Protein AF-0000000067900035 (afdb_homodimer)

Nearest PDB structures (foldseek):
  9avg-assembly1_R  TM=8.830E-01  e=7.037E-66  Homo sapiens
  7dd5-assembly1_A  TM=8.350E-01  e=1.095E-65  Gallus gallus
  7dd5-assembly1_B  TM=8.065E-01  e=5.375E-63  Gallus gallus
  5k5t-assembly1_A  TM=7.619E-01  e=4.304E-43  Homo sapiens
  5x2n-assembly2_C  TM=8.551E-01  e=8.903E-27  Oryzias latipes

InterPro domains:
  IPR000068 GPCR, family 3, extracellular calcium-sensing receptor-related [PR00592] (127-140)
  IPR000068 GPCR, family 3, extracellular calcium-sensing receptor-related [PR00592] (212-233)
  IPR000068 GPCR, family 3, extracellular calcium-sensing receptor-related [PR00592] (313-331)
  IPR000068 GPCR, family 3, extracellular calcium-sensing receptor-related [PR00592] (428-445)
  IPR000068 GPCR, family 3, extracellular calcium-sensing receptor-related [PR00592] (549-563)
  IPR000068 GPCR, family 3, extracellular calcium-sensing receptor-related [PTHR24061] (31-849)
  IPR000337 GPCR, family 3 [PR00248] (34-46)
  IPR000337 GPCR, family 3 [PR00248] (84-103)
  IPR000337 GPCR, family 3 [PR00248] (138-164)
  IPR000337 GPCR, family 3 [PR00248] (171-190)
  IPR000337 GPCR, family 3 [PR00248] (190-206)
  IPR000337 GPCR, family 3 [PR00248] (206-223)
  IPR000337 GPCR, family 3 [PR00248] (619-641)
  IPR000337 GPCR, family 3 [PR00248] (664-685)
  IPR000337 GPCR, family 3 [PR00248] (701-724)
  IPR000337 GPCR, family 3 [PR00248] (754-777)
  IPR000337 GPCR, family 3 [PR00248] (777-798)
  IPR001828 Receptor, ligand binding region [PF01094] (75-482)
  IPR011500 GPCR, family 3, nine cysteines domain [PF07562] (518-570)
  IPR017978 GPCR family 3, C-terminal [PF00003] (586-830)

Structure (mmCIF, N/CA/C/O backbone):
data_AF-0000000067900035-model_v1
#
loop_
_entity.id
_entity.type
_entity.pdbx_description
1 polymer 'G-protein coupled receptor family C group 6 member A'
#
loop_
_atom_site.group_PDB
_atom_site.id
_atom_site.type_symbol
_atom_site.label_atom_id
_atom_site.label_alt_id
_atom_site.label_comp_id
_atom_site.label_asym_id
_atom_site.label_entity_id
_atom_site.label_seq_id
_atom_site.pdbx_PDB_ins_code
_atom_site.Cartn_x
_atom_site.Cartn_y
_atom_site.Cartn_z
_atom_site.occupancy
_atom_site.B_iso_or_equiv
_atom_site.auth_seq_id
_atom_site.auth_comp_id
_atom_site.auth_asym_id
_atom_site.auth_atom_id
_atom_site.pdbx_PDB_model_num
ATOM 1 N N . MET A 1 1 ? 20.25 -86.688 -41.375 1 25.09 1 MET A N 1
ATOM 2 C CA . MET A 1 1 ? 20.797 -86.125 -40.156 1 25.09 1 MET A CA 1
ATOM 3 C C . MET A 1 1 ? 21.125 -84.625 -40.375 1 25.09 1 MET A C 1
ATOM 5 O O . MET A 1 1 ? 21.375 -83.875 -39.406 1 25.09 1 MET A O 1
ATOM 9 N N . MET A 1 2 ? 21.328 -84.25 -41.656 1 27.56 2 MET A N 1
ATOM 10 C CA . MET A 1 2 ? 21.859 -82.938 -42.062 1 27.56 2 MET A CA 1
ATOM 11 C C . MET A 1 2 ? 20.797 -81.812 -41.906 1 27.56 2 MET A C 1
ATOM 13 O O . MET A 1 2 ? 21.125 -80.688 -41.531 1 27.56 2 MET A O 1
ATOM 17 N N . ASN A 1 3 ? 19.609 -82.062 -42.469 1 30.39 3 ASN A N 1
ATOM 18 C CA . ASN A 1 3 ? 18.688 -80.938 -42.719 1 30.39 3 ASN A CA 1
ATOM 19 C C . ASN A 1 3 ? 18.016 -80.438 -41.438 1 30.39 3 ASN A C 1
ATOM 21 O O . ASN A 1 3 ? 17.172 -79.562 -41.5 1 30.39 3 ASN A O 1
ATOM 25 N N . ILE A 1 4 ? 18.078 -81.25 -40.344 1 35.53 4 ILE A N 1
ATOM 26 C CA . ILE A 1 4 ? 17.422 -80.875 -39.094 1 35.53 4 ILE A CA 1
ATOM 27 C C . ILE A 1 4 ? 18.234 -79.75 -38.438 1 35.53 4 ILE A C 1
ATOM 29 O O . ILE A 1 4 ? 17.734 -79.062 -37.531 1 35.53 4 ILE A O 1
ATOM 33 N N . VAL A 1 5 ? 19.625 -79.625 -38.844 1 38.44 5 VAL A N 1
ATOM 34 C CA . VAL A 1 5 ? 20.516 -78.75 -38.094 1 38.44 5 VAL A CA 1
ATOM 35 C C . VAL A 1 5 ? 20.25 -77.312 -38.531 1 38.44 5 VAL A C 1
ATOM 37 O O . VAL A 1 5 ? 20.484 -76.375 -37.75 1 38.44 5 VAL A O 1
ATOM 40 N N . ASN A 1 6 ? 19.719 -77.125 -39.812 1 37.19 6 ASN A N 1
ATOM 41 C CA . ASN A 1 6 ? 19.625 -75.75 -40.281 1 37.19 6 ASN A CA 1
ATOM 42 C C . ASN A 1 6 ? 18.484 -74.938 -39.594 1 37.19 6 ASN A C 1
ATOM 44 O O . ASN A 1 6 ? 18.484 -73.75 -39.562 1 37.19 6 ASN A O 1
ATOM 48 N N . CYS A 1 7 ? 17.359 -75.75 -39.25 1 36.66 7 CYS A N 1
ATOM 49 C CA . CYS A 1 7 ? 16.219 -75 -38.688 1 36.66 7 CYS A CA 1
ATOM 50 C C . CYS A 1 7 ? 16.5 -74.5 -37.281 1 36.66 7 CYS A C 1
ATOM 52 O O . CYS A 1 7 ? 15.914 -73.562 -36.812 1 36.66 7 CYS A O 1
ATOM 54 N N . PHE A 1 8 ? 17.484 -75.312 -36.531 1 39.09 8 PHE A N 1
ATOM 55 C CA . PHE A 1 8 ? 17.766 -74.875 -35.188 1 39.09 8 PHE A CA 1
ATOM 56 C C . PHE A 1 8 ? 18.594 -73.625 -35.156 1 39.09 8 PHE A C 1
ATOM 58 O O . PHE A 1 8 ? 18.516 -72.812 -34.219 1 39.09 8 PHE A O 1
ATOM 65 N N . LEU A 1 9 ? 19.453 -73.375 -36.25 1 38.25 9 LEU A N 1
ATOM 66 C CA . LEU A 1 9 ? 20.328 -72.188 -36.219 1 38.25 9 LEU A CA 1
ATOM 67 C C . LEU A 1 9 ? 19.531 -70.875 -36.5 1 38.25 9 LEU A C 1
ATOM 69 O O . LEU A 1 9 ? 19.812 -69.875 -35.906 1 38.25 9 LEU A O 1
ATOM 73 N N . ILE A 1 10 ? 18.438 -71.062 -37.281 1 40.66 10 ILE A N 1
ATOM 74 C CA . ILE A 1 10 ? 17.672 -69.812 -37.594 1 40.66 10 ILE A CA 1
ATOM 75 C C . ILE A 1 10 ? 16.891 -69.375 -36.344 1 40.66 10 ILE A C 1
ATOM 77 O O . ILE A 1 10 ? 16.766 -68.188 -36.062 1 40.66 10 ILE A O 1
ATOM 81 N N . PHE A 1 11 ? 16.484 -70.438 -35.5 1 39.34 11 PHE A N 1
ATOM 82 C CA . PHE A 1 11 ? 15.75 -70 -34.281 1 39.34 11 PHE A CA 1
ATOM 83 C C . PHE A 1 11 ? 16.688 -69.312 -33.312 1 39.34 11 PHE A C 1
ATOM 85 O O . PHE A 1 11 ? 16.266 -68.375 -32.594 1 39.34 11 PHE A O 1
ATOM 92 N N . HIS A 1 12 ? 18.031 -69.75 -33.219 1 38.94 12 HIS A N 1
ATOM 93 C CA . HIS A 1 12 ? 18.938 -69.062 -32.312 1 38.94 12 HIS A CA 1
ATOM 94 C C . HIS A 1 12 ? 19.312 -67.688 -32.844 1 38.94 12 HIS A C 1
ATOM 96 O O . HIS A 1 12 ? 19.609 -66.75 -32.062 1 38.94 12 HIS A O 1
ATOM 102 N N . PHE A 1 13 ? 19.438 -67.562 -34.219 1 38.38 13 PHE A N 1
ATOM 103 C CA . PHE A 1 13 ? 19.812 -66.25 -34.719 1 38.38 13 PHE A CA 1
ATOM 104 C C . PHE A 1 13 ? 18.672 -65.25 -34.5 1 38.38 13 PHE A C 1
ATOM 106 O O . PHE A 1 13 ? 18.922 -64.062 -34.25 1 38.38 13 PHE A O 1
ATOM 113 N N . CYS A 1 14 ? 17.375 -65.688 -34.656 1 34.78 14 CYS A N 1
ATOM 114 C CA . CYS A 1 14 ? 16.297 -64.75 -34.406 1 34.78 14 CYS A CA 1
ATOM 115 C C . CYS A 1 14 ? 16.234 -64.375 -32.938 1 34.78 14 CYS A C 1
ATOM 117 O O . CYS A 1 14 ? 15.648 -63.312 -32.594 1 34.78 14 CYS A O 1
ATOM 119 N N . HIS A 1 15 ? 16.625 -65.375 -32.062 1 36.25 15 HIS A N 1
ATOM 120 C CA . HIS A 1 15 ? 16.594 -64.938 -30.672 1 36.25 15 HIS A CA 1
ATOM 121 C C . HIS A 1 15 ? 17.688 -63.875 -30.391 1 36.25 15 HIS A C 1
ATOM 123 O O . HIS A 1 15 ? 17.609 -63.156 -29.391 1 36.25 15 HIS A O 1
ATOM 129 N N . LEU A 1 16 ? 18.875 -64.062 -31.078 1 33.31 16 LEU A N 1
ATOM 130 C CA . LEU A 1 16 ? 19.922 -63.125 -30.688 1 33.31 16 LEU A CA 1
ATOM 131 C C . LEU A 1 16 ? 19.562 -61.719 -31.125 1 33.31 16 LEU A C 1
ATOM 133 O O . LEU A 1 16 ? 20.078 -60.719 -30.562 1 33.31 16 LEU A O 1
ATOM 137 N N . LEU A 1 17 ? 19.016 -61.688 -32.344 1 30.77 17 LEU A N 1
ATOM 138 C CA . LEU A 1 17 ? 18.859 -60.281 -32.781 1 30.77 17 LEU A CA 1
ATOM 139 C C . LEU A 1 17 ? 17.703 -59.625 -32.062 1 30.77 17 LEU A C 1
ATOM 141 O O . LEU A 1 17 ? 17.109 -58.656 -32.562 1 30.77 17 LEU A O 1
ATOM 145 N N . THR A 1 18 ? 17.031 -60.406 -31.234 1 31.72 18 THR A N 1
ATOM 146 C CA . THR A 1 18 ? 16.188 -59.5 -30.453 1 31.72 18 THR A CA 1
ATOM 147 C C . THR A 1 18 ? 17.047 -58.469 -29.703 1 31.72 18 THR A C 1
ATOM 149 O O . THR A 1 18 ? 17.469 -58.75 -28.562 1 31.72 18 THR A O 1
ATOM 152 N N . THR A 1 19 ? 18.109 -58 -30.344 1 30.77 19 THR A N 1
ATOM 153 C CA . THR A 1 19 ? 18.547 -56.75 -29.672 1 30.77 19 THR A CA 1
ATOM 154 C C . THR A 1 19 ? 17.344 -55.906 -29.281 1 30.77 19 THR A C 1
ATOM 156 O O . THR A 1 19 ? 16.609 -55.438 -30.125 1 30.77 19 THR A O 1
ATOM 159 N N . VAL A 1 20 ? 16.766 -56.281 -28.25 1 31.33 20 VAL A N 1
ATOM 160 C CA . VAL A 1 20 ? 15.953 -55.25 -27.594 1 31.33 20 VAL A CA 1
ATOM 161 C C . VAL A 1 20 ? 16.609 -53.906 -27.766 1 31.33 20 VAL A C 1
ATOM 163 O O . VAL A 1 20 ? 17.703 -53.656 -27.266 1 31.33 20 VAL A O 1
ATOM 166 N N . LEU A 1 21 ? 16.656 -53.375 -28.984 1 30.7 21 LEU A N 1
ATOM 167 C CA . LEU A 1 21 ? 16.859 -51.938 -28.922 1 30.7 21 LEU A CA 1
ATOM 168 C C . LEU A 1 21 ? 16.281 -51.375 -27.625 1 30.7 21 LEU A C 1
ATOM 170 O O . LEU A 1 21 ? 15.07 -51.375 -27.422 1 30.7 21 LEU A O 1
ATOM 174 N N . SER A 1 22 ? 16.938 -51.656 -26.531 1 33.5 22 SER A N 1
ATOM 175 C CA . SER A 1 22 ? 16.656 -50.875 -25.328 1 33.5 22 SER A CA 1
ATOM 176 C C . SER A 1 22 ? 16.188 -49.469 -25.656 1 33.5 22 SER A C 1
ATOM 178 O O . SER A 1 22 ? 16.875 -48.75 -26.359 1 33.5 22 SER A O 1
ATOM 180 N N . CYS A 1 23 ? 14.984 -49.25 -26.016 1 36.88 23 CYS A N 1
ATOM 181 C CA . CYS A 1 23 ? 14.391 -47.906 -25.984 1 36.88 23 CYS A CA 1
ATOM 182 C C . CYS A 1 23 ? 15.125 -47 -25 1 36.88 23 CYS A C 1
ATOM 184 O O . CYS A 1 23 ? 15.133 -47.25 -23.797 1 36.88 23 CYS A O 1
ATOM 186 N N . ASP A 1 24 ? 16.219 -46.469 -25.406 1 46.22 24 ASP A N 1
ATOM 187 C CA . ASP A 1 24 ? 16.969 -45.531 -24.594 1 46.22 24 ASP A CA 1
ATOM 188 C C . ASP A 1 24 ? 16.047 -44.531 -23.891 1 46.22 24 ASP A C 1
ATOM 190 O O . ASP A 1 24 ? 15.734 -43.5 -24.453 1 46.22 24 ASP A O 1
ATOM 194 N N . ILE A 1 25 ? 15.25 -44.969 -23 1 49.81 25 ILE A N 1
ATOM 195 C CA . ILE A 1 25 ? 14.312 -44.25 -22.156 1 49.81 25 ILE A CA 1
ATOM 196 C C . ILE A 1 25 ? 15.008 -43 -21.594 1 49.81 25 ILE A C 1
ATOM 198 O O . ILE A 1 25 ? 14.344 -42.031 -21.25 1 49.81 25 ILE A O 1
ATOM 202 N N . HIS A 1 26 ? 16.344 -42.969 -21.688 1 56.59 26 HIS A N 1
ATOM 203 C CA . HIS A 1 26 ? 17.062 -41.844 -21.078 1 56.59 26 HIS A CA 1
ATOM 204 C C . HIS A 1 26 ? 17.609 -40.906 -22.141 1 56.59 26 HIS A C 1
ATOM 206 O O . HIS A 1 26 ? 18.516 -40.094 -21.859 1 56.59 26 HIS A O 1
ATOM 212 N N . LYS A 1 27 ? 17.047 -40.969 -23.312 1 63.88 27 LYS A N 1
ATOM 213 C CA . LYS A 1 27 ? 17.609 -40.219 -24.438 1 63.88 27 LYS A CA 1
ATOM 214 C C . LYS A 1 27 ? 17.469 -38.719 -24.234 1 63.88 27 LYS A C 1
ATOM 216 O O . LYS A 1 27 ? 18.328 -37.938 -24.656 1 63.88 27 LYS A O 1
ATOM 221 N N . ASN A 1 28 ? 16.578 -38.375 -23.391 1 80.12 28 ASN A N 1
ATOM 222 C CA . ASN A 1 28 ? 16.344 -36.938 -23.297 1 80.12 28 ASN A CA 1
ATOM 223 C C . ASN A 1 28 ? 17.031 -36.344 -22.062 1 80.12 28 ASN A C 1
ATOM 225 O O . ASN A 1 28 ? 17.016 -35.125 -21.859 1 80.12 28 ASN A O 1
ATOM 229 N N . SER A 1 29 ? 17.734 -37.188 -21.25 1 89.69 29 SER A N 1
ATOM 230 C CA . SER A 1 29 ? 18.469 -36.688 -20.094 1 89.69 29 SER A CA 1
ATOM 231 C C . SER A 1 29 ? 19.781 -36.031 -20.531 1 89.69 29 SER A C 1
ATOM 233 O O . SER A 1 29 ? 20.406 -36.469 -21.5 1 89.69 29 SER A O 1
ATOM 235 N N . VAL A 1 30 ? 20.141 -35 -19.875 1 92.75 30 VAL A N 1
ATOM 236 C CA . VAL A 1 30 ? 21.375 -34.312 -20.219 1 92.75 30 VAL A CA 1
ATOM 237 C C . VAL A 1 30 ? 22.562 -35.031 -19.578 1 92.75 30 VAL A C 1
ATOM 239 O O . VAL A 1 30 ? 23.688 -34.906 -20.062 1 92.75 30 VAL A O 1
ATOM 242 N N . ALA A 1 31 ? 22.312 -35.688 -18.484 1 93.44 31 ALA A N 1
ATOM 243 C CA . ALA A 1 31 ? 23.312 -36.5 -17.828 1 93.44 31 ALA A CA 1
ATOM 244 C C . ALA A 1 31 ? 22.672 -37.75 -17.203 1 93.44 31 ALA A C 1
ATOM 246 O O . ALA A 1 31 ? 21.562 -37.656 -16.656 1 93.44 31 ALA A O 1
ATOM 247 N N . TRP A 1 32 ? 23.359 -38.906 -17.344 1 93.44 32 TRP A N 1
ATOM 248 C CA . TRP A 1 32 ? 22.797 -40.156 -16.812 1 93.44 32 TRP A CA 1
ATOM 249 C C . TRP A 1 32 ? 23.906 -41.094 -16.406 1 93.44 32 TRP A C 1
ATOM 251 O O . TRP A 1 32 ? 24.906 -41.25 -17.094 1 93.44 32 TRP A O 1
ATOM 261 N N . GLN A 1 33 ? 23.812 -41.625 -15.273 1 91.69 33 GLN A N 1
ATOM 262 C CA . GLN A 1 33 ? 24.656 -42.688 -14.742 1 91.69 33 GLN A CA 1
ATOM 263 C C . GLN A 1 33 ? 23.812 -43.719 -13.992 1 91.69 33 GLN A C 1
ATOM 265 O O . GLN A 1 33 ? 23.031 -43.375 -13.109 1 91.69 33 GLN A O 1
ATOM 270 N N . PRO A 1 34 ? 23.891 -44.969 -14.383 1 90.12 34 PRO A N 1
ATOM 271 C CA . PRO A 1 34 ? 23.109 -46 -13.695 1 90.12 34 PRO A CA 1
ATOM 272 C C . PRO A 1 34 ? 23.594 -46.281 -12.273 1 90.12 34 PRO A C 1
ATOM 274 O O . PRO A 1 34 ? 24.734 -45.938 -11.945 1 90.12 34 PRO A O 1
ATOM 277 N N . GLY A 1 35 ? 22.75 -46.719 -11.406 1 91.31 35 GLY A N 1
ATOM 278 C CA . GLY A 1 35 ? 23 -47.156 -10.039 1 91.31 35 GLY A CA 1
ATOM 279 C C . GLY A 1 35 ? 21.875 -48 -9.461 1 91.31 35 GLY A C 1
ATOM 280 O O . GLY A 1 35 ? 20.844 -48.219 -10.125 1 91.31 35 GLY A O 1
ATOM 281 N N . ASP A 1 36 ? 22.109 -48.594 -8.281 1 90.88 36 ASP A N 1
ATOM 282 C CA . ASP A 1 36 ? 21.078 -49.344 -7.613 1 90.88 36 ASP A CA 1
ATOM 283 C C . ASP A 1 36 ? 19.859 -48.469 -7.293 1 90.88 36 ASP A C 1
ATOM 285 O O . ASP A 1 36 ? 18.719 -48.906 -7.395 1 90.88 36 ASP A O 1
ATOM 289 N N . ILE A 1 37 ? 20.172 -47.344 -6.859 1 92.31 37 ILE A N 1
ATOM 290 C CA . ILE A 1 37 ? 19.172 -46.312 -6.633 1 92.31 37 ILE A CA 1
ATOM 291 C C . ILE A 1 37 ? 19.5 -45.062 -7.457 1 92.31 37 ILE A C 1
ATOM 293 O O . ILE A 1 37 ? 20.625 -44.594 -7.434 1 92.31 37 ILE A O 1
ATOM 297 N N . VAL A 1 38 ? 18.516 -44.531 -8.211 1 93.12 38 VAL A N 1
ATOM 298 C CA . VAL A 1 38 ? 18.75 -43.375 -9.094 1 93.12 38 VAL A CA 1
ATOM 299 C C . VAL A 1 38 ? 18.094 -42.125 -8.523 1 93.12 38 VAL A C 1
ATOM 301 O O . VAL A 1 38 ? 16.922 -42.188 -8.141 1 93.12 38 VAL A O 1
ATOM 304 N N . ILE A 1 39 ? 18.828 -41.125 -8.414 1 96.12 39 ILE A N 1
ATOM 305 C CA . ILE A 1 39 ? 18.328 -39.812 -7.98 1 96.12 39 ILE A CA 1
ATOM 306 C C . ILE A 1 39 ? 18.109 -38.938 -9.203 1 96.12 39 ILE A C 1
ATOM 308 O O . ILE A 1 39 ? 18.984 -38.812 -10.055 1 96.12 39 ILE A O 1
ATOM 312 N N . GLY A 1 40 ? 16.891 -38.438 -9.328 1 96.5 40 GLY A N 1
ATOM 313 C CA . GLY A 1 40 ? 16.594 -37.5 -10.406 1 96.5 40 GLY A CA 1
ATOM 314 C C . GLY A 1 40 ? 17.094 -36.094 -10.133 1 96.5 40 GLY A C 1
ATOM 315 O O . GLY A 1 40 ? 17.203 -35.688 -8.977 1 96.5 40 GLY A O 1
ATOM 316 N N . GLY A 1 41 ? 17.438 -35.375 -11.18 1 97.44 41 GLY A N 1
ATOM 317 C CA . GLY A 1 41 ? 17.812 -33.969 -11.109 1 97.44 41 GLY A CA 1
ATOM 318 C C . GLY A 1 41 ? 17.141 -33.125 -12.188 1 97.44 41 GLY A C 1
ATOM 319 O O . GLY A 1 41 ? 17.031 -33.562 -13.336 1 97.44 41 GLY A O 1
ATOM 320 N N . ILE A 1 42 ? 16.562 -32 -11.828 1 97.56 42 ILE A N 1
ATOM 321 C CA . ILE A 1 42 ? 16.031 -31.016 -12.758 1 97.56 42 ILE A CA 1
ATOM 322 C C . ILE A 1 42 ? 16.625 -29.641 -12.445 1 97.56 42 ILE A C 1
ATOM 324 O O . ILE A 1 42 ? 16.406 -29.094 -11.359 1 97.56 42 ILE A O 1
ATOM 328 N N . PHE A 1 43 ? 17.438 -29.125 -13.32 1 97.94 43 PHE A N 1
ATOM 329 C CA . PHE A 1 43 ? 18.125 -27.859 -13.125 1 97.94 43 PHE A CA 1
ATOM 330 C C . PHE A 1 43 ? 17.953 -26.953 -14.352 1 97.94 43 PHE A C 1
ATOM 332 O O . PHE A 1 43 ? 17.781 -27.453 -15.469 1 97.94 43 PHE A O 1
ATOM 339 N N . PRO A 1 44 ? 17.922 -25.656 -14.148 1 97 44 PRO A N 1
ATOM 340 C CA . PRO A 1 44 ? 17.875 -24.734 -15.297 1 97 44 PRO A CA 1
ATOM 341 C C . PRO A 1 44 ? 19.25 -24.516 -15.922 1 97 44 PRO A C 1
ATOM 343 O O . PRO A 1 44 ? 19.797 -23.406 -15.844 1 97 44 PRO A O 1
ATOM 346 N N . ILE A 1 45 ? 19.734 -25.469 -16.562 1 96.69 45 ILE A N 1
ATOM 347 C CA . ILE A 1 45 ? 21.078 -25.438 -17.109 1 96.69 45 ILE A CA 1
ATOM 348 C C . ILE A 1 45 ? 21.172 -24.359 -18.188 1 96.69 45 ILE A C 1
ATOM 350 O O . ILE A 1 45 ? 22.203 -23.688 -18.312 1 96.69 45 ILE A O 1
ATOM 354 N N . HIS A 1 46 ? 20.094 -24.234 -18.969 1 94.69 46 HIS A N 1
ATOM 355 C CA . HIS A 1 46 ? 19.969 -23.141 -19.938 1 94.69 46 HIS A CA 1
ATOM 356 C C . HIS A 1 46 ? 19 -22.078 -19.438 1 94.69 46 HIS A C 1
ATOM 358 O O . HIS A 1 46 ? 18.094 -22.375 -18.641 1 94.69 46 HIS A O 1
ATOM 364 N N . ASN A 1 47 ? 19.156 -20.844 -19.859 1 91.75 47 ASN A N 1
ATOM 365 C CA . ASN A 1 47 ? 18.391 -19.766 -19.266 1 91.75 47 ASN A CA 1
ATOM 366 C C . ASN A 1 47 ? 17.125 -19.469 -20.062 1 91.75 47 ASN A C 1
ATOM 368 O O . ASN A 1 47 ? 16.328 -18.625 -19.656 1 91.75 47 ASN A O 1
ATOM 372 N N . GLY A 1 48 ? 16.953 -20.156 -21.203 1 90.25 48 GLY A N 1
ATOM 373 C CA . GLY A 1 48 ? 15.75 -19.875 -21.953 1 90.25 48 GLY A CA 1
ATOM 374 C C . GLY A 1 48 ? 15.516 -20.844 -23.109 1 90.25 48 GLY A C 1
ATOM 375 O O . GLY A 1 48 ? 16.328 -21.734 -23.344 1 90.25 48 GLY A O 1
ATOM 376 N N . ILE A 1 49 ? 14.312 -20.672 -23.719 1 91.5 49 ILE A N 1
ATOM 377 C CA . ILE A 1 49 ? 13.914 -21.453 -24.891 1 91.5 49 ILE A CA 1
ATOM 378 C C . ILE A 1 49 ? 13.664 -20.516 -26.062 1 91.5 49 ILE A C 1
ATOM 380 O O . ILE A 1 49 ? 12.93 -19.531 -25.938 1 91.5 49 ILE A O 1
ATOM 384 N N . LEU A 1 50 ? 14.188 -20.781 -27.219 1 85.38 50 LEU A N 1
ATOM 385 C CA . LEU A 1 50 ? 14.125 -19.906 -28.375 1 85.38 50 LEU A CA 1
ATOM 386 C C . LEU A 1 50 ? 12.773 -20.031 -29.078 1 85.38 50 LEU A C 1
ATOM 388 O O . LEU A 1 50 ? 12.242 -19.031 -29.578 1 85.38 50 LEU A O 1
ATOM 392 N N . ASN A 1 51 ? 12.172 -21.188 -29.062 1 84.38 51 ASN A N 1
ATOM 393 C CA . ASN A 1 51 ? 11.016 -21.453 -29.922 1 84.38 51 ASN A CA 1
ATOM 394 C C . ASN A 1 51 ? 9.781 -21.812 -29.094 1 84.38 51 ASN A C 1
ATOM 396 O O . ASN A 1 51 ? 9.008 -22.703 -29.469 1 84.38 51 ASN A O 1
ATOM 400 N N . VAL A 1 52 ? 9.578 -21.188 -28.016 1 81 52 VAL A N 1
ATOM 401 C CA . VAL A 1 52 ? 8.469 -21.562 -27.156 1 81 52 VAL A CA 1
ATOM 402 C C . VAL A 1 52 ? 7.145 -21.391 -27.906 1 81 52 VAL A C 1
ATOM 404 O O . VAL A 1 52 ? 6.266 -22.25 -27.844 1 81 52 VAL A O 1
ATOM 407 N N . SER A 1 53 ? 6.957 -20.281 -28.672 1 78.69 53 SER A N 1
ATOM 408 C CA . SER A 1 53 ? 5.711 -19.953 -29.344 1 78.69 53 SER A CA 1
ATOM 409 C C . SER A 1 53 ? 5.59 -20.688 -30.672 1 78.69 53 SER A C 1
ATOM 411 O O . SER A 1 53 ? 4.488 -20.859 -31.203 1 78.69 53 SER A O 1
ATOM 413 N N . ASP A 1 54 ? 6.707 -21.234 -31.156 1 82.81 54 ASP A N 1
ATOM 414 C CA . ASP A 1 54 ? 6.703 -21.828 -32.5 1 82.81 54 ASP A CA 1
ATOM 415 C C . ASP A 1 54 ? 7.016 -23.328 -32.438 1 82.81 54 ASP A C 1
ATOM 417 O O . ASP A 1 54 ? 7.527 -23.906 -33.406 1 82.81 54 ASP A O 1
ATOM 421 N N . ARG A 1 55 ? 6.68 -23.797 -31.25 1 86.06 55 ARG A N 1
ATOM 422 C CA . ARG A 1 55 ? 6.902 -25.234 -31.156 1 86.06 55 ARG A CA 1
ATOM 423 C C . ARG A 1 55 ? 6 -26 -32.125 1 86.06 55 ARG A C 1
ATOM 425 O O . ARG A 1 55 ? 4.832 -25.656 -32.281 1 86.06 55 ARG A O 1
ATOM 432 N N . LYS A 1 56 ? 6.574 -27.031 -32.75 1 81.62 56 LYS A N 1
ATOM 433 C CA . LYS A 1 56 ? 5.805 -27.812 -33.719 1 81.62 56 LYS A CA 1
ATOM 434 C C . LYS A 1 56 ? 5.48 -29.188 -33.156 1 81.62 56 LYS A C 1
ATOM 436 O O . LYS A 1 56 ? 4.445 -29.766 -33.5 1 81.62 56 LYS A O 1
ATOM 441 N N . TYR A 1 57 ? 6.438 -29.734 -32.312 1 82.12 57 TYR A N 1
ATOM 442 C CA . TYR A 1 57 ? 6.258 -31.062 -31.734 1 82.12 57 TYR A CA 1
ATOM 443 C C . TYR A 1 57 ? 6.43 -31.016 -30.219 1 82.12 57 TYR A C 1
ATOM 445 O O . TYR A 1 57 ? 6.965 -30.031 -29.672 1 82.12 57 TYR A O 1
ATOM 453 N N . VAL A 1 58 ? 5.926 -31.969 -29.562 1 78.81 58 VAL A N 1
ATOM 454 C CA . VAL A 1 58 ? 5.918 -32.031 -28.094 1 78.81 58 VAL A CA 1
ATOM 455 C C . VAL A 1 58 ? 7.352 -32 -27.578 1 78.81 58 VAL A C 1
ATOM 457 O O . VAL A 1 58 ? 7.621 -31.375 -26.547 1 78.81 58 VAL A O 1
ATOM 460 N N . SER A 1 59 ? 8.312 -32.562 -28.234 1 79.19 59 SER A N 1
ATOM 461 C CA . SER A 1 59 ? 9.688 -32.625 -27.766 1 79.19 59 SER A CA 1
ATOM 462 C C . SER A 1 59 ? 10.531 -31.5 -28.344 1 79.19 59 SER A C 1
ATOM 464 O O . SER A 1 59 ? 11.727 -31.406 -28.078 1 79.19 59 SER A O 1
ATOM 466 N N . ASP A 1 60 ? 9.852 -30.609 -29.016 1 83.5 60 ASP A N 1
ATOM 467 C CA . ASP A 1 60 ? 10.562 -29.562 -29.766 1 83.5 60 ASP A CA 1
ATOM 468 C C . ASP A 1 60 ? 10.891 -28.375 -28.859 1 83.5 60 ASP A C 1
ATOM 470 O O . ASP A 1 60 ? 10.211 -27.344 -28.922 1 83.5 60 ASP A O 1
ATOM 474 N N . PHE A 1 61 ? 11.836 -28.516 -27.922 1 88.75 61 PHE A N 1
ATOM 475 C CA . PHE A 1 61 ? 12.344 -27.406 -27.109 1 88.75 61 PHE A CA 1
ATOM 476 C C . PHE A 1 61 ? 13.805 -27.125 -27.453 1 88.75 61 PHE A C 1
ATOM 478 O O . PHE A 1 61 ? 14.656 -28 -27.328 1 88.75 61 PHE A O 1
ATOM 485 N N . ASN A 1 62 ? 14.023 -25.875 -27.891 1 91.25 62 ASN A N 1
ATOM 486 C CA . ASN A 1 62 ? 15.391 -25.453 -28.172 1 91.25 62 ASN A CA 1
ATOM 487 C C . ASN A 1 62 ? 15.961 -24.594 -27.047 1 91.25 62 ASN A C 1
ATOM 489 O O . ASN A 1 62 ? 15.859 -23.359 -27.094 1 91.25 62 ASN A O 1
ATOM 493 N N . CYS A 1 63 ? 16.656 -25.281 -26.078 1 92.06 63 CYS A N 1
ATOM 494 C CA . CYS A 1 63 ? 17.25 -24.594 -24.938 1 92.06 63 CYS A CA 1
ATOM 495 C C . CYS A 1 63 ? 18.453 -23.75 -25.375 1 92.06 63 CYS A C 1
ATOM 497 O O . CYS A 1 63 ? 19.234 -24.172 -26.219 1 92.06 63 CYS A O 1
ATOM 499 N N . THR A 1 64 ? 18.5 -22.516 -24.891 1 89.06 64 THR A N 1
ATOM 500 C CA . THR A 1 64 ? 19.562 -21.609 -25.328 1 89.06 64 THR A CA 1
ATOM 501 C C . THR A 1 64 ? 20.234 -20.953 -24.125 1 89.06 64 THR A C 1
ATOM 503 O O . THR A 1 64 ? 19.625 -20.812 -23.062 1 89.06 64 THR A O 1
ATOM 506 N N . ASN A 1 65 ? 21.562 -20.641 -24.266 1 89 65 ASN A N 1
ATOM 507 C CA . ASN A 1 65 ? 22.344 -19.859 -23.312 1 89 65 ASN A CA 1
ATOM 508 C C . ASN A 1 65 ? 22.672 -20.672 -22.062 1 89 65 ASN A C 1
ATOM 510 O O . ASN A 1 65 ? 21.969 -20.578 -21.062 1 89 65 ASN A O 1
ATOM 514 N N . LEU A 1 66 ? 23.766 -21.312 -22.109 1 92 66 LEU A N 1
ATOM 515 C CA . LEU A 1 66 ? 24.281 -22.141 -21.016 1 92 66 LEU A CA 1
ATOM 516 C C . LEU A 1 66 ? 24.625 -21.297 -19.812 1 92 66 LEU A C 1
ATOM 518 O O . LEU A 1 66 ? 25.281 -20.266 -19.938 1 92 66 LEU A O 1
ATOM 522 N N . GLN A 1 67 ? 24.125 -21.688 -18.656 1 92.06 67 GLN A N 1
ATOM 523 C CA . GLN A 1 67 ? 24.422 -20.969 -17.422 1 92.06 67 GLN A CA 1
ATOM 524 C C . GLN A 1 67 ? 25.531 -21.656 -16.625 1 92.06 67 GLN A C 1
ATOM 526 O O . GLN A 1 67 ? 25.297 -22.734 -16.047 1 92.06 67 GLN A O 1
ATOM 531 N N . LEU A 1 68 ? 26.594 -21.016 -16.516 1 90.88 68 LEU A N 1
ATOM 532 C CA . LEU A 1 68 ? 27.766 -21.641 -15.906 1 90.88 68 LEU A CA 1
ATOM 533 C C . LEU A 1 68 ? 27.562 -21.859 -14.414 1 90.88 68 LEU A C 1
ATOM 535 O O . LEU A 1 68 ? 28.031 -22.859 -13.859 1 90.88 68 LEU A O 1
ATOM 539 N N . GLY A 1 69 ? 26.906 -20.906 -13.781 1 90.5 69 GLY A N 1
ATOM 540 C CA . GLY A 1 69 ? 26.625 -21.094 -12.375 1 90.5 69 GLY A CA 1
ATOM 541 C C . GLY A 1 69 ? 25.781 -22.328 -12.086 1 90.5 69 GLY A C 1
ATOM 542 O O . GLY A 1 69 ? 26.047 -23.031 -11.117 1 90.5 69 GLY A O 1
ATOM 543 N N . VAL A 1 70 ? 24.828 -22.578 -12.922 1 94.5 70 VAL A N 1
ATOM 544 C CA . VAL A 1 70 ? 23.938 -23.719 -12.75 1 94.5 70 VAL A CA 1
ATOM 545 C C . VAL A 1 70 ? 24.688 -25 -13.078 1 94.5 70 VAL A C 1
ATOM 547 O O . VAL A 1 70 ? 24.453 -26.047 -12.453 1 94.5 70 VAL A O 1
ATOM 550 N N . MET A 1 71 ? 25.516 -24.953 -14.07 1 94.06 71 MET A N 1
ATOM 551 C CA . MET A 1 71 ? 26.344 -26.109 -14.383 1 94.06 71 MET A CA 1
ATOM 552 C C . MET A 1 71 ? 27.125 -26.578 -13.156 1 94.06 71 MET A C 1
ATOM 554 O O . MET A 1 71 ? 27.188 -27.781 -12.875 1 94.06 71 MET A O 1
ATOM 558 N N . ASN A 1 72 ? 27.656 -25.625 -12.477 1 95.44 72 ASN A N 1
ATOM 559 C CA . ASN A 1 72 ? 28.375 -25.953 -11.25 1 95.44 72 ASN A CA 1
ATOM 560 C C . ASN A 1 72 ? 27.453 -26.609 -10.219 1 95.44 72 ASN A C 1
ATOM 562 O O . ASN A 1 72 ? 27.891 -27.469 -9.453 1 95.44 72 ASN A O 1
ATOM 566 N N . GLU A 1 73 ? 26.219 -26.188 -10.156 1 96.44 73 GLU A N 1
ATOM 567 C CA . GLU A 1 73 ? 25.25 -26.797 -9.25 1 96.44 73 GLU A CA 1
ATOM 568 C C . GLU A 1 73 ? 25.016 -28.266 -9.617 1 96.44 73 GLU A C 1
ATOM 570 O O . GLU A 1 73 ? 24.969 -29.125 -8.742 1 96.44 73 GLU A O 1
ATOM 575 N N . VAL A 1 74 ? 24.859 -28.516 -10.891 1 97.12 74 VAL A N 1
ATOM 576 C CA . VAL A 1 74 ? 24.656 -29.875 -11.375 1 97.12 74 VAL A CA 1
ATOM 577 C C . VAL A 1 74 ? 25.875 -30.719 -11.055 1 97.12 74 VAL A C 1
ATOM 579 O O . VAL A 1 74 ? 25.75 -31.859 -10.617 1 97.12 74 VAL A O 1
ATOM 582 N N . LEU A 1 75 ? 27.031 -30.141 -11.305 1 96.44 75 LEU A N 1
ATOM 583 C CA . LEU A 1 75 ? 28.266 -30.859 -11.016 1 96.44 75 LEU A CA 1
ATOM 584 C C . LEU A 1 75 ? 28.391 -31.141 -9.523 1 96.44 75 LEU A C 1
ATOM 586 O O . LEU A 1 75 ? 28.938 -32.188 -9.125 1 96.44 75 LEU A O 1
ATOM 590 N N . SER A 1 76 ? 27.906 -30.219 -8.719 1 97.38 76 SER A N 1
ATOM 591 C CA . SER A 1 76 ? 27.906 -30.453 -7.281 1 97.38 76 SER A CA 1
ATOM 592 C C . SER A 1 76 ? 27.062 -31.672 -6.926 1 97.38 76 SER A C 1
ATOM 594 O O . SER A 1 76 ? 27.422 -32.469 -6.043 1 97.38 76 SER A O 1
ATOM 596 N N . MET A 1 77 ? 25.906 -31.812 -7.559 1 98.12 77 MET A N 1
ATOM 597 C CA . MET A 1 77 ? 25.062 -33 -7.367 1 98.12 77 MET A CA 1
ATOM 598 C C . MET A 1 77 ? 25.828 -34.281 -7.742 1 98.12 77 MET A C 1
ATOM 600 O O . MET A 1 77 ? 25.875 -35.219 -6.961 1 98.12 77 MET A O 1
ATOM 604 N N . ILE A 1 78 ? 26.453 -34.281 -8.875 1 96.38 78 ILE A N 1
ATOM 605 C CA . ILE A 1 78 ? 27.172 -35.438 -9.383 1 96.38 78 ILE A CA 1
ATOM 606 C C . ILE A 1 78 ? 28.359 -35.75 -8.461 1 96.38 78 ILE A C 1
ATOM 608 O O . ILE A 1 78 ? 28.562 -36.906 -8.078 1 96.38 78 ILE A O 1
ATOM 612 N N . TYR A 1 79 ? 29.125 -34.719 -8.094 1 96.56 79 TYR A N 1
ATOM 613 C CA . TYR A 1 79 ? 30.297 -34.844 -7.227 1 96.56 79 TYR A CA 1
ATOM 614 C C . TYR A 1 79 ? 29.906 -35.469 -5.891 1 96.56 79 TYR A C 1
ATOM 616 O O . TYR A 1 79 ? 30.594 -36.375 -5.395 1 96.56 79 TYR A O 1
ATOM 624 N N . THR A 1 80 ? 28.812 -34.969 -5.316 1 98 80 THR A N 1
ATOM 625 C CA . THR A 1 80 ? 28.391 -35.438 -4.012 1 98 80 THR A CA 1
ATOM 626 C C . THR A 1 80 ? 27.922 -36.906 -4.098 1 98 80 THR A C 1
ATOM 628 O O . THR A 1 80 ? 28.156 -37.688 -3.18 1 98 80 THR A O 1
ATOM 631 N N . ILE A 1 81 ? 27.234 -37.281 -5.156 1 97.44 81 ILE A N 1
ATOM 632 C CA . ILE A 1 81 ? 26.828 -38.656 -5.371 1 97.44 81 ILE A CA 1
ATOM 633 C C . ILE A 1 81 ? 28.062 -39.562 -5.461 1 97.44 81 ILE A C 1
ATOM 635 O O . ILE A 1 81 ? 28.109 -40.625 -4.855 1 97.44 81 ILE A O 1
ATOM 639 N N . GLU A 1 82 ? 29.078 -39.094 -6.211 1 95.38 82 GLU A N 1
ATOM 640 C CA . GLU A 1 82 ? 30.328 -39.844 -6.328 1 95.38 82 GLU A CA 1
ATOM 641 C C . GLU A 1 82 ? 31.016 -40 -4.973 1 95.38 82 GLU A C 1
ATOM 643 O O . GLU A 1 82 ? 31.578 -41.062 -4.66 1 95.38 82 GLU A O 1
ATOM 648 N N . GLN A 1 83 ? 30.984 -38.906 -4.223 1 96.5 83 GLN A N 1
ATOM 649 C CA . GLN A 1 83 ? 31.562 -38.969 -2.889 1 96.5 83 GLN A CA 1
ATOM 650 C C . GLN A 1 83 ? 30.859 -40.031 -2.021 1 96.5 83 GLN A C 1
ATOM 652 O O . GLN A 1 83 ? 31.516 -40.75 -1.27 1 96.5 83 GLN A O 1
ATOM 657 N N . ILE A 1 84 ? 29.594 -40.094 -2.094 1 96.88 84 ILE A N 1
ATOM 658 C CA . ILE A 1 84 ? 28.812 -41.062 -1.322 1 96.88 84 ILE A CA 1
ATOM 659 C C . ILE A 1 84 ? 29.141 -42.469 -1.78 1 96.88 84 ILE A C 1
ATOM 661 O O . ILE A 1 84 ? 29.359 -43.375 -0.956 1 96.88 84 ILE A O 1
ATOM 665 N N . ASN A 1 85 ? 29.203 -42.688 -3.088 1 96.44 85 ASN A N 1
ATOM 666 C CA . ASN A 1 85 ? 29.516 -44 -3.643 1 96.44 85 ASN A CA 1
ATOM 667 C C . ASN A 1 85 ? 30.906 -44.5 -3.229 1 96.44 85 ASN A C 1
ATOM 669 O O . ASN A 1 85 ? 31.141 -45.688 -3.105 1 96.44 85 ASN A O 1
ATOM 673 N N . ASN A 1 86 ? 31.812 -43.531 -3.043 1 95.56 86 ASN A N 1
ATOM 674 C CA . ASN A 1 86 ? 33.188 -43.875 -2.672 1 95.56 86 ASN A CA 1
ATOM 675 C C . ASN A 1 86 ? 33.344 -43.906 -1.156 1 95.56 86 ASN A C 1
ATOM 677 O O . ASN A 1 86 ? 34.469 -44.062 -0.66 1 95.56 86 ASN A O 1
ATOM 681 N N . SER A 1 87 ? 32.281 -43.75 -0.463 1 94.06 87 SER A N 1
ATOM 682 C CA . SER A 1 87 ? 32.344 -43.812 0.995 1 94.06 87 SER A CA 1
ATOM 683 C C . SER A 1 87 ? 31.672 -45.062 1.522 1 94.06 87 SER A C 1
ATOM 685 O O . SER A 1 87 ? 31.234 -45.938 0.744 1 94.06 87 SER A O 1
ATOM 687 N N . THR A 1 88 ? 31.609 -45.125 2.881 1 92.69 88 THR A N 1
ATOM 688 C CA . THR A 1 88 ? 30.984 -46.312 3.514 1 92.69 88 THR A CA 1
ATOM 689 C C . THR A 1 88 ? 29.578 -45.969 3.969 1 92.69 88 THR A C 1
ATOM 691 O O . THR A 1 88 ? 29.016 -46.688 4.816 1 92.69 88 THR A O 1
ATOM 694 N N . LEU A 1 89 ? 29.047 -44.938 3.414 1 94 89 LEU A N 1
ATOM 695 C CA . LEU A 1 89 ? 27.719 -44.531 3.84 1 94 89 LEU A CA 1
ATOM 696 C C . LEU A 1 89 ? 26.672 -45.562 3.447 1 94 89 LEU A C 1
ATOM 698 O O . LEU A 1 89 ? 25.766 -45.844 4.23 1 94 89 LEU A O 1
ATOM 702 N N . LEU A 1 90 ? 26.781 -46.062 2.178 1 94.81 90 LEU A N 1
ATOM 703 C CA . LEU A 1 90 ? 25.859 -47.062 1.656 1 94.81 90 LEU A CA 1
ATOM 704 C C . LEU A 1 90 ? 26.609 -48.281 1.148 1 94.81 90 LEU A C 1
ATOM 706 O O . LEU A 1 90 ? 26.688 -48.531 -0.061 1 94.81 90 LEU A O 1
ATOM 710 N N . PRO A 1 91 ? 27.016 -49.094 2.113 1 92.31 91 PRO A N 1
ATOM 711 C CA . PRO A 1 91 ? 27.812 -50.219 1.679 1 92.31 91 PRO A CA 1
ATOM 712 C C . PRO A 1 91 ? 27.047 -51.156 0.755 1 92.31 91 PRO A C 1
ATOM 714 O O . PRO A 1 91 ? 25.953 -51.625 1.1 1 92.31 91 PRO A O 1
ATOM 717 N N . GLY A 1 92 ? 27.656 -51.375 -0.396 1 89.56 92 GLY A N 1
ATOM 718 C CA . GLY A 1 92 ? 27.078 -52.344 -1.32 1 89.56 92 GLY A CA 1
ATOM 719 C C . GLY A 1 92 ? 26 -51.75 -2.215 1 89.56 92 GLY A C 1
ATOM 720 O O . GLY A 1 92 ? 25.438 -52.438 -3.064 1 89.56 92 GLY A O 1
ATOM 721 N N . ILE A 1 93 ? 25.641 -50.531 -1.967 1 92.62 93 ILE A N 1
ATOM 722 C CA . ILE A 1 93 ? 24.625 -49.844 -2.77 1 92.62 93 ILE A CA 1
ATOM 723 C C . ILE A 1 93 ? 25.266 -48.688 -3.51 1 92.62 93 ILE A C 1
ATOM 725 O O . ILE A 1 93 ? 25.969 -47.844 -2.904 1 92.62 93 ILE A O 1
ATOM 729 N N . THR A 1 94 ? 25.047 -48.562 -4.82 1 93.44 94 THR A N 1
ATOM 730 C CA . THR A 1 94 ? 25.547 -47.438 -5.613 1 93.44 94 THR A CA 1
ATOM 731 C C . THR A 1 94 ? 24.422 -46.5 -6.004 1 93.44 94 THR A C 1
ATOM 733 O O . THR A 1 94 ? 23.328 -46.938 -6.371 1 93.44 94 THR A O 1
ATOM 736 N N . LEU A 1 95 ? 24.734 -45.281 -5.863 1 95.06 95 LEU A N 1
ATOM 737 C CA . LEU A 1 95 ? 23.766 -44.281 -6.301 1 95.06 95 LEU A CA 1
ATOM 738 C C . LEU A 1 95 ? 24.047 -43.844 -7.742 1 95.06 95 LEU A C 1
ATOM 740 O O . LEU A 1 95 ? 25.203 -43.719 -8.148 1 95.06 95 LEU A O 1
ATOM 744 N N . GLY A 1 96 ? 23.016 -43.781 -8.578 1 94.06 96 GLY A N 1
ATOM 745 C CA . GLY A 1 96 ? 23.062 -43.188 -9.914 1 94.06 96 GLY A CA 1
ATOM 746 C C . GLY A 1 96 ? 22.297 -41.875 -10.016 1 94.06 96 GLY A C 1
ATOM 747 O O . GLY A 1 96 ? 21.812 -41.344 -9.016 1 94.06 96 GLY A O 1
ATOM 748 N N . TYR A 1 97 ? 22.344 -41.281 -11.203 1 95.06 97 TYR A N 1
ATOM 749 C CA . TYR A 1 97 ? 21.578 -40.062 -11.391 1 95.06 97 TYR A CA 1
ATOM 750 C C . TYR A 1 97 ? 21.031 -39.969 -12.805 1 95.06 97 TYR A C 1
ATOM 752 O O . TYR A 1 97 ? 21.578 -40.594 -13.727 1 95.06 97 TYR A O 1
ATOM 760 N N . GLU A 1 98 ? 19.906 -39.344 -12.977 1 94.62 98 GLU A N 1
ATOM 761 C CA . GLU A 1 98 ? 19.266 -38.938 -14.219 1 94.62 98 GLU A CA 1
ATOM 762 C C . GLU A 1 98 ? 18.875 -37.438 -14.18 1 94.62 98 GLU A C 1
ATOM 764 O O . GLU A 1 98 ? 17.922 -37.062 -13.492 1 94.62 98 GLU A O 1
ATOM 769 N N . ILE A 1 99 ? 19.641 -36.688 -14.914 1 96.12 99 ILE A N 1
ATOM 770 C CA . ILE A 1 99 ? 19.516 -35.219 -14.789 1 96.12 99 ILE A CA 1
ATOM 771 C C . ILE A 1 99 ? 18.922 -34.656 -16.062 1 96.12 99 ILE A C 1
ATOM 773 O O . ILE A 1 99 ? 19.328 -35.031 -17.172 1 96.12 99 ILE A O 1
ATOM 777 N N . TYR A 1 100 ? 17.906 -33.781 -15.93 1 95.56 100 TYR A N 1
ATOM 778 C CA . TYR A 1 100 ? 17.25 -33.094 -17.047 1 95.56 100 TYR A CA 1
ATOM 779 C C . TYR A 1 100 ? 17.422 -31.578 -16.953 1 95.56 100 TYR A C 1
ATOM 781 O O . TYR A 1 100 ? 17.688 -31.047 -15.867 1 95.56 100 TYR A O 1
ATOM 789 N N . ASP A 1 101 ? 17.359 -30.922 -18.094 1 96 101 ASP A N 1
ATOM 790 C CA . ASP A 1 101 ? 17.406 -29.469 -18.203 1 96 101 ASP A CA 1
ATOM 791 C C . ASP A 1 101 ? 16 -28.875 -18.266 1 96 101 ASP A C 1
ATOM 793 O O . ASP A 1 101 ? 15.234 -29.172 -19.188 1 96 101 ASP A O 1
ATOM 797 N N . SER A 1 102 ? 15.711 -28.016 -17.328 1 96.12 102 SER A N 1
ATOM 798 C CA . SER A 1 102 ? 14.406 -27.359 -17.359 1 96.12 102 SER A CA 1
ATOM 799 C C . SER A 1 102 ? 14.414 -26.172 -18.312 1 96.12 102 SER A C 1
ATOM 801 O O . SER A 1 102 ? 13.359 -25.625 -18.656 1 96.12 102 SER A O 1
ATOM 803 N N . CYS A 1 103 ? 15.586 -25.688 -18.766 1 95.69 103 CYS A N 1
ATOM 804 C CA . CYS A 1 103 ? 15.758 -24.547 -19.641 1 95.69 103 CYS A CA 1
ATOM 805 C C . CYS A 1 103 ? 15.102 -23.297 -19.047 1 95.69 103 CYS A C 1
ATOM 807 O O . CYS A 1 103 ? 14.586 -22.469 -19.781 1 95.69 103 CYS A O 1
ATOM 809 N N . SER A 1 104 ? 15 -23.266 -17.719 1 95.31 104 SER A N 1
ATOM 810 C CA . SER A 1 104 ? 14.422 -22.141 -17 1 95.31 104 SER A CA 1
ATOM 811 C C . SER A 1 104 ? 12.984 -21.875 -17.438 1 95.31 104 SER A C 1
ATOM 813 O O . SER A 1 104 ? 12.555 -20.719 -17.5 1 95.31 104 SER A O 1
ATOM 815 N N . ASN A 1 105 ? 12.312 -22.891 -17.844 1 94.56 105 ASN A N 1
ATOM 816 C CA . ASN A 1 105 ? 10.938 -22.781 -18.328 1 94.56 105 ASN A CA 1
ATOM 817 C C . ASN A 1 105 ? 10.039 -23.844 -17.688 1 94.56 105 ASN A C 1
ATOM 819 O O . ASN A 1 105 ? 10.398 -25.031 -17.656 1 94.56 105 ASN A O 1
ATOM 823 N N . ALA A 1 106 ? 8.883 -23.422 -17.25 1 93.94 106 ALA A N 1
ATOM 824 C CA . ALA A 1 106 ? 7.996 -24.312 -16.516 1 93.94 106 ALA A CA 1
ATOM 825 C C . ALA A 1 106 ? 7.434 -25.406 -17.422 1 93.94 106 ALA A C 1
ATOM 827 O O . ALA A 1 106 ? 7.223 -26.531 -16.969 1 93.94 106 ALA A O 1
ATOM 828 N N . LEU A 1 107 ? 7.172 -25.141 -18.703 1 92.81 107 LEU A N 1
ATOM 829 C CA . LEU A 1 107 ? 6.633 -26.141 -19.625 1 92.81 107 LEU A CA 1
ATOM 830 C C . LEU A 1 107 ? 7.641 -27.266 -19.844 1 92.81 107 LEU A C 1
ATOM 832 O O . LEU A 1 107 ? 7.289 -28.438 -19.781 1 92.81 107 LEU A O 1
ATOM 836 N N . LYS A 1 108 ? 8.836 -26.828 -20.109 1 94.19 108 LYS A N 1
ATOM 837 C CA . LYS A 1 108 ? 9.891 -27.828 -20.312 1 94.19 108 LYS A CA 1
ATOM 838 C C . LYS A 1 108 ? 10.125 -28.641 -19.047 1 94.19 108 LYS A C 1
ATOM 840 O O . LYS A 1 108 ? 10.375 -29.844 -19.109 1 94.19 108 LYS A O 1
ATOM 845 N N . ALA A 1 109 ? 10.078 -27.984 -17.922 1 95.44 109 ALA A N 1
ATOM 846 C CA . ALA A 1 109 ? 10.266 -28.672 -16.641 1 95.44 109 ALA A CA 1
ATOM 847 C C . ALA A 1 109 ? 9.188 -29.734 -16.422 1 95.44 109 ALA A C 1
ATOM 849 O O . ALA A 1 109 ? 9.461 -30.812 -15.898 1 95.44 109 ALA A O 1
ATOM 850 N N . VAL A 1 110 ? 7.969 -29.406 -16.766 1 93.25 110 VAL A N 1
ATOM 851 C CA . VAL A 1 110 ? 6.867 -30.359 -16.656 1 93.25 110 VAL A CA 1
ATOM 852 C C . VAL A 1 110 ? 7.109 -31.547 -17.578 1 93.25 110 VAL A C 1
ATOM 854 O O . VAL A 1 110 ? 6.973 -32.688 -17.156 1 93.25 110 VAL A O 1
ATOM 857 N N . GLN A 1 111 ? 7.484 -31.297 -18.797 1 90.12 111 GLN A N 1
ATOM 858 C CA . GLN A 1 111 ? 7.773 -32.375 -19.75 1 90.12 111 GLN A CA 1
ATOM 859 C C . GLN A 1 111 ? 8.844 -33.312 -19.219 1 90.12 111 GLN A C 1
ATOM 861 O O . GLN A 1 111 ? 8.703 -34.531 -19.312 1 90.12 111 GLN A O 1
ATOM 866 N N . THR A 1 112 ? 9.938 -32.719 -18.672 1 91.81 112 THR A N 1
ATOM 867 C CA . THR A 1 112 ? 11.047 -33.531 -18.172 1 91.81 112 THR A CA 1
ATOM 868 C C . THR A 1 112 ? 10.633 -34.312 -16.938 1 91.81 112 THR A C 1
ATOM 870 O O . THR A 1 112 ? 11.094 -35.438 -16.734 1 91.81 112 THR A O 1
ATOM 873 N N . THR A 1 113 ? 9.789 -33.781 -16.109 1 92.5 113 THR A N 1
ATOM 874 C CA . THR A 1 113 ? 9.32 -34.469 -14.922 1 92.5 113 THR A CA 1
ATOM 875 C C . THR A 1 113 ? 8.484 -35.688 -15.289 1 92.5 113 THR A C 1
ATOM 877 O O . THR A 1 113 ? 8.594 -36.719 -14.648 1 92.5 113 THR A O 1
ATOM 880 N N . LEU A 1 114 ? 7.668 -35.531 -16.328 1 86.62 114 LEU A N 1
ATOM 881 C CA . LEU A 1 114 ? 6.844 -36.656 -16.797 1 86.62 114 LEU A CA 1
ATOM 882 C C . LEU A 1 114 ? 7.707 -37.781 -17.344 1 86.62 114 LEU A C 1
ATOM 884 O O . LEU A 1 114 ? 7.336 -38.938 -17.25 1 86.62 114 LEU A O 1
ATOM 888 N N . GLN A 1 115 ? 8.852 -37.406 -17.797 1 83.12 115 GLN A N 1
ATOM 889 C CA . GLN A 1 115 ? 9.789 -38.438 -18.281 1 83.12 115 GLN A CA 1
ATOM 890 C C . GLN A 1 115 ? 10.477 -39.125 -17.125 1 83.12 115 GLN A C 1
ATOM 892 O O . GLN A 1 115 ? 10.797 -40.312 -17.219 1 83.12 115 GLN A O 1
ATOM 897 N N . LEU A 1 116 ? 10.727 -38.406 -16.094 1 85.38 116 LEU A N 1
ATOM 898 C CA . LEU A 1 116 ? 11.398 -38.938 -14.906 1 85.38 116 LEU A CA 1
ATOM 899 C C . LEU A 1 116 ? 10.508 -39.938 -14.18 1 85.38 116 LEU A C 1
ATOM 901 O O . LEU A 1 116 ? 11 -40.875 -13.547 1 85.38 116 LEU A O 1
ATOM 905 N N . ILE A 1 117 ? 9.203 -39.656 -14.125 1 76.88 117 ILE A N 1
ATOM 906 C CA . ILE A 1 117 ? 8.281 -40.531 -13.398 1 76.88 117 ILE A CA 1
ATOM 907 C C . ILE A 1 117 ? 7.375 -41.281 -14.383 1 76.88 117 ILE A C 1
ATOM 909 O O . ILE A 1 117 ? 6.219 -40.875 -14.57 1 76.88 117 ILE A O 1
ATOM 913 N N . PRO A 1 118 ? 7.969 -42.25 -15.266 1 56.88 118 PRO A N 1
ATOM 914 C CA . PRO A 1 118 ? 7.141 -42.906 -16.297 1 56.88 118 PRO A CA 1
ATOM 915 C C . PRO A 1 118 ? 5.918 -43.594 -15.719 1 56.88 118 PRO A C 1
ATOM 917 O O . PRO A 1 118 ? 5.965 -44.094 -14.586 1 56.88 118 PRO A O 1
ATOM 920 N N . GLU A 1 119 ? 4.664 -43.25 -16.062 1 50.75 119 GLU A N 1
ATOM 921 C CA . GLU A 1 119 ? 3.432 -43.875 -15.609 1 50.75 119 GLU A CA 1
ATOM 922 C C . GLU A 1 119 ? 3.506 -45.406 -15.758 1 50.75 119 GLU A C 1
ATOM 924 O O . GLU A 1 119 ? 4.082 -45.906 -16.719 1 50.75 119 GLU A O 1
ATOM 929 N N . SER A 1 120 ? 3.436 -46.125 -14.781 1 43.31 120 SER A N 1
ATOM 930 C CA . SER A 1 120 ? 3.227 -47.562 -14.742 1 43.31 120 SER A CA 1
ATOM 931 C C . SER A 1 120 ? 2.127 -48 -15.711 1 43.31 120 SER A C 1
ATOM 933 O O . SER A 1 120 ? 1.008 -47.5 -15.648 1 43.31 120 SER A O 1
ATOM 935 N N . ALA A 1 121 ? 2.326 -48.281 -17.078 1 40.47 121 ALA A N 1
ATOM 936 C CA . ALA A 1 121 ? 1.39 -49.094 -17.844 1 40.47 121 ALA A CA 1
ATOM 937 C C . ALA A 1 121 ? 0.71 -50.125 -16.938 1 40.47 121 ALA A C 1
ATOM 939 O O . ALA A 1 121 ? 1.381 -50.938 -16.297 1 40.47 121 ALA A O 1
ATOM 940 N N . ASP A 1 122 ? -0.452 -49.844 -16.438 1 35.44 122 ASP A N 1
ATOM 941 C CA . ASP A 1 122 ? -1.285 -50.906 -15.883 1 35.44 122 ASP A CA 1
ATOM 942 C C . ASP A 1 122 ? -1.289 -52.125 -16.797 1 35.44 122 ASP A C 1
ATOM 944 O O . ASP A 1 122 ? -2.072 -52.188 -17.734 1 35.44 122 ASP A O 1
ATOM 948 N N . ASN A 1 123 ? -0.329 -52.812 -17.375 1 32.84 123 ASN A N 1
ATOM 949 C CA . ASN A 1 123 ? -0.634 -54.094 -17.969 1 32.84 123 ASN A CA 1
ATOM 950 C C . ASN A 1 123 ? -1.547 -54.938 -17.078 1 32.84 123 ASN A C 1
ATOM 952 O O . ASN A 1 123 ? -1.455 -54.844 -15.852 1 32.84 123 ASN A O 1
ATOM 956 N N . SER A 1 124 ? -2.668 -55.594 -17.484 1 33.16 124 SER A N 1
ATOM 957 C CA . SER A 1 124 ? -3.717 -56.5 -17 1 33.16 124 SER A CA 1
ATOM 958 C C . SER A 1 124 ? -3.209 -57.375 -15.875 1 33.16 124 SER A C 1
ATOM 960 O O . SER A 1 124 ? -3.9 -57.562 -14.875 1 33.16 124 SER A O 1
ATOM 962 N N . ASP A 1 125 ? -2.793 -58.781 -16.234 1 33.56 125 ASP A N 1
ATOM 963 C CA . ASP A 1 125 ? -2.92 -59.969 -15.406 1 33.56 125 ASP A CA 1
ATOM 964 C C . ASP A 1 125 ? -2.342 -59.719 -14.016 1 33.56 125 ASP A C 1
ATOM 966 O O . ASP A 1 125 ? -2.939 -60.125 -13.008 1 33.56 125 ASP A O 1
ATOM 970 N N . THR A 1 126 ? -0.999 -60.25 -13.719 1 32.88 126 THR A N 1
ATOM 971 C CA . THR A 1 126 ? -0.527 -59.969 -12.367 1 32.88 126 THR A CA 1
ATOM 972 C C . THR A 1 126 ? -0.648 -58.5 -12.047 1 32.88 126 THR A C 1
ATOM 974 O O . THR A 1 126 ? 0.013 -57.656 -12.672 1 32.88 126 THR A O 1
ATOM 977 N N . CYS A 1 127 ? -1.824 -57.906 -11.977 1 32.62 127 CYS A N 1
ATOM 978 C CA . CYS A 1 127 ? -2.264 -56.656 -11.305 1 32.62 127 CYS A CA 1
ATOM 979 C C . CYS A 1 127 ? -1.181 -56.125 -10.383 1 32.62 127 CYS A C 1
ATOM 981 O O . CYS A 1 127 ? -1.478 -55.656 -9.289 1 32.62 127 CYS A O 1
ATOM 983 N N . ILE A 1 128 ? -0.2 -56.844 -10.219 1 32.38 128 ILE A N 1
ATOM 984 C CA . ILE A 1 128 ? 0.831 -56.688 -9.195 1 32.38 128 ILE A CA 1
ATOM 985 C C . ILE A 1 128 ? 1.093 -55.219 -8.938 1 32.38 128 ILE A C 1
ATOM 987 O O . ILE A 1 128 ? 0.693 -54.344 -9.734 1 32.38 128 ILE A O 1
ATOM 991 N N . ASN A 1 129 ? 2.355 -55.031 -8.469 1 32.28 129 ASN A N 1
ATOM 992 C CA . ASN A 1 129 ? 3.164 -54.094 -7.699 1 32.28 129 ASN A CA 1
ATOM 993 C C . ASN A 1 129 ? 3.154 -52.688 -8.328 1 32.28 129 ASN A C 1
ATOM 995 O O . ASN A 1 129 ? 2.959 -52.562 -9.539 1 32.28 129 ASN A O 1
ATOM 999 N N . ASP A 1 130 ? 2.879 -51.594 -7.625 1 40.16 130 ASP A N 1
ATOM 1000 C CA . ASP A 1 130 ? 3.447 -50.281 -7.277 1 40.16 130 ASP A CA 1
ATOM 1001 C C . ASP A 1 130 ? 4.773 -50.062 -7.996 1 40.16 130 ASP A C 1
ATOM 1003 O O . ASP A 1 130 ? 5.836 -50.375 -7.469 1 40.16 130 ASP A O 1
ATOM 1007 N N . ALA A 1 131 ? 4.855 -50.375 -9.109 1 44.84 131 ALA A N 1
ATOM 1008 C CA . ALA A 1 131 ? 6.156 -50.094 -9.703 1 44.84 131 ALA A CA 1
ATOM 1009 C C . ALA A 1 131 ? 6.727 -48.781 -9.172 1 44.84 131 ALA A C 1
ATOM 1011 O O . ALA A 1 131 ? 6.113 -47.719 -9.328 1 44.84 131 ALA A O 1
ATOM 1012 N N . LEU A 1 132 ? 7.289 -48.969 -8.164 1 56.28 132 LEU A N 1
ATOM 1013 C CA . LEU A 1 132 ? 8.023 -47.906 -7.488 1 56.28 132 LEU A CA 1
ATOM 1014 C C . LEU A 1 132 ? 8.828 -47.062 -8.484 1 56.28 132 LEU A C 1
ATOM 1016 O O . LEU A 1 132 ? 9.5 -47.625 -9.359 1 56.28 132 LEU A O 1
ATOM 1020 N N . PRO A 1 133 ? 8.414 -45.812 -8.688 1 61.56 133 PRO A N 1
ATOM 1021 C CA . PRO A 1 133 ? 9.266 -45 -9.539 1 61.56 133 PRO A CA 1
ATOM 1022 C C . PRO A 1 133 ? 10.742 -45.375 -9.438 1 61.56 133 PRO A C 1
ATOM 1024 O O . PRO A 1 133 ? 11.211 -45.75 -8.359 1 61.56 133 PRO A O 1
ATOM 1027 N N . THR A 1 134 ? 11.203 -45.5 -10.703 1 71.56 134 THR A N 1
ATOM 1028 C CA . THR A 1 134 ? 12.633 -45.781 -10.711 1 71.56 134 THR A CA 1
ATOM 1029 C C . THR A 1 134 ? 13.398 -44.719 -9.938 1 71.56 134 THR A C 1
ATOM 1031 O O . THR A 1 134 ? 14.359 -45.031 -9.227 1 71.56 134 THR A O 1
ATOM 1034 N N . ILE A 1 135 ? 12.797 -43.531 -9.953 1 88.19 135 ILE A N 1
ATOM 1035 C CA . ILE A 1 135 ? 13.453 -42.438 -9.25 1 88.19 135 ILE A CA 1
ATOM 1036 C C . ILE A 1 135 ? 12.859 -42.312 -7.848 1 88.19 135 ILE A C 1
ATOM 1038 O O . ILE A 1 135 ? 11.641 -42.438 -7.672 1 88.19 135 ILE A O 1
ATOM 1042 N N . LYS A 1 136 ? 13.688 -42.188 -6.949 1 90.44 136 LYS A N 1
ATOM 1043 C CA . LYS A 1 136 ? 13.219 -42.188 -5.57 1 90.44 136 LYS A CA 1
ATOM 1044 C C . LYS A 1 136 ? 13.18 -40.781 -5.008 1 90.44 136 LYS A C 1
ATOM 1046 O O . LYS A 1 136 ? 12.477 -40.5 -4.031 1 90.44 136 LYS A O 1
ATOM 1051 N N . ALA A 1 137 ? 13.914 -39.906 -5.582 1 96.19 137 ALA A N 1
ATOM 1052 C CA . ALA A 1 137 ? 13.953 -38.5 -5.176 1 96.19 137 ALA A CA 1
ATOM 1053 C C . ALA A 1 137 ? 14.422 -37.594 -6.324 1 96.19 137 ALA A C 1
ATOM 1055 O O . ALA A 1 137 ? 15.086 -38.062 -7.254 1 96.19 137 ALA A O 1
ATOM 1056 N N . VAL A 1 138 ? 13.969 -36.406 -6.285 1 97.75 138 VAL A N 1
ATOM 1057 C CA . VAL A 1 138 ? 14.375 -35.438 -7.309 1 97.75 138 VAL A CA 1
ATOM 1058 C C . VAL A 1 138 ? 14.992 -34.219 -6.648 1 97.75 138 VAL A C 1
ATOM 1060 O O . VAL A 1 138 ? 14.445 -33.656 -5.684 1 97.75 138 VAL A O 1
ATOM 1063 N N . VAL A 1 139 ? 16.141 -33.781 -7.086 1 98.44 139 VAL A N 1
ATOM 1064 C CA . VAL A 1 139 ? 16.781 -32.562 -6.621 1 98.44 139 VAL A CA 1
ATOM 1065 C C . VAL A 1 139 ? 16.594 -31.453 -7.652 1 98.44 139 VAL A C 1
ATOM 1067 O O . VAL A 1 139 ? 16.781 -31.688 -8.852 1 98.44 139 VAL A O 1
ATOM 1070 N N . GLY A 1 140 ? 16.266 -30.312 -7.203 1 96.5 140 GLY A N 1
ATOM 1071 C CA . GLY A 1 140 ? 15.93 -29.203 -8.086 1 96.5 140 GLY A CA 1
ATOM 1072 C C . GLY A 1 140 ? 14.461 -28.828 -8.039 1 96.5 140 GLY A C 1
ATOM 1073 O O . GLY A 1 140 ? 13.703 -29.344 -7.219 1 96.5 140 GLY A O 1
ATOM 1074 N N . ASP A 1 141 ? 14.055 -27.875 -8.719 1 96.44 141 ASP A N 1
ATOM 1075 C CA . ASP A 1 141 ? 14.75 -26.859 -9.516 1 96.44 141 ASP A CA 1
ATOM 1076 C C . ASP A 1 141 ? 15.195 -25.688 -8.648 1 96.44 141 ASP A C 1
ATOM 1078 O O . ASP A 1 141 ? 15.047 -25.719 -7.422 1 96.44 141 ASP A O 1
ATOM 1082 N N . LYS A 1 142 ? 15.852 -24.703 -9.32 1 95.06 142 LYS A N 1
ATOM 1083 C CA . LYS A 1 142 ? 16.359 -23.531 -8.609 1 95.06 142 LYS A CA 1
ATOM 1084 C C . LYS A 1 142 ? 15.305 -22.422 -8.562 1 95.06 142 LYS A C 1
ATOM 1086 O O . LYS A 1 142 ? 15.289 -21.609 -7.633 1 95.06 142 LYS A O 1
ATOM 1091 N N . TYR A 1 143 ? 14.453 -22.375 -9.539 1 96.56 143 TYR A N 1
ATOM 1092 C CA . TYR A 1 143 ? 13.469 -21.297 -9.633 1 96.56 143 TYR A CA 1
ATOM 1093 C C . TYR A 1 143 ? 12.133 -21.719 -9.031 1 96.56 143 TYR A C 1
ATOM 1095 O O . TYR A 1 143 ? 11.633 -22.812 -9.312 1 96.56 143 TYR A O 1
ATOM 1103 N N . SER A 1 144 ? 11.555 -20.875 -8.234 1 96.94 144 SER A N 1
ATOM 1104 C CA . SER A 1 144 ? 10.359 -21.188 -7.449 1 96.94 144 SER A CA 1
ATOM 1105 C C . SER A 1 144 ? 9.188 -21.547 -8.352 1 96.94 144 SER A C 1
ATOM 1107 O O . SER A 1 144 ? 8.461 -22.5 -8.078 1 96.94 144 SER A O 1
ATOM 1109 N N . GLU A 1 145 ? 8.938 -20.766 -9.391 1 95.5 145 GLU A N 1
ATOM 1110 C CA . GLU A 1 145 ? 7.816 -21.078 -10.281 1 95.5 145 GLU A CA 1
ATOM 1111 C C . GLU A 1 145 ? 7.934 -22.484 -10.859 1 95.5 145 GLU A C 1
ATOM 1113 O O . GLU A 1 145 ? 6.938 -23.203 -10.969 1 95.5 145 GLU A O 1
ATOM 1118 N N . ILE A 1 146 ? 9.141 -22.859 -11.258 1 96.75 146 ILE A N 1
ATOM 1119 C CA . ILE A 1 146 ? 9.398 -24.156 -11.852 1 96.75 146 ILE A CA 1
ATOM 1120 C C . ILE A 1 146 ? 9.227 -25.25 -10.789 1 96.75 146 ILE A C 1
ATOM 1122 O O . ILE A 1 146 ? 8.633 -26.297 -11.055 1 96.75 146 ILE A O 1
ATOM 1126 N N . SER A 1 147 ? 9.727 -24.969 -9.586 1 97.69 147 SER A N 1
ATOM 1127 C CA . SER A 1 147 ? 9.578 -25.922 -8.484 1 97.69 147 SER A CA 1
ATOM 1128 C C . SER A 1 147 ? 8.109 -26.156 -8.156 1 97.69 147 SER A C 1
ATOM 1130 O O . SER A 1 147 ? 7.719 -27.281 -7.824 1 97.69 147 SER A O 1
ATOM 1132 N N . VAL A 1 148 ? 7.32 -25.094 -8.25 1 95.38 148 VAL A N 1
ATOM 1133 C CA . VAL A 1 148 ? 5.887 -25.234 -8.008 1 95.38 148 VAL A CA 1
ATOM 1134 C C . VAL A 1 148 ? 5.273 -26.172 -9.031 1 95.38 148 VAL A C 1
ATOM 1136 O O . VAL A 1 148 ? 4.496 -27.062 -8.68 1 95.38 148 VAL A O 1
ATOM 1139 N N . ALA A 1 149 ? 5.629 -26.047 -10.289 1 94.25 149 ALA A N 1
ATOM 1140 C CA . ALA A 1 149 ? 5.078 -26.844 -11.375 1 94.25 149 ALA A CA 1
ATOM 1141 C C . ALA A 1 149 ? 5.453 -28.328 -11.219 1 94.25 149 ALA A C 1
ATOM 1143 O O . ALA A 1 149 ? 4.602 -29.203 -11.352 1 94.25 149 ALA A O 1
ATOM 1144 N N . ILE A 1 150 ? 6.715 -28.594 -10.891 1 95.56 150 ILE A N 1
ATOM 1145 C CA . ILE A 1 150 ? 7.203 -29.969 -10.828 1 95.56 150 ILE A CA 1
ATOM 1146 C C . ILE A 1 150 ? 6.715 -30.625 -9.539 1 95.56 150 ILE A C 1
ATOM 1148 O O . ILE A 1 150 ? 6.414 -31.828 -9.523 1 95.56 150 ILE A O 1
ATOM 1152 N N . SER A 1 151 ? 6.609 -29.828 -8.461 1 96 151 SER A N 1
ATOM 1153 C CA . SER A 1 151 ? 6.207 -30.359 -7.16 1 96 151 SER A CA 1
ATOM 1154 C C . SER A 1 151 ? 4.793 -30.922 -7.207 1 96 151 SER A C 1
ATOM 1156 O O . SER A 1 151 ? 4.488 -31.906 -6.527 1 96 151 SER A O 1
ATOM 1158 N N . ARG A 1 152 ? 3.947 -30.344 -7.961 1 92.94 152 ARG A N 1
ATOM 1159 C CA . ARG A 1 152 ? 2.568 -30.812 -8.055 1 92.94 152 ARG A CA 1
ATOM 1160 C C . ARG A 1 152 ? 2.504 -32.219 -8.656 1 92.94 152 ARG A C 1
ATOM 1162 O O . ARG A 1 152 ? 1.696 -33.031 -8.234 1 92.94 152 ARG A O 1
ATOM 1169 N N . ILE A 1 153 ? 3.363 -32.469 -9.617 1 92.69 153 ILE A N 1
ATOM 1170 C CA . ILE A 1 153 ? 3.412 -33.781 -10.258 1 92.69 153 ILE A CA 1
ATOM 1171 C C . ILE A 1 153 ? 4.062 -34.781 -9.32 1 92.69 153 ILE A C 1
ATOM 1173 O O . ILE A 1 153 ? 3.523 -35.875 -9.102 1 92.69 153 ILE A O 1
ATOM 1177 N N . LEU A 1 154 ? 5.188 -34.375 -8.711 1 94.75 154 LEU A N 1
ATOM 1178 C CA . LEU A 1 154 ? 5.941 -35.281 -7.848 1 94.75 154 LEU A CA 1
ATOM 1179 C C . LEU A 1 154 ? 5.137 -35.656 -6.602 1 94.75 154 LEU A C 1
ATOM 1181 O O . LEU A 1 154 ? 5.207 -36.781 -6.109 1 94.75 154 LEU A O 1
ATOM 1185 N N . SER A 1 155 ? 4.383 -34.719 -6.117 1 92.94 155 SER A N 1
ATOM 1186 C CA . SER A 1 155 ? 3.588 -34.938 -4.914 1 92.94 155 SER A CA 1
ATOM 1187 C C . SER A 1 155 ? 2.498 -35.969 -5.145 1 92.94 155 SER A C 1
ATOM 1189 O O . SER A 1 155 ? 2.121 -36.719 -4.227 1 92.94 155 SER A O 1
ATOM 1191 N N . THR A 1 156 ? 1.994 -36.031 -6.363 1 88.44 156 THR A N 1
ATOM 1192 C CA . THR A 1 156 ? 0.972 -37.031 -6.676 1 88.44 156 THR A CA 1
ATOM 1193 C C . THR A 1 156 ? 1.52 -38.438 -6.5 1 88.44 156 THR A C 1
ATOM 1195 O O . THR A 1 156 ? 0.782 -39.344 -6.121 1 88.44 156 THR A O 1
ATOM 1198 N N . HIS A 1 157 ? 2.865 -38.562 -6.664 1 88.69 157 HIS A N 1
ATOM 1199 C CA . HIS A 1 157 ? 3.51 -39.875 -6.594 1 88.69 157 HIS A CA 1
ATOM 1200 C C . HIS A 1 157 ? 4.348 -40 -5.328 1 88.69 157 HIS A C 1
ATOM 1202 O O . HIS A 1 157 ? 5.137 -40.938 -5.195 1 88.69 157 HIS A O 1
ATOM 1208 N N . PHE A 1 158 ? 4.312 -39.094 -4.453 1 91.75 158 PHE A N 1
ATOM 1209 C CA . PHE A 1 158 ? 4.977 -39.094 -3.158 1 91.75 158 PHE A CA 1
ATOM 1210 C C . PHE A 1 158 ? 6.488 -39 -3.328 1 91.75 158 PHE A C 1
ATOM 1212 O O . PHE A 1 158 ? 7.242 -39.375 -2.436 1 91.75 158 PHE A O 1
ATOM 1219 N N . VAL A 1 159 ? 6.961 -38.594 -4.504 1 94.88 159 VAL A N 1
ATOM 1220 C CA . VAL A 1 159 ? 8.398 -38.438 -4.73 1 94.88 159 VAL A CA 1
ATOM 1221 C C . VAL A 1 159 ? 8.906 -37.188 -4.062 1 94.88 159 VAL A C 1
ATOM 1223 O O . VAL A 1 159 ? 8.453 -36.062 -4.383 1 94.88 159 VAL A O 1
ATOM 1226 N N . PRO A 1 160 ? 9.828 -37.312 -3.125 1 97.12 160 PRO A N 1
ATOM 1227 C CA . PRO A 1 160 ? 10.359 -36.094 -2.508 1 97.12 160 PRO A CA 1
ATOM 1228 C C . PRO A 1 160 ? 11.156 -35.25 -3.486 1 97.12 160 PRO A C 1
ATOM 1230 O O . PRO A 1 160 ? 11.938 -35.75 -4.281 1 97.12 160 PRO A O 1
ATOM 1233 N N . GLN A 1 161 ? 10.867 -34 -3.496 1 98.25 161 GLN A N 1
ATOM 1234 C CA . GLN A 1 161 ? 11.609 -32.969 -4.215 1 98.25 161 GLN A CA 1
ATOM 1235 C C . GLN A 1 161 ? 12.383 -32.094 -3.25 1 98.25 161 GLN A C 1
ATOM 1237 O O . GLN A 1 161 ? 11.797 -31.5 -2.332 1 98.25 161 GLN A O 1
ATOM 1242 N N . ILE A 1 162 ? 13.672 -31.984 -3.377 1 98.75 162 ILE A N 1
ATOM 1243 C CA . ILE A 1 162 ? 14.469 -31.094 -2.547 1 98.75 162 ILE A CA 1
ATOM 1244 C C . ILE A 1 162 ? 15.109 -30 -3.422 1 98.75 162 ILE A C 1
ATOM 1246 O O . ILE A 1 162 ? 15.992 -30.297 -4.234 1 98.75 162 ILE A O 1
ATOM 1250 N N . SER A 1 163 ? 14.641 -28.828 -3.244 1 98.5 163 SER A N 1
ATOM 1251 C CA . SER A 1 163 ? 15.211 -27.719 -4 1 98.5 163 SER A CA 1
ATOM 1252 C C . SER A 1 163 ? 16.344 -27.047 -3.227 1 98.5 163 SER A C 1
ATOM 1254 O O . SER A 1 163 ? 16.203 -26.781 -2.027 1 98.5 163 SER A O 1
ATOM 1256 N N . PRO A 1 164 ? 17.438 -26.75 -3.908 1 97.44 164 PRO A N 1
ATOM 1257 C CA . PRO A 1 164 ? 18.547 -26.078 -3.223 1 97.44 164 PRO A CA 1
ATOM 1258 C C . PRO A 1 164 ? 18.422 -24.562 -3.246 1 97.44 164 PRO A C 1
ATOM 1260 O O . PRO A 1 164 ? 19.25 -23.859 -2.666 1 97.44 164 PRO A O 1
ATOM 1263 N N . ALA A 1 165 ? 17.297 -24.031 -3.9 1 96.81 165 ALA A N 1
ATOM 1264 C CA . ALA A 1 165 ? 17.375 -22.578 -4.055 1 96.81 165 ALA A CA 1
ATOM 1265 C C . ALA A 1 165 ? 15.969 -21.969 -4.137 1 96.81 165 ALA A C 1
ATOM 1267 O O . ALA A 1 165 ? 15.805 -20.75 -3.98 1 96.81 165 ALA A O 1
ATOM 1268 N N . SER A 1 166 ? 14.898 -22.75 -4.398 1 97.56 166 SER A N 1
ATOM 1269 C CA . SER A 1 166 ? 13.555 -22.188 -4.461 1 97.56 166 SER A CA 1
ATOM 1270 C C . SER A 1 166 ? 13.125 -21.641 -3.104 1 97.56 166 SER A C 1
ATOM 1272 O O . SER A 1 166 ? 12.773 -22.422 -2.207 1 97.56 166 SER A O 1
ATOM 1274 N N . SER A 1 167 ? 13.008 -20.328 -3.031 1 96.69 167 SER A N 1
ATOM 1275 C CA . SER A 1 167 ? 12.875 -19.75 -1.698 1 96.69 167 SER A CA 1
ATOM 1276 C C . SER A 1 167 ? 11.508 -19.109 -1.506 1 96.69 167 SER A C 1
ATOM 1278 O O . SER A 1 167 ? 11.219 -18.562 -0.444 1 96.69 167 SER A O 1
ATOM 1280 N N . ALA A 1 168 ? 10.602 -19.219 -2.471 1 96 168 ALA A N 1
ATOM 1281 C CA . ALA A 1 168 ? 9.281 -18.594 -2.346 1 96 168 ALA A CA 1
ATOM 1282 C C . ALA A 1 168 ? 8.547 -19.109 -1.11 1 96 168 ALA A C 1
ATOM 1284 O O . ALA A 1 168 ? 8.555 -20.312 -0.834 1 96 168 ALA A O 1
ATOM 1285 N N . SER A 1 169 ? 7.898 -18.25 -0.406 1 94.69 169 SER A N 1
ATOM 1286 C CA . SER A 1 169 ? 7.238 -18.609 0.842 1 94.69 169 SER A CA 1
ATOM 1287 C C . SER A 1 169 ? 6.066 -19.562 0.59 1 94.69 169 SER A C 1
ATOM 1289 O O . SER A 1 169 ? 5.727 -20.375 1.448 1 94.69 169 SER A O 1
ATOM 1291 N N . THR A 1 170 ? 5.488 -19.562 -0.59 1 92.06 170 THR A N 1
ATOM 1292 C CA . THR A 1 170 ? 4.332 -20.391 -0.917 1 92.06 170 THR A CA 1
ATOM 1293 C C . THR A 1 170 ? 4.695 -21.875 -0.879 1 92.06 170 THR A C 1
ATOM 1295 O O . THR A 1 170 ? 3.85 -22.719 -0.579 1 92.06 170 THR A O 1
ATOM 1298 N N . LEU A 1 171 ? 5.922 -22.188 -1.123 1 96.44 171 LEU A N 1
ATOM 1299 C CA . LEU A 1 171 ? 6.371 -23.578 -1.215 1 96.44 171 LEU A CA 1
ATOM 1300 C C . LEU A 1 171 ? 6.453 -24.219 0.168 1 96.44 171 LEU A C 1
ATOM 1302 O O . LEU A 1 171 ? 6.57 -25.438 0.286 1 96.44 171 LEU A O 1
ATOM 1306 N N . SER A 1 172 ? 6.262 -23.406 1.259 1 95.25 172 SER A N 1
ATOM 1307 C CA . SER A 1 172 ? 6.277 -23.906 2.629 1 95.25 172 SER A CA 1
ATOM 1308 C C . SER A 1 172 ? 4.918 -24.469 3.025 1 95.25 172 SER A C 1
ATOM 1310 O O . SER A 1 172 ? 4.773 -25.062 4.102 1 95.25 172 SER A O 1
ATOM 1312 N N . ASP A 1 173 ? 3.945 -24.359 2.168 1 92.88 173 ASP A N 1
ATOM 1313 C CA . ASP A 1 173 ? 2.619 -24.906 2.416 1 92.88 173 ASP A CA 1
ATOM 1314 C C . ASP A 1 173 ? 2.588 -26.406 2.133 1 92.88 173 ASP A C 1
ATOM 1316 O O . ASP A 1 173 ? 2.568 -26.828 0.972 1 92.88 173 ASP A O 1
ATOM 1320 N N . LYS A 1 174 ? 2.457 -27.219 3.141 1 92.44 174 LYS A N 1
ATOM 1321 C CA . LYS A 1 174 ? 2.588 -28.656 2.99 1 92.44 174 LYS A CA 1
ATOM 1322 C C . LYS A 1 174 ? 1.254 -29.297 2.604 1 92.44 174 LYS A C 1
ATOM 1324 O O . LYS A 1 174 ? 1.211 -30.453 2.18 1 92.44 174 LYS A O 1
ATOM 1329 N N . VAL A 1 175 ? 0.223 -28.516 2.643 1 89 175 VAL A N 1
ATOM 1330 C CA . VAL A 1 175 ? -1.048 -29 2.111 1 89 175 VAL A CA 1
ATOM 1331 C C . VAL A 1 175 ? -1.036 -28.922 0.586 1 89 175 VAL A C 1
ATOM 1333 O O . VAL A 1 175 ? -1.523 -29.828 -0.098 1 89 175 VAL A O 1
ATOM 1336 N N . ARG A 1 176 ? -0.427 -27.906 0.106 1 90.81 176 ARG A N 1
ATOM 1337 C CA . ARG A 1 176 ? -0.346 -27.672 -1.333 1 90.81 176 ARG A CA 1
ATOM 1338 C C . ARG A 1 176 ? 0.803 -28.469 -1.949 1 90.81 176 ARG A C 1
ATOM 1340 O O . ARG A 1 176 ? 0.676 -29 -3.057 1 90.81 176 ARG A O 1
ATOM 1347 N N . PHE A 1 177 ? 1.906 -28.484 -1.179 1 94.44 177 PHE A N 1
ATOM 1348 C CA . PHE A 1 177 ? 3.113 -29.125 -1.68 1 94.44 177 PHE A CA 1
ATOM 1349 C C . PHE A 1 177 ? 3.67 -30.109 -0.653 1 94.44 177 PHE A C 1
ATOM 1351 O O . PHE A 1 177 ? 4.754 -29.891 -0.106 1 94.44 177 PHE A O 1
ATOM 1358 N N . PRO A 1 178 ? 3.07 -31.219 -0.542 1 93.56 178 PRO A N 1
ATOM 1359 C CA . PRO A 1 178 ? 3.426 -32.125 0.546 1 93.56 178 PRO A CA 1
ATOM 1360 C C . PRO A 1 178 ? 4.797 -32.781 0.354 1 93.56 178 PRO A C 1
ATOM 1362 O O . PRO A 1 178 ? 5.461 -33.125 1.333 1 93.56 178 PRO A O 1
ATOM 1365 N N . SER A 1 179 ? 5.297 -32.938 -0.864 1 95.88 179 SER A N 1
ATOM 1366 C CA . SER A 1 179 ? 6.543 -33.656 -1.1 1 95.88 179 SER A CA 1
ATOM 1367 C C . SER A 1 179 ? 7.707 -32.719 -1.318 1 95.88 179 SER A C 1
ATOM 1369 O O . SER A 1 179 ? 8.836 -33.125 -1.58 1 95.88 179 SER A O 1
ATOM 1371 N N . PHE A 1 180 ? 7.453 -31.406 -1.207 1 97.44 180 PHE A N 1
ATOM 1372 C CA . PHE A 1 180 ? 8.492 -30.422 -1.471 1 97.44 180 PHE A CA 1
ATOM 1373 C C . PHE A 1 180 ? 9.305 -30.141 -0.213 1 97.44 180 PHE A C 1
ATOM 1375 O O . PHE A 1 180 ? 8.742 -29.875 0.851 1 97.44 180 PHE A O 1
ATOM 1382 N N . LEU A 1 181 ? 10.586 -30.188 -0.337 1 98.56 181 LEU A N 1
ATOM 1383 C CA . LEU A 1 181 ? 11.555 -29.797 0.678 1 98.56 181 LEU A CA 1
ATOM 1384 C C . LEU A 1 181 ? 12.617 -28.875 0.084 1 98.56 181 LEU A C 1
ATOM 1386 O O . LEU A 1 181 ? 12.773 -28.812 -1.138 1 98.56 181 LEU A O 1
ATOM 1390 N N . ARG A 1 182 ? 13.25 -28.141 0.937 1 98.19 182 ARG A N 1
ATOM 1391 C CA . ARG A 1 182 ? 14.328 -27.297 0.443 1 98.19 182 ARG A CA 1
ATOM 1392 C C . ARG A 1 182 ? 15.43 -27.141 1.492 1 98.19 182 ARG A C 1
ATOM 1394 O O . ARG A 1 182 ? 15.156 -27.188 2.693 1 98.19 182 ARG A O 1
ATOM 1401 N N . THR A 1 183 ? 16.594 -26.938 1.019 1 97.69 183 THR A N 1
ATOM 1402 C CA . THR A 1 183 ? 17.766 -26.828 1.895 1 97.69 183 THR A CA 1
ATOM 1403 C C . THR A 1 183 ? 18.125 -25.359 2.121 1 97.69 183 THR A C 1
ATOM 1405 O O . THR A 1 183 ? 19.25 -25.047 2.477 1 97.69 183 THR A O 1
ATOM 1408 N N . VAL A 1 184 ? 17.219 -24.422 1.842 1 96.69 184 VAL A N 1
ATOM 1409 C CA . VAL A 1 184 ? 17.359 -23 2.092 1 96.69 184 VAL A CA 1
ATOM 1410 C C . VAL A 1 184 ? 16.156 -22.484 2.881 1 96.69 184 VAL A C 1
ATOM 1412 O O . VAL A 1 184 ? 15.117 -23.141 2.926 1 96.69 184 VAL A O 1
ATOM 1415 N N . PRO A 1 185 ? 16.312 -21.375 3.559 1 96.25 185 PRO A N 1
ATOM 1416 C CA . PRO A 1 185 ? 15.148 -20.828 4.281 1 96.25 185 PRO A CA 1
ATOM 1417 C C . PRO A 1 185 ? 14.109 -20.219 3.352 1 96.25 185 PRO A C 1
ATOM 1419 O O . PRO A 1 185 ? 14.414 -19.922 2.193 1 96.25 185 PRO A O 1
ATOM 1422 N N . SER A 1 186 ? 12.914 -20.062 3.898 1 96.25 186 SER A N 1
ATOM 1423 C CA . SER A 1 186 ? 11.82 -19.406 3.184 1 96.25 186 SER A CA 1
ATOM 1424 C C . SER A 1 186 ? 12.086 -17.906 3.029 1 96.25 186 SER A C 1
ATOM 1426 O O . SER A 1 186 ? 12.727 -17.297 3.885 1 96.25 186 SER A O 1
ATOM 1428 N N . ASP A 1 187 ? 11.547 -17.312 2.012 1 96.38 187 ASP A N 1
ATOM 1429 C CA . ASP A 1 187 ? 11.719 -15.891 1.716 1 96.38 187 ASP A CA 1
ATOM 1430 C C . ASP A 1 187 ? 11.039 -15.023 2.777 1 96.38 187 ASP A C 1
ATOM 1432 O O . ASP A 1 187 ? 11.273 -13.82 2.846 1 96.38 187 ASP A O 1
ATOM 1436 N N . ILE A 1 188 ? 10.273 -15.609 3.613 1 95.06 188 ILE A N 1
ATOM 1437 C CA . ILE A 1 188 ? 9.688 -14.828 4.691 1 95.06 188 ILE A CA 1
ATOM 1438 C C . ILE A 1 188 ? 10.789 -14.227 5.555 1 95.06 188 ILE A C 1
ATOM 1440 O O . ILE A 1 188 ? 10.672 -13.094 6.039 1 95.06 188 ILE A O 1
ATOM 1444 N N . TYR A 1 189 ? 11.859 -14.969 5.668 1 96.56 189 TYR A N 1
ATOM 1445 C CA . TYR A 1 189 ? 12.969 -14.492 6.488 1 96.56 189 TYR A CA 1
ATOM 1446 C C . TYR A 1 189 ? 13.852 -13.531 5.703 1 96.56 189 TYR A C 1
ATOM 1448 O O . TYR A 1 189 ? 14.406 -12.586 6.27 1 96.56 189 TYR A O 1
ATOM 1456 N N . GLN A 1 190 ? 13.977 -13.789 4.418 1 96.94 190 GLN A N 1
ATOM 1457 C CA . GLN A 1 190 ? 14.766 -12.883 3.588 1 96.94 190 GLN A CA 1
ATOM 1458 C C . GLN A 1 190 ? 14.164 -11.484 3.574 1 96.94 190 GLN A C 1
ATOM 1460 O O . GLN A 1 190 ? 14.891 -10.492 3.703 1 96.94 190 GLN A O 1
ATOM 1465 N N . THR A 1 191 ? 12.867 -11.398 3.375 1 97.75 191 THR A N 1
ATOM 1466 C CA . THR A 1 191 ? 12.188 -10.109 3.322 1 97.75 191 THR A CA 1
ATOM 1467 C C . THR A 1 191 ? 12.219 -9.422 4.688 1 97.75 191 THR A C 1
ATOM 1469 O O . THR A 1 191 ? 12.297 -8.195 4.77 1 97.75 191 THR A O 1
ATOM 1472 N N . GLU A 1 192 ? 12.164 -10.203 5.754 1 96.88 192 GLU A N 1
ATOM 1473 C CA . GLU A 1 192 ? 12.32 -9.633 7.09 1 96.88 192 GLU A CA 1
ATOM 1474 C C . GLU A 1 192 ? 13.703 -9.031 7.277 1 96.88 192 GLU A C 1
ATOM 1476 O O . GLU A 1 192 ? 13.844 -7.941 7.84 1 96.88 192 GLU A O 1
ATOM 1481 N N . ALA A 1 193 ? 14.672 -9.758 6.828 1 97.19 193 ALA A N 1
ATOM 1482 C CA . ALA A 1 193 ? 16.047 -9.258 6.902 1 97.19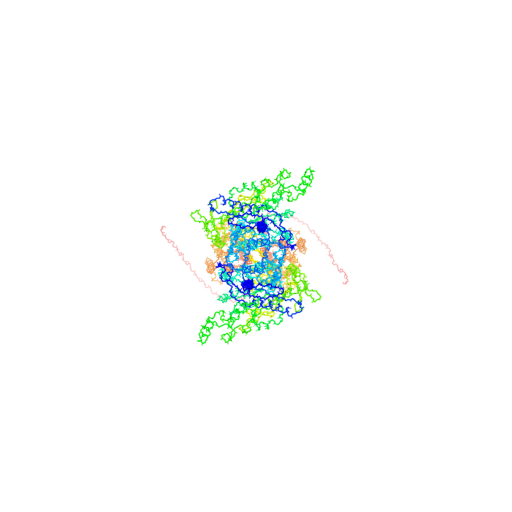 193 ALA A CA 1
ATOM 1483 C C . ALA A 1 193 ? 16.188 -7.949 6.133 1 97.19 193 ALA A C 1
ATOM 1485 O O . ALA A 1 193 ? 16.859 -7.023 6.594 1 97.19 193 ALA A O 1
ATOM 1486 N N . ILE A 1 194 ? 15.586 -7.871 5.02 1 98.06 194 ILE A N 1
ATOM 1487 C CA . ILE A 1 194 ? 15.648 -6.676 4.184 1 98.06 194 ILE A CA 1
ATOM 1488 C C . ILE A 1 194 ? 14.969 -5.512 4.898 1 98.06 194 ILE A C 1
ATOM 1490 O O . ILE A 1 194 ? 15.508 -4.402 4.945 1 98.06 194 ILE A O 1
ATOM 1494 N N . ALA A 1 195 ? 13.789 -5.734 5.422 1 97.56 195 ALA A N 1
ATOM 1495 C CA . ALA A 1 195 ? 13.062 -4.688 6.145 1 97.56 195 ALA A CA 1
ATOM 1496 C C . ALA A 1 195 ? 13.883 -4.164 7.32 1 97.56 195 ALA A C 1
ATOM 1498 O O . ALA A 1 195 ? 13.945 -2.953 7.547 1 97.56 195 ALA A O 1
ATOM 1499 N N . LYS A 1 196 ? 14.516 -5.047 8.016 1 97 196 LYS A N 1
ATOM 1500 C CA . LYS A 1 196 ? 15.328 -4.656 9.164 1 97 196 LYS A CA 1
ATOM 1501 C C . LYS A 1 196 ? 16.562 -3.879 8.727 1 97 196 LYS A C 1
ATOM 1503 O O . LYS A 1 196 ? 17 -2.951 9.414 1 97 196 LYS A O 1
ATOM 1508 N N . MET A 1 197 ? 17.109 -4.285 7.648 1 97.38 197 MET A N 1
ATOM 1509 C CA . MET A 1 197 ? 18.266 -3.555 7.113 1 97.38 197 MET A CA 1
ATOM 1510 C C . MET A 1 197 ? 17.859 -2.135 6.723 1 97.38 197 MET A C 1
ATOM 1512 O O . MET A 1 197 ? 18.578 -1.178 7.039 1 97.38 197 MET A O 1
ATOM 1516 N N . ILE A 1 198 ? 16.781 -2.006 6.031 1 97.94 198 ILE A N 1
ATOM 1517 C CA . ILE A 1 198 ? 16.266 -0.704 5.609 1 97.94 198 ILE A CA 1
ATOM 1518 C C . ILE A 1 198 ? 16.016 0.176 6.832 1 97.94 198 ILE A C 1
ATOM 1520 O O . ILE A 1 198 ? 16.375 1.358 6.836 1 97.94 198 ILE A O 1
ATOM 1524 N N . LYS A 1 199 ? 15.469 -0.423 7.816 1 96.19 199 LYS A N 1
ATOM 1525 C CA . LYS A 1 199 ? 15.211 0.297 9.062 1 96.19 199 LYS A CA 1
ATOM 1526 C C . LYS A 1 199 ? 16.516 0.71 9.734 1 96.19 199 LYS A C 1
ATOM 1528 O O . LYS A 1 199 ? 16.625 1.811 10.281 1 96.19 199 LYS A O 1
ATOM 1533 N N . ALA A 1 200 ? 17.484 -0.155 9.742 1 96.38 200 ALA A N 1
ATOM 1534 C CA . ALA A 1 200 ? 18.781 0.111 10.367 1 96.38 200 ALA A CA 1
ATOM 1535 C C . ALA A 1 200 ? 19.453 1.339 9.75 1 96.38 200 ALA A C 1
ATOM 1537 O O . ALA A 1 200 ? 20.141 2.088 10.445 1 96.38 200 ALA A O 1
ATOM 1538 N N . PHE A 1 201 ? 19.234 1.574 8.508 1 96.81 201 PHE A N 1
ATOM 1539 C CA . PHE A 1 201 ? 19.844 2.715 7.836 1 96.81 201 PHE A CA 1
ATOM 1540 C C . PHE A 1 201 ? 18.891 3.904 7.816 1 96.81 201 PHE A C 1
ATOM 1542 O O . PHE A 1 201 ? 19.172 4.914 7.168 1 96.81 201 PHE A O 1
ATOM 1549 N N . ALA A 1 202 ? 17.719 3.771 8.391 1 94.81 202 ALA A N 1
ATOM 1550 C CA . ALA A 1 202 ? 16.719 4.82 8.57 1 94.81 202 ALA A CA 1
ATOM 1551 C C . ALA A 1 202 ? 16.172 5.281 7.223 1 94.81 202 ALA A C 1
ATOM 1553 O O . ALA A 1 202 ? 15.922 6.473 7.016 1 94.81 202 ALA A O 1
ATOM 1554 N N . TRP A 1 203 ? 16.141 4.371 6.242 1 97 203 TRP A N 1
ATOM 1555 C CA . TRP A 1 203 ? 15.477 4.652 4.973 1 97 203 TRP A CA 1
ATOM 1556 C C . TRP A 1 203 ? 13.969 4.465 5.098 1 97 203 TRP A C 1
ATOM 1558 O O . TRP A 1 203 ? 13.5 3.596 5.84 1 97 203 TRP A O 1
ATOM 1568 N N . ASN A 1 204 ? 13.148 5.266 4.371 1 94.88 204 ASN A N 1
ATOM 1569 C CA . ASN A 1 204 ? 11.711 5.051 4.449 1 94.88 204 ASN A CA 1
ATOM 1570 C C . ASN A 1 204 ? 11.039 5.242 3.09 1 94.88 204 ASN A C 1
ATOM 1572 O O . ASN A 1 204 ? 9.812 5.258 2.996 1 94.88 204 ASN A O 1
ATOM 1576 N N . TRP A 1 205 ? 11.781 5.512 2.062 1 95.62 205 TRP A N 1
ATOM 1577 C CA . TRP A 1 205 ? 11.289 5.684 0.699 1 95.62 205 TRP A CA 1
ATOM 1578 C C . TRP A 1 205 ? 11.992 4.727 -0.258 1 95.62 205 TRP A C 1
ATOM 1580 O O . TRP A 1 205 ? 13.078 5.023 -0.759 1 95.62 205 TRP A O 1
ATOM 1590 N N . ILE A 1 206 ? 11.289 3.615 -0.564 1 97.88 206 ILE A N 1
ATOM 1591 C CA . ILE A 1 206 ? 11.977 2.494 -1.201 1 97.88 206 ILE A CA 1
ATOM 1592 C C . ILE A 1 206 ? 11.266 2.131 -2.504 1 97.88 206 ILE A C 1
ATOM 1594 O O . ILE A 1 206 ? 10.039 2.182 -2.584 1 97.88 206 ILE A O 1
ATOM 1598 N N . GLY A 1 207 ? 12.062 1.892 -3.541 1 97.5 207 GLY A N 1
ATOM 1599 C CA . GLY A 1 207 ? 11.523 1.277 -4.746 1 97.5 207 GLY A CA 1
ATOM 1600 C C . GLY A 1 207 ? 11.609 -0.237 -4.73 1 97.5 207 GLY A C 1
ATOM 1601 O O . GLY A 1 207 ? 12.508 -0.809 -4.109 1 97.5 207 GLY A O 1
ATOM 1602 N N . ILE A 1 208 ? 10.68 -0.98 -5.395 1 97.69 208 ILE A N 1
ATOM 1603 C CA . ILE A 1 208 ? 10.68 -2.438 -5.465 1 97.69 208 ILE A CA 1
ATOM 1604 C C . ILE A 1 208 ? 10.516 -2.883 -6.918 1 97.69 208 ILE A C 1
ATOM 1606 O O . ILE A 1 208 ? 9.656 -2.369 -7.637 1 97.69 208 ILE A O 1
ATOM 1610 N N . ILE A 1 209 ? 11.375 -3.746 -7.379 1 98.06 209 ILE A N 1
ATOM 1611 C CA . ILE A 1 209 ? 11.242 -4.398 -8.68 1 98.06 209 ILE A CA 1
ATOM 1612 C C . ILE A 1 209 ? 11.203 -5.914 -8.492 1 98.06 209 ILE A C 1
ATOM 1614 O O . ILE A 1 209 ? 12.102 -6.496 -7.875 1 98.06 209 ILE A O 1
ATOM 1618 N N . THR A 1 210 ? 10.172 -6.605 -8.969 1 97.19 210 THR A N 1
ATOM 1619 C CA . THR A 1 210 ? 10.031 -8.047 -8.805 1 97.19 210 THR A CA 1
ATOM 1620 C C . THR A 1 210 ? 9.664 -8.711 -10.125 1 97.19 210 THR A C 1
ATOM 1622 O O . THR A 1 210 ? 9.219 -8.047 -11.062 1 97.19 210 THR A O 1
ATOM 1625 N N . ASN A 1 211 ? 9.953 -9.992 -10.227 1 96.5 211 ASN A N 1
ATOM 1626 C CA . ASN A 1 211 ? 9.398 -10.797 -11.312 1 96.5 211 ASN A CA 1
ATOM 1627 C C . ASN A 1 211 ? 7.926 -11.109 -11.07 1 96.5 211 ASN A C 1
ATOM 1629 O O . ASN A 1 211 ? 7.453 -11.078 -9.938 1 96.5 211 ASN A O 1
ATOM 1633 N N . ASP A 1 212 ? 7.215 -11.344 -12.203 1 91.44 212 ASP A N 1
ATOM 1634 C CA . ASP A 1 212 ? 5.793 -11.656 -12.102 1 91.44 212 ASP A CA 1
ATOM 1635 C C . ASP A 1 212 ? 5.566 -13.156 -11.945 1 91.44 212 ASP A C 1
ATOM 1637 O O . ASP A 1 212 ? 4.73 -13.742 -12.633 1 91.44 212 ASP A O 1
ATOM 1641 N N . ASP A 1 213 ? 6.375 -13.852 -11.164 1 92.81 213 ASP A N 1
ATOM 1642 C CA . ASP A 1 213 ? 6.23 -15.273 -10.875 1 92.81 213 ASP A CA 1
ATOM 1643 C C . ASP A 1 213 ? 6.055 -15.508 -9.375 1 92.81 213 ASP A C 1
ATOM 1645 O O . ASP A 1 213 ? 5.844 -14.562 -8.609 1 92.81 213 ASP A O 1
ATOM 1649 N N . ASP A 1 214 ? 6.035 -16.766 -8.984 1 91.12 214 ASP A N 1
ATOM 1650 C CA . ASP A 1 214 ? 5.797 -17.125 -7.59 1 91.12 214 ASP A CA 1
ATOM 1651 C C . ASP A 1 214 ? 6.848 -16.5 -6.68 1 91.12 214 ASP A C 1
ATOM 1653 O O . ASP A 1 214 ? 6.539 -16.078 -5.562 1 91.12 214 ASP A O 1
ATOM 1657 N N . TYR A 1 215 ? 8.039 -16.422 -7.133 1 94.31 215 TYR A N 1
ATOM 1658 C CA . TYR A 1 215 ? 9.156 -15.844 -6.395 1 94.31 215 TYR A CA 1
ATOM 1659 C C . TYR A 1 215 ? 8.945 -14.359 -6.148 1 94.31 215 TYR A C 1
ATOM 1661 O O . TYR A 1 215 ? 8.93 -13.906 -5 1 94.31 215 TYR A O 1
ATOM 1669 N N . GLY A 1 216 ? 8.727 -13.68 -7.195 1 94.88 216 GLY A N 1
ATOM 1670 C CA . GLY A 1 216 ? 8.57 -12.234 -7.109 1 94.88 216 GLY A CA 1
ATOM 1671 C C . GLY A 1 216 ? 7.297 -11.812 -6.406 1 94.88 216 GLY A C 1
ATOM 1672 O O . GLY A 1 216 ? 7.309 -10.891 -5.59 1 94.88 216 GLY A O 1
ATOM 1673 N N . ARG A 1 217 ? 6.227 -12.43 -6.672 1 89.56 217 ARG A N 1
ATOM 1674 C CA . ARG A 1 217 ? 4.93 -12.047 -6.125 1 89.56 217 ARG A CA 1
ATOM 1675 C C . ARG A 1 217 ? 4.879 -12.289 -4.617 1 89.56 217 ARG A C 1
ATOM 1677 O O . ARG A 1 217 ? 4.348 -11.461 -3.871 1 89.56 217 ARG A O 1
ATOM 1684 N N . SER A 1 218 ? 5.406 -13.438 -4.227 1 92.31 218 SER A N 1
ATOM 1685 C CA . SER A 1 218 ? 5.41 -13.727 -2.795 1 92.31 218 SER A CA 1
ATOM 1686 C C . SER A 1 218 ? 6.305 -12.75 -2.039 1 92.31 218 SER A C 1
ATOM 1688 O O . SER A 1 218 ? 5.984 -12.336 -0.922 1 92.31 218 SER A O 1
ATOM 1690 N N . ALA A 1 219 ? 7.383 -12.406 -2.662 1 95.75 219 ALA A N 1
ATOM 1691 C CA . ALA A 1 219 ? 8.281 -11.438 -2.037 1 95.75 219 ALA A CA 1
ATOM 1692 C C . ALA A 1 219 ? 7.617 -10.07 -1.906 1 95.75 219 ALA A C 1
ATOM 1694 O O . ALA A 1 219 ? 7.73 -9.422 -0.867 1 95.75 219 ALA A O 1
ATOM 1695 N N . LEU A 1 220 ? 6.957 -9.648 -2.969 1 93.5 220 LEU A N 1
ATOM 1696 C CA . LEU A 1 220 ? 6.281 -8.359 -2.961 1 93.5 220 LEU A CA 1
ATOM 1697 C C . LEU A 1 220 ? 5.215 -8.305 -1.872 1 93.5 220 LEU A C 1
ATOM 1699 O O . LEU A 1 220 ? 5.086 -7.305 -1.168 1 93.5 220 LEU A O 1
ATOM 1703 N N . GLU A 1 221 ? 4.473 -9.375 -1.755 1 87.44 221 GLU A N 1
ATOM 1704 C CA . GLU A 1 221 ? 3.434 -9.453 -0.731 1 87.44 221 GLU A CA 1
ATOM 1705 C C . GLU A 1 221 ? 4.031 -9.352 0.669 1 87.44 221 GLU A C 1
ATOM 1707 O O . GLU A 1 221 ? 3.518 -8.617 1.516 1 87.44 221 GLU A O 1
ATOM 1712 N N . SER A 1 222 ? 5.082 -10.062 0.882 1 93 222 SER A N 1
ATOM 1713 C CA . SER A 1 222 ? 5.754 -10.055 2.178 1 93 222 SER A CA 1
ATOM 1714 C C . SER A 1 222 ? 6.336 -8.68 2.492 1 93 222 SER A C 1
ATOM 1716 O O . SER A 1 222 ? 6.188 -8.18 3.609 1 93 222 SER A O 1
ATOM 1718 N N . LEU A 1 223 ? 6.918 -8.062 1.558 1 95.62 223 LEU A N 1
ATOM 1719 C CA . LEU A 1 223 ? 7.52 -6.75 1.75 1 95.62 223 LEU A CA 1
ATOM 1720 C C . LEU A 1 223 ? 6.457 -5.699 2.045 1 95.62 223 LEU A C 1
ATOM 1722 O O . LEU A 1 223 ? 6.648 -4.836 2.902 1 95.62 223 LEU A O 1
ATOM 1726 N N . ASN A 1 224 ? 5.367 -5.746 1.283 1 89 224 ASN A N 1
ATOM 1727 C CA . ASN A 1 224 ? 4.277 -4.805 1.525 1 89 224 ASN A CA 1
ATOM 1728 C C . ASN A 1 224 ? 3.803 -4.859 2.975 1 89 224 ASN A C 1
ATOM 1730 O O . ASN A 1 224 ? 3.594 -3.818 3.604 1 89 224 ASN A O 1
ATOM 1734 N N . THR A 1 225 ? 3.654 -6.059 3.432 1 86.5 225 THR A N 1
ATOM 1735 C CA . THR A 1 225 ? 3.182 -6.246 4.797 1 86.5 225 THR A CA 1
ATOM 1736 C C . THR A 1 225 ? 4.219 -5.75 5.801 1 86.5 225 THR A C 1
ATOM 1738 O O . THR A 1 225 ? 3.883 -5.031 6.746 1 86.5 225 THR A O 1
ATOM 1741 N N . LEU A 1 226 ? 5.461 -6.094 5.617 1 93.31 226 LEU A N 1
ATOM 1742 C CA . LEU A 1 226 ? 6.535 -5.742 6.539 1 93.31 226 LEU A CA 1
ATOM 1743 C C . LEU A 1 226 ? 6.801 -4.242 6.52 1 93.31 226 LEU A C 1
ATOM 1745 O O . LEU A 1 226 ? 7.035 -3.637 7.57 1 93.31 226 LEU A O 1
ATOM 1749 N N . PHE A 1 227 ? 6.754 -3.598 5.352 1 93.88 227 PHE A N 1
ATOM 1750 C CA . PHE A 1 227 ? 7.004 -2.168 5.23 1 93.88 227 PHE A CA 1
ATOM 1751 C C . PHE A 1 227 ? 5.918 -1.365 5.938 1 93.88 227 PHE A C 1
ATOM 1753 O O . PHE A 1 227 ? 6.211 -0.375 6.613 1 93.88 227 PHE A O 1
ATOM 1760 N N . LYS A 1 228 ? 4.719 -1.844 5.758 1 84 228 LYS A N 1
ATOM 1761 C CA . LYS A 1 228 ? 3.621 -1.182 6.457 1 84 228 LYS A CA 1
ATOM 1762 C C . LYS A 1 228 ? 3.814 -1.245 7.969 1 84 228 LYS A C 1
ATOM 1764 O O . LYS A 1 228 ? 3.605 -0.252 8.672 1 84 228 LYS A O 1
ATOM 1769 N N . GLN A 1 229 ? 4.246 -2.34 8.453 1 85 229 GLN A N 1
ATOM 1770 C CA . GLN A 1 229 ? 4.449 -2.547 9.883 1 85 229 GLN A CA 1
ATOM 1771 C C . GLN A 1 229 ? 5.613 -1.703 10.406 1 85 229 GLN A C 1
ATOM 1773 O O . GLN A 1 229 ? 5.59 -1.243 11.547 1 85 229 GLN A O 1
ATOM 1778 N N . GLU A 1 230 ? 6.609 -1.5 9.531 1 89.94 230 GLU A N 1
ATOM 1779 C CA . GLU A 1 230 ? 7.828 -0.817 9.961 1 89.94 230 GLU A CA 1
ATOM 1780 C C . GLU A 1 230 ? 7.785 0.665 9.602 1 89.94 230 GLU A C 1
ATOM 1782 O O . GLU A 1 230 ? 8.766 1.387 9.805 1 89.94 230 GLU A O 1
ATOM 1787 N N . GLY A 1 231 ? 6.77 1.138 9.062 1 87.06 231 GLY A N 1
ATOM 1788 C CA . GLY A 1 231 ? 6.641 2.535 8.68 1 87.06 231 GLY A CA 1
ATOM 1789 C C . GLY A 1 231 ? 7.492 2.912 7.484 1 87.06 231 GLY A C 1
ATOM 1790 O O . GLY A 1 231 ? 8.031 4.02 7.422 1 87.06 231 GLY A O 1
ATOM 1791 N N . ILE A 1 232 ? 7.723 1.966 6.613 1 93.81 232 ILE A N 1
ATOM 1792 C CA . ILE A 1 232 ? 8.453 2.184 5.367 1 93.81 232 ILE A CA 1
ATOM 1793 C C . ILE A 1 232 ? 7.465 2.361 4.219 1 93.81 232 ILE A C 1
ATOM 1795 O O . ILE A 1 232 ? 6.461 1.652 4.141 1 93.81 232 ILE A O 1
ATOM 1799 N N . CYS A 1 233 ? 7.719 3.373 3.381 1 90.81 233 CYS A N 1
ATOM 1800 C CA . CYS A 1 233 ? 6.828 3.639 2.256 1 90.81 233 CYS A CA 1
ATOM 1801 C C . CYS A 1 233 ? 7.461 3.193 0.944 1 90.81 233 CYS A C 1
ATOM 1803 O O . CYS A 1 233 ? 8.688 3.178 0.813 1 90.81 233 CYS A O 1
ATOM 1805 N N . ILE A 1 234 ? 6.602 2.812 0.075 1 92 234 ILE A N 1
ATOM 1806 C CA . ILE A 1 234 ? 7.031 2.369 -1.246 1 92 234 ILE A CA 1
ATOM 1807 C C . ILE A 1 234 ? 6.879 3.51 -2.25 1 92 234 ILE A C 1
ATOM 1809 O O . ILE A 1 234 ? 5.766 3.98 -2.496 1 92 234 ILE A O 1
ATOM 1813 N N . GLY A 1 235 ? 8.008 3.994 -2.793 1 91.19 235 GLY A N 1
ATOM 1814 C CA . GLY A 1 235 ? 7.965 5.031 -3.809 1 91.19 235 GLY A CA 1
ATOM 1815 C C . GLY A 1 235 ? 7.402 4.551 -5.133 1 91.19 235 GLY A C 1
ATOM 1816 O O . GLY A 1 235 ? 6.629 5.262 -5.781 1 91.19 235 GLY A O 1
ATOM 1817 N N . PHE A 1 236 ? 7.844 3.375 -5.535 1 92 236 PHE A N 1
ATOM 1818 C CA . PHE A 1 236 ? 7.301 2.725 -6.719 1 92 236 PHE A CA 1
ATOM 1819 C C . PHE A 1 236 ? 7.453 1.21 -6.625 1 92 236 PHE A C 1
ATOM 1821 O O . PHE A 1 236 ? 8.281 0.712 -5.855 1 92 236 PHE A O 1
ATOM 1828 N N . SER A 1 237 ? 6.613 0.491 -7.254 1 93.06 237 SER A N 1
ATOM 1829 C CA . SER A 1 237 ? 6.656 -0.962 -7.383 1 93.06 237 SER A CA 1
ATOM 1830 C C . SER A 1 237 ? 6.375 -1.399 -8.82 1 93.06 237 SER A C 1
ATOM 1832 O O . SER A 1 237 ? 5.348 -1.038 -9.391 1 93.06 237 SER A O 1
ATOM 1834 N N . LYS A 1 238 ? 7.352 -2.105 -9.422 1 94.12 238 LYS A N 1
ATOM 1835 C CA . LYS A 1 238 ? 7.207 -2.561 -10.805 1 94.12 238 LYS A CA 1
ATOM 1836 C C . LYS A 1 238 ? 7.477 -4.059 -10.914 1 94.12 238 LYS A C 1
ATOM 1838 O O . LYS A 1 238 ? 8.258 -4.617 -10.141 1 94.12 238 LYS A O 1
ATOM 1843 N N . THR A 1 239 ? 6.82 -4.727 -11.852 1 92.81 239 THR A N 1
ATOM 1844 C CA . THR A 1 239 ? 6.969 -6.156 -12.094 1 92.81 239 THR A CA 1
ATOM 1845 C C . THR A 1 239 ? 7.5 -6.414 -13.5 1 92.81 239 THR A C 1
ATOM 1847 O O . THR A 1 239 ? 7.086 -5.754 -14.453 1 92.81 239 THR A O 1
ATOM 1850 N N . LEU A 1 240 ? 8.438 -7.355 -13.617 1 95.94 240 LEU A N 1
ATOM 1851 C CA . LEU A 1 240 ? 9.016 -7.773 -14.891 1 95.94 240 LEU A CA 1
ATOM 1852 C C . LEU A 1 240 ? 8.656 -9.219 -15.203 1 95.94 240 LEU A C 1
ATOM 1854 O O . LEU A 1 240 ? 8.508 -10.039 -14.289 1 95.94 240 LEU A O 1
ATOM 1858 N N . PRO A 1 241 ? 8.547 -9.57 -16.5 1 94.38 241 PRO A N 1
ATOM 1859 C CA . PRO A 1 241 ? 8.367 -10.977 -16.859 1 94.38 241 PRO A CA 1
ATOM 1860 C C . PRO A 1 241 ? 9.523 -11.859 -16.406 1 94.38 241 PRO A C 1
ATOM 1862 O O . PRO A 1 241 ? 10.672 -11.406 -16.359 1 94.38 241 PRO A O 1
ATOM 1865 N N . SER A 1 242 ? 9.234 -13.07 -16.094 1 93.88 242 SER A N 1
ATOM 1866 C CA . SER A 1 242 ? 10.227 -13.945 -15.469 1 93.88 242 SER A CA 1
ATOM 1867 C C . SER A 1 242 ? 11 -14.727 -16.531 1 93.88 242 SER A C 1
ATOM 1869 O O . SER A 1 242 ? 12 -15.383 -16.203 1 93.88 242 SER A O 1
ATOM 1871 N N . TYR A 1 243 ? 10.594 -14.734 -17.797 1 93 243 TYR A N 1
ATOM 1872 C CA . TYR A 1 243 ? 11.289 -15.438 -18.875 1 93 243 TYR A CA 1
ATOM 1873 C C . TYR A 1 243 ? 12.086 -14.469 -19.734 1 93 243 TYR A C 1
ATOM 1875 O O . TYR A 1 243 ? 11.562 -13.438 -20.172 1 93 243 TYR A O 1
ATOM 1883 N N . VAL A 1 244 ? 13.312 -14.773 -19.984 1 90.19 244 VAL A N 1
ATOM 1884 C CA . VAL A 1 244 ? 14.203 -13.898 -20.75 1 90.19 244 VAL A CA 1
ATOM 1885 C C . VAL A 1 244 ? 13.656 -13.711 -22.156 1 90.19 244 VAL A C 1
ATOM 1887 O O . VAL A 1 244 ? 13.805 -12.641 -22.75 1 90.19 244 VAL A O 1
ATOM 1890 N N . GLY A 1 245 ? 12.961 -14.688 -22.734 1 86.81 245 GLY A N 1
ATOM 1891 C CA . GLY A 1 245 ? 12.461 -14.609 -24.094 1 86.81 245 GLY A CA 1
ATOM 1892 C C . GLY A 1 245 ? 11.031 -14.109 -24.188 1 86.81 245 GLY A C 1
ATOM 1893 O O . GLY A 1 245 ? 10.43 -14.109 -25.25 1 86.81 245 GLY A O 1
ATOM 1894 N N . HIS A 1 246 ? 10.578 -13.594 -23.094 1 91.06 246 HIS A N 1
ATOM 1895 C CA . HIS A 1 246 ? 9.203 -13.117 -23.109 1 91.06 246 HIS A CA 1
ATOM 1896 C C . HIS A 1 246 ? 9.047 -11.906 -24.016 1 91.06 246 HIS A C 1
ATOM 1898 O O . HIS A 1 246 ? 9.867 -10.984 -23.984 1 91.06 246 HIS A O 1
ATOM 1904 N N . VAL A 1 247 ? 8.016 -11.797 -24.734 1 88.88 247 VAL A N 1
ATOM 1905 C CA . VAL A 1 247 ? 7.789 -10.805 -25.781 1 88.88 247 VAL A CA 1
ATOM 1906 C C . VAL A 1 247 ? 7.672 -9.414 -25.156 1 88.88 247 VAL A C 1
ATOM 1908 O O . VAL A 1 247 ? 8.102 -8.422 -25.75 1 88.88 247 VAL A O 1
ATOM 1911 N N . ASN A 1 248 ? 7.184 -9.305 -23.953 1 91.5 248 ASN A N 1
ATOM 1912 C CA . ASN A 1 248 ? 6.934 -8.016 -23.328 1 91.5 248 ASN A CA 1
ATOM 1913 C C . ASN A 1 248 ? 8.125 -7.559 -22.5 1 91.5 248 ASN A C 1
ATOM 1915 O O . ASN A 1 248 ? 8.125 -6.445 -21.953 1 91.5 248 ASN A O 1
ATOM 1919 N N . LEU A 1 249 ? 9.18 -8.297 -22.328 1 94.44 249 LEU A N 1
ATOM 1920 C CA . LEU A 1 249 ? 10.289 -7.977 -21.438 1 94.44 249 LEU A CA 1
ATOM 1921 C C . LEU A 1 249 ? 10.969 -6.68 -21.859 1 94.44 249 LEU A C 1
ATOM 1923 O O . LEU A 1 249 ? 11.203 -5.797 -21.031 1 94.44 249 LEU A O 1
ATOM 1927 N N . PRO A 1 250 ? 11.219 -6.43 -23.188 1 95 250 PRO A N 1
ATOM 1928 C CA . PRO A 1 250 ? 11.891 -5.184 -23.562 1 95 250 PRO A CA 1
ATOM 1929 C C . PRO A 1 250 ? 11.07 -3.941 -23.219 1 95 250 PRO A C 1
ATOM 1931 O O . PRO A 1 250 ? 11.609 -2.973 -22.688 1 95 250 PRO A O 1
ATOM 1934 N N . SER A 1 251 ? 9.828 -4.043 -23.5 1 95.56 251 SER A N 1
ATOM 1935 C CA . SER A 1 251 ? 8.969 -2.898 -23.219 1 95.56 251 SER A CA 1
ATOM 1936 C C . SER A 1 251 ? 8.852 -2.65 -21.719 1 95.56 251 SER A C 1
ATOM 1938 O O . SER A 1 251 ? 8.844 -1.502 -21.266 1 95.56 251 SER A O 1
ATOM 1940 N N . GLU A 1 252 ? 8.773 -3.688 -20.969 1 95.81 252 GLU A N 1
ATOM 1941 C CA . GLU A 1 252 ? 8.648 -3.539 -19.516 1 95.81 252 GLU A CA 1
ATOM 1942 C C . GLU A 1 252 ? 9.945 -3.023 -18.891 1 95.81 252 GLU A C 1
ATOM 1944 O O . GLU A 1 252 ? 9.914 -2.285 -17.906 1 95.81 252 GLU A O 1
ATOM 1949 N N . LEU A 1 253 ? 11.062 -3.404 -19.453 1 97.56 253 LEU A N 1
ATOM 1950 C CA . LEU A 1 253 ? 12.336 -2.877 -19 1 97.56 253 LEU A CA 1
ATOM 1951 C C . LEU A 1 253 ? 12.414 -1.369 -19.219 1 97.56 253 LEU A C 1
ATOM 1953 O O . LEU A 1 253 ? 12.891 -0.639 -18.344 1 97.56 253 LEU A O 1
ATOM 1957 N N . GLU A 1 254 ? 11.93 -0.931 -20.328 1 96.5 254 GLU A N 1
ATOM 1958 C CA . GLU A 1 254 ? 11.906 0.503 -20.594 1 96.5 254 GLU A CA 1
ATOM 1959 C C . GLU A 1 254 ? 11.023 1.242 -19.594 1 96.5 254 GLU A C 1
ATOM 1961 O O . GLU A 1 254 ? 11.367 2.334 -19.141 1 96.5 254 GLU A O 1
ATOM 1966 N N . ASN A 1 255 ? 9.953 0.653 -19.312 1 95.88 255 ASN A N 1
ATOM 1967 C CA . ASN A 1 255 ? 9.047 1.248 -18.344 1 95.88 255 ASN A CA 1
ATOM 1968 C C . ASN A 1 255 ? 9.711 1.369 -16.969 1 95.88 255 ASN A C 1
ATOM 1970 O O . ASN A 1 255 ? 9.492 2.35 -16.25 1 95.88 255 ASN A O 1
ATOM 1974 N N . VAL A 1 256 ? 10.414 0.348 -16.578 1 97.44 256 VAL A N 1
ATOM 1975 C CA . VAL A 1 256 ? 11.109 0.344 -15.289 1 97.44 256 VAL A CA 1
ATOM 1976 C C . VAL A 1 256 ? 12.188 1.422 -15.281 1 97.44 256 VAL A C 1
ATOM 1978 O O . VAL A 1 256 ? 12.359 2.131 -14.289 1 97.44 256 VAL A O 1
ATOM 1981 N N . LEU A 1 257 ? 12.891 1.585 -16.391 1 97.69 257 LEU A N 1
ATOM 1982 C CA . LEU A 1 257 ? 13.953 2.584 -16.484 1 97.69 257 LEU A CA 1
ATOM 1983 C C . LEU A 1 257 ? 13.375 3.994 -16.391 1 97.69 257 LEU A C 1
ATOM 1985 O O . LEU A 1 257 ? 13.961 4.867 -15.75 1 97.69 257 LEU A O 1
ATOM 1989 N N . ASP A 1 258 ? 12.25 4.168 -17 1 96.44 258 ASP A N 1
ATOM 1990 C CA . ASP A 1 258 ? 11.578 5.461 -16.938 1 96.44 258 ASP A CA 1
ATOM 1991 C C . ASP A 1 258 ? 11.18 5.793 -15.492 1 96.44 258 ASP A C 1
ATOM 1993 O O . ASP A 1 258 ? 11.344 6.93 -15.047 1 96.44 258 ASP A O 1
ATOM 1997 N N . GLU A 1 259 ? 10.711 4.758 -14.836 1 95.75 259 GLU A N 1
ATOM 1998 C CA . GLU A 1 259 ? 10.312 4.938 -13.445 1 95.75 259 GLU A CA 1
ATOM 1999 C C . GLU A 1 259 ? 11.516 5.258 -12.562 1 95.75 259 GLU A C 1
ATOM 2001 O O . GLU A 1 259 ? 11.43 6.102 -11.664 1 95.75 259 GLU A O 1
ATOM 2006 N N . LEU A 1 260 ? 12.586 4.586 -12.773 1 97 260 LEU A N 1
ATOM 2007 C CA . LEU A 1 260 ? 13.805 4.789 -12 1 97 260 LEU A CA 1
ATOM 2008 C C . LEU A 1 260 ? 14.344 6.203 -12.195 1 97 260 LEU A C 1
ATOM 2010 O O . LEU A 1 260 ? 14.859 6.809 -11.25 1 97 260 LEU A O 1
ATOM 2014 N N . ASN A 1 261 ? 14.18 6.707 -13.336 1 94.88 261 ASN A N 1
ATOM 2015 C CA . ASN A 1 261 ? 14.656 8.047 -13.641 1 94.88 261 ASN A CA 1
ATOM 2016 C C . ASN A 1 261 ? 13.797 9.117 -12.977 1 94.88 261 ASN A C 1
ATOM 2018 O O . ASN A 1 261 ? 14.305 10.164 -12.562 1 94.88 261 ASN A O 1
ATOM 2022 N N . LYS A 1 262 ? 12.555 8.852 -12.906 1 93.12 262 LYS A N 1
ATOM 2023 C CA . LYS A 1 262 ? 11.617 9.836 -12.367 1 93.12 262 LYS A CA 1
ATOM 2024 C C . LYS A 1 262 ? 11.523 9.742 -10.852 1 93.12 262 LYS A C 1
ATOM 2026 O O . LYS A 1 262 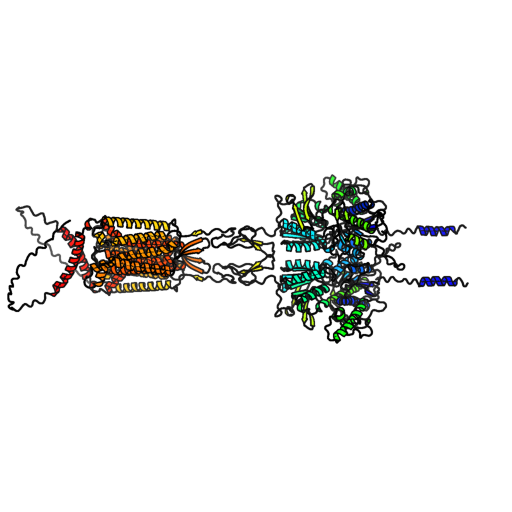? 11.188 10.711 -10.18 1 93.12 262 LYS A O 1
ATOM 2031 N N . SER A 1 263 ? 11.859 8.594 -10.328 1 92.88 263 SER A N 1
ATOM 2032 C CA . SER A 1 263 ? 11.648 8.32 -8.914 1 92.88 263 SER A CA 1
ATOM 2033 C C . SER A 1 263 ? 12.719 8.992 -8.055 1 92.88 263 SER A C 1
ATOM 2035 O O . SER A 1 263 ? 13.867 9.109 -8.469 1 92.88 263 SER A O 1
ATOM 2037 N N . THR A 1 264 ? 12.281 9.414 -6.855 1 93.19 264 THR A N 1
ATOM 2038 C CA . THR A 1 264 ? 13.203 10.008 -5.898 1 93.19 264 THR A CA 1
ATOM 2039 C C . THR A 1 264 ? 13.734 8.961 -4.93 1 93.19 264 THR A C 1
ATOM 2041 O O . THR A 1 264 ? 14.562 9.266 -4.066 1 93.19 264 THR A O 1
ATOM 2044 N N . SER A 1 265 ? 13.266 7.715 -5.031 1 95.38 265 SER A N 1
ATOM 2045 C CA . SER A 1 265 ? 13.797 6.633 -4.215 1 95.38 265 SER A CA 1
ATOM 2046 C C . SER A 1 265 ? 15.188 6.211 -4.684 1 95.38 265 SER A C 1
ATOM 2048 O O . SER A 1 265 ? 15.352 5.773 -5.82 1 95.38 265 SER A O 1
ATOM 2050 N N . ASN A 1 266 ? 16.125 6.297 -3.811 1 96.94 266 ASN A N 1
ATOM 2051 C CA . ASN A 1 266 ? 17.5 5.961 -4.176 1 96.94 266 ASN A CA 1
ATOM 2052 C C . ASN A 1 266 ? 17.844 4.527 -3.783 1 96.94 266 ASN A C 1
ATOM 2054 O O . ASN A 1 266 ? 18.859 3.986 -4.223 1 96.94 266 ASN A O 1
ATOM 2058 N N . VAL A 1 267 ? 17.078 3.928 -2.965 1 98.31 267 VAL A N 1
ATOM 2059 C CA . VAL A 1 267 ? 17.266 2.529 -2.594 1 98.31 267 VAL A CA 1
ATOM 2060 C C . VAL A 1 267 ? 16.188 1.672 -3.254 1 98.31 267 VAL A C 1
ATOM 2062 O O . VAL A 1 267 ? 15 1.976 -3.152 1 98.31 267 VAL A O 1
ATOM 2065 N N . VAL A 1 268 ? 16.578 0.613 -3.969 1 98.69 268 VAL A N 1
ATOM 2066 C CA . VAL A 1 268 ? 15.648 -0.224 -4.719 1 98.69 268 VAL A CA 1
ATOM 2067 C C . VAL A 1 268 ? 15.883 -1.693 -4.371 1 98.69 268 VAL A C 1
ATOM 2069 O O . VAL A 1 268 ? 17 -2.199 -4.492 1 98.69 268 VAL A O 1
ATOM 2072 N N . VAL A 1 269 ? 14.859 -2.373 -3.889 1 98.69 269 VAL A N 1
ATOM 2073 C CA . VAL A 1 269 ? 14.891 -3.811 -3.639 1 98.69 269 VAL A CA 1
ATOM 2074 C C . VAL A 1 269 ? 14.555 -4.566 -4.922 1 98.69 269 VAL A C 1
ATOM 2076 O O . VAL A 1 269 ? 13.539 -4.281 -5.57 1 98.69 269 VAL A O 1
ATOM 2079 N N . VAL A 1 270 ? 15.367 -5.559 -5.289 1 98.62 270 VAL A N 1
ATOM 2080 C CA . VAL A 1 270 ? 15.203 -6.207 -6.586 1 98.62 270 VAL A CA 1
ATOM 2081 C C . VAL A 1 270 ? 15.094 -7.719 -6.402 1 98.62 270 VAL A C 1
ATOM 2083 O O . VAL A 1 270 ? 16.094 -8.391 -6.129 1 98.62 270 VAL A O 1
ATOM 2086 N N . PHE A 1 271 ? 13.883 -8.305 -6.516 1 98.19 271 PHE A N 1
ATOM 2087 C CA . PHE A 1 271 ? 13.602 -9.734 -6.523 1 98.19 271 PHE A CA 1
ATOM 2088 C C . PHE A 1 271 ? 13.359 -10.234 -7.941 1 98.19 271 PHE A C 1
ATOM 2090 O O . PHE A 1 271 ? 12.227 -10.555 -8.312 1 98.19 271 PHE A O 1
ATOM 2097 N N . VAL A 1 272 ? 14.43 -10.312 -8.703 1 97.88 272 VAL A N 1
ATOM 2098 C CA . VAL A 1 272 ? 14.414 -10.641 -10.125 1 97.88 272 VAL A CA 1
ATOM 2099 C C . VAL A 1 272 ? 15.5 -11.672 -10.43 1 97.88 272 VAL A C 1
ATOM 2101 O O . VAL A 1 272 ? 16.547 -11.688 -9.789 1 97.88 272 VAL A O 1
ATOM 2104 N N . LYS A 1 273 ? 15.234 -12.547 -11.398 1 95.56 273 LYS A N 1
ATOM 2105 C CA . LYS A 1 273 ? 16.219 -13.531 -11.828 1 95.56 273 LYS A CA 1
ATOM 2106 C C . LYS A 1 273 ? 17.469 -12.844 -12.375 1 95.56 273 LYS A C 1
ATOM 2108 O O . LYS A 1 273 ? 17.391 -11.812 -13.039 1 95.56 273 LYS A O 1
ATOM 2113 N N . GLY A 1 274 ? 18.594 -13.453 -12.188 1 94.94 274 GLY A N 1
ATOM 2114 C CA . GLY A 1 274 ? 19.891 -12.906 -12.555 1 94.94 274 GLY A CA 1
ATOM 2115 C C . GLY A 1 274 ? 19.969 -12.484 -14.016 1 94.94 274 GLY A C 1
ATOM 2116 O O . GLY A 1 274 ? 20.375 -11.359 -14.32 1 94.94 274 GLY A O 1
ATOM 2117 N N . PRO A 1 275 ? 19.562 -13.352 -14.914 1 93.94 275 PRO A N 1
ATOM 2118 C CA . PRO A 1 275 ? 19.656 -13 -16.328 1 93.94 275 PRO A CA 1
ATOM 2119 C C . PRO A 1 275 ? 18.828 -11.766 -16.688 1 93.94 275 PRO A C 1
ATOM 2121 O O . PRO A 1 275 ? 19.234 -10.992 -17.562 1 93.94 275 PRO A O 1
ATOM 2124 N N . ILE A 1 276 ? 17.75 -11.562 -16.047 1 96.25 276 ILE A N 1
ATOM 2125 C CA . ILE A 1 276 ? 16.906 -10.398 -16.312 1 96.25 276 ILE A CA 1
ATOM 2126 C C . ILE A 1 276 ? 17.531 -9.156 -15.688 1 96.25 276 ILE A C 1
ATOM 2128 O O . ILE A 1 276 ? 17.484 -8.07 -16.266 1 96.25 276 ILE A O 1
ATOM 2132 N N . VAL A 1 277 ? 18.156 -9.305 -14.5 1 97.88 277 VAL A N 1
ATOM 2133 C CA . VAL A 1 277 ? 18.859 -8.195 -13.875 1 97.88 277 VAL A CA 1
ATOM 2134 C C . VAL A 1 277 ? 20 -7.738 -14.789 1 97.88 277 VAL A C 1
ATOM 2136 O O . VAL A 1 277 ? 20.281 -6.539 -14.898 1 97.88 277 VAL A O 1
ATOM 2139 N N . ARG A 1 278 ? 20.656 -8.719 -15.391 1 95.56 278 ARG A N 1
ATOM 2140 C CA . ARG A 1 278 ? 21.734 -8.383 -16.312 1 95.56 278 ARG A CA 1
ATOM 2141 C C . ARG A 1 278 ? 21.219 -7.465 -17.422 1 95.56 278 ARG A C 1
ATOM 2143 O O . ARG A 1 278 ? 21.859 -6.457 -17.75 1 95.56 278 ARG A O 1
ATOM 2150 N N . GLU A 1 279 ? 20.062 -7.812 -17.984 1 95.31 279 GLU A N 1
ATOM 2151 C CA . GLU A 1 279 ? 19.484 -6.977 -19.031 1 95.31 279 GLU A CA 1
ATOM 2152 C C . GLU A 1 279 ? 19.109 -5.598 -18.484 1 95.31 279 GLU A C 1
ATOM 2154 O O . GLU A 1 279 ? 19.312 -4.586 -19.156 1 95.31 279 GLU A O 1
ATOM 2159 N N . LEU A 1 280 ? 18.578 -5.562 -17.344 1 97.69 280 LEU A N 1
ATOM 2160 C CA . LEU A 1 280 ? 18.188 -4.309 -16.703 1 97.69 280 LEU A CA 1
ATOM 2161 C C . LEU A 1 280 ? 19.391 -3.406 -16.484 1 97.69 280 LEU A C 1
ATOM 2163 O O . LEU A 1 280 ? 19.344 -2.213 -16.797 1 97.69 280 LEU A O 1
ATOM 2167 N N . PHE A 1 281 ? 20.516 -3.945 -15.969 1 97.75 281 PHE A N 1
ATOM 2168 C CA . PHE A 1 281 ? 21.672 -3.158 -15.586 1 97.75 281 PHE A CA 1
ATOM 2169 C C . PHE A 1 281 ? 22.422 -2.67 -16.828 1 97.75 281 PHE A C 1
ATOM 2171 O O . PHE A 1 281 ? 22.984 -1.567 -16.828 1 97.75 281 PHE A O 1
ATOM 2178 N N . ILE A 1 282 ? 22.469 -3.516 -17.891 1 96 282 ILE A N 1
ATOM 2179 C CA . ILE A 1 282 ? 23.094 -3.068 -19.141 1 96 282 ILE A CA 1
ATOM 2180 C C . ILE A 1 282 ? 22.391 -1.81 -19.641 1 96 282 ILE A C 1
ATOM 2182 O O . ILE A 1 282 ? 23.047 -0.821 -19.984 1 96 282 ILE A O 1
ATOM 2186 N N . LYS A 1 283 ? 21.078 -1.847 -19.594 1 96.88 283 LYS A N 1
ATOM 2187 C CA . LYS A 1 283 ? 20.297 -0.7 -20.047 1 96.88 283 LYS A CA 1
ATOM 2188 C C . LYS A 1 283 ? 20.422 0.471 -19.078 1 96.88 283 LYS A C 1
ATOM 2190 O O . LYS A 1 283 ? 20.438 1.631 -19.5 1 96.88 283 LYS A O 1
ATOM 2195 N N . ALA A 1 284 ? 20.453 0.199 -17.828 1 97.69 284 ALA A N 1
ATOM 2196 C CA . ALA A 1 284 ? 20.609 1.245 -16.812 1 97.69 284 ALA A CA 1
ATOM 2197 C C . ALA A 1 284 ? 21.922 2 -17 1 97.69 284 ALA A C 1
ATOM 2199 O O . ALA A 1 284 ? 21.969 3.223 -16.844 1 97.69 284 ALA A O 1
ATOM 2200 N N . ILE A 1 285 ? 22.984 1.258 -17.281 1 96.56 285 ILE A N 1
ATOM 2201 C CA . ILE A 1 285 ? 24.297 1.854 -17.5 1 96.56 285 ILE A CA 1
ATOM 2202 C C . ILE A 1 285 ? 24.266 2.758 -18.734 1 96.56 285 ILE A C 1
ATOM 2204 O O . ILE A 1 285 ? 24.828 3.852 -18.734 1 96.56 285 ILE A O 1
ATOM 2208 N N . GLU A 1 286 ? 23.516 2.314 -19.719 1 95.81 286 GLU A N 1
ATOM 2209 C CA . GLU A 1 286 ? 23.391 3.086 -20.953 1 95.81 286 GLU A CA 1
ATOM 2210 C C . GLU A 1 286 ? 22.719 4.434 -20.688 1 95.81 286 GLU A C 1
ATOM 2212 O O . GLU A 1 286 ? 23.062 5.438 -21.312 1 95.81 286 GLU A O 1
ATOM 2217 N N . VAL A 1 287 ? 21.797 4.449 -19.797 1 95.69 287 VAL A N 1
ATOM 2218 C CA . VAL A 1 287 ? 21.047 5.684 -19.562 1 95.69 287 VAL A CA 1
ATOM 2219 C C . VAL A 1 287 ? 21.562 6.359 -18.281 1 95.69 287 VAL A C 1
ATOM 2221 O O . VAL A 1 287 ? 20.938 7.297 -17.781 1 95.69 287 VAL A O 1
ATOM 2224 N N . ASN A 1 288 ? 22.609 5.922 -17.688 1 95.88 288 ASN A N 1
ATOM 2225 C CA . ASN A 1 288 ? 23.344 6.512 -16.562 1 95.88 288 ASN A CA 1
ATOM 2226 C C . ASN A 1 288 ? 22.484 6.566 -15.305 1 95.88 288 ASN A C 1
ATOM 2228 O O . ASN A 1 288 ? 22.359 7.617 -14.672 1 95.88 288 ASN A O 1
ATOM 2232 N N . ILE A 1 289 ? 21.859 5.488 -14.984 1 96.81 289 ILE A N 1
ATOM 2233 C CA . ILE A 1 289 ? 21.109 5.363 -13.742 1 96.81 289 ILE A CA 1
ATOM 2234 C C . ILE A 1 289 ? 22 4.773 -12.656 1 96.81 289 ILE A C 1
ATOM 2236 O O . ILE A 1 289 ? 22.609 3.717 -12.844 1 96.81 289 ILE A O 1
ATOM 2240 N N . SER A 1 290 ? 22.094 5.461 -11.586 1 95.75 290 SER A N 1
ATOM 2241 C CA . SER A 1 290 ? 22.875 5.012 -10.43 1 95.75 290 SER A CA 1
ATOM 2242 C C . SER A 1 290 ? 22.016 5.027 -9.156 1 95.75 290 SER A C 1
ATOM 2244 O O . SER A 1 290 ? 21.438 6.059 -8.805 1 95.75 290 SER A O 1
ATOM 2246 N N . LYS A 1 291 ? 21.844 3.896 -8.508 1 97.56 291 LYS A N 1
ATOM 2247 C CA . LYS A 1 291 ? 21.047 3.727 -7.289 1 97.56 291 LYS A CA 1
ATOM 2248 C C . LYS A 1 291 ? 21.75 2.805 -6.301 1 97.56 291 LYS A C 1
ATOM 2250 O O . LYS A 1 291 ? 22.859 2.318 -6.57 1 97.56 291 LYS A O 1
ATOM 2255 N N . THR A 1 292 ? 21.219 2.689 -5.16 1 98.06 292 THR A N 1
ATOM 2256 C CA . THR A 1 292 ? 21.578 1.63 -4.227 1 98.06 292 THR A CA 1
ATOM 2257 C C . THR A 1 292 ? 20.625 0.449 -4.348 1 98.06 292 THR A C 1
ATOM 2259 O O . THR A 1 292 ? 19.438 0.571 -4.039 1 98.06 292 THR A O 1
ATOM 2262 N N . TRP A 1 293 ? 21.219 -0.661 -4.762 1 98.5 293 TRP A N 1
ATOM 2263 C CA . TRP A 1 293 ? 20.406 -1.838 -5.047 1 98.5 293 TRP A CA 1
ATOM 2264 C C . TRP A 1 293 ? 20.531 -2.869 -3.932 1 98.5 293 TRP A C 1
ATOM 2266 O O . TRP A 1 293 ? 21.625 -3.127 -3.439 1 98.5 293 TRP A O 1
ATOM 2276 N N . ILE A 1 294 ? 19.422 -3.385 -3.523 1 98.62 294 ILE A N 1
ATOM 2277 C CA . ILE A 1 294 ? 19.422 -4.52 -2.607 1 98.62 294 ILE A CA 1
ATOM 2278 C C . ILE A 1 294 ? 19.078 -5.797 -3.369 1 98.62 294 ILE A C 1
ATOM 2280 O O . ILE A 1 294 ? 17.922 -6.023 -3.727 1 98.62 294 ILE A O 1
ATOM 2284 N N . ALA A 1 295 ? 20.047 -6.609 -3.537 1 98.44 295 ALA A N 1
ATOM 2285 C CA . ALA A 1 295 ? 19.938 -7.836 -4.32 1 98.44 295 ALA A CA 1
ATOM 2286 C C . ALA A 1 295 ? 19.344 -8.969 -3.488 1 98.44 295 ALA A C 1
ATOM 2288 O O . ALA A 1 295 ? 19.703 -9.141 -2.322 1 98.44 295 ALA A O 1
ATOM 2289 N N . SER A 1 296 ? 18.422 -9.703 -4.078 1 97.75 296 SER A N 1
ATOM 2290 C CA . SER A 1 296 ? 17.875 -10.906 -3.451 1 97.75 296 SER A CA 1
ATOM 2291 C C . SER A 1 296 ? 18.828 -12.094 -3.615 1 97.75 296 SER A C 1
ATOM 2293 O O . SER A 1 296 ? 19.875 -11.969 -4.262 1 97.75 296 SER A O 1
ATOM 2295 N N . ASP A 1 297 ? 18.438 -13.195 -3.072 1 96.5 297 ASP A N 1
ATOM 2296 C CA . ASP A 1 297 ? 19.266 -14.398 -3.098 1 96.5 297 ASP A CA 1
ATOM 2297 C C . ASP A 1 297 ? 19.438 -14.914 -4.523 1 96.5 297 ASP A C 1
ATOM 2299 O O . ASP A 1 297 ? 20.359 -15.688 -4.801 1 96.5 297 ASP A O 1
ATOM 2303 N N . SER A 1 298 ? 18.641 -14.422 -5.441 1 95.31 298 SER A N 1
ATOM 2304 C CA . SER A 1 298 ? 18.688 -14.906 -6.816 1 95.31 298 SER A CA 1
ATOM 2305 C C . SER A 1 298 ? 19.953 -14.414 -7.531 1 95.31 298 SER A C 1
ATOM 2307 O O . SER A 1 298 ? 20.453 -15.078 -8.438 1 95.31 298 SER A O 1
ATOM 2309 N N . TRP A 1 299 ? 20.469 -13.195 -7.102 1 96.06 299 TRP A N 1
ATOM 2310 C CA . TRP A 1 299 ? 21.547 -12.664 -7.922 1 96.06 299 TRP A CA 1
ATOM 2311 C C . TRP A 1 299 ? 22.594 -11.953 -7.059 1 96.06 299 TRP A C 1
ATOM 2313 O O . TRP A 1 299 ? 23.516 -11.328 -7.582 1 96.06 299 TRP A O 1
ATOM 2323 N N . SER A 1 300 ? 22.5 -12.094 -5.789 1 95.75 300 SER A N 1
ATOM 2324 C CA . SER A 1 300 ? 23.406 -11.398 -4.891 1 95.75 300 SER A CA 1
ATOM 2325 C C . SER A 1 300 ? 24.844 -11.867 -5.098 1 95.75 300 SER A C 1
ATOM 2327 O O . SER A 1 300 ? 25.797 -11.117 -4.848 1 95.75 300 SER A O 1
ATOM 2329 N N . TYR A 1 301 ? 25.016 -13.109 -5.539 1 92.94 301 TYR A N 1
ATOM 2330 C CA . TYR A 1 301 ? 26.344 -13.633 -5.852 1 92.94 301 TYR A CA 1
ATOM 2331 C C . TYR A 1 301 ? 26.469 -13.938 -7.34 1 92.94 301 TYR A C 1
ATOM 2333 O O . TYR A 1 301 ? 27.312 -14.75 -7.742 1 92.94 301 TYR A O 1
ATOM 2341 N N . SER A 1 302 ? 25.672 -13.344 -8.125 1 90.88 302 SER A N 1
ATOM 2342 C CA . SER A 1 302 ? 25.641 -13.711 -9.531 1 90.88 302 SER A CA 1
ATOM 2343 C C . SER A 1 302 ? 26.875 -13.211 -10.266 1 90.88 302 SER A C 1
ATOM 2345 O O . SER A 1 302 ? 27.094 -12 -10.359 1 90.88 302 SER A O 1
ATOM 2347 N N . ASN A 1 303 ? 27.594 -14.172 -10.781 1 87.81 303 ASN A N 1
ATOM 2348 C CA . ASN A 1 303 ? 28.75 -13.805 -11.586 1 87.81 303 ASN A CA 1
ATOM 2349 C C . ASN A 1 303 ? 28.344 -13.219 -12.93 1 87.81 303 ASN A C 1
ATOM 2351 O O . ASN A 1 303 ? 29.031 -12.352 -13.469 1 87.81 303 ASN A O 1
ATOM 2355 N N . GLU A 1 304 ? 27.266 -13.703 -13.375 1 87.19 304 GLU A N 1
ATOM 2356 C CA . GLU A 1 304 ? 26.75 -13.195 -14.641 1 87.19 304 GLU A CA 1
ATOM 2357 C C . GLU A 1 304 ? 26.453 -11.703 -14.57 1 87.19 304 GLU A C 1
ATOM 2359 O O . GLU A 1 304 ? 26.734 -10.961 -15.508 1 87.19 304 GLU A O 1
ATOM 2364 N N . VAL A 1 305 ? 25.938 -11.242 -13.484 1 93.44 305 VAL A N 1
ATOM 2365 C CA . VAL A 1 305 ? 25.578 -9.836 -13.312 1 93.44 305 VAL A CA 1
ATOM 2366 C C . VAL A 1 305 ? 26.828 -9.023 -12.984 1 93.44 305 VAL A C 1
ATOM 2368 O O . VAL A 1 305 ? 27.016 -7.926 -13.508 1 93.44 305 VAL A O 1
ATOM 2371 N N . SER A 1 306 ? 27.703 -9.578 -12.195 1 91.69 306 SER A N 1
ATOM 2372 C CA . SER A 1 306 ? 28.875 -8.844 -11.727 1 91.69 306 SER A CA 1
ATOM 2373 C C . SER A 1 306 ? 29.891 -8.664 -12.852 1 91.69 306 SER A C 1
ATOM 2375 O O . SER A 1 306 ? 30.766 -7.793 -12.773 1 91.69 306 SER A O 1
ATOM 2377 N N . SER A 1 307 ? 29.781 -9.469 -13.891 1 87.38 307 SER A N 1
ATOM 2378 C CA . SER A 1 307 ? 30.766 -9.43 -14.977 1 87.38 307 SER A CA 1
ATOM 2379 C C . SER A 1 307 ? 30.391 -8.383 -16.016 1 87.38 307 SER A C 1
ATOM 2381 O O . SER A 1 307 ? 31.125 -8.172 -16.984 1 87.38 307 SER A O 1
ATOM 2383 N N . ILE A 1 308 ? 29.328 -7.746 -15.836 1 90.56 308 ILE A N 1
ATOM 2384 C CA . ILE A 1 308 ? 28.922 -6.703 -16.766 1 90.56 308 ILE A CA 1
ATOM 2385 C C . ILE A 1 308 ? 29.969 -5.598 -16.797 1 90.56 308 ILE A C 1
ATOM 2387 O O . ILE A 1 308 ? 30.484 -5.195 -15.758 1 90.56 308 ILE A O 1
ATOM 2391 N N . LYS A 1 309 ? 30.234 -5.176 -18 1 87.25 309 LYS A N 1
ATOM 2392 C CA . LYS A 1 309 ? 31.172 -4.082 -18.156 1 87.25 309 LYS A CA 1
ATOM 2393 C C . LYS A 1 309 ? 30.672 -2.812 -17.484 1 87.25 309 LYS A C 1
ATOM 2395 O O . LYS A 1 309 ? 29.516 -2.432 -17.656 1 87.25 309 LYS A O 1
ATOM 2400 N N . ASN A 1 310 ? 31.469 -2.189 -16.656 1 90.44 310 ASN A N 1
ATOM 2401 C CA . ASN A 1 310 ? 31.156 -0.939 -15.969 1 90.44 310 ASN A CA 1
ATOM 2402 C C . ASN A 1 310 ? 30.031 -1.119 -14.953 1 90.44 310 ASN A C 1
ATOM 2404 O O . ASN A 1 310 ? 29.188 -0.234 -14.789 1 90.44 310 ASN A O 1
ATOM 2408 N N . ILE A 1 311 ? 30 -2.223 -14.32 1 93.88 311 ILE A N 1
ATOM 2409 C CA . ILE A 1 311 ? 28.953 -2.533 -13.359 1 93.88 311 ILE A CA 1
ATOM 2410 C C . ILE A 1 311 ? 28.984 -1.525 -12.211 1 93.88 311 ILE A C 1
ATOM 2412 O O . ILE A 1 311 ? 27.969 -1.274 -11.562 1 93.88 311 ILE A O 1
ATOM 2416 N N . GLU A 1 312 ? 30.109 -0.849 -11.977 1 91.56 312 GLU A N 1
ATOM 2417 C CA . GLU A 1 312 ? 30.25 0.132 -10.898 1 91.56 312 GLU A CA 1
ATOM 2418 C C . GLU A 1 312 ? 29.375 1.356 -11.156 1 91.56 312 GLU A C 1
ATOM 2420 O O . GLU A 1 312 ? 29.016 2.078 -10.227 1 91.56 312 GLU A O 1
ATOM 2425 N N . ARG A 1 313 ? 28.953 1.522 -12.383 1 94 313 ARG A N 1
ATOM 2426 C CA . ARG A 1 313 ? 28.203 2.711 -12.766 1 94 313 ARG A CA 1
ATOM 2427 C C . ARG A 1 313 ? 26.75 2.607 -12.312 1 94 313 ARG A C 1
ATOM 2429 O O . ARG A 1 313 ? 26.031 3.609 -12.273 1 94 313 ARG A O 1
ATOM 2436 N N . VAL A 1 314 ? 26.312 1.427 -11.938 1 96.12 314 VAL A N 1
ATOM 2437 C CA . VAL A 1 314 ? 24.922 1.295 -11.523 1 96.12 314 VAL A CA 1
ATOM 2438 C C . VAL A 1 314 ? 24.766 1.774 -10.086 1 96.12 314 VAL A C 1
ATOM 2440 O O . VAL A 1 314 ? 23.656 2.037 -9.633 1 96.12 314 VAL A O 1
ATOM 2443 N N . GLY A 1 315 ? 25.859 1.912 -9.391 1 95.44 315 GLY A N 1
ATOM 2444 C CA . GLY A 1 315 ? 25.812 2.371 -8.008 1 95.44 315 GLY A CA 1
ATOM 2445 C C . GLY A 1 315 ? 26.188 1.295 -7.008 1 95.44 315 GLY A C 1
ATOM 2446 O O . GLY A 1 315 ? 27 0.424 -7.301 1 95.44 315 GLY A O 1
ATOM 2447 N N . THR A 1 316 ? 25.688 1.438 -5.816 1 96.88 316 THR A N 1
ATOM 2448 C CA . THR A 1 316 ? 25.984 0.508 -4.734 1 96.88 316 THR A CA 1
ATOM 2449 C C . THR A 1 316 ? 25.094 -0.727 -4.812 1 96.88 316 THR A C 1
ATOM 2451 O O . THR A 1 316 ? 23.891 -0.615 -5.055 1 96.88 316 THR A O 1
ATOM 2454 N N . ILE A 1 317 ? 25.719 -1.88 -4.637 1 97.62 317 ILE A N 1
ATOM 2455 C CA . ILE A 1 317 ? 24.938 -3.113 -4.625 1 97.62 317 ILE A CA 1
ATOM 2456 C C . ILE A 1 317 ? 25.109 -3.822 -3.283 1 97.62 317 ILE A C 1
ATOM 2458 O O . ILE A 1 317 ? 26.234 -4.199 -2.916 1 97.62 317 ILE A O 1
ATOM 2462 N N . LEU A 1 318 ? 24.062 -3.879 -2.605 1 97.81 318 LEU A N 1
ATOM 2463 C CA . LEU A 1 318 ? 23.938 -4.73 -1.426 1 97.81 318 LEU A CA 1
ATOM 2464 C C . LEU A 1 318 ? 23.188 -6.016 -1.758 1 97.81 318 LEU A C 1
ATOM 2466 O O . LEU A 1 318 ? 22.484 -6.086 -2.766 1 97.81 318 LEU A O 1
ATOM 2470 N N . GLY A 1 319 ? 23.391 -7.043 -0.965 1 97.25 319 GLY A N 1
ATOM 2471 C CA . GLY A 1 319 ? 22.688 -8.289 -1.234 1 97.25 319 GLY A CA 1
ATOM 2472 C C . GLY A 1 319 ? 22.453 -9.125 0.01 1 97.25 319 GLY A C 1
ATOM 2473 O O . GLY A 1 319 ? 23.078 -8.883 1.052 1 97.25 319 GLY A O 1
ATOM 2474 N N . ILE A 1 320 ? 21.5 -9.953 -0.093 1 97 320 ILE A N 1
ATOM 2475 C CA . ILE A 1 320 ? 21.203 -10.922 0.951 1 97 320 ILE A CA 1
ATOM 2476 C C . ILE A 1 320 ? 21.219 -12.336 0.365 1 97 320 ILE A C 1
ATOM 2478 O O . ILE A 1 320 ? 20.703 -12.57 -0.728 1 97 320 ILE A O 1
ATOM 2482 N N . ASN A 1 321 ? 21.891 -13.234 0.985 1 96.5 321 ASN A N 1
ATOM 2483 C CA . ASN A 1 321 ? 21.938 -14.625 0.541 1 96.5 321 ASN A CA 1
ATOM 2484 C C . ASN A 1 321 ? 21.984 -15.586 1.722 1 96.5 321 ASN A C 1
ATOM 2486 O O . ASN A 1 321 ? 22.359 -15.195 2.828 1 96.5 321 ASN A O 1
ATOM 2490 N N . PHE A 1 322 ? 21.484 -16.781 1.499 1 94.44 322 PHE A N 1
ATOM 2491 C CA . PHE A 1 322 ? 21.547 -17.797 2.549 1 94.44 322 PHE A CA 1
ATOM 2492 C C . PHE A 1 322 ? 22.984 -18.219 2.814 1 94.44 322 PHE A C 1
ATOM 2494 O O . PHE A 1 322 ? 23.844 -18.141 1.92 1 94.44 322 PHE A O 1
ATOM 2501 N N . LYS A 1 323 ? 23.266 -18.625 3.965 1 89.31 323 LYS A N 1
ATOM 2502 C CA . LYS A 1 323 ? 24.609 -18.969 4.418 1 89.31 323 LYS A CA 1
ATOM 2503 C C . LYS A 1 323 ? 25.156 -20.172 3.652 1 89.31 323 LYS A C 1
ATOM 2505 O O . LYS A 1 323 ? 24.422 -21.109 3.352 1 89.31 323 LYS A O 1
ATOM 2510 N N . ALA A 1 324 ? 26.484 -20.016 3.34 1 89 324 ALA A N 1
ATOM 2511 C CA . ALA A 1 324 ? 27.156 -21.109 2.635 1 89 324 ALA A CA 1
ATOM 2512 C C . ALA A 1 324 ? 28.203 -21.766 3.523 1 89 324 ALA A C 1
ATOM 2514 O O . ALA A 1 324 ? 28.828 -21.109 4.359 1 89 324 ALA A O 1
ATOM 2515 N N . GLY A 1 325 ? 28.25 -23.094 3.346 1 88.12 325 GLY A N 1
ATOM 2516 C CA . GLY A 1 325 ? 29.375 -23.828 3.895 1 88.12 325 GLY A CA 1
ATOM 2517 C C . GLY A 1 325 ? 30.406 -24.203 2.848 1 88.12 325 GLY A C 1
ATOM 2518 O O . GLY A 1 325 ? 30.344 -23.734 1.708 1 88.12 325 GLY A O 1
ATOM 2519 N N . LYS A 1 326 ? 31.328 -24.938 3.252 1 90.56 326 LYS A N 1
ATOM 2520 C CA . LYS A 1 326 ? 32.375 -25.391 2.34 1 90.56 326 LYS A CA 1
ATOM 2521 C C . LYS A 1 326 ? 32.031 -26.75 1.746 1 90.56 326 LYS A C 1
ATOM 2523 O O . LYS A 1 326 ? 31.344 -27.562 2.381 1 90.56 326 LYS A O 1
ATOM 2528 N N . VAL A 1 327 ? 32.406 -26.891 0.512 1 95.69 327 VAL A N 1
ATOM 2529 C CA . VAL A 1 327 ? 32.312 -28.188 -0.143 1 95.69 327 VAL A CA 1
ATOM 2530 C C . VAL A 1 327 ? 33.719 -28.656 -0.515 1 95.69 327 VAL A C 1
ATOM 2532 O O . VAL A 1 327 ? 34.188 -28.438 -1.64 1 95.69 327 VAL A O 1
ATOM 2535 N N . PRO A 1 328 ? 34.312 -29.375 0.431 1 94.25 328 PRO A N 1
ATOM 2536 C CA . PRO A 1 328 ? 35.719 -29.719 0.242 1 94.25 328 PRO A CA 1
ATOM 2537 C C . PRO A 1 328 ? 35.969 -30.516 -1.039 1 94.25 328 PRO A C 1
ATOM 2539 O O . PRO A 1 328 ? 35.219 -31.453 -1.338 1 94.25 328 PRO A O 1
ATOM 2542 N N . GLY A 1 329 ? 37 -30.109 -1.773 1 95.12 329 GLY A N 1
ATOM 2543 C CA . GLY A 1 329 ? 37.438 -30.859 -2.943 1 95.12 329 GLY A CA 1
ATOM 2544 C C . GLY A 1 329 ? 36.688 -30.484 -4.207 1 95.12 329 GLY A C 1
ATOM 2545 O O . GLY A 1 329 ? 37.062 -30.906 -5.305 1 95.12 329 GLY A O 1
ATOM 2546 N N . PHE A 1 330 ? 35.688 -29.734 -4.121 1 96.25 330 PHE A N 1
ATOM 2547 C CA . PHE A 1 330 ? 34.844 -29.453 -5.273 1 96.25 330 PHE A CA 1
ATOM 2548 C C . PHE A 1 330 ? 35.562 -28.594 -6.293 1 96.25 330 PHE A C 1
ATOM 2550 O O . PHE A 1 330 ? 35.469 -28.812 -7.5 1 96.25 330 PHE A O 1
ATOM 2557 N N . SER A 1 331 ? 36.25 -27.578 -5.812 1 95.19 331 SER A N 1
ATOM 2558 C CA . SER A 1 331 ? 37 -26.719 -6.723 1 95.19 331 SER A CA 1
ATOM 2559 C C . SER A 1 331 ? 38 -27.516 -7.539 1 95.19 331 SER A C 1
ATOM 2561 O O . SER A 1 331 ? 38.188 -27.281 -8.734 1 95.19 331 SER A O 1
ATOM 2563 N N . ASP A 1 332 ? 38.656 -28.438 -6.906 1 95 332 ASP A N 1
ATOM 2564 C CA . ASP A 1 332 ? 39.594 -29.297 -7.602 1 95 332 ASP A CA 1
ATOM 2565 C C . ASP A 1 332 ? 38.875 -30.219 -8.602 1 95 332 ASP A C 1
ATOM 2567 O O . ASP A 1 332 ? 39.406 -30.484 -9.68 1 95 332 ASP A O 1
ATOM 2571 N N . TYR A 1 333 ? 37.812 -30.656 -8.188 1 94.69 333 TYR A N 1
ATOM 2572 C CA . TYR A 1 333 ? 37 -31.5 -9.047 1 94.69 333 TYR A CA 1
ATOM 2573 C C . TYR A 1 333 ? 36.625 -30.781 -10.344 1 94.69 333 TYR A C 1
ATOM 2575 O O . TYR A 1 333 ? 36.781 -31.328 -11.43 1 94.69 333 TYR A O 1
ATOM 2583 N N . VAL A 1 334 ? 36.188 -29.578 -10.227 1 94.5 334 VAL A N 1
ATOM 2584 C CA . VAL A 1 334 ? 35.75 -28.781 -11.375 1 94.5 334 VAL A CA 1
ATOM 2585 C C . VAL A 1 334 ? 36.969 -28.375 -12.211 1 94.5 334 VAL A C 1
ATOM 2587 O O . VAL A 1 334 ? 36.875 -28.297 -13.438 1 94.5 334 VAL A O 1
ATOM 2590 N N . ARG A 1 335 ? 38.094 -28.141 -11.555 1 92.5 335 ARG A N 1
ATOM 2591 C CA . ARG A 1 335 ? 39.312 -27.781 -12.258 1 92.5 335 ARG A CA 1
ATOM 2592 C C . ARG A 1 335 ? 39.781 -28.922 -13.156 1 92.5 335 ARG A C 1
ATOM 2594 O O . ARG A 1 335 ? 40.406 -28.688 -14.195 1 92.5 335 ARG A O 1
ATOM 2601 N N . ASN A 1 336 ? 39.438 -30.125 -12.758 1 91.06 336 ASN A N 1
ATOM 2602 C CA . ASN A 1 336 ? 39.906 -31.312 -13.477 1 91.06 336 ASN A CA 1
ATOM 2603 C C . ASN A 1 336 ? 38.75 -32.125 -14.039 1 91.06 336 ASN A C 1
ATOM 2605 O O . ASN A 1 336 ? 38.688 -33.344 -13.82 1 91.06 336 ASN A O 1
ATOM 2609 N N . LEU A 1 337 ? 37.969 -31.406 -14.734 1 90.44 337 LEU A N 1
ATOM 2610 C CA . LEU A 1 337 ? 36.781 -32.062 -15.258 1 90.44 337 LEU A CA 1
ATOM 2611 C C . LEU A 1 337 ? 37.156 -33.031 -16.391 1 90.44 337 LEU A C 1
ATOM 2613 O O . LEU A 1 337 ? 37.844 -32.656 -17.312 1 90.44 337 LEU A O 1
ATOM 2617 N N . GLN A 1 338 ? 36.75 -34.25 -16.312 1 83.25 338 GLN A N 1
ATOM 2618 C CA . GLN A 1 338 ? 37.031 -35.25 -17.328 1 83.25 338 GLN A CA 1
ATOM 2619 C C . GLN A 1 338 ? 35.781 -35.562 -18.141 1 83.25 338 GLN A C 1
ATOM 2621 O O . GLN A 1 338 ? 34.656 -35.438 -17.641 1 83.25 338 GLN A O 1
ATOM 2626 N N . PRO A 1 339 ? 36 -35.906 -19.406 1 79.56 339 PRO A N 1
ATOM 2627 C CA . PRO A 1 339 ? 34.844 -36.344 -20.188 1 79.56 339 PRO A CA 1
ATOM 2628 C C . PRO A 1 339 ? 34.188 -37.594 -19.625 1 79.56 339 PRO A C 1
ATOM 2630 O O . PRO A 1 339 ? 34.844 -38.406 -18.938 1 79.56 339 PRO A O 1
ATOM 2633 N N . PRO A 1 340 ? 32.906 -37.656 -19.828 1 75.06 340 PRO A N 1
ATOM 2634 C CA . PRO A 1 340 ? 32.25 -38.875 -19.297 1 75.06 340 PRO A CA 1
ATOM 2635 C C . PRO A 1 340 ? 32.75 -40.156 -19.938 1 75.06 340 PRO A C 1
ATOM 2637 O O . PRO A 1 340 ? 33.25 -40.125 -21.078 1 75.06 340 PRO A O 1
ATOM 2640 N N . LEU A 1 341 ? 32.625 -41.156 -19.188 1 76.06 341 LEU A N 1
ATOM 2641 C CA . LEU A 1 341 ? 32.906 -42.469 -19.734 1 76.06 341 LEU A CA 1
ATOM 2642 C C . LEU A 1 341 ? 31.969 -42.781 -20.891 1 76.06 341 LEU A C 1
ATOM 2644 O O . LEU A 1 341 ? 30.859 -42.281 -20.953 1 76.06 341 LEU A O 1
ATOM 2648 N N . PRO A 1 342 ? 32.438 -43.531 -21.844 1 72.5 342 PRO A N 1
ATOM 2649 C CA . PRO A 1 342 ? 31.656 -43.812 -23.031 1 72.5 342 PRO A CA 1
ATOM 2650 C C . PRO A 1 342 ? 30.266 -44.375 -22.719 1 72.5 342 PRO A C 1
ATOM 2652 O O . PRO A 1 342 ? 29.312 -44.125 -23.453 1 72.5 342 PRO A O 1
ATOM 2655 N N . GLU A 1 343 ? 30.156 -45.031 -21.531 1 75.88 343 GLU A N 1
ATOM 2656 C CA . GLU A 1 343 ? 28.875 -45.625 -21.188 1 75.88 343 GLU A CA 1
ATOM 2657 C C . GLU A 1 343 ? 27.984 -44.625 -20.469 1 75.88 343 GLU A C 1
ATOM 2659 O O . GLU A 1 343 ? 26.766 -44.844 -20.359 1 75.88 343 GLU A O 1
ATOM 2664 N N . LEU A 1 344 ? 28.594 -43.531 -20.109 1 81.88 344 LEU A N 1
ATOM 2665 C CA . LEU A 1 344 ? 27.859 -42.5 -19.375 1 81.88 344 LEU A CA 1
ATOM 2666 C C . LEU A 1 344 ? 27.547 -41.312 -20.25 1 81.88 344 LEU A C 1
ATOM 2668 O O . LEU A 1 344 ? 28.125 -41.156 -21.328 1 81.88 344 LEU A O 1
ATOM 2672 N N . ARG A 1 345 ? 26.484 -40.594 -19.938 1 82.25 345 ARG A N 1
ATOM 2673 C CA . ARG A 1 345 ? 26.094 -39.406 -20.703 1 82.25 345 ARG A CA 1
ATOM 2674 C C . ARG A 1 345 ? 26.281 -38.125 -19.875 1 82.25 345 ARG A C 1
ATOM 2676 O O . ARG A 1 345 ? 26 -38.125 -18.672 1 82.25 345 ARG A O 1
ATOM 2683 N N . ASN A 1 346 ? 26.922 -37.156 -20.516 1 87.94 346 ASN A N 1
ATOM 2684 C CA . ASN A 1 346 ? 27 -35.812 -19.969 1 87.94 346 ASN A CA 1
ATOM 2685 C C . ASN A 1 346 ? 27.109 -34.781 -21.078 1 87.94 346 ASN A C 1
ATOM 2687 O O . ASN A 1 346 ? 28.203 -34.312 -21.391 1 87.94 346 ASN A O 1
ATOM 2691 N N . ASP A 1 347 ? 26 -34.312 -21.531 1 88.56 347 ASP A N 1
ATOM 2692 C CA . ASP A 1 347 ? 25.906 -33.438 -22.703 1 88.56 347 ASP A CA 1
ATOM 2693 C C . ASP A 1 347 ? 26.297 -32 -22.375 1 88.56 347 ASP A C 1
ATOM 2695 O O . ASP A 1 347 ? 26.875 -31.312 -23.203 1 88.56 347 ASP A O 1
ATOM 2699 N N . PHE A 1 348 ? 26.078 -31.609 -21.156 1 89.94 348 PHE A N 1
ATOM 2700 C CA . PHE A 1 348 ? 26.344 -30.203 -20.859 1 89.94 348 PHE A CA 1
ATOM 2701 C C . PHE A 1 348 ? 27.828 -29.969 -20.672 1 89.94 348 PHE A C 1
ATOM 2703 O O . PHE A 1 348 ? 28.312 -28.859 -20.906 1 89.94 348 PHE A O 1
ATOM 2710 N N . ILE A 1 349 ? 28.562 -30.984 -20.234 1 91.44 349 ILE A N 1
ATOM 2711 C CA . ILE A 1 349 ? 30.016 -30.844 -20.156 1 91.44 349 ILE A CA 1
ATOM 2712 C C . ILE A 1 349 ? 30.594 -30.703 -21.562 1 91.44 349 ILE A C 1
ATOM 2714 O O . ILE A 1 349 ? 31.5 -29.891 -21.781 1 91.44 349 ILE A O 1
ATOM 2718 N N . LYS A 1 350 ? 30.047 -31.5 -22.469 1 89.94 350 LYS A N 1
ATOM 2719 C CA . LYS A 1 350 ? 30.484 -31.406 -23.844 1 89.94 350 LYS A CA 1
ATOM 2720 C C . LYS A 1 350 ? 30.234 -30 -24.422 1 89.94 350 LYS A C 1
ATOM 2722 O O . LYS A 1 350 ? 31.094 -29.438 -25.094 1 89.94 350 LYS A O 1
ATOM 2727 N N . GLU A 1 351 ? 29.078 -29.562 -24.125 1 91.12 351 GLU A N 1
ATOM 2728 C CA . GLU A 1 351 ? 28.703 -28.219 -24.594 1 91.12 351 GLU A CA 1
ATOM 2729 C C . GLU A 1 351 ? 29.625 -27.156 -24 1 91.12 351 GLU A C 1
ATOM 2731 O O . GLU A 1 351 ? 30.047 -26.234 -24.688 1 91.12 351 GLU A O 1
ATOM 2736 N N . TYR A 1 352 ? 30.016 -27.312 -22.734 1 92.69 352 TYR A N 1
ATOM 2737 C CA . TYR A 1 352 ? 30.891 -26.375 -22.062 1 92.69 352 TYR A CA 1
ATOM 2738 C C . TYR A 1 352 ? 32.281 -26.406 -22.672 1 92.69 352 TYR A C 1
ATOM 2740 O O . TYR A 1 352 ? 32.875 -25.344 -22.906 1 92.69 352 TYR A O 1
ATOM 2748 N N . LYS A 1 353 ? 32.719 -27.594 -22.906 1 92.25 353 LYS A N 1
ATOM 2749 C CA . LYS A 1 353 ? 34.062 -27.734 -23.484 1 92.25 353 LYS A CA 1
ATOM 2750 C C . LYS A 1 353 ? 34.125 -27.125 -24.875 1 92.25 353 LYS A C 1
ATOM 2752 O O . LYS A 1 353 ? 35.125 -26.484 -25.219 1 92.25 353 LYS A O 1
ATOM 2757 N N . GLU A 1 354 ? 33.094 -27.312 -25.609 1 90.56 354 GLU A N 1
ATOM 2758 C CA . GLU A 1 354 ? 33.031 -26.703 -26.938 1 90.56 354 GLU A CA 1
ATOM 2759 C C . GLU A 1 354 ? 33 -25.172 -26.844 1 90.56 354 GLU A C 1
ATOM 2761 O O . GLU A 1 354 ? 33.531 -24.469 -27.688 1 90.56 354 GLU A O 1
ATOM 2766 N N . LEU A 1 355 ? 32.219 -24.719 -25.891 1 90.94 355 LEU A N 1
ATOM 2767 C CA . LEU A 1 355 ? 32.094 -23.266 -25.688 1 90.94 355 LEU A CA 1
ATOM 2768 C C . LEU A 1 355 ? 33.438 -22.656 -25.328 1 90.94 355 LEU A C 1
ATOM 2770 O O . LEU A 1 355 ? 33.812 -21.594 -25.859 1 90.94 355 LEU A O 1
ATOM 2774 N N . ARG A 1 356 ? 34.219 -23.328 -24.5 1 92 356 ARG A N 1
ATOM 2775 C CA . ARG A 1 356 ? 35.438 -22.75 -23.953 1 92 356 ARG A CA 1
ATOM 2776 C C . ARG A 1 356 ? 36.625 -22.969 -24.906 1 92 356 ARG A C 1
ATOM 2778 O O . ARG A 1 356 ? 37.438 -22.078 -25.094 1 92 356 ARG A O 1
ATOM 2785 N N . PHE A 1 357 ? 36.656 -24.172 -25.578 1 93.19 357 PHE A N 1
ATOM 2786 C CA . PHE A 1 357 ? 37.906 -24.547 -26.219 1 93.19 357 PHE A CA 1
ATOM 2787 C C . PHE A 1 357 ? 37.688 -24.781 -27.719 1 93.19 357 PHE A C 1
ATOM 2789 O O . PHE A 1 357 ? 38.656 -24.953 -28.469 1 93.19 357 PHE A O 1
ATOM 2796 N N . GLY A 1 358 ? 36.438 -24.828 -28.094 1 92.56 358 GLY A N 1
ATOM 2797 C CA . GLY A 1 358 ? 36.188 -25.016 -29.516 1 92.56 358 GLY A CA 1
ATOM 2798 C C . GLY A 1 358 ? 36.719 -23.891 -30.375 1 92.56 358 GLY A C 1
ATOM 2799 O O . GLY A 1 358 ? 36.656 -22.734 -29.984 1 92.56 358 GLY A O 1
ATOM 2800 N N . CYS A 1 359 ? 37.125 -24.312 -31.516 1 91.94 359 CYS A N 1
ATOM 2801 C CA . CYS A 1 359 ? 37.656 -23.312 -32.438 1 91.94 359 CYS A CA 1
ATOM 2802 C C . CYS A 1 359 ? 36.625 -22.953 -33.5 1 91.94 359 CYS A C 1
ATOM 2804 O O . CYS A 1 359 ? 36.656 -23.453 -34.594 1 91.94 359 CYS A O 1
ATOM 2806 N N . THR A 1 360 ? 35.812 -22.047 -33.188 1 90.62 360 THR A N 1
ATOM 2807 C CA . THR A 1 360 ? 34.75 -21.656 -34.094 1 90.62 360 THR A CA 1
ATOM 2808 C C . THR A 1 360 ? 35.219 -20.625 -35.094 1 90.62 360 THR A C 1
ATOM 2810 O O . THR A 1 360 ? 36.25 -19.953 -34.844 1 90.62 360 THR A O 1
ATOM 2813 N N . GLU A 1 361 ? 34.5 -20.516 -36.156 1 90.75 361 GLU A N 1
ATOM 2814 C CA . GLU A 1 361 ? 34.844 -19.547 -37.188 1 90.75 361 GLU A CA 1
ATOM 2815 C C . GLU A 1 361 ? 34.75 -18.109 -36.656 1 90.75 361 GLU A C 1
ATOM 2817 O O . GLU A 1 361 ? 35.562 -17.266 -37 1 90.75 361 GLU A O 1
ATOM 2822 N N . GLU A 1 362 ? 33.781 -17.906 -35.875 1 89.06 362 GLU A N 1
ATOM 2823 C CA . GLU A 1 362 ? 33.594 -16.578 -35.281 1 89.06 362 GLU A CA 1
ATOM 2824 C C . GLU A 1 362 ? 34.812 -16.188 -34.406 1 89.06 362 GLU A C 1
ATOM 2826 O O . GLU A 1 362 ? 35.219 -15.031 -34.438 1 89.06 362 GLU A O 1
ATOM 2831 N N . TYR A 1 363 ? 35.25 -17.141 -33.688 1 91.12 363 TYR A N 1
ATOM 2832 C CA . TYR A 1 363 ? 36.406 -16.859 -32.812 1 91.12 363 TYR A CA 1
ATOM 2833 C C . TYR A 1 363 ? 37.656 -16.609 -33.625 1 91.12 363 TYR A C 1
ATOM 2835 O O . TYR A 1 363 ? 38.438 -15.727 -33.281 1 91.12 363 TYR A O 1
ATOM 2843 N N . ARG A 1 364 ? 37.906 -17.281 -34.656 1 90.06 364 ARG A N 1
ATOM 2844 C CA . ARG A 1 364 ? 39.062 -17.094 -35.531 1 90.06 364 ARG A CA 1
ATOM 2845 C C . ARG A 1 364 ? 39.062 -15.703 -36.156 1 90.06 364 ARG A C 1
ATOM 2847 O O . ARG A 1 364 ? 40.094 -15.039 -36.219 1 90.06 364 ARG A O 1
ATOM 2854 N N . LYS A 1 365 ? 37.812 -15.43 -36.562 1 89.62 365 LYS A N 1
ATOM 2855 C CA . LYS A 1 365 ? 37.688 -14.102 -37.156 1 89.62 365 LYS A CA 1
ATOM 2856 C C . LYS A 1 365 ? 38 -13.016 -36.156 1 89.62 365 LYS A C 1
ATOM 2858 O O . LYS A 1 365 ? 38.562 -11.977 -36.5 1 89.62 365 LYS A O 1
ATOM 2863 N N . TYR A 1 366 ? 37.531 -13.258 -35 1 91.31 366 TYR A N 1
ATOM 2864 C CA . TYR A 1 366 ? 37.812 -12.305 -33.938 1 91.31 366 TYR A CA 1
ATOM 2865 C C . TYR A 1 366 ? 39.312 -12.18 -33.688 1 91.31 366 TYR A C 1
ATOM 2867 O O . TYR A 1 366 ? 39.812 -11.07 -33.469 1 91.31 366 TYR A O 1
ATOM 2875 N N . LEU A 1 367 ? 40.031 -13.273 -33.625 1 88.44 367 LEU A N 1
ATOM 2876 C CA . LEU A 1 367 ? 41.469 -13.266 -33.438 1 88.44 367 LEU A CA 1
ATOM 2877 C C . LEU A 1 367 ? 42.156 -12.508 -34.562 1 88.44 367 LEU A C 1
ATOM 2879 O O . LEU A 1 367 ? 43.125 -11.773 -34.312 1 88.44 367 LEU A O 1
ATOM 2883 N N . GLU A 1 368 ? 41.688 -12.648 -35.688 1 88.69 368 GLU A N 1
ATOM 2884 C CA . GLU A 1 368 ? 42.219 -11.922 -36.844 1 88.69 368 GLU A CA 1
ATOM 2885 C C . GLU A 1 368 ? 41.969 -10.422 -36.719 1 88.69 368 GLU A C 1
ATOM 2887 O O . GLU A 1 368 ? 42.844 -9.602 -37.031 1 88.69 368 GLU A O 1
ATOM 2892 N N . CYS A 1 369 ? 40.75 -10.188 -36.375 1 90.81 369 CYS A N 1
ATOM 2893 C CA . CYS A 1 369 ? 40.344 -8.797 -36.156 1 90.81 369 CYS A CA 1
ATOM 2894 C C . CYS A 1 369 ? 41.219 -8.141 -35.094 1 90.81 369 CYS A C 1
ATOM 2896 O O . CYS A 1 369 ? 41.688 -7.012 -35.281 1 90.81 369 CYS A O 1
ATOM 2898 N N . LYS A 1 370 ? 41.406 -8.805 -34.031 1 86.44 370 LYS A N 1
ATOM 2899 C CA . LYS A 1 370 ? 42.219 -8.281 -32.906 1 86.44 370 LYS A CA 1
ATOM 2900 C C . LYS A 1 370 ? 43.656 -8.055 -33.344 1 86.44 370 LYS A C 1
ATOM 2902 O O . LYS A 1 370 ? 44.312 -7.129 -32.875 1 86.44 370 LYS A O 1
ATOM 2907 N N . ALA A 1 371 ? 44.188 -8.852 -34.219 1 84.62 371 ALA A N 1
ATOM 2908 C CA . ALA A 1 371 ? 45.531 -8.742 -34.688 1 84.62 371 ALA A CA 1
ATOM 2909 C C . ALA A 1 371 ? 45.688 -7.547 -35.625 1 84.62 371 ALA A C 1
ATOM 2911 O O . ALA A 1 371 ? 46.781 -6.984 -35.75 1 84.62 371 ALA A O 1
ATOM 2912 N N . SER A 1 372 ? 44.594 -7.211 -36.281 1 85.44 372 SER A N 1
ATOM 2913 C CA . SER A 1 372 ? 44.656 -6.109 -37.219 1 85.44 372 SER A CA 1
ATOM 2914 C C . SER A 1 372 ? 44.406 -4.77 -36.531 1 85.44 372 SER A C 1
ATOM 2916 O O . SER A 1 372 ? 44.312 -3.732 -37.219 1 85.44 372 SER A O 1
ATOM 2918 N N . SER A 1 373 ? 44.406 -4.68 -35.281 1 72.31 373 SER A N 1
ATOM 2919 C CA . SER A 1 373 ? 44.281 -3.469 -34.5 1 72.31 373 SER A CA 1
ATOM 2920 C C . SER A 1 373 ? 42.969 -2.73 -34.812 1 72.31 373 SER A C 1
ATOM 2922 O O . SER A 1 373 ? 42.938 -1.5 -34.781 1 72.31 373 SER A O 1
ATOM 2924 N N . LYS A 1 374 ? 42 -3.41 -35.375 1 72.88 374 LYS A N 1
ATOM 2925 C CA . LYS A 1 374 ? 40.719 -2.797 -35.594 1 72.88 374 LYS A CA 1
ATOM 2926 C C . LYS A 1 374 ? 39.781 -2.992 -34.375 1 72.88 374 LYS A C 1
ATOM 2928 O O . LYS A 1 374 ? 40.062 -3.832 -33.531 1 72.88 374 LYS A O 1
ATOM 2933 N N . TYR A 1 375 ? 38.844 -2.131 -34.281 1 79.69 375 TYR A N 1
ATOM 2934 C CA . TYR A 1 375 ? 37.812 -2.26 -33.25 1 79.69 375 TYR A CA 1
ATOM 2935 C C . TYR A 1 375 ? 36.906 -3.445 -33.531 1 79.69 375 TYR A C 1
ATOM 2937 O O . TYR A 1 375 ? 36.312 -3.533 -34.594 1 79.69 375 TYR A O 1
ATOM 2945 N N . CYS A 1 376 ? 37.094 -4.539 -32.688 1 81.44 376 CYS A N 1
ATOM 2946 C CA . CYS A 1 376 ? 36.281 -5.734 -32.844 1 81.44 376 CYS A CA 1
ATOM 2947 C C . CYS A 1 376 ? 35.125 -5.738 -31.875 1 81.44 376 CYS A C 1
ATOM 2949 O O . CYS A 1 376 ? 35.25 -5.234 -30.75 1 81.44 376 CYS A O 1
ATOM 2951 N N . PHE A 1 377 ? 34 -6.055 -32.344 1 79.81 377 PHE A N 1
ATOM 2952 C CA . PHE A 1 377 ? 32.844 -6.195 -31.484 1 79.81 377 PHE A CA 1
ATOM 2953 C C . PHE A 1 377 ? 32.531 -7.664 -31.234 1 79.81 377 PHE A C 1
ATOM 2955 O O . PHE A 1 377 ? 31.781 -8.289 -31.984 1 79.81 377 PHE A O 1
ATOM 2962 N N . PRO A 1 378 ? 33.125 -8.188 -30.125 1 79.88 378 PRO A N 1
ATOM 2963 C CA . PRO A 1 378 ? 32.875 -9.617 -29.891 1 79.88 378 PRO A CA 1
ATOM 2964 C C . PRO A 1 378 ? 31.531 -9.914 -29.266 1 79.88 378 PRO A C 1
ATOM 2966 O O . PRO A 1 378 ? 31 -9.094 -28.531 1 79.88 378 PRO A O 1
ATOM 2969 N N . SER A 1 379 ? 31.016 -11.133 -29.688 1 79.25 379 SER A N 1
ATOM 2970 C CA . SER A 1 379 ? 29.812 -11.656 -29.031 1 79.25 379 SER A CA 1
ATOM 2971 C C . SER A 1 379 ? 30.141 -12.258 -27.672 1 79.25 379 SER A C 1
ATOM 2973 O O . SER A 1 379 ? 31.312 -12.438 -27.344 1 79.25 379 SER A O 1
ATOM 2975 N N . ASP A 1 380 ? 29.156 -12.594 -26.891 1 74.38 380 ASP A N 1
ATOM 2976 C CA . ASP A 1 380 ? 29.344 -13.172 -25.578 1 74.38 380 ASP A CA 1
ATOM 2977 C C . ASP A 1 380 ? 30 -14.539 -25.656 1 74.38 380 ASP A C 1
ATOM 2979 O O . ASP A 1 380 ? 30.797 -14.906 -24.797 1 74.38 380 ASP A O 1
ATOM 2983 N N . SER A 1 381 ? 29.641 -15.195 -26.734 1 80.12 381 SER A N 1
ATOM 2984 C CA . SER A 1 381 ? 30.234 -16.516 -26.922 1 80.12 381 SER A CA 1
ATOM 2985 C C . SER A 1 381 ? 31.734 -16.422 -27.172 1 80.12 381 SER A C 1
ATOM 2987 O O . SER A 1 381 ? 32.5 -17.281 -26.719 1 80.12 381 SER A O 1
ATOM 2989 N N . VAL A 1 382 ? 32.125 -15.414 -27.828 1 85.88 382 VAL A N 1
ATOM 2990 C CA . VAL A 1 382 ? 33.531 -15.211 -28.156 1 85.88 382 VAL A CA 1
ATOM 2991 C C . VAL A 1 382 ? 34.281 -14.773 -26.906 1 85.88 382 VAL A C 1
ATOM 2993 O O . VAL A 1 382 ? 35.406 -15.195 -26.688 1 85.88 382 VAL A O 1
ATOM 2996 N N . LEU A 1 383 ? 33.594 -14.008 -26.094 1 81.31 383 LEU A N 1
ATOM 2997 C CA . LEU A 1 383 ? 34.25 -13.492 -24.891 1 81.31 383 LEU A CA 1
ATOM 2998 C C . LEU A 1 383 ? 34.469 -14.602 -23.859 1 81.31 383 LEU A C 1
ATOM 3000 O O . LEU A 1 383 ? 35.344 -14.5 -23.016 1 81.31 383 LEU A O 1
ATOM 3004 N N . SER A 1 384 ? 33.75 -15.648 -24 1 85.44 384 SER A N 1
ATOM 3005 C CA . SER A 1 384 ? 33.844 -16.75 -23.031 1 85.44 384 SER A CA 1
ATOM 3006 C C . SER A 1 384 ? 34.906 -17.75 -23.438 1 85.44 384 SER A C 1
ATOM 3008 O O . SER A 1 384 ? 35.219 -18.672 -22.672 1 85.44 384 SER A O 1
ATOM 3010 N N . LYS A 1 385 ? 35.531 -17.531 -24.547 1 91.31 385 LYS A N 1
ATOM 3011 C CA . LYS A 1 385 ? 36.5 -18.484 -25.047 1 91.31 385 LYS A CA 1
ATOM 3012 C C . LYS A 1 385 ? 37.781 -18.453 -24.219 1 91.31 385 LYS A C 1
ATOM 3014 O O . LYS A 1 385 ? 38.219 -17.391 -23.766 1 91.31 385 LYS A O 1
ATOM 3019 N N . SER A 1 386 ? 38.375 -19.656 -24.031 1 93.19 386 SER A N 1
ATOM 3020 C CA . SER A 1 386 ? 39.656 -19.797 -23.344 1 93.19 386 SER A CA 1
ATOM 3021 C C . SER A 1 386 ? 40.812 -19.344 -24.234 1 93.19 386 SER A C 1
ATOM 3023 O O . SER A 1 386 ? 40.75 -19.469 -25.453 1 93.19 386 SER A O 1
ATOM 3025 N N . PRO A 1 387 ? 41.875 -18.828 -23.562 1 88.94 387 PRO A N 1
ATOM 3026 C CA . PRO A 1 387 ? 43.062 -18.547 -24.344 1 88.94 387 PRO A CA 1
ATOM 3027 C C . PRO A 1 387 ? 43.625 -19.797 -25.016 1 88.94 387 PRO A C 1
ATOM 3029 O O . PRO A 1 387 ? 44.406 -19.688 -25.969 1 88.94 387 PRO A O 1
ATOM 3032 N N . LEU A 1 388 ? 43.188 -20.938 -24.609 1 92.75 388 LEU A N 1
ATOM 3033 C CA . LEU A 1 388 ? 43.656 -22.203 -25.156 1 92.75 388 LEU A CA 1
ATOM 3034 C C . LEU A 1 388 ? 42.812 -22.625 -26.359 1 92.75 388 LEU A C 1
ATOM 3036 O O . LEU A 1 388 ? 43.125 -23.609 -27.031 1 92.75 388 LEU A O 1
ATOM 3040 N N . ALA A 1 389 ? 41.875 -21.859 -26.641 1 93.25 389 ALA A N 1
ATOM 3041 C CA . ALA A 1 389 ? 41 -22.203 -27.75 1 93.25 389 ALA A CA 1
ATOM 3042 C C . ALA A 1 389 ? 41.781 -22.266 -29.062 1 93.25 389 ALA A C 1
ATOM 3044 O O . ALA A 1 389 ? 42.656 -21.438 -29.312 1 93.25 389 ALA A O 1
ATOM 3045 N N . CYS A 1 390 ? 41.531 -23.203 -29.906 1 90.19 390 CYS A N 1
ATOM 3046 C CA . CYS A 1 390 ? 42.125 -23.438 -31.219 1 90.19 390 CYS A CA 1
ATOM 3047 C C . CYS A 1 390 ? 43.562 -23.969 -31.094 1 90.19 390 CYS A C 1
ATOM 3049 O O . CYS A 1 390 ? 44.25 -24.141 -32.094 1 90.19 390 CYS A O 1
ATOM 3051 N N . THR A 1 391 ? 44.094 -24.203 -29.922 1 91.88 391 THR A N 1
ATOM 3052 C CA . THR A 1 391 ? 45.469 -24.672 -29.766 1 91.88 391 THR A CA 1
ATOM 3053 C C . THR A 1 391 ? 45.469 -26.062 -29.141 1 91.88 391 THR A C 1
ATOM 3055 O O . THR A 1 391 ? 46.5 -26.766 -29.219 1 91.88 391 THR A O 1
ATOM 3058 N N . VAL A 1 392 ? 44.469 -26.344 -28.531 1 92.56 392 VAL A N 1
ATOM 3059 C CA . VAL A 1 392 ? 44.438 -27.625 -27.828 1 92.56 392 VAL A CA 1
ATOM 3060 C C . VAL A 1 392 ? 44.188 -28.75 -28.828 1 92.56 392 VAL A C 1
ATOM 3062 O O . VAL A 1 392 ? 43.469 -28.562 -29.828 1 92.56 392 VAL A O 1
ATOM 3065 N N . GLU A 1 393 ? 44.812 -29.906 -28.609 1 89.81 393 GLU A N 1
ATOM 3066 C CA . GLU A 1 393 ? 44.656 -31.062 -29.484 1 89.81 393 GLU A CA 1
ATOM 3067 C C . GLU A 1 393 ? 43.281 -31.688 -29.359 1 89.81 393 GLU A C 1
ATOM 3069 O O . GLU A 1 393 ? 42.625 -32.031 -30.359 1 89.81 393 GLU A O 1
ATOM 3074 N N . ASN A 1 394 ? 42.844 -31.828 -28.109 1 90.31 394 ASN A N 1
ATOM 3075 C CA . ASN A 1 394 ? 41.531 -32.406 -27.828 1 90.31 394 ASN A CA 1
ATOM 3076 C C . ASN A 1 394 ? 40.688 -31.453 -26.969 1 90.31 394 ASN A C 1
ATOM 3078 O O . ASN A 1 394 ? 41 -31.234 -25.781 1 90.31 394 ASN A O 1
ATOM 3082 N N . VAL A 1 395 ? 39.594 -30.953 -27.516 1 91.12 395 VAL A N 1
ATOM 3083 C CA . VAL A 1 395 ? 38.719 -29.984 -26.906 1 91.12 395 VAL A CA 1
ATOM 3084 C C . VAL A 1 395 ? 38.062 -30.578 -25.672 1 91.12 395 VAL A C 1
ATOM 3086 O O . VAL A 1 395 ? 37.844 -29.891 -24.672 1 91.12 395 VAL A O 1
ATOM 3089 N N . TYR A 1 396 ? 37.812 -31.875 -25.594 1 88.88 396 TYR A N 1
ATOM 3090 C CA . TYR A 1 396 ? 37 -32.531 -24.562 1 88.88 396 TYR A CA 1
ATOM 3091 C C . TYR A 1 396 ? 37.844 -32.844 -23.344 1 88.88 396 TYR A C 1
ATOM 3093 O O . TYR A 1 396 ? 37.312 -33.094 -22.25 1 88.88 396 TYR A O 1
ATOM 3101 N N . THR A 1 397 ? 39.156 -32.781 -23.422 1 89.75 397 THR A N 1
ATOM 3102 C CA . THR A 1 397 ? 40.031 -33.094 -22.281 1 89.75 397 THR A CA 1
ATOM 3103 C C . THR A 1 397 ? 40.688 -31.812 -21.766 1 89.75 397 THR A C 1
ATOM 3105 O O . THR A 1 397 ? 41.344 -31.828 -20.719 1 89.75 397 THR A O 1
ATOM 3108 N N . ALA A 1 398 ? 40.438 -30.719 -22.422 1 92.44 398 ALA A N 1
ATOM 3109 C CA . ALA A 1 398 ? 41.062 -29.453 -22.031 1 92.44 398 ALA A CA 1
ATOM 3110 C C . ALA A 1 398 ? 40.344 -28.859 -20.812 1 92.44 398 ALA A C 1
ATOM 3112 O O . ALA A 1 398 ? 39.156 -29.016 -20.641 1 92.44 398 ALA A O 1
ATOM 3113 N N . ASN A 1 399 ? 41.156 -28.266 -19.859 1 92.62 399 ASN A N 1
ATOM 3114 C CA . ASN A 1 399 ? 40.625 -27.625 -18.656 1 92.62 399 ASN A CA 1
ATOM 3115 C C . ASN A 1 399 ? 41.281 -26.266 -18.422 1 92.62 399 ASN A C 1
ATOM 3117 O O . ASN A 1 399 ? 42.375 -26.016 -18.875 1 92.62 399 ASN A O 1
ATOM 3121 N N . ASP A 1 400 ? 40.5 -25.375 -17.844 1 90.56 400 ASP A N 1
ATOM 3122 C CA . ASP A 1 400 ? 41 -24.094 -17.328 1 90.56 400 ASP A CA 1
ATOM 3123 C C . ASP A 1 400 ? 40.281 -23.703 -16.047 1 90.56 400 ASP A C 1
ATOM 3125 O O . ASP A 1 400 ? 39.594 -24.531 -15.43 1 90.56 400 ASP A O 1
ATOM 3129 N N . ASP A 1 401 ? 40.469 -22.531 -15.508 1 90.19 401 ASP A N 1
ATOM 3130 C CA . ASP A 1 401 ? 39.938 -22.125 -14.211 1 90.19 401 ASP A CA 1
ATOM 3131 C C . ASP A 1 401 ? 38.625 -21.344 -14.359 1 90.19 401 ASP A C 1
ATOM 3133 O O . ASP A 1 401 ? 38.156 -20.734 -13.406 1 90.19 401 ASP A O 1
ATOM 3137 N N . TYR A 1 402 ? 38.062 -21.406 -15.508 1 90.06 402 TYR A N 1
ATOM 3138 C CA . TYR A 1 402 ? 36.906 -20.562 -15.781 1 90.06 402 TYR A CA 1
ATOM 3139 C C . TYR A 1 402 ? 35.688 -21 -14.961 1 90.06 402 TYR A C 1
ATOM 3141 O O . TYR A 1 402 ? 35 -20.172 -14.383 1 90.06 402 TYR A O 1
ATOM 3149 N N . LEU A 1 403 ? 35.438 -22.234 -14.914 1 91.38 403 LEU A N 1
ATOM 3150 C CA . LEU A 1 403 ? 34.312 -22.766 -14.156 1 91.38 403 LEU A CA 1
ATOM 3151 C C . LEU A 1 403 ? 34.5 -22.562 -12.664 1 91.38 403 LEU A C 1
ATOM 3153 O O . LEU A 1 403 ? 33.531 -22.328 -11.93 1 91.38 403 LEU A O 1
ATOM 3157 N N . VAL A 1 404 ? 35.719 -22.688 -12.195 1 92.62 404 VAL A N 1
ATOM 3158 C CA . VAL A 1 404 ? 36.031 -22.469 -10.789 1 92.62 404 VAL A CA 1
ATOM 3159 C C . VAL A 1 404 ? 35.75 -21.016 -10.414 1 92.62 404 VAL A C 1
ATOM 3161 O O . VAL A 1 404 ? 35.25 -20.734 -9.328 1 92.62 404 VAL A O 1
ATOM 3164 N N . LYS A 1 405 ? 36.031 -20.109 -11.32 1 87.19 405 LYS A N 1
ATOM 3165 C CA . LYS A 1 405 ? 35.812 -18.688 -11.078 1 87.19 405 LYS A CA 1
ATOM 3166 C C . LYS A 1 405 ? 34.344 -18.344 -11.047 1 87.19 405 LYS A C 1
ATOM 3168 O O . LYS A 1 405 ? 33.938 -17.312 -10.516 1 87.19 405 LYS A O 1
ATOM 3173 N N . ASN A 1 406 ? 33.531 -19.234 -11.555 1 88.19 406 ASN A N 1
ATOM 3174 C CA . ASN A 1 406 ? 32.094 -19 -11.609 1 88.19 406 ASN A CA 1
ATOM 3175 C C . ASN A 1 406 ? 31.359 -19.797 -10.555 1 88.19 406 ASN A C 1
ATOM 3177 O O . ASN A 1 406 ? 30.141 -20.016 -10.672 1 88.19 406 ASN A O 1
ATOM 3181 N N . ILE A 1 407 ? 32.062 -20.188 -9.555 1 91.5 407 ILE A N 1
ATOM 3182 C CA . ILE A 1 407 ? 31.422 -20.938 -8.469 1 91.5 407 ILE A CA 1
ATOM 3183 C C . ILE A 1 407 ? 30.641 -19.969 -7.57 1 91.5 407 ILE A C 1
ATOM 3185 O O . ILE A 1 407 ? 31.172 -18.953 -7.129 1 91.5 407 ILE A O 1
ATOM 3189 N N . GLU A 1 408 ? 29.406 -20.234 -7.426 1 90.44 408 GLU A N 1
ATOM 3190 C CA . GLU A 1 408 ? 28.578 -19.625 -6.395 1 90.44 408 GLU A CA 1
ATOM 3191 C C . GLU A 1 408 ? 28.375 -20.578 -5.219 1 90.44 408 GLU A C 1
ATOM 3193 O O . GLU A 1 408 ? 27.438 -21.375 -5.207 1 90.44 408 GLU A O 1
ATOM 3198 N N . MET A 1 409 ? 29.078 -20.422 -4.211 1 91.38 409 MET A N 1
ATOM 3199 C CA . MET A 1 409 ? 29.25 -21.422 -3.164 1 91.38 409 MET A CA 1
ATOM 3200 C C . MET A 1 409 ? 27.953 -21.672 -2.424 1 91.38 409 MET A C 1
ATOM 3202 O O . MET A 1 409 ? 27.688 -22.781 -1.97 1 91.38 409 MET A O 1
ATOM 3206 N N . ASN A 1 410 ? 27.156 -20.688 -2.262 1 93.06 410 ASN A N 1
ATOM 3207 C CA . ASN A 1 410 ? 25.891 -20.859 -1.536 1 93.06 410 ASN A CA 1
ATOM 3208 C C . ASN A 1 410 ? 25.016 -21.922 -2.188 1 93.06 410 ASN A C 1
ATOM 3210 O O . ASN A 1 410 ? 24.516 -22.812 -1.51 1 93.06 410 ASN A O 1
ATOM 3214 N N . LYS A 1 411 ? 24.906 -21.906 -3.49 1 94.25 411 LYS A N 1
ATOM 3215 C CA . LYS A 1 411 ? 24.031 -22.844 -4.203 1 94.25 411 LYS A CA 1
ATOM 3216 C C . LYS A 1 411 ? 24.672 -24.219 -4.293 1 94.25 411 LYS A C 1
ATOM 3218 O O . LYS A 1 411 ? 23.984 -25.25 -4.238 1 94.25 411 LYS A O 1
ATOM 3223 N N . ILE A 1 412 ? 26 -24.219 -4.422 1 95.88 412 ILE A N 1
ATOM 3224 C CA . ILE A 1 412 ? 26.734 -25.469 -4.473 1 95.88 412 ILE A CA 1
ATOM 3225 C C . ILE A 1 412 ? 26.609 -26.203 -3.141 1 95.88 412 ILE A C 1
ATOM 3227 O O . ILE A 1 412 ? 26.328 -27.406 -3.111 1 95.88 412 ILE A O 1
ATOM 3231 N N . TYR A 1 413 ? 26.781 -25.484 -2.166 1 96.12 413 TYR A N 1
ATOM 3232 C CA . TYR A 1 413 ? 26.672 -26.031 -0.822 1 96.12 413 TYR A CA 1
ATOM 3233 C C . TYR A 1 413 ? 25.25 -26.562 -0.576 1 96.12 413 TYR A C 1
ATOM 3235 O O . TYR A 1 413 ? 25.094 -27.688 -0.09 1 96.12 413 TYR A O 1
ATOM 3243 N N . SER A 1 414 ? 24.297 -25.797 -0.903 1 96.75 414 SER A N 1
ATOM 3244 C CA . SER A 1 414 ? 22.891 -26.188 -0.72 1 96.75 414 SER A CA 1
ATOM 3245 C C . SER A 1 414 ? 22.562 -27.453 -1.495 1 96.75 414 SER A C 1
ATOM 3247 O O . SER A 1 414 ? 21.812 -28.312 -1.014 1 96.75 414 SER A O 1
ATOM 3249 N N . THR A 1 415 ? 23.062 -27.625 -2.699 1 97.88 415 THR A N 1
ATOM 3250 C CA . THR A 1 415 ? 22.844 -28.812 -3.512 1 97.88 415 THR A CA 1
ATOM 3251 C C . THR A 1 415 ? 23.469 -30.031 -2.857 1 97.88 415 THR A C 1
ATOM 3253 O O . THR A 1 415 ? 22.859 -31.109 -2.816 1 97.88 415 THR A O 1
ATOM 3256 N N . SER A 1 416 ? 24.672 -29.844 -2.363 1 97.62 416 SER A N 1
ATOM 3257 C CA . SER A 1 416 ? 25.359 -30.922 -1.675 1 97.62 416 SER A CA 1
ATOM 3258 C C . SER A 1 416 ? 24.578 -31.375 -0.439 1 97.62 416 SER A C 1
ATOM 3260 O O . SER A 1 416 ? 24.531 -32.562 -0.124 1 97.62 416 SER A O 1
ATOM 3262 N N . LEU A 1 417 ? 24 -30.391 0.265 1 97.56 417 LEU A N 1
ATOM 3263 C CA . LEU A 1 417 ? 23.188 -30.719 1.423 1 97.56 417 LEU A CA 1
ATOM 3264 C C . LEU A 1 417 ? 22 -31.594 1.018 1 97.56 417 LEU A C 1
ATOM 3266 O O . LEU A 1 417 ? 21.656 -32.531 1.726 1 97.56 417 LEU A O 1
ATOM 3270 N N . ALA A 1 418 ? 21.391 -31.266 -0.094 1 98.31 418 ALA A N 1
ATOM 3271 C CA . ALA A 1 418 ? 20.219 -32.031 -0.569 1 98.31 418 ALA A CA 1
ATOM 3272 C C . ALA A 1 418 ? 20.578 -33.469 -0.827 1 98.31 418 ALA A C 1
ATOM 3274 O O . ALA A 1 418 ? 19.859 -34.375 -0.393 1 98.31 418 ALA A O 1
ATOM 3275 N N . ILE A 1 419 ? 21.672 -33.719 -1.531 1 98.44 419 ILE A N 1
ATOM 3276 C CA . ILE A 1 419 ? 22.094 -35.062 -1.872 1 98.44 419 ILE A CA 1
ATOM 3277 C C . ILE A 1 419 ? 22.5 -35.812 -0.604 1 98.44 419 ILE A C 1
ATOM 3279 O O . ILE A 1 419 ? 22.203 -37 -0.455 1 98.44 419 ILE A O 1
ATOM 3283 N N . THR A 1 420 ? 23.203 -35.125 0.261 1 97.88 420 THR A N 1
ATOM 3284 C CA . THR A 1 420 ? 23.625 -35.719 1.521 1 97.88 420 THR A CA 1
ATOM 3285 C C . THR A 1 420 ? 22.406 -36.156 2.34 1 97.88 420 THR A C 1
ATOM 3287 O O . THR A 1 420 ? 22.406 -37.25 2.924 1 97.88 420 THR A O 1
ATOM 3290 N N . ALA A 1 421 ? 21.391 -35.312 2.43 1 98.44 421 ALA A N 1
ATOM 3291 C CA . ALA A 1 421 ? 20.172 -35.656 3.143 1 98.44 421 ALA A CA 1
ATOM 3292 C C . ALA A 1 421 ? 19.547 -36.938 2.559 1 98.44 421 ALA A C 1
ATOM 3294 O O . ALA A 1 421 ? 19.109 -37.812 3.301 1 98.44 421 ALA A O 1
ATOM 3295 N N . ILE A 1 422 ? 19.484 -37.062 1.238 1 98.38 422 ILE A N 1
ATOM 3296 C CA . ILE A 1 422 ? 18.922 -38.219 0.567 1 98.38 422 ILE A CA 1
ATOM 3297 C C . ILE A 1 422 ? 19.734 -39.469 0.907 1 98.38 422 ILE A C 1
ATOM 3299 O O . ILE A 1 422 ? 19.188 -40.5 1.27 1 98.38 422 ILE A O 1
ATOM 3303 N N . GLY A 1 423 ? 21.094 -39.344 0.796 1 97.44 423 GLY A N 1
ATOM 3304 C CA . GLY A 1 423 ? 21.969 -40.469 1.101 1 97.44 423 GLY A CA 1
ATOM 3305 C C . GLY A 1 423 ? 21.828 -40.969 2.525 1 97.44 423 GLY A C 1
ATOM 3306 O O . GLY A 1 423 ? 21.719 -42.188 2.758 1 97.44 423 GLY A O 1
ATOM 3307 N N . GLN A 1 424 ? 21.828 -40.062 3.41 1 97.31 424 GLN A N 1
ATOM 3308 C CA . GLN A 1 424 ? 21.75 -40.438 4.816 1 97.31 424 GLN A CA 1
ATOM 3309 C C . GLN A 1 424 ? 20.359 -40.969 5.164 1 97.31 424 GLN A C 1
ATOM 3311 O O . GLN A 1 424 ? 20.203 -41.844 6.004 1 97.31 424 GLN A O 1
ATOM 3316 N N . ALA A 1 425 ? 19.312 -40.406 4.57 1 97.75 425 ALA A N 1
ATOM 3317 C CA . ALA A 1 425 ? 17.969 -40.906 4.758 1 97.75 425 ALA A CA 1
ATOM 3318 C C . ALA A 1 425 ? 17.859 -42.344 4.254 1 97.75 425 ALA A C 1
ATOM 3320 O O . ALA A 1 425 ? 17.219 -43.188 4.891 1 97.75 425 ALA A O 1
ATOM 3321 N N . LEU A 1 426 ? 18.438 -42.625 3.104 1 96.38 426 LEU A N 1
ATOM 3322 C CA . LEU A 1 426 ? 18.453 -43.969 2.553 1 96.38 426 LEU A CA 1
ATOM 3323 C C . LEU A 1 426 ? 19.156 -44.938 3.5 1 96.38 426 LEU A C 1
ATOM 3325 O O . LEU A 1 426 ? 18.688 -46.062 3.723 1 96.38 426 LEU A O 1
ATOM 3329 N N . ARG A 1 427 ? 20.281 -44.5 4.02 1 95.56 427 ARG A N 1
ATOM 3330 C CA . ARG A 1 427 ? 21 -45.312 4.992 1 95.56 427 ARG A CA 1
ATOM 3331 C C . ARG A 1 427 ? 20.109 -45.688 6.176 1 95.56 427 ARG A C 1
ATOM 3333 O O . ARG A 1 427 ? 20.078 -46.844 6.609 1 95.56 427 ARG A O 1
ATOM 3340 N N . ASN A 1 428 ? 19.406 -44.688 6.656 1 94.62 428 ASN A N 1
ATOM 3341 C CA . ASN A 1 428 ? 18.547 -44.906 7.82 1 94.62 428 ASN A CA 1
ATOM 3342 C C . ASN A 1 428 ? 17.438 -45.906 7.531 1 94.62 428 ASN A C 1
ATOM 3344 O O . ASN A 1 428 ? 16.984 -46.625 8.438 1 94.62 428 ASN A O 1
ATOM 3348 N N . ILE A 1 429 ? 17.031 -46 6.297 1 94.44 429 ILE A N 1
ATOM 3349 C CA . ILE A 1 429 ? 15.906 -46.875 5.934 1 94.44 429 ILE A CA 1
ATOM 3350 C C . ILE A 1 429 ? 16.406 -48.281 5.621 1 94.44 429 ILE A C 1
ATOM 3352 O O . ILE A 1 429 ? 15.836 -49.25 6.094 1 94.44 429 ILE A O 1
ATOM 3356 N N . VAL A 1 430 ? 17.531 -48.406 4.871 1 93.12 430 VAL A N 1
ATOM 3357 C CA . VAL A 1 430 ? 17.828 -49.688 4.254 1 93.12 430 VAL A CA 1
ATOM 3358 C C . VAL A 1 430 ? 19 -50.344 4.977 1 93.12 430 VAL A C 1
ATOM 3360 O O . VAL A 1 430 ? 19.219 -51.531 4.855 1 93.12 430 VAL A O 1
ATOM 3363 N N . CYS A 1 431 ? 19.766 -49.531 5.703 1 91.5 431 CYS A N 1
ATOM 3364 C CA . CYS A 1 431 ? 20.969 -50.094 6.293 1 91.5 431 CYS A CA 1
ATOM 3365 C C . CYS A 1 431 ? 20.797 -50.344 7.789 1 91.5 431 CYS A C 1
ATOM 3367 O O . CYS A 1 431 ? 20.266 -49.469 8.5 1 91.5 431 CYS A O 1
ATOM 3369 N N . LYS A 1 432 ? 21.047 -51.625 8.18 1 86.94 432 LYS A N 1
ATOM 3370 C CA . LYS A 1 432 ? 21.078 -52.031 9.586 1 86.94 432 LYS A CA 1
ATOM 3371 C C . LYS A 1 432 ? 22.359 -52.781 9.93 1 86.94 432 LYS A C 1
ATOM 3373 O O . LYS A 1 432 ? 22.719 -53.75 9.266 1 86.94 432 LYS A O 1
ATOM 3378 N N . ASN A 1 433 ? 23.047 -52.406 10.953 1 82.62 433 ASN A N 1
ATOM 3379 C CA . ASN A 1 433 ? 24.25 -53.062 11.492 1 82.62 433 ASN A CA 1
ATOM 3380 C C . ASN A 1 433 ? 25.312 -53.25 10.414 1 82.62 433 ASN A C 1
ATOM 3382 O O . ASN A 1 433 ? 25.875 -54.344 10.266 1 82.62 433 ASN A O 1
ATOM 3386 N N . GLY A 1 434 ? 25.484 -52.25 9.523 1 78.62 434 GLY A N 1
ATOM 3387 C CA . GLY A 1 434 ? 26.578 -52.25 8.57 1 78.62 434 GLY A CA 1
ATOM 3388 C C . GLY A 1 434 ? 26.234 -52.906 7.254 1 78.62 434 GLY A C 1
ATOM 3389 O O . GLY A 1 434 ? 27.047 -52.906 6.32 1 78.62 434 GLY A O 1
ATOM 3390 N N . THR A 1 435 ? 25.094 -53.5 7.145 1 86.5 435 THR A N 1
ATOM 3391 C CA . THR A 1 435 ? 24.656 -54.094 5.887 1 86.5 435 THR A CA 1
ATOM 3392 C C . THR A 1 435 ? 23.375 -53.438 5.395 1 86.5 435 THR A C 1
ATOM 3394 O O . THR A 1 435 ? 22.484 -53.125 6.191 1 86.5 435 THR A O 1
ATOM 3397 N N . CYS A 1 436 ? 23.391 -53.125 4.129 1 88.81 436 CYS A N 1
ATOM 3398 C CA . CYS A 1 436 ? 22.219 -52.5 3.533 1 88.81 436 CYS A CA 1
ATOM 3399 C C . CYS A 1 436 ? 21.406 -53.531 2.748 1 88.81 436 CYS A C 1
ATOM 3401 O O . CYS A 1 436 ? 21.953 -54.281 1.921 1 88.81 436 CYS A O 1
ATOM 3403 N N . GLU A 1 437 ? 20.203 -53.844 3.18 1 79.06 437 GLU A N 1
ATOM 3404 C CA . GLU A 1 437 ? 19.344 -54.844 2.512 1 79.06 437 GLU A CA 1
ATOM 3405 C C . GLU A 1 437 ? 18.016 -54.219 2.088 1 79.06 437 GLU A C 1
ATOM 3407 O O . GLU A 1 437 ? 17.719 -53.062 2.455 1 79.06 437 GLU A O 1
ATOM 3412 N N . ASP A 1 438 ? 17.297 -54.812 1.223 1 72.81 438 ASP A N 1
ATOM 3413 C CA . ASP A 1 438 ? 15.914 -54.594 0.844 1 72.81 438 ASP A CA 1
ATOM 3414 C C . ASP A 1 438 ? 15.711 -53.219 0.227 1 72.81 438 ASP A C 1
ATOM 3416 O O . ASP A 1 438 ? 14.742 -52.531 0.538 1 72.81 438 ASP A O 1
ATOM 3420 N N . PHE A 1 439 ? 16.672 -52.75 -0.551 1 79.81 439 PHE A N 1
ATOM 3421 C CA . PHE A 1 439 ? 16.516 -51.406 -1.141 1 79.81 439 PHE A CA 1
ATOM 3422 C C . PHE A 1 439 ? 15.633 -51.469 -2.375 1 79.81 439 PHE A C 1
ATOM 3424 O O . PHE A 1 439 ? 15.125 -50.438 -2.832 1 79.81 439 PHE A O 1
ATOM 3431 N N . LYS A 1 440 ? 15.266 -52.656 -2.863 1 78.19 440 LYS A N 1
ATOM 3432 C CA . LYS A 1 440 ? 14.438 -52.812 -4.059 1 78.19 440 LYS A CA 1
ATOM 3433 C C . LYS A 1 440 ? 12.977 -52.469 -3.764 1 78.19 440 LYS A C 1
ATOM 3435 O O . LYS A 1 440 ? 12.242 -52.062 -4.656 1 78.19 440 LYS A O 1
ATOM 3440 N N . ASN A 1 441 ? 12.602 -52.688 -2.523 1 80.69 441 ASN A N 1
ATOM 3441 C CA . ASN A 1 441 ? 11.211 -52.406 -2.158 1 80.69 441 ASN A CA 1
ATOM 3442 C C . ASN A 1 441 ? 11.047 -51.031 -1.542 1 80.69 441 ASN A C 1
ATOM 3444 O O . ASN A 1 441 ? 9.961 -50.688 -1.059 1 80.69 441 ASN A O 1
ATOM 3448 N N . LEU A 1 442 ? 12.023 -50.25 -1.662 1 88.88 442 LEU A N 1
ATOM 3449 C CA . LEU A 1 442 ? 11.961 -48.906 -1.097 1 88.88 442 LEU A CA 1
ATOM 3450 C C . LEU A 1 442 ? 10.984 -48.031 -1.878 1 88.88 442 LEU A C 1
ATOM 3452 O O . LEU A 1 442 ? 11.062 -47.938 -3.105 1 88.88 442 LEU A O 1
ATOM 3456 N N . THR A 1 443 ? 9.938 -47.406 -1.184 1 88.12 443 THR A N 1
ATOM 3457 C CA . THR A 1 443 ? 8.969 -46.531 -1.817 1 88.12 443 THR A CA 1
ATOM 3458 C C . THR A 1 443 ? 9.359 -45.062 -1.621 1 88.12 443 THR A C 1
ATOM 3460 O O . THR A 1 443 ? 9.977 -44.719 -0.617 1 88.12 443 THR A O 1
ATOM 3463 N N . PRO A 1 444 ? 9.016 -44.219 -2.578 1 91.81 444 PRO A N 1
ATOM 3464 C CA . PRO A 1 444 ? 9.273 -42.781 -2.408 1 91.81 444 PRO A CA 1
ATOM 3465 C C . PRO A 1 444 ? 8.633 -42.219 -1.143 1 91.81 444 PRO A C 1
ATOM 3467 O O . PRO A 1 444 ? 9.188 -41.312 -0.521 1 91.81 444 PRO A O 1
ATOM 3470 N N . LEU A 1 445 ? 7.457 -42.781 -0.747 1 91.81 445 LEU A N 1
ATOM 3471 C CA . LEU A 1 445 ? 6.77 -42.312 0.449 1 91.81 445 LEU A CA 1
ATOM 3472 C C . LEU A 1 445 ? 7.609 -42.562 1.697 1 91.81 445 LEU A C 1
ATOM 3474 O O . LEU A 1 445 ? 7.652 -41.719 2.602 1 91.81 445 LEU A O 1
ATOM 3478 N N . GLN A 1 446 ? 8.242 -43.719 1.737 1 93.12 446 GLN A N 1
ATOM 3479 C CA . GLN A 1 446 ? 9.117 -44.031 2.863 1 93.12 446 GLN A CA 1
ATOM 3480 C C . GLN A 1 446 ? 10.281 -43.031 2.949 1 93.12 446 GLN A C 1
ATOM 3482 O O . GLN A 1 446 ? 10.641 -42.594 4.039 1 93.12 446 GLN A O 1
ATOM 3487 N N . LEU A 1 447 ? 10.883 -42.781 1.803 1 95.56 447 LEU A N 1
ATOM 3488 C CA . LEU A 1 447 ? 11.992 -41.844 1.758 1 95.56 447 LEU A CA 1
ATOM 3489 C C . LEU A 1 447 ? 11.531 -40.438 2.172 1 95.56 447 LEU A C 1
ATOM 3491 O O . LEU A 1 447 ? 12.227 -39.75 2.914 1 95.56 447 LEU A O 1
ATOM 3495 N N . LEU A 1 448 ? 10.359 -40.031 1.694 1 96.19 448 LEU A N 1
ATOM 3496 C CA . LEU A 1 448 ? 9.797 -38.75 2.029 1 96.19 448 LEU A CA 1
ATOM 3497 C C . LEU A 1 448 ? 9.586 -38.594 3.533 1 96.19 448 LEU A C 1
ATOM 3499 O O . LEU A 1 448 ? 9.938 -37.594 4.129 1 96.19 448 LEU A O 1
ATOM 3503 N N . ASN A 1 449 ? 9.023 -39.625 4.137 1 95.44 449 ASN A N 1
ATOM 3504 C CA . ASN A 1 449 ? 8.758 -39.625 5.57 1 95.44 449 ASN A CA 1
ATOM 3505 C C . ASN A 1 449 ? 10.055 -39.531 6.379 1 95.44 449 ASN A C 1
ATOM 3507 O O . ASN A 1 449 ? 10.133 -38.812 7.371 1 95.44 449 ASN A O 1
ATOM 3511 N N . GLU A 1 450 ? 11.031 -40.25 5.914 1 97.06 450 GLU A N 1
ATOM 3512 C CA . GLU A 1 450 ? 12.312 -40.219 6.605 1 97.06 450 GLU A CA 1
ATOM 3513 C C . GLU A 1 450 ? 12.977 -38.875 6.488 1 97.06 450 GLU A C 1
ATOM 3515 O O . GLU A 1 450 ? 13.57 -38.375 7.453 1 97.06 450 GLU A O 1
ATOM 3520 N N . LEU A 1 451 ? 12.922 -38.281 5.324 1 98.12 451 LEU A N 1
ATOM 3521 C CA . LEU A 1 451 ? 13.508 -36.969 5.102 1 98.12 451 LEU A CA 1
ATOM 3522 C C . LEU A 1 451 ? 12.875 -35.906 6.012 1 98.12 451 LEU A C 1
ATOM 3524 O O . LEU A 1 451 ? 13.562 -35.062 6.539 1 98.12 451 LEU A O 1
ATOM 3528 N N . LYS A 1 452 ? 11.57 -36 6.172 1 96.12 452 LYS A N 1
ATOM 3529 C CA . LYS A 1 452 ? 10.836 -35.031 6.98 1 96.12 452 LYS A CA 1
ATOM 3530 C C . LYS A 1 452 ? 11.156 -35.188 8.461 1 96.12 452 LYS A C 1
ATOM 3532 O O . LYS A 1 452 ? 11.18 -34.219 9.211 1 96.12 452 LYS A O 1
ATOM 3537 N N . LYS A 1 453 ? 11.5 -36.375 8.883 1 95.06 453 LYS A N 1
ATOM 3538 C CA . LYS A 1 453 ? 11.656 -36.656 10.312 1 95.06 453 LYS A CA 1
ATOM 3539 C C . LYS A 1 453 ? 13.133 -36.656 10.711 1 95.06 453 LYS A C 1
ATOM 3541 O O . LYS A 1 453 ? 13.469 -36.344 11.852 1 95.06 453 LYS A O 1
ATOM 3546 N N . GLY A 1 454 ? 13.969 -36.938 9.797 1 94.69 454 GLY A N 1
ATOM 3547 C CA . GLY A 1 454 ? 15.359 -37.188 10.117 1 94.69 454 GLY A CA 1
ATOM 3548 C C . GLY A 1 454 ? 16.172 -35.906 10.297 1 94.69 454 GLY A C 1
ATOM 3549 O O . GLY A 1 454 ? 15.68 -34.812 10.008 1 94.69 454 GLY A O 1
ATOM 3550 N N . SER A 1 455 ? 17.359 -36.125 10.938 1 96.06 455 SER A N 1
ATOM 3551 C CA . SER A 1 455 ? 18.406 -35.094 11.039 1 96.06 455 SER A CA 1
ATOM 3552 C C . SER A 1 455 ? 19.672 -35.531 10.312 1 96.06 455 SER A C 1
ATOM 3554 O O . SER A 1 455 ? 20.047 -36.719 10.367 1 96.06 455 SER A O 1
ATOM 3556 N N . TYR A 1 456 ? 20.281 -34.625 9.672 1 97.38 456 TYR A N 1
ATOM 3557 C CA . TYR A 1 456 ? 21.406 -34.969 8.797 1 97.38 456 TYR A CA 1
ATOM 3558 C C . TYR A 1 456 ? 22.625 -34.094 9.117 1 97.38 456 TYR A C 1
ATOM 3560 O O . TYR A 1 456 ? 22.516 -33.094 9.82 1 97.38 456 TYR A O 1
ATOM 3568 N N . SER A 1 457 ? 23.734 -34.594 8.664 1 95.56 457 SER A N 1
ATOM 3569 C CA . SER A 1 457 ? 24.969 -33.906 8.969 1 95.56 457 SER A CA 1
ATOM 3570 C C . SER A 1 457 ? 25.859 -33.781 7.734 1 95.56 457 SER A C 1
ATOM 3572 O O . SER A 1 457 ? 25.938 -34.719 6.934 1 95.56 457 SER A O 1
ATOM 3574 N N . TYR A 1 458 ? 26.422 -32.688 7.52 1 94.38 458 TYR A N 1
ATOM 3575 C CA . TYR A 1 458 ? 27.406 -32.406 6.473 1 94.38 458 TYR A CA 1
ATOM 3576 C C . TYR A 1 458 ? 28.594 -31.625 7.027 1 94.38 458 TYR A C 1
ATOM 3578 O O . TYR A 1 458 ? 28.422 -30.531 7.574 1 94.38 458 TYR A O 1
ATOM 3586 N N . ASN A 1 459 ? 29.766 -32.125 6.918 1 91.12 459 ASN A N 1
ATOM 3587 C CA . ASN A 1 459 ? 30.984 -31.516 7.449 1 91.12 459 ASN A CA 1
ATOM 3588 C C . ASN A 1 459 ? 30.828 -31.141 8.922 1 91.12 459 ASN A C 1
ATOM 3590 O O . ASN A 1 459 ? 31.109 -30.016 9.32 1 91.12 459 ASN A O 1
ATOM 3594 N N . ASN A 1 460 ? 30.188 -31.844 9.727 1 87.88 460 ASN A N 1
ATOM 3595 C CA . ASN A 1 460 ? 30.047 -31.766 11.172 1 87.88 460 ASN A CA 1
ATOM 3596 C C . ASN A 1 460 ? 29.016 -30.703 11.562 1 87.88 460 ASN A C 1
ATOM 3598 O O . ASN A 1 460 ? 28.984 -30.25 12.703 1 87.88 460 ASN A O 1
ATOM 3602 N N . GLU A 1 461 ? 28.297 -30.312 10.625 1 90.5 461 GLU A N 1
ATOM 3603 C CA . GLU A 1 461 ? 27.156 -29.438 10.906 1 90.5 461 GLU A CA 1
ATOM 3604 C C . GLU A 1 461 ? 25.828 -30.172 10.672 1 90.5 461 GLU A C 1
ATOM 3606 O O . GLU A 1 461 ? 25.641 -30.812 9.641 1 90.5 461 GLU A O 1
ATOM 3611 N N . SER A 1 462 ? 25.016 -30.047 11.586 1 93.88 462 SER A N 1
ATOM 3612 C CA . SER A 1 462 ? 23.734 -30.75 11.492 1 93.88 462 SER A CA 1
ATOM 3613 C C . SER A 1 462 ? 22.656 -29.844 10.914 1 93.88 462 SER A C 1
ATOM 3615 O O . SER A 1 462 ? 22.688 -28.625 11.094 1 93.88 462 SER A O 1
ATOM 3617 N N . PHE A 1 463 ? 21.766 -30.406 10.18 1 94.5 463 PHE A N 1
ATOM 3618 C CA . PHE A 1 463 ? 20.609 -29.688 9.648 1 94.5 463 PHE A CA 1
ATOM 3619 C C . PHE A 1 463 ? 19.422 -30.625 9.523 1 94.5 463 PHE A C 1
ATOM 3621 O O . PHE A 1 463 ? 19.578 -31.844 9.57 1 94.5 463 PHE A O 1
ATOM 3628 N N . HIS A 1 464 ? 18.234 -30.125 9.508 1 96.69 464 HIS A N 1
ATOM 3629 C CA . HIS A 1 464 ? 16.984 -30.859 9.344 1 96.69 464 HIS A CA 1
ATOM 3630 C C . HIS A 1 464 ? 15.922 -30.016 8.656 1 96.69 464 HIS A C 1
ATOM 3632 O O . HIS A 1 464 ? 16.109 -28.812 8.477 1 96.69 464 HIS A O 1
ATOM 3638 N N . PHE A 1 465 ? 14.922 -30.672 8.172 1 97.81 465 PHE A N 1
ATOM 3639 C CA . PHE A 1 465 ? 13.773 -29.984 7.594 1 97.81 465 PHE A CA 1
ATOM 3640 C C . PHE A 1 465 ? 12.711 -29.719 8.648 1 97.81 465 PHE A C 1
ATOM 3642 O O . PHE A 1 465 ? 12.312 -30.641 9.383 1 97.81 465 PHE A O 1
ATOM 3649 N N . ASP A 1 466 ? 12.289 -28.5 8.773 1 95.25 466 ASP A N 1
ATOM 3650 C CA . ASP A 1 466 ? 11.273 -28.172 9.773 1 95.25 466 ASP A CA 1
ATOM 3651 C C . ASP A 1 466 ? 9.883 -28.609 9.305 1 95.25 466 ASP A C 1
ATOM 3653 O O . ASP A 1 466 ? 9.758 -29.344 8.312 1 95.25 466 ASP A O 1
ATOM 3657 N N . SER A 1 467 ? 8.867 -28.25 10.047 1 93.88 467 SER A N 1
ATOM 3658 C CA . SER A 1 467 ? 7.504 -28.703 9.766 1 93.88 467 SER A CA 1
ATOM 3659 C C . SER A 1 467 ? 7.008 -28.156 8.43 1 93.88 467 SER A C 1
ATOM 3661 O O . SER A 1 467 ? 6.055 -28.688 7.855 1 93.88 467 SER A O 1
ATOM 3663 N N . PHE A 1 468 ? 7.684 -27.172 7.918 1 94.81 468 PHE A N 1
ATOM 3664 C CA . PHE A 1 468 ? 7.301 -26.578 6.641 1 94.81 468 PHE A CA 1
ATOM 3665 C C . PHE A 1 468 ? 8.188 -27.109 5.516 1 94.81 468 PHE A C 1
ATOM 3667 O O . PHE A 1 468 ? 8.031 -26.703 4.359 1 94.81 468 PHE A O 1
ATOM 3674 N N . GLY A 1 469 ? 9.156 -28.047 5.824 1 97.19 469 GLY A N 1
ATOM 3675 C CA . GLY A 1 469 ? 10.047 -28.641 4.84 1 97.19 469 GLY A CA 1
ATOM 3676 C C . GLY A 1 469 ? 11.234 -27.75 4.504 1 97.19 469 GLY A C 1
ATOM 3677 O O . GLY A 1 469 ? 11.875 -27.938 3.467 1 97.19 469 GLY A O 1
ATOM 3678 N N . ASP A 1 470 ? 11.555 -26.766 5.348 1 96.62 470 ASP A N 1
ATOM 3679 C CA . ASP A 1 470 ? 12.617 -25.797 5.09 1 96.62 470 ASP A CA 1
ATOM 3680 C C . ASP A 1 470 ? 13.82 -26.031 5.996 1 96.62 470 ASP A C 1
ATOM 3682 O O . ASP A 1 470 ? 13.664 -26.391 7.164 1 96.62 470 ASP A O 1
ATOM 3686 N N . ALA A 1 471 ? 14.977 -25.812 5.465 1 94.94 471 ALA A N 1
ATOM 3687 C CA . ALA A 1 471 ? 16.172 -25.797 6.297 1 94.94 471 ALA A CA 1
ATOM 3688 C C . ALA A 1 471 ? 16.469 -24.391 6.805 1 94.94 471 ALA A C 1
ATOM 3690 O O . ALA A 1 471 ? 16.438 -23.438 6.039 1 94.94 471 ALA A O 1
ATOM 3691 N N . MET A 1 472 ? 16.812 -24.266 8.062 1 90.31 472 MET A N 1
ATOM 3692 C CA . MET A 1 472 ? 16.969 -22.953 8.688 1 90.31 472 MET A CA 1
ATOM 3693 C C . MET A 1 472 ? 18.453 -22.594 8.781 1 90.31 472 MET A C 1
ATOM 3695 O O . MET A 1 472 ? 19.031 -22.578 9.875 1 90.31 472 MET A O 1
ATOM 3699 N N . THR A 1 473 ? 19.156 -22.203 7.773 1 83.81 473 THR A N 1
ATOM 3700 C CA . THR A 1 473 ? 20.594 -21.953 7.73 1 83.81 473 THR A CA 1
ATOM 3701 C C . THR A 1 473 ? 20.891 -20.469 7.984 1 83.81 473 THR A C 1
ATOM 3703 O O . THR A 1 473 ? 22.016 -20.109 8.297 1 83.81 473 THR A O 1
ATOM 3706 N N . GLY A 1 474 ? 19.938 -19.453 7.906 1 89 474 GLY A N 1
ATOM 3707 C CA . GLY A 1 474 ? 20.188 -18.031 8.094 1 89 474 GLY A CA 1
ATOM 3708 C C . GLY A 1 474 ? 20.625 -17.312 6.824 1 89 474 GLY A C 1
ATOM 3709 O O . GLY A 1 474 ? 20.609 -17.906 5.742 1 89 474 GLY A O 1
ATOM 3710 N N . TYR A 1 475 ? 21.078 -15.93 7.035 1 96 475 TYR A N 1
ATOM 3711 C CA . TYR A 1 475 ? 21.453 -15.141 5.863 1 96 475 TYR A CA 1
ATOM 3712 C C . TYR A 1 475 ? 22.719 -14.32 6.133 1 96 475 TYR A C 1
ATOM 3714 O O . TYR A 1 475 ? 22.984 -13.938 7.273 1 96 475 TYR A O 1
ATOM 3722 N N . ASP A 1 476 ? 23.438 -14.102 5.078 1 96.38 476 ASP A N 1
ATOM 3723 C CA . ASP A 1 476 ? 24.531 -13.141 5.051 1 96.38 476 ASP A CA 1
ATOM 3724 C C . ASP A 1 476 ? 24.141 -11.883 4.273 1 96.38 476 ASP A C 1
ATOM 3726 O O . ASP A 1 476 ? 23.375 -11.953 3.311 1 96.38 476 ASP A O 1
ATOM 3730 N N . ILE A 1 477 ? 24.641 -10.812 4.785 1 97.56 477 ILE A N 1
ATOM 3731 C CA . ILE A 1 477 ? 24.5 -9.555 4.055 1 97.56 477 ILE A CA 1
ATOM 3732 C C . ILE A 1 477 ? 25.781 -9.242 3.305 1 97.56 477 ILE A C 1
ATOM 3734 O O . ILE A 1 477 ? 26.875 -9.289 3.887 1 97.56 477 ILE A O 1
ATOM 3738 N N . ILE A 1 478 ? 25.609 -8.859 2.012 1 96.94 478 ILE A N 1
ATOM 3739 C CA . ILE A 1 478 ? 26.766 -8.734 1.136 1 96.94 478 ILE A CA 1
ATOM 3740 C C . ILE A 1 478 ? 26.828 -7.324 0.554 1 96.94 478 ILE A C 1
ATOM 3742 O O . ILE A 1 478 ? 25.797 -6.707 0.293 1 96.94 478 ILE A O 1
ATOM 3746 N N . ASN A 1 479 ? 28.016 -6.805 0.46 1 97.19 479 ASN A N 1
ATOM 3747 C CA . ASN A 1 479 ? 28.312 -5.582 -0.277 1 97.19 479 ASN A CA 1
ATOM 3748 C C . ASN A 1 479 ? 29.312 -5.832 -1.409 1 97.19 479 ASN A C 1
ATOM 3750 O O . ASN A 1 479 ? 30.375 -6.41 -1.19 1 97.19 479 ASN A O 1
ATOM 3754 N N . TRP A 1 480 ? 28.844 -5.504 -2.658 1 95.88 480 TRP A N 1
ATOM 3755 C CA . TRP A 1 480 ? 29.75 -5.648 -3.795 1 95.88 480 TRP A CA 1
ATOM 3756 C C . TRP A 1 480 ? 30.844 -4.59 -3.756 1 95.88 480 TRP A C 1
ATOM 3758 O O . TRP A 1 480 ? 30.562 -3.391 -3.727 1 95.88 480 TRP A O 1
ATOM 3768 N N . LYS A 1 481 ? 32.031 -5.059 -3.682 1 92.25 481 LYS A N 1
ATOM 3769 C CA . LYS A 1 481 ? 33.188 -4.156 -3.799 1 92.25 481 LYS A CA 1
ATOM 3770 C C . LYS A 1 481 ? 33.844 -4.262 -5.176 1 92.25 481 LYS A C 1
ATOM 3772 O O . LYS A 1 481 ? 34.594 -5.207 -5.445 1 92.25 481 LYS A O 1
ATOM 3777 N N . VAL A 1 482 ? 33.406 -3.334 -5.992 1 82.81 482 VAL A N 1
ATOM 3778 C CA . VAL A 1 482 ? 33.875 -3.408 -7.371 1 82.81 482 VAL A CA 1
ATOM 3779 C C . VAL A 1 482 ? 34.969 -2.346 -7.613 1 82.81 482 VAL A C 1
ATOM 3781 O O . VAL A 1 482 ? 34.75 -1.161 -7.352 1 82.81 482 VAL A O 1
ATOM 3784 N N . ASP A 1 483 ? 36.094 -2.756 -7.738 1 72.06 483 ASP A N 1
ATOM 3785 C CA . ASP A 1 483 ? 37.188 -1.877 -8.18 1 72.06 483 ASP A CA 1
ATOM 3786 C C . ASP A 1 483 ? 37.5 -2.104 -9.656 1 72.06 483 ASP A C 1
ATOM 3788 O O . ASP A 1 483 ? 37.031 -3.064 -10.258 1 72.06 483 ASP A O 1
ATOM 3792 N N . LYS A 1 484 ? 38.281 -1.2 -10.312 1 63.97 484 LYS A N 1
ATOM 3793 C CA . LYS A 1 484 ? 38.594 -1.279 -11.734 1 63.97 484 LYS A CA 1
ATOM 3794 C C . LYS A 1 484 ? 39.156 -2.652 -12.094 1 63.97 484 LYS A C 1
ATOM 3796 O O . LYS A 1 484 ? 38.875 -3.182 -13.172 1 63.97 484 LYS A O 1
ATOM 3801 N N . ASN A 1 485 ? 39.719 -3.334 -11.266 1 65.75 485 ASN A N 1
ATOM 3802 C CA . ASN A 1 485 ? 40.375 -4.574 -11.656 1 65.75 485 ASN A CA 1
ATOM 3803 C C . ASN A 1 485 ? 39.875 -5.758 -10.828 1 65.75 485 ASN A C 1
ATOM 3805 O O . ASN A 1 485 ? 40.25 -6.902 -11.086 1 65.75 485 ASN A O 1
ATOM 3809 N N . SER A 1 486 ? 39.062 -5.449 -9.805 1 74.38 486 SER A N 1
ATOM 3810 C CA . SER A 1 486 ? 38.688 -6.574 -8.953 1 74.38 486 SER A CA 1
ATOM 3811 C C . SER A 1 486 ? 37.25 -6.434 -8.438 1 74.38 486 SER A C 1
ATOM 3813 O O . SER A 1 486 ? 36.781 -5.32 -8.203 1 74.38 486 SER A O 1
ATOM 3815 N N . LYS A 1 487 ? 36.594 -7.648 -8.5 1 83.75 487 LYS A N 1
ATOM 3816 C CA . LYS A 1 487 ? 35.25 -7.734 -7.93 1 83.75 487 LYS A CA 1
ATOM 3817 C C . LYS A 1 487 ? 35.219 -8.68 -6.734 1 83.75 487 LYS A C 1
ATOM 3819 O O . LYS A 1 487 ? 35.688 -9.82 -6.828 1 83.75 487 LYS A O 1
ATOM 3824 N N . LYS A 1 488 ? 34.875 -8.133 -5.586 1 89.06 488 LYS A N 1
ATOM 3825 C CA . LYS A 1 488 ? 34.781 -8.953 -4.375 1 89.06 488 LYS A CA 1
ATOM 3826 C C . LYS A 1 488 ? 33.438 -8.805 -3.705 1 89.06 488 LYS A C 1
ATOM 3828 O O . LYS A 1 488 ? 32.906 -7.691 -3.59 1 89.06 488 LYS A O 1
ATOM 3833 N N . PHE A 1 489 ? 32.875 -9.969 -3.41 1 93.5 489 PHE A N 1
ATOM 3834 C CA . PHE A 1 489 ? 31.672 -9.984 -2.602 1 93.5 489 PHE A CA 1
ATOM 3835 C C . PHE A 1 489 ? 32 -10.039 -1.117 1 93.5 489 PHE A C 1
ATOM 3837 O O . PHE A 1 489 ? 32.375 -11.102 -0.594 1 93.5 489 PHE A O 1
ATOM 3844 N N . GLN A 1 490 ? 31.828 -8.93 -0.39 1 94.81 490 GLN A N 1
ATOM 3845 C CA . GLN A 1 490 ? 32.219 -8.852 1.013 1 94.81 490 GLN A CA 1
ATOM 3846 C C . GLN A 1 490 ? 31.016 -9.031 1.933 1 94.81 490 GLN A C 1
ATOM 3848 O O . GLN A 1 490 ? 30 -8.375 1.748 1 94.81 490 GLN A O 1
ATOM 3853 N N . ILE A 1 491 ? 31.156 -9.961 2.887 1 95.94 491 ILE A N 1
ATOM 3854 C CA . ILE A 1 491 ? 30.125 -10.109 3.898 1 95.94 491 ILE A CA 1
ATOM 3855 C C . ILE A 1 491 ? 30.203 -8.953 4.895 1 95.94 491 ILE A C 1
ATOM 3857 O O . ILE A 1 491 ? 31.234 -8.758 5.543 1 95.94 491 ILE A O 1
ATOM 3861 N N . VAL A 1 492 ? 29.172 -8.211 5.043 1 97.38 492 VAL A N 1
ATOM 3862 C CA . VAL A 1 492 ? 29.203 -7.004 5.859 1 97.38 492 VAL A CA 1
ATOM 3863 C C . VAL A 1 492 ? 28.219 -7.145 7.023 1 97.38 492 VAL A C 1
ATOM 3865 O O . VAL A 1 492 ? 28.109 -6.246 7.863 1 97.38 492 VAL A O 1
ATOM 3868 N N . GLY A 1 493 ? 27.531 -8.242 7.09 1 96.75 493 GLY A N 1
ATOM 3869 C CA . GLY A 1 493 ? 26.562 -8.477 8.156 1 96.75 493 GLY A CA 1
ATOM 3870 C C . GLY A 1 493 ? 25.922 -9.852 8.086 1 96.75 493 GLY A C 1
ATOM 3871 O O . GLY A 1 493 ? 26.219 -10.633 7.184 1 96.75 493 GLY A O 1
ATOM 3872 N N . LYS A 1 494 ? 25.062 -10.156 9.07 1 96.25 494 LYS A N 1
ATOM 3873 C CA . LYS A 1 494 ? 24.359 -11.43 9.164 1 96.25 494 LYS A CA 1
ATOM 3874 C C . LYS A 1 494 ? 22.953 -11.25 9.75 1 96.25 494 LYS A C 1
ATOM 3876 O O . LYS A 1 494 ? 22.719 -10.312 10.5 1 96.25 494 LYS A O 1
ATOM 3881 N N . TYR A 1 495 ? 22.078 -12.047 9.297 1 96.25 495 TYR A N 1
ATOM 3882 C CA . TYR A 1 495 ? 20.75 -12.125 9.867 1 96.25 495 TYR A CA 1
ATOM 3883 C C . TYR A 1 495 ? 20.5 -13.5 10.477 1 96.25 495 TYR A C 1
ATOM 3885 O O . TYR A 1 495 ? 20.578 -14.516 9.789 1 96.25 495 TYR A O 1
ATOM 3893 N N . ASP A 1 496 ? 20.125 -13.445 11.711 1 93.06 496 ASP A N 1
ATOM 3894 C CA . ASP A 1 496 ? 19.797 -14.672 12.438 1 93.06 496 ASP A CA 1
ATOM 3895 C C . ASP A 1 496 ? 18.297 -14.898 12.492 1 93.06 496 ASP A C 1
ATOM 3897 O O . ASP A 1 496 ? 17.562 -14.094 13.062 1 93.06 496 ASP A O 1
ATOM 3901 N N . ILE A 1 497 ? 17.859 -15.984 12.016 1 92.5 497 ILE A N 1
ATOM 3902 C CA . ILE A 1 497 ? 16.438 -16.297 11.906 1 92.5 497 ILE A CA 1
ATOM 3903 C C . ILE A 1 497 ? 15.852 -16.547 13.289 1 92.5 497 ILE A C 1
ATOM 3905 O O . ILE A 1 497 ? 14.734 -16.109 13.586 1 92.5 497 ILE A O 1
ATOM 3909 N N . MET A 1 498 ? 16.562 -17.234 14.141 1 88.75 498 MET A N 1
ATOM 3910 C CA . MET A 1 498 ? 16.047 -17.609 15.453 1 88.75 498 MET A CA 1
ATOM 3911 C C . MET A 1 498 ? 15.828 -16.391 16.328 1 88.75 498 MET A C 1
ATOM 3913 O O . MET A 1 498 ? 14.797 -16.281 17 1 88.75 498 MET A O 1
ATOM 3917 N N . ASP A 1 499 ? 16.781 -15.43 16.266 1 89.56 499 ASP A N 1
ATOM 3918 C CA . ASP A 1 499 ? 16.688 -14.227 17.094 1 89.56 499 ASP A CA 1
ATOM 3919 C C . ASP A 1 499 ? 15.953 -13.109 16.344 1 89.56 499 ASP A C 1
ATOM 3921 O O . ASP A 1 499 ? 15.617 -12.078 16.938 1 89.56 499 ASP A O 1
ATOM 3925 N N . SER A 1 500 ? 15.656 -13.375 15.117 1 91.44 500 SER A N 1
ATOM 3926 C CA . SER A 1 500 ? 15.055 -12.336 14.281 1 91.44 500 SER A CA 1
ATOM 3927 C C . SER A 1 500 ? 15.82 -11.016 14.406 1 91.44 500 SER A C 1
ATOM 3929 O O . SER A 1 500 ? 15.219 -9.977 14.664 1 91.44 500 SER A O 1
ATOM 3931 N N . ALA A 1 501 ? 17.156 -11.078 14.375 1 93.44 501 ALA A N 1
ATOM 3932 C CA . ALA A 1 501 ? 18 -9.891 14.562 1 93.44 501 ALA A CA 1
ATOM 3933 C C . ALA A 1 501 ? 19.031 -9.773 13.445 1 93.44 501 ALA A C 1
ATOM 3935 O O . ALA A 1 501 ? 19.578 -10.773 12.992 1 93.44 501 ALA A O 1
ATOM 3936 N N . ILE A 1 502 ? 19.219 -8.508 13.016 1 95.25 502 ILE A N 1
ATOM 3937 C CA . ILE A 1 502 ? 20.203 -8.227 11.977 1 95.25 502 ILE A CA 1
ATOM 3938 C C . ILE A 1 502 ? 21.438 -7.555 12.594 1 95.25 502 ILE A C 1
ATOM 3940 O O . ILE A 1 502 ? 21.312 -6.73 13.5 1 95.25 502 ILE A O 1
ATOM 3944 N N . LYS A 1 503 ? 22.578 -8 12.336 1 96.38 503 LYS A N 1
ATOM 3945 C CA . LYS A 1 503 ? 23.844 -7.414 12.758 1 96.38 503 LYS A CA 1
ATOM 3946 C C . LYS A 1 503 ? 24.641 -6.895 11.562 1 96.38 503 LYS A C 1
ATOM 3948 O O . LYS A 1 503 ? 24.984 -7.66 10.656 1 96.38 503 LYS A O 1
ATOM 3953 N N . LEU A 1 504 ? 24.891 -5.605 11.578 1 97.19 504 LEU A N 1
ATOM 3954 C CA . LEU A 1 504 ? 25.594 -4.973 10.477 1 97.19 504 LEU A CA 1
ATOM 3955 C C . LEU A 1 504 ? 26.922 -4.391 10.945 1 97.19 504 LEU A C 1
ATOM 3957 O O . LEU A 1 504 ? 27 -3.791 12.023 1 97.19 504 LEU A O 1
ATOM 3961 N N . ASN A 1 505 ? 27.938 -4.68 10.203 1 96.62 505 ASN A N 1
ATOM 3962 C CA . ASN A 1 505 ? 29.219 -4.004 10.398 1 96.62 505 ASN A CA 1
ATOM 3963 C C . ASN A 1 505 ? 29.328 -2.754 9.523 1 96.62 505 ASN A C 1
ATOM 3965 O O . ASN A 1 505 ? 29.891 -2.805 8.43 1 96.62 505 ASN A O 1
ATOM 3969 N N . ARG A 1 506 ? 29.062 -1.656 10.062 1 93.19 506 ARG A N 1
ATOM 3970 C CA . ARG A 1 506 ? 28.875 -0.42 9.305 1 93.19 506 ARG A CA 1
ATOM 3971 C C . ARG A 1 506 ? 30.203 0.05 8.695 1 93.19 506 ARG A C 1
ATOM 3973 O O . ARG A 1 506 ? 30.203 0.666 7.629 1 93.19 506 ARG A O 1
ATOM 3980 N N . ASP A 1 507 ? 31.297 -0.37 9.266 1 93.12 507 ASP A N 1
ATOM 3981 C CA . ASP A 1 507 ? 32.594 0.085 8.797 1 93.12 507 ASP A CA 1
ATOM 3982 C C . ASP A 1 507 ? 33 -0.615 7.5 1 93.12 507 ASP A C 1
ATOM 3984 O O . ASP A 1 507 ? 33.844 -0.123 6.754 1 93.12 507 ASP A O 1
ATOM 3988 N N . LEU A 1 508 ? 32.344 -1.67 7.207 1 94.88 508 LEU A N 1
ATOM 3989 C CA . LEU A 1 508 ? 32.719 -2.461 6.043 1 94.88 508 LEU A CA 1
ATOM 3990 C C . LEU A 1 508 ? 31.922 -2.045 4.816 1 94.88 508 LEU A C 1
ATOM 3992 O O . LEU A 1 508 ? 32.281 -2.404 3.689 1 94.88 508 LEU A O 1
ATOM 3996 N N . PHE A 1 509 ? 30.891 -1.206 5.008 1 95.5 509 PHE A N 1
ATOM 3997 C CA . PHE A 1 509 ? 30.062 -0.811 3.885 1 95.5 509 PHE A CA 1
ATOM 3998 C C . PHE A 1 509 ? 30.781 0.192 2.992 1 95.5 509 PHE A C 1
ATOM 4000 O O . PHE A 1 509 ? 31.484 1.073 3.486 1 95.5 509 PHE A O 1
ATOM 4007 N N . GLN A 1 510 ? 30.625 -0.066 1.733 1 93.69 510 GLN A N 1
ATOM 4008 C CA . GLN A 1 510 ? 31.094 0.883 0.731 1 93.69 510 GLN A CA 1
ATOM 4009 C C . GLN A 1 510 ? 29.938 1.468 -0.065 1 93.69 510 GLN A C 1
ATOM 4011 O O . GLN A 1 510 ? 29.234 0.742 -0.77 1 93.69 510 GLN A O 1
ATOM 4016 N N . TRP A 1 511 ? 29.797 2.764 0.083 1 94.19 511 TRP A N 1
ATOM 4017 C CA . TRP A 1 511 ? 28.703 3.449 -0.607 1 94.19 511 TRP A CA 1
ATOM 4018 C C . TRP A 1 511 ? 29.219 4.234 -1.806 1 94.19 511 TRP A C 1
ATOM 4020 O O . TRP A 1 511 ? 30.359 4.723 -1.789 1 94.19 511 TRP A O 1
ATOM 4030 N N . ASN A 1 512 ? 28.391 4.258 -2.848 1 91.31 512 ASN A N 1
ATOM 4031 C CA . ASN A 1 512 ? 28.734 5.039 -4.031 1 91.31 512 ASN A CA 1
ATOM 4032 C C . ASN A 1 512 ? 28.312 6.5 -3.879 1 91.31 512 ASN A C 1
ATOM 4034 O O . ASN A 1 512 ? 27.609 7.039 -4.727 1 91.31 512 ASN A O 1
ATOM 4038 N N . THR A 1 513 ? 28.578 7.086 -2.826 1 90.69 513 THR A N 1
ATOM 4039 C CA . THR A 1 513 ? 28.312 8.492 -2.545 1 90.69 513 THR A CA 1
ATOM 4040 C C . THR A 1 513 ? 29.609 9.234 -2.209 1 90.69 513 THR A C 1
ATOM 4042 O O . THR A 1 513 ? 30.656 8.617 -2.025 1 90.69 513 THR A O 1
ATOM 4045 N N . LEU A 1 514 ? 29.297 10.547 -2.15 1 85.38 514 LEU A N 1
ATOM 4046 C CA . LEU A 1 514 ? 30.453 11.359 -1.764 1 85.38 514 LEU A CA 1
ATOM 4047 C C . LEU A 1 514 ? 30.859 11.062 -0.327 1 85.38 514 LEU A C 1
ATOM 4049 O O . LEU A 1 514 ? 30.016 11.008 0.571 1 85.38 514 LEU A O 1
ATOM 4053 N N . ASN A 1 515 ? 32.125 10.703 0.001 1 89.69 515 ASN A N 1
ATOM 4054 C CA . ASN A 1 515 ? 32.688 10.453 1.318 1 89.69 515 ASN A CA 1
ATOM 4055 C C . ASN A 1 515 ? 32.156 9.164 1.926 1 89.69 515 ASN A C 1
ATOM 4057 O O . ASN A 1 515 ? 32.094 9.031 3.148 1 89.69 515 ASN A O 1
ATOM 4061 N N . ASN A 1 516 ? 31.562 8.281 1.119 1 92.88 516 ASN A N 1
ATOM 4062 C CA . ASN A 1 516 ? 31.094 6.973 1.551 1 92.88 516 ASN A CA 1
ATOM 4063 C C . ASN A 1 516 ? 30 7.094 2.617 1 92.88 516 ASN A C 1
ATOM 4065 O O . ASN A 1 516 ? 30.016 6.352 3.604 1 92.88 516 ASN A O 1
ATOM 4069 N N . GLN A 1 517 ? 29.141 8.094 2.465 1 93.62 517 GLN A N 1
ATOM 4070 C CA . GLN A 1 517 ? 28.031 8.266 3.391 1 93.62 517 GLN A CA 1
ATOM 4071 C C . GLN A 1 517 ? 26.812 7.441 2.963 1 93.62 517 GLN A C 1
ATOM 4073 O O . GLN A 1 517 ? 26.641 7.164 1.775 1 93.62 517 GLN A O 1
ATOM 4078 N N . VAL A 1 518 ? 26.047 7.082 3.998 1 95.62 518 VAL A N 1
ATOM 4079 C CA . VAL A 1 518 ? 24.828 6.344 3.717 1 95.62 518 VAL A CA 1
ATOM 4080 C C . VAL A 1 518 ? 23.938 7.16 2.787 1 95.62 518 VAL A C 1
ATOM 4082 O O . VAL A 1 518 ? 23.688 8.344 3.035 1 95.62 518 VAL A O 1
ATOM 4085 N N . PRO A 1 519 ? 23.531 6.598 1.724 1 95.62 519 PRO A N 1
ATOM 4086 C CA . PRO A 1 519 ? 22.688 7.348 0.787 1 95.62 519 PRO A CA 1
ATOM 4087 C C . PRO A 1 519 ? 21.359 7.75 1.394 1 95.62 519 PRO A C 1
ATOM 4089 O O . PRO A 1 519 ? 20.797 7.02 2.221 1 95.62 519 PRO A O 1
ATOM 4092 N N . PHE A 1 520 ? 20.891 8.914 0.912 1 94.5 520 PHE A N 1
ATOM 4093 C CA . PHE A 1 520 ? 19.594 9.414 1.34 1 94.5 520 PHE A CA 1
ATOM 4094 C C . PHE A 1 520 ? 18.469 8.781 0.529 1 94.5 520 PHE A C 1
ATOM 4096 O O . PHE A 1 520 ? 18.453 8.867 -0.7 1 94.5 520 PHE A O 1
ATOM 4103 N N . SER A 1 521 ? 17.562 8.07 1.176 1 96.5 521 SER A N 1
ATOM 4104 C CA . SER A 1 521 ? 16.391 7.512 0.511 1 96.5 521 SER A CA 1
ATOM 4105 C C . SER A 1 521 ? 15.141 7.664 1.373 1 96.5 521 SER A C 1
ATOM 4107 O O . SER A 1 521 ? 14.555 6.668 1.804 1 96.5 521 SER A O 1
ATOM 4109 N N . ASN A 1 522 ? 14.836 8.82 1.601 1 94.94 522 ASN A N 1
ATOM 4110 C CA . ASN A 1 522 ? 13.641 9.234 2.334 1 94.94 522 ASN A CA 1
ATOM 4111 C C . ASN A 1 522 ? 12.773 10.172 1.503 1 94.94 522 ASN A C 1
ATOM 4113 O O . ASN A 1 522 ? 13.266 10.852 0.604 1 94.94 522 ASN A O 1
ATOM 4117 N N . CYS A 1 523 ? 11.547 10.133 1.755 1 91.75 523 CYS A N 1
ATOM 4118 C CA . CYS A 1 523 ? 10.625 10.938 0.956 1 91.75 523 CYS A CA 1
ATOM 4119 C C . CYS A 1 523 ? 10.867 12.422 1.184 1 91.75 523 CYS A C 1
ATOM 4121 O O . CYS A 1 523 ? 10.812 13.219 0.241 1 91.75 523 CYS A O 1
ATOM 4123 N N . SER A 1 524 ? 11.039 12.805 2.463 1 92.06 524 SER A N 1
ATOM 4124 C CA . SER A 1 524 ? 11.289 14.195 2.838 1 92.06 524 SER A CA 1
ATOM 4125 C C . SER A 1 524 ? 12.508 14.305 3.746 1 92.06 524 SER A C 1
ATOM 4127 O O . SER A 1 524 ? 12.875 13.344 4.426 1 92.06 524 SER A O 1
ATOM 4129 N N . THR A 1 525 ? 13.117 15.547 3.734 1 92.12 525 THR A N 1
ATOM 4130 C CA . THR A 1 525 ? 14.227 15.805 4.637 1 92.12 525 THR A CA 1
ATOM 4131 C C . THR A 1 525 ? 13.719 16.141 6.039 1 92.12 525 THR A C 1
ATOM 4133 O O . THR A 1 525 ? 12.57 16.562 6.207 1 92.12 525 THR A O 1
ATOM 4136 N N . LEU A 1 526 ? 14.609 15.922 7.039 1 91.12 526 LEU A N 1
ATOM 4137 C CA . LEU A 1 526 ? 14.25 16.188 8.422 1 91.12 526 LEU A CA 1
ATOM 4138 C C . LEU A 1 526 ? 13.945 17.672 8.625 1 91.12 526 LEU A C 1
ATOM 4140 O O . LEU A 1 526 ? 14.625 18.531 8.062 1 91.12 526 LEU A O 1
ATOM 4144 N N . CYS A 1 527 ? 12.914 17.859 9.336 1 94 527 CYS A N 1
ATOM 4145 C CA . CYS A 1 527 ? 12.602 19.234 9.68 1 94 527 CYS A CA 1
ATOM 4146 C C . CYS A 1 527 ? 13.484 19.734 10.828 1 94 527 CYS A C 1
ATOM 4148 O O . CYS A 1 527 ? 13.625 19.047 11.844 1 94 527 CYS A O 1
ATOM 4150 N N . SER A 1 528 ? 14.094 20.891 10.727 1 94.19 528 SER A N 1
ATOM 4151 C CA . SER A 1 528 ? 14.938 21.469 11.758 1 94.19 528 SER A CA 1
ATOM 4152 C C . SER A 1 528 ? 14.102 21.969 12.938 1 94.19 528 SER A C 1
ATOM 4154 O O . SER A 1 528 ? 12.891 22.172 12.805 1 94.19 528 SER A O 1
ATOM 4156 N N . PRO A 1 529 ? 14.836 22.109 14.07 1 95.31 529 PRO A N 1
ATOM 4157 C CA . PRO A 1 529 ? 14.102 22.734 15.172 1 95.31 529 PRO A CA 1
ATOM 4158 C C . PRO A 1 529 ? 13.484 24.078 14.781 1 95.31 529 PRO A C 1
ATOM 4160 O O . PRO A 1 529 ? 14.094 24.859 14.047 1 95.31 529 PRO A O 1
ATOM 4163 N N . GLY A 1 530 ? 12.383 24.359 15.281 1 95.88 530 GLY A N 1
ATOM 4164 C CA . GLY A 1 530 ? 11.641 25.547 14.898 1 95.88 530 GLY A CA 1
ATOM 4165 C C . GLY A 1 530 ? 10.594 25.281 13.844 1 95.88 530 GLY A C 1
ATOM 4166 O O . GLY A 1 530 ? 9.758 26.141 13.562 1 95.88 530 GLY A O 1
ATOM 4167 N N . TYR A 1 531 ? 10.711 24.188 13.266 1 94.56 531 TYR A N 1
ATOM 4168 C CA . TYR A 1 531 ? 9.773 23.75 12.234 1 94.56 531 TYR A CA 1
ATOM 4169 C C . TYR A 1 531 ? 9.031 22.5 12.656 1 94.56 531 TYR A C 1
ATOM 4171 O O . TYR A 1 531 ? 9.445 21.797 13.586 1 94.56 531 TYR A O 1
ATOM 4179 N N . TYR A 1 532 ? 7.855 22.219 12.109 1 91.38 532 TYR A N 1
ATOM 4180 C CA . TYR A 1 532 ? 7.105 21 12.375 1 91.38 532 TYR A CA 1
ATOM 4181 C C . TYR A 1 532 ? 6.645 20.344 11.078 1 91.38 532 TYR A C 1
ATOM 4183 O O . TYR A 1 532 ? 6.609 21 10.031 1 91.38 532 TYR A O 1
ATOM 4191 N N . LYS A 1 533 ? 6.289 19.031 11.102 1 87.5 533 LYS A N 1
ATOM 4192 C CA . LYS A 1 533 ? 5.941 18.234 9.93 1 87.5 533 LYS A CA 1
ATOM 4193 C C . LYS A 1 533 ? 4.469 18.406 9.57 1 87.5 533 LYS A C 1
ATOM 4195 O O . LYS A 1 533 ? 3.592 18.203 10.414 1 87.5 533 LYS A O 1
ATOM 4200 N N . LYS A 1 534 ? 4.297 18.734 8.359 1 82.62 534 LYS A N 1
ATOM 4201 C CA . LYS A 1 534 ? 2.955 18.641 7.781 1 82.62 534 LYS A CA 1
ATOM 4202 C C . LYS A 1 534 ? 2.885 17.547 6.727 1 82.62 534 LYS A C 1
ATOM 4204 O O . LYS A 1 534 ? 3.33 17.734 5.594 1 82.62 534 LYS A O 1
ATOM 4209 N N . HIS A 1 535 ? 2.227 16.5 7.062 1 78.5 535 HIS A N 1
ATOM 4210 C CA . HIS A 1 535 ? 2.215 15.328 6.199 1 78.5 535 HIS A CA 1
ATOM 4211 C C . HIS A 1 535 ? 1.293 15.531 5.004 1 78.5 535 HIS A C 1
ATOM 4213 O O . HIS A 1 535 ? 0.286 16.234 5.102 1 78.5 535 HIS A O 1
ATOM 4219 N N . SER A 1 536 ? 1.741 14.898 3.889 1 71.81 536 SER A N 1
ATOM 4220 C CA . SER A 1 536 ? 0.972 14.867 2.648 1 71.81 536 SER A CA 1
ATOM 4221 C C . SER A 1 536 ? 0.107 13.617 2.568 1 71.81 536 SER A C 1
ATOM 4223 O O . SER A 1 536 ? -0.151 12.969 3.586 1 71.81 536 SER A O 1
ATOM 4225 N N . PHE A 1 537 ? -0.281 13.219 1.281 1 68.25 537 PHE A N 1
ATOM 4226 C CA . PHE A 1 537 ? -1.114 12.055 1.007 1 68.25 537 PHE A CA 1
ATOM 4227 C C . PHE A 1 537 ? -0.36 10.766 1.311 1 68.25 537 PHE A C 1
ATOM 4229 O O . PHE A 1 537 ? -0.973 9.727 1.572 1 68.25 537 PHE A O 1
ATOM 4236 N N . ILE A 1 538 ? 0.949 10.906 1.372 1 75.94 538 ILE A N 1
ATOM 4237 C CA . ILE A 1 538 ? 1.807 9.773 1.701 1 75.94 538 ILE A CA 1
ATOM 4238 C C . ILE A 1 538 ? 2.439 9.984 3.074 1 75.94 538 ILE A C 1
ATOM 4240 O O . ILE A 1 538 ? 2.996 11.055 3.35 1 75.94 538 ILE A O 1
ATOM 4244 N N . SER A 1 539 ? 2.398 8.992 3.984 1 78.94 539 SER A N 1
ATOM 4245 C CA . SER A 1 539 ? 2.799 9.102 5.383 1 78.94 539 SER A CA 1
ATOM 4246 C C . SER A 1 539 ? 4.27 9.492 5.508 1 78.94 539 SER A C 1
ATOM 4248 O O . SER A 1 539 ? 4.656 10.18 6.453 1 78.94 539 SER A O 1
ATOM 4250 N N . CYS A 1 540 ? 5.039 8.984 4.605 1 87 540 CYS A N 1
ATOM 4251 C CA . CYS A 1 540 ? 6.477 9.219 4.703 1 87 540 CYS A CA 1
ATOM 4252 C C . CYS A 1 540 ? 6.836 10.602 4.16 1 87 540 CYS A C 1
ATOM 4254 O O . CYS A 1 540 ? 7.926 11.109 4.422 1 87 540 CYS A O 1
ATOM 4256 N N . CYS A 1 541 ? 5.938 11.219 3.449 1 86.62 541 CYS A N 1
ATOM 4257 C CA . CYS A 1 541 ? 6.219 12.5 2.818 1 86.62 541 CYS A CA 1
ATOM 4258 C C . CYS A 1 541 ? 5.555 13.641 3.58 1 86.62 541 CYS A C 1
ATOM 4260 O O . CYS A 1 541 ? 4.363 13.57 3.896 1 86.62 541 CYS A O 1
ATOM 4262 N N . TYR A 1 542 ? 6.297 14.656 3.893 1 87.38 542 TYR A N 1
ATOM 4263 C CA . TYR A 1 542 ? 5.773 15.797 4.637 1 87.38 542 TYR A CA 1
ATOM 4264 C C . TYR A 1 542 ? 6.516 17.078 4.27 1 87.38 542 TYR A C 1
ATOM 4266 O O . TYR A 1 542 ? 7.594 17.016 3.672 1 87.38 542 TYR A O 1
ATOM 4274 N N . GLN A 1 543 ? 5.906 18.219 4.5 1 87.75 543 GLN A N 1
ATOM 4275 C CA . GLN A 1 543 ? 6.512 19.547 4.375 1 87.75 543 GLN A CA 1
ATOM 4276 C C . GLN A 1 543 ? 6.852 20.125 5.742 1 87.75 543 GLN A C 1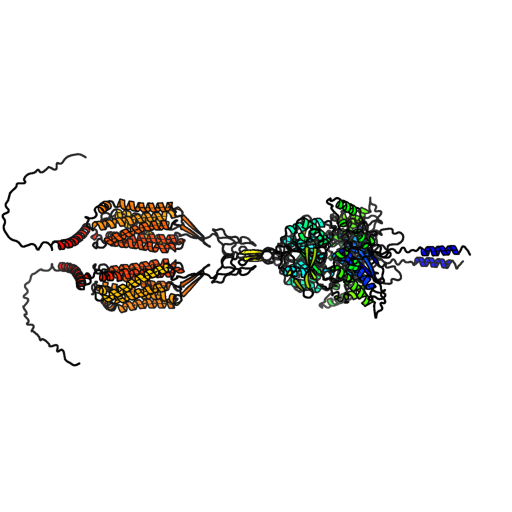
ATOM 4278 O O . GLN A 1 543 ? 6.156 19.859 6.727 1 87.75 543 GLN A O 1
ATOM 4283 N N . CYS A 1 544 ? 8 20.859 5.766 1 91.19 544 CYS A N 1
ATOM 4284 C CA . CYS A 1 544 ? 8.391 21.516 7.012 1 91.19 544 CYS A CA 1
ATOM 4285 C C . CYS A 1 544 ? 7.844 22.938 7.078 1 91.19 544 CYS A C 1
ATOM 4287 O O . CYS A 1 544 ? 8.258 23.797 6.301 1 91.19 544 CYS A O 1
ATOM 4289 N N . LEU A 1 545 ? 6.965 23.109 8.039 1 88.94 545 LEU A N 1
ATOM 4290 C CA . LEU A 1 545 ? 6.387 24.438 8.25 1 88.94 545 LEU A CA 1
ATOM 4291 C C . LEU A 1 545 ? 6.953 25.094 9.508 1 88.94 545 LEU A C 1
ATOM 4293 O O . LEU A 1 545 ? 7.254 24.406 10.484 1 88.94 545 LEU A O 1
ATOM 4297 N N . LEU A 1 546 ? 7.082 26.375 9.438 1 92.19 546 LEU A N 1
ATOM 4298 C CA . LEU A 1 546 ? 7.656 27.094 10.578 1 92.19 546 LEU A CA 1
ATOM 4299 C C . LEU A 1 546 ? 6.629 27.234 11.695 1 92.19 546 LEU A C 1
ATOM 4301 O O . LEU A 1 546 ? 5.438 27.406 11.43 1 92.19 546 LEU A O 1
ATOM 4305 N N . CYS A 1 547 ? 7.141 27.172 12.922 1 91.88 547 CYS A N 1
ATOM 4306 C CA . CYS A 1 547 ? 6.301 27.453 14.078 1 91.88 547 CYS A CA 1
ATOM 4307 C C . CYS A 1 547 ? 6.02 28.953 14.18 1 91.88 547 CYS A C 1
ATOM 4309 O O . CYS A 1 547 ? 6.941 29.766 14.133 1 91.88 547 CYS A O 1
ATOM 4311 N N . VAL A 1 548 ? 4.781 29.266 14.344 1 85.44 548 VAL A N 1
ATOM 4312 C CA . VAL A 1 548 ? 4.371 30.656 14.406 1 85.44 548 VAL A CA 1
ATOM 4313 C C . VAL A 1 548 ? 4.793 31.266 15.742 1 85.44 548 VAL A C 1
ATOM 4315 O O . VAL A 1 548 ? 5.281 30.547 16.625 1 85.44 548 VAL A O 1
ATOM 4318 N N . GLU A 1 549 ? 4.598 32.5 15.758 1 87.75 549 GLU A N 1
ATOM 4319 C CA . GLU A 1 549 ? 4.945 33.219 16.984 1 87.75 549 GLU A CA 1
ATOM 4320 C C . GLU A 1 549 ? 4.238 32.625 18.203 1 87.75 549 GLU A C 1
ATOM 4322 O O . GLU A 1 549 ? 3.07 32.219 18.109 1 87.75 549 GLU A O 1
ATOM 4327 N N . GLN A 1 550 ? 5.008 32.469 19.375 1 88.38 550 GLN A N 1
ATOM 4328 C CA . GLN A 1 550 ? 4.512 31.953 20.641 1 88.38 550 GLN A CA 1
ATOM 4329 C C . GLN A 1 550 ? 4.633 30.438 20.688 1 88.38 550 GLN A C 1
ATOM 4331 O O . GLN A 1 550 ? 4.426 29.812 21.734 1 88.38 550 GLN A O 1
ATOM 4336 N N . TYR A 1 551 ? 4.984 29.906 19.562 1 92.06 551 TYR A N 1
ATOM 4337 C CA . TYR A 1 551 ? 5.156 28.469 19.484 1 92.06 551 TYR A CA 1
ATOM 4338 C C . TYR A 1 551 ? 6.586 28.109 19.094 1 92.06 551 TYR A C 1
ATOM 4340 O O . TYR A 1 551 ? 7.289 28.906 18.469 1 92.06 551 TYR A O 1
ATOM 4348 N N . TYR A 1 552 ? 7 26.984 19.547 1 94.62 552 TYR A N 1
ATOM 4349 C CA . TYR A 1 552 ? 8.367 26.547 19.266 1 94.62 552 TYR A CA 1
ATOM 4350 C C . TYR A 1 552 ? 8.43 25.031 19.141 1 94.62 552 TYR A C 1
ATOM 4352 O O . TYR A 1 552 ? 7.488 24.328 19.5 1 94.62 552 TYR A O 1
ATOM 4360 N N . SER A 1 553 ? 9.523 24.5 18.5 1 95.69 553 SER A N 1
ATOM 4361 C CA . SER A 1 553 ? 9.836 23.078 18.422 1 95.69 553 SER A CA 1
ATOM 4362 C C . SER A 1 553 ? 11.289 22.812 18.781 1 95.69 553 SER A C 1
ATOM 4364 O O . SER A 1 553 ? 12.203 23.188 18.047 1 95.69 553 SER A O 1
ATOM 4366 N N . PRO A 1 554 ? 11.469 22.109 19.922 1 94.19 554 PRO A N 1
ATOM 4367 C CA . PRO A 1 554 ? 12.828 21.953 20.453 1 94.19 554 PRO A CA 1
ATOM 4368 C C . PRO A 1 554 ? 13.633 20.906 19.688 1 94.19 554 PRO A C 1
ATOM 4370 O O . PRO A 1 554 ? 14.867 20.969 19.672 1 94.19 554 PRO A O 1
ATOM 4373 N N . GLU A 1 555 ? 13.016 19.969 19.203 1 94.25 555 GLU A N 1
ATOM 4374 C CA . GLU A 1 555 ? 13.719 18.859 18.547 1 94.25 555 GLU A CA 1
ATOM 4375 C C . GLU A 1 555 ? 13.406 18.812 17.062 1 94.25 555 GLU A C 1
ATOM 4377 O O . GLU A 1 555 ? 12.43 19.406 16.594 1 94.25 555 GLU A O 1
ATOM 4382 N N . ALA A 1 556 ? 14.383 18.156 16.375 1 92 556 ALA A N 1
ATOM 4383 C CA . ALA A 1 556 ? 14.164 17.953 14.945 1 92 556 ALA A CA 1
ATOM 4384 C C . ALA A 1 556 ? 13.008 16.984 14.703 1 92 556 ALA A C 1
ATOM 4386 O O . ALA A 1 556 ? 12.789 16.062 15.492 1 92 556 ALA A O 1
ATOM 4387 N N . ASP A 1 557 ? 12.273 17.219 13.688 1 89.5 557 ASP A N 1
ATOM 4388 C CA . ASP A 1 557 ? 11.25 16.328 13.148 1 89.5 557 ASP A CA 1
ATOM 4389 C C . ASP A 1 557 ? 10.078 16.188 14.125 1 89.5 557 ASP A C 1
ATOM 4391 O O . ASP A 1 557 ? 9.531 15.094 14.289 1 89.5 557 ASP A O 1
ATOM 4395 N N . MET A 1 558 ? 9.742 17.297 14.742 1 91 558 MET A N 1
ATOM 4396 C CA . MET A 1 558 ? 8.562 17.312 15.609 1 91 558 MET A CA 1
ATOM 4397 C C . MET A 1 558 ? 7.281 17.344 14.789 1 91 558 MET A C 1
ATOM 4399 O O . MET A 1 558 ? 7.238 17.969 13.727 1 91 558 MET A O 1
ATOM 4403 N N . ASN A 1 559 ? 6.16 16.75 15.312 1 86.62 559 ASN A N 1
ATOM 4404 C CA . ASN A 1 559 ? 4.887 16.703 14.602 1 86.62 559 ASN A CA 1
ATOM 4405 C C . ASN A 1 559 ? 4.023 17.922 14.883 1 86.62 559 ASN A C 1
ATOM 4407 O O . ASN A 1 559 ? 3.086 18.219 14.141 1 86.62 559 ASN A O 1
ATOM 4411 N N . GLU A 1 560 ? 4.336 18.578 16 1 87.69 560 GLU A N 1
ATOM 4412 C CA . GLU A 1 560 ? 3.596 19.781 16.406 1 87.69 560 GLU A CA 1
ATOM 4413 C C . GLU A 1 560 ? 4.496 20.766 17.125 1 87.69 560 GLU A C 1
ATOM 4415 O O . GLU A 1 560 ? 5.551 20.391 17.641 1 87.69 560 GLU A O 1
ATOM 4420 N N . CYS A 1 561 ? 4.066 21.984 16.922 1 91.56 561 CYS A N 1
ATOM 4421 C CA . CYS A 1 561 ? 4.742 23.016 17.703 1 91.56 561 CYS A CA 1
ATOM 4422 C C . CYS A 1 561 ? 4.176 23.094 19.109 1 91.56 561 CYS A C 1
ATOM 4424 O O . CYS A 1 561 ? 2.979 22.891 19.312 1 91.56 561 CYS A O 1
ATOM 4426 N N . LEU A 1 562 ? 5.066 23.359 20.078 1 93.06 562 LEU A N 1
ATOM 4427 C CA . LEU A 1 562 ? 4.656 23.531 21.469 1 93.06 562 LEU A CA 1
ATOM 4428 C C . LEU A 1 562 ? 4.465 25 21.797 1 93.06 562 LEU A C 1
ATOM 4430 O O . LEU A 1 562 ? 5.219 25.859 21.328 1 93.06 562 LEU A O 1
ATOM 4434 N N . LYS A 1 563 ? 3.457 25.219 22.578 1 90.5 563 LYS A N 1
ATOM 4435 C CA . LYS A 1 563 ? 3.207 26.594 23.016 1 90.5 563 LYS A CA 1
ATOM 4436 C C . LYS A 1 563 ? 4.164 27 24.125 1 90.5 563 LYS A C 1
ATOM 4438 O O . LYS A 1 563 ? 4.434 26.219 25.047 1 90.5 563 LYS A O 1
ATOM 4443 N N . CYS A 1 564 ? 4.652 28.219 24.031 1 92.19 564 CYS A N 1
ATOM 4444 C CA . CYS A 1 564 ? 5.527 28.734 25.078 1 92.19 564 CYS A CA 1
ATOM 4445 C C . CYS A 1 564 ? 4.758 28.953 26.375 1 92.19 564 CYS A C 1
ATOM 4447 O O . CYS A 1 564 ? 3.584 29.312 26.344 1 92.19 564 CYS A O 1
ATOM 4449 N N . PRO A 1 565 ? 5.465 28.672 27.469 1 89.56 565 PRO A N 1
ATOM 4450 C CA . PRO A 1 565 ? 4.824 29 28.75 1 89.56 565 PRO A CA 1
ATOM 4451 C C . PRO A 1 565 ? 4.469 30.484 28.859 1 89.56 565 PRO A C 1
ATOM 4453 O O . PRO A 1 565 ? 4.98 31.297 28.094 1 89.56 565 PRO A O 1
ATOM 4456 N N . SER A 1 566 ? 3.65 30.891 29.766 1 86.56 566 SER A N 1
ATOM 4457 C CA . SER A 1 566 ? 3.064 32.219 29.891 1 86.56 566 SER A CA 1
ATOM 4458 C C . SER A 1 566 ? 4.145 33.281 30.062 1 86.56 566 SER A C 1
ATOM 4460 O O . SER A 1 566 ? 3.971 34.438 29.641 1 86.56 566 SER A O 1
ATOM 4462 N N . ARG A 1 567 ? 5.262 33 30.688 1 88.06 567 ARG A N 1
ATOM 4463 C CA . ARG A 1 567 ? 6.301 34 30.938 1 88.06 567 ARG A CA 1
ATOM 4464 C C . ARG A 1 567 ? 7.363 33.969 29.859 1 88.06 567 ARG A C 1
ATOM 4466 O O . ARG A 1 567 ? 8.391 34.656 29.969 1 88.06 567 ARG A O 1
ATOM 4473 N N . GLN A 1 568 ? 7.152 33.25 28.875 1 91.69 568 GLN A N 1
ATOM 4474 C CA . GLN A 1 568 ? 8.102 33.125 27.766 1 91.69 568 GLN A CA 1
ATOM 4475 C C . GLN A 1 568 ? 7.402 33.312 26.422 1 91.69 568 GLN A C 1
ATOM 4477 O O . GLN A 1 568 ? 6.172 33.281 26.344 1 91.69 568 GLN A O 1
ATOM 4482 N N . TRP A 1 569 ? 8.211 33.656 25.438 1 91.12 569 TRP A N 1
ATOM 4483 C CA . TRP A 1 569 ? 7.703 33.781 24.062 1 91.12 569 TRP A CA 1
ATOM 4484 C C . TRP A 1 569 ? 8.758 33.344 23.062 1 91.12 569 TRP A C 1
ATOM 4486 O O . TRP A 1 569 ? 9.898 33.062 23.422 1 91.12 569 TRP A O 1
ATOM 4496 N N . SER A 1 570 ? 8.336 33.156 21.797 1 92.88 570 SER A N 1
ATOM 4497 C CA . SER A 1 570 ? 9.258 32.75 20.734 1 92.88 570 SER A CA 1
ATOM 4498 C C . SER A 1 570 ? 8.938 33.469 19.422 1 92.88 570 SER A C 1
ATOM 4500 O O . SER A 1 570 ? 7.785 33.812 19.172 1 92.88 570 SER A O 1
ATOM 4502 N N . LYS A 1 571 ? 9.984 33.781 18.625 1 91.25 571 LYS A N 1
ATOM 4503 C CA . LYS A 1 571 ? 9.812 34.312 17.266 1 91.25 571 LYS A CA 1
ATOM 4504 C C . LYS A 1 571 ? 9.391 33.188 16.312 1 91.25 571 LYS A C 1
ATOM 4506 O O . LYS A 1 571 ? 9.359 32.031 16.688 1 91.25 571 LYS A O 1
ATOM 4511 N N . ASN A 1 572 ? 9.07 33.656 15.07 1 90.88 572 ASN A N 1
ATOM 4512 C CA . ASN A 1 572 ? 8.766 32.656 14.039 1 90.88 572 ASN A CA 1
ATOM 4513 C C . ASN A 1 572 ? 9.961 31.75 13.766 1 90.88 572 ASN A C 1
ATOM 4515 O O . ASN A 1 572 ? 11.086 32.219 13.617 1 90.88 572 ASN A O 1
ATOM 4519 N N . GLY A 1 573 ? 9.711 30.453 13.75 1 93.5 573 GLY A N 1
ATOM 4520 C CA . GLY A 1 573 ? 10.742 29.484 13.398 1 93.5 573 GLY A CA 1
ATOM 4521 C C . GLY A 1 573 ? 11.75 29.25 14.508 1 93.5 573 GLY A C 1
ATOM 4522 O O . GLY A 1 573 ? 12.898 28.906 14.242 1 93.5 573 GLY A O 1
ATOM 4523 N N . SER A 1 574 ? 11.297 29.375 15.727 1 94.12 574 SER A N 1
ATOM 4524 C CA . SER A 1 574 ? 12.234 29.266 16.844 1 94.12 574 SER A CA 1
ATOM 4525 C C . SER A 1 574 ? 12.211 27.875 17.438 1 94.12 574 SER A C 1
ATOM 4527 O O . SER A 1 574 ? 11.172 27.203 17.469 1 94.12 574 SER A O 1
ATOM 4529 N N . SER A 1 575 ? 13.43 27.469 18.047 1 95.19 575 SER A N 1
ATOM 4530 C CA . SER A 1 575 ? 13.57 26.156 18.672 1 95.19 575 SER A CA 1
ATOM 4531 C C . SER A 1 575 ? 13.422 26.25 20.188 1 95.19 575 SER A C 1
ATOM 4533 O O . SER A 1 575 ? 13.312 25.219 20.875 1 95.19 575 SER A O 1
ATOM 4535 N N . ARG A 1 576 ? 13.445 27.422 20.703 1 94.44 576 ARG A N 1
ATOM 4536 C CA . ARG A 1 576 ? 13.312 27.609 22.141 1 94.44 576 ARG A CA 1
ATOM 4537 C C . ARG A 1 576 ? 12.523 28.875 22.453 1 94.44 576 ARG A C 1
ATOM 4539 O O . ARG A 1 576 ? 12.352 29.734 21.594 1 94.44 576 ARG A O 1
ATOM 4546 N N . CYS A 1 577 ? 11.961 28.859 23.641 1 94.75 577 CYS A N 1
ATOM 4547 C CA . CYS A 1 577 ? 11.273 30.047 24.141 1 94.75 577 CYS A CA 1
ATOM 4548 C C . CYS A 1 577 ? 12.242 30.969 24.859 1 94.75 577 CYS A C 1
ATOM 4550 O O . CYS A 1 577 ? 13.219 30.516 25.453 1 94.75 577 CYS A O 1
ATOM 4552 N N . GLU A 1 578 ? 12.07 32.25 24.703 1 93.19 578 GLU A N 1
ATOM 4553 C CA . GLU A 1 578 ? 12.828 33.25 25.422 1 93.19 578 GLU A CA 1
ATOM 4554 C C . GLU A 1 578 ? 11.961 33.969 26.469 1 93.19 578 GLU A C 1
ATOM 4556 O O . GLU A 1 578 ? 10.734 34.031 26.312 1 93.19 578 GLU A O 1
ATOM 4561 N N . ASN A 1 579 ? 12.602 34.344 27.547 1 92.38 579 ASN A N 1
ATOM 4562 C CA . ASN A 1 579 ? 11.859 35.062 28.578 1 92.38 579 ASN A CA 1
ATOM 4563 C C . ASN A 1 579 ? 11.367 36.406 28.094 1 92.38 579 ASN A C 1
ATOM 4565 O O . ASN A 1 579 ? 12.078 37.125 27.391 1 92.38 579 ASN A O 1
ATOM 4569 N N . LYS A 1 580 ? 10.125 36.656 28.406 1 91.12 580 LYS A N 1
ATOM 4570 C CA . LYS A 1 580 ? 9.578 37.969 28.094 1 91.12 580 LYS A CA 1
ATOM 4571 C C . LYS A 1 580 ? 10.305 39.062 28.875 1 91.12 580 LYS A C 1
ATOM 4573 O O . LYS A 1 580 ? 10.805 38.844 29.984 1 91.12 580 LYS A O 1
ATOM 4578 N N . THR A 1 581 ? 10.414 40.281 28.266 1 89.12 581 THR A N 1
ATOM 4579 C CA . THR A 1 581 ? 11.031 41.406 28.938 1 89.12 581 THR A CA 1
ATOM 4580 C C . THR A 1 581 ? 10.086 42 29.969 1 89.12 581 THR A C 1
ATOM 4582 O O . THR A 1 581 ? 8.875 42.094 29.734 1 89.12 581 THR A O 1
ATOM 4585 N N . ILE A 1 582 ? 10.625 42.219 31.188 1 88.56 582 ILE A N 1
ATOM 4586 C CA . ILE A 1 582 ? 9.844 42.844 32.25 1 88.56 582 ILE A CA 1
ATOM 4587 C C . ILE A 1 582 ? 9.945 44.344 32.156 1 88.56 582 ILE A C 1
ATOM 4589 O O . ILE A 1 582 ? 11.039 44.906 32.188 1 88.56 582 ILE A O 1
ATOM 4593 N N . GLU A 1 583 ? 8.797 44.938 31.906 1 88.56 583 GLU A N 1
ATOM 4594 C CA . GLU A 1 583 ? 8.773 46.375 31.781 1 88.56 583 GLU A CA 1
ATOM 4595 C C . GLU A 1 583 ? 8.016 47 32.938 1 88.56 583 GLU A C 1
ATOM 4597 O O . GLU A 1 583 ? 6.977 46.5 33.375 1 88.56 583 GLU A O 1
ATOM 4602 N N . TYR A 1 584 ? 8.578 47.969 33.75 1 90.06 584 TYR A N 1
ATOM 4603 C CA . TYR A 1 584 ? 7.965 48.844 34.75 1 90.06 584 TYR A CA 1
ATOM 4604 C C . TYR A 1 584 ? 8.609 50.219 34.75 1 90.06 584 TYR A C 1
ATOM 4606 O O . TYR A 1 584 ? 9.594 50.469 34.031 1 90.06 584 TYR A O 1
ATOM 4614 N N . PHE A 1 585 ? 8.133 51.125 35.438 1 91.88 585 PHE A N 1
ATOM 4615 C CA . PHE A 1 585 ? 8.656 52.469 35.469 1 91.88 585 PHE A CA 1
ATOM 4616 C C . PHE A 1 585 ? 9.945 52.531 36.281 1 91.88 585 PHE A C 1
ATOM 4618 O O . PHE A 1 585 ? 9.906 52.781 37.5 1 91.88 585 PHE A O 1
ATOM 4625 N N . GLN A 1 586 ? 11.07 52.5 35.625 1 92.25 586 GLN A N 1
ATOM 4626 C CA . GLN A 1 586 ? 12.375 52.375 36.25 1 92.25 586 GLN A CA 1
ATOM 4627 C C . GLN A 1 586 ? 12.945 53.719 36.656 1 92.25 586 GLN A C 1
ATOM 4629 O O . GLN A 1 586 ? 12.539 54.75 36.156 1 92.25 586 GLN A O 1
ATOM 4634 N N . TRP A 1 587 ? 13.922 53.625 37.625 1 92.56 587 TRP A N 1
ATOM 4635 C CA . TRP A 1 587 ? 14.625 54.812 38.125 1 92.56 587 TRP A CA 1
ATOM 4636 C C . TRP A 1 587 ? 15.477 55.438 37.031 1 92.56 587 TRP A C 1
ATOM 4638 O O . TRP A 1 587 ? 15.719 56.656 37.031 1 92.56 587 TRP A O 1
ATOM 4648 N N . SER A 1 588 ? 15.883 54.531 36.062 1 89.94 588 SER A N 1
ATOM 4649 C CA . SER A 1 588 ? 16.781 55 35 1 89.94 588 SER A CA 1
ATOM 4650 C C . SER A 1 588 ? 16.016 55.594 33.812 1 89.94 588 SER A C 1
ATOM 4652 O O . SER A 1 588 ? 16.609 56.156 32.906 1 89.94 588 SER A O 1
ATOM 4654 N N . ASN A 1 589 ? 14.758 55.469 33.844 1 90.62 589 ASN A N 1
ATOM 4655 C CA . ASN A 1 589 ? 13.945 56.062 32.781 1 90.62 589 ASN A CA 1
ATOM 4656 C C . ASN A 1 589 ? 14.133 57.562 32.719 1 90.62 589 ASN A C 1
ATOM 4658 O O . ASN A 1 589 ? 14.172 58.25 33.75 1 90.62 589 ASN A O 1
ATOM 4662 N N . PRO A 1 590 ? 14.266 58.125 31.531 1 89.38 590 PRO A N 1
ATOM 4663 C CA . PRO A 1 590 ? 14.508 59.562 31.391 1 89.38 590 PRO A CA 1
ATOM 4664 C C . PRO A 1 590 ? 13.398 60.406 32 1 89.38 590 PRO A C 1
ATOM 4666 O O . PRO A 1 590 ? 13.672 61.469 32.594 1 89.38 590 PRO A O 1
ATOM 4669 N N . ILE A 1 591 ? 12.211 60 31.891 1 88.62 591 ILE A N 1
ATOM 4670 C CA . ILE A 1 591 ? 11.102 60.75 32.469 1 88.62 591 ILE A CA 1
ATOM 4671 C C . ILE A 1 591 ? 11.195 60.688 34 1 88.62 591 ILE A C 1
ATOM 4673 O O . ILE A 1 591 ? 10.922 61.688 34.688 1 88.62 591 ILE A O 1
ATOM 4677 N N . ALA A 1 592 ? 11.578 59.594 34.531 1 92 592 ALA A N 1
ATOM 4678 C CA . ALA A 1 592 ? 11.758 59.438 35.969 1 92 592 ALA A CA 1
ATOM 4679 C C . ALA A 1 592 ? 12.867 60.375 36.469 1 92 592 ALA A C 1
ATOM 4681 O O . ALA A 1 592 ? 12.727 61 37.5 1 92 592 ALA A O 1
ATOM 4682 N N . ILE A 1 593 ? 13.883 60.562 35.719 1 91.81 593 ILE A N 1
ATOM 4683 C CA . ILE A 1 593 ? 15.016 61.375 36.094 1 91.81 593 ILE A CA 1
ATOM 4684 C C . ILE A 1 593 ? 14.594 62.844 36.094 1 91.81 593 ILE A C 1
ATOM 4686 O O . ILE A 1 593 ? 14.93 63.594 37 1 91.81 593 ILE A O 1
ATOM 4690 N N . VAL A 1 594 ? 13.859 63.188 35.094 1 90.94 594 VAL A N 1
ATOM 4691 C CA . VAL A 1 594 ? 13.391 64.562 35 1 90.94 594 VAL A CA 1
ATOM 4692 C C . VAL A 1 594 ? 12.477 64.875 36.188 1 90.94 594 VAL A C 1
ATOM 4694 O O . VAL A 1 594 ? 12.602 65.938 36.812 1 90.94 594 VAL A O 1
ATOM 4697 N N . LEU A 1 595 ? 11.633 63.938 36.562 1 92.38 595 LEU A N 1
ATOM 4698 C CA . LEU A 1 595 ? 10.727 64.125 37.688 1 92.38 595 LEU A CA 1
ATOM 4699 C C . LEU A 1 595 ? 11.5 64.25 38.969 1 92.38 595 LEU A C 1
ATOM 4701 O O . LEU A 1 595 ? 11.203 65.062 39.812 1 92.38 595 LEU A O 1
ATOM 4705 N N . LEU A 1 596 ? 12.508 63.531 39.156 1 93.75 596 LEU A N 1
ATOM 4706 C CA . LEU A 1 596 ? 13.305 63.5 40.375 1 93.75 596 LEU A CA 1
ATOM 4707 C C . LEU A 1 596 ? 14.141 64.812 40.469 1 93.75 596 LEU A C 1
ATOM 4709 O O . LEU A 1 596 ? 14.359 65.312 41.562 1 93.75 596 LEU A O 1
ATOM 4713 N N . ILE A 1 597 ? 14.594 65.312 39.375 1 94.06 597 ILE A N 1
ATOM 4714 C CA . ILE A 1 597 ? 15.367 66.562 39.375 1 94.06 597 ILE A CA 1
ATOM 4715 C C . ILE A 1 597 ? 14.469 67.75 39.812 1 94.06 597 ILE A C 1
ATOM 4717 O O . ILE A 1 597 ? 14.836 68.5 40.688 1 94.06 597 ILE A O 1
ATOM 4721 N N . PHE A 1 598 ? 13.367 67.75 39.25 1 94.06 598 PHE A N 1
ATOM 4722 C CA . PHE A 1 598 ? 12.445 68.812 39.594 1 94.06 598 PHE A CA 1
ATOM 4723 C C . PHE A 1 598 ? 11.953 68.625 41.031 1 94.06 598 PHE A C 1
ATOM 4725 O O . PHE A 1 598 ? 11.719 69.625 41.75 1 94.06 598 PHE A O 1
ATOM 4732 N N . ASP A 1 599 ? 11.797 67.375 41.438 1 95.38 599 ASP A N 1
ATOM 4733 C CA . ASP A 1 599 ? 11.383 67.125 42.812 1 95.38 599 ASP A CA 1
ATOM 4734 C C . ASP A 1 599 ? 12.469 67.5 43.812 1 95.38 599 ASP A C 1
ATOM 4736 O O . ASP A 1 599 ? 12.18 68.062 44.844 1 95.38 599 ASP A O 1
ATOM 4740 N N . SER A 1 600 ? 13.68 67.25 43.469 1 95 600 SER A N 1
ATOM 4741 C CA . SER A 1 600 ? 14.797 67.625 44.344 1 95 600 SER A CA 1
ATOM 4742 C C . SER A 1 600 ? 14.977 69.125 44.438 1 95 600 SER A C 1
ATOM 4744 O O . SER A 1 600 ? 15.305 69.688 45.5 1 95 600 SER A O 1
ATOM 4746 N N . PHE A 1 601 ? 14.727 69.812 43.375 1 95 601 PHE A N 1
ATOM 4747 C CA . PHE A 1 601 ? 14.859 71.25 43.344 1 95 601 PHE A CA 1
ATOM 4748 C C . PHE A 1 601 ? 13.828 71.938 44.25 1 95 601 PHE A C 1
ATOM 4750 O O . PHE A 1 601 ? 14.18 72.75 45.094 1 95 601 PHE A O 1
ATOM 4757 N N . ILE A 1 602 ? 12.633 71.5 44.125 1 94.31 602 ILE A N 1
ATOM 4758 C CA . ILE A 1 602 ? 11.578 72.062 44.938 1 94.31 602 ILE A CA 1
ATOM 4759 C C . ILE A 1 602 ? 11.727 71.625 46.406 1 94.31 602 ILE A C 1
ATOM 4761 O O . ILE A 1 602 ? 11.414 72.375 47.312 1 94.31 602 ILE A O 1
ATOM 4765 N N . PHE A 1 603 ? 12.227 70.438 46.625 1 94.88 603 PHE A N 1
ATOM 4766 C CA . PHE A 1 603 ? 12.5 69.938 47.969 1 94.88 603 PHE A CA 1
ATOM 4767 C C . PHE A 1 603 ? 13.531 70.812 48.656 1 94.88 603 PHE A C 1
ATOM 4769 O O . PHE A 1 603 ? 13.336 71.25 49.812 1 94.88 603 PHE A O 1
ATOM 4776 N N . LEU A 1 604 ? 14.5 71.25 47.969 1 94.12 604 LEU A N 1
ATOM 4777 C CA . LEU A 1 604 ? 15.547 72.125 48.5 1 94.12 604 LEU A CA 1
ATOM 4778 C C . LEU A 1 604 ? 15.031 73.5 48.719 1 94.12 604 LEU A C 1
ATOM 4780 O O . LEU A 1 604 ? 15.391 74.188 49.719 1 94.12 604 LEU A O 1
ATOM 4784 N N . LEU A 1 605 ? 14.227 73.875 47.875 1 93.94 605 LEU A N 1
ATOM 4785 C CA . LEU A 1 605 ? 13.664 75.188 48 1 93.94 605 LEU A CA 1
ATOM 4786 C C . LEU A 1 605 ? 12.781 75.312 49.25 1 93.94 605 LEU A C 1
ATOM 4788 O O . LEU A 1 605 ? 12.852 76.312 50 1 93.94 605 LEU A O 1
ATOM 4792 N N . VAL A 1 606 ? 11.992 74.312 49.5 1 94.69 606 VAL A N 1
ATOM 4793 C CA . VAL A 1 606 ? 11.125 74.25 50.656 1 94.69 606 VAL A CA 1
ATOM 4794 C C . VAL A 1 606 ? 11.961 74.125 51.938 1 94.69 606 VAL A C 1
ATOM 4796 O O . VAL A 1 606 ? 11.68 74.812 52.938 1 94.69 606 VAL A O 1
ATOM 4799 N N . PHE A 1 607 ? 12.992 73.375 51.812 1 92.38 607 PHE A N 1
ATOM 4800 C CA . PHE A 1 607 ? 13.875 73.188 52.938 1 92.38 607 PHE A CA 1
ATOM 4801 C C . PHE A 1 607 ? 14.625 74.5 53.25 1 92.38 607 PHE A C 1
ATOM 4803 O O . PHE A 1 607 ? 14.727 74.875 54.438 1 92.38 607 PHE A O 1
ATOM 4810 N N . ILE A 1 608 ? 15.016 75.312 52.312 1 92.19 608 ILE A N 1
ATOM 4811 C CA . ILE A 1 608 ? 15.727 76.562 52.5 1 92.19 608 ILE A CA 1
ATOM 4812 C C . ILE A 1 608 ? 14.766 77.625 53.031 1 92.19 608 ILE A C 1
ATOM 4814 O O . ILE A 1 608 ? 15.117 78.375 53.938 1 92.19 608 ILE A O 1
ATOM 4818 N N . THR A 1 609 ? 13.633 77.5 52.5 1 92.44 609 THR A N 1
ATOM 4819 C CA . THR A 1 609 ? 12.633 78.438 52.969 1 92.44 609 THR A CA 1
ATOM 4820 C C . THR A 1 609 ? 12.289 78.188 54.438 1 92.44 609 THR A C 1
ATOM 4822 O O . THR A 1 609 ? 12.102 79.125 55.219 1 92.44 609 THR A O 1
ATOM 4825 N N . GLY A 1 610 ? 12.242 76.875 54.812 1 90.38 610 GLY A N 1
ATOM 4826 C CA . GLY A 1 610 ? 12 76.5 56.188 1 90.38 610 GLY A CA 1
ATOM 4827 C C . GLY A 1 610 ? 13.109 76.938 57.125 1 90.38 610 GLY A C 1
ATOM 4828 O O . GLY A 1 610 ? 12.844 77.438 58.219 1 90.38 610 GLY A O 1
ATOM 4829 N N . ALA A 1 611 ? 14.297 77.062 56.719 1 91.38 611 ALA A N 1
ATOM 4830 C CA . ALA A 1 611 ? 15.438 77.438 57.5 1 91.38 611 ALA A CA 1
ATOM 4831 C C . ALA A 1 611 ? 15.461 79 57.656 1 91.38 611 ALA A C 1
ATOM 4833 O O . ALA A 1 611 ? 15.742 79.5 58.75 1 91.38 611 ALA A O 1
ATOM 4834 N N . VAL A 1 612 ? 15.07 79.625 56.625 1 91.81 612 VAL A N 1
ATOM 4835 C CA . VAL A 1 612 ? 15.031 81.062 56.688 1 91.81 612 VAL A CA 1
ATOM 4836 C C . VAL A 1 612 ? 13.898 81.562 57.594 1 91.81 612 VAL A C 1
ATOM 4838 O O . VAL A 1 612 ? 14.062 82.5 58.375 1 91.81 612 VAL A O 1
ATOM 4841 N N . PHE A 1 613 ? 12.797 80.812 57.469 1 91.44 613 PHE A N 1
ATOM 4842 C CA . PHE A 1 613 ? 11.664 81.188 58.344 1 91.44 613 PHE A CA 1
ATOM 4843 C C . PHE A 1 613 ? 11.992 80.938 59.781 1 91.44 613 PHE A C 1
ATOM 4845 O O . PHE A 1 613 ? 11.555 81.688 60.688 1 91.44 613 PHE A O 1
ATOM 4852 N N . PHE A 1 614 ? 12.836 79.938 60.094 1 89.06 614 PHE A N 1
ATOM 4853 C CA . PHE A 1 614 ? 13.219 79.625 61.469 1 89.06 614 PHE A CA 1
ATOM 4854 C C . PHE A 1 614 ? 14.188 80.625 62 1 89.06 614 PHE A C 1
ATOM 4856 O O . PHE A 1 614 ? 14.094 81.062 63.188 1 89.06 614 PHE A O 1
ATOM 4863 N N . LYS A 1 615 ? 15.039 81.312 61.219 1 88.81 615 LYS A N 1
ATOM 4864 C CA . LYS A 1 615 ? 16.016 82.312 61.625 1 88.81 615 LYS A CA 1
ATOM 4865 C C . LYS A 1 615 ? 15.352 83.625 61.844 1 88.81 615 LYS A C 1
ATOM 4867 O O . LYS A 1 615 ? 15.719 84.375 62.781 1 88.81 615 LYS A O 1
ATOM 4872 N N . TYR A 1 616 ? 14.367 83.875 61.062 1 87.62 616 TYR A N 1
ATOM 4873 C CA . TYR A 1 616 ? 13.68 85.188 61.156 1 87.62 616 TYR A CA 1
ATOM 4874 C C . TYR A 1 616 ? 12.266 85 61.719 1 87.62 616 TYR A C 1
ATOM 4876 O O . TYR A 1 616 ? 11.336 85.688 61.25 1 87.62 616 TYR A O 1
ATOM 4884 N N . ALA A 1 617 ? 12 84.062 62.625 1 85.31 617 ALA A N 1
ATOM 4885 C CA . ALA A 1 617 ? 10.688 83.688 63.125 1 85.31 617 ALA A CA 1
ATOM 4886 C C . ALA A 1 617 ? 9.969 84.875 63.781 1 85.31 617 ALA A C 1
ATOM 4888 O O . ALA A 1 617 ? 8.742 84.938 63.812 1 85.31 617 ALA A O 1
ATOM 4889 N N . ASP A 1 618 ? 10.68 85.875 64.188 1 79.25 618 ASP A N 1
ATOM 4890 C CA . ASP A 1 618 ? 10.094 86.938 64.938 1 79.25 618 ASP A CA 1
ATOM 4891 C C . ASP A 1 618 ? 9.766 88.125 64.062 1 79.25 618 ASP A C 1
ATOM 4893 O O . ASP A 1 618 ? 9.203 89.125 64.5 1 79.25 618 ASP A O 1
ATOM 4897 N N . THR A 1 619 ? 9.914 88 62.781 1 81.56 619 THR A N 1
ATOM 4898 C CA . THR A 1 619 ? 9.602 89.062 61.875 1 81.56 619 THR A CA 1
ATOM 4899 C C . THR A 1 619 ? 8.117 89.062 61.5 1 81.56 619 THR A C 1
ATOM 4901 O O . THR A 1 619 ? 7.484 88 61.5 1 81.56 619 THR A O 1
ATOM 4904 N N . PRO A 1 620 ? 7.488 90.188 61.25 1 79.12 620 PRO A N 1
ATOM 4905 C CA . PRO A 1 620 ? 6.062 90.25 60.938 1 79.12 620 PRO A CA 1
ATOM 4906 C C . PRO A 1 620 ? 5.695 89.5 59.688 1 79.12 620 PRO A C 1
ATOM 4908 O O . PRO A 1 620 ? 4.578 89 59.562 1 79.12 620 PRO A O 1
ATOM 4911 N N . THR A 1 621 ? 6.648 89.25 58.844 1 80.5 621 THR A N 1
ATOM 4912 C CA . THR A 1 621 ? 6.371 88.562 57.594 1 80.5 621 THR A CA 1
ATOM 4913 C C . THR A 1 621 ? 6.117 87.062 57.844 1 80.5 621 THR A C 1
ATOM 4915 O O . THR A 1 621 ? 5.18 86.5 57.281 1 80.5 621 THR A O 1
ATOM 4918 N N . VAL A 1 622 ? 6.891 86.5 58.688 1 81.56 622 VAL A N 1
ATOM 4919 C CA . VAL A 1 622 ? 6.727 85.062 59 1 81.56 622 VAL A CA 1
ATOM 4920 C C . VAL A 1 622 ? 5.453 84.875 59.812 1 81.56 622 VAL A C 1
ATOM 4922 O O . VAL A 1 622 ? 4.742 83.875 59.625 1 81.56 622 VAL A O 1
ATOM 4925 N N . LYS A 1 623 ? 5.164 85.812 60.625 1 77.69 623 LYS A N 1
ATOM 4926 C CA . LYS A 1 623 ? 3.955 85.75 61.438 1 77.69 623 LYS A CA 1
ATOM 4927 C C . LYS A 1 623 ? 2.705 85.938 60.594 1 77.69 623 LYS A C 1
ATOM 4929 O O . LYS A 1 623 ? 1.676 85.312 60.844 1 77.69 623 LYS A O 1
ATOM 4934 N N . ALA A 1 624 ? 2.867 86.812 59.625 1 73.69 624 ALA A N 1
ATOM 4935 C CA . ALA A 1 624 ? 1.747 87.062 58.719 1 73.69 624 ALA A CA 1
ATOM 4936 C C . ALA A 1 624 ? 1.538 85.875 57.781 1 73.69 624 ALA A C 1
ATOM 4938 O O . ALA A 1 624 ? 0.423 85.625 57.312 1 73.69 624 ALA A O 1
ATOM 4939 N N . ALA A 1 625 ? 2.615 85.125 57.531 1 76.56 625 ALA A N 1
ATOM 4940 C CA . ALA A 1 625 ? 2.535 84 56.594 1 76.56 625 ALA A CA 1
ATOM 4941 C C . ALA A 1 625 ? 1.835 82.812 57.25 1 76.56 625 ALA A C 1
ATOM 4943 O O . ALA A 1 625 ? 1.295 81.938 56.562 1 76.56 625 ALA A O 1
ATOM 4944 N N . GLY A 1 626 ? 1.667 82.75 58.438 1 74.12 626 GLY A N 1
ATOM 4945 C CA . GLY A 1 626 ? 0.919 81.688 59.094 1 74.12 626 GLY A CA 1
ATOM 4946 C C . GLY A 1 626 ? 1.475 81.312 60.469 1 74.12 626 GLY A C 1
ATOM 4947 O O . GLY A 1 626 ? 0.862 80.562 61.219 1 74.12 626 GLY A O 1
ATOM 4948 N N . GLY A 1 627 ? 2.627 82.062 60.844 1 76.81 627 GLY A N 1
ATOM 4949 C CA . GLY A 1 627 ? 3.238 81.812 62.125 1 76.81 627 GLY A CA 1
ATOM 4950 C C . GLY A 1 627 ? 3.684 80.375 62.344 1 76.81 627 GLY A C 1
ATOM 4951 O O . GLY A 1 627 ? 4.406 79.812 61.5 1 76.81 627 GLY A O 1
ATOM 4952 N N . LYS A 1 628 ? 3.17 79.688 63.312 1 78.38 628 LYS A N 1
ATOM 4953 C CA . LYS A 1 628 ? 3.531 78.312 63.688 1 78.38 628 LYS A CA 1
ATOM 4954 C C . LYS A 1 628 ? 2.957 77.312 62.688 1 78.38 628 LYS A C 1
ATOM 4956 O O . LYS A 1 628 ? 3.531 76.25 62.469 1 78.38 628 LYS A O 1
ATOM 4961 N N . TYR A 1 629 ? 1.958 77.625 61.969 1 84.81 629 TYR A N 1
ATOM 4962 C CA . TYR A 1 629 ? 1.289 76.688 61.062 1 84.81 629 TYR A CA 1
ATOM 4963 C C . TYR A 1 629 ? 1.984 76.688 59.719 1 84.81 629 TYR A C 1
ATOM 4965 O O . TYR A 1 629 ? 1.769 75.75 58.906 1 84.81 629 TYR A O 1
ATOM 4973 N N . THR A 1 630 ? 2.887 77.625 59.531 1 87.62 630 THR A N 1
ATOM 4974 C CA . THR A 1 630 ? 3.672 77.625 58.281 1 87.62 630 THR A CA 1
ATOM 4975 C C . THR A 1 630 ? 4.688 76.5 58.312 1 87.62 630 THR A C 1
ATOM 4977 O O . THR A 1 630 ? 5.008 75.938 57.281 1 87.62 630 THR A O 1
ATOM 4980 N N . TYR A 1 631 ? 5.062 76.125 59.5 1 89.88 631 TYR A N 1
ATOM 4981 C CA . TYR A 1 631 ? 5.977 75 59.625 1 89.88 631 TYR A CA 1
ATOM 4982 C C . TYR A 1 631 ? 5.258 73.688 59.344 1 89.88 631 TYR A C 1
ATOM 4984 O O . TYR A 1 631 ? 5.828 72.75 58.719 1 89.88 631 TYR A O 1
ATOM 4992 N N . LEU A 1 632 ? 4.023 73.562 59.75 1 90.94 632 LEU A N 1
ATOM 4993 C CA . LEU A 1 632 ? 3.232 72.375 59.469 1 90.94 632 LEU A CA 1
ATOM 4994 C C . LEU A 1 632 ? 2.975 72.25 57.969 1 90.94 632 LEU A C 1
ATOM 4996 O O . LEU A 1 632 ? 3.002 71.188 57.406 1 90.94 632 LEU A O 1
ATOM 5000 N N . LEU A 1 633 ? 2.752 73.375 57.375 1 92.81 633 LEU A N 1
ATOM 5001 C CA . LEU A 1 633 ? 2.568 73.438 55.938 1 92.81 633 LEU A CA 1
ATOM 5002 C C . LEU A 1 633 ? 3.83 72.938 55.219 1 92.81 633 LEU A C 1
ATOM 5004 O O . LEU A 1 633 ? 3.754 72.188 54.281 1 92.81 633 LEU A O 1
ATOM 5008 N N . GLN A 1 634 ? 4.992 73.438 55.656 1 94.25 634 GLN A N 1
ATOM 5009 C CA . GLN A 1 634 ? 6.254 73.062 55.031 1 94.25 634 GLN A CA 1
ATOM 5010 C C . GLN A 1 634 ? 6.551 71.562 55.219 1 94.25 634 GLN A C 1
ATOM 5012 O O . GLN A 1 634 ? 6.98 70.875 54.281 1 94.25 634 GLN A O 1
ATOM 5017 N N . ILE A 1 635 ? 6.203 71 56.344 1 93.94 635 ILE A N 1
ATOM 5018 C CA . ILE A 1 635 ? 6.434 69.562 56.625 1 93.94 635 ILE A CA 1
ATOM 5019 C C . ILE A 1 635 ? 5.508 68.75 55.75 1 93.94 635 ILE A C 1
ATOM 5021 O O . ILE A 1 635 ? 5.926 67.688 55.219 1 93.94 635 ILE A O 1
ATOM 5025 N N . SER A 1 636 ? 4.262 69.125 55.625 1 94.94 636 SER A N 1
ATOM 5026 C CA . SER A 1 636 ? 3.301 68.375 54.781 1 94.94 636 SER A CA 1
ATOM 5027 C C . SER A 1 636 ? 3.697 68.375 53.312 1 94.94 636 SER A C 1
ATOM 5029 O O . SER A 1 636 ? 3.525 67.375 52.625 1 94.94 636 SER A O 1
ATOM 5031 N N . LEU A 1 637 ? 4.215 69.5 52.875 1 95.19 637 LEU A N 1
ATOM 5032 C CA . LEU A 1 637 ? 4.672 69.562 51.5 1 95.19 637 LEU A CA 1
ATOM 5033 C C . LEU A 1 637 ? 5.895 68.688 51.25 1 95.19 637 LEU A C 1
ATOM 5035 O O . LEU A 1 637 ? 6.016 68.062 50.219 1 95.19 637 LEU A O 1
ATOM 5039 N N . LEU A 1 638 ? 6.828 68.688 52.281 1 94.81 638 LEU A N 1
ATOM 5040 C CA . LEU A 1 638 ? 7.996 67.812 52.188 1 94.81 638 LEU A CA 1
ATOM 5041 C C . LEU A 1 638 ? 7.582 66.375 52.156 1 94.81 638 LEU A C 1
ATOM 5043 O O . LEU A 1 638 ? 8.156 65.562 51.375 1 94.81 638 LEU A O 1
ATOM 5047 N N . LEU A 1 639 ? 6.504 66 52.844 1 93.94 639 LEU A N 1
ATOM 5048 C CA . LEU A 1 639 ? 6.008 64.625 52.844 1 93.94 639 LEU A CA 1
ATOM 5049 C C . LEU A 1 639 ? 5.371 64.25 51.5 1 93.94 639 LEU A C 1
ATOM 5051 O O . LEU A 1 639 ? 5.496 63.156 51.031 1 93.94 639 LEU A O 1
ATOM 5055 N N . SER A 1 640 ? 4.676 65.188 50.906 1 94.31 640 SER A N 1
ATOM 5056 C CA . SER A 1 640 ? 4.086 64.938 49.594 1 94.31 640 SER A CA 1
ATOM 5057 C C . SER A 1 640 ? 5.16 64.75 48.531 1 94.31 640 SER A C 1
ATOM 5059 O O . SER A 1 640 ? 4.957 64 47.562 1 94.31 640 SER A O 1
ATOM 5061 N N . MET A 1 641 ? 6.309 65.438 48.688 1 94.69 641 MET A N 1
ATOM 5062 C CA . MET A 1 641 ? 7.406 65.25 47.719 1 94.69 641 MET A CA 1
ATOM 5063 C C . MET A 1 641 ? 8.078 63.906 47.906 1 94.69 641 MET A C 1
ATOM 5065 O O . MET A 1 641 ? 8.547 63.312 46.906 1 94.69 641 MET A O 1
ATOM 5069 N N . ILE A 1 642 ? 8.047 63.375 49.031 1 93.56 642 ILE A N 1
ATOM 5070 C CA . ILE A 1 642 ? 8.633 62.062 49.312 1 93.56 642 ILE A CA 1
ATOM 5071 C C . ILE A 1 642 ? 7.789 61 48.625 1 93.56 642 ILE A C 1
ATOM 5073 O O . ILE A 1 642 ? 8.312 59.969 48.188 1 93.56 642 ILE A O 1
ATOM 5077 N N . THR A 1 643 ? 6.539 61.25 48.438 1 93.69 643 THR A N 1
ATOM 5078 C CA . THR A 1 643 ? 5.641 60.281 47.844 1 93.69 643 THR A CA 1
ATOM 5079 C C . THR A 1 643 ? 6.008 60.031 46.375 1 93.69 643 THR A C 1
ATOM 5081 O O . THR A 1 643 ? 5.758 58.969 45.844 1 93.69 643 THR A O 1
ATOM 5084 N N . ILE A 1 644 ? 6.578 61.031 45.688 1 94.5 644 ILE A N 1
ATOM 5085 C CA . ILE A 1 644 ? 6.961 60.906 44.281 1 94.5 644 ILE A CA 1
ATOM 5086 C C . ILE A 1 644 ? 7.973 59.781 44.125 1 94.5 644 ILE A C 1
ATOM 5088 O O . ILE A 1 644 ? 7.926 59.031 43.125 1 94.5 644 ILE A O 1
ATOM 5092 N N . GLY A 1 645 ? 8.805 59.594 45.094 1 93.12 645 GLY A N 1
ATOM 5093 C CA . GLY A 1 645 ? 9.758 58.5 45.062 1 93.12 645 GLY A CA 1
ATOM 5094 C C . GLY A 1 645 ? 9.102 57.125 45.062 1 93.12 645 GLY A C 1
ATOM 5095 O O . GLY A 1 645 ? 9.641 56.156 44.5 1 93.12 645 GLY A O 1
ATOM 5096 N N . PHE A 1 646 ? 7.891 57.062 45.625 1 94.62 646 PHE A N 1
ATOM 5097 C CA . PHE A 1 646 ? 7.203 55.781 45.719 1 94.62 646 PHE A CA 1
ATOM 5098 C C . PHE A 1 646 ? 6.508 55.438 44.438 1 94.62 646 PHE A C 1
ATOM 5100 O O . PHE A 1 646 ? 6.023 54.312 44.25 1 94.62 646 PHE A O 1
ATOM 5107 N N . PHE A 1 647 ? 6.473 56.344 43.469 1 94.88 647 PHE A N 1
ATOM 5108 C CA . PHE A 1 647 ? 5.855 56.062 42.156 1 94.88 647 PHE A CA 1
ATOM 5109 C C . PHE A 1 647 ? 6.891 55.562 41.156 1 94.88 647 PHE A C 1
ATOM 5111 O O . PHE A 1 647 ? 6.543 55.156 40.062 1 94.88 647 PHE A O 1
ATOM 5118 N N . ILE A 1 648 ? 8.117 55.656 41.5 1 94.31 648 ILE A N 1
ATOM 5119 C CA . ILE A 1 648 ? 9.203 55.25 40.625 1 94.31 648 ILE A CA 1
ATOM 5120 C C . ILE A 1 648 ? 9.867 54 41.156 1 94.31 648 ILE A C 1
ATOM 5122 O O . ILE A 1 648 ? 10.102 53.875 42.344 1 94.31 648 ILE A O 1
ATOM 5126 N N . GLY A 1 649 ? 10.078 53.062 40.188 1 91.88 649 GLY A N 1
ATOM 5127 C CA . GLY A 1 649 ? 10.719 51.812 40.594 1 91.88 649 GLY A CA 1
ATOM 5128 C C . GLY A 1 649 ? 9.805 50.594 40.469 1 91.88 649 GLY A C 1
ATOM 5129 O O . GLY A 1 649 ? 8.664 50.719 40 1 91.88 649 GLY A O 1
ATOM 5130 N N . GLN A 1 650 ? 10.25 49.406 40.938 1 92.19 650 GLN A N 1
ATOM 5131 C CA . GLN A 1 650 ? 9.484 48.188 40.812 1 92.19 650 GLN A CA 1
ATOM 5132 C C . GLN A 1 650 ? 8.336 48.156 41.812 1 92.19 650 GLN A C 1
ATOM 5134 O O . GLN A 1 650 ? 8.547 48.312 43.031 1 92.19 650 GLN A O 1
ATOM 5139 N N . PRO A 1 651 ? 7.211 48 41.25 1 91.94 651 PRO A N 1
ATOM 5140 C CA . PRO A 1 651 ? 6.051 47.938 42.125 1 91.94 651 PRO A CA 1
ATOM 5141 C C . PRO A 1 651 ? 6.086 46.75 43.094 1 91.94 651 PRO A C 1
ATOM 5143 O O . PRO A 1 651 ? 6.492 45.656 42.688 1 91.94 651 PRO A O 1
ATOM 5146 N N . ASN A 1 652 ? 5.871 46.969 44.312 1 93.12 652 ASN A N 1
ATOM 5147 C CA . ASN A 1 652 ? 5.68 45.938 45.344 1 93.12 652 ASN A CA 1
ATOM 5148 C C . ASN A 1 652 ? 4.402 46.188 46.125 1 93.12 652 ASN A C 1
ATOM 5150 O O . ASN A 1 652 ? 3.773 47.219 46 1 93.12 652 ASN A O 1
ATOM 5154 N N . LYS A 1 653 ? 3.939 45.188 46.844 1 93.75 653 LYS A N 1
ATOM 5155 C CA . LYS A 1 653 ? 2.674 45.25 47.562 1 93.75 653 LYS A CA 1
ATOM 5156 C C . LYS A 1 653 ? 2.66 46.406 48.531 1 93.75 653 LYS A C 1
ATOM 5158 O O . LYS A 1 653 ? 1.677 47.156 48.625 1 93.75 653 LYS A O 1
ATOM 5163 N N . PHE A 1 654 ? 3.654 46.656 49.219 1 93.81 654 PHE A N 1
ATOM 5164 C CA . PHE A 1 654 ? 3.74 47.719 50.219 1 93.81 654 PHE A CA 1
ATOM 5165 C C . PHE A 1 654 ? 3.691 49.094 49.531 1 93.81 654 PHE A C 1
ATOM 5167 O O . PHE A 1 654 ? 2.938 49.969 49.969 1 93.81 654 PHE A O 1
ATOM 5174 N N . ILE A 1 655 ? 4.457 49.312 48.562 1 94.12 655 ILE A N 1
ATOM 5175 C CA . ILE A 1 655 ? 4.551 50.594 47.875 1 94.12 655 ILE A CA 1
ATOM 5176 C C . ILE A 1 655 ? 3.209 50.938 47.219 1 94.12 655 ILE A C 1
ATOM 5178 O O . ILE A 1 655 ? 2.75 52.062 47.312 1 94.12 655 ILE A O 1
ATOM 5182 N N . CYS A 1 656 ? 2.551 49.969 46.656 1 94.88 656 CYS A N 1
ATOM 5183 C CA . CYS A 1 656 ? 1.271 50.219 46 1 94.88 656 CYS A CA 1
ATOM 5184 C C . CYS A 1 656 ? 0.205 50.594 47 1 94.88 656 CYS A C 1
ATOM 5186 O O . CYS A 1 656 ? -0.684 51.406 46.688 1 94.88 656 CYS A O 1
ATOM 5188 N N . GLN A 1 657 ? 0.299 50.188 48.219 1 94.94 657 GLN A N 1
ATOM 5189 C CA . GLN A 1 657 ? -0.717 50.469 49.219 1 94.94 657 GLN A CA 1
ATOM 5190 C C . GLN A 1 657 ? -0.479 51.812 49.906 1 94.94 657 GLN A C 1
ATOM 5192 O O . GLN A 1 657 ? -1.428 52.469 50.344 1 94.94 657 GLN A O 1
ATOM 5197 N N . ILE A 1 658 ? 0.746 52.188 49.969 1 94.38 658 ILE A N 1
ATOM 5198 C CA . ILE A 1 658 ? 1.05 53.344 50.812 1 94.38 658 ILE A CA 1
ATOM 5199 C C . ILE A 1 658 ? 1.16 54.594 49.938 1 94.38 658 ILE A C 1
ATOM 5201 O O . ILE A 1 658 ? 0.951 55.719 50.438 1 94.38 658 ILE A O 1
ATOM 5205 N N . ARG A 1 659 ? 1.474 54.5 48.75 1 94.12 659 ARG A N 1
ATOM 5206 C CA . ARG A 1 659 ? 1.835 55.656 47.906 1 94.12 659 ARG A CA 1
ATOM 5207 C C . ARG A 1 659 ? 0.674 56.656 47.812 1 94.12 659 ARG A C 1
ATOM 5209 O O . ARG A 1 659 ? 0.861 57.875 47.969 1 94.12 659 ARG A O 1
ATOM 5216 N N . GLN A 1 660 ? -0.543 56.156 47.594 1 94.25 660 GLN A N 1
ATOM 5217 C CA . GLN A 1 660 ? -1.688 57.031 47.406 1 94.25 660 GLN A CA 1
ATOM 5218 C C . GLN A 1 660 ? -2.121 57.656 48.75 1 94.25 660 GLN A C 1
ATOM 5220 O O . GLN A 1 660 ? -2.287 58.844 48.875 1 94.25 660 GLN A O 1
ATOM 5225 N N . PRO A 1 661 ? -2.281 56.875 49.844 1 94.25 661 PRO A N 1
ATOM 5226 C CA . PRO A 1 661 ? -2.668 57.469 51.125 1 94.25 661 PRO A CA 1
ATOM 5227 C C . PRO A 1 661 ? -1.639 58.438 51.656 1 94.25 661 PRO A C 1
ATOM 5229 O O . PRO A 1 661 ? -2.006 59.438 52.281 1 94.25 661 PRO A O 1
ATOM 5232 N N . LEU A 1 662 ? -0.447 58.156 51.438 1 94.81 662 LEU A N 1
ATOM 5233 C CA . LEU A 1 662 ? 0.581 59.094 51.906 1 94.81 662 LEU A CA 1
ATOM 5234 C C . LEU A 1 662 ? 0.42 60.438 51.25 1 94.81 662 LEU A C 1
ATOM 5236 O O . LEU A 1 662 ? 0.503 61.469 51.906 1 94.81 662 LEU A O 1
ATOM 5240 N N . TYR A 1 663 ? 0.272 60.438 49.938 1 94.38 663 TYR A N 1
ATOM 5241 C CA . TYR A 1 663 ? 0.027 61.688 49.25 1 94.38 663 TYR A CA 1
ATOM 5242 C C . TYR A 1 663 ? -1.271 62.344 49.75 1 94.38 663 TYR A C 1
ATOM 5244 O O . TYR A 1 663 ? -1.305 63.531 50.062 1 94.38 663 TYR A O 1
ATOM 5252 N N . GLY A 1 664 ? -2.34 61.594 49.812 1 94.81 664 GLY A N 1
ATOM 5253 C CA . GLY A 1 664 ? -3.645 62.125 50.219 1 94.81 664 GLY A CA 1
ATOM 5254 C C . GLY A 1 664 ? -3.645 62.781 51.562 1 94.81 664 GLY A C 1
ATOM 5255 O O . GLY A 1 664 ? -4.145 63.906 51.719 1 94.81 664 GLY A O 1
ATOM 5256 N N . ILE A 1 665 ? -3.09 62.188 52.531 1 95.75 665 ILE A N 1
ATOM 5257 C CA . ILE A 1 665 ? -3.086 62.688 53.906 1 95.75 665 ILE A CA 1
ATOM 5258 C C . ILE A 1 665 ? -2.176 63.906 54 1 95.75 665 ILE A C 1
ATOM 5260 O O . ILE A 1 665 ? -2.562 64.938 54.562 1 95.75 665 ILE A O 1
ATOM 5264 N N . SER A 1 666 ? -1.018 63.781 53.406 1 95.5 666 SER A N 1
ATOM 5265 C CA . SER A 1 666 ? -0.074 64.875 53.5 1 95.5 666 SER A CA 1
ATOM 5266 C C . SER A 1 666 ? -0.625 66.125 52.781 1 95.5 666 SER A C 1
ATOM 5268 O O . SER A 1 666 ? -0.547 67.25 53.312 1 95.5 666 SER A O 1
ATOM 5270 N N . PHE A 1 667 ? -1.195 65.938 51.688 1 94.75 667 PHE A N 1
ATOM 5271 C CA . PHE A 1 667 ? -1.672 67.062 50.938 1 94.75 667 PHE A CA 1
ATOM 5272 C C . PHE A 1 667 ? -2.945 67.625 51.562 1 94.75 667 PHE A C 1
ATOM 5274 O O . PHE A 1 667 ? -3.219 68.875 51.438 1 94.75 667 PHE A O 1
ATOM 5281 N N . THR A 1 668 ? -3.719 66.875 52.25 1 96 668 THR A N 1
ATOM 5282 C CA . THR A 1 668 ? -4.875 67.375 53 1 96 668 THR A CA 1
ATOM 5283 C C . THR A 1 668 ? -4.434 68.312 54.125 1 96 668 THR A C 1
ATOM 5285 O O . THR A 1 668 ? -5.066 69.312 54.375 1 96 668 THR A O 1
ATOM 5288 N N . ILE A 1 669 ? -3.365 67.938 54.75 1 95.56 669 ILE A N 1
ATOM 5289 C CA . ILE A 1 669 ? -2.826 68.75 55.812 1 95.56 669 ILE A CA 1
ATOM 5290 C C . ILE A 1 669 ? -2.432 70.125 55.219 1 95.56 669 ILE A C 1
ATOM 5292 O O . ILE A 1 669 ? -2.744 71.188 55.781 1 95.56 669 ILE A O 1
ATOM 5296 N N . SER A 1 670 ? -1.849 70.062 54.062 1 94.25 670 SER A N 1
ATOM 5297 C CA . SER A 1 670 ? -1.427 71.312 53.406 1 94.25 670 SER A CA 1
ATOM 5298 C C . SER A 1 670 ? -2.625 72.188 53.062 1 94.25 670 SER A C 1
ATOM 5300 O O . SER A 1 670 ? -2.641 73.375 53.375 1 94.25 670 SER A O 1
ATOM 5302 N N . VAL A 1 671 ? -3.621 71.625 52.531 1 94.44 671 VAL A N 1
ATOM 5303 C CA . VAL A 1 671 ? -4.801 72.375 52.125 1 94.44 671 VAL A CA 1
ATOM 5304 C C . VAL A 1 671 ? -5.57 72.875 53.344 1 94.44 671 VAL A C 1
ATOM 5306 O O . VAL A 1 671 ? -6.141 73.938 53.344 1 94.44 671 VAL A O 1
ATOM 5309 N N . SER A 1 672 ? -5.539 72.125 54.406 1 93.69 672 SER A N 1
ATOM 5310 C CA . SER A 1 672 ? -6.207 72.5 55.656 1 93.69 672 SER A CA 1
ATOM 5311 C C . SER A 1 672 ? -5.512 73.688 56.312 1 93.69 672 SER A C 1
ATOM 5313 O O . SER A 1 672 ? -6.172 74.562 56.875 1 93.69 672 SER A O 1
ATOM 5315 N N . CYS A 1 673 ? -4.234 73.75 56.188 1 91.88 673 CYS A N 1
ATOM 5316 C CA . CYS A 1 673 ? -3.5 74.875 56.719 1 91.88 673 CYS A CA 1
ATOM 5317 C C . CYS A 1 673 ? -3.838 76.188 55.938 1 91.88 673 CYS A C 1
ATOM 5319 O O . CYS A 1 673 ? -4.031 77.25 56.531 1 91.88 673 CYS A O 1
ATOM 5321 N N . ILE A 1 674 ? -3.939 76 54.719 1 90.81 674 ILE A N 1
ATOM 5322 C CA . ILE A 1 674 ? -4.266 77.188 53.875 1 90.81 674 ILE A CA 1
ATOM 5323 C C . ILE A 1 674 ? -5.719 77.562 54.094 1 90.81 674 ILE A C 1
ATOM 5325 O O . ILE A 1 674 ? -6.043 78.75 54.094 1 90.81 674 ILE A O 1
ATOM 5329 N N . LEU A 1 675 ? -6.555 76.625 54.312 1 89.88 675 LEU A N 1
ATOM 5330 C CA . LEU A 1 675 ? -7.957 76.875 54.625 1 89.88 675 LEU A CA 1
ATOM 5331 C C . LEU A 1 675 ? -8.086 77.688 55.906 1 89.88 675 LEU A C 1
ATOM 5333 O O . LEU A 1 675 ? -8.867 78.625 55.969 1 89.88 675 LEU A O 1
ATOM 5337 N N . MET A 1 676 ? -7.34 77.375 56.938 1 86.81 676 MET A N 1
ATOM 5338 C CA . MET A 1 676 ? -7.363 78.062 58.188 1 86.81 676 MET A CA 1
ATOM 5339 C C . MET A 1 676 ? -6.844 79.5 58 1 86.81 676 MET A C 1
ATOM 5341 O O . MET A 1 676 ? -7.363 80.438 58.625 1 86.81 676 MET A O 1
ATOM 5345 N N . LYS A 1 677 ? -5.918 79.625 57.219 1 83.19 677 LYS A N 1
ATOM 5346 C CA . LYS A 1 677 ? -5.398 80.938 56.906 1 83.19 677 LYS A CA 1
ATOM 5347 C C . LYS A 1 677 ? -6.449 81.75 56.188 1 83.19 677 LYS A C 1
ATOM 5349 O O . LYS A 1 677 ? -6.609 82.938 56.5 1 83.19 677 LYS A O 1
ATOM 5354 N N . SER A 1 678 ? -7.125 81.188 55.25 1 82.88 678 SER A N 1
ATOM 5355 C CA . SER A 1 678 ? -8.172 81.875 54.5 1 82.88 678 SER A CA 1
ATOM 5356 C C . SER A 1 678 ? -9.312 82.25 55.406 1 82.88 678 SER A C 1
ATOM 5358 O O . SER A 1 678 ? -9.836 83.375 55.312 1 82.88 678 SER A O 1
ATOM 5360 N N . ILE A 1 679 ? -9.609 81.5 56.375 1 82.94 679 ILE A N 1
ATOM 5361 C CA . ILE A 1 679 ? -10.68 81.812 57.344 1 82.94 679 ILE A CA 1
ATOM 5362 C C . ILE A 1 679 ? -10.25 82.938 58.25 1 82.94 679 ILE A C 1
ATOM 5364 O O . ILE A 1 679 ? -11.031 83.812 58.531 1 82.94 679 ILE A O 1
ATOM 5368 N N . ARG A 1 680 ? -9.055 83 58.625 1 78.81 680 ARG A N 1
ATOM 5369 C CA . ARG A 1 680 ? -8.539 84.062 59.531 1 78.81 680 ARG A CA 1
ATOM 5370 C C . ARG A 1 680 ? -8.484 85.375 58.812 1 78.81 680 ARG A C 1
ATOM 5372 O O . ARG A 1 680 ? -8.789 86.438 59.406 1 78.81 680 ARG A O 1
ATOM 5379 N N . ILE A 1 681 ? -8.148 85.312 57.594 1 76.44 681 ILE A N 1
ATOM 5380 C CA . ILE A 1 681 ? -8.086 86.562 56.812 1 76.44 681 ILE A CA 1
ATOM 5381 C C . ILE A 1 681 ? -9.492 87.125 56.656 1 76.44 681 ILE A C 1
ATOM 5383 O O . ILE A 1 681 ? -9.695 88.375 56.781 1 76.44 681 ILE A O 1
ATOM 5387 N N . LEU A 1 682 ? -10.391 86.375 56.531 1 75.62 682 LEU A N 1
ATOM 5388 C CA . LEU A 1 682 ? -11.766 86.812 56.344 1 75.62 682 LEU A CA 1
ATOM 5389 C C . LEU A 1 682 ? -12.352 87.312 57.656 1 75.62 682 LEU A C 1
ATOM 5391 O O . LEU A 1 682 ? -13.07 88.312 57.656 1 75.62 682 LEU A O 1
ATOM 5395 N N . LEU A 1 683 ? -11.992 86.75 58.719 1 74.81 683 LEU A N 1
ATOM 5396 C CA . LEU A 1 683 ? -12.516 87.125 60.031 1 74.81 683 LEU A CA 1
ATOM 5397 C C . LEU A 1 683 ? -11.852 88.438 60.5 1 74.81 683 LEU A C 1
ATOM 5399 O O . LEU A 1 683 ? -12.469 89.25 61.188 1 74.81 683 LEU A O 1
ATOM 5403 N N . ALA A 1 684 ? -10.648 88.562 60.156 1 69.44 684 ALA A N 1
ATOM 5404 C CA . ALA A 1 684 ? -9.922 89.75 60.562 1 69.44 684 ALA A CA 1
ATOM 5405 C C . ALA A 1 684 ? -10.484 91 59.906 1 69.44 684 ALA A C 1
ATOM 5407 O O . ALA A 1 684 ? -10.422 92.125 60.469 1 69.44 684 ALA A O 1
ATOM 5408 N N . PHE A 1 685 ? -11.016 91 58.875 1 62.97 685 PHE A N 1
ATOM 5409 C CA . PHE A 1 685 ? -11.422 92.188 58.188 1 62.97 685 PHE A CA 1
ATOM 5410 C C . PHE A 1 685 ? -12.945 92.312 58.094 1 62.97 685 PHE A C 1
ATOM 5412 O O . PHE A 1 685 ? -13.5 93.375 57.938 1 62.97 685 PHE A O 1
ATOM 5419 N N . GLU A 1 686 ? -13.617 91.375 58.062 1 58.84 686 GLU A N 1
ATOM 5420 C CA . GLU A 1 686 ? -15.07 91.5 58.125 1 58.84 686 GLU A CA 1
ATOM 5421 C C . GLU A 1 686 ? -15.57 91.625 59.562 1 58.84 686 GLU A C 1
ATOM 5423 O O . GLU A 1 686 ? -14.938 91.188 60.5 1 58.84 686 GLU A O 1
ATOM 5428 N N . SER A 1 687 ? -16.562 92.688 59.906 1 51.12 687 SER A N 1
ATOM 5429 C CA . SER A 1 687 ? -17.109 93.125 61.188 1 51.12 687 SER A CA 1
ATOM 5430 C C . SER A 1 687 ? -17.312 92 62.125 1 51.12 687 SER A C 1
ATOM 5432 O O . SER A 1 687 ? -18 91 61.781 1 51.12 687 SER A O 1
ATOM 5434 N N . ALA A 1 688 ? -16.422 91.75 63.062 1 48.94 688 ALA A N 1
ATOM 5435 C CA . ALA A 1 688 ? -16.344 90.812 64.25 1 48.94 688 ALA A CA 1
ATOM 5436 C C . ALA A 1 688 ? -17.734 90.562 64.812 1 48.94 688 ALA A C 1
ATOM 5438 O O . ALA A 1 688 ? -17.891 89.688 65.625 1 48.94 688 ALA A O 1
ATOM 5439 N N . LYS A 1 689 ? -18.641 91.438 64.688 1 48.25 689 LYS A N 1
ATOM 5440 C CA . LYS A 1 689 ? -19.844 91.375 65.5 1 48.25 689 LYS A CA 1
ATOM 5441 C C . LYS A 1 689 ? -20.672 90.125 65.188 1 48.25 689 LYS A C 1
ATOM 5443 O O . LYS A 1 689 ? -21.359 89.625 66.062 1 48.25 689 LYS A O 1
ATOM 5448 N N . LYS A 1 690 ? -20.922 89.875 64 1 50.53 690 LYS A N 1
ATOM 5449 C CA . LYS A 1 690 ? -22.109 89.062 63.75 1 50.53 690 LYS A CA 1
ATOM 5450 C C . LYS A 1 690 ? -21.797 87.562 64 1 50.53 690 LYS A C 1
ATOM 5452 O O . LYS A 1 690 ? -22.688 86.75 64.25 1 50.53 690 LYS A O 1
ATOM 5457 N N . ASN A 1 691 ? -20.547 86.875 63.719 1 51.69 691 ASN A N 1
ATOM 5458 C CA . ASN A 1 691 ? -20.531 85.438 63.844 1 51.69 691 ASN A CA 1
ATOM 5459 C C . ASN A 1 691 ? -19.609 85 64.938 1 51.69 691 ASN A C 1
ATOM 5461 O O . ASN A 1 691 ? -18.469 84.562 64.688 1 51.69 691 ASN A O 1
ATOM 5465 N N . LYS A 1 692 ? -20.078 85.188 66.188 1 54.22 692 LYS A N 1
ATOM 5466 C CA . LYS A 1 692 ? -19.406 84.812 67.438 1 54.22 692 LYS A CA 1
ATOM 5467 C C . LYS A 1 692 ? -18.984 83.375 67.375 1 54.22 692 LYS A C 1
ATOM 5469 O O . LYS A 1 692 ? -17.938 83 67.875 1 54.22 692 LYS A O 1
ATOM 5474 N N . LEU A 1 693 ? -19.797 82.5 66.875 1 54.12 693 LEU A N 1
ATOM 5475 C CA . LEU A 1 693 ? -19.531 81.062 66.875 1 54.12 693 LEU A CA 1
ATOM 5476 C C . LEU A 1 693 ? -18.312 80.75 66 1 54.12 693 LEU A C 1
ATOM 5478 O O . LEU A 1 693 ? -17.469 79.938 66.375 1 54.12 693 LEU A O 1
ATOM 5482 N N . ILE A 1 694 ? -18.125 81.312 64.812 1 57.81 694 ILE A N 1
ATOM 5483 C CA . ILE A 1 694 ? -17.016 81.062 63.906 1 57.81 694 ILE A CA 1
ATOM 5484 C C . ILE A 1 694 ? -15.734 81.625 64.5 1 57.81 694 ILE A C 1
ATOM 5486 O O . ILE A 1 694 ? -14.648 81.062 64.375 1 57.81 694 ILE A O 1
ATOM 5490 N N . MET A 1 695 ? -15.883 82.625 65.25 1 59.66 695 MET A N 1
ATOM 5491 C CA . MET A 1 695 ? -14.75 83.312 65.875 1 59.66 695 MET A CA 1
ATOM 5492 C C . MET A 1 695 ? -14.18 82.375 67 1 59.66 695 MET A C 1
ATOM 5494 O O . MET A 1 695 ? -12.961 82.312 67.188 1 59.66 695 MET A O 1
ATOM 5498 N N . LYS A 1 696 ? -15.109 81.75 67.812 1 58.88 696 LYS A N 1
ATOM 5499 C CA . LYS A 1 696 ? -14.656 80.875 68.875 1 58.88 696 LYS A CA 1
ATOM 5500 C C . LYS A 1 696 ? -13.945 79.625 68.25 1 58.88 696 LYS A C 1
ATOM 5502 O O . LYS A 1 696 ? -12.984 79.125 68.812 1 58.88 696 LYS A O 1
ATOM 5507 N N . LEU A 1 697 ? -14.32 79.125 67.125 1 57.72 697 LEU A N 1
ATOM 5508 C CA . LEU A 1 697 ? -13.75 77.938 66.5 1 57.72 697 LEU A CA 1
ATOM 5509 C C . LEU A 1 697 ? -12.406 78.25 65.812 1 57.72 697 LEU A C 1
ATOM 5511 O O . LEU A 1 697 ? -11.523 77.438 65.75 1 57.72 697 LEU A O 1
ATOM 5515 N N . THR A 1 698 ? -12.281 79.375 65.375 1 62.62 698 THR A N 1
ATOM 5516 C CA . THR A 1 698 ? -11.062 79.812 64.688 1 62.62 698 THR A CA 1
ATOM 5517 C C . THR A 1 698 ? -9.969 80.125 65.75 1 62.62 698 THR A C 1
ATOM 5519 O O . THR A 1 698 ? -8.812 80.375 65.375 1 62.62 698 THR A O 1
ATOM 5522 N N . TYR A 1 699 ? -10.367 80.062 67.062 1 65.31 699 TYR A N 1
ATOM 5523 C CA . TYR A 1 699 ? -9.367 80.25 68.125 1 65.31 699 TYR A CA 1
ATOM 5524 C C . TYR A 1 699 ? -8.492 79.062 68.312 1 65.31 699 TYR A C 1
ATOM 5526 O O . TYR A 1 699 ? -7.43 79.125 68.938 1 65.31 699 TYR A O 1
ATOM 5534 N N . GLN A 1 700 ? -8.906 77.812 67.688 1 76.38 700 GLN A N 1
ATOM 5535 C CA . GLN A 1 700 ? -8.047 76.625 67.812 1 76.38 700 GLN A CA 1
ATOM 5536 C C . GLN A 1 700 ? -7.801 76 66.438 1 76.38 700 GLN A C 1
ATOM 5538 O O . GLN A 1 700 ? -8.367 75 66.062 1 76.38 700 GLN A O 1
ATOM 5543 N N . PRO A 1 701 ? -7.012 76.562 65.562 1 81.69 701 PRO A N 1
ATOM 5544 C CA . PRO A 1 701 ? -6.75 76.062 64.188 1 81.69 701 PRO A CA 1
ATOM 5545 C C . PRO A 1 701 ? -6.211 74.688 64.188 1 81.69 701 PRO A C 1
ATOM 5547 O O . PRO A 1 701 ? -6.512 73.875 63.25 1 81.69 701 PRO A O 1
ATOM 5550 N N . ALA A 1 702 ? -5.598 74.188 65.25 1 85.56 702 ALA A N 1
ATOM 5551 C CA . ALA A 1 702 ? -5.016 72.875 65.25 1 85.56 702 ALA A CA 1
ATOM 5552 C C . ALA A 1 702 ? -6.102 71.812 65.312 1 85.56 702 ALA A C 1
ATOM 5554 O O . ALA A 1 702 ? -5.93 70.688 64.688 1 85.56 702 ALA A O 1
ATOM 5555 N N . VAL A 1 703 ? -7.273 72.188 65.875 1 86.31 703 VAL A N 1
ATOM 5556 C CA . VAL A 1 703 ? -8.359 71.188 66 1 86.31 703 VAL A CA 1
ATOM 5557 C C . VAL A 1 703 ? -9.031 71 64.625 1 86.31 703 VAL A C 1
ATOM 5559 O O . VAL A 1 703 ? -9.359 69.875 64.25 1 86.31 703 VAL A O 1
ATOM 5562 N N . ILE A 1 704 ? -9.148 72.062 63.844 1 87.25 704 ILE A N 1
ATOM 5563 C CA . ILE A 1 704 ? -9.789 72 62.562 1 87.25 704 ILE A CA 1
ATOM 5564 C C . ILE A 1 704 ? -8.898 71.188 61.594 1 87.25 704 ILE A C 1
ATOM 5566 O O . ILE A 1 704 ? -9.367 70.375 60.844 1 87.25 704 ILE A O 1
ATOM 5570 N N . ILE A 1 705 ? -7.617 71.438 61.594 1 92.12 705 ILE A N 1
ATOM 5571 C CA . ILE A 1 705 ? -6.672 70.75 60.719 1 92.12 705 ILE A CA 1
ATOM 5572 C C . ILE A 1 705 ? -6.66 69.25 61.062 1 92.12 705 ILE A C 1
ATOM 5574 O O . ILE A 1 705 ? -6.664 68.438 60.156 1 92.12 705 ILE A O 1
ATOM 5578 N N . CYS A 1 706 ? -6.766 68.938 62.344 1 92.56 706 CYS A N 1
ATOM 5579 C CA . CYS A 1 706 ? -6.75 67.562 62.781 1 92.56 706 CYS A CA 1
ATOM 5580 C C . CYS A 1 706 ? -8.023 66.812 62.344 1 92.56 706 CYS A C 1
ATOM 5582 O O . CYS A 1 706 ? -7.977 65.688 61.875 1 92.56 706 CYS A O 1
ATOM 5584 N N . VAL A 1 707 ? -9.227 67.5 62.438 1 92.44 707 VAL A N 1
ATOM 5585 C CA . VAL A 1 707 ? -10.5 66.875 62.062 1 92.44 707 VAL A CA 1
ATOM 5586 C C . VAL A 1 707 ? -10.555 66.625 60.562 1 92.44 707 VAL A C 1
ATOM 5588 O O . VAL A 1 707 ? -11 65.562 60.125 1 92.44 707 VAL A O 1
ATOM 5591 N N . LEU A 1 708 ? -10.086 67.562 59.812 1 94.06 708 LEU A N 1
ATOM 5592 C CA . LEU A 1 708 ? -10.094 67.375 58.344 1 94.06 708 LEU A CA 1
ATOM 5593 C C . LEU A 1 708 ? -9.102 66.312 57.938 1 94.06 708 LEU A C 1
ATOM 5595 O O . LEU A 1 708 ? -9.367 65.5 57 1 94.06 708 LEU A O 1
ATOM 5599 N N . THR A 1 709 ? -7.949 66.25 58.594 1 95.06 709 THR A N 1
ATOM 5600 C CA . THR A 1 709 ? -6.945 65.25 58.281 1 95.06 709 THR A CA 1
ATOM 5601 C C . THR A 1 709 ? -7.445 63.844 58.656 1 95.06 709 THR A C 1
ATOM 5603 O O . THR A 1 709 ? -7.195 62.875 57.969 1 95.06 709 THR A O 1
ATOM 5606 N N . VAL A 1 710 ? -8.18 63.781 59.781 1 95.38 710 VAL A N 1
ATOM 5607 C CA . VAL A 1 710 ? -8.742 62.5 60.219 1 95.38 710 VAL A CA 1
ATOM 5608 C C . VAL A 1 710 ? -9.828 62.062 59.25 1 95.38 710 VAL A C 1
ATOM 5610 O O . VAL A 1 710 ? -9.984 60.844 59 1 95.38 710 VAL A O 1
ATOM 5613 N N . GLY A 1 711 ? -10.57 62.938 58.688 1 94.56 711 GLY A N 1
ATOM 5614 C CA . GLY A 1 711 ? -11.523 62.594 57.625 1 94.56 711 GLY A CA 1
ATOM 5615 C C . GLY A 1 711 ? -10.883 61.906 56.438 1 94.56 711 GLY A C 1
ATOM 5616 O O . GLY A 1 711 ? -11.391 60.875 55.969 1 94.56 711 GLY A O 1
ATOM 5617 N N . GLN A 1 712 ? -9.75 62.406 56 1 96.06 712 GLN A N 1
ATOM 5618 C CA . GLN A 1 712 ? -9.016 61.812 54.906 1 96.06 712 GLN A CA 1
ATOM 5619 C C . GLN A 1 712 ? -8.445 60.438 55.312 1 96.06 712 GLN A C 1
ATOM 5621 O O . GLN A 1 712 ? -8.43 59.5 54.5 1 96.06 712 GLN A O 1
ATOM 5626 N N . LEU A 1 713 ? -7.91 60.406 56.5 1 95.56 713 LEU A N 1
ATOM 5627 C CA . LEU A 1 713 ? -7.375 59.125 57 1 95.56 713 LEU A CA 1
ATOM 5628 C C . LEU A 1 713 ? -8.453 58.062 57.031 1 95.56 713 LEU A C 1
ATOM 5630 O O . LEU A 1 713 ? -8.195 56.906 56.656 1 95.56 713 LEU A O 1
ATOM 5634 N N . CYS A 1 714 ? -9.688 58.438 57.344 1 94.69 714 CYS A N 1
ATOM 5635 C CA . CYS A 1 714 ? -10.805 57.5 57.375 1 94.69 714 CYS A CA 1
ATOM 5636 C C . CYS A 1 714 ? -11.156 57.062 55.969 1 94.69 714 CYS A C 1
ATOM 5638 O O . CYS A 1 714 ? -11.445 55.875 55.75 1 94.69 714 CYS A O 1
ATOM 5640 N N . LEU A 1 715 ? -11.102 57.906 55.094 1 94.75 715 LEU A N 1
ATOM 5641 C CA . LEU A 1 715 ? -11.398 57.562 53.719 1 94.75 715 LEU A CA 1
ATOM 5642 C C . LEU A 1 715 ? -10.344 56.594 53.156 1 94.75 715 LEU A C 1
ATOM 5644 O O . LEU A 1 715 ? -10.68 55.656 52.438 1 94.75 715 LEU A O 1
ATOM 5648 N N . CYS A 1 716 ? -9.086 56.844 53.469 1 94.81 716 CYS A N 1
ATOM 5649 C CA . CYS A 1 716 ? -8.008 55.969 53 1 94.81 716 CYS A CA 1
ATOM 5650 C C . CYS A 1 716 ? -8.109 54.594 53.656 1 94.81 716 CYS A C 1
ATOM 5652 O O . CYS A 1 716 ? -7.871 53.594 53 1 94.81 716 CYS A O 1
ATOM 5654 N N . ILE A 1 717 ? -8.484 54.625 54.938 1 94.06 717 ILE A N 1
ATOM 5655 C CA . ILE A 1 717 ? -8.648 53.344 55.625 1 94.06 717 ILE A CA 1
ATOM 5656 C C . ILE A 1 717 ? -9.828 52.562 55 1 94.06 717 ILE A C 1
ATOM 5658 O O . ILE A 1 717 ? -9.75 51.375 54.781 1 94.06 717 ILE A O 1
ATOM 5662 N N . LEU A 1 718 ? -10.875 53.25 54.719 1 92.31 718 LEU A N 1
ATOM 5663 C CA . LEU A 1 718 ? -12.031 52.625 54.062 1 92.31 718 LEU A CA 1
ATOM 5664 C C . LEU A 1 718 ? -11.648 52.062 52.688 1 92.31 718 LEU A C 1
ATOM 5666 O O . LEU A 1 718 ? -12.109 50.969 52.312 1 92.31 718 LEU A O 1
ATOM 5670 N N . TRP A 1 719 ? -10.883 52.781 51.938 1 92.94 719 TRP A N 1
ATOM 5671 C CA . TRP A 1 719 ? -10.367 52.344 50.656 1 92.94 719 TRP A CA 1
ATOM 5672 C C . TRP A 1 719 ? -9.594 51.031 50.812 1 92.94 719 TRP A C 1
ATOM 5674 O O . TRP A 1 719 ? -9.812 50.094 50.062 1 92.94 719 TRP A O 1
ATOM 5684 N N . HIS A 1 720 ? -8.766 50.844 51.812 1 92.69 720 HIS A N 1
ATOM 5685 C CA . HIS A 1 720 ? -7.922 49.688 52 1 92.69 720 HIS A CA 1
ATOM 5686 C C . HIS A 1 720 ? -8.742 48.5 52.469 1 92.69 720 HIS A C 1
ATOM 5688 O O . HIS A 1 720 ? -8.383 47.344 52.219 1 92.69 720 HIS A O 1
ATOM 5694 N N . VAL A 1 721 ? -9.844 48.812 53.125 1 89.5 721 VAL A N 1
ATOM 5695 C CA . VAL A 1 721 ? -10.688 47.75 53.625 1 89.5 721 VAL A CA 1
ATOM 5696 C C . VAL A 1 721 ? -11.57 47.188 52.5 1 89.5 721 VAL A C 1
ATOM 5698 O O . VAL A 1 721 ? -11.812 46 52.406 1 89.5 721 VAL A O 1
ATOM 5701 N N . LEU A 1 722 ? -11.992 47.969 51.594 1 86.62 722 LEU A N 1
ATOM 5702 C CA . LEU A 1 722 ? -12.883 47.562 50.531 1 86.62 722 LEU A CA 1
ATOM 5703 C C . LEU A 1 722 ? -12.086 46.875 49.406 1 86.62 722 LEU A C 1
ATOM 5705 O O . LEU A 1 722 ? -12.43 45.781 48.969 1 86.62 722 LEU A O 1
ATOM 5709 N N . LYS A 1 723 ? -11.148 47.562 48.906 1 90.69 723 LYS A N 1
ATOM 5710 C CA . LYS A 1 723 ? -10.32 47.031 47.812 1 90.69 723 LYS A CA 1
ATOM 5711 C C . LYS A 1 723 ? -8.93 47.656 47.812 1 90.69 723 LYS A C 1
ATOM 5713 O O . LYS A 1 723 ? -8.68 48.625 47.125 1 90.69 723 LYS A O 1
ATOM 5718 N N . SER A 1 724 ? -8.094 47.031 48.438 1 91.62 724 SER A N 1
ATOM 5719 C CA . SER A 1 724 ? -6.738 47.531 48.594 1 91.62 724 SER A CA 1
ATOM 5720 C C . SER A 1 724 ? -5.977 47.469 47.281 1 91.62 724 SER A C 1
ATOM 5722 O O . SER A 1 724 ? -6.18 46.531 46.469 1 91.62 724 SER A O 1
ATOM 5724 N N . PRO A 1 725 ? -5.133 48.531 46.938 1 93.81 725 PRO A N 1
ATOM 5725 C CA . PRO A 1 725 ? -4.277 48.5 45.75 1 93.81 725 PRO A CA 1
ATOM 5726 C C . PRO A 1 725 ? -3.352 47.281 45.75 1 93.81 725 PRO A C 1
ATOM 5728 O O . PRO A 1 725 ? -2.9 46.844 46.812 1 93.81 725 PRO A O 1
ATOM 5731 N N . PHE A 1 726 ? -3.068 46.719 44.562 1 94.12 726 PHE A N 1
ATOM 5732 C CA . PHE A 1 726 ? -2.24 45.5 44.438 1 94.12 726 PHE A CA 1
ATOM 5733 C C . PHE A 1 726 ? -1.351 45.594 43.188 1 94.12 726 PHE A C 1
ATOM 5735 O O . PHE A 1 726 ? -1.484 46.531 42.406 1 94.12 726 PHE A O 1
ATOM 5742 N N . VAL A 1 727 ? -0.363 44.688 43.156 1 93.88 727 VAL A N 1
ATOM 5743 C CA . VAL A 1 727 ? 0.54 44.625 42.031 1 93.88 727 VAL A CA 1
ATOM 5744 C C . VAL A 1 727 ? -0.118 43.844 40.875 1 93.88 727 VAL A C 1
ATOM 5746 O O . VAL A 1 727 ? -0.608 42.719 41.094 1 93.88 727 VAL A O 1
ATOM 5749 N N . GLU A 1 728 ? -0.228 44.438 39.656 1 91.69 728 GLU A N 1
ATOM 5750 C CA . GLU A 1 728 ? -0.828 43.781 38.5 1 91.69 728 GLU A CA 1
ATOM 5751 C C . GLU A 1 728 ? 0.214 43.531 37.406 1 91.69 728 GLU A C 1
ATOM 5753 O O . GLU A 1 728 ? 1.072 44.375 37.156 1 91.69 728 GLU A O 1
ATOM 5758 N N . GLU A 1 729 ? 0.142 42.312 36.906 1 88.81 729 GLU A N 1
ATOM 5759 C CA . GLU A 1 729 ? 1.005 41.969 35.781 1 88.81 729 GLU A CA 1
ATOM 5760 C C . GLU A 1 729 ? 0.21 41.844 34.5 1 88.81 729 GLU A C 1
ATOM 5762 O O . GLU A 1 729 ? -0.741 41.062 34.406 1 88.81 729 GLU A O 1
ATOM 5767 N N . ILE A 1 730 ? 0.51 42.688 33.5 1 86.06 730 ILE A N 1
ATOM 5768 C CA . ILE A 1 730 ? -0.134 42.656 32.188 1 86.06 730 ILE A CA 1
ATOM 5769 C C . ILE A 1 730 ? 0.748 41.906 31.203 1 86.06 730 ILE A C 1
ATOM 5771 O O . ILE A 1 730 ? 1.898 42.281 30.969 1 86.06 730 ILE A O 1
ATOM 5775 N N . ASP A 1 731 ? 0.119 40.844 30.609 1 85.06 731 ASP A N 1
ATOM 5776 C CA . ASP A 1 731 ? 0.85 39.969 29.688 1 85.06 731 ASP A CA 1
ATOM 5777 C C . ASP A 1 731 ? 0.719 40.438 28.25 1 85.06 731 ASP A C 1
ATOM 5779 O O . ASP A 1 731 ? -0.381 40.469 27.688 1 85.06 731 ASP A O 1
ATOM 5783 N N . ASN A 1 732 ? 1.766 40.969 27.719 1 79.94 732 ASN A N 1
ATOM 5784 C CA . ASN A 1 732 ? 1.854 41.25 26.297 1 79.94 732 ASN A CA 1
ATOM 5785 C C . ASN A 1 732 ? 2.582 40.156 25.547 1 79.94 732 ASN A C 1
ATOM 5787 O O . ASN A 1 732 ? 3.051 39.188 26.156 1 79.94 732 ASN A O 1
ATOM 5791 N N . VAL A 1 733 ? 2.67 40.281 24.141 1 78.31 733 VAL A N 1
ATOM 5792 C CA . VAL A 1 733 ? 3.238 39.25 23.297 1 78.31 733 VAL A CA 1
ATOM 5793 C C . VAL A 1 733 ? 4.73 39.094 23.578 1 78.31 733 VAL A C 1
ATOM 5795 O O . VAL A 1 733 ? 5.23 38 23.734 1 78.31 733 VAL A O 1
ATOM 5798 N N . HIS A 1 734 ? 5.383 40.219 23.719 1 84.62 734 HIS A N 1
ATOM 5799 C CA . HIS A 1 734 ? 6.832 40.156 23.844 1 84.62 734 HIS A CA 1
ATOM 5800 C C . HIS A 1 734 ? 7.281 40.625 25.234 1 84.62 734 HIS A C 1
ATOM 5802 O O . HIS A 1 734 ? 8.453 40.5 25.578 1 84.62 734 HIS A O 1
ATOM 5808 N N . SER A 1 735 ? 6.309 41.188 26.141 1 86.12 735 SER A N 1
ATOM 5809 C CA . SER A 1 735 ? 6.727 41.781 27.422 1 86.12 735 SER A CA 1
ATOM 5810 C C . SER A 1 735 ? 5.629 41.625 28.469 1 86.12 735 SER A C 1
ATOM 5812 O O . SER A 1 735 ? 4.473 41.344 28.141 1 86.12 735 SER A O 1
ATOM 5814 N N . PHE A 1 736 ? 6.16 41.719 29.891 1 88.19 736 PHE A N 1
ATOM 5815 C CA . PHE A 1 736 ? 5.289 41.812 31.062 1 88.19 736 PHE A CA 1
ATOM 5816 C C . PHE A 1 736 ? 5.391 43.219 31.688 1 88.19 736 PHE A C 1
ATOM 5818 O O . PHE A 1 736 ? 6.488 43.656 32.031 1 88.19 736 PHE A O 1
ATOM 5825 N N . VAL A 1 737 ? 4.309 43.844 31.641 1 88 737 VAL A N 1
ATOM 5826 C CA . VAL A 1 737 ? 4.293 45.125 32.312 1 88 737 VAL A CA 1
ATOM 5827 C C . VAL A 1 737 ? 3.787 44.969 33.75 1 88 737 VAL A C 1
ATOM 5829 O O . VAL A 1 737 ? 2.715 44.406 33.969 1 88 737 VAL A O 1
ATOM 5832 N N . ILE A 1 738 ? 4.676 45.375 34.75 1 90.94 738 ILE A N 1
ATOM 5833 C CA . ILE A 1 738 ? 4.281 45.344 36.156 1 90.94 738 ILE A CA 1
ATOM 5834 C C . ILE A 1 738 ? 3.9 46.75 36.625 1 90.94 738 ILE A C 1
ATOM 5836 O O . ILE A 1 738 ? 4.695 47.688 36.5 1 90.94 738 ILE A O 1
ATOM 5840 N N . GLN A 1 739 ? 2.73 46.875 37.031 1 90.75 739 GLN A N 1
ATOM 5841 C CA . GLN A 1 739 ? 2.248 48.188 37.5 1 90.75 739 GLN A CA 1
ATOM 5842 C C . GLN A 1 739 ? 1.362 48.031 38.719 1 90.75 739 GLN A C 1
ATOM 5844 O O . GLN A 1 739 ? 0.935 46.938 39.062 1 90.75 739 GLN A O 1
ATOM 5849 N N . CYS A 1 740 ? 1.252 49.188 39.5 1 91.25 740 CYS A N 1
ATOM 5850 C CA . CYS A 1 740 ? 0.341 49.219 40.625 1 91.25 740 CYS A CA 1
ATOM 5851 C C . CYS A 1 740 ? -1.092 49.469 40.156 1 91.25 740 CYS A C 1
ATOM 5853 O O . CYS A 1 740 ? -1.36 50.406 39.438 1 91.25 740 CYS A O 1
ATOM 5855 N N . ASN A 1 741 ? -1.938 48.531 40.531 1 91.56 741 ASN A N 1
ATOM 5856 C CA . ASN A 1 741 ? -3.375 48.688 40.344 1 91.56 741 ASN A CA 1
ATOM 5857 C C . ASN A 1 741 ? -4.02 49.312 41.594 1 91.56 741 ASN A C 1
ATOM 5859 O O . ASN A 1 741 ? -3.812 48.812 42.688 1 91.56 741 ASN A O 1
ATOM 5863 N N . GLU A 1 742 ? -4.793 50.344 41.406 1 91.19 742 GLU A N 1
ATOM 5864 C CA . GLU A 1 742 ? -5.355 51.094 42.531 1 91.19 742 GLU A CA 1
ATOM 5865 C C . GLU A 1 742 ? -6.5 50.344 43.188 1 91.19 742 GLU A C 1
ATOM 5867 O O . GLU A 1 742 ? -7.035 50.781 44.219 1 91.19 742 GLU A O 1
ATOM 5872 N N . GLY A 1 743 ? -6.863 49.219 42.75 1 88.25 743 GLY A N 1
ATOM 5873 C CA . GLY A 1 743 ? -7.957 48.438 43.281 1 88.25 743 GLY A CA 1
ATOM 5874 C C . GLY A 1 743 ? -9.328 48.969 42.906 1 88.25 743 GLY A C 1
ATOM 5875 O O . GLY A 1 743 ? -10.07 48.312 42.188 1 88.25 743 GLY A O 1
ATOM 5876 N N . SER A 1 744 ? -9.633 50.031 43.5 1 88.19 744 SER A N 1
ATOM 5877 C CA . SER A 1 744 ? -10.891 50.719 43.188 1 88.19 744 SER A CA 1
ATOM 5878 C C . SER A 1 744 ? -10.641 52.125 42.656 1 88.19 744 SER A C 1
ATOM 5880 O O . SER A 1 744 ? -10.117 52.969 43.375 1 88.19 744 SER A O 1
ATOM 5882 N N . TYR A 1 745 ? -11.008 52.312 41.438 1 86.12 745 TYR A N 1
ATOM 5883 C CA . TYR A 1 745 ? -10.867 53.656 40.844 1 86.12 745 TYR A CA 1
ATOM 5884 C C . TYR A 1 745 ? -11.82 54.656 41.5 1 86.12 745 TYR A C 1
ATOM 5886 O O . TYR A 1 745 ? -11.531 55.844 41.562 1 86.12 745 TYR A O 1
ATOM 5894 N N . VAL A 1 746 ? -12.898 54.125 42.031 1 84.81 746 VAL A N 1
ATOM 5895 C CA . VAL A 1 746 ? -13.859 54.969 42.719 1 84.81 746 VAL A CA 1
ATOM 5896 C C . VAL A 1 746 ? -13.266 55.469 44.031 1 84.81 746 VAL A C 1
ATOM 5898 O O . VAL A 1 746 ? -13.367 56.656 44.375 1 84.81 746 VAL A O 1
ATOM 5901 N N . ALA A 1 747 ? -12.734 54.594 44.75 1 88.69 747 ALA A N 1
ATOM 5902 C CA . ALA A 1 747 ? -12.109 55 46 1 88.69 747 ALA A CA 1
ATOM 5903 C C . ALA A 1 747 ? -10.961 55.969 45.75 1 88.69 747 ALA A C 1
ATOM 5905 O O . ALA A 1 747 ? -10.773 56.938 46.531 1 88.69 747 ALA A O 1
ATOM 5906 N N . PHE A 1 748 ? -10.219 55.688 44.688 1 91.06 748 PHE A N 1
ATOM 5907 C CA . PHE A 1 748 ? -9.148 56.594 44.312 1 91.06 748 PHE A CA 1
ATOM 5908 C C . PHE A 1 748 ? -9.703 57.969 43.969 1 91.06 748 PHE A C 1
ATOM 5910 O O . PHE A 1 748 ? -9.164 59 44.438 1 91.06 748 PHE A O 1
ATOM 5917 N N . ALA A 1 749 ? -10.805 58.031 43.344 1 89 749 ALA A N 1
ATOM 5918 C CA . ALA A 1 749 ? -11.453 59.312 42.969 1 89 749 ALA A CA 1
ATOM 5919 C C . ALA A 1 749 ? -12.016 60 44.188 1 89 749 ALA A C 1
ATOM 5921 O O . ALA A 1 749 ? -11.969 61.25 44.281 1 89 749 ALA A O 1
ATOM 5922 N N . VAL A 1 750 ? -12.484 59.344 45.156 1 91 750 VAL A N 1
ATOM 5923 C CA . VAL A 1 750 ? -13.062 59.906 46.344 1 91 750 VAL A CA 1
ATOM 5924 C C . VAL A 1 750 ? -11.953 60.562 47.188 1 91 750 VAL A C 1
ATOM 5926 O O . VAL A 1 750 ? -12.148 61.656 47.75 1 91 750 VAL A O 1
ATOM 5929 N N . MET A 1 751 ? -10.875 59.875 47.312 1 93 751 MET A N 1
ATOM 5930 C CA . MET A 1 751 ? -9.75 60.469 48.031 1 93 751 MET A CA 1
ATOM 5931 C C . MET A 1 751 ? -9.312 61.781 47.406 1 93 751 MET A C 1
ATOM 5933 O O . MET A 1 751 ? -9.133 62.781 48.094 1 93 751 MET A O 1
ATOM 5937 N N . LEU A 1 752 ? -9.164 61.75 46.094 1 91.56 752 LEU A N 1
ATOM 5938 C CA . LEU A 1 752 ? -8.773 62.969 45.406 1 91.56 752 LEU A CA 1
ATOM 5939 C C . LEU A 1 752 ? -9.891 64 45.438 1 91.56 752 LEU A C 1
ATOM 5941 O O . LEU A 1 752 ? -9.625 65.188 45.531 1 91.56 752 LEU A O 1
ATOM 5945 N N . GLY A 1 753 ? -11.102 63.594 45.406 1 91.31 753 GLY A N 1
ATOM 5946 C CA . GLY A 1 753 ? -12.258 64.438 45.469 1 91.31 753 GLY A CA 1
ATOM 5947 C C . GLY A 1 753 ? -12.359 65.188 46.812 1 91.31 753 GLY A C 1
ATOM 5948 O O . GLY A 1 753 ? -12.719 66.375 46.844 1 91.31 753 GLY A O 1
ATOM 5949 N N . TYR A 1 754 ? -12.055 64.5 47.875 1 94.38 754 TYR A N 1
ATOM 5950 C CA . TYR A 1 754 ? -12.055 65.188 49.188 1 94.38 754 TYR A CA 1
ATOM 5951 C C . TYR A 1 754 ? -11.102 66.375 49.219 1 94.38 754 TYR A C 1
ATOM 5953 O O . TYR A 1 754 ? -11.461 67.438 49.688 1 94.38 754 TYR A O 1
ATOM 5961 N N . ILE A 1 755 ? -9.945 66.125 48.719 1 94.38 755 ILE A N 1
ATOM 5962 C CA . ILE A 1 755 ? -8.969 67.25 48.656 1 94.38 755 ILE A CA 1
ATOM 5963 C C . ILE A 1 755 ? -9.484 68.312 47.719 1 94.38 755 ILE A C 1
ATOM 5965 O O . ILE A 1 755 ? -9.344 69.5 48 1 94.38 755 ILE A O 1
ATOM 5969 N N . GLY A 1 756 ? -10.117 67.938 46.625 1 92.19 756 GLY A N 1
ATOM 5970 C CA . GLY A 1 756 ? -10.695 68.875 45.656 1 92.19 756 GLY A CA 1
ATOM 5971 C C . GLY A 1 756 ? -11.789 69.75 46.281 1 92.19 756 GLY A C 1
ATOM 5972 O O . GLY A 1 756 ? -11.844 71 46.031 1 92.19 756 GLY A O 1
ATOM 5973 N N . ILE A 1 757 ? -12.555 69.25 47.125 1 92.62 757 ILE A N 1
ATOM 5974 C CA . ILE A 1 757 ? -13.633 70 47.781 1 92.62 757 ILE A CA 1
ATOM 5975 C C . ILE A 1 757 ? -13.039 71 48.781 1 92.62 757 ILE A C 1
ATOM 5977 O O . ILE A 1 757 ? -13.492 72.125 48.844 1 92.62 757 ILE A O 1
ATOM 5981 N N . LEU A 1 758 ? -12.078 70.5 49.5 1 93.44 758 LEU A N 1
ATOM 5982 C CA . LEU A 1 758 ? -11.422 71.438 50.438 1 93.44 758 LEU A CA 1
ATOM 5983 C C . LEU A 1 758 ? -10.758 72.562 49.688 1 93.44 758 LEU A C 1
ATOM 5985 O O . LEU A 1 758 ? -10.844 73.75 50.125 1 93.44 758 LEU A O 1
ATOM 5989 N N . ALA A 1 759 ? -10.117 72.188 48.594 1 92.94 759 ALA A N 1
ATOM 5990 C CA . ALA A 1 759 ? -9.477 73.188 47.781 1 92.94 759 ALA A CA 1
ATOM 5991 C C . ALA A 1 759 ? -10.508 74.188 47.188 1 92.94 759 ALA A C 1
ATOM 5993 O O . ALA A 1 759 ? -10.266 75.375 47.094 1 92.94 759 ALA A O 1
ATOM 5994 N N . PHE A 1 760 ? -11.625 73.75 46.875 1 90.5 760 PHE A N 1
ATOM 5995 C CA . PHE A 1 760 ? -12.695 74.562 46.312 1 90.5 760 PHE A CA 1
ATOM 5996 C C . PHE A 1 760 ? -13.25 75.5 47.375 1 90.5 760 PHE A C 1
ATOM 5998 O O . PHE A 1 760 ? -13.508 76.688 47.094 1 90.5 760 PHE A O 1
ATOM 6005 N N . ILE A 1 761 ? -13.359 75.062 48.562 1 90.75 761 ILE A N 1
ATOM 6006 C CA . ILE A 1 761 ? -13.82 75.938 49.688 1 90.75 761 ILE A CA 1
ATOM 6007 C C . ILE A 1 761 ? -12.789 77 49.969 1 90.75 761 ILE A C 1
ATOM 6009 O O . ILE A 1 761 ? -13.148 78.188 50.156 1 90.75 761 ILE A O 1
ATOM 6013 N N . CYS A 1 762 ? -11.625 76.5 49.938 1 89.06 762 CYS A N 1
ATOM 6014 C CA . CYS A 1 762 ? -10.555 77.438 50.156 1 89.06 762 CYS A CA 1
ATOM 6015 C C . CYS A 1 762 ? -10.562 78.5 49.062 1 89.06 762 CYS A C 1
ATOM 6017 O O . CYS A 1 762 ? -10.367 79.688 49.344 1 89.06 762 CYS A O 1
ATOM 6019 N N . PHE A 1 763 ? -10.773 78.188 47.844 1 87.56 763 PHE A N 1
ATOM 6020 C CA . PHE A 1 763 ? -10.844 79.062 46.719 1 87.56 763 PHE A CA 1
ATOM 6021 C C . PHE A 1 763 ? -11.984 80.062 46.875 1 87.56 763 PHE A C 1
ATOM 6023 O O . PHE A 1 763 ? -11.797 81.312 46.688 1 87.56 763 PHE A O 1
ATOM 6030 N N . VAL A 1 764 ? -13.117 79.688 47.375 1 86.38 764 VAL A N 1
ATOM 6031 C CA . VAL A 1 764 ? -14.297 80.5 47.531 1 86.38 764 VAL A CA 1
ATOM 6032 C C . VAL A 1 764 ? -14.094 81.5 48.656 1 86.38 764 VAL A C 1
ATOM 6034 O O . VAL A 1 764 ? -14.391 82.688 48.531 1 86.38 764 VAL A O 1
ATOM 6037 N N . LEU A 1 765 ? -13.477 81.062 49.719 1 84.94 765 LEU A N 1
ATOM 6038 C CA . LEU A 1 765 ? -13.25 81.938 50.875 1 84.94 765 LEU A CA 1
ATOM 6039 C C . LEU A 1 765 ? -12.188 83 50.562 1 84.94 765 LEU A C 1
ATOM 6041 O O . LEU A 1 765 ? -12.32 84.125 50.938 1 84.94 765 LEU A O 1
ATOM 6045 N N . ALA A 1 766 ? -11.203 82.5 49.875 1 82.25 766 ALA A N 1
ATOM 6046 C CA . ALA A 1 766 ? -10.148 83.438 49.5 1 82.25 766 ALA A CA 1
ATOM 6047 C C . ALA A 1 766 ? -10.641 84.438 48.438 1 82.25 766 ALA A C 1
ATOM 6049 O O . ALA A 1 766 ? -10.266 85.562 48.5 1 82.25 766 ALA A O 1
ATOM 6050 N N . TYR A 1 767 ? -11.484 84 47.625 1 77.94 767 TYR A N 1
ATOM 6051 C CA . TYR A 1 767 ? -12.031 84.875 46.594 1 77.94 767 TYR A CA 1
ATOM 6052 C C . TYR A 1 767 ? -12.938 85.938 47.219 1 77.94 767 TYR A C 1
ATOM 6054 O O . TYR A 1 767 ? -12.953 87.062 46.75 1 77.94 767 TYR A O 1
ATOM 6062 N N . LYS A 1 768 ? -13.586 85.688 48.281 1 77 768 LYS A N 1
ATOM 6063 C CA . LYS A 1 768 ? -14.438 86.625 48.969 1 77 768 LYS A CA 1
ATOM 6064 C C . LYS A 1 768 ? -13.602 87.75 49.656 1 77 768 LYS A C 1
ATOM 6066 O O . LYS A 1 768 ? -14.062 88.875 49.875 1 77 768 LYS A O 1
ATOM 6071 N N . GLY A 1 769 ? -12.445 87.375 50 1 69.12 769 GLY A N 1
ATOM 6072 C CA . GLY A 1 769 ? -11.562 88.312 50.656 1 69.12 769 GLY A CA 1
ATOM 6073 C C . GLY A 1 769 ? -10.672 89.062 49.656 1 69.12 769 GLY A C 1
ATOM 6074 O O . GLY A 1 769 ? -9.68 89.688 50.062 1 69.12 769 GLY A O 1
ATOM 6075 N N . ARG A 1 770 ? -10.883 89.188 48.438 1 64.19 770 ARG A N 1
ATOM 6076 C CA . ARG A 1 770 ? -10.008 89.688 47.375 1 64.19 770 ARG A CA 1
ATOM 6077 C C . ARG A 1 770 ? -9.93 91.25 47.406 1 64.19 770 ARG A C 1
ATOM 6079 O O . ARG A 1 770 ? -8.961 91.812 46.938 1 64.19 770 ARG A O 1
ATOM 6086 N N . ASN A 1 771 ? -10.922 91.938 47.969 1 58.81 771 ASN A N 1
ATOM 6087 C CA . ASN A 1 771 ? -10.953 93.438 48 1 58.81 771 ASN A CA 1
ATOM 6088 C C . ASN A 1 771 ? -10.203 94 49.188 1 58.81 771 ASN A C 1
ATOM 6090 O O . ASN A 1 771 ? -10.398 95.125 49.562 1 58.81 771 ASN A O 1
ATOM 6094 N N . LEU A 1 772 ? -9.406 93.125 49.781 1 58.88 772 LEU A N 1
ATOM 6095 C CA . LEU A 1 772 ? -8.617 93.625 50.906 1 58.88 772 LEU A CA 1
ATOM 6096 C C . LEU A 1 772 ? -7.434 94.438 50.438 1 58.88 772 LEU A C 1
ATOM 6098 O O . LEU A 1 772 ? -6.934 94.25 49.312 1 58.88 772 LEU A O 1
ATOM 6102 N N . PRO A 1 773 ? -7.113 95.562 51.062 1 52.41 773 PRO A N 1
ATOM 6103 C CA . PRO A 1 773 ? -6.082 96.5 50.594 1 52.41 773 PRO A CA 1
ATOM 6104 C C . PRO A 1 773 ? -4.797 95.812 50.188 1 52.41 773 PRO A C 1
ATOM 6106 O O . PRO A 1 773 ? -4.512 94.688 50.656 1 52.41 773 PRO A O 1
ATOM 6109 N N . LYS A 1 774 ? -4.094 96.312 49.25 1 51.69 774 LYS A N 1
ATOM 6110 C CA . LYS A 1 774 ? -2.994 95.812 48.438 1 51.69 774 LYS A CA 1
ATOM 6111 C C . LYS A 1 774 ? -1.987 95.062 49.281 1 51.69 774 LYS A C 1
ATOM 6113 O O . LYS A 1 774 ? -1.472 94 48.844 1 51.69 774 LYS A O 1
ATOM 6118 N N . ARG A 1 775 ? -1.631 95.562 50.344 1 47.56 775 ARG A N 1
ATOM 6119 C CA . ARG A 1 775 ? -0.522 95 51.094 1 47.56 775 ARG A CA 1
ATOM 6120 C C . ARG A 1 775 ? -0.917 93.688 51.75 1 47.56 775 ARG A C 1
ATOM 6122 O O . ARG A 1 775 ? -0.058 92.938 52.219 1 47.56 775 ARG A O 1
ATOM 6129 N N . TYR A 1 776 ? -2.242 93.375 51.812 1 52.16 776 TYR A N 1
ATOM 6130 C CA . TYR A 1 776 ? -2.693 92.125 52.312 1 52.16 776 TYR A CA 1
ATOM 6131 C C . TYR A 1 776 ? -3.07 91.188 51.188 1 52.16 776 TYR A C 1
ATOM 6133 O O . TYR A 1 776 ? -4.059 90.438 51.281 1 52.16 776 TYR A O 1
ATOM 6141 N N . ASN A 1 777 ? -2.371 91.312 50.219 1 61.38 777 ASN A N 1
ATOM 6142 C CA . ASN A 1 777 ? -2.404 90.562 48.938 1 61.38 777 ASN A CA 1
ATOM 6143 C C . ASN A 1 777 ? -2.285 89.062 49.125 1 61.38 777 ASN A C 1
ATOM 6145 O O . ASN A 1 777 ? -2.084 88.375 48.156 1 61.38 777 ASN A O 1
ATOM 6149 N N . GLU A 1 778 ? -2.51 88.562 50.281 1 73.06 778 GLU A N 1
ATOM 6150 C CA . GLU A 1 778 ? -2.328 87.125 50.5 1 73.06 778 GLU A CA 1
ATOM 6151 C C . GLU A 1 778 ? -3.527 86.312 50 1 73.06 778 GLU A C 1
ATOM 6153 O O . GLU A 1 778 ? -3.375 85.188 49.531 1 73.06 778 GLU A O 1
ATOM 6158 N N . ALA A 1 779 ? -4.707 87 50.031 1 77.25 779 ALA A N 1
ATOM 6159 C CA . ALA A 1 779 ? -5.906 86.312 49.562 1 77.25 779 ALA A CA 1
ATOM 6160 C C . ALA A 1 779 ? -5.844 86 48.062 1 77.25 779 ALA A C 1
ATOM 6162 O O . ALA A 1 779 ? -6.316 85 47.594 1 77.25 779 ALA A O 1
ATOM 6163 N N . ARG A 1 780 ? -5.223 86.938 47.375 1 77.12 780 ARG A N 1
ATOM 6164 C CA . ARG A 1 780 ? -5.074 86.75 45.938 1 77.12 780 ARG A CA 1
ATOM 6165 C C . ARG A 1 780 ? -4.133 85.562 45.625 1 77.12 780 ARG A C 1
ATOM 6167 O O . ARG A 1 780 ? -4.387 84.812 44.688 1 77.12 780 ARG A O 1
ATOM 6174 N N . ARG A 1 781 ? -3.131 85.375 46.344 1 81.56 781 ARG A N 1
ATOM 6175 C CA . ARG A 1 781 ? -2.168 84.312 46.125 1 81.56 781 ARG A CA 1
ATOM 6176 C C . ARG A 1 781 ? -2.775 82.938 46.5 1 81.56 781 ARG A C 1
ATOM 6178 O O . ARG A 1 781 ? -2.523 82 45.812 1 81.56 781 ARG A O 1
ATOM 6185 N N . ILE A 1 782 ? -3.639 82.938 47.5 1 86.69 782 ILE A N 1
ATOM 6186 C CA . ILE A 1 782 ? -4.316 81.75 47.875 1 86.69 782 ILE A CA 1
ATOM 6187 C C . ILE A 1 782 ? -5.285 81.312 46.781 1 86.69 782 ILE A C 1
ATOM 6189 O O . ILE A 1 782 ? -5.363 80.125 46.438 1 86.69 782 ILE A O 1
ATOM 6193 N N . THR A 1 783 ? -5.977 82.312 46.219 1 84.06 783 THR A N 1
ATOM 6194 C CA . THR A 1 783 ? -6.91 82.062 45.125 1 84.06 783 THR A CA 1
ATOM 6195 C C . THR A 1 783 ? -6.184 81.438 43.938 1 84.06 783 THR A C 1
ATOM 6197 O O . THR A 1 783 ? -6.66 80.438 43.344 1 84.06 783 THR A O 1
ATOM 6200 N N . PHE A 1 784 ? -5.023 81.875 43.625 1 81.69 784 PHE A N 1
ATOM 6201 C CA . PHE A 1 784 ? -4.27 81.375 42.5 1 81.69 784 PHE A CA 1
ATOM 6202 C C . PHE A 1 784 ? -3.727 80 42.75 1 81.69 784 PHE A C 1
ATOM 6204 O O . PHE A 1 784 ? -3.717 79.125 41.875 1 81.69 784 PHE A O 1
ATOM 6211 N N . SER A 1 785 ? -3.285 79.688 43.906 1 87.69 785 SER A N 1
ATOM 6212 C CA . SER A 1 785 ? -2.748 78.375 44.25 1 87.69 785 SER A CA 1
ATOM 6213 C C . SER A 1 785 ? -3.826 77.312 44.188 1 87.69 785 SER A C 1
ATOM 6215 O O . SER A 1 785 ? -3.588 76.188 43.625 1 87.69 785 SER A O 1
ATOM 6217 N N . MET A 1 786 ? -5.016 77.625 44.656 1 88.88 786 MET A N 1
ATOM 6218 C CA . MET A 1 786 ? -6.105 76.625 44.625 1 88.88 786 MET A CA 1
ATOM 6219 C C . MET A 1 786 ? -6.609 76.438 43.219 1 88.88 786 MET A C 1
ATOM 6221 O O . MET A 1 786 ? -7.016 75.312 42.844 1 88.88 786 MET A O 1
ATOM 6225 N N . LEU A 1 787 ? -6.52 77.5 42.438 1 82.56 787 LEU A N 1
ATOM 6226 C CA . LEU A 1 787 ? -6.891 77.375 41.031 1 82.56 787 LEU A CA 1
ATOM 6227 C C . LEU A 1 787 ? -5.91 76.438 40.281 1 82.56 787 LEU A C 1
ATOM 6229 O O . LEU A 1 787 ? -6.316 75.625 39.469 1 82.56 787 LEU A O 1
ATOM 6233 N N . ILE A 1 788 ? -4.684 76.562 40.531 1 82.44 788 ILE A N 1
ATOM 6234 C CA . ILE A 1 788 ? -3.666 75.688 39.906 1 82.44 788 ILE A CA 1
ATOM 6235 C C . ILE A 1 788 ? -3.896 74.25 40.312 1 82.44 788 ILE A C 1
ATOM 6237 O O . ILE A 1 788 ? -3.844 73.312 39.469 1 82.44 788 ILE A O 1
ATOM 6241 N N . TYR A 1 789 ? -4.184 74 41.562 1 88.5 789 TYR A N 1
ATOM 6242 C CA . TYR A 1 789 ? -4.426 72.625 42.031 1 88.5 789 TYR A CA 1
ATOM 6243 C C . TYR A 1 789 ? -5.617 72 41.312 1 88.5 789 TYR A C 1
ATOM 6245 O O . TYR A 1 789 ? -5.531 70.875 40.844 1 88.5 789 TYR A O 1
ATOM 6253 N N . MET A 1 790 ? -6.695 72.75 41.25 1 85.56 790 MET A N 1
ATOM 6254 C CA . MET A 1 790 ? -7.891 72.25 40.594 1 85.56 790 MET A CA 1
ATOM 6255 C C . MET A 1 790 ? -7.645 72 39.125 1 85.56 790 MET A C 1
ATOM 6257 O O . MET A 1 790 ? -8.086 71 38.562 1 85.56 790 MET A O 1
ATOM 6261 N N . PHE A 1 791 ? -6.887 72.812 38.5 1 79.94 791 PHE A N 1
ATOM 6262 C CA . PHE A 1 791 ? -6.574 72.625 37.094 1 79.94 791 PHE A CA 1
ATOM 6263 C C . PHE A 1 791 ? -5.707 71.438 36.875 1 79.94 791 PHE A C 1
ATOM 6265 O O . PHE A 1 791 ? -5.934 70.625 35.938 1 79.94 791 PHE A O 1
ATOM 6272 N N . VAL A 1 792 ? -4.75 71.188 37.656 1 84.81 792 VAL A N 1
ATOM 6273 C CA . VAL A 1 792 ? -3.82 70.062 37.531 1 84.81 792 VAL A CA 1
ATOM 6274 C C . VAL A 1 792 ? -4.578 68.75 37.656 1 84.81 792 VAL A C 1
ATOM 6276 O O . VAL A 1 792 ? -4.395 67.812 36.844 1 84.81 792 VAL A O 1
ATOM 6279 N N . TRP A 1 793 ? -5.469 68.625 38.531 1 86.62 793 TRP A N 1
ATOM 6280 C CA . TRP A 1 793 ? -6.094 67.312 38.812 1 86.62 793 TRP A CA 1
ATOM 6281 C C . TRP A 1 793 ? -7.293 67.062 37.906 1 86.62 793 TRP A C 1
ATOM 6283 O O . TRP A 1 793 ? -7.703 65.938 37.688 1 86.62 793 TRP A O 1
ATOM 6293 N N . ILE A 1 794 ? -7.785 68.125 37.312 1 77.62 794 ILE A N 1
ATOM 6294 C CA . ILE A 1 794 ? -8.789 68 36.281 1 77.62 794 ILE A CA 1
ATOM 6295 C C . ILE A 1 794 ? -8.133 67.438 35 1 77.62 794 ILE A C 1
ATOM 6297 O O . ILE A 1 794 ? -8.672 66.562 34.344 1 77.62 794 ILE A O 1
ATOM 6301 N N . ILE A 1 795 ? -6.926 67.875 34.75 1 73.56 795 ILE A N 1
ATOM 6302 C CA . ILE A 1 795 ? -6.168 67.438 33.562 1 73.56 795 ILE A CA 1
ATOM 6303 C C . ILE A 1 795 ? -5.625 66.062 33.812 1 73.56 795 ILE A C 1
ATOM 6305 O O . ILE A 1 795 ? -5.496 65.25 32.875 1 73.56 795 ILE A O 1
ATOM 6309 N N . PHE A 1 796 ? -5.418 65.688 34.938 1 85.62 796 PHE A N 1
ATOM 6310 C CA . PHE A 1 796 ? -4.891 64.375 35.344 1 85.62 796 PHE A CA 1
ATOM 6311 C C . PHE A 1 796 ? -5.828 63.281 34.938 1 85.62 796 PHE A C 1
ATOM 6313 O O . PHE A 1 796 ? -5.375 62.219 34.469 1 85.62 796 PHE A O 1
ATOM 6320 N N . ILE A 1 797 ? -7.07 63.438 35.062 1 77.44 797 ILE A N 1
ATOM 6321 C CA . ILE A 1 797 ? -8.047 62.375 34.875 1 77.44 797 ILE A CA 1
ATOM 6322 C C . ILE A 1 797 ? -7.977 61.812 33.469 1 77.44 797 ILE A C 1
ATOM 6324 O O . ILE A 1 797 ? -7.73 60.625 33.25 1 77.44 797 ILE A O 1
ATOM 6328 N N . PRO A 1 798 ? -8.055 62.562 32.469 1 69.56 798 PRO A N 1
ATOM 6329 C CA . PRO A 1 798 ? -8 62 31.125 1 69.56 798 PRO A CA 1
ATOM 6330 C C . PRO A 1 798 ? -6.621 61.438 30.766 1 69.56 798 PRO A C 1
ATOM 6332 O O . PRO A 1 798 ? -6.52 60.438 30.062 1 69.56 798 PRO A O 1
ATOM 6335 N N . ILE A 1 799 ? -5.605 62.062 31.219 1 73.81 799 ILE A N 1
ATOM 6336 C CA . ILE A 1 799 ? -4.25 61.594 30.922 1 73.81 799 ILE A CA 1
ATOM 6337 C C . ILE A 1 799 ? -4.008 60.25 31.594 1 73.81 799 ILE A C 1
ATOM 6339 O O . ILE A 1 799 ? -3.402 59.344 30.984 1 73.81 799 ILE A O 1
ATOM 6343 N N . TYR A 1 800 ? -4.477 60.125 32.781 1 81.62 800 TYR A N 1
ATOM 6344 C CA . TYR A 1 800 ? -4.301 58.906 33.562 1 81.62 800 TYR A CA 1
ATOM 6345 C C . TYR A 1 800 ? -5.043 57.75 32.875 1 81.62 800 TYR A C 1
ATOM 6347 O O . TYR A 1 800 ? -4.535 56.625 32.844 1 81.62 800 TYR A O 1
ATOM 6355 N N . LEU A 1 801 ? -6.145 57.906 32.469 1 72.75 801 LEU A N 1
ATOM 6356 C CA . LEU A 1 801 ? -6.961 56.844 31.891 1 72.75 801 LEU A CA 1
ATOM 6357 C C . LEU A 1 801 ? -6.398 56.406 30.547 1 72.75 801 LEU A C 1
ATOM 6359 O O . LEU A 1 801 ? -6.559 55.25 30.141 1 72.75 801 LEU A O 1
ATOM 6363 N N . LYS A 1 802 ? -5.656 57.188 29.969 1 62.88 802 LYS A N 1
ATOM 6364 C CA . LYS A 1 802 ? -5.242 56.875 28.609 1 62.88 802 LYS A CA 1
ATOM 6365 C C . LYS A 1 802 ? -3.764 56.5 28.547 1 62.88 802 LYS A C 1
ATOM 6367 O O . LYS A 1 802 ? -3.279 56 27.531 1 62.88 802 LYS A O 1
ATOM 6372 N N . SER A 1 803 ? -3.041 56.812 29.531 1 71 803 SER A N 1
ATOM 6373 C CA . SER A 1 803 ? -1.612 56.5 29.562 1 71 803 SER A CA 1
ATOM 6374 C C . SER A 1 803 ? -1.356 55 29.562 1 71 803 SER A C 1
ATOM 6376 O O . SER A 1 803 ? -2.209 54.219 29.984 1 71 803 SER A O 1
ATOM 6378 N N . ASP A 1 804 ? -0.152 54.781 28.906 1 69.06 804 ASP A N 1
ATOM 6379 C CA . ASP A 1 804 ? 0.293 53.406 28.906 1 69.06 804 ASP A CA 1
ATOM 6380 C C . ASP A 1 804 ? 0.465 52.875 30.344 1 69.06 804 ASP A C 1
ATOM 6382 O O . ASP A 1 804 ? 0.787 53.656 31.25 1 69.06 804 ASP A O 1
ATOM 6386 N N . ASP A 1 805 ? 0.34 51.656 30.453 1 73.62 805 ASP A N 1
ATOM 6387 C CA . ASP A 1 805 ? 0.34 51 31.766 1 73.62 805 ASP A CA 1
ATOM 6388 C C . ASP A 1 805 ? 1.623 51.312 32.531 1 73.62 805 ASP A C 1
ATOM 6390 O O . ASP A 1 805 ? 1.575 51.719 33.688 1 73.62 805 ASP A O 1
ATOM 6394 N N . MET A 1 806 ? 2.658 51.469 31.766 1 77.69 806 MET A N 1
ATOM 6395 C CA . MET A 1 806 ? 3.914 51.656 32.5 1 77.69 806 MET A CA 1
ATOM 6396 C C . MET A 1 806 ? 4.066 53.125 32.938 1 77.69 806 MET A C 1
ATOM 6398 O O . MET A 1 806 ? 4.723 53.406 33.938 1 77.69 806 MET A O 1
ATOM 6402 N N . TYR A 1 807 ? 3.379 54 32.281 1 84.62 807 TYR A N 1
ATOM 6403 C CA . TYR A 1 807 ? 3.598 55.406 32.562 1 84.62 807 TYR A CA 1
ATOM 6404 C C . TYR A 1 807 ? 2.475 56 33.406 1 84.62 807 TYR A C 1
ATOM 6406 O O . TYR A 1 807 ? 2.42 57.188 33.656 1 84.62 807 TYR A O 1
ATOM 6414 N N . LEU A 1 808 ? 1.643 55.156 33.812 1 87.19 808 LEU A N 1
ATOM 6415 C CA . LEU A 1 808 ? 0.583 55.594 34.688 1 87.19 808 LEU A CA 1
ATOM 6416 C C . LEU A 1 808 ? 1.166 56.25 35.938 1 87.19 808 LEU A C 1
ATOM 6418 O O . LEU A 1 808 ? 0.681 57.281 36.406 1 87.19 808 LEU A O 1
ATOM 6422 N N . SER A 1 809 ? 2.172 55.656 36.469 1 90.38 809 SER A N 1
ATOM 6423 C CA . SER A 1 809 ? 2.832 56.188 37.656 1 90.38 809 SER A CA 1
ATOM 6424 C C . SER A 1 809 ? 3.508 57.5 37.375 1 90.38 809 SER A C 1
ATOM 6426 O O . SER A 1 809 ? 3.527 58.406 38.25 1 90.38 809 SER A O 1
ATOM 6428 N N . ALA A 1 810 ? 4.027 57.656 36.219 1 90.44 810 ALA A N 1
ATOM 6429 C CA . ALA A 1 810 ? 4.684 58.906 35.844 1 90.44 810 ALA A CA 1
ATOM 6430 C C . ALA A 1 810 ? 3.68 60.062 35.812 1 90.44 810 ALA A C 1
ATOM 6432 O O . ALA A 1 810 ? 3.975 61.156 36.25 1 90.44 810 ALA A O 1
ATOM 6433 N N . VAL A 1 811 ? 2.586 59.719 35.312 1 89 811 VAL A N 1
ATOM 6434 C CA . VAL A 1 811 ? 1.542 60.75 35.188 1 89 811 VAL A CA 1
ATOM 6435 C C . VAL A 1 811 ? 1.108 61.219 36.562 1 89 811 VAL A C 1
ATOM 6437 O O . VAL A 1 811 ? 0.948 62.438 36.781 1 89 811 VAL A O 1
ATOM 6440 N N . GLN A 1 812 ? 0.902 60.438 37.438 1 91.88 812 GLN A N 1
ATOM 6441 C CA . GLN A 1 812 ? 0.487 60.812 38.781 1 91.88 812 GLN A CA 1
ATOM 6442 C C . GLN A 1 812 ? 1.599 61.562 39.5 1 91.88 812 GLN A C 1
ATOM 6444 O O . GLN A 1 812 ? 1.336 62.531 40.219 1 91.88 812 GLN A O 1
ATOM 6449 N N . ALA A 1 813 ? 2.793 61.156 39.344 1 93.25 813 ALA A N 1
ATOM 6450 C CA . ALA A 1 813 ? 3.922 61.844 39.969 1 93.25 813 ALA A CA 1
ATOM 6451 C C . ALA A 1 813 ? 4.031 63.281 39.438 1 93.25 813 ALA A C 1
ATOM 6453 O O . ALA A 1 813 ? 4.324 64.188 40.188 1 93.25 813 ALA A O 1
ATOM 6454 N N . LEU A 1 814 ? 3.793 63.375 38.188 1 92.44 814 LEU A N 1
ATOM 6455 C CA . LEU A 1 814 ? 3.834 64.688 37.594 1 92.44 814 LEU A CA 1
ATOM 6456 C C . LEU A 1 814 ? 2.725 65.625 38.156 1 92.44 814 LEU A C 1
ATOM 6458 O O . LEU A 1 814 ? 2.934 66.812 38.406 1 92.44 814 LEU A O 1
ATOM 6462 N N . ALA A 1 815 ? 1.59 65.062 38.344 1 92.44 815 ALA A N 1
ATOM 6463 C CA . ALA A 1 815 ? 0.479 65.75 38.906 1 92.44 815 ALA A CA 1
ATOM 6464 C C . ALA A 1 815 ? 0.798 66.188 40.344 1 92.44 815 ALA A C 1
ATOM 6466 O O . ALA A 1 815 ? 0.513 67.375 40.719 1 92.44 815 ALA A O 1
ATOM 6467 N N . ILE A 1 816 ? 1.329 65.438 41.156 1 94.38 816 ILE A N 1
ATOM 6468 C CA . ILE A 1 816 ? 1.725 65.75 42.531 1 94.38 816 ILE A CA 1
ATOM 6469 C C . ILE A 1 816 ? 2.779 66.875 42.5 1 94.38 816 ILE A C 1
ATOM 6471 O O . ILE A 1 816 ? 2.662 67.812 43.25 1 94.38 816 ILE A O 1
ATOM 6475 N N . LEU A 1 817 ? 3.711 66.688 41.656 1 94.31 817 LEU A N 1
ATOM 6476 C CA . LEU A 1 817 ? 4.793 67.688 4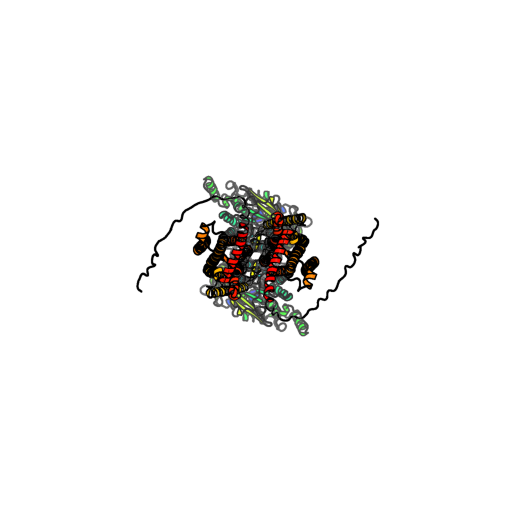1.562 1 94.31 817 LEU A CA 1
ATOM 6477 C C . LEU A 1 817 ? 4.254 69.062 41.156 1 94.31 817 LEU A C 1
ATOM 6479 O O . LEU A 1 817 ? 4.633 70.062 41.75 1 94.31 817 LEU A O 1
ATOM 6483 N N . ALA A 1 818 ? 3.389 69.062 40.219 1 92.38 818 ALA A N 1
ATOM 6484 C CA . ALA A 1 818 ? 2.801 70.312 39.75 1 92.38 818 ALA A CA 1
ATOM 6485 C C . ALA A 1 818 ? 1.993 71 40.875 1 92.38 818 ALA A C 1
ATOM 6487 O O . ALA A 1 818 ? 2.016 72.188 41.031 1 92.38 818 ALA A O 1
ATOM 6488 N N . SER A 1 819 ? 1.29 70.25 41.625 1 93.44 819 SER A N 1
ATOM 6489 C CA . SER A 1 819 ? 0.508 70.75 42.75 1 93.44 819 SER A CA 1
ATOM 6490 C C . SER A 1 819 ? 1.409 71.375 43.844 1 93.44 819 SER A C 1
ATOM 6492 O O . SER A 1 819 ? 1.105 72.375 44.375 1 93.44 819 SER A O 1
ATOM 6494 N N . VAL A 1 820 ? 2.516 70.75 44.125 1 94.06 820 VAL A N 1
ATOM 6495 C CA . VAL A 1 820 ? 3.453 71.188 45.156 1 94.06 820 VAL A CA 1
ATOM 6496 C C . VAL A 1 820 ? 4.113 72.5 44.656 1 94.06 820 VAL A C 1
ATOM 6498 O O . VAL A 1 820 ? 4.254 73.438 45.438 1 94.06 820 VAL A O 1
ATOM 6501 N N . TYR A 1 821 ? 4.484 72.5 43.406 1 92.94 821 TYR A N 1
ATOM 6502 C CA . TYR A 1 821 ? 5.07 73.75 42.844 1 92.94 821 TYR A CA 1
ATOM 6503 C C . TYR A 1 821 ? 4.102 74.875 42.938 1 92.94 821 TYR A C 1
ATOM 6505 O O . TYR A 1 821 ? 4.492 76 43.312 1 92.94 821 TYR A O 1
ATOM 6513 N N . GLY A 1 822 ? 2.875 74.688 42.688 1 89.75 822 GLY A N 1
ATOM 6514 C CA . GLY A 1 822 ? 1.864 75.688 42.812 1 89.75 822 GLY A CA 1
ATOM 6515 C C . GLY A 1 822 ? 1.727 76.25 44.219 1 89.75 822 GLY A C 1
ATOM 6516 O O . GLY A 1 822 ? 1.651 77.438 44.406 1 89.75 822 GLY A O 1
ATOM 6517 N N . MET A 1 823 ? 1.801 75.375 45.156 1 91.19 823 MET A N 1
ATOM 6518 C CA . MET A 1 823 ? 1.661 75.75 46.562 1 91.19 823 MET A CA 1
ATOM 6519 C C . MET A 1 823 ? 2.896 76.562 47.062 1 91.19 823 MET A C 1
ATOM 6521 O O . MET A 1 823 ? 2.783 77.562 47.75 1 91.19 823 MET A O 1
ATOM 6525 N N . VAL A 1 824 ? 4.055 76.125 46.625 1 92.44 824 VAL A N 1
ATOM 6526 C CA . VAL A 1 824 ? 5.297 76.75 47.094 1 92.44 824 VAL A CA 1
ATOM 6527 C C . VAL A 1 824 ? 5.465 78.125 46.469 1 92.44 824 VAL A C 1
ATOM 6529 O O . VAL A 1 824 ? 5.801 79.062 47.156 1 92.44 824 VAL A O 1
ATOM 6532 N N . PHE A 1 825 ? 5.098 78.25 45.219 1 90.06 825 PHE A N 1
ATOM 6533 C CA . PHE A 1 825 ? 5.297 79.5 44.5 1 90.06 825 PHE A CA 1
ATOM 6534 C C . PHE A 1 825 ? 4.297 80.562 44.969 1 90.06 825 PHE A C 1
ATOM 6536 O O . PHE A 1 825 ? 4.617 81.75 45.031 1 90.06 825 PHE A O 1
ATOM 6543 N N . CYS A 1 826 ? 3.201 80.125 45.5 1 87.44 826 CYS A N 1
ATOM 6544 C CA . CYS A 1 826 ? 2.166 81.125 45.844 1 87.44 826 CYS A CA 1
ATOM 6545 C C . CYS A 1 826 ? 2.178 81.375 47.344 1 87.44 826 CYS A C 1
ATOM 6547 O O . CYS A 1 826 ? 1.823 82.5 47.75 1 87.44 826 CYS A O 1
ATOM 6549 N N . HIS A 1 827 ? 2.641 80.5 48.156 1 87.69 827 HIS A N 1
ATOM 6550 C CA . HIS A 1 827 ? 2.473 80.688 49.594 1 87.69 827 HIS A CA 1
ATOM 6551 C C . HIS A 1 827 ? 3.816 80.875 50.281 1 87.69 827 HIS A C 1
ATOM 6553 O O . HIS A 1 827 ? 3.902 81.625 51.281 1 87.69 827 HIS A O 1
ATOM 6559 N N . LEU A 1 828 ? 4.898 80.312 49.781 1 88.44 828 LEU A N 1
ATOM 6560 C CA . LEU A 1 828 ? 6.16 80.312 50.531 1 88.44 828 LEU A CA 1
ATOM 6561 C C . LEU A 1 828 ? 7.148 81.312 49.875 1 88.44 828 LEU A C 1
ATOM 6563 O O . LEU A 1 828 ? 7.832 82.062 50.531 1 88.44 828 LEU A O 1
ATOM 6567 N N . LEU A 1 829 ? 7.156 81.375 48.594 1 88.5 829 LEU A N 1
ATOM 6568 C CA . LEU A 1 829 ? 8.172 82.188 47.875 1 88.5 829 LEU A CA 1
ATOM 6569 C C . LEU A 1 829 ? 7.992 83.688 48.094 1 88.5 829 LEU A C 1
ATOM 6571 O O . LEU A 1 829 ? 8.969 84.375 48.25 1 88.5 829 LEU A O 1
ATOM 6575 N N . PRO A 1 830 ? 6.805 84.188 48.062 1 85.56 830 PRO A N 1
ATOM 6576 C CA . PRO A 1 830 ? 6.668 85.625 48.281 1 85.56 830 PRO A CA 1
ATOM 6577 C C . PRO A 1 830 ? 7.164 86.062 49.656 1 85.56 830 PRO A C 1
ATOM 6579 O O . PRO A 1 830 ? 7.801 87.062 49.812 1 85.56 830 PRO A O 1
ATOM 6582 N N . ALA A 1 831 ? 6.852 85.312 50.656 1 84.5 831 ALA A N 1
ATOM 6583 C CA . ALA A 1 831 ? 7.348 85.625 51.969 1 84.5 831 ALA A CA 1
ATOM 6584 C C . ALA A 1 831 ? 8.867 85.5 52.031 1 84.5 831 ALA A C 1
ATOM 6586 O O . ALA A 1 831 ? 9.523 86.312 52.688 1 84.5 831 ALA A O 1
ATOM 6587 N N . LEU A 1 832 ? 9.406 84.5 51.375 1 87.81 832 LEU A N 1
ATOM 6588 C CA . LEU A 1 832 ? 10.852 84.375 51.312 1 87.81 832 LEU A CA 1
ATOM 6589 C C . LEU A 1 832 ? 11.492 85.562 50.562 1 87.81 832 LEU A C 1
ATOM 6591 O O . LEU A 1 832 ? 12.539 86.062 51 1 87.81 832 LEU A O 1
ATOM 6595 N N . TYR A 1 833 ? 10.852 86.062 49.562 1 87.56 833 TYR A N 1
ATOM 6596 C CA . TYR A 1 833 ? 11.344 87.188 48.812 1 87.56 833 TYR A CA 1
ATOM 6597 C C . TYR A 1 833 ? 11.367 88.438 49.656 1 87.56 833 TYR A C 1
ATOM 6599 O O . TYR A 1 833 ? 12.328 89.25 49.594 1 87.56 833 TYR A O 1
ATOM 6607 N N . ILE A 1 834 ? 10.383 88.625 50.5 1 84.75 834 ILE A N 1
ATOM 6608 C CA . ILE A 1 834 ? 10.289 89.812 51.344 1 84.75 834 ILE A CA 1
ATOM 6609 C C . ILE A 1 834 ? 11.359 89.75 52.438 1 84.75 834 ILE A C 1
ATOM 6611 O O . ILE A 1 834 ? 12.023 90.75 52.719 1 84.75 834 ILE A O 1
ATOM 6615 N N . ILE A 1 835 ? 11.602 88.625 52.938 1 86.31 835 ILE A N 1
ATOM 6616 C CA . ILE A 1 835 ? 12.555 88.5 54.031 1 86.31 835 ILE A CA 1
ATOM 6617 C C . ILE A 1 835 ? 13.977 88.688 53.531 1 86.31 835 ILE A C 1
ATOM 6619 O O . ILE A 1 835 ? 14.812 89.25 54.188 1 86.31 835 ILE A O 1
ATOM 6623 N N . LEU A 1 836 ? 14.203 88.25 52.312 1 86.19 836 LEU A N 1
ATOM 6624 C CA . LEU A 1 836 ? 15.57 88.25 51.812 1 86.19 836 LEU A CA 1
ATOM 6625 C C . LEU A 1 836 ? 15.867 89.562 51.031 1 86.19 836 LEU A C 1
ATOM 6627 O O . LEU A 1 836 ? 16.969 90.125 51.125 1 86.19 836 LEU A O 1
ATOM 6631 N N . PHE A 1 837 ? 14.891 90.188 50.375 1 84.19 837 PHE A N 1
ATOM 6632 C CA . PHE A 1 837 ? 15.211 91.312 49.469 1 84.19 837 PHE A CA 1
ATOM 6633 C C . PHE A 1 837 ? 14.547 92.562 49.938 1 84.19 837 PHE A C 1
ATOM 6635 O O . PHE A 1 837 ? 14.914 93.688 49.5 1 84.19 837 PHE A O 1
ATOM 6642 N N . LYS A 1 838 ? 13.484 92.562 50.75 1 79.81 838 LYS A N 1
ATOM 6643 C CA . LYS A 1 838 ? 12.812 93.75 51.219 1 79.81 838 LYS A CA 1
ATOM 6644 C C . LYS A 1 838 ? 12.891 93.875 52.719 1 79.81 838 LYS A C 1
ATOM 6646 O O . LYS A 1 838 ? 11.859 93.938 53.406 1 79.81 838 LYS A O 1
ATOM 6651 N N . ARG A 1 839 ? 14.062 94 53.344 1 74.06 839 ARG A N 1
ATOM 6652 C CA . ARG A 1 839 ? 14.312 94 54.781 1 74.06 839 ARG A CA 1
ATOM 6653 C C . ARG A 1 839 ? 13.781 95.312 55.438 1 74.06 839 ARG A C 1
ATOM 6655 O O . ARG A 1 839 ? 13.336 95.25 56.594 1 74.06 839 ARG A O 1
ATOM 6662 N N . LYS A 1 840 ? 13.672 96.375 54.656 1 67.62 840 LYS A N 1
ATOM 6663 C CA . LYS A 1 840 ? 13.266 97.625 55.219 1 67.62 840 LYS A CA 1
ATOM 6664 C C . LYS A 1 840 ? 11.766 97.688 55.5 1 67.62 840 LYS A C 1
ATOM 6666 O O . LYS A 1 840 ? 11.305 98.375 56.406 1 67.62 840 LYS A O 1
ATOM 6671 N N . THR A 1 841 ? 11.047 96.938 54.781 1 67.25 841 THR A N 1
ATOM 6672 C CA . THR A 1 841 ? 9.594 96.938 54.938 1 67.25 841 THR A CA 1
ATOM 6673 C C . THR A 1 841 ? 9.133 95.875 55.906 1 67.25 841 THR A C 1
ATOM 6675 O O . THR A 1 841 ? 7.961 95.812 56.281 1 67.25 841 THR A O 1
ATOM 6678 N N . ASN A 1 842 ? 10.047 95.125 56.562 1 71.38 842 ASN A N 1
ATOM 6679 C CA . ASN A 1 842 ? 9.75 94 57.469 1 71.38 842 ASN A CA 1
ATOM 6680 C C . ASN A 1 842 ? 9.852 94.438 58.938 1 71.38 842 ASN A C 1
ATOM 6682 O O . ASN A 1 842 ? 10.617 93.812 59.688 1 71.38 842 ASN A O 1
ATOM 6686 N N . SER A 1 843 ? 9.391 95.75 59.156 1 71.56 843 SER A N 1
ATOM 6687 C CA . SER A 1 843 ? 9.359 96.25 60.531 1 71.56 843 SER A CA 1
ATOM 6688 C C . SER A 1 843 ? 7.926 96.375 61.031 1 71.56 843 SER A C 1
ATOM 6690 O O . SER A 1 843 ? 7 96.562 60.25 1 71.56 843 SER A O 1
ATOM 6692 N N . ARG A 1 844 ? 7.609 96.125 62.375 1 68.5 844 ARG A N 1
ATOM 6693 C CA . ARG A 1 844 ? 6.309 96.188 63.031 1 68.5 844 ARG A CA 1
ATOM 6694 C C . ARG A 1 844 ? 5.664 97.562 62.781 1 68.5 844 ARG A C 1
ATOM 6696 O O . ARG A 1 844 ? 4.445 97.625 62.594 1 68.5 844 ARG A O 1
ATOM 6703 N N . GLU A 1 845 ? 6.449 98.562 62.719 1 65.62 845 GLU A N 1
ATOM 6704 C CA . GLU A 1 845 ? 5.926 99.938 62.562 1 65.62 845 GLU A CA 1
ATOM 6705 C C . GLU A 1 845 ? 5.32 100.125 61.156 1 65.62 845 GLU A C 1
ATOM 6707 O O . GLU A 1 845 ? 4.238 100.688 61.031 1 65.62 845 GLU A O 1
ATOM 6712 N N . MET A 1 846 ? 5.926 99.562 60.25 1 63.41 846 MET A N 1
ATOM 6713 C CA . MET A 1 846 ? 5.418 99.75 58.875 1 63.41 846 MET A CA 1
ATOM 6714 C C . MET A 1 846 ? 4.203 98.875 58.656 1 63.41 846 MET A C 1
ATOM 6716 O O . MET A 1 846 ? 3.295 99.25 57.906 1 63.41 846 MET A O 1
ATOM 6720 N N . TYR A 1 847 ? 4.133 97.812 59.375 1 61.62 847 TYR A N 1
ATOM 6721 C CA . TYR A 1 847 ? 2.994 96.875 59.312 1 61.62 847 TYR A CA 1
ATOM 6722 C C . TYR A 1 847 ? 1.77 97.5 59.969 1 61.62 847 TYR A C 1
ATOM 6724 O O . TYR A 1 847 ? 0.663 97.438 59.438 1 61.62 847 TYR A O 1
ATOM 6732 N N . LEU A 1 848 ? 2.076 98.188 61.125 1 63.56 848 LEU A N 1
ATOM 6733 C CA . LEU A 1 848 ? 1.016 98.875 61.844 1 63.56 848 LEU A CA 1
ATOM 6734 C C . LEU A 1 848 ? 0.583 100.125 61.094 1 63.56 848 LEU A C 1
ATOM 6736 O O . LEU A 1 848 ? -0.598 100.5 61.094 1 63.56 848 LEU A O 1
ATOM 6740 N N . GLN A 1 849 ? 1.482 100.75 60.469 1 61.19 849 GLN A N 1
ATOM 6741 C CA . GLN A 1 849 ? 1.148 101.938 59.656 1 61.19 849 GLN A CA 1
ATOM 6742 C C . GLN A 1 849 ? 0.29 101.562 58.469 1 61.19 849 GLN A C 1
ATOM 6744 O O . GLN A 1 849 ? -0.63 102.25 58.094 1 61.19 849 GLN A O 1
ATOM 6749 N N . SER A 1 850 ? 0.542 100.438 58.031 1 59.75 850 SER A N 1
ATOM 6750 C CA . SER A 1 850 ? -0.234 99.938 56.875 1 59.75 850 SER A CA 1
ATOM 6751 C C . SER A 1 850 ? -1.639 99.5 57.312 1 59.75 850 SER A C 1
ATOM 6753 O O . SER A 1 850 ? -2.607 99.75 56.562 1 59.75 850 SER A O 1
ATOM 6755 N N . ILE A 1 851 ? -1.749 99.062 58.562 1 59.88 851 ILE A N 1
ATOM 6756 C CA . ILE A 1 851 ? -3.047 98.75 59.125 1 59.88 851 ILE A CA 1
ATOM 6757 C C . ILE A 1 851 ? -3.805 100 59.5 1 59.88 851 ILE A C 1
ATOM 6759 O O . ILE A 1 851 ? -5.008 100.125 59.25 1 59.88 851 ILE A O 1
ATOM 6763 N N . SER A 1 852 ? -3.037 100.938 60.125 1 60.16 852 SER A N 1
ATOM 6764 C CA . SER A 1 852 ? -3.664 102.188 60.5 1 60.16 852 SER A CA 1
ATOM 6765 C C . SER A 1 852 ? -4.074 103 59.281 1 60.16 852 SER A C 1
ATOM 6767 O O . SER A 1 852 ? -5.129 103.625 59.25 1 60.16 852 SER A O 1
ATOM 6769 N N . ALA A 1 853 ? -3.312 102.938 58.281 1 56.12 853 ALA A N 1
ATOM 6770 C CA . ALA A 1 853 ? -3.656 103.625 57.031 1 56.12 853 ALA A CA 1
ATOM 6771 C C . ALA A 1 853 ? -4.879 103 56.375 1 56.12 853 ALA A C 1
ATOM 6773 O O . ALA A 1 853 ? -5.727 103.75 55.812 1 56.12 853 ALA A O 1
ATOM 6774 N N . PHE A 1 854 ? -5.027 101.812 56.625 1 55.31 854 PHE A N 1
ATOM 6775 C CA . PHE A 1 854 ? -6.18 101.062 56.125 1 55.31 854 PHE A CA 1
ATOM 6776 C C . PHE A 1 854 ? -7.426 101.375 56.938 1 55.31 854 PHE A C 1
ATOM 6778 O O . PHE A 1 854 ? -8.5 101.625 56.406 1 55.31 854 PHE A O 1
ATOM 6785 N N . HIS A 1 855 ? -7.262 101.438 58.25 1 56.56 855 HIS A N 1
ATOM 6786 C CA . HIS A 1 855 ? -8.375 101.75 59.156 1 56.56 855 HIS A CA 1
ATOM 6787 C C . HIS A 1 855 ? -8.773 103.25 58.969 1 56.56 855 HIS A C 1
ATOM 6789 O O . HIS A 1 855 ? -9.961 103.562 59.031 1 56.56 855 HIS A O 1
ATOM 6795 N N . ARG A 1 856 ? -7.852 104.188 58.75 1 53.72 856 ARG A N 1
ATOM 6796 C CA . ARG A 1 856 ? -8.164 105.562 58.531 1 53.72 856 ARG A CA 1
ATOM 6797 C C . ARG A 1 856 ? -8.852 105.75 57.156 1 53.72 856 ARG A C 1
ATOM 6799 O O . ARG A 1 856 ? -9.773 106.562 57.031 1 53.72 856 ARG A O 1
ATOM 6806 N N . THR A 1 857 ? -8.391 104.938 56.344 1 50.88 857 THR A N 1
ATOM 6807 C CA . THR A 1 857 ? -9.031 105 55.031 1 50.88 857 THR A CA 1
ATOM 6808 C C . THR A 1 857 ? -10.414 104.375 55.062 1 50.88 857 THR A C 1
ATOM 6810 O O . THR A 1 857 ? -11.336 104.875 54.406 1 50.88 857 THR A O 1
ATOM 6813 N N . THR A 1 858 ? -10.586 103.438 55.969 1 51.69 858 THR A N 1
ATOM 6814 C CA . THR A 1 858 ? -11.906 102.875 56.094 1 51.69 858 THR A CA 1
ATOM 6815 C C . THR A 1 858 ? -12.789 103.688 57 1 51.69 858 THR A C 1
ATOM 6817 O O . THR A 1 858 ? -14 103.812 56.781 1 51.69 858 THR A O 1
ATOM 6820 N N . LYS A 1 859 ? -12.336 104.375 58.156 1 50.44 859 LYS A N 1
ATOM 6821 C CA . LYS A 1 859 ? -13.094 105.312 59 1 50.44 859 LYS A CA 1
ATOM 6822 C C . LYS A 1 859 ? -13.414 106.562 58.219 1 50.44 859 LYS A C 1
ATOM 6824 O O . LYS A 1 859 ? -14.5 107.125 58.375 1 50.44 859 LYS A O 1
ATOM 6829 N N . ARG A 1 860 ? -12.453 107.062 57.594 1 46.16 860 ARG A N 1
ATOM 6830 C CA . ARG A 1 860 ? -12.742 108.25 56.812 1 46.16 860 ARG A CA 1
ATOM 6831 C C . ARG A 1 860 ? -13.82 108 55.75 1 46.16 860 ARG A C 1
ATOM 6833 O O . ARG A 1 860 ? -14.656 108.875 55.469 1 46.16 860 ARG A O 1
ATOM 6840 N N . VAL A 1 861 ? -13.867 106.812 55.406 1 43.03 861 VAL A N 1
ATOM 6841 C CA . VAL A 1 861 ? -14.953 106.438 54.5 1 43.03 861 VAL A CA 1
ATOM 6842 C C . VAL A 1 861 ? -16.234 106.25 55.281 1 43.03 861 VAL A C 1
ATOM 6844 O O . VAL A 1 861 ? -17.312 106.688 54.875 1 43.03 861 VAL A O 1
ATOM 6847 N N . LEU A 1 862 ? -16.172 105.875 56.594 1 41.91 862 LEU A N 1
ATOM 6848 C CA . LEU A 1 862 ? -17.344 105.75 57.438 1 41.91 862 LEU A CA 1
ATOM 6849 C C . LEU A 1 862 ? -17.75 107.062 58.031 1 41.91 862 LEU A C 1
ATOM 6851 O O . LEU A 1 862 ? -18.938 107.438 58.125 1 41.91 862 LEU A O 1
ATOM 6855 N N . SER A 1 863 ? -16.844 107.938 58.594 1 43.94 863 SER A N 1
ATOM 6856 C CA . SER A 1 863 ? -17.188 109.25 59.156 1 43.94 863 SER A CA 1
ATOM 6857 C C . SER A 1 863 ? -17.75 110.188 58.062 1 43.94 863 SER A C 1
ATOM 6859 O O . SER A 1 863 ? -18.578 111.062 58.375 1 43.94 863 SER A O 1
ATOM 6861 N N . LEU A 1 864 ? -17.359 110.062 56.938 1 40.78 864 LEU A N 1
ATOM 6862 C CA . LEU A 1 864 ? -17.953 110.875 55.875 1 40.78 864 LEU A CA 1
ATOM 6863 C C . LEU A 1 864 ? -19.391 110.438 55.594 1 40.78 864 LEU A C 1
ATOM 6865 O O . LEU A 1 864 ? -20.219 111.25 55.188 1 40.78 864 LEU A O 1
ATOM 6869 N N . TYR A 1 865 ? -19.812 109.312 56.062 1 37.91 865 TYR A N 1
ATOM 6870 C CA . TYR A 1 865 ? -21.203 108.875 55.938 1 37.91 865 TYR A CA 1
ATOM 6871 C C . TYR A 1 865 ? -22.016 109.312 57.125 1 37.91 865 TYR A C 1
ATOM 6873 O O . TYR A 1 865 ? -23.219 109.562 57 1 37.91 865 TYR A O 1
ATOM 6881 N N . ILE A 1 866 ? -21.547 109.5 58.375 1 37.78 866 ILE A N 1
ATOM 6882 C CA . ILE A 1 866 ? -22.328 109.875 59.562 1 37.78 866 ILE A CA 1
ATOM 6883 C C . ILE A 1 866 ? -22.562 111.375 59.562 1 37.78 866 ILE A C 1
ATOM 6885 O O . ILE A 1 866 ? -23.625 111.875 60 1 37.78 866 ILE A O 1
ATOM 6889 N N . ASN A 1 867 ? -21.656 112.25 59.281 1 37.28 867 ASN A N 1
ATOM 6890 C CA . ASN A 1 867 ? -21.859 113.688 59.438 1 37.28 867 ASN A CA 1
ATOM 6891 C C . ASN A 1 867 ? -22.969 114.188 58.5 1 37.28 867 ASN A C 1
ATOM 6893 O O . ASN A 1 867 ? -23.266 115.375 58.5 1 37.28 867 ASN A O 1
ATOM 6897 N N . LYS A 1 868 ? -23.406 113.438 57.562 1 40.41 868 LYS A N 1
ATOM 6898 C CA . LYS A 1 868 ? -24.484 114 56.75 1 40.41 868 LYS A CA 1
ATOM 6899 C C . LYS A 1 868 ? -25.828 113.938 57.469 1 40.41 868 LYS A C 1
ATOM 6901 O O . LYS A 1 868 ? -26.797 114.562 57.062 1 40.41 868 LYS A O 1
ATOM 6906 N N . SER A 1 869 ? -26.016 113.062 58.531 1 33.56 869 SER A N 1
ATOM 6907 C CA . SER A 1 869 ? -27.391 113 59.031 1 33.56 869 SER A CA 1
ATOM 6908 C C . SER A 1 869 ? -27.719 114.125 60 1 33.56 869 SER A C 1
ATOM 6910 O O . SER A 1 869 ? -28.891 114.375 60.281 1 33.56 869 SER A O 1
ATOM 6912 N N . VAL A 1 870 ? -26.875 114.625 60.906 1 32.34 870 VAL A N 1
ATOM 6913 C CA . VAL A 1 870 ? -27.328 115.312 62.125 1 32.34 870 VAL A CA 1
ATOM 6914 C C . VAL A 1 870 ? -27.688 116.75 61.781 1 32.34 870 VAL A C 1
ATOM 6916 O O . VAL A 1 870 ? -28.172 117.438 62.656 1 32.34 870 VAL A O 1
ATOM 6919 N N . THR A 1 871 ? -27.344 117.188 60.688 1 29.47 871 THR A N 1
ATOM 6920 C CA . THR A 1 871 ? -27.359 118.625 60.781 1 29.47 871 THR A CA 1
ATOM 6921 C C . THR A 1 871 ? -28.781 119.188 60.812 1 29.47 871 THR A C 1
ATOM 6923 O O . THR A 1 871 ? -29.016 120.375 60.781 1 29.47 871 THR A O 1
ATOM 6926 N N . ASN A 1 872 ? -29.859 118.312 60.594 1 27.83 872 ASN A N 1
ATOM 6927 C CA . ASN A 1 872 ? -31.031 119.125 60.312 1 27.83 872 ASN A CA 1
ATOM 6928 C C . ASN A 1 872 ? -31.594 119.75 61.594 1 27.83 872 ASN A C 1
ATOM 6930 O O . ASN A 1 872 ? -32.562 120.5 61.562 1 27.83 872 ASN A O 1
ATOM 6934 N N . VAL A 1 873 ? -31.609 119.125 62.875 1 28.69 873 VAL A N 1
ATOM 6935 C CA . VAL A 1 873 ? -32.781 119.375 63.719 1 28.69 873 VAL A CA 1
ATOM 6936 C C . VAL A 1 873 ? -32.562 120.625 64.562 1 28.69 873 VAL A C 1
ATOM 6938 O O . VAL A 1 873 ? -32.625 120.625 65.75 1 28.69 873 VAL A O 1
ATOM 6941 N N . THR A 1 874 ? -31.75 121.562 64.375 1 23.47 874 THR A N 1
ATOM 6942 C CA . THR A 1 874 ? -31.453 122.5 65.438 1 23.47 874 THR A CA 1
ATOM 6943 C C . THR A 1 874 ? -32.656 123.438 65.688 1 23.47 874 THR A C 1
ATOM 6945 O O . THR A 1 874 ? -32.5 124.438 66.375 1 23.47 874 THR A O 1
ATOM 6948 N N . SER A 1 875 ? -34 122.938 65.5 1 26.08 875 SER A N 1
ATOM 6949 C CA . SER A 1 875 ? -34.812 124.125 65.812 1 26.08 875 SER A CA 1
ATOM 6950 C C . SER A 1 875 ? -34.781 124.438 67.312 1 26.08 875 SER A C 1
ATOM 6952 O O . SER A 1 875 ? -34.938 123.5 68.125 1 26.08 875 SER A O 1
ATOM 6954 N N . GLY A 1 876 ? -34.125 125.5 67.938 1 22.38 876 GLY A N 1
ATOM 6955 C CA . GLY A 1 876 ? -33.531 126.188 69.062 1 22.38 876 GLY A CA 1
ATOM 6956 C C . GLY A 1 876 ? -34.531 126.625 70.125 1 22.38 876 GLY A C 1
ATOM 6957 O O . GLY A 1 876 ? -34.188 127.375 71.062 1 22.38 876 GLY A O 1
ATOM 6958 N N . GLY A 1 877 ? -35.938 126.5 70.125 1 20.97 877 GLY A N 1
ATOM 6959 C CA . GLY A 1 877 ? -36.25 127.625 70.938 1 20.97 877 GLY A CA 1
ATOM 6960 C C . GLY A 1 877 ? -35.781 127.5 72.375 1 20.97 877 GLY A C 1
ATOM 6961 O O . GLY A 1 877 ? -35.031 128.375 72.875 1 20.97 877 GLY A O 1
ATOM 6962 N N . THR A 1 878 ? -36.625 126.812 73.375 1 21.72 878 THR A N 1
ATOM 6963 C CA . THR A 1 878 ? -37.156 127.312 74.625 1 21.72 878 THR A CA 1
ATOM 6964 C C . THR A 1 878 ? -36.219 127.062 75.75 1 21.72 878 THR A C 1
ATOM 6966 O O . THR A 1 878 ? -35.469 126.062 75.75 1 21.72 878 THR A O 1
ATOM 6969 N N . ASP A 1 879 ? -36.062 128 76.938 1 22.95 879 ASP A N 1
ATOM 6970 C CA . ASP A 1 879 ? -35.219 128.5 78 1 22.95 879 ASP A CA 1
ATOM 6971 C C . ASP A 1 879 ? -35.188 127.562 79.188 1 22.95 879 ASP A C 1
ATOM 6973 O O . ASP A 1 879 ? -34.656 127.938 80.25 1 22.95 879 ASP A O 1
ATOM 6977 N N . THR A 1 880 ? -35.688 126.312 79.062 1 20.41 880 THR A N 1
ATOM 6978 C CA . THR A 1 880 ? -36.031 125.812 80.375 1 20.41 880 THR A CA 1
ATOM 6979 C C . THR A 1 880 ? -34.781 125.688 81.25 1 20.41 880 THR A C 1
ATOM 6981 O O . THR A 1 880 ? -33.75 125.312 80.812 1 20.41 880 THR A O 1
ATOM 6984 N N . LYS A 1 881 ? -34.906 126.125 82.625 1 25.45 881 LYS A N 1
ATOM 6985 C CA . LYS A 1 881 ? -34.156 126.562 83.812 1 25.45 881 LYS A CA 1
ATOM 6986 C C . LYS A 1 881 ? -33.375 125.375 84.375 1 25.45 881 LYS A C 1
ATOM 6988 O O . LYS A 1 881 ? -33.938 124.562 85.125 1 25.45 881 LYS A O 1
ATOM 6993 N N . ILE A 1 882 ? -32.5 124.688 83.5 1 19.67 882 ILE A N 1
ATOM 6994 C CA . ILE A 1 882 ? -31.953 123.438 84.062 1 19.67 882 ILE A CA 1
ATOM 6995 C C . ILE A 1 882 ? -31.031 123.75 85.25 1 19.67 882 ILE A C 1
ATOM 6997 O O . ILE A 1 882 ? -30.062 124.5 85.125 1 19.67 882 ILE A O 1
ATOM 7001 N N . ASN A 1 883 ? -31.469 123.562 86.438 1 19.84 883 ASN A N 1
ATOM 7002 C CA . ASN A 1 883 ? -30.906 123.75 87.75 1 19.84 883 ASN A CA 1
ATOM 7003 C C . ASN A 1 883 ? -29.562 123 87.938 1 19.84 883 ASN A C 1
ATOM 7005 O O . ASN A 1 883 ? -29.344 121.938 87.312 1 19.84 883 ASN A O 1
ATOM 7009 N N . THR A 1 884 ? -28.453 123.625 88.5 1 19.47 884 THR A N 1
ATOM 7010 C CA . THR A 1 884 ? -27.016 123.625 88.688 1 19.47 884 THR A CA 1
ATOM 7011 C C . THR A 1 884 ? -26.594 122.5 89.562 1 19.47 884 THR A C 1
ATOM 7013 O O . THR A 1 884 ? -25.406 122.25 89.812 1 19.47 884 THR A O 1
ATOM 7016 N N . VAL A 1 885 ? -27.156 121.312 89.688 1 19.86 885 VAL A N 1
ATOM 7017 C CA . VAL A 1 885 ? -26.828 120.625 90.938 1 19.86 885 VAL A CA 1
ATOM 7018 C C . VAL A 1 885 ? -25.344 120.25 90.938 1 19.86 885 VAL A C 1
ATOM 7020 O O . VAL A 1 885 ? -24.844 119.625 90.062 1 19.86 885 VAL A O 1
ATOM 7023 N N . SER A 1 886 ? -24.406 120.938 91.75 1 19.2 886 SER A N 1
ATOM 7024 C CA . SER A 1 886 ? -22.984 121.062 92.062 1 19.2 886 SER A CA 1
ATOM 7025 C C . SER A 1 886 ? -22.453 119.75 92.75 1 19.2 886 SER A C 1
ATOM 7027 O O . SER A 1 886 ? -21.297 119.75 93.188 1 19.2 886 SER A O 1
ATOM 7029 N N . ARG A 1 887 ? -23.031 118.625 92.75 1 20.64 887 ARG A N 1
ATOM 7030 C CA . ARG A 1 887 ? -22.609 117.75 93.812 1 20.64 887 ARG A CA 1
ATOM 7031 C C . ARG A 1 887 ? -21.125 117.375 93.75 1 20.64 887 ARG A C 1
ATOM 7033 O O . ARG A 1 887 ? -20.609 117.25 92.625 1 20.64 887 ARG A O 1
ATOM 7040 N N . GLN A 1 888 ? -20.281 117.375 94.875 1 19.98 888 GLN A N 1
ATOM 7041 C CA . GLN A 1 888 ? -19 117.438 95.562 1 19.98 888 GLN A CA 1
ATOM 7042 C C . GLN A 1 888 ? -18.281 116.125 95.5 1 19.98 888 GLN A C 1
ATOM 7044 O O . GLN A 1 888 ? -18.547 115.25 96.375 1 19.98 888 GLN A O 1
ATOM 7049 N N . PHE A 1 889 ? -18.219 115.312 94.438 1 18 889 PHE A N 1
ATOM 7050 C CA . PHE A 1 889 ? -17.781 113.938 94.688 1 18 889 PHE A CA 1
ATOM 7051 C C . PHE A 1 889 ? -16.328 113.938 95.125 1 18 889 PHE A C 1
ATOM 7053 O O . PHE A 1 889 ? -15.461 114.5 94.5 1 18 889 PHE A O 1
ATOM 7060 N N . SER A 1 890 ? -16.062 113.562 96.438 1 19.08 890 SER A N 1
ATOM 7061 C CA . SER A 1 890 ? -14.93 113.438 97.375 1 19.08 890 SER A CA 1
ATOM 7062 C C . SER A 1 890 ? -13.891 112.438 96.812 1 19.08 890 SER A C 1
ATOM 7064 O O . SER A 1 890 ? -14.211 111.625 96 1 19.08 890 SER A O 1
ATOM 7066 N N . SER A 1 891 ? -12.492 112.562 97.25 1 19.7 891 SER A N 1
ATOM 7067 C CA . SER A 1 891 ? -11.086 112.25 96.938 1 19.7 891 SER A CA 1
ATOM 7068 C C . SER A 1 891 ? -10.711 110.875 97.375 1 19.7 891 SER A C 1
ATOM 7070 O O . SER A 1 891 ? -9.531 110.5 97.5 1 19.7 891 SER A O 1
ATOM 7072 N N . GLY A 1 892 ? -11.516 109.812 97.375 1 17.53 892 GLY A N 1
ATOM 7073 C CA . GLY A 1 892 ? -11.141 108.625 98.125 1 17.53 892 GLY A CA 1
ATOM 7074 C C . GLY A 1 892 ? -9.781 108.062 97.812 1 17.53 892 GLY A C 1
ATOM 7075 O O . GLY A 1 892 ? -9.234 108.438 96.75 1 17.53 892 GLY A O 1
ATOM 7076 N N . SER A 1 893 ? -9.102 107.125 98.688 1 19.78 893 SER A N 1
ATOM 7077 C CA . SER A 1 893 ? -7.934 106.562 99.375 1 19.78 893 SER A CA 1
ATOM 7078 C C . SER A 1 893 ? -7.18 105.625 98.438 1 19.78 893 SER A C 1
ATOM 7080 O O . SER A 1 893 ? -7.766 105 97.562 1 19.78 893 SER A O 1
ATOM 7082 N N . THR A 1 894 ? -5.746 105.625 98.5 1 20.39 894 THR A N 1
ATOM 7083 C CA . THR A 1 894 ? -4.52 105.062 97.938 1 20.39 894 THR A CA 1
ATOM 7084 C C . THR A 1 894 ? -4.355 103.625 98.312 1 20.39 894 THR A C 1
ATOM 7086 O O . THR A 1 894 ? -3.232 103.125 98.562 1 20.39 894 THR A O 1
ATOM 7089 N N . LEU A 1 895 ? -5.242 102.688 98.312 1 18.7 895 LEU A N 1
ATOM 7090 C CA . LEU A 1 895 ? -5.008 101.375 99 1 18.7 895 LEU A CA 1
ATOM 7091 C C . LEU A 1 895 ? -3.781 100.75 98.375 1 18.7 895 LEU A C 1
ATOM 7093 O O . LEU A 1 895 ? -3.674 100.562 97.188 1 18.7 895 LEU A O 1
ATOM 7097 N N . LYS A 1 896 ? -2.668 100.5 99.312 1 21.59 896 LYS A N 1
ATOM 7098 C CA . LYS A 1 896 ? -1.327 99.938 99.5 1 21.59 896 LYS A CA 1
ATOM 7099 C C . LYS A 1 896 ? -1.309 98.438 99.125 1 21.59 896 LYS A C 1
ATOM 7101 O O . LYS A 1 896 ? -1.984 97.625 99.812 1 21.59 896 LYS A O 1
ATOM 7106 N N . LEU A 1 897 ? -1.15 98.125 97.875 1 18.16 897 LEU A N 1
ATOM 7107 C CA . LEU A 1 897 ? -0.958 96.75 97.438 1 18.16 897 LEU A CA 1
ATOM 7108 C C . LEU A 1 897 ? 0.29 96.125 98.062 1 18.16 897 LEU A C 1
ATOM 7110 O O . LEU A 1 897 ? 1.409 96.562 97.75 1 18.16 897 LEU A O 1
ATOM 7114 N N . ARG A 1 898 ? 0.291 95.875 99.375 1 19.59 898 ARG A N 1
ATOM 7115 C CA . ARG A 1 898 ? 1.429 95.25 100.062 1 19.59 898 ARG A CA 1
ATOM 7116 C C . ARG A 1 898 ? 1.813 93.938 99.375 1 19.59 898 ARG A C 1
ATOM 7118 O O . ARG A 1 898 ? 0.979 93 99.25 1 19.59 898 ARG A O 1
ATOM 7125 N N . LYS A 1 899 ? 2.84 94.062 98.625 1 22.28 899 LYS A N 1
ATOM 7126 C CA . LYS A 1 899 ? 3.646 93 98.062 1 22.28 899 LYS A CA 1
ATOM 7127 C C . LYS A 1 899 ? 4.242 92.125 99.188 1 22.28 899 LYS A C 1
ATOM 7129 O O . LYS A 1 899 ? 5.016 92.625 100 1 22.28 899 LYS A O 1
ATOM 7134 N N . ARG A 1 900 ? 3.463 91.312 99.75 1 20.09 900 ARG A N 1
ATOM 7135 C CA . ARG A 1 900 ? 4.004 90.438 100.75 1 20.09 900 ARG A CA 1
ATOM 7136 C C . ARG A 1 900 ? 5.312 89.812 100.312 1 20.09 900 ARG A C 1
ATOM 7138 O O . ARG A 1 900 ? 5.566 89.688 99.125 1 20.09 900 ARG A O 1
ATOM 7145 N N . HIS A 1 901 ? 6.016 89.25 101.312 1 19.31 901 HIS A N 1
ATOM 7146 C CA . HIS A 1 901 ? 7.344 89 101.875 1 19.31 901 HIS A CA 1
ATOM 7147 C C . HIS A 1 901 ? 8.141 88 101 1 19.31 901 HIS A C 1
ATOM 7149 O O . HIS A 1 901 ? 9.273 88.312 100.625 1 19.31 901 HIS A O 1
ATOM 7155 N N . LYS A 1 902 ? 7.914 86.75 101.312 1 20.47 902 LYS A N 1
ATOM 7156 C CA . LYS A 1 902 ? 8.852 86 102.125 1 20.47 902 LYS A CA 1
ATOM 7157 C C . LYS A 1 902 ? 9.977 85.375 101.312 1 20.47 902 LYS A C 1
ATOM 7159 O O . LYS A 1 902 ? 9.875 85.312 100.125 1 20.47 902 LYS A O 1
ATOM 7164 N N . SER A 1 903 ? 10.547 84.125 101.812 1 20.66 903 SER A N 1
ATOM 7165 C CA . SER A 1 903 ? 11.836 83.438 101.875 1 20.66 903 SER A CA 1
ATOM 7166 C C . SER A 1 903 ? 12.297 83 100.5 1 20.66 903 SER A C 1
ATOM 7168 O O . SER A 1 903 ? 13.383 83.438 100 1 20.66 903 SER A O 1
ATOM 7170 N N . TYR A 1 904 ? 12.625 81.688 100.188 1 20.5 904 TYR A N 1
ATOM 7171 C CA . TYR A 1 904 ? 13.93 81.312 99.625 1 20.5 904 TYR A CA 1
ATOM 7172 C C . TYR A 1 904 ? 14.008 81.688 98.125 1 20.5 904 TYR A C 1
ATOM 7174 O O . TYR A 1 904 ? 13 81.688 97.438 1 20.5 904 TYR A O 1
ATOM 7182 N N . MET B 1 1 ? -8.883 -91.312 -36.375 1 24.48 1 MET B N 1
ATOM 7183 C CA . MET B 1 1 ? -9.398 -90.062 -36.969 1 24.48 1 MET B CA 1
ATOM 7184 C C . MET B 1 1 ? -10 -89.188 -35.906 1 24.48 1 MET B C 1
ATOM 7186 O O . MET B 1 1 ? -10.266 -88 -36.156 1 24.48 1 MET B O 1
ATOM 7190 N N . MET B 1 2 ? -10.383 -89.812 -34.75 1 27.73 2 MET B N 1
ATOM 7191 C CA . MET B 1 2 ? -11.125 -89.188 -33.688 1 27.73 2 MET B CA 1
ATOM 7192 C C . MET B 1 2 ? -10.219 -88.25 -32.875 1 27.73 2 MET B C 1
ATOM 7194 O O . MET B 1 2 ? -10.68 -87.25 -32.281 1 27.73 2 MET B O 1
ATOM 7198 N N . ASN B 1 3 ? -8.945 -88.625 -32.656 1 31.42 3 ASN B N 1
ATOM 7199 C CA . ASN B 1 3 ? -8.117 -88 -31.656 1 31.42 3 ASN B CA 1
ATOM 7200 C C . ASN B 1 3 ? -7.637 -86.625 -32.156 1 31.42 3 ASN B C 1
ATOM 7202 O O . ASN B 1 3 ? -6.992 -85.875 -31.422 1 31.42 3 ASN B O 1
ATOM 7206 N N . ILE B 1 4 ? -7.617 -86.375 -33.531 1 35.94 4 ILE B N 1
ATOM 7207 C CA . ILE B 1 4 ? -7.051 -85.125 -34.062 1 35.94 4 ILE B CA 1
ATOM 7208 C C . ILE B 1 4 ? -8.023 -84 -33.844 1 35.94 4 ILE B C 1
ATOM 7210 O O . ILE B 1 4 ? -7.617 -82.812 -33.844 1 35.94 4 ILE B O 1
ATOM 7214 N N . VAL B 1 5 ? -9.43 -84.312 -33.688 1 38.31 5 VAL B N 1
ATOM 7215 C CA . VAL B 1 5 ? -10.422 -83.25 -33.688 1 38.31 5 VAL B CA 1
ATOM 7216 C C . VAL B 1 5 ? -10.414 -82.5 -32.344 1 38.31 5 VAL B C 1
ATOM 7218 O O . VAL B 1 5 ? -10.789 -81.375 -32.25 1 38.31 5 VAL B O 1
ATOM 7221 N N . ASN B 1 6 ? -9.945 -83.25 -31.234 1 36.22 6 ASN B N 1
ATOM 7222 C CA . ASN B 1 6 ? -10.094 -82.562 -29.938 1 36.22 6 ASN B CA 1
ATOM 7223 C C . ASN B 1 6 ? -9.055 -81.5 -29.734 1 36.22 6 ASN B C 1
ATOM 7225 O O . ASN B 1 6 ? -9.203 -80.625 -28.859 1 36.22 6 ASN B O 1
ATOM 7229 N N . CYS B 1 7 ? -7.855 -81.625 -30.438 1 35.84 7 CYS B N 1
ATOM 7230 C CA . CYS B 1 7 ? -6.812 -80.625 -30.219 1 35.84 7 CYS B CA 1
ATOM 7231 C C . CYS B 1 7 ? -7.191 -79.25 -30.828 1 35.84 7 CYS B C 1
ATOM 7233 O O . CYS B 1 7 ? -6.719 -78.25 -30.391 1 35.84 7 CYS B O 1
ATOM 7235 N N . PHE B 1 8 ? -8.07 -79.312 -31.984 1 39.34 8 PHE B N 1
ATOM 7236 C CA . PHE B 1 8 ? -8.391 -78.062 -32.656 1 39.34 8 PHE B CA 1
ATOM 7237 C C . PHE B 1 8 ? -9.375 -77.25 -31.828 1 39.34 8 PHE B C 1
ATOM 7239 O O . PHE B 1 8 ? -9.383 -76.062 -31.891 1 39.34 8 PHE B O 1
ATOM 7246 N N . LEU B 1 9 ? -10.281 -77.938 -30.984 1 38.28 9 LEU B N 1
ATOM 7247 C CA . LEU B 1 9 ? -11.297 -77.188 -30.25 1 38.28 9 LEU B CA 1
ATOM 7248 C C . LEU B 1 9 ? -10.68 -76.438 -29.078 1 38.28 9 LEU B C 1
ATOM 7250 O O . LEU B 1 9 ? -11.125 -75.375 -28.719 1 38.28 9 LEU B O 1
ATOM 7254 N N . ILE B 1 10 ? -9.578 -77 -28.5 1 40.72 10 ILE B N 1
ATOM 7255 C CA . ILE B 1 10 ? -9 -76.312 -27.344 1 40.72 10 ILE B CA 1
ATOM 7256 C C . ILE B 1 10 ? -8.281 -75.062 -27.781 1 40.72 10 ILE B C 1
ATOM 7258 O O . ILE B 1 10 ? -8.336 -74.062 -27.094 1 40.72 10 ILE B O 1
ATOM 7262 N N . PHE B 1 11 ? -7.715 -75.062 -29.078 1 39.34 11 PHE B N 1
ATOM 7263 C CA . PHE B 1 11 ? -7.027 -73.812 -29.5 1 39.34 11 PHE B CA 1
ATOM 7264 C C . PHE B 1 11 ? -8.023 -72.688 -29.75 1 39.34 11 PHE B C 1
ATOM 7266 O O . PHE B 1 11 ? -7.711 -71.562 -29.562 1 39.34 11 PHE B O 1
ATOM 7273 N N . HIS B 1 12 ? -9.312 -73.062 -30.281 1 38.41 12 HIS B N 1
ATOM 7274 C CA . HIS B 1 12 ? -10.266 -72 -30.516 1 38.41 12 HIS B CA 1
ATOM 7275 C C . HIS B 1 12 ? -10.844 -71.438 -29.203 1 38.41 12 HIS B C 1
ATOM 7277 O O . HIS B 1 12 ? -11.258 -70.312 -29.125 1 38.41 12 HIS B O 1
ATOM 7283 N N . PHE B 1 13 ? -10.977 -72.375 -28.188 1 38.59 13 PHE B N 1
ATOM 7284 C CA . PHE B 1 13 ? -11.547 -71.875 -26.938 1 38.59 13 PHE B CA 1
ATOM 7285 C C . PHE B 1 13 ? -10.562 -70.938 -26.234 1 38.59 13 PHE B C 1
ATOM 7287 O O . PHE B 1 13 ? -10.969 -70 -25.531 1 38.59 13 PHE B O 1
ATOM 7294 N N . CYS B 1 14 ? -9.219 -71.188 -26.328 1 34.94 14 CYS B N 1
ATOM 7295 C CA . CYS B 1 14 ? -8.281 -70.312 -25.672 1 34.94 14 CYS B CA 1
ATOM 7296 C C . CYS B 1 14 ? -8.25 -68.938 -26.375 1 34.94 14 CYS B C 1
ATOM 7298 O O . CYS B 1 14 ? -7.754 -67.938 -25.828 1 34.94 14 CYS B O 1
ATOM 7300 N N . HIS B 1 15 ? -8.523 -69 -27.75 1 36.56 15 HIS B N 1
ATOM 7301 C CA . HIS B 1 15 ? -8.531 -67.688 -28.375 1 36.56 15 HIS B CA 1
ATOM 7302 C C . HIS B 1 15 ? -9.719 -66.812 -27.906 1 36.56 15 HIS B C 1
ATOM 7304 O O . HIS B 1 15 ? -9.727 -65.625 -28.047 1 36.56 15 HIS B O 1
ATOM 7310 N N . LEU B 1 16 ? -10.883 -67.5 -27.656 1 33.97 16 LEU B N 1
ATOM 7311 C CA . LEU B 1 16 ? -12.039 -66.688 -27.375 1 33.97 16 LEU B CA 1
ATOM 7312 C C . LEU B 1 16 ? -11.875 -66 -26.016 1 33.97 16 LEU B C 1
ATOM 7314 O O . LEU B 1 16 ? -12.492 -64.938 -25.75 1 33.97 16 LEU B O 1
ATOM 7318 N N . LEU B 1 17 ? -11.32 -66.812 -25.094 1 31.2 17 LEU B N 1
ATOM 7319 C CA . LEU B 1 17 ? -11.359 -66.125 -23.781 1 31.2 17 LEU B CA 1
ATOM 7320 C C . LEU B 1 17 ? -10.289 -65.062 -23.688 1 31.2 17 LEU B C 1
ATOM 7322 O O . LEU B 1 17 ? -9.812 -64.75 -22.594 1 31.2 17 LEU B O 1
ATOM 7326 N N . THR B 1 18 ? -9.547 -64.938 -24.766 1 32.12 18 THR B N 1
ATOM 7327 C CA . THR B 1 18 ? -8.82 -63.656 -24.562 1 32.12 18 THR B CA 1
ATOM 7328 C C . THR B 1 18 ? -9.797 -62.5 -24.391 1 32.12 18 THR B C 1
ATOM 7330 O O . THR B 1 18 ? -10.188 -61.875 -25.375 1 32.12 18 THR B O 1
ATOM 7333 N N . THR B 1 19 ? -10.875 -62.719 -23.656 1 31.06 19 THR B N 1
ATOM 7334 C CA . THR B 1 19 ? -11.453 -61.438 -23.25 1 31.06 19 THR B CA 1
ATOM 7335 C C . THR B 1 19 ? -10.359 -60.469 -22.812 1 31.06 19 THR B C 1
ATOM 7337 O O . THR B 1 19 ? -9.648 -60.719 -21.844 1 31.06 19 THR B O 1
ATOM 7340 N N . VAL B 1 20 ? -9.766 -59.906 -23.766 1 31.42 20 VAL B N 1
ATOM 7341 C CA . VAL B 1 20 ? -9.078 -58.656 -23.406 1 31.42 20 VAL B CA 1
ATOM 7342 C C . VAL B 1 20 ? -9.852 -57.938 -22.312 1 31.42 20 VAL B C 1
ATOM 7344 O O . VAL B 1 20 ? -10.984 -57.5 -22.531 1 31.42 20 VAL B O 1
ATOM 7347 N N . LEU B 1 21 ? -9.922 -58.469 -21.125 1 30.7 21 LEU B N 1
ATOM 7348 C CA . LEU B 1 21 ? -10.273 -57.469 -20.125 1 30.7 21 LEU B CA 1
ATOM 7349 C C . LEU B 1 21 ? -9.781 -56.094 -20.531 1 30.7 21 LEU B C 1
ATOM 7351 O O . LEU B 1 21 ? -8.578 -55.844 -20.594 1 30.7 21 LEU B O 1
ATOM 7355 N N . SER B 1 22 ? -10.438 -55.5 -21.5 1 33.5 22 SER B N 1
ATOM 7356 C CA . SER B 1 22 ? -10.242 -54.094 -21.75 1 33.5 22 SER B CA 1
ATOM 7357 C C . SER B 1 22 ? -9.906 -53.344 -20.453 1 33.5 22 SER B C 1
ATOM 7359 O O . SER B 1 22 ? -10.648 -53.438 -19.484 1 33.5 22 SER B O 1
ATOM 7361 N N . CYS B 1 23 ? -8.727 -53.344 -19.984 1 36.94 23 CYS B N 1
ATOM 7362 C CA . CYS B 1 23 ? -8.266 -52.375 -19 1 36.94 23 CYS B CA 1
ATOM 7363 C C . CYS B 1 23 ? -9.125 -51.094 -19.016 1 36.94 23 CYS B C 1
ATOM 7365 O O . CYS B 1 23 ? -9.141 -50.375 -20.016 1 36.94 23 CYS B O 1
ATOM 7367 N N . ASP B 1 24 ? -10.25 -51.156 -18.422 1 46.41 24 ASP B N 1
ATOM 7368 C CA . ASP B 1 24 ? -11.133 -50 -18.312 1 46.41 24 ASP B CA 1
ATOM 7369 C C . ASP B 1 24 ? -10.352 -48.75 -17.984 1 46.41 24 ASP B C 1
ATOM 7371 O O . ASP B 1 24 ? -10.125 -48.438 -16.812 1 46.41 24 ASP B O 1
ATOM 7375 N N . ILE B 1 25 ? -9.539 -48.281 -18.859 1 50.03 25 ILE B N 1
ATOM 7376 C CA . ILE B 1 25 ? -8.719 -47.062 -18.812 1 50.03 25 ILE B CA 1
ATOM 7377 C C . ILE B 1 25 ? -9.555 -45.875 -18.312 1 50.03 25 ILE B C 1
ATOM 7379 O O . ILE B 1 25 ? -9.016 -44.906 -17.812 1 50.03 25 ILE B O 1
ATOM 7383 N N . HIS B 1 26 ? -10.891 -46.062 -18.281 1 56.78 26 HIS B N 1
ATOM 7384 C CA . HIS B 1 26 ? -11.742 -44.938 -17.891 1 56.78 26 HIS B CA 1
ATOM 7385 C C . HIS B 1 26 ? -12.336 -45.156 -16.516 1 56.78 26 HIS B C 1
ATOM 7387 O O . HIS B 1 26 ? -13.328 -44.5 -16.156 1 56.78 26 HIS B O 1
ATOM 7393 N N . LYS B 1 27 ? -11.742 -46.031 -15.742 1 63.94 27 LYS B N 1
ATOM 7394 C CA . LYS B 1 27 ? -12.344 -46.438 -14.477 1 63.94 27 LYS B CA 1
ATOM 7395 C C . LYS B 1 27 ? -12.367 -45.25 -13.484 1 63.94 27 LYS B C 1
ATOM 7397 O O . LYS B 1 27 ? -13.281 -45.156 -12.664 1 63.94 27 LYS B O 1
ATOM 7402 N N . ASN B 1 28 ? -11.539 -44.312 -13.742 1 80.25 28 ASN B N 1
ATOM 7403 C CA . ASN B 1 28 ? -11.461 -43.281 -12.727 1 80.25 28 ASN B CA 1
ATOM 7404 C C . ASN B 1 28 ? -12.242 -42.031 -13.141 1 80.25 28 ASN B C 1
ATOM 7406 O O . ASN B 1 28 ? -12.352 -41.094 -12.367 1 80.25 28 ASN B O 1
ATOM 7410 N N . SER B 1 29 ? -12.891 -42.062 -14.344 1 89.81 29 SER B N 1
ATOM 7411 C CA . SER B 1 29 ? -13.719 -40.938 -14.766 1 89.81 29 SER B CA 1
ATOM 7412 C C . SER B 1 29 ? -15.07 -40.938 -14.055 1 89.81 29 SER B C 1
ATOM 7414 O O . SER B 1 29 ? -15.609 -42 -13.758 1 89.81 29 SER B O 1
ATOM 7416 N N . VAL B 1 30 ? -15.555 -39.812 -13.742 1 92.88 30 VAL B N 1
ATOM 7417 C CA . VAL B 1 30 ? -16.844 -39.719 -13.047 1 92.88 30 VAL B CA 1
ATOM 7418 C C . VAL B 1 30 ? -17.984 -39.844 -14.047 1 92.88 30 VAL B C 1
ATOM 7420 O O . VAL B 1 30 ? -19.094 -40.219 -13.688 1 92.88 30 VAL B O 1
ATOM 7423 N N . ALA B 1 31 ? -17.703 -39.438 -15.258 1 93.5 31 ALA B N 1
ATOM 7424 C CA . ALA B 1 31 ? -18.656 -39.594 -16.359 1 93.5 31 ALA B CA 1
ATOM 7425 C C . ALA B 1 31 ? -17.938 -39.875 -17.672 1 93.5 31 ALA B C 1
ATOM 7427 O O . ALA B 1 31 ? -16.859 -39.312 -17.938 1 93.5 31 ALA B O 1
ATOM 7428 N N . TRP B 1 32 ? -18.5 -40.812 -18.469 1 93.44 32 TRP B N 1
ATOM 7429 C CA . TRP B 1 32 ? -17.844 -41.188 -19.719 1 93.44 32 TRP B CA 1
ATOM 7430 C C . TRP B 1 32 ? -18.859 -41.625 -20.75 1 93.44 32 TRP B C 1
ATOM 7432 O O . TRP B 1 32 ? -19.828 -42.344 -20.438 1 93.44 32 TRP B O 1
ATOM 7442 N N . GLN B 1 33 ? -18.781 -41.125 -21.891 1 91.75 33 GLN B N 1
ATOM 7443 C CA . GLN B 1 33 ? -19.531 -41.531 -23.078 1 91.75 33 GLN B CA 1
ATOM 7444 C C . GLN B 1 33 ? -18.641 -41.562 -24.312 1 91.75 33 GLN B C 1
ATOM 7446 O O . GLN B 1 33 ? -17.922 -40.594 -24.594 1 91.75 33 GLN B O 1
ATOM 7451 N N . PRO B 1 34 ? -18.578 -42.688 -24.984 1 90.25 34 PRO B N 1
ATOM 7452 C CA . PRO B 1 34 ? -17.719 -42.781 -26.156 1 90.25 34 PRO B CA 1
ATOM 7453 C C . PRO B 1 34 ? -18.234 -41.938 -27.328 1 90.25 34 PRO B C 1
ATOM 7455 O O . PRO B 1 34 ? -19.406 -41.594 -27.375 1 90.25 34 PRO B O 1
ATOM 7458 N N . GLY B 1 35 ? -17.406 -41.531 -28.219 1 91.44 35 GLY B N 1
ATOM 7459 C CA . GLY B 1 35 ? -17.656 -40.812 -29.453 1 91.44 35 GLY B CA 1
ATOM 7460 C C . GLY B 1 35 ? -16.484 -40.844 -30.422 1 91.44 35 GLY B C 1
ATOM 7461 O O . GLY B 1 35 ? -15.422 -41.375 -30.094 1 91.44 35 GLY B O 1
ATOM 7462 N N . ASP B 1 36 ? -16.703 -40.375 -31.656 1 91.12 36 ASP B N 1
ATOM 7463 C CA . ASP B 1 36 ? -15.617 -40.281 -32.625 1 91.12 36 ASP B CA 1
ATOM 7464 C C . ASP B 1 36 ? -14.516 -39.344 -32.125 1 91.12 36 ASP B C 1
ATOM 7466 O O . ASP B 1 36 ? -13.336 -39.625 -32.344 1 91.12 36 ASP B O 1
ATOM 7470 N N . ILE B 1 37 ? -14.953 -38.312 -31.609 1 92.5 37 ILE B N 1
ATOM 7471 C CA . ILE B 1 37 ? -14.062 -37.375 -30.953 1 92.5 37 ILE B CA 1
ATOM 7472 C C . ILE B 1 37 ? -14.477 -37.188 -29.484 1 92.5 37 ILE B C 1
ATOM 7474 O O . ILE B 1 37 ? -15.648 -36.969 -29.188 1 92.5 37 ILE B O 1
ATOM 7478 N N . VAL B 1 38 ? -13.531 -37.281 -28.531 1 93.25 38 VAL B N 1
ATOM 7479 C CA . VAL B 1 38 ? -13.836 -37.219 -27.109 1 93.25 38 VAL B CA 1
ATOM 7480 C C . VAL B 1 38 ? -13.32 -35.906 -26.531 1 93.25 38 VAL B C 1
ATOM 7482 O O . VAL B 1 38 ? -12.164 -35.531 -26.75 1 93.25 38 VAL B O 1
ATOM 7485 N N . ILE B 1 39 ? -14.164 -35.219 -25.875 1 96.19 39 ILE B N 1
ATOM 7486 C CA . ILE B 1 39 ? -13.805 -34 -25.172 1 96.19 39 ILE B CA 1
ATOM 7487 C C . ILE B 1 39 ? -13.617 -34.281 -23.688 1 96.19 39 ILE B C 1
ATOM 7489 O O . ILE B 1 39 ? -14.469 -34.906 -23.062 1 96.19 39 ILE B O 1
ATOM 7493 N N . GLY B 1 40 ? -12.453 -33.938 -23.172 1 96.5 40 GLY B N 1
ATOM 7494 C CA . GLY B 1 40 ? -12.203 -34.094 -21.75 1 96.5 40 GLY B CA 1
ATOM 7495 C C . GLY B 1 40 ? -12.836 -33 -20.906 1 96.5 40 GLY B C 1
ATOM 7496 O O . GLY B 1 40 ? -13.023 -31.875 -21.375 1 96.5 40 GLY B O 1
ATOM 7497 N N . GLY B 1 41 ? -13.219 -33.344 -19.688 1 97.44 41 GLY B N 1
ATOM 7498 C CA . GLY B 1 41 ? -13.711 -32.375 -18.703 1 97.44 41 GLY B CA 1
ATOM 7499 C C . GLY B 1 41 ? -13.086 -32.562 -17.328 1 97.44 41 GLY B C 1
ATOM 7500 O O . GLY B 1 41 ? -12.883 -33.688 -16.875 1 97.44 41 GLY B O 1
ATOM 7501 N N . ILE B 1 42 ? -12.633 -31.516 -16.719 1 97.62 42 ILE B N 1
ATOM 7502 C CA . ILE B 1 42 ? -12.164 -31.5 -15.336 1 97.62 42 ILE B CA 1
ATOM 7503 C C . ILE B 1 42 ? -12.891 -30.422 -14.555 1 97.62 42 ILE B C 1
ATOM 7505 O O . ILE B 1 42 ? -12.766 -29.234 -14.859 1 97.62 42 ILE B O 1
ATOM 7509 N N . PHE B 1 43 ? -13.711 -30.797 -13.617 1 98 43 PHE B N 1
ATOM 7510 C CA . PHE B 1 43 ? -14.523 -29.891 -12.828 1 98 43 PHE B CA 1
ATOM 7511 C C . PHE B 1 43 ? -14.383 -30.172 -11.336 1 98 43 PHE B C 1
ATOM 7513 O O . PHE B 1 43 ? -14.117 -31.312 -10.945 1 98 43 PHE B O 1
ATOM 7520 N N . PRO B 1 44 ? -14.5 -29.156 -10.5 1 97.06 44 PRO B N 1
ATOM 7521 C CA . PRO B 1 44 ? -14.492 -29.406 -9.062 1 97.06 44 PRO B CA 1
ATOM 7522 C C . PRO B 1 44 ? -15.852 -29.844 -8.531 1 97.06 44 PRO B C 1
ATOM 7524 O O . PRO B 1 44 ? -16.5 -29.109 -7.777 1 97.06 44 PRO B O 1
ATOM 7527 N N . ILE B 1 45 ? -16.203 -31 -8.836 1 96.75 45 ILE B N 1
ATOM 7528 C CA . ILE B 1 45 ? -17.516 -31.531 -8.508 1 96.75 45 ILE B CA 1
ATOM 7529 C C . ILE B 1 45 ? -17.672 -31.625 -6.988 1 96.75 45 ILE B C 1
ATOM 7531 O O . ILE B 1 45 ? -18.75 -31.375 -6.445 1 96.75 45 ILE B O 1
ATOM 7535 N N . HIS B 1 46 ? -16.578 -32 -6.316 1 94.88 46 HIS B N 1
ATOM 7536 C CA . HIS B 1 46 ? -16.531 -31.984 -4.859 1 94.88 46 HIS B CA 1
ATOM 7537 C C . HIS B 1 46 ? -15.672 -30.828 -4.359 1 94.88 46 HIS B C 1
ATOM 7539 O O . HIS B 1 46 ? -14.789 -30.359 -5.07 1 94.88 46 HIS B O 1
ATOM 7545 N N . ASN B 1 47 ? -15.945 -30.359 -3.17 1 91.88 47 ASN B N 1
ATOM 7546 C CA . ASN B 1 47 ? -15.312 -29.109 -2.734 1 91.88 47 ASN B CA 1
ATOM 7547 C C . ASN B 1 47 ? -14.047 -29.375 -1.925 1 91.88 47 ASN B C 1
ATOM 7549 O O . ASN B 1 47 ? -13.344 -28.453 -1.54 1 91.88 47 ASN B O 1
ATOM 7553 N N . GLY B 1 48 ? -13.766 -30.688 -1.663 1 90.44 48 GLY B N 1
ATOM 7554 C CA . GLY B 1 48 ? -12.555 -30.938 -0.9 1 90.44 48 GLY B CA 1
ATOM 7555 C C . GLY B 1 48 ? -12.188 -32.406 -0.847 1 90.44 48 GLY B C 1
ATOM 7556 O O . GLY B 1 48 ? -12.898 -33.25 -1.388 1 90.44 48 GLY B O 1
ATOM 7557 N N . ILE B 1 49 ? -10.969 -32.625 -0.272 1 91.62 49 ILE B N 1
ATOM 7558 C CA . ILE B 1 49 ? -10.445 -33.969 -0.047 1 91.62 49 ILE B CA 1
ATOM 7559 C C . ILE B 1 49 ? -10.234 -34.188 1.448 1 91.62 49 ILE B C 1
ATOM 7561 O O . ILE B 1 49 ? -9.602 -33.375 2.123 1 91.62 49 ILE B O 1
ATOM 7565 N N . LEU B 1 50 ? -10.68 -35.281 2.004 1 85.44 50 LEU B N 1
ATOM 7566 C CA . LEU B 1 50 ? -10.648 -35.562 3.436 1 85.44 50 LEU B CA 1
ATOM 7567 C C . LEU B 1 50 ? -9.258 -36.031 3.865 1 85.44 50 LEU B C 1
ATOM 7569 O O . LEU B 1 50 ? -8.805 -35.688 4.965 1 85.44 50 LEU B O 1
ATOM 7573 N N . ASN B 1 51 ? -8.547 -36.75 3.014 1 84.75 51 ASN B N 1
ATOM 7574 C CA . ASN B 1 51 ? -7.336 -37.438 3.438 1 84.75 51 ASN B CA 1
ATOM 7575 C C . ASN B 1 51 ? -6.113 -36.938 2.668 1 84.75 51 ASN B C 1
ATOM 7577 O O . ASN B 1 51 ? -5.246 -37.719 2.299 1 84.75 51 ASN B O 1
ATOM 7581 N N . VAL B 1 52 ? -6.027 -35.719 2.422 1 81.19 52 VAL B N 1
ATOM 7582 C CA . VAL B 1 52 ? -4.926 -35.219 1.602 1 81.19 52 VAL B CA 1
ATOM 7583 C C . VAL B 1 52 ? -3.596 -35.531 2.287 1 81.19 52 VAL B C 1
ATOM 7585 O O . VAL B 1 52 ? -2.641 -35.969 1.64 1 81.19 52 VAL B O 1
ATOM 7588 N N . SER B 1 53 ? -3.473 -35.344 3.637 1 78.81 53 SER B N 1
ATOM 7589 C CA . SER B 1 53 ? -2.23 -35.5 4.387 1 78.81 53 SER B CA 1
ATOM 7590 C C . SER B 1 53 ? -1.981 -36.969 4.727 1 78.81 53 SER B C 1
ATOM 7592 O O . SER B 1 53 ? -0.846 -37.375 5 1 78.81 53 SER B O 1
ATOM 7594 N N . ASP B 1 54 ? -3.021 -37.812 4.586 1 83 54 ASP B N 1
ATOM 7595 C CA . ASP B 1 54 ? -2.902 -39.188 5.031 1 83 54 ASP B CA 1
ATOM 7596 C C . ASP B 1 54 ? -3.078 -40.156 3.867 1 83 54 ASP B C 1
ATOM 7598 O O . ASP B 1 54 ? -3.504 -41.281 4.059 1 83 54 ASP B O 1
ATOM 7602 N N . ARG B 1 55 ? -2.754 -39.562 2.746 1 86.25 55 ARG B N 1
ATOM 7603 C CA . ARG B 1 55 ? -2.848 -40.469 1.601 1 86.25 55 ARG B CA 1
ATOM 7604 C C . ARG B 1 55 ? -1.843 -41.625 1.717 1 86.25 55 ARG B C 1
ATOM 7606 O O . ARG B 1 55 ? -0.704 -41.406 2.139 1 86.25 55 ARG B O 1
ATOM 7613 N N . LYS B 1 56 ? -2.273 -42.812 1.359 1 81.69 56 LYS B N 1
ATOM 7614 C CA . LYS B 1 56 ? -1.396 -43.969 1.455 1 81.69 56 LYS B CA 1
ATOM 7615 C C . LYS B 1 56 ? -0.959 -44.438 0.072 1 81.69 56 LYS B C 1
ATOM 7617 O O . LYS B 1 56 ? 0.141 -44.969 -0.089 1 81.69 56 LYS B O 1
ATOM 7622 N N . TYR B 1 57 ? -1.902 -44.281 -0.943 1 82.5 57 TYR B N 1
ATOM 7623 C CA . TYR B 1 57 ? -1.612 -44.688 -2.311 1 82.5 57 TYR B CA 1
ATOM 7624 C C . TYR B 1 57 ? -1.863 -43.562 -3.293 1 82.5 57 TYR B C 1
ATOM 7626 O O . TYR B 1 57 ? -2.514 -42.562 -2.951 1 82.5 57 TYR B O 1
ATOM 7634 N N . VAL B 1 58 ? -1.291 -43.656 -4.43 1 79.06 58 VAL B N 1
ATOM 7635 C CA . VAL B 1 58 ? -1.342 -42.594 -5.453 1 79.06 58 VAL B CA 1
ATOM 7636 C C . VAL B 1 58 ? -2.795 -42.312 -5.824 1 79.06 58 VAL B C 1
ATOM 7638 O O . VAL B 1 58 ? -3.164 -41.156 -6.059 1 79.06 58 VAL B O 1
ATOM 7641 N N . SER B 1 59 ? -3.68 -43.25 -5.844 1 79.31 59 SER B N 1
ATOM 7642 C CA . SER B 1 59 ? -5.066 -43.094 -6.262 1 79.31 59 SER B CA 1
ATOM 7643 C C . SER B 1 59 ? -5.98 -42.844 -5.062 1 79.31 59 SER B C 1
ATOM 7645 O O . SER B 1 59 ? -7.195 -42.719 -5.219 1 79.31 59 SER B O 1
ATOM 7647 N N . ASP B 1 60 ? -5.348 -42.688 -3.926 1 83.88 60 ASP B N 1
ATOM 7648 C CA . ASP B 1 60 ? -6.113 -42.625 -2.686 1 83.88 60 ASP B CA 1
ATOM 7649 C C . ASP B 1 60 ? -6.586 -41.219 -2.416 1 83.88 60 ASP B C 1
ATOM 7651 O O . ASP B 1 60 ? -6 -40.5 -1.597 1 83.88 60 ASP B O 1
ATOM 7655 N N . PHE B 1 61 ? -7.574 -40.688 -3.168 1 89.06 61 PHE B N 1
ATOM 7656 C CA . PHE B 1 61 ? -8.219 -39.406 -2.904 1 89.06 61 PHE B CA 1
ATOM 7657 C C . PHE B 1 61 ? -9.68 -39.594 -2.533 1 89.06 61 PHE B C 1
ATOM 7659 O O . PHE B 1 61 ? -10.453 -40.188 -3.307 1 89.06 61 PHE B O 1
ATOM 7666 N N . ASN B 1 62 ? -10.008 -39.156 -1.328 1 91.44 62 ASN B N 1
ATOM 7667 C CA . ASN B 1 62 ? -11.391 -39.219 -0.884 1 91.44 62 ASN B CA 1
ATOM 7668 C C . ASN B 1 62 ? -12.086 -37.844 -1.022 1 91.44 62 ASN B C 1
ATOM 7670 O O . ASN B 1 62 ? -12.109 -37.062 -0.079 1 91.44 62 ASN B O 1
ATOM 7674 N N . CYS B 1 63 ? -12.766 -37.656 -2.209 1 92.19 63 CYS B N 1
ATOM 7675 C CA . CYS B 1 63 ? -13.469 -36.406 -2.475 1 92.19 63 CYS B CA 1
ATOM 7676 C C . CYS B 1 63 ? -14.719 -36.312 -1.614 1 92.19 63 CYS B C 1
ATOM 7678 O O . CYS B 1 63 ? -15.438 -37.281 -1.414 1 92.19 63 CYS B O 1
ATOM 7680 N N . THR B 1 64 ? -14.898 -35.125 -1.016 1 89.19 64 THR B N 1
ATOM 7681 C CA . THR B 1 64 ? -16.016 -34.938 -0.104 1 89.19 64 THR B CA 1
ATOM 7682 C C . THR B 1 64 ? -16.812 -33.688 -0.449 1 89.19 64 THR B C 1
ATOM 7684 O O . THR B 1 64 ? -16.266 -32.75 -1.034 1 89.19 64 THR B O 1
ATOM 7687 N N . ASN B 1 65 ? -18.156 -33.719 -0.181 1 89.12 65 ASN B N 1
ATOM 7688 C CA . ASN B 1 65 ? -19.047 -32.562 -0.266 1 89.12 65 ASN B CA 1
ATOM 7689 C C . ASN B 1 65 ? -19.359 -32.219 -1.715 1 89.12 65 ASN B C 1
ATOM 7691 O O . ASN B 1 65 ? -18.703 -31.344 -2.293 1 89.12 65 ASN B O 1
ATOM 7695 N N . LEU B 1 66 ? -20.375 -32.781 -2.217 1 92.19 66 LEU B N 1
ATOM 7696 C CA . LEU B 1 66 ? -20.844 -32.562 -3.582 1 92.19 66 LEU B CA 1
ATOM 7697 C C . LEU B 1 66 ? -21.328 -31.125 -3.777 1 92.19 66 LEU B C 1
ATOM 7699 O O . LEU B 1 66 ? -22.078 -30.594 -2.951 1 92.19 66 LEU B O 1
ATOM 7703 N N . GLN B 1 67 ? -20.859 -30.484 -4.809 1 92.25 67 GLN B N 1
ATOM 7704 C CA . GLN B 1 67 ? -21.281 -29.109 -5.113 1 92.25 67 GLN B CA 1
ATOM 7705 C C . GLN B 1 67 ? -22.328 -29.094 -6.207 1 92.25 67 GLN B C 1
ATOM 7707 O O . GLN B 1 67 ? -22.031 -29.344 -7.379 1 92.25 67 GLN B O 1
ATOM 7712 N N . LEU B 1 68 ? -23.453 -28.688 -5.859 1 91.06 68 LEU B N 1
ATOM 7713 C CA . LEU B 1 68 ? -24.594 -28.766 -6.766 1 91.06 68 LEU B CA 1
ATOM 7714 C C . LEU B 1 68 ? -24.438 -27.781 -7.918 1 91.06 68 LEU B C 1
ATOM 7716 O O . LEU B 1 68 ? -24.828 -28.062 -9.047 1 91.06 68 LEU B O 1
ATOM 7720 N N . GLY B 1 69 ? -23.906 -26.625 -7.602 1 90.62 69 GLY B N 1
ATOM 7721 C CA . GLY B 1 69 ? -23.672 -25.656 -8.672 1 90.62 69 GLY B CA 1
ATOM 7722 C C . GLY B 1 69 ? -22.734 -26.188 -9.742 1 90.62 69 GLY B C 1
ATOM 7723 O O . GLY B 1 69 ? -22.953 -25.953 -10.93 1 90.62 69 GLY B O 1
ATOM 7724 N N . VAL B 1 70 ? -21.719 -26.891 -9.32 1 94.69 70 VAL B N 1
ATOM 7725 C CA . VAL B 1 70 ? -20.734 -27.422 -10.25 1 94.69 70 VAL B CA 1
ATOM 7726 C C . VAL B 1 70 ? -21.328 -28.594 -11.023 1 94.69 70 VAL B C 1
ATOM 7728 O O . VAL B 1 70 ? -21.031 -28.797 -12.203 1 94.69 70 VAL B O 1
ATOM 7731 N N . MET B 1 71 ? -22.125 -29.375 -10.359 1 94.19 71 MET B N 1
ATOM 7732 C CA . MET B 1 71 ? -22.828 -30.453 -11.055 1 94.19 71 MET B CA 1
ATOM 7733 C C . MET B 1 71 ? -23.594 -29.922 -12.25 1 94.19 71 MET B C 1
ATOM 7735 O O . MET B 1 71 ? -23.578 -30.516 -13.328 1 94.19 71 MET B O 1
ATOM 7739 N N . ASN B 1 72 ? -24.266 -28.844 -12.016 1 95.5 72 ASN B N 1
ATOM 7740 C CA . ASN B 1 72 ? -24.984 -28.219 -13.109 1 95.5 72 ASN B CA 1
ATOM 7741 C C . ASN B 1 72 ? -24.062 -27.797 -14.234 1 95.5 72 ASN B C 1
ATOM 7743 O O . ASN B 1 72 ? -24.438 -27.828 -15.406 1 95.5 72 ASN B O 1
ATOM 7747 N N . GLU B 1 73 ? -22.875 -27.344 -13.914 1 96.44 73 GLU B N 1
ATOM 7748 C CA . GLU B 1 73 ? -21.875 -26.984 -14.93 1 96.44 73 GLU B CA 1
ATOM 7749 C C . GLU B 1 73 ? -21.484 -28.203 -15.766 1 96.44 73 GLU B C 1
ATOM 7751 O O . GLU B 1 73 ? -21.391 -28.109 -16.984 1 96.44 73 GLU B O 1
ATOM 7756 N N . VAL B 1 74 ? -21.266 -29.297 -15.102 1 97.19 74 VAL B N 1
ATOM 7757 C CA . VAL B 1 74 ? -20.906 -30.547 -15.773 1 97.19 74 VAL B CA 1
ATOM 7758 C C . VAL B 1 74 ? -22.062 -30.984 -16.672 1 97.19 74 VAL B C 1
ATOM 7760 O O . VAL B 1 74 ? -21.844 -31.406 -17.812 1 97.19 74 VAL B O 1
ATOM 7763 N N . LEU B 1 75 ? -23.234 -30.891 -16.125 1 96.44 75 LEU B N 1
ATOM 7764 C CA . LEU B 1 75 ? -24.406 -31.266 -16.906 1 96.44 75 LEU B CA 1
ATOM 7765 C C . LEU B 1 75 ? -24.562 -30.359 -18.125 1 96.44 75 LEU B C 1
ATOM 7767 O O . LEU B 1 75 ? -25.031 -30.797 -19.188 1 96.44 75 LEU B O 1
ATOM 7771 N N . SER B 1 76 ? -24.219 -29.109 -17.953 1 97.38 76 SER B N 1
ATOM 7772 C CA . SER B 1 76 ? -24.25 -28.188 -19.094 1 97.38 76 SER B CA 1
ATOM 7773 C C . SER B 1 76 ? -23.312 -28.656 -20.188 1 97.38 76 SER B C 1
ATOM 7775 O O . SER B 1 76 ? -23.641 -28.547 -21.375 1 97.38 76 SER B O 1
ATOM 7777 N N . MET B 1 77 ? -22.109 -29.109 -19.828 1 98.12 77 MET B N 1
ATOM 7778 C CA . MET B 1 77 ? -21.188 -29.672 -20.797 1 98.12 77 MET B CA 1
ATOM 7779 C C . MET B 1 77 ? -21.797 -30.859 -21.516 1 98.12 77 MET B C 1
ATOM 7781 O O . MET B 1 77 ? -21.797 -30.906 -22.75 1 98.12 77 MET B O 1
ATOM 7785 N N . ILE B 1 78 ? -22.375 -31.766 -20.812 1 96.38 78 ILE B N 1
ATOM 7786 C CA . ILE B 1 78 ? -22.953 -32.969 -21.359 1 96.38 78 ILE B CA 1
ATOM 7787 C C . ILE B 1 78 ? -24.141 -32.625 -22.266 1 96.38 78 ILE B C 1
ATOM 7789 O O . ILE B 1 78 ? -24.25 -33.094 -23.391 1 96.38 78 ILE B O 1
ATOM 7793 N N . TYR B 1 79 ? -25.016 -31.734 -21.766 1 96.56 79 TYR B N 1
ATOM 7794 C CA . TYR B 1 79 ? -26.203 -31.281 -22.5 1 96.56 79 TYR B CA 1
ATOM 7795 C C . TYR B 1 79 ? -25.812 -30.656 -23.844 1 96.56 79 TYR B C 1
ATOM 7797 O O . TYR B 1 79 ? -26.438 -30.953 -24.859 1 96.56 79 TYR B O 1
ATOM 7805 N N . THR B 1 80 ? -24.812 -29.797 -23.797 1 98 80 THR B N 1
ATOM 7806 C CA . THR B 1 80 ? -24.391 -29.094 -25 1 98 80 THR B CA 1
ATOM 7807 C C . THR B 1 80 ? -23.797 -30.078 -26.016 1 98 80 THR B C 1
ATOM 7809 O O . THR B 1 80 ? -23.984 -29.938 -27.219 1 98 80 THR B O 1
ATOM 7812 N N . ILE B 1 81 ? -23.016 -31.062 -25.562 1 97.56 81 ILE B N 1
ATOM 7813 C CA . ILE B 1 81 ? -22.469 -32.094 -26.422 1 97.56 81 ILE B CA 1
ATOM 7814 C C . ILE B 1 81 ? -23.609 -32.875 -27.078 1 97.56 81 ILE B C 1
ATOM 7816 O O . ILE B 1 81 ? -23.578 -33.125 -28.281 1 97.56 81 ILE B O 1
ATOM 7820 N N . GLU B 1 82 ? -24.625 -33.219 -26.297 1 95.44 82 GLU B N 1
ATOM 7821 C CA . GLU B 1 82 ? -25.797 -33.938 -26.828 1 95.44 82 GLU B CA 1
ATOM 7822 C C . GLU B 1 82 ? -26.531 -33.094 -27.859 1 95.44 82 GLU B C 1
ATOM 7824 O O . GLU B 1 82 ? -26.984 -33.594 -28.875 1 95.44 82 GLU B O 1
ATOM 7829 N N . GLN B 1 83 ? -26.625 -31.797 -27.562 1 96.5 83 GLN B N 1
ATOM 7830 C CA . GLN B 1 83 ? -27.266 -30.906 -28.516 1 96.5 83 GLN B CA 1
ATOM 7831 C C . GLN B 1 83 ? -26.5 -30.891 -29.844 1 96.5 83 GLN B C 1
ATOM 7833 O O . GLN B 1 83 ? -27.109 -30.875 -30.906 1 96.5 83 GLN B O 1
ATOM 7838 N N . ILE B 1 84 ? -25.219 -30.875 -29.797 1 96.94 84 ILE B N 1
ATOM 7839 C CA . ILE B 1 84 ? -24.391 -30.859 -31 1 96.94 84 ILE B CA 1
ATOM 7840 C C . ILE B 1 84 ? -24.562 -32.156 -31.766 1 96.94 84 ILE B C 1
ATOM 7842 O O . ILE B 1 84 ? -24.719 -32.156 -32.969 1 96.94 84 ILE B O 1
ATOM 7846 N N . ASN B 1 85 ? -24.547 -33.281 -31.062 1 96.5 85 ASN B N 1
ATOM 7847 C CA . ASN B 1 85 ? -24.703 -34.594 -31.672 1 96.5 85 ASN B CA 1
ATOM 7848 C C . ASN B 1 85 ? -26.062 -34.75 -32.375 1 96.5 85 ASN B C 1
ATOM 7850 O O . ASN B 1 85 ? -26.188 -35.469 -33.344 1 96.5 85 ASN B O 1
ATOM 7854 N N . ASN B 1 86 ? -27.047 -34.062 -31.828 1 95.56 86 ASN B N 1
ATOM 7855 C CA . ASN B 1 86 ? -28.406 -34.125 -32.375 1 95.56 86 ASN B CA 1
ATOM 7856 C C . ASN B 1 86 ? -28.641 -33.031 -33.438 1 95.56 86 ASN B C 1
ATOM 7858 O O . ASN B 1 86 ? -29.75 -32.875 -33.906 1 95.56 86 ASN B O 1
ATOM 7862 N N . SER B 1 87 ? -27.641 -32.312 -33.719 1 94.19 87 SER B N 1
ATOM 7863 C CA . SER B 1 87 ? -27.734 -31.281 -34.75 1 94.19 87 SER B CA 1
ATOM 7864 C C . SER B 1 87 ? -26.969 -31.656 -36 1 94.19 87 SER B C 1
ATOM 7866 O O . SER B 1 87 ? -26.438 -32.75 -36.094 1 94.19 87 SER B O 1
ATOM 7868 N N . THR B 1 88 ? -26.953 -30.688 -36.938 1 92.75 88 THR B N 1
ATOM 7869 C CA . THR B 1 88 ? -26.266 -30.922 -38.219 1 92.75 88 THR B CA 1
ATOM 7870 C C . THR B 1 88 ? -24.906 -30.234 -38.219 1 92.75 88 THR B C 1
ATOM 7872 O O . THR B 1 88 ? -24.312 -30.031 -39.281 1 92.75 88 THR B O 1
ATOM 7875 N N . LEU B 1 89 ? -24.453 -29.922 -37.062 1 94.06 89 LEU B N 1
ATOM 7876 C CA . LEU B 1 89 ? -23.188 -29.203 -36.969 1 94.06 89 LEU B CA 1
ATOM 7877 C C . LEU B 1 89 ? -22.031 -30.094 -37.438 1 94.06 89 LEU B C 1
ATOM 7879 O O . LEU B 1 89 ? -21.141 -29.625 -38.125 1 94.06 89 LEU B O 1
ATOM 7883 N N . LEU B 1 90 ? -22.031 -31.375 -36.969 1 94.94 90 LEU B N 1
ATOM 7884 C CA . LEU B 1 90 ? -21 -32.344 -37.312 1 94.94 90 LEU B CA 1
ATOM 7885 C C . LEU B 1 90 ? -21.609 -33.594 -37.938 1 94.94 90 LEU B C 1
ATOM 7887 O O . LEU B 1 90 ? -21.609 -34.656 -37.281 1 94.94 90 LEU B O 1
ATOM 7891 N N . PRO B 1 91 ? -21.984 -33.438 -39.188 1 92.44 91 PRO B N 1
ATOM 7892 C CA . PRO B 1 91 ? -22.641 -34.594 -39.781 1 92.44 91 PRO B CA 1
ATOM 7893 C C . PRO B 1 91 ? -21.75 -35.844 -39.812 1 92.44 91 PRO B C 1
ATOM 7895 O O . PRO B 1 91 ? -20.625 -35.781 -40.344 1 92.44 91 PRO B O 1
ATOM 7898 N N . GLY B 1 92 ? -22.266 -36.875 -39.25 1 89.69 92 GLY B N 1
ATOM 7899 C CA . GLY B 1 92 ? -21.562 -38.156 -39.312 1 89.69 92 GLY B CA 1
ATOM 7900 C C . GLY B 1 92 ? -20.516 -38.312 -38.219 1 89.69 92 GLY B C 1
ATOM 7901 O O . GLY B 1 92 ? -19.844 -39.344 -38.156 1 89.69 92 GLY B O 1
ATOM 7902 N N . ILE B 1 93 ? -20.281 -37.312 -37.469 1 92.81 93 ILE B N 1
ATOM 7903 C CA . ILE B 1 93 ? -19.312 -37.344 -36.375 1 92.81 93 ILE B CA 1
ATOM 7904 C C . ILE B 1 93 ? -20.031 -37.188 -35.062 1 92.81 93 ILE B C 1
ATOM 7906 O O . ILE B 1 93 ? -20.828 -36.25 -34.875 1 92.81 93 ILE B O 1
ATOM 7910 N N . THR B 1 94 ? -19.766 -38.062 -34.094 1 93.62 94 THR B N 1
ATOM 7911 C CA . THR B 1 94 ? -20.344 -37.969 -32.75 1 93.62 94 THR B CA 1
ATOM 7912 C C . THR B 1 94 ? -19.297 -37.531 -31.734 1 93.62 94 THR B C 1
ATOM 7914 O O . THR B 1 94 ? -18.156 -37.969 -31.766 1 93.62 94 THR B O 1
ATOM 7917 N N . LEU B 1 95 ? -19.719 -36.625 -30.938 1 95.12 95 LEU B N 1
ATOM 7918 C CA . LEU B 1 95 ? -18.859 -36.219 -29.844 1 95.12 95 LEU B CA 1
ATOM 7919 C C . LEU B 1 95 ? -19.109 -37.031 -28.578 1 95.12 95 LEU B C 1
ATOM 7921 O O . LEU B 1 95 ? -20.25 -37.344 -28.266 1 95.12 95 LEU B O 1
ATOM 7925 N N . GLY B 1 96 ? -18.062 -37.5 -27.922 1 94.12 96 GLY B N 1
ATOM 7926 C CA . GLY B 1 96 ? -18.094 -38.125 -26.609 1 94.12 96 GLY B CA 1
ATOM 7927 C C . GLY B 1 96 ? -17.469 -37.25 -25.531 1 94.12 96 GLY B C 1
ATOM 7928 O O . GLY B 1 96 ? -17.078 -36.094 -25.781 1 94.12 96 GLY B O 1
ATOM 7929 N N . TYR B 1 97 ? -17.516 -37.75 -24.297 1 95.12 97 TYR B N 1
ATOM 7930 C CA . TYR B 1 97 ? -16.875 -37 -23.234 1 95.12 97 TYR B CA 1
ATOM 7931 C C . TYR B 1 97 ? -16.281 -37.938 -22.188 1 95.12 97 TYR B C 1
ATOM 7933 O O . TYR B 1 97 ? -16.719 -39.062 -22.047 1 95.12 97 TYR B O 1
ATOM 7941 N N . GLU B 1 98 ? -15.203 -37.531 -21.547 1 94.62 98 GLU B N 1
ATOM 7942 C CA . GLU B 1 98 ? -14.547 -38.125 -20.391 1 94.62 98 GLU B CA 1
ATOM 7943 C C . GLU B 1 98 ? -14.312 -37.094 -19.297 1 94.62 98 GLU B C 1
ATOM 7945 O O . GLU B 1 98 ? -13.43 -36.219 -19.438 1 94.62 98 GLU B O 1
ATOM 7950 N N . ILE B 1 99 ? -15.125 -37.188 -18.266 1 96.19 99 ILE B N 1
ATOM 7951 C CA . ILE B 1 99 ? -15.141 -36.125 -17.266 1 96.19 99 ILE B CA 1
ATOM 7952 C C . ILE B 1 99 ? -14.547 -36.625 -15.961 1 96.19 99 ILE B C 1
ATOM 7954 O O . ILE B 1 99 ? -14.859 -37.75 -15.516 1 96.19 99 ILE B O 1
ATOM 7958 N N . TYR B 1 100 ? -13.625 -35.844 -15.352 1 95.62 100 TYR B N 1
ATOM 7959 C CA . TYR B 1 100 ? -12.984 -36.188 -14.078 1 95.62 100 TYR B CA 1
ATOM 7960 C C . TYR B 1 100 ? -13.32 -35.125 -13.023 1 95.62 100 TYR B C 1
ATOM 7962 O O . TYR B 1 100 ? -13.672 -34 -13.359 1 95.62 100 TYR B O 1
ATOM 7970 N N . ASP B 1 101 ? -13.273 -35.531 -11.766 1 96.06 101 ASP B N 1
ATOM 7971 C CA . ASP B 1 101 ? -13.453 -34.656 -10.609 1 96.06 101 ASP B CA 1
ATOM 7972 C C . ASP B 1 101 ? -12.102 -34.188 -10.07 1 96.06 101 ASP B C 1
ATOM 7974 O O . ASP B 1 101 ? -11.273 -34.969 -9.648 1 96.06 101 ASP B O 1
ATOM 7978 N N . SER B 1 102 ? -11.93 -32.875 -10.039 1 96.12 102 SER B N 1
ATOM 7979 C CA . SER B 1 102 ? -10.695 -32.344 -9.477 1 96.12 102 SER B CA 1
ATOM 7980 C C . SER B 1 102 ? -10.773 -32.281 -7.953 1 96.12 102 SER B C 1
ATOM 7982 O O . SER B 1 102 ? -9.758 -32.062 -7.285 1 96.12 102 SER B O 1
ATOM 7984 N N . CYS B 1 103 ? -11.969 -32.406 -7.355 1 95.75 103 CYS B N 1
ATOM 7985 C CA . CYS B 1 103 ? -12.211 -32.312 -5.922 1 95.75 103 CYS B CA 1
ATOM 7986 C C . CYS B 1 103 ? -11.703 -30.984 -5.363 1 95.75 103 CYS B C 1
ATOM 7988 O O . CYS B 1 103 ? -11.234 -30.938 -4.227 1 95.75 103 CYS B O 1
ATOM 7990 N N . SER B 1 104 ? -11.656 -29.953 -6.227 1 95.44 104 SER B N 1
ATOM 7991 C CA . SER B 1 104 ? -11.227 -28.625 -5.848 1 95.44 104 SER B CA 1
ATOM 7992 C C . SER B 1 104 ? -9.805 -28.641 -5.301 1 95.44 104 SER B C 1
ATOM 7994 O O . SER B 1 104 ? -9.477 -27.875 -4.379 1 95.44 104 SER B O 1
ATOM 7996 N N . ASN B 1 105 ? -9.008 -29.531 -5.762 1 94.69 105 ASN B N 1
ATOM 7997 C CA . ASN B 1 105 ? -7.637 -29.703 -5.301 1 94.69 105 ASN B CA 1
ATOM 7998 C C . ASN B 1 105 ? -6.668 -29.844 -6.473 1 94.69 105 ASN B C 1
ATOM 8000 O O . ASN B 1 105 ? -6.91 -30.641 -7.387 1 94.69 105 ASN B O 1
ATOM 8004 N N . ALA B 1 106 ? -5.578 -29.125 -6.395 1 94.12 106 ALA B N 1
ATOM 8005 C CA . ALA B 1 106 ? -4.641 -29.078 -7.512 1 94.12 106 ALA B CA 1
ATOM 8006 C C . ALA B 1 106 ? -3.941 -30.422 -7.699 1 94.12 106 ALA B C 1
ATOM 8008 O O . ALA B 1 106 ? -3.645 -30.828 -8.828 1 94.12 106 ALA B O 1
ATOM 8009 N N . LEU B 1 107 ? -3.646 -31.172 -6.625 1 92.94 107 LEU B N 1
ATOM 8010 C CA . LEU B 1 107 ? -2.98 -32.469 -6.727 1 92.94 107 LEU B CA 1
ATOM 8011 C C . LEU B 1 107 ? -3.865 -33.469 -7.445 1 92.94 107 LEU B C 1
ATOM 8013 O O . LEU B 1 107 ? -3.404 -34.188 -8.352 1 92.94 107 LEU B O 1
ATOM 8017 N N . LYS B 1 108 ? -5.078 -33.5 -7.02 1 94.31 108 LYS B N 1
ATOM 8018 C CA . LYS B 1 108 ? -6.023 -34.406 -7.664 1 94.31 108 LYS B CA 1
ATOM 8019 C C . LYS B 1 108 ? -6.23 -34.031 -9.125 1 94.31 108 LYS B C 1
ATOM 8021 O O . LYS B 1 108 ? -6.363 -34.906 -9.984 1 94.31 108 LYS B O 1
ATOM 8026 N N . ALA B 1 109 ? -6.297 -32.75 -9.391 1 95.5 109 ALA B N 1
ATOM 8027 C CA . ALA B 1 109 ? -6.473 -32.281 -10.758 1 95.5 109 ALA B CA 1
ATOM 8028 C C . ALA B 1 109 ? -5.305 -32.719 -11.641 1 95.5 109 ALA B C 1
ATOM 8030 O O . ALA B 1 109 ? -5.5 -33.062 -12.812 1 95.5 109 ALA B O 1
ATOM 8031 N N . VAL B 1 110 ? -4.113 -32.656 -11.125 1 93.19 110 VAL B N 1
ATOM 8032 C CA . VAL B 1 110 ? -2.928 -33.094 -11.859 1 93.19 110 VAL B CA 1
ATOM 8033 C C . VAL B 1 110 ? -3.021 -34.594 -12.141 1 93.19 110 VAL B C 1
ATOM 8035 O O . VAL B 1 110 ? -2.793 -35.031 -13.266 1 93.19 110 VAL B O 1
ATOM 8038 N N . GLN B 1 111 ? -3.375 -35.375 -11.156 1 90.19 111 GLN B N 1
ATOM 8039 C CA . GLN B 1 111 ? -3.521 -36.812 -11.32 1 90.19 111 GLN B CA 1
ATOM 8040 C C . GLN B 1 111 ? -4.52 -37.125 -12.43 1 90.19 111 GLN B C 1
ATOM 8042 O O . GLN B 1 111 ? -4.262 -38 -13.266 1 90.19 111 GLN B O 1
ATOM 8047 N N . THR B 1 112 ? -5.676 -36.438 -12.398 1 91.81 112 THR B N 1
ATOM 8048 C CA . THR B 1 112 ? -6.723 -36.688 -13.375 1 91.81 112 THR B CA 1
ATOM 8049 C C . THR B 1 112 ? -6.285 -36.281 -14.773 1 91.81 112 THR B C 1
ATOM 8051 O O . THR B 1 112 ? -6.648 -36.906 -15.766 1 91.81 112 THR B O 1
ATOM 8054 N N . THR B 1 113 ? -5.535 -35.219 -14.875 1 92.5 113 THR B N 1
ATOM 8055 C CA . THR B 1 113 ? -5.055 -34.75 -16.172 1 92.5 113 THR B CA 1
ATOM 8056 C C . THR B 1 113 ? -4.094 -35.75 -16.797 1 92.5 113 THR B C 1
ATOM 8058 O O . THR B 1 113 ? -4.129 -35.969 -18 1 92.5 113 THR B O 1
ATOM 8061 N N . LEU B 1 114 ? -3.254 -36.344 -15.953 1 86.62 114 LEU B N 1
ATOM 8062 C CA . LEU B 1 114 ? -2.307 -37.344 -16.438 1 86.62 114 LEU B CA 1
ATOM 8063 C C . LEU B 1 114 ? -3.037 -38.594 -16.953 1 86.62 114 LEU B C 1
ATOM 8065 O O . LEU B 1 114 ? -2.561 -39.25 -17.859 1 86.62 114 LEU B O 1
ATOM 8069 N N . GLN B 1 115 ? -4.188 -38.812 -16.422 1 83.19 115 GLN B N 1
ATOM 8070 C CA . GLN B 1 115 ? -5.004 -39.906 -16.891 1 83.19 115 GLN B CA 1
ATOM 8071 C C . GLN B 1 115 ? -5.672 -39.594 -18.219 1 83.19 115 GLN B C 1
ATOM 8073 O O . GLN B 1 115 ? -5.879 -40.469 -19.047 1 83.19 115 GLN B O 1
ATOM 8078 N N . LEU B 1 116 ? -6.031 -38.375 -18.375 1 85.56 116 LEU B N 1
ATOM 8079 C CA . LEU B 1 116 ? -6.707 -37.906 -19.578 1 85.56 116 LEU B CA 1
ATOM 8080 C C . LEU B 1 116 ? -5.762 -37.938 -20.781 1 85.56 116 LEU B C 1
ATOM 8082 O O . LEU B 1 116 ? -6.199 -38.125 -21.906 1 85.56 116 LEU B O 1
ATOM 8086 N N . ILE B 1 117 ? -4.488 -37.562 -20.547 1 76.94 117 ILE B N 1
ATOM 8087 C CA . ILE B 1 117 ? -3.529 -37.531 -21.641 1 76.94 117 ILE B CA 1
ATOM 8088 C C . ILE B 1 117 ? -2.516 -38.656 -21.5 1 76.94 117 ILE B C 1
ATOM 8090 O O . ILE B 1 117 ? -1.396 -38.438 -21.016 1 76.94 117 ILE B O 1
ATOM 8094 N N . PRO B 1 118 ? -2.977 -40.031 -21.656 1 56.88 118 PRO B N 1
ATOM 8095 C CA . PRO B 1 118 ? -2.047 -41.125 -21.406 1 56.88 118 PRO B CA 1
ATOM 8096 C C . PRO B 1 118 ? -0.79 -41.062 -22.266 1 56.88 118 PRO B C 1
ATOM 8098 O O . PRO B 1 118 ? -0.838 -40.531 -23.391 1 56.88 118 PRO B O 1
ATOM 8101 N N . GLU B 1 119 ? 0.424 -40.969 -21.719 1 50.84 119 GLU B N 1
ATOM 8102 C CA . GLU B 1 119 ? 1.689 -40.938 -22.438 1 50.84 119 GLU B CA 1
ATOM 8103 C C . GLU B 1 119 ? 1.74 -42.062 -23.469 1 50.84 119 GLU B C 1
ATOM 8105 O O . GLU B 1 119 ? 1.216 -43.156 -23.234 1 50.84 119 GLU B O 1
ATOM 8110 N N . SER B 1 120 ? 1.844 -41.812 -24.672 1 43.22 120 SER B N 1
ATOM 8111 C CA . SER B 1 120 ? 2.148 -42.75 -25.766 1 43.22 120 SER B CA 1
ATOM 8112 C C . SER B 1 120 ? 3.246 -43.719 -25.375 1 43.22 120 SER B C 1
ATOM 8114 O O . SER B 1 120 ? 4.332 -43.312 -24.953 1 43.22 120 SER B O 1
ATOM 8116 N N . ALA B 1 121 ? 3.02 -44.938 -24.688 1 40.97 121 ALA B N 1
ATOM 8117 C CA . ALA B 1 121 ? 3.975 -46.031 -24.75 1 40.97 121 ALA B CA 1
ATOM 8118 C C . ALA B 1 121 ? 4.77 -46 -26.047 1 40.97 121 ALA B C 1
ATOM 8120 O O . ALA B 1 121 ? 4.195 -45.938 -27.141 1 40.97 121 ALA B O 1
ATOM 8121 N N . ASP B 1 122 ? 5.969 -45.531 -26.016 1 35.09 122 ASP B N 1
ATOM 8122 C CA . ASP B 1 122 ? 6.898 -45.781 -27.109 1 35.09 122 ASP B CA 1
ATOM 8123 C C . ASP B 1 122 ? 6.75 -47.219 -27.641 1 35.09 122 ASP B C 1
ATOM 8125 O O . ASP B 1 122 ? 7.094 -48.156 -26.938 1 35.09 122 ASP B O 1
ATOM 8129 N N . ASN B 1 123 ? 5.77 -47.688 -28.375 1 32.75 123 ASN B N 1
ATOM 8130 C CA . ASN B 1 123 ? 5.996 -48.875 -29.188 1 32.75 123 ASN B CA 1
ATOM 8131 C C . ASN B 1 123 ? 7.375 -48.875 -29.844 1 32.75 123 ASN B C 1
ATOM 8133 O O . ASN B 1 123 ? 7.754 -47.875 -30.469 1 32.75 123 ASN B O 1
ATOM 8137 N N . SER B 1 124 ? 8.414 -49.562 -29.516 1 33.72 124 SER B N 1
ATOM 8138 C CA . SER B 1 124 ? 9.695 -49.875 -30.141 1 33.72 124 SER B CA 1
ATOM 8139 C C . SER B 1 124 ? 9.609 -49.781 -31.656 1 33.72 124 SER B C 1
ATOM 8141 O O . SER B 1 124 ? 10.555 -49.344 -32.312 1 33.72 124 SER B O 1
ATOM 8143 N N . ASP B 1 125 ? 9.227 -50.906 -32.438 1 33.5 125 ASP B N 1
ATOM 8144 C CA . ASP B 1 125 ? 9.625 -50.969 -33.844 1 33.5 125 ASP B CA 1
ATOM 8145 C C . ASP B 1 125 ? 9.289 -49.688 -34.594 1 33.5 125 ASP B C 1
ATOM 8147 O O . ASP B 1 125 ? 10.086 -49.219 -35.375 1 33.5 125 ASP B O 1
ATOM 8151 N N . THR B 1 126 ? 8.023 -49.625 -35.344 1 33.09 126 THR B N 1
ATOM 8152 C CA . THR B 1 126 ? 7.695 -48.406 -36.062 1 33.09 126 THR B CA 1
ATOM 8153 C C . THR B 1 126 ? 7.703 -47.219 -35.125 1 33.09 126 THR B C 1
ATOM 8155 O O . THR B 1 126 ? 6.914 -47.156 -34.188 1 33.09 126 THR B O 1
ATOM 8158 N N . CYS B 1 127 ? 8.789 -46.719 -34.656 1 33 127 CYS B N 1
ATOM 8159 C CA . CYS B 1 127 ? 9.094 -45.406 -34.094 1 33 127 CYS B CA 1
ATOM 8160 C C . CYS B 1 127 ? 7.973 -44.406 -34.406 1 33 127 CYS B C 1
ATOM 8162 O O . CYS B 1 127 ? 8.203 -43.188 -34.438 1 33 127 CYS B O 1
ATOM 8164 N N . ILE B 1 128 ? 7.102 -44.719 -35.25 1 32.31 128 ILE B N 1
ATOM 8165 C CA . ILE B 1 128 ? 6.148 -43.875 -35.969 1 32.31 128 ILE B CA 1
ATOM 8166 C C . ILE B 1 128 ? 5.562 -42.844 -35.031 1 32.31 128 ILE B C 1
ATOM 8168 O O . ILE B 1 128 ? 5.633 -41.625 -35.312 1 32.31 128 ILE B O 1
ATOM 8172 N N . ASN B 1 129 ? 4.152 -42.719 -35.156 1 32.66 129 ASN B N 1
ATOM 8173 C CA . ASN B 1 129 ? 3.09 -41.719 -35.094 1 32.66 129 ASN B CA 1
ATOM 8174 C C . ASN B 1 129 ? 2.918 -41.188 -33.656 1 32.66 129 ASN B C 1
ATOM 8176 O O . ASN B 1 129 ? 3.166 -41.938 -32.688 1 32.66 129 ASN B O 1
ATOM 8180 N N . ASP B 1 130 ? 3.029 -39.938 -33.344 1 40.94 130 ASP B N 1
ATOM 8181 C CA . ASP B 1 130 ? 2.299 -38.875 -32.656 1 40.94 130 ASP B CA 1
ATOM 8182 C C . ASP B 1 130 ? 0.962 -39.406 -32.125 1 40.94 130 ASP B C 1
ATOM 8184 O O . ASP B 1 130 ? -0.057 -39.312 -32.812 1 40.94 130 ASP B O 1
ATOM 8188 N N . ALA B 1 131 ? 0.893 -40.438 -31.625 1 46.09 131 ALA B N 1
ATOM 8189 C CA . ALA B 1 131 ? -0.412 -40.844 -31.109 1 46.09 131 ALA B CA 1
ATOM 8190 C C . ALA B 1 131 ? -1.165 -39.656 -30.531 1 46.09 131 ALA B C 1
ATOM 8192 O O . ALA B 1 131 ? -0.673 -38.969 -29.625 1 46.09 131 ALA B O 1
ATOM 8193 N N . LEU B 1 132 ? -1.82 -39.125 -31.359 1 57.09 132 LEU B N 1
ATOM 8194 C CA . LEU B 1 132 ? -2.699 -38 -31.062 1 57.09 132 LEU B CA 1
ATOM 8195 C C . LEU B 1 132 ? -3.535 -38.25 -29.812 1 57.09 132 LEU B C 1
ATOM 8197 O O . LEU B 1 132 ? -4.098 -39.344 -29.672 1 57.09 132 LEU B O 1
ATOM 8201 N N . PRO B 1 133 ? -3.295 -37.531 -28.734 1 62.28 133 PRO B N 1
ATOM 8202 C CA . PRO B 1 133 ? -4.184 -37.688 -27.578 1 62.28 133 PRO B CA 1
ATOM 8203 C C . PRO B 1 133 ? -5.621 -38.031 -28 1 62.28 133 PRO B C 1
ATOM 8205 O O . PRO B 1 133 ? -6.102 -37.531 -29.016 1 62.28 133 PRO B O 1
ATOM 8208 N N . THR B 1 134 ? -6.016 -39.094 -27.266 1 72.31 134 THR B N 1
ATOM 8209 C CA . THR B 1 134 ? -7.41 -39.438 -27.516 1 72.31 134 THR B CA 1
ATOM 8210 C C . THR B 1 134 ? -8.32 -38.219 -27.281 1 72.31 134 THR B C 1
ATOM 8212 O O . THR B 1 134 ? -9.273 -38 -28.031 1 72.31 134 THR B O 1
ATOM 8215 N N . ILE B 1 135 ? -7.852 -37.406 -26.375 1 88.25 135 ILE B N 1
ATOM 8216 C CA . ILE B 1 135 ? -8.641 -36.219 -26.078 1 88.25 135 ILE B CA 1
ATOM 8217 C C . ILE B 1 135 ? -8.125 -35.031 -26.875 1 88.25 135 ILE B C 1
ATOM 8219 O O . ILE B 1 135 ? -6.91 -34.844 -27.031 1 88.25 135 ILE B O 1
ATOM 8223 N N . LYS B 1 136 ? -9 -34.344 -27.422 1 90.5 136 LYS B N 1
ATOM 8224 C CA . LYS B 1 136 ? -8.594 -33.281 -28.328 1 90.5 136 LYS B CA 1
ATOM 8225 C C . LYS B 1 136 ? -8.711 -31.906 -27.641 1 90.5 136 LYS B C 1
ATOM 8227 O O . LYS B 1 136 ? -8.078 -30.938 -28.062 1 90.5 136 LYS B O 1
ATOM 8232 N N . ALA B 1 137 ? -9.508 -31.828 -26.641 1 96.19 137 ALA B N 1
ATOM 8233 C CA . ALA B 1 137 ? -9.703 -30.609 -25.875 1 96.19 137 ALA B CA 1
ATOM 8234 C C . ALA B 1 137 ? -10.195 -30.906 -24.469 1 96.19 137 ALA B C 1
ATOM 8236 O O . ALA B 1 137 ? -10.781 -31.969 -24.219 1 96.19 137 ALA B O 1
ATOM 8237 N N . VAL B 1 138 ? -9.867 -30.031 -23.562 1 97.81 138 VAL B N 1
ATOM 8238 C CA . VAL B 1 138 ? -10.32 -30.203 -22.188 1 97.81 138 VAL B CA 1
ATOM 8239 C C . VAL B 1 138 ? -11.078 -28.953 -21.75 1 97.81 138 VAL B C 1
ATOM 8241 O O . VAL B 1 138 ? -10.625 -27.828 -21.969 1 97.81 138 VAL B O 1
ATOM 8244 N N . VAL B 1 139 ? -12.242 -29.125 -21.188 1 98.5 139 VAL B N 1
ATOM 8245 C CA . VAL B 1 139 ? -13.016 -28.031 -20.609 1 98.5 139 VAL B CA 1
ATOM 8246 C C . VAL B 1 139 ? -12.898 -28.047 -19.094 1 98.5 139 VAL B C 1
ATOM 8248 O O . VAL B 1 139 ? -13.016 -29.109 -18.469 1 98.5 139 VAL B O 1
ATOM 8251 N N . GLY B 1 140 ? -12.672 -26.922 -18.531 1 96.5 140 GLY B N 1
ATOM 8252 C CA . GLY B 1 140 ? -12.414 -26.812 -17.094 1 96.5 140 GLY B CA 1
ATOM 8253 C C . GLY B 1 140 ? -10.992 -26.391 -16.781 1 96.5 140 GLY B C 1
ATOM 8254 O O . GLY B 1 140 ? -10.227 -26.047 -17.688 1 96.5 140 GLY B O 1
ATOM 8255 N N . ASP B 1 141 ? -10.672 -26.219 -15.609 1 96.5 141 ASP B N 1
ATOM 8256 C CA . ASP B 1 141 ? -11.422 -26.219 -14.359 1 96.5 141 ASP B CA 1
ATOM 8257 C C . ASP B 1 141 ? -12.016 -24.828 -14.086 1 96.5 141 ASP B C 1
ATOM 8259 O O . ASP B 1 141 ? -11.906 -23.938 -14.914 1 96.5 141 ASP B O 1
ATOM 8263 N N . LYS B 1 142 ? -12.734 -24.734 -12.938 1 95.06 142 LYS B N 1
ATOM 8264 C CA . LYS B 1 142 ? -13.375 -23.484 -12.555 1 95.06 142 LYS B CA 1
ATOM 8265 C C . LYS B 1 142 ? -12.445 -22.625 -11.711 1 95.06 142 LYS B C 1
ATOM 8267 O O . LYS B 1 142 ? -12.547 -21.391 -11.727 1 95.06 142 LYS B O 1
ATOM 8272 N N . TYR B 1 143 ? -11.555 -23.234 -10.992 1 96.56 143 TYR B N 1
ATOM 8273 C CA . TYR B 1 143 ? -10.68 -22.5 -10.078 1 96.56 143 TYR B CA 1
ATOM 8274 C C . TYR B 1 143 ? -9.336 -22.203 -10.742 1 96.56 143 TYR B C 1
ATOM 8276 O O . TYR B 1 143 ? -8.727 -23.094 -11.344 1 96.56 143 TYR B O 1
ATOM 8284 N N . SER B 1 144 ? -8.875 -21 -10.617 1 96.94 144 SER B N 1
ATOM 8285 C CA . SER B 1 144 ? -7.691 -20.5 -11.312 1 96.94 144 SER B CA 1
ATOM 8286 C C . SER B 1 144 ? -6.449 -21.297 -10.93 1 96.94 144 SER B C 1
ATOM 8288 O O . SER B 1 144 ? -5.648 -21.672 -11.797 1 96.94 144 SER B O 1
ATOM 8290 N N . GLU B 1 145 ? -6.234 -21.547 -9.648 1 95.5 145 GLU B N 1
ATOM 8291 C CA . GLU B 1 145 ? -5.059 -22.297 -9.227 1 95.5 145 GLU B CA 1
ATOM 8292 C C . GLU B 1 145 ? -5.016 -23.672 -9.891 1 95.5 145 GLU B C 1
ATOM 8294 O O . GLU B 1 145 ? -3.951 -24.141 -10.297 1 95.5 145 GLU B O 1
ATOM 8299 N N . ILE B 1 146 ? -6.164 -24.328 -9.969 1 96.75 146 ILE B N 1
ATOM 8300 C CA . ILE B 1 146 ? -6.27 -25.656 -10.562 1 96.75 146 ILE B CA 1
ATOM 8301 C C . ILE B 1 146 ? -6.043 -25.562 -12.07 1 96.75 146 ILE B C 1
ATOM 8303 O O . ILE B 1 146 ? -5.34 -26.406 -12.648 1 96.75 146 ILE B O 1
ATOM 8307 N N . SER B 1 147 ? -6.617 -24.531 -12.688 1 97.75 147 SER B N 1
ATOM 8308 C CA . SER B 1 147 ? -6.426 -24.328 -14.117 1 97.75 147 SER B CA 1
ATOM 8309 C C . SER B 1 147 ? -4.953 -24.109 -14.453 1 97.75 147 SER B C 1
ATOM 8311 O O . SER B 1 147 ? -4.473 -24.562 -15.492 1 97.75 147 SER B O 1
ATOM 8313 N N . VAL B 1 148 ? -4.258 -23.406 -13.57 1 95.5 148 VAL B N 1
ATOM 8314 C CA . VAL B 1 148 ? -2.83 -23.172 -13.766 1 95.5 148 VAL B CA 1
ATOM 8315 C C . VAL B 1 148 ? -2.088 -24.5 -13.758 1 95.5 148 VAL B C 1
ATOM 8317 O O . VAL B 1 148 ? -1.243 -24.75 -14.625 1 95.5 148 VAL B O 1
ATOM 8320 N N . ALA B 1 149 ? -2.402 -25.391 -12.844 1 94.25 149 ALA B N 1
ATOM 8321 C CA . ALA B 1 149 ? -1.734 -26.672 -12.695 1 94.25 149 ALA B CA 1
ATOM 8322 C C . ALA B 1 149 ? -1.98 -27.578 -13.906 1 94.25 149 ALA B C 1
ATOM 8324 O O . ALA B 1 149 ? -1.047 -28.172 -14.438 1 94.25 149 ALA B O 1
ATOM 8325 N N . ILE B 1 150 ? -3.221 -27.609 -14.383 1 95.56 150 ILE B N 1
ATOM 8326 C CA . ILE B 1 150 ? -3.592 -28.5 -15.477 1 95.56 150 ILE B CA 1
ATOM 8327 C C . ILE B 1 150 ? -3.084 -27.938 -16.797 1 95.56 150 ILE B C 1
ATOM 8329 O O . ILE B 1 150 ? -2.668 -28.688 -17.688 1 95.56 150 ILE B O 1
ATOM 8333 N N . SER B 1 151 ? -3.09 -26.609 -16.922 1 96 151 SER B N 1
ATOM 8334 C CA . SER B 1 151 ? -2.691 -25.953 -18.156 1 96 151 SER B CA 1
ATOM 8335 C C . SER B 1 151 ? -1.227 -26.234 -18.484 1 96 151 SER B C 1
ATOM 8337 O O . SER B 1 151 ? -0.855 -26.344 -19.656 1 96 151 SER B O 1
ATOM 8339 N N . ARG B 1 152 ? -0.409 -26.328 -17.5 1 92.88 152 ARG B N 1
ATOM 8340 C CA . ARG B 1 152 ? 1.013 -26.562 -17.719 1 92.88 152 ARG B CA 1
ATOM 8341 C C . ARG B 1 152 ? 1.239 -27.938 -18.359 1 92.88 152 ARG B C 1
ATOM 8343 O O . ARG B 1 152 ? 2.113 -28.094 -19.203 1 92.88 152 ARG B O 1
ATOM 8350 N N . ILE B 1 153 ? 0.441 -28.891 -17.953 1 92.69 153 ILE B N 1
ATOM 8351 C CA . ILE B 1 153 ? 0.548 -30.25 -18.5 1 92.69 153 ILE B CA 1
ATOM 8352 C C . ILE B 1 153 ? -0.039 -30.281 -19.906 1 92.69 153 ILE B C 1
ATOM 8354 O O . ILE B 1 153 ? 0.596 -30.781 -20.844 1 92.69 153 ILE B O 1
ATOM 8358 N N . LEU B 1 154 ? -1.223 -29.672 -20.062 1 94.81 154 LEU B N 1
ATOM 8359 C CA . LEU B 1 154 ? -1.919 -29.703 -21.344 1 94.81 154 LEU B CA 1
ATOM 8360 C C . LEU B 1 154 ? -1.137 -28.938 -22.406 1 94.81 154 LEU B C 1
ATOM 8362 O O . LEU B 1 154 ? -1.124 -29.328 -23.578 1 94.81 154 LEU B O 1
ATOM 8366 N N . SER B 1 155 ? -0.496 -27.906 -22.016 1 92.94 155 SER B N 1
ATOM 8367 C CA . SER B 1 155 ? 0.262 -27.062 -22.953 1 92.94 155 SER B CA 1
ATOM 8368 C C . SER B 1 155 ? 1.459 -27.828 -23.516 1 92.94 155 SER B C 1
ATOM 8370 O O . SER B 1 155 ? 1.869 -27.578 -24.656 1 92.94 155 SER B O 1
ATOM 8372 N N . THR B 1 156 ? 2.01 -28.719 -22.734 1 88.44 156 THR B N 1
ATOM 8373 C CA . THR B 1 156 ? 3.137 -29.516 -23.219 1 88.44 156 THR B CA 1
ATOM 8374 C C . THR B 1 156 ? 2.721 -30.359 -24.406 1 88.44 156 THR B C 1
ATOM 8376 O O . THR B 1 156 ? 3.529 -30.641 -25.297 1 88.44 156 THR B O 1
ATOM 8379 N N . HIS B 1 157 ? 1.398 -30.703 -24.453 1 88.62 157 HIS B N 1
ATOM 8380 C CA . HIS B 1 157 ? 0.88 -31.562 -25.5 1 88.62 157 HIS B CA 1
ATOM 8381 C C . HIS B 1 157 ? 0.006 -30.797 -26.484 1 88.62 157 HIS B C 1
ATOM 8383 O O . HIS B 1 157 ? -0.695 -31.391 -27.297 1 88.62 157 HIS B O 1
ATOM 8389 N N . PHE B 1 158 ? -0.083 -29.547 -26.391 1 91.69 158 PHE B N 1
ATOM 8390 C CA . PHE B 1 158 ? -0.804 -28.625 -27.266 1 91.69 158 PHE B CA 1
ATOM 8391 C C . PHE B 1 158 ? -2.309 -28.844 -27.156 1 91.69 158 PHE B C 1
ATOM 8393 O O . PHE B 1 158 ? -3.061 -28.5 -28.062 1 91.69 158 PHE B O 1
ATOM 8400 N N . VAL B 1 159 ? -2.764 -29.5 -26.078 1 94.94 159 VAL B N 1
ATOM 8401 C CA . VAL B 1 159 ? -4.195 -29.703 -25.891 1 94.94 159 VAL B CA 1
ATOM 8402 C C . VAL B 1 159 ? -4.852 -28.422 -25.406 1 94.94 159 VAL B C 1
ATOM 8404 O O . VAL B 1 159 ? -4.492 -27.891 -24.344 1 94.94 159 VAL B O 1
ATOM 8407 N N . PRO B 1 160 ? -5.797 -27.906 -26.172 1 97.12 160 PRO B N 1
ATOM 8408 C CA . PRO B 1 160 ? -6.465 -26.703 -25.703 1 97.12 160 PRO B CA 1
ATOM 8409 C C . PRO B 1 160 ? -7.297 -26.938 -24.453 1 97.12 160 PRO B C 1
ATOM 8411 O O . PRO B 1 160 ? -7.988 -27.953 -24.344 1 97.12 160 PRO B O 1
ATOM 8414 N N . GLN B 1 161 ? -7.125 -26.094 -23.516 1 98.25 161 GLN B N 1
ATOM 8415 C CA . GLN B 1 161 ? -7.934 -26.016 -22.312 1 98.25 161 GLN B CA 1
ATOM 8416 C C . GLN B 1 161 ? -8.828 -24.781 -22.328 1 98.25 161 GLN B C 1
ATOM 8418 O O . GLN B 1 161 ? -8.344 -23.656 -22.469 1 98.25 161 GLN B O 1
ATOM 8423 N N . ILE B 1 162 ? -10.125 -24.938 -22.219 1 98.75 162 ILE B N 1
ATOM 8424 C CA . ILE B 1 162 ? -11.031 -23.797 -22.141 1 98.75 162 ILE B CA 1
ATOM 8425 C C . ILE B 1 162 ? -11.734 -23.797 -20.781 1 98.75 162 ILE B C 1
ATOM 8427 O O . ILE B 1 162 ? -12.547 -24.672 -20.484 1 98.75 162 ILE B O 1
ATOM 8431 N N . SER B 1 163 ? -11.391 -22.828 -20 1 98.5 163 SER B N 1
ATOM 8432 C CA . SER B 1 163 ? -12.031 -22.719 -18.688 1 98.5 163 SER B CA 1
ATOM 8433 C C . SER B 1 163 ? -13.25 -21.797 -18.75 1 98.5 163 SER B C 1
ATOM 8435 O O . SER B 1 163 ? -13.195 -20.719 -19.359 1 98.5 163 SER B O 1
ATOM 8437 N N . PRO B 1 164 ? -14.344 -22.234 -18.141 1 97.5 164 PRO B N 1
ATOM 8438 C CA . PRO B 1 164 ? -15.539 -21.391 -18.141 1 97.5 164 PRO B CA 1
ATOM 8439 C C . PRO B 1 164 ? -15.555 -20.391 -16.984 1 97.5 164 PRO B C 1
ATOM 8441 O O . PRO B 1 164 ? -16.484 -19.578 -16.891 1 97.5 164 PRO B O 1
ATOM 8444 N N . ALA B 1 165 ? -14.477 -20.406 -16.109 1 96.88 165 ALA B N 1
ATOM 8445 C CA . ALA B 1 165 ? -14.672 -19.562 -14.93 1 96.88 165 ALA B CA 1
ATOM 8446 C C . ALA B 1 165 ? -13.344 -19.094 -14.367 1 96.88 165 ALA B C 1
ATOM 8448 O O . ALA B 1 165 ? -13.305 -18.156 -13.562 1 96.88 165 ALA B O 1
ATOM 8449 N N . SER B 1 166 ? -12.188 -19.703 -14.711 1 97.56 166 SER B N 1
ATOM 8450 C CA . SER B 1 166 ? -10.906 -19.25 -14.188 1 97.56 166 SER B CA 1
ATOM 8451 C C . SER B 1 166 ? -10.578 -17.844 -14.68 1 97.56 166 SER B C 1
ATOM 8453 O O . SER B 1 166 ? -10.195 -17.656 -15.836 1 97.56 166 SER B O 1
ATOM 8455 N N . SER B 1 167 ? -10.602 -16.906 -13.742 1 96.69 167 SER B N 1
ATOM 8456 C CA . SER B 1 167 ? -10.586 -15.516 -14.195 1 96.69 167 SER B CA 1
ATOM 8457 C C . SER B 1 167 ? -9.289 -14.812 -13.797 1 96.69 167 SER B C 1
ATOM 8459 O O . SER B 1 167 ? -9.102 -13.633 -14.078 1 96.69 167 SER B O 1
ATOM 8461 N N . ALA B 1 168 ? -8.336 -15.516 -13.188 1 96.06 168 ALA B N 1
ATOM 8462 C CA . ALA B 1 168 ? -7.09 -14.891 -12.75 1 96.06 168 ALA B CA 1
ATOM 8463 C C . ALA B 1 168 ? -6.363 -14.242 -13.93 1 96.06 168 ALA B C 1
ATOM 8465 O O . ALA B 1 168 ? -6.27 -14.836 -15.008 1 96.06 168 ALA B O 1
ATOM 8466 N N . SER B 1 169 ? -5.828 -13.086 -13.742 1 94.75 169 SER B N 1
ATOM 8467 C CA . SER B 1 169 ? -5.184 -12.336 -14.82 1 94.75 169 SER B CA 1
ATOM 8468 C C . SER B 1 169 ? -3.918 -13.031 -15.297 1 94.75 169 SER B C 1
ATOM 8470 O O . SER B 1 169 ? -3.533 -12.898 -16.469 1 94.75 169 SER B O 1
ATOM 8472 N N . THR B 1 170 ? -3.293 -13.867 -14.484 1 92.06 170 THR B N 1
ATOM 8473 C CA . THR B 1 170 ? -2.051 -14.547 -14.828 1 92.06 170 THR B CA 1
ATOM 8474 C C . THR B 1 170 ? -2.271 -15.531 -15.969 1 92.06 170 THR B C 1
ATOM 8476 O O . THR B 1 170 ? -1.36 -15.789 -16.766 1 92.06 170 THR B O 1
ATOM 8479 N N . LEU B 1 171 ? -3.461 -16.031 -16.109 1 96.44 171 LEU B N 1
ATOM 8480 C CA . LEU B 1 171 ? -3.771 -17.062 -17.094 1 96.44 171 LEU B CA 1
ATOM 8481 C C . LEU B 1 171 ? -3.85 -16.453 -18.484 1 96.44 171 LEU B C 1
ATOM 8483 O O . LEU B 1 171 ? -3.854 -17.188 -19.484 1 96.44 171 LEU B O 1
ATOM 8487 N N . SER B 1 172 ? -3.779 -15.094 -18.609 1 95.25 172 SER B N 1
ATOM 8488 C CA . SER B 1 172 ? -3.805 -14.406 -19.891 1 95.25 172 SER B CA 1
ATOM 8489 C C . SER B 1 172 ? -2.416 -14.359 -20.516 1 95.25 172 SER B C 1
ATOM 8491 O O . SER B 1 172 ? -2.26 -13.938 -21.672 1 95.25 172 SER B O 1
ATOM 8493 N N . ASP B 1 173 ? -1.41 -14.82 -19.812 1 92.88 173 ASP B N 1
ATOM 8494 C CA . ASP B 1 173 ? -0.046 -14.875 -20.328 1 92.88 173 ASP B CA 1
ATOM 8495 C C . ASP B 1 173 ? 0.14 -16.078 -21.25 1 92.88 173 ASP B C 1
ATOM 8497 O O . ASP B 1 173 ? 0.25 -17.219 -20.797 1 92.88 173 ASP B O 1
ATOM 8501 N N . LYS B 1 174 ? 0.292 -15.852 -22.516 1 92.44 174 LYS B N 1
ATOM 8502 C CA . LYS B 1 174 ? 0.307 -16.938 -23.5 1 92.44 174 LYS B CA 1
ATOM 8503 C C . LYS B 1 174 ? 1.71 -17.516 -23.656 1 92.44 174 LYS B C 1
ATOM 8505 O O . LYS B 1 174 ? 1.883 -18.594 -24.234 1 92.44 174 LYS B O 1
ATOM 8510 N N . VAL B 1 175 ? 2.664 -16.875 -23.062 1 88.94 175 VAL B N 1
ATOM 8511 C CA . VAL B 1 175 ? 3.996 -17.469 -23.016 1 88.94 175 VAL B CA 1
ATOM 8512 C C . VAL B 1 175 ? 4.039 -18.531 -21.938 1 88.94 175 VAL B C 1
ATOM 8514 O O . VAL B 1 175 ? 4.641 -19.594 -22.125 1 88.94 175 VAL B O 1
ATOM 8517 N N . ARG B 1 176 ? 3.359 -18.281 -20.891 1 90.75 176 ARG B N 1
ATOM 8518 C CA . ARG B 1 176 ? 3.311 -19.203 -19.75 1 90.75 176 ARG B CA 1
ATOM 8519 C C . ARG B 1 176 ? 2.275 -20.297 -19.984 1 90.75 176 ARG B C 1
ATOM 8521 O O . ARG B 1 176 ? 2.5 -21.453 -19.641 1 90.75 176 ARG B O 1
ATOM 8528 N N . PHE B 1 177 ? 1.146 -19.844 -20.562 1 94.44 177 PHE B N 1
ATOM 8529 C CA . PHE B 1 177 ? 0.029 -20.75 -20.766 1 94.44 177 PHE B CA 1
ATOM 8530 C C . PHE B 1 177 ? -0.47 -20.688 -22.203 1 94.44 177 PHE B C 1
ATOM 8532 O O . PHE B 1 177 ? -1.592 -20.25 -22.453 1 94.44 177 PHE B O 1
ATOM 8539 N N . PRO B 1 178 ? 0.232 -21.297 -23.078 1 93.56 178 PRO B N 1
ATOM 8540 C CA . PRO B 1 178 ? -0.079 -21.125 -24.5 1 93.56 178 PRO B CA 1
ATOM 8541 C C . PRO B 1 178 ? -1.374 -21.828 -24.906 1 93.56 178 PRO B C 1
ATOM 8543 O O . PRO B 1 178 ? -2.039 -21.406 -25.859 1 93.56 178 PRO B O 1
ATOM 8546 N N . SER B 1 179 ? -1.806 -22.891 -24.234 1 95.88 179 SER B N 1
ATOM 8547 C CA . SER B 1 179 ? -2.963 -23.672 -24.672 1 95.88 179 SER B CA 1
ATOM 8548 C C . SER B 1 179 ? -4.207 -23.312 -23.859 1 95.88 179 SER B C 1
ATOM 8550 O O . SER B 1 179 ? -5.27 -23.906 -24.062 1 95.88 179 SER B O 1
ATOM 8552 N N . PHE B 1 180 ? -4.086 -22.328 -22.969 1 97.5 180 PHE B N 1
ATOM 8553 C CA . PHE B 1 180 ? -5.203 -21.969 -22.094 1 97.5 180 PHE B CA 1
ATOM 8554 C C . PHE B 1 180 ? -6.094 -20.938 -22.766 1 97.5 180 PHE B C 1
ATOM 8556 O O . PHE B 1 180 ? -5.605 -19.906 -23.25 1 97.5 180 PHE B O 1
ATOM 8563 N N . LEU B 1 181 ? -7.363 -21.188 -22.781 1 98.56 181 LEU B N 1
ATOM 8564 C CA . LEU B 1 181 ? -8.406 -20.266 -23.203 1 98.56 181 LEU B CA 1
ATOM 8565 C C . LEU B 1 181 ? -9.523 -20.203 -22.156 1 98.56 181 LEU B C 1
ATOM 8567 O O . LEU B 1 181 ? -9.633 -21.078 -21.312 1 98.56 181 LEU B O 1
ATOM 8571 N N . ARG B 1 182 ? -10.258 -19.141 -22.219 1 98.19 182 ARG B N 1
ATOM 8572 C CA . ARG B 1 182 ? -11.391 -19.047 -21.312 1 98.19 182 ARG B CA 1
ATOM 8573 C C . ARG B 1 182 ? -12.539 -18.266 -21.938 1 98.19 182 ARG B C 1
ATOM 8575 O O . ARG B 1 182 ? -12.312 -17.375 -22.766 1 98.19 182 ARG B O 1
ATOM 8582 N N . THR B 1 183 ? -13.703 -18.594 -21.516 1 97.62 183 THR B N 1
ATOM 8583 C CA . THR B 1 183 ? -14.906 -17.984 -22.062 1 97.62 183 THR B CA 1
ATOM 8584 C C . THR B 1 183 ? -15.414 -16.875 -21.141 1 97.62 183 THR B C 1
ATOM 8586 O O . THR B 1 183 ? -16.578 -16.5 -21.203 1 97.62 183 THR B O 1
ATOM 8589 N N . VAL B 1 184 ? -14.594 -16.391 -20.219 1 96.69 184 VAL B N 1
ATOM 8590 C CA . VAL B 1 184 ? -14.875 -15.266 -19.328 1 96.69 184 VAL B CA 1
ATOM 8591 C C . VAL B 1 184 ? -13.766 -14.227 -19.422 1 96.69 184 VAL B C 1
ATOM 8593 O O . VAL B 1 184 ? -12.664 -14.531 -19.906 1 96.69 184 VAL B O 1
ATOM 8596 N N . PRO B 1 185 ? -14.047 -13 -19.062 1 96.25 185 PRO B N 1
ATOM 8597 C CA . PRO B 1 185 ? -12.984 -11.992 -19.094 1 96.25 185 PRO B CA 1
ATOM 8598 C C . PRO B 1 185 ? -11.969 -12.18 -17.969 1 96.25 185 PRO B C 1
ATOM 8600 O O . PRO B 1 185 ? -12.242 -12.875 -16.984 1 96.25 185 PRO B O 1
ATOM 8603 N N . SER B 1 186 ? -10.82 -11.555 -18.156 1 96.25 186 SER B N 1
ATOM 8604 C CA . SER B 1 186 ? -9.766 -11.547 -17.156 1 96.25 186 SER B CA 1
ATOM 8605 C C . SER B 1 186 ? -10.164 -10.703 -15.945 1 96.25 186 SER B C 1
ATOM 8607 O O . SER B 1 186 ? -10.898 -9.719 -16.078 1 96.25 186 SER B O 1
ATOM 8609 N N . ASP B 1 187 ? -9.641 -11.016 -14.805 1 96.38 187 ASP B N 1
ATOM 8610 C CA . ASP B 1 187 ? -9.938 -10.312 -13.562 1 96.38 187 ASP B CA 1
ATOM 8611 C C . ASP B 1 187 ? -9.398 -8.891 -13.594 1 96.38 187 ASP B C 1
ATOM 8613 O O . ASP B 1 187 ? -9.758 -8.062 -12.75 1 96.38 187 ASP B O 1
ATOM 8617 N N . ILE B 1 188 ? -8.609 -8.578 -14.547 1 95.06 188 ILE B N 1
ATOM 8618 C CA . ILE B 1 188 ? -8.148 -7.195 -14.648 1 95.06 188 ILE B CA 1
ATOM 8619 C C . ILE B 1 188 ? -9.352 -6.262 -14.82 1 95.06 188 ILE B C 1
ATOM 8621 O O . ILE B 1 188 ? -9.359 -5.148 -14.297 1 95.06 188 ILE B O 1
ATOM 8625 N N . TYR B 1 189 ? -10.344 -6.766 -15.492 1 96.56 189 TYR B N 1
ATOM 8626 C CA . TYR B 1 189 ? -11.531 -5.953 -15.734 1 96.56 189 TYR B CA 1
ATOM 8627 C C . TYR B 1 189 ? -12.469 -5.98 -14.531 1 96.56 189 TYR B C 1
ATOM 8629 O O . TYR B 1 189 ? -13.125 -4.988 -14.227 1 96.56 189 TYR B O 1
ATOM 8637 N N . GLN B 1 190 ? -12.516 -7.129 -13.875 1 96.94 190 GLN B N 1
ATOM 8638 C CA . GLN B 1 190 ? -13.344 -7.227 -12.68 1 96.94 190 GLN B CA 1
ATOM 8639 C C . GLN B 1 190 ? -12.875 -6.254 -11.602 1 96.94 190 GLN B C 1
ATOM 8641 O O . GLN B 1 190 ? -13.688 -5.57 -10.977 1 96.94 190 GLN B O 1
ATOM 8646 N N . THR B 1 191 ? -11.594 -6.219 -11.344 1 97.75 191 THR B N 1
ATOM 8647 C CA . THR B 1 191 ? -11.031 -5.344 -10.32 1 97.75 191 THR B CA 1
ATOM 8648 C C . THR B 1 191 ? -11.195 -3.877 -10.719 1 97.75 191 THR B C 1
ATOM 8650 O O . THR B 1 191 ? -11.391 -3.014 -9.867 1 97.75 191 THR B O 1
ATOM 8653 N N . GLU B 1 192 ? -11.102 -3.584 -12.008 1 96.88 192 GLU B N 1
ATOM 8654 C CA . GLU B 1 192 ? -11.367 -2.229 -12.484 1 96.88 192 GLU B CA 1
ATOM 8655 C C . GLU B 1 192 ? -12.812 -1.822 -12.211 1 96.88 192 GLU B C 1
ATOM 8657 O O . GLU B 1 192 ? -13.078 -0.699 -11.781 1 96.88 192 GLU B O 1
ATOM 8662 N N . ALA B 1 193 ? -13.688 -2.738 -12.492 1 97.19 193 ALA B N 1
ATOM 8663 C CA . ALA B 1 193 ? -15.102 -2.48 -12.234 1 97.19 193 ALA B CA 1
ATOM 8664 C C . ALA B 1 193 ? -15.344 -2.205 -10.75 1 97.19 193 ALA B C 1
ATOM 8666 O O . ALA B 1 193 ? -16.109 -1.312 -10.398 1 97.19 193 ALA B O 1
ATOM 8667 N N . ILE B 1 194 ? -14.695 -2.926 -9.93 1 98.06 194 ILE B N 1
ATOM 8668 C CA . ILE B 1 194 ? -14.844 -2.764 -8.484 1 98.06 194 ILE B CA 1
ATOM 8669 C C . ILE B 1 194 ? -14.305 -1.397 -8.07 1 98.06 194 ILE B C 1
ATOM 8671 O O . ILE B 1 194 ? -14.945 -0.682 -7.293 1 98.06 194 ILE B O 1
ATOM 8675 N N . ALA B 1 195 ? -13.133 -1.044 -8.531 1 97.56 195 ALA B N 1
ATOM 8676 C CA . ALA B 1 195 ? -12.539 0.251 -8.203 1 97.56 195 ALA B CA 1
ATOM 8677 C C . ALA B 1 195 ? -13.461 1.396 -8.625 1 97.56 195 ALA B C 1
ATOM 8679 O O . ALA B 1 195 ? -13.648 2.359 -7.883 1 97.56 195 ALA B O 1
ATOM 8680 N N . LYS B 1 196 ? -14.039 1.275 -9.781 1 97 196 LYS B N 1
ATOM 8681 C CA . LYS B 1 196 ? -14.93 2.312 -10.281 1 97 196 LYS B CA 1
ATOM 8682 C C . LYS B 1 196 ? -16.219 2.379 -9.461 1 97 196 LYS B C 1
ATOM 8684 O O . LYS B 1 196 ? -16.766 3.461 -9.25 1 97 196 LYS B O 1
ATOM 8689 N N . MET B 1 197 ? -16.688 1.253 -9.078 1 97.38 197 MET B N 1
ATOM 8690 C CA . MET B 1 197 ? -17.859 1.227 -8.227 1 97.38 197 MET B CA 1
ATOM 8691 C C . MET B 1 197 ? -17.594 1.909 -6.887 1 97.38 197 MET B C 1
ATOM 8693 O O . MET B 1 197 ? -18.406 2.709 -6.414 1 97.38 197 MET B O 1
ATOM 8697 N N . ILE B 1 198 ? -16.484 1.588 -6.285 1 97.94 198 ILE B N 1
ATOM 8698 C CA . ILE B 1 198 ? -16.094 2.18 -5.012 1 97.94 198 ILE B CA 1
ATOM 8699 C C . ILE B 1 198 ? -15.977 3.695 -5.16 1 97.94 198 ILE B C 1
ATOM 8701 O O . ILE B 1 198 ? -16.438 4.445 -4.293 1 97.94 198 ILE B O 1
ATOM 8705 N N . LYS B 1 199 ? -15.414 4.09 -6.242 1 96.19 199 LYS B N 1
ATOM 8706 C CA . LYS B 1 199 ? -15.281 5.516 -6.52 1 96.19 199 LYS B CA 1
ATOM 8707 C C . LYS B 1 199 ? -16.641 6.168 -6.715 1 96.19 199 LYS B C 1
ATOM 8709 O O . LYS B 1 199 ? -16.875 7.289 -6.262 1 96.19 199 LYS B O 1
ATOM 8714 N N . ALA B 1 200 ? -17.531 5.504 -7.398 1 96.38 200 ALA B N 1
ATOM 8715 C CA . ALA B 1 200 ? -18.875 6.027 -7.676 1 96.38 200 ALA B CA 1
ATOM 8716 C C . ALA B 1 200 ? -19.625 6.316 -6.379 1 96.38 200 ALA B C 1
ATOM 8718 O O . ALA B 1 200 ? -20.422 7.262 -6.312 1 96.38 200 ALA B O 1
ATOM 8719 N N . PHE B 1 201 ? -19.375 5.562 -5.371 1 96.75 201 PHE B N 1
ATOM 8720 C CA . PHE B 1 201 ? -20.062 5.754 -4.098 1 96.75 201 PHE B CA 1
ATOM 8721 C C . PHE B 1 201 ? -19.234 6.613 -3.156 1 96.75 201 PHE B C 1
ATOM 8723 O O . PHE B 1 201 ? -19.578 6.773 -1.984 1 96.75 201 PHE B O 1
ATOM 8730 N N . ALA B 1 202 ? -18.078 7.062 -3.584 1 94.81 202 ALA B N 1
ATOM 8731 C CA . ALA B 1 202 ? -17.188 7.98 -2.877 1 94.81 202 ALA B CA 1
ATOM 8732 C C . ALA B 1 202 ? -16.625 7.336 -1.613 1 94.81 202 ALA B C 1
ATOM 8734 O O . ALA B 1 202 ? -16.484 7.996 -0.58 1 94.81 202 ALA B O 1
ATOM 8735 N N . TRP B 1 203 ? -16.484 6.012 -1.64 1 96.94 203 TRP B N 1
ATOM 8736 C CA . TRP B 1 203 ? -15.789 5.316 -0.559 1 96.94 203 TRP B CA 1
ATOM 8737 C C . TRP B 1 203 ? -14.273 5.434 -0.713 1 96.94 203 TRP B C 1
ATOM 8739 O O . TRP B 1 203 ? -13.758 5.453 -1.833 1 96.94 203 TRP B O 1
ATOM 8749 N N . ASN B 1 204 ? -13.5 5.496 0.406 1 94.88 204 ASN B N 1
ATOM 8750 C CA . ASN B 1 204 ? -12.047 5.551 0.257 1 94.88 204 ASN B CA 1
ATOM 8751 C C . ASN B 1 204 ? -11.344 4.727 1.331 1 94.88 204 ASN B C 1
ATOM 8753 O O . ASN B 1 204 ? -10.117 4.781 1.456 1 94.88 204 ASN B O 1
ATOM 8757 N N . TRP B 1 205 ? -12.062 4.074 2.176 1 95.62 205 TRP B N 1
ATOM 8758 C CA . TRP B 1 205 ? -11.531 3.217 3.232 1 95.62 205 TRP B CA 1
ATOM 8759 C C . TRP B 1 205 ? -12.094 1.804 3.123 1 95.62 205 TRP B C 1
ATOM 8761 O O . TRP B 1 205 ? -13.188 1.524 3.627 1 95.62 205 TRP B O 1
ATOM 8771 N N . ILE B 1 206 ? -11.281 0.915 2.527 1 97.88 206 ILE B N 1
ATOM 8772 C CA . ILE B 1 206 ? -11.82 -0.366 2.088 1 97.88 206 ILE B CA 1
ATOM 8773 C C . ILE B 1 206 ? -11.023 -1.507 2.717 1 97.88 206 ILE B C 1
ATOM 8775 O O . ILE B 1 206 ? -9.805 -1.413 2.867 1 97.88 206 ILE B O 1
ATOM 8779 N N . GLY B 1 207 ? -11.758 -2.521 3.195 1 97.5 207 GLY B N 1
ATOM 8780 C CA . GLY B 1 207 ? -11.117 -3.775 3.562 1 97.5 207 GLY B CA 1
ATOM 8781 C C . GLY B 1 207 ? -11.047 -4.77 2.42 1 97.5 207 GLY B C 1
ATOM 8782 O O . GLY B 1 207 ? -11.914 -4.766 1.539 1 97.5 207 GLY B O 1
ATOM 8783 N N . ILE B 1 208 ? -10.023 -5.66 2.357 1 97.75 208 ILE B N 1
ATOM 8784 C CA . ILE B 1 208 ? -9.875 -6.676 1.319 1 97.75 208 ILE B CA 1
ATOM 8785 C C . ILE B 1 208 ? -9.609 -8.031 1.96 1 97.75 208 ILE B C 1
ATOM 8787 O O . ILE B 1 208 ? -8.781 -8.148 2.863 1 97.75 208 ILE B O 1
ATOM 8791 N N . ILE B 1 209 ? -10.359 -9.023 1.581 1 98.06 209 ILE B N 1
ATOM 8792 C CA . ILE B 1 209 ? -10.117 -10.414 1.962 1 98.06 209 ILE B CA 1
ATOM 8793 C C . ILE B 1 209 ? -9.938 -11.266 0.71 1 98.06 209 ILE B C 1
ATOM 8795 O O . ILE B 1 209 ? -10.805 -11.281 -0.17 1 98.06 209 ILE B O 1
ATOM 8799 N N . THR B 1 210 ? -8.828 -11.984 0.561 1 97.19 210 THR B N 1
ATOM 8800 C CA . THR B 1 210 ? -8.555 -12.797 -0.62 1 97.19 210 THR B CA 1
ATOM 8801 C C . THR B 1 210 ? -8.07 -14.188 -0.221 1 97.19 210 THR B C 1
ATOM 8803 O O . THR B 1 210 ? -7.656 -14.406 0.919 1 97.19 210 THR B O 1
ATOM 8806 N N . ASN B 1 211 ? -8.227 -15.125 -1.124 1 96.44 211 ASN B N 1
ATOM 8807 C CA . ASN B 1 211 ? -7.559 -16.422 -0.979 1 96.44 211 ASN B CA 1
ATOM 8808 C C . ASN B 1 211 ? -6.074 -16.312 -1.312 1 96.44 211 ASN B C 1
ATOM 8810 O O . ASN B 1 211 ? -5.656 -15.414 -2.033 1 96.44 211 ASN B O 1
ATOM 8814 N N . ASP B 1 212 ? -5.305 -17.25 -0.685 1 91.38 212 ASP B N 1
ATOM 8815 C CA . ASP B 1 212 ? -3.863 -17.25 -0.928 1 91.38 212 ASP B CA 1
ATOM 8816 C C . ASP B 1 212 ? -3.514 -18.109 -2.141 1 91.38 212 ASP B C 1
ATOM 8818 O O . ASP B 1 212 ? -2.625 -18.969 -2.068 1 91.38 212 ASP B O 1
ATOM 8822 N N . ASP B 1 213 ? -4.266 -18.031 -3.217 1 92.81 213 ASP B N 1
ATOM 8823 C CA . ASP B 1 213 ? -4.008 -18.75 -4.469 1 92.81 213 ASP B CA 1
ATOM 8824 C C . ASP B 1 213 ? -3.877 -17.766 -5.633 1 92.81 213 ASP B C 1
ATOM 8826 O O . ASP B 1 213 ? -3.789 -16.562 -5.43 1 92.81 213 ASP B O 1
ATOM 8830 N N . ASP B 1 214 ? -3.746 -18.312 -6.836 1 91.12 214 ASP B N 1
ATOM 8831 C CA . ASP B 1 214 ? -3.535 -17.484 -8.016 1 91.12 214 ASP B CA 1
ATOM 8832 C C . ASP B 1 214 ? -4.68 -16.484 -8.203 1 91.12 214 ASP B C 1
ATOM 8834 O O . ASP B 1 214 ? -4.461 -15.352 -8.625 1 91.12 214 ASP B O 1
ATOM 8838 N N . TYR B 1 215 ? -5.848 -16.891 -7.895 1 94.31 215 TYR B N 1
ATOM 8839 C CA . TYR B 1 215 ? -7.047 -16.062 -8.008 1 94.31 215 TYR B CA 1
ATOM 8840 C C . TYR B 1 215 ? -6.988 -14.875 -7.051 1 94.31 215 TYR B C 1
ATOM 8842 O O . TYR B 1 215 ? -7.066 -13.719 -7.48 1 94.31 215 TYR B O 1
ATOM 8850 N N . GLY B 1 216 ? -6.797 -15.195 -5.836 1 94.94 216 GLY B N 1
ATOM 8851 C CA . GLY B 1 216 ? -6.785 -14.164 -4.809 1 94.94 216 GLY B CA 1
ATOM 8852 C C . GLY B 1 216 ? -5.59 -13.242 -4.906 1 94.94 216 GLY B C 1
ATOM 8853 O O . GLY B 1 216 ? -5.727 -12.023 -4.762 1 94.94 216 GLY B O 1
ATOM 8854 N N . ARG B 1 217 ? -4.453 -13.75 -5.148 1 89.62 217 ARG B N 1
ATOM 8855 C CA . ARG B 1 217 ? -3.227 -12.961 -5.168 1 89.62 217 ARG B CA 1
ATOM 8856 C C . ARG B 1 217 ? -3.219 -11.992 -6.348 1 89.62 217 ARG B C 1
ATOM 8858 O O . ARG B 1 217 ? -2.797 -10.844 -6.211 1 89.62 217 ARG B O 1
ATOM 8865 N N . SER B 1 218 ? -3.645 -12.508 -7.488 1 92.38 218 SER B N 1
ATOM 8866 C CA . SER B 1 218 ? -3.682 -11.633 -8.656 1 92.38 218 SER B CA 1
ATOM 8867 C C . SER B 1 218 ? -4.699 -10.508 -8.469 1 92.38 218 SER B C 1
ATOM 8869 O O . SER B 1 218 ? -4.465 -9.375 -8.898 1 92.38 218 SER B O 1
ATOM 8871 N N . ALA B 1 219 ? -5.781 -10.852 -7.844 1 95.75 219 ALA B N 1
ATOM 8872 C CA . ALA B 1 219 ? -6.793 -9.836 -7.578 1 95.75 219 ALA B CA 1
ATOM 8873 C C . ALA B 1 219 ? -6.262 -8.773 -6.621 1 95.75 219 ALA B C 1
ATOM 8875 O O . ALA B 1 219 ? -6.484 -7.574 -6.828 1 95.75 219 ALA B O 1
ATOM 8876 N N . LEU B 1 220 ? -5.598 -9.227 -5.566 1 93.5 220 LEU B N 1
ATOM 8877 C CA . LEU B 1 220 ? -5.047 -8.297 -4.582 1 93.5 220 LEU B CA 1
ATOM 8878 C C . LEU B 1 220 ? -4.035 -7.355 -5.227 1 93.5 220 LEU B C 1
ATOM 8880 O O . LEU B 1 220 ? -4.035 -6.156 -4.941 1 93.5 220 LEU B O 1
ATOM 8884 N N . GLU B 1 221 ? -3.203 -7.91 -6.07 1 87.31 221 GLU B N 1
ATOM 8885 C CA . GLU B 1 221 ? -2.207 -7.102 -6.77 1 87.31 221 GLU B CA 1
ATOM 8886 C C . GLU B 1 221 ? -2.871 -6.043 -7.645 1 87.31 221 GLU B C 1
ATOM 8888 O O . GLU B 1 221 ? -2.463 -4.879 -7.633 1 87.31 221 GLU B O 1
ATOM 8893 N N . SER B 1 222 ? -3.865 -6.449 -8.352 1 92.94 222 SER B N 1
ATOM 8894 C CA . SER B 1 222 ? -4.586 -5.539 -9.242 1 92.94 222 SER B CA 1
ATOM 8895 C C . SER B 1 222 ? -5.309 -4.457 -8.445 1 92.94 222 SER B C 1
ATOM 8897 O O . SER B 1 222 ? -5.254 -3.277 -8.805 1 92.94 222 SER B O 1
ATOM 8899 N N . LEU B 1 223 ? -5.902 -4.801 -7.391 1 95.62 223 LEU B N 1
ATOM 8900 C CA . LEU B 1 223 ? -6.637 -3.848 -6.566 1 95.62 223 LEU B CA 1
ATOM 8901 C C . LEU B 1 223 ? -5.688 -2.836 -5.93 1 95.62 223 LEU B C 1
ATOM 8903 O O . LEU B 1 223 ? -6 -1.645 -5.863 1 95.62 223 LEU B O 1
ATOM 8907 N N . ASN B 1 224 ? -4.57 -3.33 -5.418 1 89 224 ASN B N 1
ATOM 8908 C CA . ASN B 1 224 ? -3.586 -2.426 -4.832 1 89 224 ASN B CA 1
ATOM 8909 C C . ASN B 1 224 ? -3.17 -1.336 -5.812 1 89 224 ASN B C 1
ATOM 8911 O O . ASN B 1 224 ? -3.088 -0.162 -5.445 1 89 224 ASN B O 1
ATOM 8915 N N . THR B 1 225 ? -2.932 -1.773 -7.008 1 86.5 225 THR B N 1
ATOM 8916 C CA . THR B 1 225 ? -2.504 -0.833 -8.039 1 86.5 225 THR B CA 1
ATOM 8917 C C . THR B 1 225 ? -3.625 0.145 -8.375 1 86.5 225 THR B C 1
ATOM 8919 O O . THR B 1 225 ? -3.398 1.354 -8.453 1 86.5 225 THR B O 1
ATOM 8922 N N . LEU B 1 226 ? -4.82 -0.333 -8.562 1 93.38 226 LEU B N 1
ATOM 8923 C CA . LEU B 1 226 ? -5.961 0.483 -8.961 1 93.38 226 LEU B CA 1
ATOM 8924 C C . LEU B 1 226 ? -6.367 1.436 -7.84 1 93.38 226 LEU B C 1
ATOM 8926 O O . LEU B 1 226 ? -6.703 2.594 -8.102 1 93.38 226 LEU B O 1
ATOM 8930 N N . PHE B 1 227 ? -6.336 0.989 -6.582 1 93.88 227 PHE B N 1
ATOM 8931 C CA . PHE B 1 227 ? -6.719 1.819 -5.445 1 93.88 227 PHE B CA 1
ATOM 8932 C C . PHE B 1 227 ? -5.746 2.979 -5.27 1 93.88 227 PHE B C 1
ATOM 8934 O O . PHE B 1 227 ? -6.156 4.105 -4.996 1 93.88 227 PHE B O 1
ATOM 8941 N N . LYS B 1 228 ? -4.496 2.643 -5.449 1 84 228 LYS B N 1
ATOM 8942 C CA . LYS B 1 228 ? -3.496 3.705 -5.371 1 84 228 LYS B CA 1
ATOM 8943 C C . LYS B 1 228 ? -3.746 4.773 -6.434 1 84 228 LYS B C 1
ATOM 8945 O O . LYS B 1 228 ? -3.662 5.969 -6.148 1 84 228 LYS B O 1
ATOM 8950 N N . GLN B 1 229 ? -4.098 4.375 -7.598 1 85.06 229 GLN B N 1
ATOM 8951 C CA . GLN B 1 229 ? -4.34 5.285 -8.711 1 85.06 229 GLN B CA 1
ATOM 8952 C C . GLN B 1 229 ? -5.598 6.117 -8.477 1 85.06 229 GLN B C 1
ATOM 8954 O O . GLN B 1 229 ? -5.668 7.277 -8.898 1 85.06 229 GLN B O 1
ATOM 8959 N N . GLU B 1 230 ? -6.566 5.512 -7.789 1 90.06 230 GLU B N 1
ATOM 8960 C CA . GLU B 1 230 ? -7.859 6.164 -7.617 1 90.06 230 GLU B CA 1
ATOM 8961 C C . GLU B 1 230 ? -7.941 6.875 -6.27 1 90.06 230 GLU B C 1
ATOM 8963 O O . GLU B 1 230 ? -8.992 7.414 -5.906 1 90.06 230 GLU B O 1
ATOM 8968 N N . GLY B 1 231 ? -6.965 6.879 -5.512 1 87.06 231 GLY B N 1
ATOM 8969 C CA . GLY B 1 231 ? -6.949 7.531 -4.211 1 87.06 231 GLY B CA 1
ATOM 8970 C C . GLY B 1 231 ? -7.777 6.805 -3.17 1 87.06 231 GLY B C 1
ATOM 8971 O O . GLY B 1 231 ? -8.414 7.438 -2.322 1 87.06 231 GLY B O 1
ATOM 8972 N N . ILE B 1 232 ? -7.879 5.508 -3.311 1 93.81 232 ILE B N 1
ATOM 8973 C CA . ILE B 1 232 ? -8.57 4.652 -2.352 1 93.81 232 ILE B CA 1
ATOM 8974 C C . ILE B 1 232 ? -7.559 4.008 -1.407 1 93.81 232 ILE B C 1
ATOM 8976 O O . ILE B 1 232 ? -6.488 3.576 -1.839 1 93.81 232 ILE B O 1
ATOM 8980 N N . CYS B 1 233 ? -7.871 4.039 -0.107 1 90.81 233 CYS B N 1
ATOM 8981 C CA . CYS B 1 233 ? -6.969 3.463 0.881 1 90.81 233 CYS B CA 1
ATOM 8982 C C . CYS B 1 233 ? -7.5 2.129 1.393 1 90.81 233 CYS B C 1
ATOM 8984 O O . CYS B 1 233 ? -8.711 1.907 1.416 1 90.81 233 CYS B O 1
ATOM 8986 N N . ILE B 1 234 ? -6.57 1.313 1.729 1 92 234 ILE B N 1
ATOM 8987 C CA . ILE B 1 234 ? -6.902 -0.005 2.258 1 92 234 ILE B CA 1
ATOM 8988 C C . ILE B 1 234 ? -6.816 0.014 3.783 1 92 234 ILE B C 1
ATOM 8990 O O . ILE B 1 234 ? -5.746 0.247 4.348 1 92 234 ILE B O 1
ATOM 8994 N N . GLY B 1 235 ? -7.957 -0.189 4.453 1 91.31 235 GLY B N 1
ATOM 8995 C CA . GLY B 1 235 ? -7.973 -0.257 5.906 1 91.31 235 GLY B CA 1
ATOM 8996 C C . GLY B 1 235 ? -7.312 -1.51 6.449 1 91.31 235 GLY B C 1
ATOM 8997 O O . GLY B 1 235 ? -6.586 -1.451 7.445 1 91.31 235 GLY B O 1
ATOM 8998 N N . PHE B 1 236 ? -7.617 -2.623 5.824 1 92.12 236 PHE B N 1
ATOM 8999 C CA . PHE B 1 236 ? -6.969 -3.885 6.152 1 92.12 236 PHE B CA 1
ATOM 9000 C C . PHE B 1 236 ? -6.98 -4.828 4.953 1 92.12 236 PHE B C 1
ATOM 9002 O O . PHE B 1 236 ? -7.785 -4.664 4.035 1 92.12 236 PHE B O 1
ATOM 9009 N N . SER B 1 237 ? -6.051 -5.688 4.871 1 93.19 237 SER B N 1
ATOM 9010 C CA . SER B 1 237 ? -5.945 -6.742 3.871 1 93.19 237 SER B CA 1
ATOM 9011 C C . SER B 1 237 ? -5.562 -8.078 4.508 1 93.19 237 SER B C 1
ATOM 9013 O O . SER B 1 237 ? -4.551 -8.164 5.203 1 93.19 237 SER B O 1
ATOM 9015 N N . LYS B 1 238 ? -6.43 -9.078 4.336 1 94.19 238 LYS B N 1
ATOM 9016 C CA . LYS B 1 238 ? -6.184 -10.398 4.918 1 94.19 238 LYS B CA 1
ATOM 9017 C C . LYS B 1 238 ? -6.305 -11.492 3.867 1 94.19 238 LYS B C 1
ATOM 9019 O O . LYS B 1 238 ? -7.059 -11.359 2.904 1 94.19 238 LYS B O 1
ATOM 9024 N N . THR B 1 239 ? -5.551 -12.562 4.023 1 92.88 239 THR B N 1
ATOM 9025 C CA . THR B 1 239 ? -5.551 -13.695 3.111 1 92.88 239 THR B CA 1
ATOM 9026 C C . THR B 1 239 ? -5.988 -14.969 3.83 1 92.88 239 THR B C 1
ATOM 9028 O O . THR B 1 239 ? -5.602 -15.203 4.977 1 92.88 239 THR B O 1
ATOM 9031 N N . LEU B 1 240 ? -6.82 -15.766 3.164 1 96.06 240 LEU B N 1
ATOM 9032 C CA . LEU B 1 240 ? -7.305 -17.047 3.674 1 96.06 240 LEU B CA 1
ATOM 9033 C C . LEU B 1 240 ? -6.793 -18.203 2.818 1 96.06 240 LEU B C 1
ATOM 9035 O O . LEU B 1 240 ? -6.594 -18.047 1.611 1 96.06 240 LEU B O 1
ATOM 9039 N N . PRO B 1 241 ? -6.598 -19.406 3.436 1 94.44 241 PRO B N 1
ATOM 9040 C CA . PRO B 1 241 ? -6.27 -20.578 2.631 1 94.44 241 PRO B CA 1
ATOM 9041 C C . PRO B 1 241 ? -7.355 -20.922 1.614 1 94.44 241 PRO B C 1
ATOM 9043 O O . PRO B 1 241 ? -8.539 -20.688 1.867 1 94.44 241 PRO B O 1
ATOM 9046 N N . SER B 1 242 ? -6.969 -21.469 0.523 1 93.81 242 SER B N 1
ATOM 9047 C CA . SER B 1 242 ? -7.891 -21.688 -0.586 1 93.81 242 SER B CA 1
ATOM 9048 C C . SER B 1 242 ? -8.547 -23.062 -0.501 1 93.81 242 SER B C 1
ATOM 9050 O O . SER B 1 242 ? -9.492 -23.344 -1.238 1 93.81 242 SER B O 1
ATOM 9052 N N . TYR B 1 243 ? -8.086 -23.984 0.363 1 93.06 243 TYR B N 1
ATOM 9053 C CA . TYR B 1 243 ? -8.672 -25.312 0.518 1 93.06 243 TYR B CA 1
ATOM 9054 C C . TYR B 1 243 ? -9.516 -25.391 1.784 1 93.06 243 TYR B C 1
ATOM 9056 O O . TYR B 1 243 ? -9.07 -24.969 2.859 1 93.06 243 TYR B O 1
ATOM 9064 N N . VAL B 1 244 ? -10.703 -25.891 1.679 1 90.5 244 VAL B N 1
ATOM 9065 C CA . VAL B 1 244 ? -11.633 -25.953 2.797 1 90.5 244 VAL B CA 1
ATOM 9066 C C . VAL B 1 244 ? -11.047 -26.844 3.902 1 90.5 244 VAL B C 1
ATOM 9068 O O . VAL B 1 244 ? -11.266 -26.578 5.09 1 90.5 244 VAL B O 1
ATOM 9071 N N . GLY B 1 245 ? -10.234 -27.844 3.586 1 86.94 245 GLY B N 1
ATOM 9072 C CA . GLY B 1 245 ? -9.688 -28.75 4.574 1 86.94 245 GLY B CA 1
ATOM 9073 C C . GLY B 1 245 ? -8.305 -28.344 5.059 1 86.94 245 GLY B C 1
ATOM 9074 O O . GLY B 1 245 ? -7.656 -29.094 5.797 1 86.94 245 GLY B O 1
ATOM 9075 N N . HIS B 1 246 ? -7.957 -27.156 4.738 1 91.25 246 HIS B N 1
ATOM 9076 C CA . HIS B 1 246 ? -6.633 -26.703 5.16 1 91.25 246 HIS B CA 1
ATOM 9077 C C . HIS B 1 246 ? -6.555 -26.578 6.676 1 91.25 246 HIS B C 1
ATOM 9079 O O . HIS B 1 246 ? -7.457 -26.016 7.305 1 91.25 246 HIS B O 1
ATOM 9085 N N . VAL B 1 247 ? -5.5 -26.938 7.281 1 89.12 247 VAL B N 1
ATOM 9086 C CA . VAL B 1 247 ? -5.328 -27.031 8.727 1 89.12 247 VAL B CA 1
ATOM 9087 C C . VAL B 1 247 ? -5.375 -25.641 9.352 1 89.12 247 VAL B C 1
ATOM 9089 O O . VAL B 1 247 ? -5.875 -25.469 10.461 1 89.12 247 VAL B O 1
ATOM 9092 N N . ASN B 1 248 ? -4.945 -24.641 8.656 1 91.56 248 ASN B N 1
ATOM 9093 C CA . ASN B 1 248 ? -4.848 -23.281 9.203 1 91.56 248 ASN B CA 1
ATOM 9094 C C . ASN B 1 248 ? -6.117 -22.484 8.945 1 91.56 248 ASN B C 1
ATOM 9096 O O . ASN B 1 248 ? -6.25 -21.344 9.414 1 91.56 248 ASN B O 1
ATOM 9100 N N . LEU B 1 249 ? -7.109 -22.953 8.234 1 94.56 249 LEU B N 1
ATOM 9101 C CA . LEU B 1 249 ? -8.273 -22.188 7.832 1 94.56 249 LEU B CA 1
ATOM 9102 C C . LEU B 1 249 ? -9.062 -21.703 9.047 1 94.56 249 LEU B C 1
ATOM 9104 O O . LEU B 1 249 ? -9.414 -20.531 9.141 1 94.56 249 LEU B O 1
ATOM 9108 N N . PRO B 1 250 ? -9.281 -22.562 10.117 1 95.12 250 PRO B N 1
ATOM 9109 C CA . PRO B 1 250 ? -10.047 -22.078 11.266 1 95.12 250 PRO B CA 1
ATOM 9110 C C . PRO B 1 250 ? -9.367 -20.922 11.992 1 95.12 250 PRO B C 1
ATOM 9112 O O . PRO B 1 250 ? -10.016 -19.938 12.336 1 95.12 250 PRO B O 1
ATOM 9115 N N . SER B 1 251 ? -8.109 -21.078 12.156 1 95.62 251 SER B N 1
ATOM 9116 C CA . SER B 1 251 ? -7.379 -20.031 12.859 1 95.62 251 SER B CA 1
ATOM 9117 C C . SER B 1 251 ? -7.352 -18.734 12.047 1 95.62 251 SER B C 1
ATOM 9119 O O . SER B 1 251 ? -7.465 -17.641 12.609 1 95.62 251 SER B O 1
ATOM 9121 N N . GLU B 1 252 ? -7.195 -18.859 10.781 1 95.94 252 GLU B N 1
ATOM 9122 C CA . GLU B 1 252 ? -7.148 -17.672 9.93 1 95.94 252 GLU B CA 1
ATOM 9123 C C . GLU B 1 252 ? -8.516 -17 9.844 1 95.94 252 GLU B C 1
ATOM 9125 O O . GLU B 1 252 ? -8.602 -15.773 9.742 1 95.94 252 GLU B O 1
ATOM 9130 N N . LEU B 1 253 ? -9.57 -17.766 9.891 1 97.62 253 LEU B N 1
ATOM 9131 C CA . LEU B 1 253 ? -10.914 -17.203 9.922 1 97.62 253 LEU B CA 1
ATOM 9132 C C . LEU B 1 253 ? -11.125 -16.375 11.188 1 97.62 253 LEU B C 1
ATOM 9134 O O . LEU B 1 253 ? -11.703 -15.289 11.133 1 97.62 253 LEU B O 1
ATOM 9138 N N . GLU B 1 254 ? -10.641 -16.875 12.273 1 96.56 254 GLU B N 1
ATOM 9139 C CA . GLU B 1 254 ? -10.742 -16.125 13.523 1 96.56 254 GLU B CA 1
ATOM 9140 C C . GLU B 1 254 ? -9.984 -14.805 13.445 1 96.56 254 GLU B C 1
ATOM 9142 O O . GLU B 1 254 ? -10.453 -13.781 13.938 1 96.56 254 GLU B O 1
ATOM 9147 N N . ASN B 1 255 ? -8.867 -14.883 12.867 1 95.88 255 ASN B N 1
ATOM 9148 C CA . ASN B 1 255 ? -8.062 -13.672 12.703 1 95.88 255 ASN B CA 1
ATOM 9149 C C . ASN B 1 255 ? -8.797 -12.633 11.852 1 95.88 255 ASN B C 1
ATOM 9151 O O . ASN B 1 255 ? -8.703 -11.438 12.109 1 95.88 255 ASN B O 1
ATOM 9155 N N . VAL B 1 256 ? -9.422 -13.086 10.797 1 97.44 256 VAL B N 1
ATOM 9156 C CA . VAL B 1 256 ? -10.164 -12.195 9.906 1 97.44 256 VAL B CA 1
ATOM 9157 C C . VAL B 1 256 ? -11.344 -11.586 10.664 1 97.44 256 VAL B C 1
ATOM 9159 O O . VAL B 1 256 ? -11.625 -10.391 10.523 1 97.44 256 VAL B O 1
ATOM 9162 N N . LEU B 1 257 ? -12.008 -12.375 11.484 1 97.69 257 LEU B N 1
ATOM 9163 C CA . LEU B 1 257 ? -13.156 -11.883 12.25 1 97.69 257 LEU B CA 1
ATOM 9164 C C . LEU B 1 257 ? -12.719 -10.836 13.266 1 97.69 257 LEU B C 1
ATOM 9166 O O . LEU B 1 257 ? -13.406 -9.836 13.461 1 97.69 257 LEU B O 1
ATOM 9170 N N . ASP B 1 258 ? -11.594 -11.062 13.844 1 96.38 258 ASP B N 1
ATOM 9171 C CA . ASP B 1 258 ? -11.047 -10.094 14.789 1 96.38 258 ASP B CA 1
ATOM 9172 C C . ASP B 1 258 ? -10.742 -8.766 14.094 1 96.38 258 ASP B C 1
ATOM 9174 O O . ASP B 1 258 ? -11.031 -7.695 14.633 1 96.38 258 ASP B O 1
ATOM 9178 N N . GLU B 1 259 ? -10.211 -8.906 12.906 1 95.75 259 GLU B N 1
ATOM 9179 C CA . GLU B 1 259 ? -9.891 -7.715 12.133 1 95.75 259 GLU B CA 1
ATOM 9180 C C . GLU B 1 259 ? -11.156 -6.961 11.734 1 95.75 259 GLU B C 1
ATOM 9182 O O . GLU B 1 259 ? -11.188 -5.73 11.758 1 95.75 259 GLU B O 1
ATOM 9187 N N . LEU B 1 260 ? -12.156 -7.676 11.32 1 97.06 260 LEU B N 1
ATOM 9188 C CA . LEU B 1 260 ? -13.414 -7.082 10.906 1 97.06 260 LEU B CA 1
ATOM 9189 C C . LEU B 1 260 ? -14.078 -6.34 12.062 1 97.06 260 LEU B C 1
ATOM 9191 O O . LEU B 1 260 ? -14.688 -5.289 11.859 1 97.06 260 LEU B O 1
ATOM 9195 N N . ASN B 1 261 ? -13.914 -6.844 13.211 1 94.88 261 ASN B N 1
ATOM 9196 C CA . ASN B 1 261 ? -14.508 -6.227 14.398 1 94.88 261 ASN B CA 1
ATOM 9197 C C . ASN B 1 261 ? -13.781 -4.941 14.781 1 94.88 261 ASN B C 1
ATOM 9199 O O . ASN B 1 261 ? -14.406 -3.994 15.266 1 94.88 261 ASN B O 1
ATOM 9203 N N . LYS B 1 262 ? -12.516 -4.953 14.602 1 93.06 262 LYS B N 1
ATOM 9204 C CA . LYS B 1 262 ? -11.703 -3.814 15.016 1 93.06 262 LYS B CA 1
ATOM 9205 C C . LYS B 1 262 ? -11.664 -2.738 13.938 1 93.06 262 LYS B C 1
ATOM 9207 O O . LYS B 1 262 ? -11.445 -1.562 14.227 1 93.06 262 LYS B O 1
ATOM 9212 N N . SER B 1 263 ? -11.906 -3.131 12.719 1 92.88 263 SER B N 1
ATOM 9213 C CA . SER B 1 263 ? -11.734 -2.232 11.578 1 92.88 263 SER B CA 1
ATOM 9214 C C . SER B 1 263 ? -12.898 -1.257 11.461 1 92.88 263 SER B C 1
ATOM 9216 O O . SER B 1 263 ? -14.039 -1.607 11.766 1 92.88 263 SER B O 1
ATOM 9218 N N . THR B 1 264 ? -12.555 -0.036 11 1 93.12 264 THR B N 1
ATOM 9219 C CA . THR B 1 264 ? -13.578 0.98 10.773 1 93.12 264 THR B CA 1
ATOM 9220 C C . THR B 1 264 ? -14.047 0.958 9.32 1 93.12 264 THR B C 1
ATOM 9222 O O . THR B 1 264 ? -14.938 1.721 8.945 1 93.12 264 THR B O 1
ATOM 9225 N N . SER B 1 265 ? -13.453 0.107 8.484 1 95.38 265 SER B N 1
ATOM 9226 C CA . SER B 1 265 ? -13.914 -0.048 7.109 1 95.38 265 SER B CA 1
ATOM 9227 C C . SER B 1 265 ? -15.234 -0.809 7.047 1 95.38 265 SER B C 1
ATOM 9229 O O . SER B 1 265 ? -15.312 -1.962 7.48 1 95.38 265 SER B O 1
ATOM 9231 N N . ASN B 1 266 ? -16.219 -0.205 6.484 1 96.94 266 ASN B N 1
ATOM 9232 C CA . ASN B 1 266 ? -17.531 -0.831 6.41 1 96.94 266 ASN B CA 1
ATOM 9233 C C . ASN B 1 266 ? -17.75 -1.52 5.066 1 96.94 266 ASN B C 1
ATOM 9235 O O . ASN B 1 266 ? -18.688 -2.311 4.918 1 96.94 266 ASN B O 1
ATOM 9239 N N . VAL B 1 267 ? -16.969 -1.227 4.105 1 98.31 267 VAL B N 1
ATOM 9240 C CA . VAL B 1 267 ? -17.031 -1.892 2.809 1 98.31 267 VAL B CA 1
ATOM 9241 C C . VAL B 1 267 ? -15.852 -2.844 2.658 1 98.31 267 VAL B C 1
ATOM 9243 O O . VAL B 1 267 ? -14.703 -2.453 2.869 1 98.31 267 VAL B O 1
ATOM 9246 N N . VAL B 1 268 ? -16.109 -4.113 2.33 1 98.69 268 VAL B N 1
ATOM 9247 C CA . VAL B 1 268 ? -15.07 -5.137 2.248 1 98.69 268 VAL B CA 1
ATOM 9248 C C . VAL B 1 268 ? -15.172 -5.871 0.912 1 98.69 268 VAL B C 1
ATOM 9250 O O . VAL B 1 268 ? -16.234 -6.402 0.568 1 98.69 268 VAL B O 1
ATOM 9253 N N . VAL B 1 269 ? -14.117 -5.859 0.127 1 98.69 269 VAL B N 1
ATOM 9254 C CA . VAL B 1 269 ? -14.023 -6.625 -1.111 1 98.69 269 VAL B CA 1
ATOM 9255 C C . VAL B 1 269 ? -13.562 -8.047 -0.806 1 98.69 269 VAL B C 1
ATOM 9257 O O . VAL B 1 269 ? -12.555 -8.25 -0.12 1 98.69 269 VAL B O 1
ATOM 9260 N N . VAL B 1 270 ? -14.25 -9.055 -1.338 1 98.62 270 VAL B N 1
ATOM 9261 C CA . VAL B 1 270 ? -13.977 -10.438 -0.949 1 98.62 270 VAL B CA 1
ATOM 9262 C C . VAL B 1 270 ? -13.727 -11.281 -2.195 1 98.62 270 VAL B C 1
ATOM 9264 O O . VAL B 1 270 ? -14.664 -11.633 -2.916 1 98.62 270 VAL B O 1
ATOM 9267 N N . PHE B 1 271 ? -12.461 -11.641 -2.504 1 98.19 271 PHE B N 1
ATOM 9268 C CA . PHE B 1 271 ? -12.047 -12.562 -3.551 1 98.19 271 PHE B CA 1
ATOM 9269 C C . PHE B 1 271 ? -11.703 -13.93 -2.963 1 98.19 271 PHE B C 1
ATOM 9271 O O . PHE B 1 271 ? -10.531 -14.305 -2.902 1 98.19 271 PHE B O 1
ATOM 9278 N N . VAL B 1 272 ? -12.719 -14.641 -2.555 1 97.88 272 VAL B N 1
ATOM 9279 C CA . VAL B 1 272 ? -12.609 -15.914 -1.853 1 97.88 272 VAL B CA 1
ATOM 9280 C C . VAL B 1 272 ? -13.578 -16.922 -2.465 1 97.88 272 VAL B C 1
ATOM 9282 O O . VAL B 1 272 ? -14.656 -16.547 -2.947 1 97.88 272 VAL B O 1
ATOM 9285 N N . LYS B 1 273 ? -13.195 -18.203 -2.461 1 95.62 273 LYS B N 1
ATOM 9286 C CA . LYS B 1 273 ? -14.07 -19.266 -2.951 1 95.62 273 LYS B CA 1
ATOM 9287 C C . LYS B 1 273 ? -15.352 -19.344 -2.133 1 95.62 273 LYS B C 1
ATOM 9289 O O . LYS B 1 273 ? -15.328 -19.141 -0.916 1 95.62 273 LYS B O 1
ATOM 9294 N N . GLY B 1 274 ? -16.422 -19.703 -2.76 1 95 274 GLY B N 1
ATOM 9295 C CA . GLY B 1 274 ? -17.75 -19.75 -2.164 1 95 274 GLY B CA 1
ATOM 9296 C C . GLY B 1 274 ? -17.797 -20.562 -0.881 1 95 274 GLY B C 1
ATOM 9297 O O . GLY B 1 274 ? -18.297 -20.078 0.142 1 95 274 GLY B O 1
ATOM 9298 N N . PRO B 1 275 ? -17.281 -21.766 -0.915 1 94.06 275 PRO B N 1
ATOM 9299 C CA . PRO B 1 275 ? -17.344 -22.594 0.288 1 94.06 275 PRO B CA 1
ATOM 9300 C C . PRO B 1 275 ? -16.625 -21.969 1.482 1 94.06 275 PRO B C 1
ATOM 9302 O O . PRO B 1 275 ? -17.062 -22.141 2.625 1 94.06 275 PRO B O 1
ATOM 9305 N N . ILE B 1 276 ? -15.586 -21.25 1.253 1 96.38 276 ILE B N 1
ATOM 9306 C CA . ILE B 1 276 ? -14.859 -20.609 2.334 1 96.38 276 ILE B CA 1
ATOM 9307 C C . ILE B 1 276 ? -15.625 -19.375 2.812 1 96.38 276 ILE B C 1
ATOM 9309 O O . ILE B 1 276 ? -15.648 -19.078 4.008 1 96.38 276 ILE B O 1
ATOM 9313 N N . VAL B 1 277 ? -16.266 -18.641 1.888 1 97.88 277 VAL B N 1
ATOM 9314 C CA . VAL B 1 277 ? -17.109 -17.516 2.264 1 97.88 277 VAL B CA 1
ATOM 9315 C C . VAL B 1 277 ? -18.25 -18 3.16 1 97.88 277 VAL B C 1
ATOM 9317 O O . VAL B 1 277 ? -18.625 -17.312 4.113 1 97.88 277 VAL B O 1
ATOM 9320 N N . ARG B 1 278 ? -18.781 -19.156 2.795 1 95.62 278 ARG B N 1
ATOM 9321 C CA . ARG B 1 278 ? -19.844 -19.734 3.621 1 95.62 278 ARG B CA 1
ATOM 9322 C C . ARG B 1 278 ? -19.37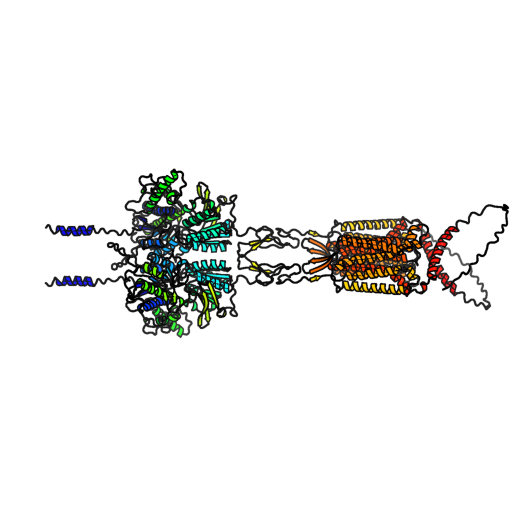5 -19.906 5.062 1 95.62 278 ARG B C 1
ATOM 9324 O O . ARG B 1 278 ? -20.094 -19.531 6 1 95.62 278 ARG B O 1
ATOM 9331 N N . GLU B 1 279 ? -18.172 -20.438 5.227 1 95.38 279 GLU B N 1
ATOM 9332 C CA . GLU B 1 279 ? -17.625 -20.609 6.57 1 95.38 279 GLU B CA 1
ATOM 9333 C C . GLU B 1 279 ? -17.406 -19.266 7.254 1 95.38 279 GLU B C 1
ATOM 9335 O O . GLU B 1 279 ? -17.688 -19.109 8.445 1 95.38 279 GLU B O 1
ATOM 9340 N N . LEU B 1 280 ? -16.938 -18.328 6.543 1 97.75 280 LEU B N 1
ATOM 9341 C CA . LEU B 1 280 ? -16.688 -17 7.07 1 97.75 280 LEU B CA 1
ATOM 9342 C C . LEU B 1 280 ? -17.984 -16.344 7.539 1 97.75 280 LEU B C 1
ATOM 9344 O O . LEU B 1 280 ? -18.047 -15.781 8.633 1 97.75 280 LEU B O 1
ATOM 9348 N N . PHE B 1 281 ? -19.062 -16.438 6.75 1 97.75 281 PHE B N 1
ATOM 9349 C CA . PHE B 1 281 ? -20.312 -15.734 7.027 1 97.75 281 PHE B CA 1
ATOM 9350 C C . PHE B 1 281 ? -21.062 -16.406 8.18 1 97.75 281 PHE B C 1
ATOM 9352 O O . PHE B 1 281 ? -21.719 -15.734 8.977 1 97.75 281 PHE B O 1
ATOM 9359 N N . ILE B 1 282 ? -20.984 -17.766 8.266 1 96.06 282 ILE B N 1
ATOM 9360 C CA . ILE B 1 282 ? -21.594 -18.453 9.398 1 96.06 282 ILE B CA 1
ATOM 9361 C C . ILE B 1 282 ? -20.984 -17.938 10.703 1 96.06 282 ILE B C 1
ATOM 9363 O O . ILE B 1 282 ? -21.719 -17.594 11.633 1 96.06 282 ILE B O 1
ATOM 9367 N N . LYS B 1 283 ? -19.672 -17.812 10.703 1 96.88 283 LYS B N 1
ATOM 9368 C CA . LYS B 1 283 ? -19 -17.312 11.891 1 96.88 283 LYS B CA 1
ATOM 9369 C C . LYS B 1 283 ? -19.281 -15.828 12.117 1 96.88 283 LYS B C 1
ATOM 9371 O O . LYS B 1 283 ? -19.391 -15.375 13.258 1 96.88 283 LYS B O 1
ATOM 9376 N N . ALA B 1 284 ? -19.344 -15.07 11.078 1 97.62 284 ALA B N 1
ATOM 9377 C CA . ALA B 1 284 ? -19.625 -13.641 11.18 1 97.62 284 ALA B CA 1
ATOM 9378 C C . ALA B 1 284 ? -21 -13.406 11.805 1 97.62 284 ALA B C 1
ATOM 9380 O O . ALA B 1 284 ? -21.172 -12.484 12.609 1 97.62 284 ALA B O 1
ATOM 9381 N N . ILE B 1 285 ? -21.984 -14.211 11.383 1 96.5 285 ILE B N 1
ATOM 9382 C CA . ILE B 1 285 ? -23.328 -14.109 11.914 1 96.5 285 ILE B CA 1
ATOM 9383 C C . ILE B 1 285 ? -23.328 -14.422 13.406 1 96.5 285 ILE B C 1
ATOM 9385 O O . ILE B 1 285 ? -24 -13.758 14.195 1 96.5 285 ILE B O 1
ATOM 9389 N N . GLU B 1 286 ? -22.5 -15.375 13.766 1 95.75 286 GLU B N 1
ATOM 9390 C CA . GLU B 1 286 ? -22.391 -15.773 15.164 1 95.75 286 GLU B CA 1
ATOM 9391 C C . GLU B 1 286 ? -21.859 -14.625 16.031 1 95.75 286 GLU B C 1
ATOM 9393 O O . GLU B 1 286 ? -22.281 -14.461 17.172 1 95.75 286 GLU B O 1
ATOM 9398 N N . VAL B 1 287 ? -20.984 -13.859 15.492 1 95.62 287 VAL B N 1
ATOM 9399 C CA . VAL B 1 287 ? -20.375 -12.797 16.281 1 95.62 287 VAL B CA 1
ATOM 9400 C C . VAL B 1 287 ? -21 -11.453 15.922 1 95.62 287 VAL B C 1
ATOM 9402 O O . VAL B 1 287 ? -20.5 -10.398 16.312 1 95.62 287 VAL B O 1
ATOM 9405 N N . ASN B 1 288 ? -22.031 -11.391 15.141 1 95.81 288 ASN B N 1
ATOM 9406 C CA . ASN B 1 288 ? -22.859 -10.234 14.805 1 95.81 288 ASN B CA 1
ATOM 9407 C C . ASN B 1 288 ? -22.078 -9.18 14.039 1 95.81 288 ASN B C 1
ATOM 9409 O O . ASN B 1 288 ? -22.078 -8 14.414 1 95.81 288 ASN B O 1
ATOM 9413 N N . ILE B 1 289 ? -21.359 -9.602 13.062 1 96.81 289 ILE B N 1
ATOM 9414 C CA . ILE B 1 289 ? -20.656 -8.688 12.18 1 96.81 289 ILE B CA 1
ATOM 9415 C C . ILE B 1 289 ? -21.516 -8.352 10.977 1 96.81 289 ILE B C 1
ATOM 9417 O O . ILE B 1 289 ? -22.016 -9.25 10.289 1 96.81 289 ILE B O 1
ATOM 9421 N N . SER B 1 290 ? -21.75 -7.105 10.766 1 95.69 290 SER B N 1
ATOM 9422 C CA . SER B 1 290 ? -22.516 -6.613 9.625 1 95.69 290 SER B CA 1
ATOM 9423 C C . SER B 1 290 ? -21.719 -5.582 8.836 1 95.69 290 SER B C 1
ATOM 9425 O O . SER B 1 290 ? -21.266 -4.578 9.391 1 95.69 290 SER B O 1
ATOM 9427 N N . LYS B 1 291 ? -21.453 -5.828 7.566 1 97.56 291 LYS B N 1
ATOM 9428 C CA . LYS B 1 291 ? -20.703 -4.957 6.664 1 97.56 291 LYS B CA 1
ATOM 9429 C C . LYS B 1 291 ? -21.359 -4.895 5.289 1 97.56 291 LYS B C 1
ATOM 9431 O O . LYS B 1 291 ? -22.391 -5.52 5.059 1 97.56 291 LYS B O 1
ATOM 9436 N N . THR B 1 292 ? -20.875 -4.07 4.457 1 98.06 292 THR B N 1
ATOM 9437 C CA . THR B 1 292 ? -21.172 -4.109 3.031 1 98.06 292 THR B CA 1
ATOM 9438 C C . THR B 1 292 ? -20.094 -4.891 2.275 1 98.06 292 THR B C 1
ATOM 9440 O O . THR B 1 292 ? -18.938 -4.469 2.217 1 98.06 292 THR B O 1
ATOM 9443 N N . TRP B 1 293 ? -20.562 -5.988 1.705 1 98.5 293 TRP B N 1
ATOM 9444 C CA . TRP B 1 293 ? -19.625 -6.902 1.054 1 98.5 293 TRP B CA 1
ATOM 9445 C C . TRP B 1 293 ? -19.703 -6.766 -0.463 1 98.5 293 TRP B C 1
ATOM 9447 O O . TRP B 1 293 ? -20.797 -6.676 -1.032 1 98.5 293 TRP B O 1
ATOM 9457 N N . ILE B 1 294 ? -18.578 -6.688 -1.072 1 98.62 294 ILE B N 1
ATOM 9458 C CA . ILE B 1 294 ? -18.5 -6.754 -2.527 1 98.62 294 ILE B CA 1
ATOM 9459 C C . ILE B 1 294 ? -18.016 -8.133 -2.957 1 98.62 294 ILE B C 1
ATOM 9461 O O . ILE B 1 294 ? -16.828 -8.438 -2.83 1 98.62 294 ILE B O 1
ATOM 9465 N N . ALA B 1 295 ? -18.875 -8.883 -3.492 1 98.44 295 ALA B N 1
ATOM 9466 C CA . ALA B 1 295 ? -18.609 -10.266 -3.881 1 98.44 295 ALA B CA 1
ATOM 9467 C C . ALA B 1 295 ? -17.953 -10.336 -5.25 1 98.44 295 ALA B C 1
ATOM 9469 O O . ALA B 1 295 ? -18.328 -9.617 -6.172 1 98.44 295 ALA B O 1
ATOM 9470 N N . SER B 1 296 ? -16.953 -11.18 -5.379 1 97.69 296 SER B N 1
ATOM 9471 C CA . SER B 1 296 ? -16.328 -11.453 -6.668 1 97.69 296 SER B CA 1
ATOM 9472 C C . SER B 1 296 ? -17.141 -12.445 -7.484 1 97.69 296 SER B C 1
ATOM 9474 O O . SER B 1 296 ? -18.172 -12.945 -7.012 1 97.69 296 SER B O 1
ATOM 9476 N N . ASP B 1 297 ? -16.672 -12.734 -8.641 1 96.5 297 ASP B N 1
ATOM 9477 C CA . ASP B 1 297 ? -17.391 -13.625 -9.555 1 96.5 297 ASP B CA 1
ATOM 9478 C C . ASP B 1 297 ? -17.438 -15.047 -9 1 96.5 297 ASP B C 1
ATOM 9480 O O . ASP B 1 297 ? -18.266 -15.859 -9.438 1 96.5 297 ASP B O 1
ATOM 9484 N N . SER B 1 298 ? -16.672 -15.328 -7.984 1 95.31 298 SER B N 1
ATOM 9485 C CA . SER B 1 298 ? -16.609 -16.688 -7.43 1 95.31 298 SER B CA 1
ATOM 9486 C C . SER B 1 298 ? -17.875 -17.016 -6.641 1 95.31 298 SER B C 1
ATOM 9488 O O . SER B 1 298 ? -18.266 -18.172 -6.555 1 95.31 298 SER B O 1
ATOM 9490 N N . TRP B 1 299 ? -18.516 -15.922 -6.039 1 96.06 299 TRP B N 1
ATOM 9491 C CA . TRP B 1 299 ? -19.609 -16.297 -5.148 1 96.06 299 TRP B CA 1
ATOM 9492 C C . TRP B 1 299 ? -20.75 -15.273 -5.234 1 96.06 299 TRP B C 1
ATOM 9494 O O . TRP B 1 299 ? -21.703 -15.336 -4.461 1 96.06 299 TRP B O 1
ATOM 9504 N N . SER B 1 300 ? -20.703 -14.414 -6.18 1 95.69 300 SER B N 1
ATOM 9505 C CA . SER B 1 300 ? -21.719 -13.375 -6.297 1 95.69 300 SER B CA 1
ATOM 9506 C C . SER B 1 300 ? -23.094 -13.977 -6.57 1 95.69 300 SER B C 1
ATOM 9508 O O . SER B 1 300 ? -24.125 -13.383 -6.215 1 95.69 300 SER B O 1
ATOM 9510 N N . TYR B 1 301 ? -23.125 -15.141 -7.215 1 92.94 301 TYR B N 1
ATOM 9511 C CA . TYR B 1 301 ? -24.375 -15.844 -7.457 1 92.94 301 TYR B CA 1
ATOM 9512 C C . TYR B 1 301 ? -24.422 -17.172 -6.699 1 92.94 301 TYR B C 1
ATOM 9514 O O . TYR B 1 301 ? -25.156 -18.078 -7.07 1 92.94 301 TYR B O 1
ATOM 9522 N N . SER B 1 302 ? -23.641 -17.281 -5.695 1 90.94 302 SER B N 1
ATOM 9523 C CA . SER B 1 302 ? -23.516 -18.578 -5.027 1 90.94 302 SER B CA 1
ATOM 9524 C C . SER B 1 302 ? -24.766 -18.906 -4.215 1 90.94 302 SER B C 1
ATOM 9526 O O . SER B 1 302 ? -25.094 -18.203 -3.262 1 90.94 302 SER B O 1
ATOM 9528 N N . ASN B 1 303 ? -25.359 -19.984 -4.625 1 87.88 303 ASN B N 1
ATOM 9529 C CA . ASN B 1 303 ? -26.5 -20.453 -3.865 1 87.88 303 ASN B CA 1
ATOM 9530 C C . ASN B 1 303 ? -26.094 -21.031 -2.516 1 87.88 303 ASN B C 1
ATOM 9532 O O . ASN B 1 303 ? -26.828 -20.922 -1.534 1 87.88 303 ASN B O 1
ATOM 9536 N N . GLU B 1 304 ? -24.953 -21.578 -2.537 1 87.44 304 GLU B N 1
ATOM 9537 C CA . GLU B 1 304 ? -24.438 -22.141 -1.295 1 87.44 304 GLU B CA 1
ATOM 9538 C C . GLU B 1 304 ? -24.297 -21.062 -0.221 1 87.44 304 GLU B C 1
ATOM 9540 O O . GLU B 1 304 ? -24.594 -21.312 0.949 1 87.44 304 GLU B O 1
ATOM 9545 N N . VAL B 1 305 ? -23.875 -19.906 -0.579 1 93.5 305 VAL B N 1
ATOM 9546 C CA . VAL B 1 305 ? -23.672 -18.812 0.372 1 93.5 305 VAL B CA 1
ATOM 9547 C C . VAL B 1 305 ? -25 -18.156 0.702 1 93.5 305 VAL B C 1
ATOM 9549 O O . VAL B 1 305 ? -25.266 -17.828 1.862 1 93.5 305 VAL B O 1
ATOM 9552 N N . SER B 1 306 ? -25.844 -18.016 -0.272 1 91.69 306 SER B N 1
ATOM 9553 C CA . SER B 1 306 ? -27.094 -17.297 -0.083 1 91.69 306 SER B CA 1
ATOM 9554 C C . SER B 1 306 ? -28.078 -18.109 0.751 1 91.69 306 SER B C 1
ATOM 9556 O O . SER B 1 306 ? -29.031 -17.562 1.314 1 91.69 306 SER B O 1
ATOM 9558 N N . SER B 1 307 ? -27.859 -19.406 0.849 1 87.31 307 SER B N 1
ATOM 9559 C CA . SER B 1 307 ? -28.781 -20.281 1.555 1 87.31 307 SER B CA 1
ATOM 9560 C C . SER B 1 307 ? -28.469 -20.344 3.045 1 87.31 307 SER B C 1
ATOM 9562 O O . SER B 1 307 ? -29.188 -20.984 3.814 1 87.31 307 SER B O 1
ATOM 9564 N N . ILE B 1 308 ? -27.469 -19.688 3.447 1 90.5 308 ILE B N 1
ATOM 9565 C CA . ILE B 1 308 ? -27.125 -19.656 4.863 1 90.5 308 ILE B CA 1
ATOM 9566 C C . ILE B 1 308 ? -28.281 -19.047 5.664 1 90.5 308 ILE B C 1
ATOM 9568 O O . ILE B 1 308 ? -28.891 -18.062 5.246 1 90.5 308 ILE B O 1
ATOM 9572 N N . LYS B 1 309 ? -28.516 -19.688 6.766 1 87.06 309 LYS B N 1
ATOM 9573 C CA . LYS B 1 309 ? -29.562 -19.172 7.645 1 87.06 309 LYS B CA 1
ATOM 9574 C C . LYS B 1 309 ? -29.203 -17.781 8.156 1 87.06 309 LYS B C 1
ATOM 9576 O O . LYS B 1 309 ? -28.078 -17.547 8.609 1 87.06 309 LYS B O 1
ATOM 9581 N N . ASN B 1 310 ? -30.094 -16.828 8.055 1 90.31 310 ASN B N 1
ATOM 9582 C CA . ASN B 1 310 ? -29.938 -15.469 8.539 1 90.31 310 ASN B CA 1
ATOM 9583 C C . ASN B 1 310 ? -28.859 -14.719 7.773 1 90.31 310 ASN B C 1
ATOM 9585 O O . ASN B 1 310 ? -28.109 -13.93 8.359 1 90.31 310 ASN B O 1
ATOM 9589 N N . ILE B 1 311 ? -28.75 -14.977 6.523 1 93.69 311 ILE B N 1
ATOM 9590 C CA . ILE B 1 311 ? -27.719 -14.367 5.691 1 93.69 311 ILE B CA 1
ATOM 9591 C C . ILE B 1 311 ? -27.906 -12.852 5.68 1 93.69 311 ILE B C 1
ATOM 9593 O O . ILE B 1 311 ? -26.938 -12.102 5.484 1 93.69 311 ILE B O 1
ATOM 9597 N N . GLU B 1 312 ? -29.094 -12.336 5.977 1 91.5 312 GLU B N 1
ATOM 9598 C CA . GLU B 1 312 ? -29.375 -10.906 5.984 1 91.5 312 GLU B CA 1
ATOM 9599 C C . GLU B 1 312 ? -28.609 -10.203 7.105 1 91.5 312 GLU B C 1
ATOM 9601 O O . GLU B 1 312 ? -28.359 -9 7.039 1 91.5 312 GLU B O 1
ATOM 9606 N N . ARG B 1 313 ? -28.141 -10.961 8.062 1 93.94 313 ARG B N 1
ATOM 9607 C CA . ARG B 1 313 ? -27.484 -10.391 9.234 1 93.94 313 ARG B CA 1
ATOM 9608 C C . ARG B 1 313 ? -26.062 -9.984 8.914 1 93.94 313 ARG B C 1
ATOM 9610 O O . ARG B 1 313 ? -25.438 -9.227 9.672 1 93.94 313 ARG B O 1
ATOM 9617 N N . VAL B 1 314 ? -25.531 -10.453 7.812 1 96.06 314 VAL B N 1
ATOM 9618 C CA . VAL B 1 314 ? -24.156 -10.094 7.496 1 96.06 314 VAL B CA 1
ATOM 9619 C C . VAL B 1 314 ? -24.109 -8.688 6.906 1 96.06 314 VAL B C 1
ATOM 9621 O O . VAL B 1 314 ? -23.047 -8.07 6.852 1 96.06 314 VAL B O 1
ATOM 9624 N N . GLY B 1 315 ? -25.234 -8.188 6.5 1 95.38 315 GLY B N 1
ATOM 9625 C CA . GLY B 1 315 ? -25.281 -6.848 5.93 1 95.38 315 GLY B CA 1
ATOM 9626 C C . GLY B 1 315 ? -25.594 -6.84 4.445 1 95.38 315 GLY B C 1
ATOM 9627 O O . GLY B 1 315 ? -26.328 -7.703 3.957 1 95.38 315 GLY B O 1
ATOM 9628 N N . THR B 1 316 ? -25.156 -5.816 3.777 1 96.81 316 THR B N 1
ATOM 9629 C CA . THR B 1 316 ? -25.422 -5.652 2.352 1 96.81 316 THR B CA 1
ATOM 9630 C C . THR B 1 316 ? -24.406 -6.434 1.519 1 96.81 316 THR B C 1
ATOM 9632 O O . THR B 1 316 ? -23.203 -6.43 1.814 1 96.81 316 THR B O 1
ATOM 9635 N N . ILE B 1 317 ? -24.922 -7.125 0.517 1 97.62 317 ILE B N 1
ATOM 9636 C CA . ILE B 1 317 ? -24.031 -7.852 -0.377 1 97.62 317 ILE B CA 1
ATOM 9637 C C . ILE B 1 317 ? -24.203 -7.336 -1.805 1 97.62 317 ILE B C 1
ATOM 9639 O O . ILE B 1 317 ? -25.297 -7.414 -2.377 1 97.62 317 ILE B O 1
ATOM 9643 N N . LEU B 1 318 ? -23.172 -6.762 -2.26 1 97.81 318 LEU B N 1
ATOM 9644 C CA . LEU B 1 318 ? -23.016 -6.43 -3.674 1 97.81 318 LEU B CA 1
ATOM 9645 C C . LEU B 1 318 ? -22.141 -7.457 -4.379 1 97.81 318 LEU B C 1
ATOM 9647 O O . LEU B 1 318 ? -21.391 -8.188 -3.732 1 97.81 318 LEU B O 1
ATOM 9651 N N . GLY B 1 319 ? -22.266 -7.57 -5.672 1 97.25 319 GLY B N 1
ATOM 9652 C CA . GLY B 1 319 ? -21.438 -8.531 -6.391 1 97.25 319 GLY B CA 1
ATOM 9653 C C . GLY B 1 319 ? -21.188 -8.133 -7.836 1 97.25 319 GLY B C 1
ATOM 9654 O O . GLY B 1 319 ? -21.875 -7.258 -8.375 1 97.25 319 GLY B O 1
ATOM 9655 N N . ILE B 1 320 ? -20.141 -8.656 -8.344 1 97 320 ILE B N 1
ATOM 9656 C CA . ILE B 1 320 ? -19.797 -8.492 -9.75 1 97 320 ILE B CA 1
ATOM 9657 C C . ILE B 1 320 ? -19.672 -9.859 -10.414 1 97 320 ILE B C 1
ATOM 9659 O O . ILE B 1 320 ? -19.078 -10.781 -9.836 1 97 320 ILE B O 1
ATOM 9663 N N . ASN B 1 321 ? -20.266 -10.062 -11.523 1 96.5 321 ASN B N 1
ATOM 9664 C CA . ASN B 1 321 ? -20.172 -11.312 -12.258 1 96.5 321 ASN B CA 1
ATOM 9665 C C . ASN B 1 321 ? -20.188 -11.086 -13.766 1 96.5 321 ASN B C 1
ATOM 9667 O O . ASN B 1 321 ? -20.656 -10.039 -14.234 1 96.5 321 ASN B O 1
ATOM 9671 N N . PHE B 1 322 ? -19.562 -11.984 -14.484 1 94.38 322 PHE B N 1
ATOM 9672 C CA . PHE B 1 322 ? -19.578 -11.875 -15.938 1 94.38 322 PHE B CA 1
ATOM 9673 C C . PHE B 1 322 ? -20.969 -12.102 -16.484 1 94.38 322 PHE B C 1
ATOM 9675 O O . PHE B 1 322 ? -21.781 -12.797 -15.875 1 94.38 322 PHE B O 1
ATOM 9682 N N . LYS B 1 323 ? -21.25 -11.555 -17.578 1 89.31 323 LYS B N 1
ATOM 9683 C CA . LYS B 1 323 ? -22.578 -11.578 -18.203 1 89.31 323 LYS B CA 1
ATOM 9684 C C . LYS B 1 323 ? -22.969 -12.992 -18.594 1 89.31 323 LYS B C 1
ATOM 9686 O O . LYS B 1 323 ? -22.141 -13.773 -19.062 1 89.31 323 LYS B O 1
ATOM 9691 N N . ALA B 1 324 ? -24.297 -13.25 -18.344 1 88.94 324 ALA B N 1
ATOM 9692 C CA . ALA B 1 324 ? -24.844 -14.555 -18.703 1 88.94 324 ALA B CA 1
ATOM 9693 C C . ALA B 1 324 ? -25.859 -14.438 -19.828 1 88.94 324 ALA B C 1
ATOM 9695 O O . ALA B 1 324 ? -26.594 -13.445 -19.922 1 88.94 324 ALA B O 1
ATOM 9696 N N . GLY B 1 325 ? -25.75 -15.445 -20.719 1 88.06 325 GLY B N 1
ATOM 9697 C CA . GLY B 1 325 ? -26.828 -15.633 -21.672 1 88.06 325 GLY B CA 1
ATOM 9698 C C . GLY B 1 325 ? -27.766 -16.766 -21.297 1 88.06 325 GLY B C 1
ATOM 9699 O O . GLY B 1 325 ? -27.688 -17.312 -20.203 1 88.06 325 GLY B O 1
ATOM 9700 N N . LYS B 1 326 ? -28.641 -17.031 -22.156 1 90.56 326 LYS B N 1
ATOM 9701 C CA . LYS B 1 326 ? -29.594 -18.109 -21.922 1 90.56 326 LYS B CA 1
ATOM 9702 C C . LYS B 1 326 ? -29.094 -19.422 -22.531 1 90.56 326 LYS B C 1
ATOM 9704 O O . LYS B 1 326 ? -28.359 -19.406 -23.516 1 90.56 326 LYS B O 1
ATOM 9709 N N . VAL B 1 327 ? -29.391 -20.469 -21.828 1 95.75 327 VAL B N 1
ATOM 9710 C CA . VAL B 1 327 ? -29.172 -21.812 -22.359 1 95.75 327 VAL B CA 1
ATOM 9711 C C . VAL B 1 327 ? -30.5 -22.531 -22.516 1 95.75 327 VAL B C 1
ATOM 9713 O O . VAL B 1 327 ? -30.938 -23.266 -21.625 1 95.75 327 VAL B O 1
ATOM 9716 N N . PRO B 1 328 ? -31.047 -22.359 -23.703 1 94.25 328 PRO B N 1
ATOM 9717 C CA . PRO B 1 328 ? -32.406 -22.875 -23.906 1 94.25 328 PRO B CA 1
ATOM 9718 C C . PRO B 1 328 ? -32.5 -24.375 -23.641 1 94.25 328 PRO B C 1
ATOM 9720 O O . PRO B 1 328 ? -31.672 -25.141 -24.109 1 94.25 328 PRO B O 1
ATOM 9723 N N . GLY B 1 329 ? -33.562 -24.75 -22.891 1 95.19 329 GLY B N 1
ATOM 9724 C CA . GLY B 1 329 ? -33.875 -26.141 -22.672 1 95.19 329 GLY B CA 1
ATOM 9725 C C . GLY B 1 329 ? -33.125 -26.766 -21.531 1 95.19 329 GLY B C 1
ATOM 9726 O O . GLY B 1 329 ? -33.406 -27.906 -21.125 1 95.19 329 GLY B O 1
ATOM 9727 N N . PHE B 1 330 ? -32.188 -26.109 -20.984 1 96.25 330 PHE B N 1
ATOM 9728 C CA . PHE B 1 330 ? -31.328 -26.703 -19.969 1 96.25 330 PHE B CA 1
ATOM 9729 C C . PHE B 1 330 ? -32.094 -26.969 -18.688 1 96.25 330 PHE B C 1
ATOM 9731 O O . PHE B 1 330 ? -31.906 -28 -18.047 1 96.25 330 PHE B O 1
ATOM 9738 N N . SER B 1 331 ? -32.906 -26 -18.281 1 95.25 331 SER B N 1
ATOM 9739 C CA . SER B 1 331 ? -33.688 -26.172 -17.062 1 95.25 331 SER B CA 1
ATOM 9740 C C . SER B 1 331 ? -34.562 -27.406 -17.156 1 95.25 331 SER B C 1
ATOM 9742 O O . SER B 1 331 ? -34.688 -28.156 -16.188 1 95.25 331 SER B O 1
ATOM 9744 N N . ASP B 1 332 ? -35.156 -27.609 -18.297 1 95 332 ASP B N 1
ATOM 9745 C CA . ASP B 1 332 ? -35.969 -28.781 -18.516 1 95 332 ASP B CA 1
ATOM 9746 C C . ASP B 1 332 ? -35.125 -30.062 -18.5 1 95 332 ASP B C 1
ATOM 9748 O O . ASP B 1 332 ? -35.562 -31.094 -18 1 95 332 ASP B O 1
ATOM 9752 N N . TYR B 1 333 ? -34.031 -29.953 -19.047 1 94.69 333 TYR B N 1
ATOM 9753 C CA . TYR B 1 333 ? -33.125 -31.078 -19.078 1 94.69 333 TYR B CA 1
ATOM 9754 C C . TYR B 1 333 ? -32.781 -31.516 -17.656 1 94.69 333 TYR B C 1
ATOM 9756 O O . TYR B 1 333 ? -32.812 -32.719 -17.344 1 94.69 333 TYR B O 1
ATOM 9764 N N . VAL B 1 334 ? -32.469 -30.594 -16.812 1 94.5 334 VAL B N 1
ATOM 9765 C CA . VAL B 1 334 ? -32.062 -30.875 -15.445 1 94.5 334 VAL B CA 1
ATOM 9766 C C . VAL B 1 334 ? -33.25 -31.344 -14.625 1 94.5 334 VAL B C 1
ATOM 9768 O O . VAL B 1 334 ? -33.094 -32.188 -13.742 1 94.5 334 VAL B O 1
ATOM 9771 N N . ARG B 1 335 ? -34.406 -30.812 -14.969 1 92.5 335 ARG B N 1
ATOM 9772 C CA . ARG B 1 335 ? -35.625 -31.219 -14.273 1 92.5 335 ARG B CA 1
ATOM 9773 C C . ARG B 1 335 ? -35.938 -32.688 -14.547 1 92.5 335 ARG B C 1
ATOM 9775 O O . ARG B 1 335 ? -36.562 -33.344 -13.703 1 92.5 335 ARG B O 1
ATOM 9782 N N . ASN B 1 336 ? -35.531 -33.156 -15.688 1 91.06 336 ASN B N 1
ATOM 9783 C CA . ASN B 1 336 ? -35.844 -34.531 -16.094 1 91.06 336 ASN B CA 1
ATOM 9784 C C . ASN B 1 336 ? -34.594 -35.375 -16.281 1 91.06 336 ASN B C 1
ATOM 9786 O O . ASN B 1 336 ? -34.406 -36 -17.312 1 91.06 336 ASN B O 1
ATOM 9790 N N . LEU B 1 337 ? -33.844 -35.344 -15.25 1 90.44 337 LEU B N 1
ATOM 9791 C CA . LEU B 1 337 ? -32.562 -36.062 -15.344 1 90.44 337 LEU B CA 1
ATOM 9792 C C . LEU B 1 337 ? -32.812 -37.562 -15.32 1 90.44 337 LEU B C 1
ATOM 9794 O O . LEU B 1 337 ? -33.531 -38.062 -14.445 1 90.44 337 LEU B O 1
ATOM 9798 N N . GLN B 1 338 ? -32.281 -38.281 -16.25 1 83.12 338 GLN B N 1
ATOM 9799 C CA . GLN B 1 338 ? -32.438 -39.75 -16.328 1 83.12 338 GLN B CA 1
ATOM 9800 C C . GLN B 1 338 ? -31.109 -40.438 -15.969 1 83.12 338 GLN B C 1
ATOM 9802 O O . GLN B 1 338 ? -30.031 -39.844 -16.141 1 83.12 338 GLN B O 1
ATOM 9807 N N . PRO B 1 339 ? -31.25 -41.625 -15.359 1 79.44 339 PRO B N 1
ATOM 9808 C CA . PRO B 1 339 ? -30.016 -42.375 -15.125 1 79.44 339 PRO B CA 1
ATOM 9809 C C . PRO B 1 339 ? -29.281 -42.719 -16.422 1 79.44 339 PRO B C 1
ATOM 9811 O O . PRO B 1 339 ? -29.906 -42.781 -17.484 1 79.44 339 PRO B O 1
ATOM 9814 N N . PRO B 1 340 ? -28 -42.75 -16.281 1 74.62 340 PRO B N 1
ATOM 9815 C CA . PRO B 1 340 ? -27.266 -43.094 -17.484 1 74.62 340 PRO B CA 1
ATOM 9816 C C . PRO B 1 340 ? -27.609 -44.469 -18.031 1 74.62 340 PRO B C 1
ATOM 9818 O O . PRO B 1 340 ? -28.062 -45.344 -17.281 1 74.62 340 PRO B O 1
ATOM 9821 N N . LEU B 1 341 ? -27.422 -44.562 -19.281 1 75.69 341 LEU B N 1
ATOM 9822 C CA . LEU B 1 341 ? -27.562 -45.875 -19.906 1 75.69 341 LEU B CA 1
ATOM 9823 C C . LEU B 1 341 ? -26.531 -46.844 -19.328 1 75.69 341 LEU B C 1
ATOM 9825 O O . LEU B 1 341 ? -25.469 -46.438 -18.859 1 75.69 341 LEU B O 1
ATOM 9829 N N . PRO B 1 342 ? -26.891 -48.094 -19.266 1 71.88 342 PRO B N 1
ATOM 9830 C CA . PRO B 1 342 ? -26.031 -49.094 -18.641 1 71.88 342 PRO B CA 1
ATOM 9831 C C . PRO B 1 342 ? -24.609 -49.094 -19.203 1 71.88 342 PRO B C 1
ATOM 9833 O O . PRO B 1 342 ? -23.656 -49.375 -18.484 1 71.88 342 PRO B O 1
ATOM 9836 N N . GLU B 1 343 ? -24.469 -48.625 -20.484 1 75.19 343 GLU B N 1
ATOM 9837 C CA . GLU B 1 343 ? -23.156 -48.656 -21.109 1 75.19 343 GLU B CA 1
ATOM 9838 C C . GLU B 1 343 ? -22.391 -47.344 -20.797 1 75.19 343 GLU B C 1
ATOM 9840 O O . GLU B 1 343 ? -21.172 -47.281 -20.984 1 75.19 343 GLU B O 1
ATOM 9845 N N . LEU B 1 344 ? -23.125 -46.438 -20.266 1 81.56 344 LEU B N 1
ATOM 9846 C CA . LEU B 1 344 ? -22.531 -45.125 -19.969 1 81.56 344 LEU B CA 1
ATOM 9847 C C . LEU B 1 344 ? -22.312 -44.969 -18.469 1 81.56 344 LEU B C 1
ATOM 9849 O O . LEU B 1 344 ? -22.844 -45.719 -17.672 1 81.56 344 LEU B O 1
ATOM 9853 N N . ARG B 1 345 ? -21.328 -44.156 -18.109 1 82 345 ARG B N 1
ATOM 9854 C CA . ARG B 1 345 ? -21.016 -43.906 -16.703 1 82 345 ARG B CA 1
ATOM 9855 C C . ARG B 1 345 ? -21.359 -42.469 -16.312 1 82 345 ARG B C 1
ATOM 9857 O O . ARG B 1 345 ? -21.141 -41.531 -17.094 1 82 345 ARG B O 1
ATOM 9864 N N . ASN B 1 346 ? -22.062 -42.344 -15.203 1 87.88 346 ASN B N 1
ATOM 9865 C CA . ASN B 1 346 ? -22.312 -41.062 -14.562 1 87.88 346 ASN B CA 1
ATOM 9866 C C . ASN B 1 346 ? -22.469 -41.219 -13.055 1 87.88 346 ASN B C 1
ATOM 9868 O O . ASN B 1 346 ? -23.578 -41.25 -12.539 1 87.88 346 ASN B O 1
ATOM 9872 N N . ASP B 1 347 ? -21.391 -41.125 -12.359 1 88.62 347 ASP B N 1
ATOM 9873 C CA . ASP B 1 347 ? -21.328 -41.438 -10.93 1 88.62 347 ASP B CA 1
ATOM 9874 C C . ASP B 1 347 ? -21.875 -40.281 -10.102 1 88.62 347 ASP B C 1
ATOM 9876 O O . ASP B 1 347 ? -22.469 -40.469 -9.047 1 88.62 347 ASP B O 1
ATOM 9880 N N . PHE B 1 348 ? -21.75 -39.094 -10.602 1 90.06 348 PHE B N 1
ATOM 9881 C CA . PHE B 1 348 ? -22.156 -37.969 -9.766 1 90.06 348 PHE B CA 1
ATOM 9882 C C . PHE B 1 348 ? -23.672 -37.781 -9.773 1 90.06 348 PHE B C 1
ATOM 9884 O O . PHE B 1 348 ? -24.25 -37.281 -8.812 1 90.06 348 PHE B O 1
ATOM 9891 N N . ILE B 1 349 ? -24.312 -38.219 -10.852 1 91.44 349 ILE B N 1
ATOM 9892 C CA . ILE B 1 349 ? -25.766 -38.219 -10.867 1 91.44 349 ILE B CA 1
ATOM 9893 C C . ILE B 1 349 ? -26.297 -39.219 -9.852 1 91.44 349 ILE B C 1
ATOM 9895 O O . ILE B 1 349 ? -27.266 -38.938 -9.141 1 91.44 349 ILE B O 1
ATOM 9899 N N . LYS B 1 350 ? -25.641 -40.375 -9.812 1 89.94 350 LYS B N 1
ATOM 9900 C CA . LYS B 1 350 ? -26.031 -41.375 -8.828 1 89.94 350 LYS B CA 1
ATOM 9901 C C . LYS B 1 350 ? -25.875 -40.844 -7.406 1 89.94 350 LYS B C 1
ATOM 9903 O O . LYS B 1 350 ? -26.75 -41.062 -6.566 1 89.94 350 LYS B O 1
ATOM 9908 N N . GLU B 1 351 ? -24.781 -40.219 -7.227 1 91.19 351 GLU B N 1
ATOM 9909 C CA . GLU B 1 351 ? -24.531 -39.656 -5.906 1 91.19 351 GLU B CA 1
ATOM 9910 C C . GLU B 1 351 ? -25.562 -38.594 -5.551 1 91.19 351 GLU B C 1
ATOM 9912 O O . GLU B 1 351 ? -26.031 -38.531 -4.41 1 91.19 351 GLU B O 1
ATOM 9917 N N . TYR B 1 352 ? -25.984 -37.781 -6.516 1 92.75 352 TYR B N 1
ATOM 9918 C CA . TYR B 1 352 ? -26.984 -36.75 -6.305 1 92.75 352 TYR B CA 1
ATOM 9919 C C . TYR B 1 352 ? -28.344 -37.344 -5.977 1 92.75 352 TYR B C 1
ATOM 9921 O O . TYR B 1 352 ? -29.031 -36.906 -5.059 1 92.75 352 TYR B O 1
ATOM 9929 N N . LYS B 1 353 ? -28.656 -38.375 -6.727 1 92.25 353 LYS B N 1
ATOM 9930 C CA . LYS B 1 353 ? -29.953 -39.031 -6.508 1 92.25 353 LYS B CA 1
ATOM 9931 C C . LYS B 1 353 ? -30.016 -39.656 -5.125 1 92.25 353 LYS B C 1
ATOM 9933 O O . LYS B 1 353 ? -31.047 -39.594 -4.453 1 92.25 353 LYS B O 1
ATOM 9938 N N . GLU B 1 354 ? -28.938 -40.219 -4.73 1 90.5 354 GLU B N 1
ATOM 9939 C CA . GLU B 1 354 ? -28.875 -40.812 -3.391 1 90.5 354 GLU B CA 1
ATOM 9940 C C . GLU B 1 354 ? -28.969 -39.719 -2.316 1 90.5 354 GLU B C 1
ATOM 9942 O O . GLU B 1 354 ? -29.562 -39.938 -1.256 1 90.5 354 GLU B O 1
ATOM 9947 N N . LEU B 1 355 ? -28.297 -38.656 -2.559 1 90.88 355 LEU B N 1
ATOM 9948 C CA . LEU B 1 355 ? -28.328 -37.531 -1.619 1 90.88 355 LEU B CA 1
ATOM 9949 C C . LEU B 1 355 ? -29.734 -36.969 -1.458 1 90.88 355 LEU B C 1
ATOM 9951 O O . LEU B 1 355 ? -30.172 -36.719 -0.339 1 90.88 355 LEU B O 1
ATOM 9955 N N . ARG B 1 356 ? -30.469 -36.875 -2.551 1 91.88 356 ARG B N 1
ATOM 9956 C CA . ARG B 1 356 ? -31.766 -36.188 -2.551 1 91.88 356 ARG B CA 1
ATOM 9957 C C . ARG B 1 356 ? -32.875 -37.156 -2.129 1 91.88 356 ARG B C 1
ATOM 9959 O O . ARG B 1 356 ? -33.781 -36.781 -1.382 1 91.88 356 ARG B O 1
ATOM 9966 N N . PHE B 1 357 ? -32.781 -38.469 -2.568 1 93.19 357 PHE B N 1
ATOM 9967 C CA . PHE B 1 357 ? -33.969 -39.312 -2.469 1 93.19 357 PHE B CA 1
ATOM 9968 C C . PHE B 1 357 ? -33.656 -40.562 -1.642 1 93.19 357 PHE B C 1
ATOM 9970 O O . PHE B 1 357 ? -34.562 -41.312 -1.304 1 93.19 357 PHE B O 1
ATOM 9977 N N . GLY B 1 358 ? -32.406 -40.75 -1.363 1 92.56 358 GLY B N 1
ATOM 9978 C CA . GLY B 1 358 ? -32.031 -41.906 -0.547 1 92.56 358 GLY B CA 1
ATOM 9979 C C . GLY B 1 358 ? -32.656 -41.844 0.844 1 92.56 358 GLY B C 1
ATOM 9980 O O . GLY B 1 358 ? -32.75 -40.781 1.448 1 92.56 358 GLY B O 1
ATOM 9981 N N . CYS B 1 359 ? -33 -43 1.263 1 91.88 359 CYS B N 1
ATOM 9982 C CA . CYS B 1 359 ? -33.562 -43.094 2.6 1 91.88 359 CYS B CA 1
ATOM 9983 C C . CYS B 1 359 ? -32.531 -43.531 3.621 1 91.88 359 CYS B C 1
ATOM 9985 O O . CYS B 1 359 ? -32.438 -44.719 3.98 1 91.88 359 CYS B O 1
ATOM 9987 N N . THR B 1 360 ? -31.828 -42.625 4.113 1 90.44 360 THR B N 1
ATOM 9988 C CA . THR B 1 360 ? -30.75 -42.938 5.055 1 90.44 360 THR B CA 1
ATOM 9989 C C . THR B 1 360 ? -31.312 -43.031 6.477 1 90.44 360 THR B C 1
ATOM 9991 O O . THR B 1 360 ? -32.375 -42.531 6.773 1 90.44 360 THR B O 1
ATOM 9994 N N . GLU B 1 361 ? -30.531 -43.688 7.309 1 90.75 361 GLU B N 1
ATOM 9995 C CA . GLU B 1 361 ? -30.938 -43.844 8.703 1 90.75 361 GLU B CA 1
ATOM 9996 C C . GLU B 1 361 ? -31 -42.5 9.406 1 90.75 361 GLU B C 1
ATOM 9998 O O . GLU B 1 361 ? -31.891 -42.25 10.227 1 90.75 361 GLU B O 1
ATOM 10003 N N . GLU B 1 362 ? -30.094 -41.688 9.094 1 89.12 362 GLU B N 1
ATOM 10004 C CA . GLU B 1 362 ? -30.062 -40.344 9.688 1 89.12 362 GLU B CA 1
ATOM 10005 C C . GLU B 1 362 ? -31.328 -39.562 9.352 1 89.12 362 GLU B C 1
ATOM 10007 O O . GLU B 1 362 ? -31.859 -38.844 10.195 1 89.12 362 GLU B O 1
ATOM 10012 N N . TYR B 1 363 ? -31.734 -39.688 8.141 1 91 363 TYR B N 1
ATOM 10013 C CA . TYR B 1 363 ? -32.906 -38.969 7.703 1 91 363 TYR B CA 1
ATOM 10014 C C . TYR B 1 363 ? -34.156 -39.531 8.375 1 91 363 TYR B C 1
ATOM 10016 O O . TYR B 1 363 ? -35.062 -38.781 8.773 1 91 363 TYR B O 1
ATOM 10024 N N . ARG B 1 364 ? -34.312 -40.75 8.555 1 90 364 ARG B N 1
ATOM 10025 C CA . ARG B 1 364 ? -35.438 -41.406 9.234 1 90 364 ARG B CA 1
ATOM 10026 C C . ARG B 1 364 ? -35.531 -40.938 10.688 1 90 364 ARG B C 1
ATOM 10028 O O . ARG B 1 364 ? -36.625 -40.656 11.188 1 90 364 ARG B O 1
ATOM 10035 N N . LYS B 1 365 ? -34.312 -40.938 11.227 1 89.69 365 LYS B N 1
ATOM 10036 C CA . LYS B 1 365 ? -34.281 -40.5 12.609 1 89.69 365 LYS B CA 1
ATOM 10037 C C . LYS B 1 365 ? -34.75 -39.031 12.727 1 89.69 365 LYS B C 1
ATOM 10039 O O . LYS B 1 365 ? -35.406 -38.656 13.703 1 89.69 365 LYS B O 1
ATOM 10044 N N . TYR B 1 366 ? -34.312 -38.312 11.805 1 91.31 366 TYR B N 1
ATOM 10045 C CA . TYR B 1 366 ? -34.719 -36.938 11.789 1 91.31 366 TYR B CA 1
ATOM 10046 C C . TYR B 1 366 ? -36.219 -36.781 11.641 1 91.31 366 TYR B C 1
ATOM 10048 O O . TYR B 1 366 ? -36.844 -35.969 12.32 1 91.31 366 TYR B O 1
ATOM 10056 N N . LEU B 1 367 ? -36.844 -37.562 10.766 1 88.5 367 LEU B N 1
ATOM 10057 C CA . LEU B 1 367 ? -38.281 -37.531 10.57 1 88.5 367 LEU B CA 1
ATOM 10058 C C . LEU B 1 367 ? -39 -37.938 11.852 1 88.5 367 LEU B C 1
ATOM 10060 O O . LEU B 1 367 ? -40.031 -37.344 12.18 1 88.5 367 LEU B O 1
ATOM 10064 N N . GLU B 1 368 ? -38.469 -38.812 12.531 1 88.81 368 GLU B N 1
ATOM 10065 C CA . GLU B 1 368 ? -39.031 -39.25 13.812 1 88.81 368 GLU B CA 1
ATOM 10066 C C . GLU B 1 368 ? -38.938 -38.125 14.859 1 88.81 368 GLU B C 1
ATOM 10068 O O . GLU B 1 368 ? -39.875 -37.906 15.625 1 88.81 368 GLU B O 1
ATOM 10073 N N . CYS B 1 369 ? -37.75 -37.625 14.852 1 90.94 369 CYS B N 1
ATOM 10074 C CA . CYS B 1 369 ? -37.531 -36.5 15.773 1 90.94 369 CYS B CA 1
ATOM 10075 C C . CYS B 1 369 ? -38.5 -35.375 15.508 1 90.94 369 CYS B C 1
ATOM 10077 O O . CYS B 1 369 ? -39.062 -34.781 16.438 1 90.94 369 CYS B O 1
ATOM 10079 N N . LYS B 1 370 ? -38.656 -35 14.289 1 86.69 370 LYS B N 1
ATOM 10080 C CA . LYS B 1 370 ? -39.531 -33.906 13.906 1 86.69 370 LYS B CA 1
ATOM 10081 C C . LYS B 1 370 ? -41 -34.219 14.289 1 86.69 370 LYS B C 1
ATOM 10083 O O . LYS B 1 370 ? -41.75 -33.344 14.633 1 86.69 370 LYS B O 1
ATOM 10088 N N . ALA B 1 371 ? -41.406 -35.438 14.25 1 84.81 371 ALA B N 1
ATOM 10089 C CA . ALA B 1 371 ? -42.75 -35.844 14.594 1 84.81 371 ALA B CA 1
ATOM 10090 C C . ALA B 1 371 ? -42.969 -35.781 16.094 1 84.81 371 ALA B C 1
ATOM 10092 O O . ALA B 1 371 ? -44.094 -35.594 16.547 1 84.81 371 ALA B O 1
ATOM 10093 N N . SER B 1 372 ? -41.906 -35.906 16.844 1 85.44 372 SER B N 1
ATOM 10094 C CA . SER B 1 372 ? -42.031 -35.906 18.297 1 85.44 372 SER B CA 1
ATOM 10095 C C . SER B 1 372 ? -41.969 -34.469 18.844 1 85.44 372 SER B C 1
ATOM 10097 O O . SER B 1 372 ? -41.969 -34.281 20.047 1 85.44 372 SER B O 1
ATOM 10099 N N . SER B 1 373 ? -42.031 -33.438 18.078 1 73.19 373 SER B N 1
ATOM 10100 C CA . SER B 1 373 ? -42.031 -32.031 18.422 1 73.19 373 SER B CA 1
ATOM 10101 C C . SER B 1 373 ? -40.812 -31.656 19.219 1 73.19 373 SER B C 1
ATOM 10103 O O . SER B 1 373 ? -40.875 -30.797 20.109 1 73.19 373 SER B O 1
ATOM 10105 N N . LYS B 1 374 ? -39.781 -32.438 19.172 1 76.38 374 LYS B N 1
ATOM 10106 C CA . LYS B 1 374 ? -38.531 -32.062 19.828 1 76.38 374 LYS B CA 1
ATOM 10107 C C . LYS B 1 374 ? -37.625 -31.234 18.906 1 76.38 374 LYS B C 1
ATOM 10109 O O . LYS B 1 374 ? -37.844 -31.203 17.688 1 76.38 374 LYS B O 1
ATOM 10114 N N . TYR B 1 375 ? -36.812 -30.484 19.5 1 79.44 375 TYR B N 1
ATOM 10115 C CA . TYR B 1 375 ? -35.844 -29.703 18.734 1 79.44 375 TYR B CA 1
ATOM 10116 C C . TYR B 1 375 ? -34.781 -30.609 18.109 1 79.44 375 TYR B C 1
ATOM 10118 O O . TYR B 1 375 ? -34.125 -31.391 18.812 1 79.44 375 TYR B O 1
ATOM 10126 N N . CYS B 1 376 ? -34.875 -30.766 16.734 1 81.75 376 CYS B N 1
ATOM 10127 C CA . CYS B 1 376 ? -33.906 -31.594 16.016 1 81.75 376 CYS B CA 1
ATOM 10128 C C . CYS B 1 376 ? -32.812 -30.75 15.398 1 81.75 376 CYS B C 1
ATOM 10130 O O . CYS B 1 376 ? -33.031 -29.609 15.016 1 81.75 376 CYS B O 1
ATOM 10132 N N . PHE B 1 377 ? -31.625 -31.219 15.547 1 79.75 377 PHE B N 1
ATOM 10133 C CA . PHE B 1 377 ? -30.484 -30.547 14.906 1 79.75 377 PHE B CA 1
ATOM 10134 C C . PHE B 1 377 ? -30.047 -31.312 13.664 1 79.75 377 PHE B C 1
ATOM 10136 O O . PHE B 1 377 ? -29.219 -32.219 13.742 1 79.75 377 PHE B O 1
ATOM 10143 N N . PRO B 1 378 ? -30.625 -30.875 12.5 1 80.06 378 PRO B N 1
ATOM 10144 C CA . PRO B 1 378 ? -30.281 -31.641 11.297 1 80.06 378 PRO B CA 1
ATOM 10145 C C . PRO B 1 378 ? -28.922 -31.25 10.719 1 80.06 378 PRO B C 1
ATOM 10147 O O . PRO B 1 378 ? -28.5 -30.094 10.852 1 80.06 378 PRO B O 1
ATOM 10150 N N . SER B 1 379 ? -28.266 -32.312 10.141 1 79.25 379 SER B N 1
ATOM 10151 C CA . SER B 1 379 ? -27.047 -32.062 9.367 1 79.25 379 SER B CA 1
ATOM 10152 C C . SER B 1 379 ? -27.375 -31.5 7.996 1 79.25 379 SER B C 1
ATOM 10154 O O . SER B 1 379 ? -28.531 -31.484 7.582 1 79.25 379 SER B O 1
ATOM 10156 N N . ASP B 1 380 ? -26.375 -31.047 7.277 1 74.31 380 ASP B N 1
ATOM 10157 C CA . ASP B 1 380 ? -26.562 -30.469 5.949 1 74.31 380 ASP B CA 1
ATOM 10158 C C . ASP B 1 380 ? -27.078 -31.5 4.965 1 74.31 380 ASP B C 1
ATOM 10160 O O . ASP B 1 380 ? -27.875 -31.188 4.078 1 74.31 380 ASP B O 1
ATOM 10164 N N . SER B 1 381 ? -26.625 -32.688 5.207 1 80 381 SER B N 1
ATOM 10165 C CA . SER B 1 381 ? -27.062 -33.781 4.324 1 80 381 SER B CA 1
ATOM 10166 C C . SER B 1 381 ? -28.547 -34.062 4.496 1 80 381 SER B C 1
ATOM 10168 O O . SER B 1 381 ? -29.25 -34.344 3.521 1 80 381 SER B O 1
ATOM 10170 N N . VAL B 1 382 ? -29.016 -33.906 5.664 1 85.75 382 VAL B N 1
ATOM 10171 C CA . VAL B 1 382 ? -30.422 -34.156 5.965 1 85.75 382 VAL B CA 1
ATOM 10172 C C . VAL B 1 382 ? -31.281 -33 5.422 1 85.75 382 VAL B C 1
ATOM 10174 O O . VAL B 1 382 ? -32.375 -33.219 4.906 1 85.75 382 VAL B O 1
ATOM 10177 N N . LEU B 1 383 ? -30.703 -31.812 5.484 1 81.31 383 LEU B N 1
ATOM 10178 C CA . LEU B 1 383 ? -31.438 -30.641 5.031 1 81.31 383 LEU B CA 1
ATOM 10179 C C . LEU B 1 383 ? -31.578 -30.641 3.516 1 81.31 383 LEU B C 1
ATOM 10181 O O . LEU B 1 383 ? -32.5 -30.031 2.977 1 81.31 383 LEU B O 1
ATOM 10185 N N . SER B 1 384 ? -30.781 -31.375 2.85 1 85.38 384 SER B N 1
ATOM 10186 C CA . SER B 1 384 ? -30.797 -31.391 1.391 1 85.38 384 SER B CA 1
ATOM 10187 C C . SER B 1 384 ? -31.734 -32.469 0.864 1 85.38 384 SER B C 1
ATOM 10189 O O . SER B 1 384 ? -32 -32.531 -0.34 1 85.38 384 SER B O 1
ATOM 10191 N N . LYS B 1 385 ? -32.344 -33.188 1.723 1 91.25 385 LYS B N 1
ATOM 10192 C CA . LYS B 1 385 ? -33.188 -34.281 1.31 1 91.25 385 LYS B CA 1
ATOM 10193 C C . LYS B 1 385 ? -34.5 -33.781 0.726 1 91.25 385 LYS B C 1
ATOM 10195 O O . LYS B 1 385 ? -35.062 -32.781 1.196 1 91.25 385 LYS B O 1
ATOM 10200 N N . SER B 1 386 ? -35 -34.5 -0.307 1 93.12 386 SER B N 1
ATOM 10201 C CA . SER B 1 386 ? -36.281 -34.188 -0.925 1 93.12 386 SER B CA 1
ATOM 10202 C C . SER B 1 386 ? -37.438 -34.688 -0.05 1 93.12 386 SER B C 1
ATOM 10204 O O . SER B 1 386 ? -37.312 -35.656 0.671 1 93.12 386 SER B O 1
ATOM 10206 N N . PRO B 1 387 ? -38.562 -33.906 -0.145 1 88.81 387 PRO B N 1
ATOM 10207 C CA . PRO B 1 387 ? -39.75 -34.438 0.534 1 88.81 387 PRO B CA 1
ATOM 10208 C C . PRO B 1 387 ? -40.156 -35.812 0.029 1 88.81 387 PRO B C 1
ATOM 10210 O O . PRO B 1 387 ? -40.906 -36.531 0.714 1 88.81 387 PRO B O 1
ATOM 10213 N N . LEU B 1 388 ? -39.625 -36.25 -1.078 1 92.69 388 LEU B N 1
ATOM 10214 C CA . LEU B 1 388 ? -39.938 -37.531 -1.678 1 92.69 388 LEU B CA 1
ATOM 10215 C C . LEU B 1 388 ? -39 -38.625 -1.164 1 92.69 388 LEU B C 1
ATOM 10217 O O . LEU B 1 388 ? -39.219 -39.812 -1.462 1 92.69 388 LEU B O 1
ATOM 10221 N N . ALA B 1 389 ? -38.156 -38.219 -0.356 1 93.19 389 ALA B N 1
ATOM 10222 C CA . ALA B 1 389 ? -37.188 -39.219 0.167 1 93.19 389 ALA B CA 1
ATOM 10223 C C . ALA B 1 389 ? -37.906 -40.281 0.957 1 93.19 389 ALA B C 1
ATOM 10225 O O . ALA B 1 389 ? -38.844 -40 1.708 1 93.19 389 ALA B O 1
ATOM 10226 N N . CYS B 1 390 ? -37.531 -41.531 0.818 1 90.19 390 CYS B N 1
ATOM 10227 C CA . CYS B 1 390 ? -38.031 -42.719 1.502 1 90.19 390 CYS B CA 1
ATOM 10228 C C . CYS B 1 390 ? -39.406 -43.094 0.963 1 90.19 390 CYS B C 1
ATOM 10230 O O . CYS B 1 390 ? -40.031 -44.031 1.474 1 90.19 390 CYS B O 1
ATOM 10232 N N . THR B 1 391 ? -39.969 -42.438 -0.009 1 91.88 391 THR B N 1
ATOM 10233 C CA . THR B 1 391 ? -41.312 -42.75 -0.527 1 91.88 391 THR B CA 1
ATOM 102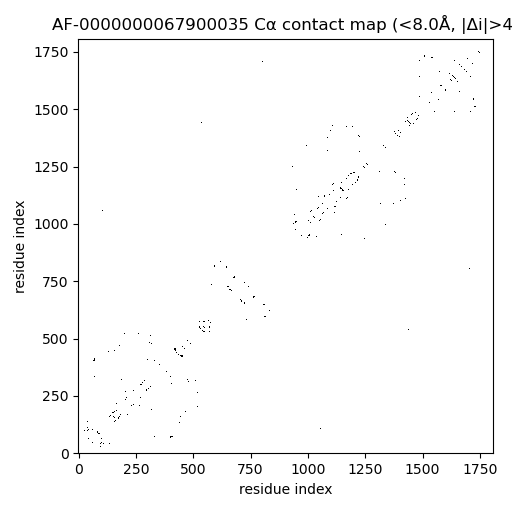34 C C . THR B 1 391 ? -41.219 -43.219 -1.982 1 91.88 391 THR B C 1
ATOM 10236 O O . THR B 1 391 ? -42.156 -43.844 -2.5 1 91.88 391 THR B O 1
ATOM 10239 N N . VAL B 1 392 ? -40.219 -42.844 -2.557 1 92.62 392 VAL B N 1
ATOM 10240 C CA . VAL B 1 392 ? -40.094 -43.188 -3.973 1 92.62 392 VAL B CA 1
ATOM 10241 C C . VAL B 1 392 ? -39.688 -44.656 -4.125 1 92.62 392 VAL B C 1
ATOM 10243 O O . VAL B 1 392 ? -38.938 -45.188 -3.287 1 92.62 392 VAL B O 1
ATOM 10246 N N . GLU B 1 393 ? -40.188 -45.312 -5.152 1 89.81 393 GLU B N 1
ATOM 10247 C CA . GLU B 1 393 ? -39.875 -46.719 -5.41 1 89.81 393 GLU B CA 1
ATOM 10248 C C . GLU B 1 393 ? -38.438 -46.875 -5.906 1 89.81 393 GLU B C 1
ATOM 10250 O O . GLU B 1 393 ? -37.719 -47.812 -5.469 1 89.81 393 GLU B O 1
ATOM 10255 N N . ASN B 1 394 ? -38.062 -46.031 -6.836 1 90.25 394 ASN B N 1
ATOM 10256 C CA . ASN B 1 394 ? -36.719 -46.062 -7.395 1 90.25 394 ASN B CA 1
ATOM 10257 C C . ASN B 1 394 ? -36 -44.719 -7.23 1 90.25 394 ASN B C 1
ATOM 10259 O O . ASN B 1 394 ? -36.406 -43.719 -7.871 1 90.25 394 ASN B O 1
ATOM 10263 N N . VAL B 1 395 ? -34.969 -44.688 -6.445 1 91.06 395 VAL B N 1
ATOM 10264 C CA . VAL B 1 395 ? -34.219 -43.5 -6.09 1 91.06 395 VAL B CA 1
ATOM 10265 C C . VAL B 1 395 ? -33.562 -42.906 -7.34 1 91.06 395 VAL B C 1
ATOM 10267 O O . VAL B 1 395 ? -33.469 -41.688 -7.484 1 91.06 395 VAL B O 1
ATOM 10270 N N . TYR B 1 396 ? -33.188 -43.688 -8.344 1 88.81 396 TYR B N 1
ATOM 10271 C CA . TYR B 1 396 ? -32.375 -43.25 -9.477 1 88.81 396 TYR B CA 1
ATOM 10272 C C . TYR B 1 396 ? -33.219 -42.656 -10.57 1 88.81 396 TYR B C 1
ATOM 10274 O O . TYR B 1 396 ? -32.719 -41.969 -11.453 1 88.81 396 TYR B O 1
ATOM 10282 N N . THR B 1 397 ? -34.531 -42.812 -10.531 1 89.75 397 THR B N 1
ATOM 10283 C CA . THR B 1 397 ? -35.406 -42.219 -11.547 1 89.75 397 THR B CA 1
ATOM 10284 C C . THR B 1 397 ? -36.219 -41.062 -10.969 1 89.75 397 THR B C 1
ATOM 10286 O O . THR B 1 397 ? -36.938 -40.375 -11.711 1 89.75 397 THR B O 1
ATOM 10289 N N . ALA B 1 398 ? -36.062 -40.812 -9.695 1 92.44 398 ALA B N 1
ATOM 10290 C CA . ALA B 1 398 ? -36.812 -39.75 -9.047 1 92.44 398 ALA B CA 1
ATOM 10291 C C . ALA B 1 398 ? -36.219 -38.375 -9.398 1 92.44 398 ALA B C 1
ATOM 10293 O O . ALA B 1 398 ? -35 -38.25 -9.562 1 92.44 398 ALA B O 1
ATOM 10294 N N . ASN B 1 399 ? -37.094 -37.344 -9.625 1 92.56 399 ASN B N 1
ATOM 10295 C CA . ASN B 1 399 ? -36.688 -36 -9.922 1 92.56 399 ASN B CA 1
ATOM 10296 C C . ASN B 1 399 ? -37.469 -34.969 -9.102 1 92.56 399 ASN B C 1
ATOM 10298 O O . ASN B 1 399 ? -38.594 -35.25 -8.656 1 92.56 399 ASN B O 1
ATOM 10302 N N . ASP B 1 400 ? -36.812 -33.875 -8.781 1 90.56 400 ASP B N 1
ATOM 10303 C CA . ASP B 1 400 ? -37.469 -32.688 -8.203 1 90.56 400 ASP B CA 1
ATOM 10304 C C . ASP B 1 400 ? -36.844 -31.422 -8.734 1 90.56 400 ASP B C 1
ATOM 10306 O O . ASP B 1 400 ? -36.094 -31.438 -9.711 1 90.56 400 ASP B O 1
ATOM 10310 N N . ASP B 1 401 ? -37.156 -30.25 -8.227 1 90.38 401 ASP B N 1
ATOM 10311 C CA . ASP B 1 401 ? -36.719 -28.969 -8.781 1 90.38 401 ASP B CA 1
ATOM 10312 C C . ASP B 1 401 ? -35.5 -28.453 -8.039 1 90.38 401 ASP B C 1
ATOM 10314 O O . ASP B 1 401 ? -35.094 -27.297 -8.227 1 90.38 401 ASP B O 1
ATOM 10318 N N . TYR B 1 402 ? -34.875 -29.281 -7.281 1 90.12 402 TYR B N 1
ATOM 10319 C CA . TYR B 1 402 ? -33.781 -28.812 -6.422 1 90.12 402 TYR B CA 1
ATOM 10320 C C . TYR B 1 402 ? -32.594 -28.391 -7.246 1 90.12 402 TYR B C 1
ATOM 10322 O O . TYR B 1 402 ? -31.984 -27.344 -6.988 1 90.12 402 TYR B O 1
ATOM 10330 N N . LEU B 1 403 ? -32.219 -29.156 -8.188 1 91.44 403 LEU B N 1
ATOM 10331 C CA . LEU B 1 403 ? -31.062 -28.828 -9.023 1 91.44 403 LEU B CA 1
ATOM 10332 C C . LEU B 1 403 ? -31.344 -27.609 -9.883 1 91.44 403 LEU B C 1
ATOM 10334 O O . LEU B 1 403 ? -30.438 -26.812 -10.164 1 91.44 403 LEU B O 1
ATOM 10338 N N . VAL B 1 404 ? -32.562 -27.453 -10.352 1 92.75 404 VAL B N 1
ATOM 10339 C CA . VAL B 1 404 ? -32.938 -26.297 -11.141 1 92.75 404 VAL B CA 1
ATOM 10340 C C . VAL B 1 404 ? -32.812 -25.031 -10.305 1 92.75 404 VAL B C 1
ATOM 10342 O O . VAL B 1 404 ? -32.375 -23.984 -10.805 1 92.75 404 VAL B O 1
ATOM 10345 N N . LYS B 1 405 ? -33.156 -25.125 -9.047 1 87.19 405 LYS B N 1
ATOM 10346 C CA . LYS B 1 405 ? -33.094 -23.984 -8.133 1 87.19 405 LYS B CA 1
ATOM 10347 C C . LYS B 1 405 ? -31.641 -23.594 -7.844 1 87.19 405 LYS B C 1
ATOM 10349 O O . LYS B 1 405 ? -31.375 -22.469 -7.418 1 87.19 405 LYS B O 1
ATOM 10354 N N . ASN B 1 406 ? -30.734 -24.484 -8.125 1 88.19 406 ASN B N 1
ATOM 10355 C CA . ASN B 1 406 ? -29.328 -24.234 -7.844 1 88.19 406 ASN B CA 1
ATOM 10356 C C . ASN B 1 406 ? -28.562 -23.906 -9.117 1 88.19 406 ASN B C 1
ATOM 10358 O O . ASN B 1 406 ? -27.328 -24 -9.141 1 88.19 406 ASN B O 1
ATOM 10362 N N . ILE B 1 407 ? -29.25 -23.484 -10.102 1 91.56 407 ILE B N 1
ATOM 10363 C CA . ILE B 1 407 ? -28.609 -23.109 -11.352 1 91.56 407 ILE B CA 1
ATOM 10364 C C . ILE B 1 407 ? -27.969 -21.734 -11.211 1 91.56 407 ILE B C 1
ATOM 10366 O O . ILE B 1 407 ? -28.609 -20.781 -10.766 1 91.56 407 ILE B O 1
ATOM 10370 N N . GLU B 1 408 ? -26.719 -21.688 -11.445 1 90.56 408 GLU B N 1
ATOM 10371 C CA . GLU B 1 408 ? -26 -20.438 -11.641 1 90.56 408 GLU B CA 1
ATOM 10372 C C . GLU B 1 408 ? -25.766 -20.156 -13.125 1 90.56 408 GLU B C 1
ATOM 10374 O O . GLU B 1 408 ? -24.75 -20.594 -13.688 1 90.56 408 GLU B O 1
ATOM 10379 N N . MET B 1 409 ? -26.516 -19.375 -13.711 1 91.44 409 MET B N 1
ATOM 10380 C CA . MET B 1 409 ? -26.641 -19.266 -15.164 1 91.44 409 MET B CA 1
ATOM 10381 C C . MET B 1 409 ? -25.359 -18.766 -15.789 1 91.44 409 MET B C 1
ATOM 10383 O O . MET B 1 409 ? -25.016 -19.141 -16.922 1 91.44 409 MET B O 1
ATOM 10387 N N . ASN B 1 410 ? -24.656 -17.922 -15.133 1 93.12 410 ASN B N 1
ATOM 10388 C CA . ASN B 1 410 ? -23.422 -17.375 -15.688 1 93.12 410 ASN B CA 1
ATOM 10389 C C . ASN B 1 410 ? -22.422 -18.484 -16 1 93.12 410 ASN B C 1
ATOM 10391 O O . ASN B 1 410 ? -21.859 -18.516 -17.094 1 93.12 410 ASN B O 1
ATOM 10395 N N . LYS B 1 411 ? -22.25 -19.438 -15.117 1 94.25 411 LYS B N 1
ATOM 10396 C CA . LYS B 1 411 ? -21.281 -20.5 -15.297 1 94.25 411 LYS B CA 1
ATOM 10397 C C . LYS B 1 411 ? -21.781 -21.547 -16.297 1 94.25 411 LYS B C 1
ATOM 10399 O O . LYS B 1 411 ? -20.984 -22.109 -17.047 1 94.25 411 LYS B O 1
ATOM 10404 N N . ILE B 1 412 ? -23.078 -21.75 -16.266 1 95.88 412 ILE B N 1
ATOM 10405 C CA . ILE B 1 412 ? -23.688 -22.703 -17.188 1 95.88 412 ILE B CA 1
ATOM 10406 C C . ILE B 1 412 ? -23.547 -22.172 -18.625 1 95.88 412 ILE B C 1
ATOM 10408 O O . ILE B 1 412 ? -23.156 -22.922 -19.531 1 95.88 412 ILE B O 1
ATOM 10412 N N . TYR B 1 413 ? -23.844 -20.984 -18.75 1 96.06 413 TYR B N 1
ATOM 10413 C CA . TYR B 1 413 ? -23.719 -20.344 -20.047 1 96.06 413 TYR B CA 1
ATOM 10414 C C . TYR B 1 413 ? -22.281 -20.375 -20.547 1 96.06 413 TYR B C 1
ATOM 10416 O O . TYR B 1 413 ? -22.031 -20.734 -21.703 1 96.06 413 TYR B O 1
ATOM 10424 N N . SER B 1 414 ? -21.375 -20.031 -19.719 1 96.75 414 SER B N 1
ATOM 10425 C CA . SER B 1 414 ? -19.969 -20.016 -20.062 1 96.75 414 SER B CA 1
ATOM 10426 C C . SER B 1 414 ? -19.484 -21.391 -20.469 1 96.75 414 SER B C 1
ATOM 10428 O O . SER B 1 414 ? -18.688 -21.531 -21.406 1 96.75 414 SER B O 1
ATOM 10430 N N . THR B 1 415 ? -19.906 -22.453 -19.812 1 97.88 415 THR B N 1
ATOM 10431 C CA . THR B 1 415 ? -19.531 -23.812 -20.156 1 97.88 415 THR B CA 1
ATOM 10432 C C . THR B 1 415 ? -20.078 -24.203 -21.531 1 97.88 415 THR B C 1
ATOM 10434 O O . THR B 1 415 ? -19.375 -24.812 -22.328 1 97.88 415 THR B O 1
ATOM 10437 N N . SER B 1 416 ? -21.312 -23.812 -21.766 1 97.62 416 SER B N 1
ATOM 10438 C CA . SER B 1 416 ? -21.906 -24.094 -23.062 1 97.62 416 SER B CA 1
ATOM 10439 C C . SER B 1 416 ? -21.141 -23.391 -24.188 1 97.62 416 SER B C 1
ATOM 10441 O O . SER B 1 416 ? -21 -23.938 -25.281 1 97.62 416 SER B O 1
ATOM 10443 N N . LEU B 1 417 ? -20.703 -22.156 -23.891 1 97.56 417 LEU B N 1
ATOM 10444 C CA . LEU B 1 417 ? -19.906 -21.438 -24.875 1 97.56 417 LEU B CA 1
ATOM 10445 C C . LEU B 1 417 ? -18.625 -22.203 -25.219 1 97.56 417 LEU B C 1
ATOM 10447 O O . LEU B 1 417 ? -18.219 -22.266 -26.375 1 97.56 417 LEU B O 1
ATOM 10451 N N . ALA B 1 418 ? -18 -22.75 -24.203 1 98.31 418 ALA B N 1
ATOM 10452 C CA . ALA B 1 418 ? -16.75 -23.484 -24.391 1 98.31 418 ALA B CA 1
ATOM 10453 C C . ALA B 1 418 ? -16.953 -24.688 -25.328 1 98.31 418 ALA B C 1
ATOM 10455 O O . ALA B 1 418 ? -16.172 -24.891 -26.25 1 98.31 418 ALA B O 1
ATOM 10456 N N . ILE B 1 419 ? -18 -25.469 -25.078 1 98.44 419 ILE B N 1
ATOM 10457 C CA . ILE B 1 419 ? -18.266 -26.656 -25.875 1 98.44 419 ILE B CA 1
ATOM 10458 C C . ILE B 1 419 ? -18.656 -26.25 -27.297 1 98.44 419 ILE B C 1
ATOM 10460 O O . ILE B 1 419 ? -18.25 -26.891 -28.266 1 98.44 419 ILE B O 1
ATOM 10464 N N . THR B 1 420 ? -19.453 -25.219 -27.391 1 97.94 420 THR B N 1
ATOM 10465 C CA . THR B 1 420 ? -19.859 -24.719 -28.688 1 97.94 420 THR B CA 1
ATOM 10466 C C . THR B 1 420 ? -18.656 -24.281 -29.516 1 97.94 420 THR B C 1
ATOM 10468 O O . THR B 1 420 ? -18.578 -24.562 -30.719 1 97.94 420 THR B O 1
ATOM 10471 N N . ALA B 1 421 ? -17.734 -23.547 -28.891 1 98.44 421 ALA B N 1
ATOM 10472 C CA . ALA B 1 421 ? -16.5 -23.141 -29.578 1 98.44 421 ALA B CA 1
ATOM 10473 C C . ALA B 1 421 ? -15.742 -24.344 -30.109 1 98.44 421 ALA B C 1
ATOM 10475 O O . ALA B 1 421 ? -15.258 -24.344 -31.25 1 98.44 421 ALA B O 1
ATOM 10476 N N . ILE B 1 422 ? -15.602 -25.406 -29.328 1 98.38 422 ILE B N 1
ATOM 10477 C CA . ILE B 1 422 ? -14.898 -26.625 -29.719 1 98.38 422 ILE B CA 1
ATOM 10478 C C . ILE B 1 422 ? -15.617 -27.266 -30.906 1 98.38 422 ILE B C 1
ATOM 10480 O O . ILE B 1 422 ? -14.984 -27.641 -31.906 1 98.38 422 ILE B O 1
ATOM 10484 N N . GLY B 1 423 ? -16.969 -27.406 -30.797 1 97.56 423 GLY B N 1
ATOM 10485 C CA . GLY B 1 423 ? -17.75 -28 -31.875 1 97.56 423 GLY B CA 1
ATOM 10486 C C . GLY B 1 423 ? -17.609 -27.266 -33.188 1 97.56 423 GLY B C 1
ATOM 10487 O O . GLY B 1 423 ? -17.406 -27.875 -34.25 1 97.56 423 GLY B O 1
ATOM 10488 N N . GLN B 1 424 ? -17.75 -26.016 -33.125 1 97.38 424 GLN B N 1
ATOM 10489 C CA . GLN B 1 424 ? -17.688 -25.203 -34.344 1 97.38 424 GLN B CA 1
ATOM 10490 C C . GLN B 1 424 ? -16.266 -25.156 -34.875 1 97.38 424 GLN B C 1
ATOM 10492 O O . GLN B 1 424 ? -16.062 -25.109 -36.094 1 97.38 424 GLN B O 1
ATOM 10497 N N . ALA B 1 425 ? -15.258 -25.125 -34 1 97.75 425 ALA B N 1
ATOM 10498 C CA . ALA B 1 425 ? -13.875 -25.203 -34.469 1 97.75 425 ALA B CA 1
ATOM 10499 C C . ALA B 1 425 ? -13.602 -26.516 -35.188 1 97.75 425 ALA B C 1
ATOM 10501 O O . ALA B 1 425 ? -12.914 -26.531 -36.219 1 97.75 425 ALA B O 1
ATOM 10502 N N . LEU B 1 426 ? -14.125 -27.609 -34.656 1 96.5 426 LEU B N 1
ATOM 10503 C CA . LEU B 1 426 ? -13.992 -28.906 -35.281 1 96.5 426 LEU B CA 1
ATOM 10504 C C . LEU B 1 426 ? -14.641 -28.906 -36.688 1 96.5 426 LEU B C 1
ATOM 10506 O O . LEU B 1 426 ? -14.07 -29.438 -37.625 1 96.5 426 LEU B O 1
ATOM 10510 N N . ARG B 1 427 ? -15.797 -28.344 -36.75 1 95.69 427 ARG B N 1
ATOM 10511 C CA . ARG B 1 427 ? -16.484 -28.234 -38.031 1 95.69 427 ARG B CA 1
ATOM 10512 C C . ARG B 1 427 ? -15.609 -27.5 -39.062 1 95.69 427 ARG B C 1
ATOM 10514 O O . ARG B 1 427 ? -15.484 -27.938 -40.188 1 95.69 427 ARG B O 1
ATOM 10521 N N . ASN B 1 428 ? -15.031 -26.422 -38.625 1 94.69 428 ASN B N 1
ATOM 10522 C CA . ASN B 1 428 ? -14.211 -25.609 -39.5 1 94.69 428 ASN B CA 1
ATOM 10523 C C . ASN B 1 428 ? -13 -26.391 -40 1 94.69 428 ASN B C 1
ATOM 10525 O O . ASN B 1 428 ? -12.523 -26.141 -41.125 1 94.69 428 ASN B O 1
ATOM 10529 N N . ILE B 1 429 ? -12.539 -27.344 -39.25 1 94.5 429 ILE B N 1
ATOM 10530 C CA . ILE B 1 429 ? -11.32 -28.062 -39.594 1 94.5 429 ILE B CA 1
ATOM 10531 C C . ILE B 1 429 ? -11.672 -29.281 -40.469 1 94.5 429 ILE B C 1
ATOM 10533 O O . ILE B 1 429 ? -11.031 -29.531 -41.469 1 94.5 429 ILE B O 1
ATOM 10537 N N . VAL B 1 430 ? -12.734 -30.016 -40.094 1 93.31 430 VAL B N 1
ATOM 10538 C CA . VAL B 1 430 ? -12.891 -31.359 -40.656 1 93.31 430 VAL B CA 1
ATOM 10539 C C . VAL B 1 430 ? -14.031 -31.375 -41.656 1 93.31 430 VAL B C 1
ATOM 10541 O O . VAL B 1 430 ? -14.125 -32.281 -42.5 1 93.31 430 VAL B O 1
ATOM 10544 N N . CYS B 1 431 ? -14.883 -30.375 -41.594 1 91.69 431 CYS B N 1
ATOM 10545 C CA . CYS B 1 431 ? -16.062 -30.422 -42.469 1 91.69 431 CYS B CA 1
ATOM 10546 C C . CYS B 1 431 ? -15.914 -29.453 -43.625 1 91.69 431 CYS B C 1
ATOM 10548 O O . CYS B 1 431 ? -15.508 -28.312 -43.438 1 91.69 431 CYS B O 1
ATOM 10550 N N . LYS B 1 432 ? -16.047 -30.062 -44.875 1 87.06 432 LYS B N 1
ATOM 10551 C CA . LYS B 1 432 ? -16.094 -29.281 -46.094 1 87.06 432 LYS B CA 1
ATOM 10552 C C . LYS B 1 432 ? -17.312 -29.641 -46.938 1 87.06 432 LYS B C 1
ATOM 10554 O O . LYS B 1 432 ? -17.547 -30.812 -47.25 1 87.06 432 LYS B O 1
ATOM 10559 N N . ASN B 1 433 ? -18.094 -28.703 -47.375 1 82.75 433 ASN B N 1
ATOM 10560 C CA . ASN B 1 433 ? -19.25 -28.844 -48.281 1 82.75 433 ASN B CA 1
ATOM 10561 C C . ASN B 1 433 ? -20.25 -29.859 -47.719 1 82.75 433 ASN B C 1
ATOM 10563 O O . ASN B 1 433 ? -20.672 -30.766 -48.438 1 82.75 433 ASN B O 1
ATOM 10567 N N . GLY B 1 434 ? -20.469 -29.875 -46.406 1 79 434 GLY B N 1
ATOM 10568 C CA . GLY B 1 434 ? -21.516 -30.688 -45.781 1 79 434 GLY B CA 1
ATOM 10569 C C . GLY B 1 434 ? -21.047 -32.062 -45.406 1 79 434 GLY B C 1
ATOM 10570 O O . GLY B 1 434 ? -21.812 -32.844 -44.812 1 79 434 GLY B O 1
ATOM 10571 N N . THR B 1 435 ? -19.859 -32.438 -45.719 1 86.69 435 THR B N 1
ATOM 10572 C CA . THR B 1 435 ? -19.312 -33.719 -45.312 1 86.69 435 THR B CA 1
ATOM 10573 C C . THR B 1 435 ? -18.078 -33.531 -44.438 1 86.69 435 THR B C 1
ATOM 10575 O O . THR B 1 435 ? -17.266 -32.656 -44.688 1 86.69 435 THR B O 1
ATOM 10578 N N . CYS B 1 436 ? -18.078 -34.281 -43.375 1 89.06 436 CYS B N 1
ATOM 10579 C CA . CYS B 1 436 ? -16.938 -34.188 -42.469 1 89.06 436 CYS B CA 1
ATOM 10580 C C . CYS B 1 436 ? -16 -35.375 -42.656 1 89.06 436 CYS B C 1
ATOM 10582 O O . CYS B 1 436 ? -16.438 -36.531 -42.688 1 89.06 436 CYS B O 1
ATOM 10584 N N . GLU B 1 437 ? -14.781 -35.156 -43.125 1 79.25 437 GLU B N 1
ATOM 10585 C CA . GLU B 1 437 ? -13.812 -36.219 -43.375 1 79.25 437 GLU B CA 1
ATOM 10586 C C . GLU B 1 437 ? -12.531 -36 -42.562 1 79.25 437 GLU B C 1
ATOM 10588 O O . GLU B 1 437 ? -12.359 -34.938 -41.938 1 79.25 437 GLU B O 1
ATOM 10593 N N . ASP B 1 438 ? -11.727 -36.969 -42.406 1 73.5 438 ASP B N 1
ATOM 10594 C CA . ASP B 1 438 ? -10.344 -36.969 -41.938 1 73.5 438 ASP B CA 1
ATOM 10595 C C . ASP B 1 438 ? -10.258 -36.5 -40.469 1 73.5 438 ASP B C 1
ATOM 10597 O O . ASP B 1 438 ? -9.375 -35.719 -40.125 1 73.5 438 ASP B O 1
ATOM 10601 N N . PHE B 1 439 ? -11.227 -36.844 -39.656 1 80 439 PHE B N 1
ATOM 10602 C CA . PHE B 1 439 ? -11.18 -36.406 -38.281 1 80 439 PHE B CA 1
ATOM 10603 C C . PHE B 1 439 ? -10.234 -37.281 -37.438 1 80 439 PHE B C 1
ATOM 10605 O O . PHE B 1 439 ? -9.812 -36.875 -36.344 1 80 439 PHE B O 1
ATOM 10612 N N . LYS B 1 440 ? -9.734 -38.375 -38 1 78.44 440 LYS B N 1
ATOM 10613 C CA . LYS B 1 440 ? -8.852 -39.312 -37.281 1 78.44 440 LYS B CA 1
ATOM 10614 C C . LYS B 1 440 ? -7.441 -38.719 -37.156 1 78.44 440 LYS B C 1
ATOM 10616 O O . LYS B 1 440 ? -6.711 -39.031 -36.219 1 78.44 440 LYS B O 1
ATOM 10621 N N . ASN B 1 441 ? -7.094 -37.875 -38.125 1 80.94 441 ASN B N 1
ATOM 10622 C CA . ASN B 1 441 ? -5.754 -37.312 -38.094 1 80.94 441 ASN B CA 1
ATOM 10623 C C . ASN B 1 441 ? -5.746 -35.906 -37.469 1 80.94 441 ASN B C 1
ATOM 10625 O O . ASN B 1 441 ? -4.719 -35.25 -37.5 1 80.94 441 ASN B O 1
ATOM 10629 N N . LEU B 1 442 ? -6.801 -35.594 -36.875 1 89 442 LEU B N 1
ATOM 10630 C CA . LEU B 1 442 ? -6.891 -34.281 -36.25 1 89 442 LEU B CA 1
ATOM 10631 C C . LEU B 1 442 ? -5.973 -34.188 -35.031 1 89 442 LEU B C 1
ATOM 10633 O O . LEU B 1 442 ? -6.008 -35.031 -34.156 1 89 442 LEU B O 1
ATOM 10637 N N . THR B 1 443 ? -5.016 -33.156 -35 1 88.12 443 THR B N 1
ATOM 10638 C CA . THR B 1 443 ? -4.109 -32.938 -33.875 1 88.12 443 THR B CA 1
ATOM 10639 C C . THR B 1 443 ? -4.648 -31.875 -32.938 1 88.12 443 THR B C 1
ATOM 10641 O O . THR B 1 443 ? -5.344 -30.953 -33.375 1 88.12 443 THR B O 1
ATOM 10644 N N . PRO B 1 444 ? -4.344 -31.984 -31.656 1 91.88 444 PRO B N 1
ATOM 10645 C CA . PRO B 1 444 ? -4.742 -30.938 -30.719 1 91.88 444 PRO B CA 1
ATOM 10646 C C . PRO B 1 444 ? -4.215 -29.562 -31.109 1 91.88 444 PRO B C 1
ATOM 10648 O O . PRO B 1 444 ? -4.883 -28.547 -30.875 1 91.88 444 PRO B O 1
ATOM 10651 N N . LEU B 1 445 ? -3.008 -29.516 -31.734 1 91.81 445 LEU B N 1
ATOM 10652 C CA . LEU B 1 445 ? -2.42 -28.25 -32.156 1 91.81 445 LEU B CA 1
ATOM 10653 C C . LEU B 1 445 ? -3.283 -27.578 -33.219 1 91.81 445 LEU B C 1
ATOM 10655 O O . LEU B 1 445 ? -3.443 -26.359 -33.219 1 91.81 445 LEU B O 1
ATOM 10659 N N . GLN B 1 446 ? -3.816 -28.375 -34.125 1 93.19 446 GLN B N 1
ATOM 10660 C CA . GLN B 1 446 ? -4.703 -27.828 -35.156 1 93.19 446 GLN B CA 1
ATOM 10661 C C . GLN B 1 446 ? -5.961 -27.234 -34.531 1 93.19 446 GLN B C 1
ATOM 10663 O O . GLN B 1 446 ? -6.402 -26.156 -34.938 1 93.19 446 GLN B O 1
ATOM 10668 N N . LEU B 1 447 ? -6.527 -27.953 -33.594 1 95.69 447 LEU B N 1
ATOM 10669 C CA . LEU B 1 447 ? -7.715 -27.469 -32.906 1 95.69 447 LEU B CA 1
ATOM 10670 C C . LEU B 1 447 ? -7.41 -26.203 -32.125 1 95.69 447 LEU B C 1
ATOM 10672 O O . LEU B 1 447 ? -8.203 -25.25 -32.125 1 95.69 447 LEU B O 1
ATOM 10676 N N . LEU B 1 448 ? -6.262 -26.172 -31.453 1 96.19 448 LEU B N 1
ATOM 10677 C CA . LEU B 1 448 ? -5.84 -25 -30.688 1 96.19 448 LEU B CA 1
ATOM 10678 C C . LEU B 1 448 ? -5.711 -23.781 -31.578 1 96.19 448 LEU B C 1
ATOM 10680 O O . LEU B 1 448 ? -6.184 -22.688 -31.234 1 96.19 448 LEU B O 1
ATOM 10684 N N . ASN B 1 449 ? -5.082 -23.953 -32.719 1 95.5 449 ASN B N 1
ATOM 10685 C CA . ASN B 1 449 ? -4.887 -22.844 -33.656 1 95.5 449 ASN B CA 1
ATOM 10686 C C . ASN B 1 449 ? -6.215 -22.328 -34.188 1 95.5 449 ASN B C 1
ATOM 10688 O O . ASN B 1 449 ? -6.406 -21.125 -34.344 1 95.5 449 ASN B O 1
ATOM 10692 N N . GLU B 1 450 ? -7.09 -23.25 -34.469 1 97.12 450 GLU B N 1
ATOM 10693 C CA . GLU B 1 450 ? -8.398 -22.844 -34.969 1 97.12 450 GLU B CA 1
ATOM 10694 C C . GLU B 1 450 ? -9.18 -22.078 -33.875 1 97.12 450 GLU B C 1
ATOM 10696 O O . GLU B 1 450 ? -9.859 -21.094 -34.188 1 97.12 450 GLU B O 1
ATOM 10701 N N . LEU B 1 451 ? -9.141 -22.547 -32.688 1 98.12 451 LEU B N 1
ATOM 10702 C CA . LEU B 1 451 ? -9.844 -21.906 -31.578 1 98.12 451 LEU B CA 1
ATOM 10703 C C . LEU B 1 451 ? -9.352 -20.484 -31.375 1 98.12 451 LEU B C 1
ATOM 10705 O O . LEU B 1 451 ? -10.148 -19.578 -31.109 1 98.12 451 LEU B O 1
ATOM 10709 N N . LYS B 1 452 ? -8.047 -20.281 -31.484 1 96.12 452 LYS B N 1
ATOM 10710 C CA . LYS B 1 452 ? -7.453 -18.969 -31.266 1 96.12 452 LYS B CA 1
ATOM 10711 C C . LYS B 1 452 ? -7.824 -18 -32.406 1 96.12 452 LYS B C 1
ATOM 10713 O O . LYS B 1 452 ? -7.969 -16.797 -32.156 1 96.12 452 LYS B O 1
ATOM 10718 N N . LYS B 1 453 ? -8.07 -18.5 -33.562 1 95 453 LYS B N 1
ATOM 10719 C CA . LYS B 1 453 ? -8.258 -17.641 -34.75 1 95 453 LYS B CA 1
ATOM 10720 C C . LYS B 1 453 ? -9.734 -17.484 -35.062 1 95 453 LYS B C 1
ATOM 10722 O O . LYS B 1 453 ? -10.148 -16.469 -35.625 1 95 453 LYS B O 1
ATOM 10727 N N . GLY B 1 454 ? -10.5 -18.422 -34.688 1 94.69 454 GLY B N 1
ATOM 10728 C CA . GLY B 1 454 ? -11.883 -18.484 -35.156 1 94.69 454 GLY B CA 1
ATOM 10729 C C . GLY B 1 454 ? -12.812 -17.578 -34.375 1 94.69 454 GLY B C 1
ATOM 10730 O O . GLY B 1 454 ? -12.422 -17.031 -33.344 1 94.69 454 GLY B O 1
ATOM 10731 N N . SER B 1 455 ? -14 -17.359 -35 1 96.12 455 SER B N 1
ATOM 10732 C CA . SER B 1 455 ? -15.148 -16.719 -34.375 1 96.12 455 SER B CA 1
ATOM 10733 C C . SER B 1 455 ? -16.328 -17.688 -34.281 1 96.12 455 SER B C 1
ATOM 10735 O O . SER B 1 455 ? -16.594 -18.453 -35.188 1 96.12 455 SER B O 1
ATOM 10737 N N . TYR B 1 456 ? -16.984 -17.594 -33.156 1 97.44 456 TYR B N 1
ATOM 10738 C CA . TYR B 1 456 ? -18.031 -18.578 -32.875 1 97.44 456 TYR B CA 1
ATOM 10739 C C . TYR B 1 456 ? -19.344 -17.891 -32.5 1 97.44 456 TYR B C 1
ATOM 10741 O O . TYR B 1 456 ? -19.359 -16.688 -32.219 1 97.44 456 TYR B O 1
ATOM 10749 N N . SER B 1 457 ? -20.375 -18.672 -32.625 1 95.62 457 SER B N 1
ATOM 10750 C CA . SER B 1 457 ? -21.703 -18.109 -32.344 1 95.62 457 SER B CA 1
ATOM 10751 C C . SER B 1 457 ? -22.547 -19.031 -31.5 1 95.62 457 SER B C 1
ATOM 10753 O O . SER B 1 457 ? -22.484 -20.266 -31.656 1 95.62 457 SER B O 1
ATOM 10755 N N . TYR B 1 458 ? -23.203 -18.516 -30.547 1 94.44 458 TYR B N 1
ATOM 10756 C CA . TYR B 1 458 ? -24.156 -19.203 -29.688 1 94.44 458 TYR B CA 1
ATOM 10757 C C . TYR B 1 458 ? -25.438 -18.391 -29.531 1 94.44 458 TYR B C 1
ATOM 10759 O O . TYR B 1 458 ? -25.391 -17.25 -29.078 1 94.44 458 TYR B O 1
ATOM 10767 N N . ASN B 1 459 ? -26.547 -18.891 -29.875 1 91.19 459 ASN B N 1
ATOM 10768 C CA . ASN B 1 459 ? -27.844 -18.219 -29.828 1 91.19 459 ASN B CA 1
ATOM 10769 C C . ASN B 1 459 ? -27.781 -16.859 -30.531 1 91.19 459 ASN B C 1
ATOM 10771 O O . ASN B 1 459 ? -28.188 -15.844 -29.969 1 91.19 459 ASN B O 1
ATOM 10775 N N . ASN B 1 460 ? -27.125 -16.688 -31.578 1 88.12 460 ASN B N 1
ATOM 10776 C CA . ASN B 1 460 ? -27.047 -15.531 -32.469 1 88.12 460 ASN B CA 1
ATOM 10777 C C . ASN B 1 460 ? -26.141 -14.445 -31.906 1 88.12 460 ASN B C 1
ATOM 10779 O O . ASN B 1 460 ? -26.219 -13.289 -32.312 1 88.12 460 ASN B O 1
ATOM 10783 N N . GLU B 1 461 ? -25.422 -14.82 -30.953 1 90.5 461 GLU B N 1
ATOM 10784 C CA . GLU B 1 461 ? -24.391 -13.922 -30.438 1 90.5 461 GLU B CA 1
ATOM 10785 C C . GLU B 1 461 ? -23 -14.445 -30.766 1 90.5 461 GLU B C 1
ATOM 10787 O O . GLU B 1 461 ? -22.703 -15.625 -30.531 1 90.5 461 GLU B O 1
ATOM 10792 N N . SER B 1 462 ? -22.234 -13.609 -31.234 1 93.94 462 SER B N 1
ATOM 10793 C CA . SER B 1 462 ? -20.891 -14.016 -31.641 1 93.94 462 SER B CA 1
ATOM 10794 C C . SER B 1 462 ? -19.875 -13.75 -30.547 1 93.94 462 SER B C 1
ATOM 10796 O O . SER B 1 462 ? -20.031 -12.82 -29.75 1 93.94 462 SER B O 1
ATOM 10798 N N . PHE B 1 463 ? -18.906 -14.578 -30.422 1 94.5 463 PHE B N 1
ATOM 10799 C CA . PHE B 1 463 ? -17.812 -14.391 -29.5 1 94.5 463 PHE B CA 1
ATOM 10800 C C . PHE B 1 463 ? -16.516 -14.992 -30.047 1 94.5 463 PHE B C 1
ATOM 10802 O O . PHE B 1 463 ? -16.562 -15.781 -31 1 94.5 463 PHE B O 1
ATOM 10809 N N . HIS B 1 464 ? -15.383 -14.562 -29.609 1 96.69 464 HIS B N 1
ATOM 10810 C CA . HIS B 1 464 ? -14.062 -15.047 -30.016 1 96.69 464 HIS B CA 1
ATOM 10811 C C . HIS B 1 464 ? -13.062 -14.898 -28.875 1 96.69 464 HIS B C 1
ATOM 10813 O O . HIS B 1 464 ? -13.344 -14.25 -27.859 1 96.69 464 HIS B O 1
ATOM 10819 N N . PHE B 1 465 ? -11.984 -15.594 -29 1 97.88 465 PHE B N 1
ATOM 10820 C CA . PHE B 1 465 ? -10.891 -15.453 -28.047 1 97.88 465 PHE B CA 1
ATOM 10821 C C . PHE B 1 465 ? -9.898 -14.391 -28.516 1 97.88 465 PHE B C 1
ATOM 10823 O O . PHE B 1 465 ? -9.461 -14.414 -29.672 1 97.88 465 PHE B O 1
ATOM 10830 N N . ASP B 1 466 ? -9.602 -13.445 -27.672 1 95.19 466 ASP B N 1
ATOM 10831 C CA . ASP B 1 466 ? -8.664 -12.398 -28.047 1 95.19 466 ASP B CA 1
ATOM 10832 C C . ASP B 1 466 ? -7.227 -12.898 -28.016 1 95.19 466 ASP B C 1
ATOM 10834 O O . ASP B 1 466 ? -6.984 -14.102 -27.891 1 95.19 466 ASP B O 1
ATOM 10838 N N . SER B 1 467 ? -6.273 -12.008 -28.188 1 93.88 467 SER B N 1
ATOM 10839 C CA . SER B 1 467 ? -4.867 -12.391 -28.281 1 93.88 467 SER B CA 1
ATOM 10840 C C . SER B 1 467 ? -4.363 -12.977 -26.969 1 93.88 467 SER B C 1
ATOM 10842 O O . SER B 1 467 ? -3.342 -13.664 -26.938 1 93.88 467 SER B O 1
ATOM 10844 N N . PHE B 1 468 ? -5.117 -12.766 -25.922 1 94.81 468 PHE B N 1
ATOM 10845 C CA . PHE B 1 468 ? -4.738 -13.289 -24.625 1 94.81 468 PHE B CA 1
ATOM 10846 C C . PHE B 1 468 ? -5.52 -14.562 -24.297 1 94.81 468 PHE B C 1
ATOM 10848 O O . PHE B 1 468 ? -5.352 -15.141 -23.219 1 94.81 468 PHE B O 1
ATOM 10855 N N . GLY B 1 469 ? -6.398 -15.039 -25.25 1 97.19 469 GLY B N 1
ATOM 10856 C CA . GLY B 1 469 ? -7.188 -16.25 -25.062 1 97.19 469 GLY B CA 1
ATOM 10857 C C . GLY B 1 469 ? -8.438 -16.031 -24.234 1 97.19 469 GLY B C 1
ATOM 10858 O O . GLY B 1 469 ? -9.016 -16.984 -23.719 1 97.19 469 GLY B O 1
ATOM 10859 N N . ASP B 1 470 ? -8.891 -14.781 -24.062 1 96.62 470 ASP B N 1
ATOM 10860 C CA . ASP B 1 470 ? -10.023 -14.438 -23.203 1 96.62 470 ASP B CA 1
ATOM 10861 C C . ASP B 1 470 ? -11.234 -14.031 -24.047 1 96.62 470 ASP B C 1
ATOM 10863 O O . ASP B 1 470 ? -11.086 -13.383 -25.078 1 96.62 470 ASP B O 1
ATOM 10867 N N . ALA B 1 471 ? -12.383 -14.391 -23.578 1 94.94 471 ALA B N 1
ATOM 10868 C CA . ALA B 1 471 ? -13.609 -13.875 -24.188 1 94.94 471 ALA B CA 1
ATOM 10869 C C . ALA B 1 471 ? -14.07 -12.602 -23.484 1 94.94 471 ALA B C 1
ATOM 10871 O O . ALA B 1 471 ? -14.086 -12.539 -22.25 1 94.94 471 ALA B O 1
ATOM 10872 N N . MET B 1 472 ? -14.469 -11.617 -24.234 1 90.31 472 MET B N 1
ATOM 10873 C CA . MET B 1 472 ? -14.805 -10.305 -23.688 1 90.31 472 MET B CA 1
ATOM 10874 C C . MET B 1 472 ? -16.312 -10.141 -23.531 1 90.31 472 MET B C 1
ATOM 10876 O O . MET B 1 472 ? -16.938 -9.406 -24.312 1 90.31 472 MET B O 1
ATOM 10880 N N . THR B 1 473 ? -16.984 -10.68 -22.594 1 83.5 473 THR B N 1
ATOM 10881 C CA . THR B 1 473 ? -18.438 -10.672 -22.453 1 83.5 473 THR B CA 1
ATOM 10882 C C . THR B 1 473 ? -18.875 -9.539 -21.531 1 83.5 473 THR B C 1
ATOM 10884 O O . THR B 1 473 ? -20.062 -9.172 -21.516 1 83.5 473 THR B O 1
ATOM 10887 N N . GLY B 1 474 ? -18.047 -8.82 -20.672 1 88.81 474 GLY B N 1
ATOM 10888 C CA . GLY B 1 474 ? -18.422 -7.766 -19.75 1 88.81 474 GLY B CA 1
ATOM 10889 C C . GLY B 1 474 ? -18.875 -8.289 -18.406 1 88.81 474 GLY B C 1
ATOM 10890 O O . GLY B 1 474 ? -18.766 -9.484 -18.125 1 88.81 474 GLY B O 1
ATOM 10891 N N . TYR B 1 475 ? -19.484 -7.254 -17.516 1 95.94 475 TYR B N 1
ATOM 10892 C CA . TYR B 1 475 ? -19.875 -7.641 -16.172 1 95.94 475 TYR B CA 1
ATOM 10893 C C . TYR B 1 475 ? -21.203 -7.02 -15.789 1 95.94 475 TYR B C 1
ATOM 10895 O O . TYR B 1 475 ? -21.562 -5.941 -16.281 1 95.94 475 TYR B O 1
ATOM 10903 N N . ASP B 1 476 ? -21.906 -7.73 -14.953 1 96.38 476 ASP B N 1
ATOM 10904 C CA . ASP B 1 476 ? -23.078 -7.219 -14.266 1 96.38 476 ASP B CA 1
ATOM 10905 C C . ASP B 1 476 ? -22.781 -6.934 -12.797 1 96.38 476 ASP B C 1
ATOM 10907 O O . ASP B 1 476 ? -21.969 -7.629 -12.18 1 96.38 476 ASP B O 1
ATOM 10911 N N . ILE B 1 477 ? -23.406 -5.891 -12.352 1 97.56 477 ILE B N 1
ATOM 10912 C CA . ILE B 1 477 ? -23.344 -5.594 -10.93 1 97.56 477 ILE B CA 1
ATOM 10913 C C . ILE B 1 477 ? -24.625 -6.07 -10.25 1 97.56 477 ILE B C 1
ATOM 10915 O O . ILE B 1 477 ? -25.734 -5.77 -10.719 1 97.56 477 ILE B O 1
ATOM 10919 N N . ILE B 1 478 ? -24.438 -6.754 -9.094 1 96.94 478 ILE B N 1
ATOM 10920 C CA . ILE B 1 478 ? -25.562 -7.438 -8.469 1 96.94 478 ILE B CA 1
ATOM 10921 C C . ILE B 1 478 ? -25.734 -6.941 -7.035 1 96.94 478 ILE B C 1
ATOM 10923 O O . ILE B 1 478 ? -24.75 -6.625 -6.359 1 96.94 478 ILE B O 1
ATOM 10927 N N . ASN B 1 479 ? -26.969 -6.781 -6.637 1 97.19 479 ASN B N 1
ATOM 10928 C CA . ASN B 1 479 ? -27.344 -6.551 -5.246 1 97.19 479 ASN B CA 1
ATOM 10929 C C . ASN B 1 479 ? -28.266 -7.652 -4.723 1 97.19 479 ASN B C 1
ATOM 10931 O O . ASN B 1 479 ? -29.281 -7.969 -5.344 1 97.19 479 ASN B O 1
ATOM 10935 N N . TRP B 1 480 ? -27.781 -8.328 -3.627 1 95.81 480 TRP B N 1
ATOM 10936 C CA . TRP B 1 480 ? -28.609 -9.352 -3.016 1 95.81 480 TRP B CA 1
ATOM 10937 C C . TRP B 1 480 ? -29.812 -8.727 -2.305 1 95.81 480 TRP B C 1
ATOM 10939 O O . TRP B 1 480 ? -29.641 -7.887 -1.418 1 95.81 480 TRP B O 1
ATOM 10949 N N . LYS B 1 481 ? -30.953 -9.094 -2.76 1 92.25 481 LYS B N 1
ATOM 10950 C CA . LYS B 1 481 ? -32.188 -8.695 -2.061 1 92.25 481 LYS B CA 1
ATOM 10951 C C . LYS B 1 481 ? -32.75 -9.852 -1.252 1 92.25 481 LYS B C 1
ATOM 10953 O O . LYS B 1 481 ? -33.406 -10.742 -1.808 1 92.25 481 LYS B O 1
ATOM 10958 N N . VAL B 1 482 ? -32.406 -9.812 0.003 1 82.69 482 VAL B N 1
ATOM 10959 C CA . VAL B 1 482 ? -32.781 -10.938 0.845 1 82.69 482 VAL B CA 1
ATOM 10960 C C . VAL B 1 482 ? -33.938 -10.516 1.755 1 82.69 482 VAL B C 1
ATOM 10962 O O . VAL B 1 482 ? -33.844 -9.523 2.484 1 82.69 482 VAL B O 1
ATOM 10965 N N . ASP B 1 483 ? -35.031 -10.977 1.468 1 72.12 483 ASP B N 1
ATOM 10966 C CA . ASP B 1 483 ? -36.188 -10.828 2.369 1 72.12 483 ASP B CA 1
ATOM 10967 C C . ASP B 1 483 ? -36.438 -12.109 3.156 1 72.12 483 ASP B C 1
ATOM 10969 O O . ASP B 1 483 ? -35.844 -13.148 2.865 1 72.12 483 ASP B O 1
ATOM 10973 N N . LYS B 1 484 ? -37.25 -12.078 4.242 1 64.44 484 LYS B N 1
ATOM 10974 C CA . LYS B 1 484 ? -37.5 -13.227 5.109 1 64.44 484 LYS B CA 1
ATOM 10975 C C . LYS B 1 484 ? -37.906 -14.445 4.293 1 64.44 484 LYS B C 1
ATOM 10977 O O . LYS B 1 484 ? -37.531 -15.57 4.621 1 64.44 484 LYS B O 1
ATOM 10982 N N . ASN B 1 485 ? -38.469 -14.312 3.205 1 65.75 485 ASN B N 1
ATOM 10983 C CA . ASN B 1 485 ? -39 -15.477 2.512 1 65.75 485 ASN B CA 1
ATOM 10984 C C . ASN B 1 485 ? -38.406 -15.602 1.102 1 65.75 485 ASN B C 1
ATOM 10986 O O . ASN B 1 485 ? -38.688 -16.578 0.399 1 65.75 485 ASN B O 1
ATOM 10990 N N . SER B 1 486 ? -37.656 -14.562 0.691 1 74.25 486 SER B N 1
ATOM 10991 C CA . SER B 1 486 ? -37.219 -14.633 -0.7 1 74.25 486 SER B CA 1
ATOM 10992 C C . SER B 1 486 ? -35.844 -14.023 -0.877 1 74.25 486 SER B C 1
ATOM 10994 O O . SER B 1 486 ? -35.469 -13.07 -0.179 1 74.25 486 SER B O 1
ATOM 10996 N N . LYS B 1 487 ? -35.031 -14.828 -1.689 1 83.69 487 LYS B N 1
ATOM 10997 C CA . LYS B 1 487 ? -33.719 -14.328 -2.076 1 83.69 487 LYS B CA 1
ATOM 10998 C C . LYS B 1 487 ? -33.656 -14.062 -3.576 1 83.69 487 LYS B C 1
ATOM 11000 O O . LYS B 1 487 ? -34.031 -14.922 -4.383 1 83.69 487 LYS B O 1
ATOM 11005 N N . LYS B 1 488 ? -33.406 -12.805 -3.914 1 89.06 488 LYS B N 1
ATOM 11006 C CA . LYS B 1 488 ? -33.281 -12.43 -5.32 1 89.06 488 LYS B CA 1
ATOM 11007 C C . LYS B 1 488 ? -31.969 -11.711 -5.598 1 89.06 488 LYS B C 1
ATOM 11009 O O . LYS B 1 488 ? -31.562 -10.844 -4.824 1 89.06 488 LYS B O 1
ATOM 11014 N N . PHE B 1 489 ? -31.328 -12.219 -6.629 1 93.56 489 PHE B N 1
ATOM 11015 C CA . PHE B 1 489 ? -30.156 -11.508 -7.125 1 93.56 489 PHE B CA 1
ATOM 11016 C C . PHE B 1 489 ? -30.547 -10.469 -8.172 1 93.56 489 PHE B C 1
ATOM 11018 O O . PHE B 1 489 ? -30.812 -10.812 -9.32 1 93.56 489 PHE B O 1
ATOM 11025 N N . GLN B 1 490 ? -30.516 -9.18 -7.82 1 94.75 490 GLN B N 1
ATOM 11026 C CA . GLN B 1 490 ? -30.969 -8.117 -8.711 1 94.75 490 GLN B CA 1
ATOM 11027 C C . GLN B 1 490 ? -29.797 -7.438 -9.406 1 94.75 490 GLN B C 1
ATOM 11029 O O . GLN B 1 490 ? -28.828 -7.047 -8.758 1 94.75 490 GLN B O 1
ATOM 11034 N N . ILE B 1 491 ? -29.891 -7.359 -10.742 1 95.94 491 ILE B N 1
ATOM 11035 C CA . ILE B 1 491 ? -28.891 -6.602 -11.477 1 95.94 491 ILE B CA 1
ATOM 11036 C C . ILE B 1 491 ? -29.125 -5.105 -11.289 1 95.94 491 ILE B C 1
ATOM 11038 O O . ILE B 1 491 ? -30.188 -4.594 -11.617 1 95.94 491 ILE B O 1
ATOM 11042 N N . VAL B 1 492 ? -28.172 -4.414 -10.789 1 97.38 492 VAL B N 1
ATOM 11043 C CA . VAL B 1 492 ? -28.344 -3.01 -10.43 1 97.38 492 VAL B CA 1
ATOM 11044 C C . VAL B 1 492 ? -27.406 -2.143 -11.266 1 97.38 492 VAL B C 1
ATOM 11046 O O . VAL B 1 492 ? -27.422 -0.914 -11.156 1 97.38 492 VAL B O 1
ATOM 11049 N N . GLY B 1 493 ? -26.609 -2.754 -12.102 1 96.81 493 GLY B N 1
ATOM 11050 C CA . GLY B 1 493 ? -25.672 -2.021 -12.945 1 96.81 493 GLY B CA 1
ATOM 11051 C C . GLY B 1 493 ? -24.906 -2.916 -13.898 1 96.81 493 GLY B C 1
ATOM 11052 O O . GLY B 1 493 ? -25.078 -4.137 -13.898 1 96.81 493 GLY B O 1
ATOM 11053 N N . LYS B 1 494 ? -24.078 -2.297 -14.742 1 96.25 494 LYS B N 1
ATOM 11054 C CA . LYS B 1 494 ? -23.266 -3.008 -15.727 1 96.25 494 LYS B CA 1
ATOM 11055 C C . LYS B 1 494 ? -21.906 -2.32 -15.922 1 96.25 494 LYS B C 1
ATOM 11057 O O . LYS B 1 494 ? -21.781 -1.111 -15.719 1 96.25 494 LYS B O 1
ATOM 11062 N N . TYR B 1 495 ? -20.938 -3.102 -16.172 1 96.25 495 TYR B N 1
ATOM 11063 C CA . TYR B 1 495 ? -19.625 -2.604 -16.547 1 96.25 495 TYR B CA 1
ATOM 11064 C C . TYR B 1 495 ? -19.266 -3.027 -17.969 1 96.25 495 TYR B C 1
ATOM 11066 O O . TYR B 1 495 ? -19.234 -4.219 -18.281 1 96.25 495 TYR B O 1
ATOM 11074 N N . ASP B 1 496 ? -18.953 -2.027 -18.734 1 93.06 496 ASP B N 1
ATOM 11075 C CA . ASP B 1 496 ? -18.547 -2.27 -20.125 1 93.06 496 ASP B CA 1
ATOM 11076 C C . ASP B 1 496 ? -17.031 -2.242 -20.266 1 93.06 496 ASP B C 1
ATOM 11078 O O . ASP B 1 496 ? -16.391 -1.217 -20 1 93.06 496 ASP B O 1
ATOM 11082 N N . ILE B 1 497 ? -16.484 -3.281 -20.734 1 92.5 497 ILE B N 1
ATOM 11083 C CA . ILE B 1 497 ? -15.031 -3.436 -20.828 1 92.5 497 ILE B CA 1
ATOM 11084 C C . ILE B 1 497 ? -14.477 -2.512 -21.906 1 92.5 497 ILE B C 1
ATOM 11086 O O . ILE B 1 497 ? -13.422 -1.903 -21.734 1 92.5 497 ILE B O 1
ATOM 11090 N N . MET B 1 498 ? -15.148 -2.402 -23.016 1 88.88 498 MET B N 1
ATOM 11091 C CA . MET B 1 498 ? -14.664 -1.627 -24.156 1 88.88 498 MET B CA 1
ATOM 11092 C C . MET B 1 498 ? -14.594 -0.142 -23.812 1 88.88 498 MET B C 1
ATOM 11094 O O . MET B 1 498 ? -13.609 0.528 -24.125 1 88.88 498 MET B O 1
ATOM 11098 N N . ASP B 1 499 ? -15.633 0.354 -23.094 1 89.94 499 ASP B N 1
ATOM 11099 C CA . ASP B 1 499 ? -15.68 1.771 -22.734 1 89.94 499 ASP B CA 1
ATOM 11100 C C . ASP B 1 499 ? -15.031 2.025 -21.391 1 89.94 499 ASP B C 1
ATOM 11102 O O . ASP B 1 499 ? -14.812 3.178 -21 1 89.94 499 ASP B O 1
ATOM 11106 N N . SER B 1 500 ? -14.672 0.964 -20.75 1 91.56 500 SER B N 1
ATOM 11107 C CA . SER B 1 500 ? -14.133 1.085 -19.391 1 91.56 500 SER B CA 1
ATOM 11108 C C . SER B 1 500 ? -15.023 1.971 -18.531 1 91.56 500 SER B C 1
ATOM 11110 O O . SER B 1 500 ? -14.539 2.912 -17.891 1 91.56 500 SER B O 1
ATOM 11112 N N . ALA B 1 501 ? -16.344 1.788 -18.609 1 93.56 501 ALA B N 1
ATOM 11113 C CA . ALA B 1 501 ? -17.297 2.629 -17.906 1 93.56 501 ALA B CA 1
ATOM 11114 C C . ALA B 1 501 ? -18.297 1.78 -17.109 1 93.56 501 ALA B C 1
ATOM 11116 O O . ALA B 1 501 ? -18.734 0.727 -17.578 1 93.56 501 ALA B O 1
ATOM 11117 N N . ILE B 1 502 ? -18.594 2.277 -15.883 1 95.31 502 ILE B N 1
ATOM 11118 C CA . ILE B 1 502 ? -19.562 1.597 -15.023 1 95.31 502 ILE B CA 1
ATOM 11119 C C . ILE B 1 502 ? -20.875 2.383 -14.992 1 95.31 502 ILE B C 1
ATOM 11121 O O . ILE B 1 502 ? -20.859 3.615 -14.977 1 95.31 502 ILE B O 1
ATOM 11125 N N . LYS B 1 503 ? -21.953 1.788 -15.203 1 96.44 503 LYS B N 1
ATOM 11126 C CA . LYS B 1 503 ? -23.297 2.367 -15.102 1 96.44 503 LYS B CA 1
ATOM 11127 C C . LYS B 1 503 ? -24.078 1.74 -13.953 1 96.44 503 LYS B C 1
ATOM 11129 O O . LYS B 1 503 ? -24.297 0.529 -13.938 1 96.44 503 LYS B O 1
ATOM 11134 N N . LEU B 1 504 ? -24.453 2.582 -13.016 1 97.12 504 LEU B N 1
ATOM 11135 C CA . LEU B 1 504 ? -25.172 2.105 -11.844 1 97.12 504 LEU B CA 1
ATOM 11136 C C . LEU B 1 504 ? -26.578 2.709 -11.781 1 97.12 504 LEU B C 1
ATOM 11138 O O . LEU B 1 504 ? -26.75 3.896 -12.062 1 97.12 504 LEU B O 1
ATOM 11142 N N . ASN B 1 505 ? -27.5 1.866 -11.539 1 96.69 505 ASN B N 1
ATOM 11143 C CA . ASN B 1 505 ? -28.844 2.334 -11.219 1 96.69 505 ASN B CA 1
ATOM 11144 C C . ASN B 1 505 ? -29.047 2.498 -9.719 1 96.69 505 ASN B C 1
ATOM 11146 O O . ASN B 1 505 ? -29.547 1.593 -9.047 1 96.69 505 ASN B O 1
ATOM 11150 N N . ARG B 1 506 ? -28.906 3.646 -9.258 1 93.19 506 ARG B N 1
ATOM 11151 C CA . ARG B 1 506 ? -28.812 3.92 -7.824 1 93.19 506 ARG B CA 1
ATOM 11152 C C . ARG B 1 506 ? -30.141 3.652 -7.125 1 93.19 506 ARG B C 1
ATOM 11154 O O . ARG B 1 506 ? -30.172 3.26 -5.957 1 93.19 506 ARG B O 1
ATOM 11161 N N . ASP B 1 507 ? -31.219 3.705 -7.863 1 93.06 507 ASP B N 1
ATOM 11162 C CA . ASP B 1 507 ? -32.531 3.533 -7.27 1 93.06 507 ASP B CA 1
ATOM 11163 C C . ASP B 1 507 ? -32.812 2.066 -6.941 1 93.06 507 ASP B C 1
ATOM 11165 O O . ASP B 1 507 ? -33.656 1.757 -6.117 1 93.06 507 ASP B O 1
ATOM 11169 N N . LEU B 1 508 ? -32.031 1.209 -7.5 1 94.88 508 LEU B N 1
ATOM 11170 C CA . LEU B 1 508 ? -32.312 -0.217 -7.332 1 94.88 508 LEU B CA 1
ATOM 11171 C C . LEU B 1 508 ? -31.484 -0.782 -6.172 1 94.88 508 LEU B C 1
ATOM 11173 O O . LEU B 1 508 ? -31.75 -1.892 -5.703 1 94.88 508 LEU B O 1
ATOM 11177 N N . PHE B 1 509 ? -30.562 0.012 -5.625 1 95.5 509 PHE B N 1
ATOM 11178 C CA . PHE B 1 509 ? -29.719 -0.485 -4.547 1 95.5 509 PHE B CA 1
ATOM 11179 C C . PHE B 1 509 ? -30.484 -0.557 -3.238 1 95.5 509 PHE B C 1
ATOM 11181 O O . PHE B 1 509 ? -31.297 0.327 -2.938 1 95.5 509 PHE B O 1
ATOM 11188 N N . GLN B 1 510 ? -30.25 -1.658 -2.582 1 93.69 510 GLN B N 1
ATOM 11189 C CA . GLN B 1 510 ? -30.766 -1.823 -1.228 1 93.69 510 GLN B CA 1
ATOM 11190 C C . GLN B 1 510 ? -29.641 -1.919 -0.214 1 93.69 510 GLN B C 1
ATOM 11192 O O . GLN B 1 510 ? -28.828 -2.846 -0.268 1 93.69 510 GLN B O 1
ATOM 11197 N N . TRP B 1 511 ? -29.641 -0.947 0.665 1 94.19 511 TRP B N 1
ATOM 11198 C CA . TRP B 1 511 ? -28.594 -0.906 1.682 1 94.19 511 TRP B CA 1
ATOM 11199 C C . TRP B 1 511 ? -29.125 -1.329 3.041 1 94.19 511 TRP B C 1
ATOM 11201 O O . TRP B 1 511 ? -30.312 -1.1 3.346 1 94.19 511 TRP B O 1
ATOM 11211 N N . ASN B 1 512 ? -28.25 -2.018 3.793 1 91.31 512 ASN B N 1
ATOM 11212 C CA . ASN B 1 512 ? -28.625 -2.416 5.148 1 91.31 512 ASN B CA 1
ATOM 11213 C C . ASN B 1 512 ? -28.359 -1.297 6.152 1 91.31 512 ASN B C 1
ATOM 11215 O O . ASN B 1 512 ? -27.656 -1.499 7.145 1 91.31 512 ASN B O 1
ATOM 11219 N N . THR B 1 513 ? -28.734 -0.145 5.871 1 90.56 513 THR B N 1
ATOM 11220 C CA . THR B 1 513 ? -28.609 1.02 6.742 1 90.56 513 THR B CA 1
ATOM 11221 C C . THR B 1 513 ? -29.969 1.64 7.012 1 90.56 513 THR B C 1
ATOM 11223 O O . THR B 1 513 ? -30.969 1.269 6.379 1 90.56 513 THR B O 1
ATOM 11226 N N . LEU B 1 514 ? -29.812 2.574 7.961 1 85.25 514 LEU B N 1
ATOM 11227 C CA . LEU B 1 514 ? -31.047 3.295 8.258 1 85.25 514 LEU B CA 1
ATOM 11228 C C . LEU B 1 514 ? -31.484 4.133 7.059 1 85.25 514 LEU B C 1
ATOM 11230 O O . LEU B 1 514 ? -30.672 4.836 6.453 1 85.25 514 LEU B O 1
ATOM 11234 N N . ASN B 1 515 ? -32.719 4.031 6.52 1 89.44 515 ASN B N 1
ATOM 11235 C CA . ASN B 1 515 ? -33.312 4.793 5.43 1 89.44 515 ASN B CA 1
ATOM 11236 C C . ASN B 1 515 ? -32.688 4.441 4.086 1 89.44 515 ASN B C 1
ATOM 11238 O O . ASN B 1 515 ? -32.625 5.273 3.18 1 89.44 515 ASN B O 1
ATOM 11242 N N . ASN B 1 516 ? -31.969 3.309 4.004 1 92.75 516 ASN B N 1
ATOM 11243 C CA . ASN B 1 516 ? -31.391 2.809 2.764 1 92.75 516 ASN B CA 1
ATOM 11244 C C . ASN B 1 516 ? -30.359 3.785 2.193 1 92.75 516 ASN B C 1
ATOM 11246 O O . ASN B 1 516 ? -30.328 4.027 0.985 1 92.75 516 ASN B O 1
ATOM 11250 N N . GLN B 1 517 ? -29.594 4.414 3.072 1 93.62 517 GLN B N 1
ATOM 11251 C CA . GLN B 1 517 ? -28.547 5.328 2.637 1 93.62 517 GLN B CA 1
ATOM 11252 C C . GLN B 1 517 ? -27.234 4.578 2.357 1 93.62 517 GLN B C 1
ATOM 11254 O O . GLN B 1 517 ? -26.984 3.525 2.945 1 93.62 517 GLN B O 1
ATOM 11259 N N . VAL B 1 518 ? -26.5 5.176 1.445 1 95.56 518 VAL B N 1
ATOM 11260 C CA . VAL B 1 518 ? -25.188 4.594 1.134 1 95.56 518 VAL B CA 1
ATOM 11261 C C . VAL B 1 518 ? -24.344 4.523 2.4 1 95.56 518 VAL B C 1
ATOM 11263 O O . VAL B 1 518 ? -24.219 5.512 3.127 1 95.56 518 VAL B O 1
ATOM 11266 N N . PRO B 1 519 ? -23.844 3.398 2.711 1 95.62 519 PRO B N 1
ATOM 11267 C CA . PRO B 1 519 ? -23.031 3.275 3.926 1 95.62 519 PRO B CA 1
ATOM 11268 C C . PRO B 1 519 ? -21.766 4.121 3.877 1 95.62 519 PRO B C 1
ATOM 11270 O O . PRO B 1 519 ? -21.172 4.297 2.807 1 95.62 519 PRO B O 1
ATOM 11273 N N . PHE B 1 520 ? -21.391 4.609 5.082 1 94.56 520 PHE B N 1
ATOM 11274 C CA . PHE B 1 520 ? -20.172 5.383 5.223 1 94.56 520 PHE B CA 1
ATOM 11275 C C . PHE B 1 520 ? -18.953 4.465 5.34 1 94.56 520 PHE B C 1
ATOM 11277 O O . PHE B 1 520 ? -18.906 3.617 6.23 1 94.56 520 PHE B O 1
ATOM 11284 N N . SER B 1 521 ? -18.031 4.547 4.422 1 96.5 521 SER B N 1
ATOM 11285 C CA . SER B 1 521 ? -16.781 3.797 4.5 1 96.5 521 SER B CA 1
ATOM 11286 C C . SER B 1 521 ? -15.602 4.66 4.094 1 96.5 521 SER B C 1
ATOM 11288 O O . SER B 1 521 ? -14.938 4.383 3.094 1 96.5 521 SER B O 1
ATOM 11290 N N . ASN B 1 522 ? -15.406 5.617 4.82 1 95 522 ASN B N 1
ATOM 11291 C CA . ASN B 1 522 ? -14.289 6.555 4.695 1 95 522 ASN B CA 1
ATOM 11292 C C . ASN B 1 522 ? -13.477 6.633 5.98 1 95 522 ASN B C 1
ATOM 11294 O O . ASN B 1 522 ? -13.992 6.363 7.066 1 95 522 ASN B O 1
ATOM 11298 N N . CYS B 1 523 ? -12.266 6.906 5.84 1 91.75 523 CYS B N 1
ATOM 11299 C CA . CYS B 1 523 ? -11.398 6.93 7.012 1 91.75 523 CYS B CA 1
ATOM 11300 C C . CYS B 1 523 ? -11.789 8.055 7.957 1 91.75 523 CYS B C 1
ATOM 11302 O O . CYS B 1 523 ? -11.773 7.887 9.18 1 91.75 523 CYS B O 1
ATOM 11304 N N . SER B 1 524 ? -12.047 9.258 7.387 1 92.06 524 SER B N 1
ATOM 11305 C CA . SER B 1 524 ? -12.445 10.422 8.164 1 92.06 524 SER B CA 1
ATOM 11306 C C . SER B 1 524 ? -13.711 11.062 7.598 1 92.06 524 SER B C 1
ATOM 11308 O O . SER B 1 524 ? -14.016 10.898 6.414 1 92.06 524 SER B O 1
ATOM 11310 N N . THR B 1 525 ? -14.438 11.797 8.5 1 92.12 525 THR B N 1
ATOM 11311 C CA . THR B 1 525 ? -15.617 12.539 8.055 1 92.12 525 THR B CA 1
ATOM 11312 C C . THR B 1 525 ? -15.203 13.852 7.391 1 92.12 525 THR B C 1
ATOM 11314 O O . THR B 1 525 ? -14.109 14.367 7.645 1 92.12 525 THR B O 1
ATOM 11317 N N . LEU B 1 526 ? -16.109 14.367 6.523 1 91.12 526 LEU B N 1
ATOM 11318 C CA . LEU B 1 526 ? -15.844 15.617 5.82 1 91.12 526 LEU B CA 1
ATOM 11319 C C . LEU B 1 526 ? -15.688 16.781 6.801 1 91.12 526 LEU B C 1
ATOM 11321 O O . LEU B 1 526 ? -16.422 16.859 7.789 1 91.12 526 LEU B O 1
ATOM 11325 N N . CYS B 1 527 ? -14.711 17.516 6.52 1 94.06 527 CYS B N 1
ATOM 11326 C CA . CYS B 1 527 ? -14.555 18.719 7.332 1 94.06 527 CYS B CA 1
ATOM 11327 C C . CYS B 1 527 ? -15.523 19.797 6.898 1 94.06 527 CYS B C 1
ATOM 11329 O O . CYS B 1 527 ? -15.648 20.094 5.711 1 94.06 527 CYS B O 1
ATOM 11331 N N . SER B 1 528 ? -16.25 20.438 7.809 1 94.25 528 SER B N 1
ATOM 11332 C CA . SER B 1 528 ? -17.188 21.516 7.52 1 94.25 528 SER B CA 1
ATOM 11333 C C . SER B 1 528 ? -16.453 22.797 7.148 1 94.25 528 SER B C 1
ATOM 11335 O O . SER B 1 528 ? -15.266 22.953 7.438 1 94.25 528 SER B O 1
ATOM 11337 N N . PRO B 1 529 ? -17.25 23.672 6.473 1 95.31 529 PRO B N 1
ATOM 11338 C CA . PRO B 1 529 ? -16.625 24.969 6.238 1 95.31 529 PRO B CA 1
ATOM 11339 C C . PRO B 1 529 ? -16.125 25.625 7.527 1 95.31 529 PRO B C 1
ATOM 11341 O O . PRO B 1 529 ? -16.781 25.531 8.57 1 95.31 529 PRO B O 1
ATOM 11344 N N . GLY B 1 530 ? -15.078 26.281 7.453 1 95.81 530 GLY B N 1
ATOM 11345 C CA . GLY B 1 530 ? -14.453 26.859 8.633 1 95.81 530 GLY B CA 1
ATOM 11346 C C . GLY B 1 530 ? -13.328 25.984 9.188 1 95.81 530 GLY B C 1
ATOM 11347 O O . GLY B 1 530 ? -12.57 26.438 10.055 1 95.81 530 GLY B O 1
ATOM 11348 N N . TYR B 1 531 ? -13.312 24.828 8.742 1 94.56 531 TYR B N 1
ATOM 11349 C CA . TYR B 1 531 ? -12.297 23.859 9.156 1 94.56 531 TYR B CA 1
ATOM 11350 C C . TYR B 1 531 ? -11.445 23.422 7.965 1 94.56 531 TYR B C 1
ATOM 11352 O O . TYR B 1 531 ? -11.836 23.625 6.812 1 94.56 531 TYR B O 1
ATOM 11360 N N . TYR B 1 532 ? -10.227 22.953 8.172 1 91.5 532 TYR B N 1
ATOM 11361 C CA . TYR B 1 532 ? -9.375 22.422 7.113 1 91.5 532 TYR B CA 1
ATOM 11362 C C . TYR B 1 532 ? -8.797 21.062 7.512 1 91.5 532 TYR B C 1
ATOM 11364 O O . TYR B 1 532 ? -8.773 20.719 8.695 1 91.5 532 TYR B O 1
ATOM 11372 N N . LYS B 1 533 ? -8.32 20.25 6.516 1 87.62 533 LYS B N 1
ATOM 11373 C CA . LYS B 1 533 ? -7.84 18.875 6.711 1 87.62 533 LYS B CA 1
ATOM 11374 C C . LYS B 1 533 ? -6.375 18.859 7.141 1 87.62 533 LYS B C 1
ATOM 11376 O O . LYS B 1 533 ? -5.523 19.453 6.473 1 87.62 533 LYS B O 1
ATOM 11381 N N . LYS B 1 534 ? -6.188 18.203 8.203 1 82.5 534 LYS B N 1
ATOM 11382 C CA . LYS B 1 534 ? -4.82 17.844 8.57 1 82.5 534 LYS B CA 1
ATOM 11383 C C . LYS B 1 534 ? -4.594 16.344 8.461 1 82.5 534 LYS B C 1
ATOM 11385 O O . LYS B 1 534 ? -5.012 15.578 9.328 1 82.5 534 LYS B O 1
ATOM 11390 N N . HIS B 1 535 ? -3.852 15.969 7.488 1 78.25 535 HIS B N 1
ATOM 11391 C CA . HIS B 1 535 ? -3.684 14.547 7.188 1 78.25 535 HIS B CA 1
ATOM 11392 C C . HIS B 1 535 ? -2.727 13.883 8.172 1 78.25 535 HIS B C 1
ATOM 11394 O O . HIS B 1 535 ? -1.798 14.523 8.664 1 78.25 535 HIS B O 1
ATOM 11400 N N . SER B 1 536 ? -3.068 12.594 8.422 1 71.62 536 SER B N 1
ATOM 11401 C CA . SER B 1 536 ? -2.24 11.727 9.25 1 71.62 536 SER B CA 1
ATOM 11402 C C . SER B 1 536 ? -1.265 10.922 8.398 1 71.62 536 SER B C 1
ATOM 11404 O O . SER B 1 536 ? -1.004 11.273 7.246 1 71.62 536 SER B O 1
ATOM 11406 N N . PHE B 1 537 ? -0.77 9.734 8.977 1 68.25 537 PHE B N 1
ATOM 11407 C CA . PHE B 1 537 ? 0.176 8.836 8.328 1 68.25 537 PHE B CA 1
ATOM 11408 C C . PHE B 1 537 ? -0.471 8.141 7.133 1 68.25 537 PHE B C 1
ATOM 11410 O O . PHE B 1 537 ? 0.222 7.715 6.207 1 68.25 537 PHE B O 1
ATOM 11417 N N . ILE B 1 538 ? -1.798 8.164 7.141 1 76 538 ILE B N 1
ATOM 11418 C CA . ILE B 1 538 ? -2.561 7.574 6.043 1 76 538 ILE B CA 1
ATOM 11419 C C . ILE B 1 538 ? -3.273 8.68 5.262 1 76 538 ILE B C 1
ATOM 11421 O O . ILE B 1 538 ? -3.941 9.531 5.852 1 76 538 ILE B O 1
ATOM 11425 N N . SER B 1 539 ? -3.16 8.711 3.918 1 78.81 539 SER B N 1
ATOM 11426 C CA . SER B 1 539 ? -3.631 9.789 3.055 1 78.81 539 SER B CA 1
ATOM 11427 C C . SER B 1 539 ? -5.137 10 3.199 1 78.81 539 SER B C 1
ATOM 11429 O O . SER B 1 539 ? -5.629 11.125 3.078 1 78.81 539 SER B O 1
ATOM 11431 N N . CYS B 1 540 ? -5.82 8.906 3.389 1 87 540 CYS B N 1
ATOM 11432 C CA . CYS B 1 540 ? -7.273 9 3.441 1 87 540 CYS B CA 1
ATOM 11433 C C . CYS B 1 540 ? -7.742 9.461 4.816 1 87 540 CYS B C 1
ATOM 11435 O O . CYS B 1 540 ? -8.891 9.883 4.977 1 87 540 CYS B O 1
ATOM 11437 N N . CYS B 1 541 ? -6.867 9.43 5.781 1 86.62 541 CYS B N 1
ATOM 11438 C CA . CYS B 1 541 ? -7.246 9.773 7.148 1 86.62 541 CYS B CA 1
ATOM 11439 C C . CYS B 1 541 ? -6.727 11.156 7.52 1 86.62 541 CYS B C 1
ATOM 11441 O O . CYS B 1 541 ? -5.555 11.469 7.309 1 86.62 541 CYS B O 1
ATOM 11443 N N . TYR B 1 542 ? -7.578 11.992 8.039 1 87.56 542 TYR B N 1
ATOM 11444 C CA . TYR B 1 542 ? -7.203 13.352 8.414 1 87.56 542 TYR B CA 1
ATOM 11445 C C . TYR B 1 542 ? -8.047 13.852 9.586 1 87.56 542 TYR B C 1
ATOM 11447 O O . TYR B 1 542 ? -9.086 13.266 9.898 1 87.56 542 TYR B O 1
ATOM 11455 N N . GLN B 1 543 ? -7.57 14.82 10.305 1 87.88 543 GLN B N 1
ATOM 11456 C CA . GLN B 1 543 ? -8.289 15.547 11.352 1 87.88 543 GLN B CA 1
ATOM 11457 C C . GLN B 1 543 ? -8.742 16.922 10.859 1 87.88 543 GLN B C 1
ATOM 11459 O O . GLN B 1 543 ? -8.07 17.531 10.031 1 87.88 543 GLN B O 1
ATOM 11464 N N . CYS B 1 544 ? -9.961 17.312 11.344 1 91.25 544 CYS B N 1
ATOM 11465 C CA . CYS B 1 544 ? -10.469 18.625 10.992 1 91.25 544 CYS B CA 1
ATOM 11466 C C . CYS B 1 544 ? -10.07 19.656 12.031 1 91.25 544 CYS B C 1
ATOM 11468 O O . CYS B 1 544 ? -10.531 19.609 13.172 1 91.25 544 CYS B O 1
ATOM 11470 N N . LEU B 1 545 ? -9.25 20.578 11.57 1 88.94 545 LEU B N 1
ATOM 11471 C CA . LEU B 1 545 ? -8.812 21.656 12.445 1 88.94 545 LEU B CA 1
ATOM 11472 C C . LEU B 1 545 ? -9.492 22.969 12.07 1 88.94 545 LEU B C 1
ATOM 11474 O O . LEU B 1 545 ? -9.773 23.219 10.898 1 88.94 545 LEU B O 1
ATOM 11478 N N . LEU B 1 546 ? -9.766 23.75 13.086 1 92.12 546 LEU B N 1
ATOM 11479 C CA . LEU B 1 546 ? -10.453 25.016 12.836 1 92.12 546 LEU B CA 1
ATOM 11480 C C . LEU B 1 546 ? -9.492 26.047 12.25 1 92.12 546 LEU B C 1
ATOM 11482 O O . LEU B 1 546 ? -8.312 26.078 12.594 1 92.12 546 LEU B O 1
ATOM 11486 N N . CYS B 1 547 ? -10.047 26.875 11.367 1 91.88 547 CYS B N 1
ATOM 11487 C CA . CYS B 1 547 ? -9.289 28.016 10.852 1 91.88 547 CYS B CA 1
ATOM 11488 C C . CYS B 1 547 ? -9.156 29.094 11.914 1 91.88 547 CYS B C 1
ATOM 11490 O O . CYS B 1 547 ? -10.148 29.5 12.523 1 91.88 547 CYS B O 1
ATOM 11492 N N . VAL B 1 548 ? -7.961 29.531 12.102 1 85.44 548 VAL B N 1
ATOM 11493 C CA . VAL B 1 548 ? -7.695 30.547 13.117 1 85.44 548 VAL B CA 1
ATOM 11494 C C . VAL B 1 548 ? -8.227 31.891 12.664 1 85.44 548 VAL B C 1
ATOM 11496 O O . VAL B 1 548 ? -8.695 32.031 11.531 1 85.44 548 VAL B O 1
ATOM 11499 N N . GLU B 1 549 ? -8.156 32.75 13.594 1 87.88 549 GLU B N 1
ATOM 11500 C CA . GLU B 1 549 ? -8.625 34.094 13.305 1 87.88 549 GLU B CA 1
ATOM 11501 C C . GLU B 1 549 ? -7.918 34.656 12.078 1 87.88 549 GLU B C 1
ATOM 11503 O O . GLU B 1 549 ? -6.715 34.469 11.898 1 87.88 549 GLU B O 1
ATOM 11508 N N . GLN B 1 550 ? -8.711 35.375 11.164 1 88.38 550 GLN B N 1
ATOM 11509 C CA . GLN B 1 550 ? -8.227 36.031 9.953 1 88.38 550 GLN B CA 1
ATOM 11510 C C . GLN B 1 550 ? -8.195 35.062 8.781 1 88.38 550 GLN B C 1
ATOM 11512 O O . GLN B 1 550 ? -7.98 35.469 7.637 1 88.38 550 GLN B O 1
ATOM 11517 N N . TYR B 1 551 ? -8.453 33.844 9.125 1 92.06 551 TYR B N 1
ATOM 11518 C CA . TYR B 1 551 ? -8.484 32.812 8.078 1 92.06 551 TYR B CA 1
ATOM 11519 C C . TYR B 1 551 ? -9.852 32.156 8.008 1 92.06 551 TYR B C 1
ATOM 11521 O O . TYR B 1 551 ? -10.602 32.156 8.984 1 92.06 551 TYR B O 1
ATOM 11529 N N . TYR B 1 552 ? -10.172 31.719 6.836 1 94.56 552 TYR B N 1
ATOM 11530 C CA . TYR B 1 552 ? -11.469 31.094 6.629 1 94.56 552 TYR B CA 1
ATOM 11531 C C . TYR B 1 552 ? -11.383 29.984 5.582 1 94.56 552 TYR B C 1
ATOM 11533 O O . TYR B 1 552 ? -10.391 29.891 4.859 1 94.56 552 TYR B O 1
ATOM 11541 N N . SER B 1 553 ? -12.398 29.047 5.555 1 95.69 553 SER B N 1
ATOM 11542 C CA . SER B 1 553 ? -12.562 28.031 4.527 1 95.69 553 SER B CA 1
ATOM 11543 C C . SER B 1 553 ? -14 27.984 4.02 1 95.69 553 SER B C 1
ATOM 11545 O O . SER B 1 553 ? -14.906 27.594 4.754 1 95.69 553 SER B O 1
ATOM 11547 N N . PRO B 1 554 ? -14.148 28.359 2.73 1 94.25 554 PRO B N 1
ATOM 11548 C CA . PRO B 1 554 ? -15.508 28.516 2.207 1 94.25 554 PRO B CA 1
ATOM 11549 C C . PRO B 1 554 ? -16.172 27.188 1.884 1 94.25 554 PRO B C 1
ATOM 11551 O O . PRO B 1 554 ? -17.406 27.078 1.896 1 94.25 554 PRO B O 1
ATOM 11554 N N . GLU B 1 555 ? -15.445 26.25 1.55 1 94.25 555 GLU B N 1
ATOM 11555 C CA . GLU B 1 555 ? -16 24.969 1.116 1 94.25 555 GLU B CA 1
ATOM 11556 C C . GLU B 1 555 ? -15.625 23.859 2.084 1 94.25 555 GLU B C 1
ATOM 11558 O O . GLU B 1 555 ? -14.695 24 2.879 1 94.25 555 GLU B O 1
ATOM 11563 N N . ALA B 1 556 ? -16.5 22.812 1.994 1 92 556 ALA B N 1
ATOM 11564 C CA . ALA B 1 556 ? -16.203 21.625 2.801 1 92 556 ALA B CA 1
ATOM 11565 C C . ALA B 1 556 ? -14.945 20.922 2.291 1 92 556 ALA B C 1
ATOM 11567 O O . ALA B 1 556 ? -14.672 20.922 1.089 1 92 556 ALA B O 1
ATOM 11568 N N . ASP B 1 557 ? -14.203 20.391 3.178 1 89.56 557 ASP B N 1
ATOM 11569 C CA . ASP B 1 557 ? -13.078 19.5 2.916 1 89.56 557 ASP B CA 1
ATOM 11570 C C . ASP B 1 557 ? -11.945 20.25 2.217 1 89.56 557 ASP B C 1
ATOM 11572 O O . ASP B 1 557 ? -11.297 19.703 1.316 1 89.56 557 ASP B O 1
ATOM 11576 N N . MET B 1 558 ? -11.742 21.484 2.646 1 90.94 558 MET B N 1
ATOM 11577 C CA . MET B 1 558 ? -10.609 22.25 2.127 1 90.94 558 MET B CA 1
ATOM 11578 C C . MET B 1 558 ? -9.305 21.781 2.764 1 90.94 558 MET B C 1
ATOM 11580 O O . MET B 1 558 ? -9.281 21.406 3.934 1 90.94 558 MET B O 1
ATOM 11584 N N . ASN B 1 559 ? -8.148 21.906 2.029 1 86.62 559 ASN B N 1
ATOM 11585 C CA . ASN B 1 559 ? -6.848 21.453 2.518 1 86.62 559 ASN B CA 1
ATOM 11586 C C . ASN B 1 559 ? -6.125 22.547 3.291 1 86.62 559 ASN B C 1
ATOM 11588 O O . ASN B 1 559 ? -5.191 22.281 4.047 1 86.62 559 ASN B O 1
ATOM 11592 N N . GLU B 1 560 ? -6.547 23.797 3.016 1 87.75 560 GLU B N 1
ATOM 11593 C CA . GLU B 1 560 ? -5.945 24.953 3.686 1 87.75 560 GLU B CA 1
ATOM 11594 C C . GLU B 1 560 ? -6.969 26.062 3.893 1 87.75 560 GLU B C 1
ATOM 11596 O O . GLU B 1 560 ? -8 26.109 3.219 1 87.75 560 GLU B O 1
ATOM 11601 N N . CYS B 1 561 ? -6.652 26.75 4.977 1 91.56 561 CYS B N 1
ATOM 11602 C CA . CYS B 1 561 ? -7.457 27.938 5.199 1 91.56 561 CYS B CA 1
ATOM 11603 C C . CYS B 1 561 ? -6.961 29.094 4.344 1 91.56 561 CYS B C 1
ATOM 11605 O O . CYS B 1 561 ? -5.758 29.234 4.121 1 91.56 561 CYS B O 1
ATOM 11607 N N . LEU B 1 562 ? -7.91 29.906 3.869 1 93.06 562 LEU B N 1
ATOM 11608 C CA . LEU B 1 562 ? -7.578 31.094 3.094 1 93.06 562 LEU B CA 1
ATOM 11609 C C . LEU B 1 562 ? -7.547 32.344 3.982 1 93.06 562 LEU B C 1
ATOM 11611 O O . LEU B 1 562 ? -8.359 32.469 4.902 1 93.06 562 LEU B O 1
ATOM 11615 N N . LYS B 1 563 ? -6.605 33.188 3.676 1 90.62 563 LYS B N 1
ATOM 11616 C CA . LYS B 1 563 ? -6.512 34.406 4.434 1 90.62 563 LYS B CA 1
ATOM 11617 C C . LYS B 1 563 ? -7.547 35.438 3.957 1 90.62 563 LYS B C 1
ATOM 11619 O O . LYS B 1 563 ? -7.77 35.594 2.754 1 90.62 563 LYS B O 1
ATOM 11624 N N . CYS B 1 564 ? -8.148 36.125 4.918 1 92.25 564 CYS B N 1
ATOM 11625 C CA . CYS B 1 564 ? -9.109 37.156 4.566 1 92.25 564 CYS B CA 1
ATOM 11626 C C . CYS B 1 564 ? -8.422 38.344 3.904 1 92.25 564 CYS B C 1
ATOM 11628 O O . CYS B 1 564 ? -7.285 38.656 4.25 1 92.25 564 CYS B O 1
ATOM 11630 N N . PRO B 1 565 ? -9.141 38.906 2.943 1 89.69 565 PRO B N 1
ATOM 11631 C CA . PRO B 1 565 ? -8.594 40.156 2.383 1 89.69 565 PRO B CA 1
ATOM 11632 C C . PRO B 1 565 ? -8.391 41.25 3.438 1 89.69 565 PRO B C 1
ATOM 11634 O O . PRO B 1 565 ? -8.953 41.156 4.531 1 89.69 565 PRO B O 1
ATOM 11637 N N . SER B 1 566 ? -7.648 42.281 3.188 1 86.56 566 SER B N 1
ATOM 11638 C CA . SER B 1 566 ? -7.203 43.281 4.125 1 86.56 566 SER B CA 1
ATOM 11639 C C . SER B 1 566 ? -8.391 44.031 4.758 1 86.56 566 SER B C 1
ATOM 11641 O O . SER B 1 566 ? -8.312 44.469 5.906 1 86.56 566 SER B O 1
ATOM 11643 N N . ARG B 1 567 ? -9.492 44.188 4.094 1 87.88 567 ARG B N 1
ATOM 11644 C CA . ARG B 1 567 ? -10.633 44.938 4.617 1 87.88 567 ARG B CA 1
ATOM 11645 C C . ARG B 1 567 ? -11.648 44 5.27 1 87.88 567 ARG B C 1
ATOM 11647 O O . ARG B 1 567 ? -12.734 44.438 5.652 1 87.88 567 ARG B O 1
ATOM 11654 N N . GLN B 1 568 ? -11.336 42.781 5.367 1 91.62 568 GLN B N 1
ATOM 11655 C CA . GLN B 1 568 ? -12.219 41.812 5.961 1 91.62 568 GLN B CA 1
ATOM 11656 C C . GLN B 1 568 ? -11.492 40.969 7.02 1 91.62 568 GLN B C 1
ATOM 11658 O O . GLN B 1 568 ? -10.266 41.031 7.121 1 91.62 568 GLN B O 1
ATOM 11663 N N . TRP B 1 569 ? -12.281 40.406 7.914 1 91.19 569 TRP B N 1
ATOM 11664 C CA . TRP B 1 569 ? -11.727 39.5 8.93 1 91.19 569 TRP B CA 1
ATOM 11665 C C . TRP B 1 569 ? -12.695 38.375 9.219 1 91.19 569 TRP B C 1
ATOM 11667 O O . TRP B 1 569 ? -13.812 38.344 8.703 1 91.19 569 TRP B O 1
ATOM 11677 N N . SER B 1 570 ? -12.203 37.344 9.938 1 92.81 570 SER B N 1
ATOM 11678 C CA . SER B 1 570 ? -13.031 36.188 10.289 1 92.81 570 SER B CA 1
ATOM 11679 C C . SER B 1 570 ? -12.727 35.688 11.703 1 92.81 570 SER B C 1
ATOM 11681 O O . SER B 1 570 ? -11.602 35.844 12.188 1 92.81 570 SER B O 1
ATOM 11683 N N . LYS B 1 571 ? -13.766 35.219 12.422 1 91.19 571 LYS B N 1
ATOM 11684 C CA . LYS B 1 571 ? -13.594 34.562 13.719 1 91.19 571 LYS B CA 1
ATOM 11685 C C . LYS B 1 571 ? -13.023 33.156 13.539 1 91.19 571 LYS B C 1
ATOM 11687 O O . LYS B 1 571 ? -12.898 32.656 12.414 1 91.19 571 LYS B O 1
ATOM 11692 N N . ASN B 1 572 ? -12.695 32.562 14.711 1 91.06 572 ASN B N 1
ATOM 11693 C CA . ASN B 1 572 ? -12.25 31.172 14.68 1 91.06 572 ASN B CA 1
ATOM 11694 C C . ASN B 1 572 ? -13.336 30.25 14.117 1 91.06 572 ASN B C 1
ATOM 11696 O O . ASN B 1 572 ? -14.5 30.344 14.523 1 91.06 572 ASN B O 1
ATOM 11700 N N . GLY B 1 573 ? -12.969 29.422 13.172 1 93.5 573 GLY B N 1
ATOM 11701 C CA . GLY B 1 573 ? -13.875 28.422 12.633 1 93.5 573 GLY B CA 1
ATOM 11702 C C . GLY B 1 573 ? -14.906 28.984 11.68 1 93.5 573 GLY B C 1
ATOM 11703 O O . GLY B 1 573 ? -16 28.453 11.539 1 93.5 573 GLY B O 1
ATOM 11704 N N . SER B 1 574 ? -14.523 30.016 10.969 1 94.06 574 SER B N 1
ATOM 11705 C CA . SER B 1 574 ? -15.484 30.688 10.102 1 94.06 574 SER B CA 1
ATOM 11706 C C . SER B 1 574 ? -15.359 30.219 8.656 1 94.06 574 SER B C 1
ATOM 11708 O O . SER B 1 574 ? -14.258 29.891 8.203 1 94.06 574 SER B O 1
ATOM 11710 N N . SER B 1 575 ? -16.547 30.297 7.906 1 95.25 575 SER B N 1
ATOM 11711 C CA . SER B 1 575 ? -16.594 29.891 6.508 1 95.25 575 SER B CA 1
ATOM 11712 C C . SER B 1 575 ? -16.516 31.094 5.574 1 95.25 575 SER B C 1
ATOM 11714 O O . SER B 1 575 ? -16.344 30.938 4.363 1 95.25 575 SER B O 1
ATOM 11716 N N . ARG B 1 576 ? -16.672 32.25 6.117 1 94.44 576 ARG B N 1
ATOM 11717 C CA . ARG B 1 576 ? -16.625 33.469 5.312 1 94.44 576 ARG B CA 1
ATOM 11718 C C . ARG B 1 576 ? -15.977 34.594 6.09 1 94.44 576 ARG B C 1
ATOM 11720 O O . ARG B 1 576 ? -15.852 34.531 7.312 1 94.44 576 ARG B O 1
ATOM 11727 N N . CYS B 1 577 ? -15.469 35.531 5.312 1 94.75 577 CYS B N 1
ATOM 11728 C CA . CYS B 1 577 ? -14.922 36.75 5.91 1 94.75 577 CYS B CA 1
ATOM 11729 C C . CYS B 1 577 ? -16 37.812 6.09 1 94.75 577 CYS B C 1
ATOM 11731 O O . CYS B 1 577 ? -16.969 37.844 5.316 1 94.75 577 CYS B O 1
ATOM 11733 N N . GLU B 1 578 ? -15.953 38.531 7.156 1 93.25 578 GLU B N 1
ATOM 11734 C CA . GLU B 1 578 ? -16.828 39.688 7.414 1 93.25 578 GLU B CA 1
ATOM 11735 C C . GLU B 1 578 ? -16.078 41 7.281 1 93.25 578 GLU B C 1
ATOM 11737 O O . GLU B 1 578 ? -14.875 41.062 7.504 1 93.25 578 GLU B O 1
ATOM 11742 N N . ASN B 1 579 ? -16.812 42 6.844 1 92.44 579 ASN B N 1
ATOM 11743 C CA . ASN B 1 579 ? -16.188 43.312 6.719 1 92.44 579 ASN B CA 1
ATOM 11744 C C . ASN B 1 579 ? -15.797 43.906 8.086 1 92.44 579 ASN B C 1
ATOM 11746 O O . ASN B 1 579 ? -16.547 43.75 9.055 1 92.44 579 ASN B O 1
ATOM 11750 N N . LYS B 1 580 ? -14.602 44.406 8.125 1 91.19 580 LYS B N 1
ATOM 11751 C CA . LYS B 1 580 ? -14.172 45.094 9.336 1 91.19 580 LYS B CA 1
ATOM 11752 C C . LYS B 1 580 ? -15.031 46.312 9.609 1 91.19 580 LYS B C 1
ATOM 11754 O O . LYS B 1 580 ? -15.547 46.938 8.672 1 91.19 580 LYS B O 1
ATOM 11759 N N . THR B 1 581 ? -15.234 46.625 10.906 1 89.12 581 THR B N 1
ATOM 11760 C CA . THR B 1 581 ? -15.984 47.812 11.289 1 89.12 581 THR B CA 1
ATOM 11761 C C . THR B 1 581 ? -15.148 49.062 11.094 1 89.12 581 THR B C 1
ATOM 11763 O O . THR B 1 581 ? -13.945 49.062 11.375 1 89.12 581 THR B O 1
ATOM 11766 N N . ILE B 1 582 ? -15.75 50.062 10.445 1 88.56 582 ILE B N 1
ATOM 11767 C CA . ILE B 1 582 ? -15.078 51.344 10.25 1 88.56 582 ILE B CA 1
ATOM 11768 C C . ILE B 1 582 ? -15.32 52.25 11.453 1 88.56 582 ILE B C 1
ATOM 11770 O O . ILE B 1 582 ? -16.469 52.562 11.797 1 88.56 582 ILE B O 1
ATOM 11774 N N . GLU B 1 583 ? -14.219 52.531 12.086 1 88.69 583 GLU B N 1
ATOM 11775 C CA . GLU B 1 583 ? -14.328 53.406 13.266 1 88.69 583 GLU B CA 1
ATOM 11776 C C . GLU B 1 583 ? -13.695 54.75 13.016 1 88.69 583 GLU B C 1
ATOM 11778 O O . GLU B 1 583 ? -12.625 54.844 12.406 1 88.69 583 GLU B O 1
ATOM 11783 N N . TYR B 1 584 ? -14.398 55.938 13.219 1 89.88 584 TYR B N 1
ATOM 11784 C CA . TYR B 1 584 ? -13.922 57.312 13.242 1 89.88 584 TYR B CA 1
ATOM 11785 C C . TYR B 1 584 ? -14.703 58.156 14.242 1 89.88 584 TYR B C 1
ATOM 11787 O O . TYR B 1 584 ? -15.68 57.656 14.836 1 89.88 584 TYR B O 1
ATOM 11795 N N . PHE B 1 585 ? -14.352 59.312 14.492 1 91.81 585 PHE B N 1
ATOM 11796 C CA . PHE B 1 585 ? -15.016 60.156 15.453 1 91.81 585 PHE B CA 1
ATOM 11797 C C . PHE B 1 585 ? -16.328 60.688 14.898 1 91.81 585 PHE B C 1
ATOM 11799 O O . PHE B 1 585 ? -16.375 61.781 14.289 1 91.81 585 PHE B O 1
ATOM 11806 N N . GLN B 1 586 ? -17.422 60.062 15.266 1 92.19 586 GLN B N 1
ATOM 11807 C CA . GLN B 1 586 ? -18.734 60.312 14.672 1 92.19 586 GLN B CA 1
ATOM 11808 C C . GLN B 1 586 ? -19.453 61.469 15.383 1 92.19 586 GLN B C 1
ATOM 11810 O O . GLN B 1 586 ? -19.125 61.781 16.531 1 92.19 586 GLN B O 1
ATOM 11815 N N . TRP B 1 587 ? -20.453 62.031 14.648 1 92.5 587 TRP B N 1
ATOM 11816 C CA . TRP B 1 587 ? -21.297 63.094 15.172 1 92.5 587 TRP B CA 1
ATOM 11817 C C . TRP B 1 587 ? -22.172 62.594 16.312 1 92.5 587 TRP B C 1
ATOM 11819 O O . TRP B 1 587 ? -22.531 63.375 17.203 1 92.5 587 TRP B O 1
ATOM 11829 N N . SER B 1 588 ? -22.438 61.25 16.266 1 89.94 588 SER B N 1
ATOM 11830 C CA . SER B 1 588 ? -23.344 60.688 17.25 1 89.94 588 SER B CA 1
ATOM 11831 C C . SER B 1 588 ? -22.594 60.25 18.516 1 89.94 588 SER B C 1
ATOM 11833 O O . SER B 1 588 ? -23.203 59.844 19.5 1 89.94 588 SER B O 1
ATOM 11835 N N . ASN B 1 589 ? -21.328 60.281 18.5 1 90.69 589 ASN B N 1
ATOM 11836 C CA . ASN B 1 589 ? -20.547 59.969 19.672 1 90.69 589 ASN B CA 1
ATOM 11837 C C . ASN B 1 589 ? -20.875 60.875 20.844 1 90.69 589 ASN B C 1
ATOM 11839 O O . ASN B 1 589 ? -21.031 62.094 20.672 1 90.69 589 ASN B O 1
ATOM 11843 N N . PRO B 1 590 ? -21.016 60.344 22.016 1 89.44 590 PRO B N 1
ATOM 11844 C CA . PRO B 1 590 ? -21.406 61.125 23.188 1 89.44 590 PRO B CA 1
ATOM 11845 C C . PRO B 1 590 ? -20.406 62.281 23.469 1 89.44 590 PRO B C 1
ATOM 11847 O O . PRO B 1 590 ? -20.812 63.375 23.859 1 89.44 590 PRO B O 1
ATOM 11850 N N . ILE B 1 591 ? -19.188 62.031 23.297 1 88.81 591 ILE B N 1
ATOM 11851 C CA . ILE B 1 591 ? -18.188 63.062 23.531 1 88.81 591 ILE B CA 1
ATOM 11852 C C . ILE B 1 591 ? -18.344 64.188 22.484 1 88.81 591 ILE B C 1
ATOM 11854 O O . ILE B 1 591 ? -18.188 65.375 22.797 1 88.81 591 ILE B O 1
ATOM 11858 N N . ALA B 1 592 ? -18.609 63.812 21.281 1 92.06 592 ALA B N 1
ATOM 11859 C CA . ALA B 1 592 ? -18.844 64.812 20.234 1 92.06 592 ALA B CA 1
ATOM 11860 C C . ALA B 1 592 ? -20.062 65.625 20.531 1 92.06 592 ALA B C 1
ATOM 11862 O O . ALA B 1 592 ? -20.031 66.875 20.344 1 92.06 592 ALA B O 1
ATOM 11863 N N . ILE B 1 593 ? -21.062 65.125 21.109 1 91.81 593 ILE B N 1
ATOM 11864 C CA . ILE B 1 593 ? -22.297 65.812 21.438 1 91.81 593 ILE B CA 1
ATOM 11865 C C . ILE B 1 593 ? -22.016 66.812 22.562 1 91.81 593 ILE B C 1
ATOM 11867 O O . ILE B 1 593 ? -22.469 67.938 22.516 1 91.81 593 ILE B O 1
ATOM 11871 N N . VAL B 1 594 ? -21.281 66.375 23.516 1 91.06 594 VAL B N 1
ATOM 11872 C CA . VAL B 1 594 ? -20.953 67.25 24.641 1 91.06 594 VAL B CA 1
ATOM 11873 C C . VAL B 1 594 ? -20.125 68.438 24.141 1 91.06 594 VAL B C 1
ATOM 11875 O O . VAL B 1 594 ? -20.391 69.562 24.516 1 91.06 594 VAL B O 1
ATOM 11878 N N . LEU B 1 595 ? -19.219 68.125 23.234 1 92.38 595 LEU B N 1
ATOM 11879 C CA . LEU B 1 595 ? -18.391 69.188 22.688 1 92.38 595 LEU B CA 1
ATOM 11880 C C . LEU B 1 595 ? -19.219 70.188 21.859 1 92.38 595 LEU B C 1
ATOM 11882 O O . LEU B 1 595 ? -19.047 71.375 21.969 1 92.38 595 LEU B O 1
ATOM 11886 N N . LEU B 1 596 ? -20.156 69.75 21.172 1 93.75 596 LEU B N 1
ATOM 11887 C CA . LEU B 1 596 ? -21 70.562 20.328 1 93.75 596 LEU B CA 1
ATOM 11888 C C . LEU B 1 596 ? -21.969 71.375 21.172 1 93.75 596 LEU B C 1
ATOM 11890 O O . LEU B 1 596 ? -22.281 72.562 20.828 1 93.75 596 LEU B O 1
ATOM 11894 N N . ILE B 1 597 ? -22.422 70.875 22.297 1 93.94 597 ILE B N 1
ATOM 11895 C CA . ILE B 1 597 ? -23.328 71.625 23.172 1 93.94 597 ILE B CA 1
ATOM 11896 C C . ILE B 1 597 ? -22.578 72.812 23.812 1 93.94 597 ILE B C 1
ATOM 11898 O O . ILE B 1 597 ? -23.062 73.938 23.812 1 93.94 597 ILE B O 1
ATOM 11902 N N . PHE B 1 598 ? -21.438 72.438 24.25 1 94 598 PHE B N 1
ATOM 11903 C CA . PHE B 1 598 ? -20.656 73.5 24.859 1 94 598 PHE B CA 1
ATOM 11904 C C . PHE B 1 598 ? -20.203 74.562 23.828 1 94 598 PHE B C 1
ATOM 11906 O O . PHE B 1 598 ? -20.109 75.75 24.109 1 94 598 PHE B O 1
ATOM 11913 N N . ASP B 1 599 ? -19.922 74.062 22.641 1 95.31 599 ASP B N 1
ATOM 11914 C CA . ASP B 1 599 ? -19.547 74.938 21.547 1 95.31 599 ASP B CA 1
ATOM 11915 C C . ASP B 1 599 ? -20.719 75.812 21.141 1 95.31 599 ASP B C 1
ATOM 11917 O O . ASP B 1 599 ? -20.531 77 20.906 1 95.31 599 ASP B O 1
ATOM 11921 N N . SER B 1 600 ? -21.875 75.312 21.109 1 95 600 SER B N 1
ATOM 11922 C CA . SER B 1 600 ? -23.062 76.125 20.75 1 95 600 SER B CA 1
ATOM 11923 C C . SER B 1 600 ? -23.406 77.125 21.828 1 95 600 SER B C 1
ATOM 11925 O O . SER B 1 600 ? -23.828 78.25 21.516 1 95 600 SER B O 1
ATOM 11927 N N . PHE B 1 601 ? -23.188 76.812 23.016 1 94.94 601 PHE B N 1
ATOM 11928 C CA . PHE B 1 601 ? -23.469 77.688 24.125 1 94.94 601 PHE B CA 1
ATOM 11929 C C . PHE B 1 601 ? -22.562 78.938 24.078 1 94.94 601 PHE B C 1
ATOM 11931 O O . PHE B 1 601 ? -23.016 80.062 24.172 1 94.94 601 PHE B O 1
ATOM 11938 N N . ILE B 1 602 ? -21.328 78.625 23.891 1 94.25 602 ILE B N 1
ATOM 11939 C CA . ILE B 1 602 ? -20.375 79.75 23.891 1 94.25 602 ILE B CA 1
ATOM 11940 C C . ILE B 1 602 ? -20.531 80.562 22.594 1 94.25 602 ILE B C 1
ATOM 11942 O O . ILE B 1 602 ? -20.344 81.75 22.578 1 94.25 602 ILE B O 1
ATOM 11946 N N . PHE B 1 603 ? -20.906 79.875 21.516 1 94.69 603 PHE B N 1
ATOM 11947 C CA . PHE B 1 603 ? -21.188 80.562 20.25 1 94.69 603 PHE B CA 1
ATOM 11948 C C . PHE B 1 603 ? -22.328 81.5 20.391 1 94.69 603 PHE B C 1
ATOM 11950 O O . PHE B 1 603 ? -22.234 82.688 19.969 1 94.69 603 PHE B O 1
ATOM 11957 N N . LEU B 1 604 ? -23.312 81.188 21.141 1 93.94 604 LEU B N 1
ATOM 11958 C CA . LEU B 1 604 ? -24.469 82.062 21.375 1 93.94 604 LEU B CA 1
ATOM 11959 C C . LEU B 1 604 ? -24.109 83.188 22.312 1 93.94 604 LEU B C 1
ATOM 11961 O O . LEU B 1 604 ? -24.578 84.312 22.141 1 93.94 604 LEU B O 1
ATOM 11965 N N . LEU B 1 605 ? -23.312 82.875 23.188 1 93.69 605 LEU B N 1
ATOM 11966 C CA . LEU B 1 605 ? -22.891 83.875 24.141 1 93.69 605 LEU B CA 1
ATOM 11967 C C . LEU B 1 605 ? -22.094 85 23.453 1 93.69 605 LEU B C 1
ATOM 11969 O O . LEU B 1 605 ? -22.281 86.188 23.703 1 93.69 605 LEU B O 1
ATOM 11973 N N . VAL B 1 606 ? -21.219 84.562 22.547 1 94.44 606 VAL B N 1
ATOM 11974 C CA . VAL B 1 606 ? -20.406 85.5 21.828 1 94.44 606 VAL B CA 1
ATOM 11975 C C . VAL B 1 606 ? -21.266 86.312 20.844 1 94.44 606 VAL B C 1
ATOM 11977 O O . VAL B 1 606 ? -21.094 87.5 20.672 1 94.44 606 VAL B O 1
ATOM 11980 N N . PHE B 1 607 ? -22.203 85.625 20.328 1 92.25 607 PHE B N 1
ATOM 11981 C CA . PHE B 1 607 ? -23.109 86.25 19.391 1 92.25 607 PHE B CA 1
ATOM 11982 C C . PHE B 1 607 ? -24 87.25 20.094 1 92.25 607 PHE B C 1
ATOM 11984 O O . PHE B 1 607 ? -24.203 88.375 19.625 1 92.25 607 PHE B O 1
ATOM 11991 N N . ILE B 1 608 ? -24.438 87.062 21.312 1 92.06 608 ILE B N 1
ATOM 11992 C CA . ILE B 1 608 ? -25.281 87.938 22.109 1 92.06 608 ILE B CA 1
ATOM 11993 C C . ILE B 1 608 ? -24.469 89.125 22.594 1 92.06 608 ILE B C 1
ATOM 11995 O O . ILE B 1 608 ? -24.922 90.25 22.547 1 92.06 608 ILE B O 1
ATOM 11999 N N . THR B 1 609 ? -23.297 88.75 22.906 1 92.31 609 THR B N 1
ATOM 12000 C CA . THR B 1 609 ? -22.422 89.812 23.359 1 92.31 609 THR B CA 1
ATOM 12001 C C . THR B 1 609 ? -22.109 90.75 22.219 1 92.31 609 THR B C 1
ATOM 12003 O O . THR B 1 609 ? -22.062 92 22.422 1 92.31 609 THR B O 1
ATOM 12006 N N . GLY B 1 610 ? -21.953 90.188 21.016 1 90.06 610 GLY B N 1
ATOM 12007 C CA . GLY B 1 610 ? -21.734 91.062 19.844 1 90.06 610 GLY B CA 1
ATOM 12008 C C . GLY B 1 610 ? -22.922 91.938 19.5 1 90.06 610 GLY B C 1
ATOM 12009 O O . GLY B 1 610 ? -22.766 93.125 19.188 1 90.06 610 GLY B O 1
ATOM 12010 N N . ALA B 1 611 ? -24.094 91.562 19.781 1 91.19 611 ALA B N 1
ATOM 12011 C CA . ALA B 1 611 ? -25.297 92.312 19.516 1 91.19 611 ALA B CA 1
ATOM 12012 C C . ALA B 1 611 ? -25.484 93.375 20.562 1 91.19 611 ALA B C 1
ATOM 12014 O O . ALA B 1 611 ? -25.875 94.5 20.219 1 91.19 611 ALA B O 1
ATOM 12015 N N . VAL B 1 612 ? -25.141 93.062 21.766 1 91.69 612 VAL B N 1
ATOM 12016 C CA . VAL B 1 612 ? -25.25 94.062 22.828 1 91.69 612 VAL B CA 1
ATOM 12017 C C . VAL B 1 612 ? -24.219 95.188 22.641 1 91.69 612 VAL B C 1
ATOM 12019 O O . VAL B 1 612 ? -24.516 96.312 22.812 1 91.69 612 VAL B O 1
ATOM 12022 N N . PHE B 1 613 ? -23.047 94.75 22.219 1 91.38 613 PHE B N 1
ATOM 12023 C CA . PHE B 1 613 ? -22 95.688 21.984 1 91.38 613 PHE B CA 1
ATOM 12024 C C . PHE B 1 613 ? -22.344 96.625 20.812 1 91.38 613 PHE B C 1
ATOM 12026 O O . PHE B 1 613 ? -22.031 97.812 20.812 1 91.38 613 PHE B O 1
ATOM 12033 N N . PHE B 1 614 ? -23.094 96.125 19.812 1 88.88 614 PHE B N 1
ATOM 12034 C CA . PHE B 1 614 ? -23.5 96.875 18.656 1 88.88 614 PHE B CA 1
ATOM 12035 C C . PHE B 1 614 ? -24.594 97.875 19.031 1 88.88 614 PHE B C 1
ATOM 12037 O O . PHE B 1 614 ? -24.578 99 18.578 1 88.88 614 PHE B O 1
ATOM 12044 N N . LYS B 1 615 ? -25.469 97.562 19.984 1 88.69 615 LYS B N 1
ATOM 12045 C CA . LYS B 1 615 ? -26.562 98.438 20.422 1 88.69 615 LYS B CA 1
ATOM 12046 C C . LYS B 1 615 ? -26.062 99.562 21.328 1 88.69 615 LYS B C 1
ATOM 12048 O O . LYS B 1 615 ? -26.547 100.688 21.25 1 88.69 615 LYS B O 1
ATOM 12053 N N . TYR B 1 616 ? -25.078 99.25 22.078 1 87.5 616 TYR B N 1
ATOM 12054 C CA . TYR B 1 616 ? -24.531 100.188 23.016 1 87.5 616 TYR B CA 1
ATOM 12055 C C . TYR B 1 616 ? -23.141 100.625 22.625 1 87.5 616 TYR B C 1
ATOM 12057 O O . TYR B 1 616 ? -22.266 100.812 23.469 1 87.5 616 TYR B O 1
ATOM 12065 N N . ALA B 1 617 ? -22.812 100.812 21.344 1 85.06 617 ALA B N 1
ATOM 12066 C CA . ALA B 1 617 ? -21.484 101.062 20.781 1 85.06 617 ALA B CA 1
ATOM 12067 C C . ALA B 1 617 ? -20.922 102.375 21.266 1 85.06 617 ALA B C 1
ATOM 12069 O O . ALA B 1 617 ? -19.703 102.562 21.359 1 85.06 617 ALA B O 1
ATOM 12070 N N . ASP B 1 618 ? -21.766 103.25 21.734 1 79.12 618 ASP B N 1
ATOM 12071 C CA . ASP B 1 618 ? -21.328 104.562 22.078 1 79.12 618 ASP B CA 1
ATOM 12072 C C . ASP B 1 618 ? -21.094 104.688 23.578 1 79.12 618 ASP B C 1
ATOM 12074 O O . ASP B 1 618 ? -20.656 105.75 24.062 1 79.12 618 ASP B O 1
ATOM 12078 N N . THR B 1 619 ? -21.172 103.625 24.297 1 81.44 619 THR B N 1
ATOM 12079 C CA . THR B 1 619 ? -20.938 103.688 25.734 1 81.44 619 THR B CA 1
ATOM 12080 C C . THR B 1 619 ? -19.453 103.562 26.047 1 81.44 619 THR B C 1
ATOM 12082 O O . THR B 1 619 ? -18.703 102.938 25.281 1 81.44 619 THR B O 1
ATOM 12085 N N . PRO B 1 620 ? -18.938 104.125 27.062 1 79 620 PRO B N 1
ATOM 12086 C CA . PRO B 1 620 ? -17.516 104.125 27.422 1 79 620 PRO B CA 1
ATOM 12087 C C . PRO B 1 620 ? -17.016 102.688 27.688 1 79 620 PRO B C 1
ATOM 12089 O O . PRO B 1 620 ? -15.844 102.375 27.453 1 79 620 PRO B O 1
ATOM 12092 N N . THR B 1 621 ? -17.891 101.812 28.016 1 80.31 621 THR B N 1
ATOM 12093 C CA . THR B 1 621 ? -17.484 100.438 28.328 1 80.31 621 THR B CA 1
ATOM 12094 C C . THR B 1 621 ? -17.094 99.688 27.062 1 80.31 621 THR B C 1
ATOM 12096 O O . THR B 1 621 ? -16.078 99 27.047 1 80.31 621 THR B O 1
ATOM 12099 N N . VAL B 1 622 ? -17.828 99.875 26 1 81.38 622 VAL B N 1
ATOM 12100 C CA . VAL B 1 622 ? -17.531 99.188 24.734 1 81.38 622 VAL B CA 1
ATOM 12101 C C . VAL B 1 622 ? -16.281 99.812 24.109 1 81.38 622 VAL B C 1
ATOM 12103 O O . VAL B 1 622 ? -15.461 99.062 23.531 1 81.38 622 VAL B O 1
ATOM 12106 N N . LYS B 1 623 ? -16.125 101.125 24.328 1 77.44 623 LYS B N 1
ATOM 12107 C CA . LYS B 1 623 ? -14.945 101.812 23.797 1 77.44 623 LYS B CA 1
ATOM 12108 C C . LYS B 1 623 ? -13.688 101.375 24.578 1 77.44 623 LYS B C 1
ATOM 12110 O O . LYS B 1 623 ? -12.609 101.25 24 1 77.44 623 LYS B O 1
ATOM 12115 N N . ALA B 1 624 ? -13.914 101.188 25.844 1 73.44 624 ALA B N 1
ATOM 12116 C CA . ALA B 1 624 ? -12.789 100.812 26.688 1 73.44 624 ALA B CA 1
ATOM 12117 C C . ALA B 1 624 ? -12.422 99.375 26.438 1 73.44 624 ALA B C 1
ATOM 12119 O O . ALA B 1 624 ? -11.266 98.938 26.625 1 73.44 624 ALA B O 1
ATOM 12120 N N . ALA B 1 625 ? -13.398 98.562 26 1 76.38 625 ALA B N 1
ATOM 12121 C CA . ALA B 1 625 ? -13.156 97.125 25.734 1 76.38 625 ALA B CA 1
ATOM 12122 C C . ALA B 1 625 ? -12.359 96.938 24.453 1 76.38 625 ALA B C 1
ATOM 12124 O O . ALA B 1 625 ? -11.695 95.938 24.266 1 76.38 625 ALA B O 1
ATOM 12125 N N . GLY B 1 626 ? -12.234 97.812 23.641 1 73.81 626 GLY B N 1
ATOM 12126 C CA . GLY B 1 626 ? -11.406 97.688 22.438 1 73.81 626 GLY B CA 1
ATOM 12127 C C . GLY B 1 626 ? -11.977 98.438 21.25 1 73.81 626 GLY B C 1
ATOM 12128 O O . GLY B 1 626 ? -11.32 98.562 20.219 1 73.81 626 GLY B O 1
ATOM 12129 N N . GLY B 1 627 ? -13.219 99.062 21.484 1 76.56 627 GLY B N 1
ATOM 12130 C CA . GLY B 1 627 ? -13.859 99.812 20.438 1 76.56 627 GLY B CA 1
ATOM 12131 C C . GLY B 1 627 ? -14.148 99 19.188 1 76.56 627 GLY B C 1
ATOM 12132 O O . GLY B 1 627 ? -14.766 97.938 19.281 1 76.56 627 GLY B O 1
ATOM 12133 N N . LYS B 1 628 ? -13.594 99.375 18.031 1 78.25 628 LYS B N 1
ATOM 12134 C CA . LYS B 1 628 ? -13.812 98.688 16.734 1 78.25 628 LYS B CA 1
ATOM 12135 C C . LYS B 1 628 ? -13.094 97.375 16.672 1 78.25 628 LYS B C 1
ATOM 12137 O O . LYS B 1 628 ? -13.539 96.438 15.984 1 78.25 628 LYS B O 1
ATOM 12142 N N . TYR B 1 629 ? -12.109 97.125 17.438 1 84.19 629 TYR B N 1
ATOM 12143 C CA . TYR B 1 629 ? -11.305 95.938 17.375 1 84.19 629 TYR B CA 1
ATOM 12144 C C . TYR B 1 629 ? -11.938 94.812 18.203 1 84.19 629 TYR B C 1
ATOM 12146 O O . TYR B 1 629 ? -11.586 93.625 18.047 1 84.19 629 TYR B O 1
ATOM 12154 N N . THR B 1 630 ? -12.93 95.188 19 1 87.56 630 THR B N 1
ATOM 12155 C CA . THR B 1 630 ? -13.656 94.188 19.75 1 87.56 630 THR B CA 1
ATOM 12156 C C . THR B 1 630 ? -14.547 93.375 18.812 1 87.56 630 THR B C 1
ATOM 12158 O O . THR B 1 630 ? -14.758 92.125 19.047 1 87.56 630 THR B O 1
ATOM 12161 N N . TYR B 1 631 ? -14.914 94 17.719 1 89.81 631 TYR B N 1
ATOM 12162 C CA . TYR B 1 631 ? -15.711 93.25 16.75 1 89.81 631 TYR B CA 1
ATOM 12163 C C . TYR B 1 631 ? -14.844 92.25 15.984 1 89.81 631 TYR B C 1
ATOM 12165 O O . TYR B 1 631 ? -15.297 91.125 15.664 1 89.81 631 TYR B O 1
ATOM 12173 N N . LEU B 1 632 ? -13.625 92.625 15.711 1 90.81 632 LEU B N 1
ATOM 12174 C CA . LEU B 1 632 ? -12.703 91.75 15.047 1 90.81 632 LEU B CA 1
ATOM 12175 C C . LEU B 1 632 ? -12.367 90.562 15.953 1 90.81 632 LEU B C 1
ATOM 12177 O O . LEU B 1 632 ? -12.258 89.375 15.477 1 90.81 632 LEU B O 1
ATOM 12181 N N . LEU B 1 633 ? -12.25 90.812 17.203 1 92.44 633 LEU B N 1
ATOM 12182 C CA . LEU B 1 633 ? -12.016 89.812 18.188 1 92.44 633 LEU B CA 1
ATOM 12183 C C . LEU B 1 633 ? -13.188 88.812 18.234 1 92.44 633 LEU B C 1
ATOM 12185 O O . LEU B 1 633 ? -12.992 87.625 18.25 1 92.44 633 LEU B O 1
ATOM 12189 N N . GLN B 1 634 ? -14.398 89.312 18.25 1 94.12 634 GLN B N 1
ATOM 12190 C CA . GLN B 1 634 ? -15.594 88.5 18.312 1 94.12 634 GLN B CA 1
ATOM 12191 C C . GLN B 1 634 ? -15.742 87.625 17.047 1 94.12 634 GLN B C 1
ATOM 12193 O O . GLN B 1 634 ? -16.062 86.438 17.125 1 94.12 634 GLN B O 1
ATOM 12198 N N . ILE B 1 635 ? -15.367 88.188 15.867 1 93.81 635 ILE B N 1
ATOM 12199 C CA . ILE B 1 635 ? -15.461 87.438 14.609 1 93.81 635 ILE B CA 1
ATOM 12200 C C . ILE B 1 635 ? -14.414 86.312 14.586 1 93.81 635 ILE B C 1
ATOM 12202 O O . ILE B 1 635 ? -14.703 85.188 14.148 1 93.81 635 ILE B O 1
ATOM 12206 N N . SER B 1 636 ? -13.219 86.562 15.039 1 94.81 636 SER B N 1
ATOM 12207 C CA . SER B 1 636 ? -12.148 85.562 15.07 1 94.81 636 SER B CA 1
ATOM 12208 C C . SER B 1 636 ? -12.492 84.438 16.031 1 94.81 636 SER B C 1
ATOM 12210 O O . SER B 1 636 ? -12.188 83.25 15.742 1 94.81 636 SER B O 1
ATOM 12212 N N . LEU B 1 637 ? -13.109 84.812 17.141 1 95.06 637 LEU B N 1
ATOM 12213 C CA . LEU B 1 637 ? -13.516 83.75 18.078 1 95.06 637 LEU B CA 1
ATOM 12214 C C . LEU B 1 637 ? -14.633 82.875 17.5 1 95.06 637 LEU B C 1
ATOM 12216 O O . LEU B 1 637 ? -14.641 81.688 17.672 1 95.06 637 LEU B O 1
ATOM 12220 N N . LEU B 1 638 ? -15.578 83.562 16.75 1 94.69 638 LEU B N 1
ATOM 12221 C CA . LEU B 1 638 ? -16.641 82.812 16.109 1 94.69 638 LEU B CA 1
ATOM 12222 C C . LEU B 1 638 ? -16.078 81.875 15.047 1 94.69 638 LEU B C 1
ATOM 12224 O O . LEU B 1 638 ? -16.531 80.688 14.914 1 94.69 638 LEU B O 1
ATOM 12228 N N . LEU B 1 639 ? -15 82.25 14.391 1 93.75 639 LEU B N 1
ATOM 12229 C CA . LEU B 1 639 ? -14.359 81.438 13.383 1 93.75 639 LEU B CA 1
ATOM 12230 C C . LEU B 1 639 ? -13.641 80.25 14.031 1 93.75 639 LEU B C 1
ATOM 12232 O O . LEU B 1 639 ? -13.625 79.125 13.484 1 93.75 639 LEU B O 1
ATOM 12236 N N . SER B 1 640 ? -13.023 80.438 15.148 1 94.19 640 SER B N 1
ATOM 12237 C CA . SER B 1 640 ? -12.359 79.375 15.875 1 94.19 640 SER B CA 1
ATOM 12238 C C . SER B 1 640 ? -13.367 78.312 16.359 1 94.19 640 SER B C 1
ATOM 12240 O O . SER B 1 640 ? -13.047 77.125 16.406 1 94.19 640 SER B O 1
ATOM 12242 N N . MET B 1 641 ? -14.578 78.75 16.672 1 94.56 641 MET B N 1
ATOM 12243 C CA . MET B 1 641 ? -15.617 77.812 17.125 1 94.56 641 MET B CA 1
ATOM 12244 C C . MET B 1 641 ? -16.141 77 15.961 1 94.56 641 MET B C 1
ATOM 12246 O O . MET B 1 641 ? -16.5 75.812 16.141 1 94.56 641 MET B O 1
ATOM 12250 N N . ILE B 1 642 ? -16.109 77.562 14.805 1 93.31 642 ILE B N 1
ATOM 12251 C CA . ILE B 1 642 ? -16.562 76.812 13.609 1 93.31 642 ILE B CA 1
ATOM 12252 C C . ILE B 1 642 ? -15.586 75.688 13.289 1 93.31 642 ILE B C 1
ATOM 12254 O O . ILE B 1 642 ? -15.984 74.625 12.781 1 93.31 642 ILE B O 1
ATOM 12258 N N . THR B 1 643 ? -14.359 75.875 13.656 1 93.44 643 THR B N 1
ATOM 12259 C CA . THR B 1 643 ? -13.336 74.875 13.375 1 93.44 643 THR B CA 1
ATOM 12260 C C . THR B 1 643 ? -13.617 73.562 14.141 1 93.44 643 THR B C 1
ATOM 12262 O O . THR B 1 643 ? -13.25 72.5 13.695 1 93.44 643 THR B O 1
ATOM 12265 N N . ILE B 1 644 ? -14.266 73.625 15.312 1 94.38 644 ILE B N 1
ATOM 12266 C CA . ILE B 1 644 ? -14.578 72.438 16.125 1 94.38 644 ILE B CA 1
ATOM 12267 C C . ILE B 1 644 ? -15.453 71.5 15.328 1 94.38 644 ILE B C 1
ATOM 12269 O O . ILE B 1 644 ? -15.289 70.25 15.422 1 94.38 644 ILE B O 1
ATOM 12273 N N . GLY B 1 645 ? -16.281 72 14.492 1 93 645 GLY B N 1
ATOM 12274 C CA . GLY B 1 645 ? -17.125 71.188 13.633 1 93 645 GLY B CA 1
ATOM 12275 C C . GLY B 1 645 ? -16.328 70.375 12.633 1 93 645 GLY B C 1
ATOM 12276 O O . GLY B 1 645 ? -16.734 69.25 12.258 1 93 645 GLY B O 1
ATOM 12277 N N . PHE B 1 646 ? -15.148 70.875 12.297 1 94.56 646 PHE B N 1
ATOM 12278 C CA . PHE B 1 646 ? -14.336 70.188 11.297 1 94.56 646 PHE B CA 1
ATOM 12279 C C . PHE B 1 646 ? -13.555 69 11.922 1 94.56 646 PHE B C 1
ATOM 12281 O O . PHE B 1 646 ? -12.953 68.25 11.211 1 94.56 646 PHE B O 1
ATOM 12288 N N . PHE B 1 647 ? -13.57 68.938 13.234 1 94.81 647 PHE B N 1
ATOM 12289 C CA . PHE B 1 647 ? -12.875 67.812 13.906 1 94.81 647 PHE B CA 1
ATOM 12290 C C . PHE B 1 647 ? -13.812 66.625 14.141 1 94.81 647 PHE B C 1
ATOM 12292 O O . PHE B 1 647 ? -13.375 65.562 14.57 1 94.81 647 PHE B O 1
ATOM 12299 N N . ILE B 1 648 ? -15.062 66.812 13.945 1 94.25 648 ILE B N 1
ATOM 12300 C CA . ILE B 1 648 ? -16.062 65.812 14.164 1 94.25 648 ILE B CA 1
ATOM 12301 C C . ILE B 1 648 ? -16.609 65.312 12.82 1 94.25 648 ILE B C 1
ATOM 12303 O O . ILE B 1 648 ? -16.875 66.125 11.93 1 94.25 648 ILE B O 1
ATOM 12307 N N . GLY B 1 649 ? -16.672 63.969 12.719 1 91.81 649 GLY B N 1
ATOM 12308 C CA . GLY B 1 649 ? -17.188 63.406 11.484 1 91.81 649 GLY B CA 1
ATOM 12309 C C . GLY B 1 649 ? -16.156 62.594 10.719 1 91.81 649 GLY B C 1
ATOM 12310 O O . GLY B 1 649 ? -15.016 62.469 11.164 1 91.81 649 GLY B O 1
ATOM 12311 N N . GLN B 1 650 ? -16.516 62.125 9.484 1 92.12 650 GLN B N 1
ATOM 12312 C CA . GLN B 1 650 ? -15.625 61.312 8.672 1 92.12 650 GLN B CA 1
ATOM 12313 C C . GLN B 1 650 ? -14.523 62.156 8.031 1 92.12 650 GLN B C 1
ATOM 12315 O O . GLN B 1 650 ? -14.805 63.156 7.363 1 92.12 650 GLN B O 1
ATOM 12320 N N . PRO B 1 651 ? -13.359 61.719 8.359 1 91.88 651 PRO B N 1
ATOM 12321 C CA . PRO B 1 651 ? -12.234 62.469 7.797 1 91.88 651 PRO B CA 1
ATOM 12322 C C . PRO B 1 651 ? -12.188 62.406 6.273 1 91.88 651 PRO B C 1
ATOM 12324 O O . PRO B 1 651 ? -12.461 61.375 5.684 1 91.88 651 PRO B O 1
ATOM 12327 N N . ASN B 1 652 ? -12.055 63.5 5.633 1 93.06 652 ASN B N 1
ATOM 12328 C CA . ASN B 1 652 ? -11.805 63.625 4.199 1 93.06 652 ASN B CA 1
ATOM 12329 C C . ASN B 1 652 ? -10.594 64.5 3.92 1 93.06 652 ASN B C 1
ATOM 12331 O O . ASN B 1 652 ? -10.07 65.188 4.828 1 93.06 652 ASN B O 1
ATOM 12335 N N . LYS B 1 653 ? -10.039 64.438 2.732 1 93.75 653 LYS B N 1
ATOM 12336 C CA . LYS B 1 653 ? -8.82 65.125 2.369 1 93.75 653 LYS B CA 1
ATOM 12337 C C . LYS B 1 653 ? -8.969 66.625 2.617 1 93.75 653 LYS B C 1
ATOM 12339 O O . LYS B 1 653 ? -8.07 67.25 3.174 1 93.75 653 LYS B O 1
ATOM 12344 N N . PHE B 1 654 ? -10.008 67.188 2.301 1 93.81 654 PHE B N 1
ATOM 12345 C CA . PHE B 1 654 ? -10.242 68.625 2.443 1 93.81 654 PHE B CA 1
ATOM 12346 C C . PHE B 1 654 ? -10.312 69.062 3.914 1 93.81 654 PHE B C 1
ATOM 12348 O O . PHE B 1 654 ? -9.672 70 4.332 1 93.81 654 PHE B O 1
ATOM 12355 N N . ILE B 1 655 ? -11.055 68.375 4.707 1 94.06 655 ILE B N 1
ATOM 12356 C CA . ILE B 1 655 ? -11.25 68.688 6.117 1 94.06 655 ILE B CA 1
ATOM 12357 C C . ILE B 1 655 ? -9.93 68.562 6.863 1 94.06 655 ILE B C 1
ATOM 12359 O O . ILE B 1 655 ? -9.594 69.375 7.699 1 94.06 655 ILE B O 1
ATOM 12363 N N . CYS B 1 656 ? -9.148 67.562 6.547 1 94.81 656 CYS B N 1
ATOM 12364 C CA . CYS B 1 656 ? -7.875 67.312 7.223 1 94.81 656 CYS B CA 1
ATOM 12365 C C . CYS B 1 656 ? -6.898 68.438 6.91 1 94.81 656 CYS B C 1
ATOM 12367 O O . CYS B 1 656 ? -6.082 68.812 7.754 1 94.81 656 CYS B O 1
ATOM 12369 N N . GLN B 1 657 ? -7.004 69.062 5.801 1 94.88 657 GLN B N 1
ATOM 12370 C CA . GLN B 1 657 ? -6.062 70.125 5.383 1 94.88 657 GLN B CA 1
ATOM 12371 C C . GLN B 1 657 ? -6.465 71.5 5.938 1 94.88 657 GLN B C 1
ATOM 12373 O O . GLN B 1 657 ? -5.609 72.312 6.207 1 94.88 657 GLN B O 1
ATOM 12378 N N . ILE B 1 658 ? -7.719 71.688 6.137 1 94.31 658 ILE B N 1
ATOM 12379 C CA . ILE B 1 658 ? -8.172 73 6.449 1 94.31 658 ILE B CA 1
ATOM 12380 C C . ILE B 1 658 ? -8.383 73.188 7.957 1 94.31 658 ILE B C 1
ATOM 12382 O O . ILE B 1 658 ? -8.312 74.25 8.5 1 94.31 658 ILE B O 1
ATOM 12386 N N . ARG B 1 659 ? -8.633 72.188 8.672 1 94.06 659 ARG B N 1
ATOM 12387 C CA . ARG B 1 659 ? -9.078 72.25 10.055 1 94.06 659 ARG B CA 1
ATOM 12388 C C . ARG B 1 659 ? -8.023 72.938 10.922 1 94.06 659 ARG B C 1
ATOM 12390 O O . ARG B 1 659 ? -8.344 73.812 11.727 1 94.06 659 ARG B O 1
ATOM 12397 N N . GLN B 1 660 ? -6.746 72.562 10.766 1 94.19 660 GLN B N 1
ATOM 12398 C CA . GLN B 1 660 ? -5.691 73.125 11.602 1 94.19 660 GLN B CA 1
ATOM 12399 C C . GLN B 1 660 ? -5.383 74.562 11.211 1 94.19 660 GLN B C 1
ATOM 12401 O O . GLN B 1 660 ? -5.352 75.5 12.055 1 94.19 660 GLN B O 1
ATOM 12406 N N . PRO B 1 661 ? -5.195 74.938 9.938 1 94.19 661 PRO B N 1
ATOM 12407 C CA . PRO B 1 661 ? -4.926 76.312 9.539 1 94.19 661 PRO B CA 1
ATOM 12408 C C . PRO B 1 661 ? -6.074 77.25 9.883 1 94.19 661 PRO B C 1
ATOM 12410 O O . PRO B 1 661 ? -5.84 78.438 10.258 1 94.19 661 PRO B O 1
ATOM 12413 N N . LEU B 1 662 ? -7.219 76.812 9.758 1 94.69 662 LEU B N 1
ATOM 12414 C CA . LEU B 1 662 ? -8.352 77.625 10.109 1 94.69 662 LEU B CA 1
ATOM 12415 C C . LEU B 1 662 ? -8.312 78.062 11.578 1 94.69 662 LEU B C 1
ATOM 12417 O O . LEU B 1 662 ? -8.531 79.188 11.914 1 94.69 662 LEU B O 1
ATOM 12421 N N . TYR B 1 663 ? -8.102 77.062 12.422 1 93.56 663 TYR B N 1
ATOM 12422 C CA . TYR B 1 663 ? -7.965 77.375 13.836 1 93.56 663 TYR B CA 1
ATOM 12423 C C . TYR B 1 663 ? -6.766 78.312 14.078 1 93.56 663 TYR B C 1
ATOM 12425 O O . TYR B 1 663 ? -6.879 79.312 14.766 1 93.56 663 TYR B O 1
ATOM 12433 N N . GLY B 1 664 ? -5.621 78 13.523 1 94.75 664 GLY B N 1
ATOM 12434 C CA . GLY B 1 664 ? -4.398 78.75 13.727 1 94.75 664 GLY B CA 1
ATOM 12435 C C . GLY B 1 664 ? -4.523 80.188 13.32 1 94.75 664 GLY B C 1
ATOM 12436 O O . GLY B 1 664 ? -4.152 81.062 14.086 1 94.75 664 GLY B O 1
ATOM 12437 N N . ILE B 1 665 ? -5.059 80.5 12.219 1 95.62 665 ILE B N 1
ATOM 12438 C CA . ILE B 1 665 ? -5.172 81.812 11.695 1 95.62 665 ILE B CA 1
ATOM 12439 C C . ILE B 1 665 ? -6.203 82.625 12.508 1 95.62 665 ILE B C 1
ATOM 12441 O O . ILE B 1 665 ? -5.949 83.75 12.93 1 95.62 665 ILE B O 1
ATOM 12445 N N . SER B 1 666 ? -7.328 82 12.742 1 95.31 666 SER B N 1
ATOM 12446 C CA . SER B 1 666 ? -8.383 82.688 13.484 1 95.31 666 SER B CA 1
ATOM 12447 C C . SER B 1 666 ? -7.934 83 14.906 1 95.31 666 SER B C 1
ATOM 12449 O O . SER B 1 666 ? -8.148 84.125 15.383 1 95.31 666 SER B O 1
ATOM 12451 N N . PHE B 1 667 ? -7.293 82.062 15.508 1 94.75 667 PHE B N 1
ATOM 12452 C CA . PHE B 1 667 ? -6.91 82.312 16.891 1 94.75 667 PHE B CA 1
ATOM 12453 C C . PHE B 1 667 ? -5.727 83.25 16.984 1 94.75 667 PHE B C 1
ATOM 12455 O O . PHE B 1 667 ? -5.574 84 17.969 1 94.75 667 PHE B O 1
ATOM 12462 N N . THR B 1 668 ? -4.914 83.375 15.992 1 95.94 668 THR B N 1
ATOM 12463 C CA . THR B 1 668 ? -3.85 84.375 15.93 1 95.94 668 THR B CA 1
ATOM 12464 C C . THR B 1 668 ? -4.43 85.75 15.852 1 95.94 668 THR B C 1
ATOM 12466 O O . THR B 1 668 ? -3.92 86.688 16.484 1 95.94 668 THR B O 1
ATOM 12469 N N . ILE B 1 669 ? -5.477 85.875 15.125 1 95.5 669 ILE B N 1
ATOM 12470 C CA . ILE B 1 669 ? -6.145 87.188 15.047 1 95.5 669 ILE B CA 1
ATOM 12471 C C . ILE B 1 669 ? -6.656 87.562 16.438 1 95.5 669 ILE B C 1
ATOM 12473 O O . ILE B 1 669 ? -6.48 88.75 16.859 1 95.5 669 ILE B O 1
ATOM 12477 N N . SER B 1 670 ? -7.191 86.625 17.109 1 94.19 670 SER B N 1
ATOM 12478 C CA . SER B 1 670 ? -7.711 86.938 18.453 1 94.19 670 SER B CA 1
ATOM 12479 C C . SER B 1 670 ? -6.598 87.312 19.406 1 94.19 670 SER B C 1
ATOM 12481 O O . SER B 1 670 ? -6.723 88.375 20.094 1 94.19 670 SER B O 1
ATOM 12483 N N . VAL B 1 671 ? -5.516 86.688 19.406 1 94.31 671 VAL B N 1
ATOM 12484 C CA . VAL B 1 671 ? -4.406 86.938 20.297 1 94.31 671 VAL B CA 1
ATOM 12485 C C . VAL B 1 671 ? -3.74 88.25 19.891 1 94.31 671 VAL B C 1
ATOM 12487 O O . VAL B 1 671 ? -3.295 89.062 20.734 1 94.31 671 VAL B O 1
ATOM 12490 N N . SER B 1 672 ? -3.744 88.625 18.625 1 93.62 672 SER B N 1
ATOM 12491 C CA . SER B 1 672 ? -3.174 89.875 18.141 1 93.62 672 SER B CA 1
ATOM 12492 C C . SER B 1 672 ? -4.016 91.062 18.578 1 93.62 672 SER B C 1
ATOM 12494 O O . SER B 1 672 ? -3.475 92.125 18.906 1 93.62 672 SER B O 1
ATOM 12496 N N . CYS B 1 673 ? -5.293 90.875 18.625 1 91.69 673 CYS B N 1
ATOM 12497 C CA . CYS B 1 673 ? -6.164 91.938 19.109 1 91.69 673 CYS B CA 1
ATOM 12498 C C . CYS B 1 673 ? -5.93 92.188 20.578 1 91.69 673 CYS B C 1
ATOM 12500 O O . CYS B 1 673 ? -5.875 93.375 21.016 1 91.69 673 CYS B O 1
ATOM 12502 N N . ILE B 1 674 ? -5.758 91.188 21.281 1 90.62 674 ILE B N 1
ATOM 12503 C CA . ILE B 1 674 ? -5.516 91.312 22.719 1 90.62 674 ILE B CA 1
ATOM 12504 C C . ILE B 1 674 ? -4.125 91.938 22.953 1 90.62 674 ILE B C 1
ATOM 12506 O O . ILE B 1 674 ? -3.924 92.688 23.875 1 90.62 674 ILE B O 1
ATOM 12510 N N . LEU B 1 675 ? -3.205 91.562 22.125 1 89.81 675 LEU B N 1
ATOM 12511 C CA . LEU B 1 675 ? -1.854 92.062 22.203 1 89.81 675 LEU B CA 1
ATOM 12512 C C . LEU B 1 675 ? -1.861 93.625 21.969 1 89.81 675 LEU B C 1
ATOM 12514 O O . LEU B 1 675 ? -1.189 94.312 22.688 1 89.81 675 LEU B O 1
ATOM 12518 N N . MET B 1 676 ? -2.617 94.062 21.031 1 86.75 676 MET B N 1
ATOM 12519 C CA . MET B 1 676 ? -2.723 95.5 20.75 1 86.75 676 MET B CA 1
ATOM 12520 C C . MET B 1 676 ? -3.377 96.25 21.922 1 86.75 676 MET B C 1
ATOM 12522 O O . MET B 1 676 ? -2.98 97.375 22.25 1 86.75 676 MET B O 1
ATOM 12526 N N . LYS B 1 677 ? -4.285 95.562 22.469 1 83.19 677 LYS B N 1
ATOM 12527 C CA . LYS B 1 677 ? -4.926 96.188 23.641 1 83.19 677 LYS B CA 1
ATOM 12528 C C . LYS B 1 677 ? -3.943 96.312 24.797 1 83.19 677 LYS B C 1
ATOM 12530 O O . LYS B 1 677 ? -3.918 97.312 25.5 1 83.19 677 LYS B O 1
ATOM 12535 N N . SER B 1 678 ? -3.166 95.25 24.984 1 83 678 SER B N 1
ATOM 12536 C CA . SER B 1 678 ? -2.174 95.25 26.062 1 83 678 SER B CA 1
ATOM 12537 C C . SER B 1 678 ? -1.118 96.312 25.828 1 83 678 SER B C 1
ATOM 12539 O O . SER B 1 678 ? -0.711 97 26.766 1 83 678 SER B O 1
ATOM 12541 N N . ILE B 1 679 ? -0.784 96.562 24.641 1 82.81 679 ILE B N 1
ATOM 12542 C CA . ILE B 1 679 ? 0.209 97.562 24.297 1 82.81 679 ILE B CA 1
ATOM 12543 C C . ILE B 1 679 ? -0.375 98.938 24.531 1 82.81 679 ILE B C 1
ATOM 12545 O O . ILE B 1 679 ? 0.295 99.812 25.078 1 82.81 679 ILE B O 1
ATOM 12549 N N . ARG B 1 680 ? -1.594 99.188 24.281 1 78.81 680 ARG B N 1
ATOM 12550 C CA . ARG B 1 680 ? -2.246 100.5 24.453 1 78.81 680 ARG B CA 1
ATOM 12551 C C . ARG B 1 680 ? -2.41 100.812 25.922 1 78.81 680 ARG B C 1
ATOM 12553 O O . ARG B 1 680 ? -2.242 102 26.328 1 78.81 680 ARG B O 1
ATOM 12560 N N . ILE B 1 681 ? -2.699 99.812 26.672 1 76.44 681 ILE B N 1
ATOM 12561 C CA . ILE B 1 681 ? -2.859 100 28.109 1 76.44 681 ILE B CA 1
ATOM 12562 C C . ILE B 1 681 ? -1.516 100.438 28.719 1 76.44 681 ILE B C 1
ATOM 12564 O O . ILE B 1 681 ? -1.444 101.312 29.562 1 76.44 681 ILE B O 1
ATOM 12568 N N . LEU B 1 682 ? -0.532 99.938 28.25 1 75.69 682 LEU B N 1
ATOM 12569 C CA . LEU B 1 682 ? 0.792 100.188 28.797 1 75.69 682 LEU B CA 1
ATOM 12570 C C . LEU B 1 682 ? 1.266 101.562 28.359 1 75.69 682 LEU B C 1
ATOM 12572 O O . LEU B 1 682 ? 1.879 102.312 29.141 1 75.69 682 LEU B O 1
ATOM 12576 N N . LEU B 1 683 ? 0.924 102 27.188 1 74.81 683 LEU B N 1
ATOM 12577 C CA . LEU B 1 683 ? 1.347 103.25 26.688 1 74.81 683 LEU B CA 1
ATOM 12578 C C . LEU B 1 683 ? 0.538 104.375 27.312 1 74.81 683 LEU B C 1
ATOM 12580 O O . LEU B 1 683 ? 1.046 105.5 27.5 1 74.81 683 LEU B O 1
ATOM 12584 N N . ALA B 1 684 ? -0.669 104.125 27.578 1 69.5 684 ALA B N 1
ATOM 12585 C CA . ALA B 1 684 ? -1.534 105.125 28.172 1 69.5 684 ALA B CA 1
ATOM 12586 C C . ALA B 1 684 ? -1.081 105.5 29.578 1 69.5 684 ALA B C 1
ATOM 12588 O O . ALA B 1 684 ? -1.269 106.625 30.047 1 69.5 684 ALA B O 1
ATOM 12589 N N . PHE B 1 685 ? -0.529 104.75 30.281 1 63.12 685 PHE B N 1
ATOM 12590 C CA . PHE B 1 685 ? -0.224 105.062 31.672 1 63.12 685 PHE B CA 1
ATOM 12591 C C . PHE B 1 685 ? 1.279 105.188 31.875 1 63.12 685 PHE B C 1
ATOM 12593 O O . PHE B 1 685 ? 1.722 105.812 32.812 1 63.12 685 PHE B O 1
ATOM 12600 N N . GLU B 1 686 ? 2.041 104.625 31.25 1 58.84 686 GLU B N 1
ATOM 12601 C CA . GLU B 1 686 ? 3.471 104.875 31.375 1 58.84 686 GLU B CA 1
ATOM 12602 C C . GLU B 1 686 ? 3.879 106.125 30.594 1 58.84 686 GLU B C 1
ATOM 12604 O O . GLU B 1 686 ? 3.258 106.438 29.594 1 58.84 686 GLU B O 1
ATOM 12609 N N . SER B 1 687 ? 4.699 107.188 31.234 1 50.97 687 SER B N 1
ATOM 12610 C CA . SER B 1 687 ? 5.105 108.5 30.766 1 50.97 687 SER B CA 1
ATOM 12611 C C . SER B 1 687 ? 5.387 108.5 29.266 1 50.97 687 SER B C 1
ATOM 12613 O O . SER B 1 687 ? 6.199 107.688 28.781 1 50.97 687 SER B O 1
ATOM 12615 N N . ALA B 1 688 ? 4.469 108.938 28.438 1 48.59 688 ALA B N 1
ATOM 12616 C CA . ALA B 1 688 ? 4.434 109.188 27 1 48.59 688 ALA B CA 1
ATOM 12617 C C . ALA B 1 688 ? 5.812 109.625 26.484 1 48.59 688 ALA B C 1
ATOM 12619 O O . ALA B 1 688 ? 6.043 109.688 25.281 1 48.59 688 ALA B O 1
ATOM 12620 N N . LYS B 1 689 ? 6.59 110.25 27.297 1 48.12 689 LYS B N 1
ATOM 12621 C CA . LYS B 1 689 ? 7.758 110.938 26.781 1 48.12 689 LYS B CA 1
ATOM 12622 C C . LYS B 1 689 ? 8.742 110 26.125 1 48.12 689 LYS B C 1
ATOM 12624 O O . LYS B 1 689 ? 9.469 110.375 25.203 1 48.12 689 LYS B O 1
ATOM 12629 N N . LYS B 1 690 ? 9.07 108.875 26.719 1 50.22 690 LYS B N 1
ATOM 12630 C CA . LYS B 1 690 ? 10.344 108.312 26.312 1 50.22 690 LYS B CA 1
ATOM 12631 C C . LYS B 1 690 ? 10.203 107.5 25.031 1 50.22 690 LYS B C 1
ATOM 12633 O O . LYS B 1 690 ? 11.188 107.25 24.328 1 50.22 690 LYS B O 1
ATOM 12638 N N . ASN B 1 691 ? 9.07 106.688 24.625 1 51.97 691 ASN B N 1
ATOM 12639 C CA . ASN B 1 691 ? 9.234 105.875 23.438 1 51.97 691 ASN B CA 1
ATOM 12640 C C . ASN B 1 691 ? 8.32 106.312 22.297 1 51.97 691 ASN B C 1
ATOM 12642 O O . ASN B 1 691 ? 7.254 105.75 22.094 1 51.97 691 ASN B O 1
ATOM 12646 N N . LYS B 1 692 ? 8.703 107.438 21.688 1 54.56 692 LYS B N 1
ATOM 12647 C CA . LYS B 1 692 ? 8.023 108.062 20.562 1 54.56 692 LYS B CA 1
ATOM 12648 C C . LYS B 1 692 ? 7.789 107.062 19.453 1 54.56 692 LYS B C 1
ATOM 12650 O O . LYS B 1 692 ? 6.758 107.062 18.766 1 54.56 692 LYS B O 1
ATOM 12655 N N . LEU B 1 693 ? 8.711 106.188 19.203 1 54.03 693 LEU B N 1
ATOM 12656 C CA . LEU B 1 693 ? 8.609 105.25 18.094 1 54.03 693 LEU B CA 1
ATOM 12657 C C . LEU B 1 693 ? 7.488 104.25 18.312 1 54.03 693 LEU B C 1
ATOM 12659 O O . LEU B 1 693 ? 6.73 103.938 17.391 1 54.03 693 LEU B O 1
ATOM 12663 N N . ILE B 1 694 ? 7.277 103.688 19.5 1 58.06 694 ILE B N 1
ATOM 12664 C CA . ILE B 1 694 ? 6.234 102.75 19.828 1 58.06 694 ILE B CA 1
ATOM 12665 C C . ILE B 1 694 ? 4.875 103.438 19.828 1 58.06 694 ILE B C 1
ATOM 12667 O O . ILE B 1 694 ? 3.871 102.812 19.422 1 58.06 694 ILE B O 1
ATOM 12671 N N . MET B 1 695 ? 4.875 104.625 20.094 1 59.78 695 MET B N 1
ATOM 12672 C CA . MET B 1 695 ? 3.645 105.438 20.078 1 59.78 695 MET B CA 1
ATOM 12673 C C . MET B 1 695 ? 3.137 105.625 18.656 1 59.78 695 MET B C 1
ATOM 12675 O O . MET B 1 695 ? 1.93 105.562 18.406 1 59.78 695 MET B O 1
ATOM 12679 N N . LYS B 1 696 ? 4.113 105.938 17.688 1 58.69 696 LYS B N 1
ATOM 12680 C CA . LYS B 1 696 ? 3.717 106.062 16.281 1 58.69 696 LYS B CA 1
ATOM 12681 C C . LYS B 1 696 ? 3.18 104.75 15.719 1 58.69 696 LYS B C 1
ATOM 12683 O O . LYS B 1 696 ? 2.254 104.75 14.906 1 58.69 696 LYS B O 1
ATOM 12688 N N . LEU B 1 697 ? 3.676 103.625 16.109 1 57.72 697 LEU B N 1
ATOM 12689 C CA . LEU B 1 697 ? 3.27 102.312 15.594 1 57.72 697 LEU B CA 1
ATOM 12690 C C . LEU B 1 697 ? 1.932 101.875 16.188 1 57.72 697 LEU B C 1
ATOM 12692 O O . LEU B 1 697 ? 1.15 101.188 15.539 1 57.72 697 LEU B O 1
ATOM 12696 N N . THR B 1 698 ? 1.691 102.25 17.312 1 62.44 698 THR B N 1
ATOM 12697 C CA . THR B 1 698 ? 0.459 101.938 18.016 1 62.44 698 THR B CA 1
ATOM 12698 C C . THR B 1 698 ? -0.706 102.75 17.516 1 62.44 698 THR B C 1
ATOM 12700 O O . THR B 1 698 ? -1.862 102.5 17.859 1 62.44 698 THR B O 1
ATOM 12703 N N . TYR B 1 699 ? -0.345 103.75 16.578 1 65.19 699 TYR B N 1
ATOM 12704 C CA . TYR B 1 699 ? -1.404 104.625 16.016 1 65.19 699 TYR B CA 1
ATOM 12705 C C . TYR B 1 699 ? -2.148 103.875 14.906 1 65.19 699 TYR B C 1
ATOM 12707 O O . TYR B 1 699 ? -3.256 104.25 14.523 1 65.19 699 TYR B O 1
ATOM 12715 N N . GLN B 1 700 ? -1.566 102.625 14.391 1 75.94 700 GLN B N 1
ATOM 12716 C CA . GLN B 1 700 ? -2.297 101.875 13.398 1 75.94 700 GLN B CA 1
ATOM 12717 C C . GLN B 1 700 ? -2.42 100.438 13.82 1 75.94 700 GLN B C 1
ATOM 12719 O O . GLN B 1 700 ? -1.727 99.562 13.289 1 75.94 700 GLN B O 1
ATOM 12724 N N . PRO B 1 701 ? -3.23 100 14.75 1 81.31 701 PRO B N 1
ATOM 12725 C CA . PRO B 1 701 ? -3.381 98.688 15.266 1 81.31 701 PRO B CA 1
ATOM 12726 C C . PRO B 1 701 ? -3.766 97.688 14.188 1 81.31 701 PRO B C 1
ATOM 12728 O O . PRO B 1 701 ? -3.35 96.5 14.242 1 81.31 701 PRO B O 1
ATOM 12731 N N . ALA B 1 702 ? -4.363 98.125 13.109 1 85.31 702 ALA B N 1
ATOM 12732 C CA . ALA B 1 702 ? -4.805 97.188 12.047 1 85.31 702 ALA B CA 1
ATOM 12733 C C . ALA B 1 702 ? -3.613 96.625 11.281 1 85.31 702 ALA B C 1
ATOM 12735 O O . ALA B 1 702 ? -3.643 95.5 10.852 1 85.31 702 ALA B O 1
ATOM 12736 N N . VAL B 1 703 ? -2.516 97.438 11.227 1 86.19 703 VAL B N 1
ATOM 12737 C CA . VAL B 1 703 ? -1.344 97 10.477 1 86.19 703 VAL B CA 1
ATOM 12738 C C . VAL B 1 703 ? -0.6 95.938 11.266 1 86.19 703 VAL B C 1
ATOM 12740 O O . VAL B 1 703 ? -0.139 94.938 10.703 1 86.19 703 VAL B O 1
ATOM 12743 N N . ILE B 1 704 ? -0.548 96.062 12.562 1 87 704 ILE B N 1
ATOM 12744 C CA . ILE B 1 704 ? 0.152 95.062 13.398 1 87 704 ILE B CA 1
ATOM 12745 C C . ILE B 1 704 ? -0.618 93.75 13.414 1 87 704 ILE B C 1
ATOM 12747 O O . ILE B 1 704 ? -0.027 92.688 13.266 1 87 704 ILE B O 1
ATOM 12751 N N . ILE B 1 705 ? -1.916 93.75 13.5 1 92.06 705 ILE B N 1
ATOM 12752 C CA . ILE B 1 705 ? -2.75 92.562 13.5 1 92.06 705 ILE B CA 1
ATOM 12753 C C . ILE B 1 705 ? -2.621 91.875 12.156 1 92.06 705 ILE B C 1
ATOM 12755 O O . ILE B 1 705 ? -2.492 90.625 12.109 1 92.06 705 ILE B O 1
ATOM 12759 N N . CYS B 1 706 ? -2.533 92.625 11.078 1 92.5 706 CYS B N 1
ATOM 12760 C CA . CYS B 1 706 ? -2.422 92.062 9.742 1 92.5 706 CYS B CA 1
ATOM 12761 C C . CYS B 1 706 ? -1.063 91.375 9.547 1 92.5 706 CYS B C 1
ATOM 12763 O O . CYS B 1 706 ? -0.977 90.312 8.984 1 92.5 706 CYS B O 1
ATOM 12765 N N . VAL B 1 707 ? 0.063 92 10.07 1 92.31 707 VAL B N 1
ATOM 12766 C CA . VAL B 1 707 ? 1.407 91.5 9.891 1 92.31 707 VAL B CA 1
ATOM 12767 C C . VAL B 1 707 ? 1.552 90.188 10.688 1 92.31 707 VAL B C 1
ATOM 12769 O O . VAL B 1 707 ? 2.121 89.188 10.203 1 92.31 707 VAL B O 1
ATOM 12772 N N . LEU B 1 708 ? 1.025 90.125 11.852 1 94 708 LEU B N 1
ATOM 12773 C CA . LEU B 1 708 ? 1.108 88.938 12.672 1 94 708 LEU B CA 1
ATOM 12774 C C . LEU B 1 708 ? 0.252 87.812 12.086 1 94 708 LEU B C 1
ATOM 12776 O O . LEU B 1 708 ? 0.641 86.625 12.117 1 94 708 LEU B O 1
ATOM 12780 N N . THR B 1 709 ? -0.913 88.188 11.562 1 94.94 709 THR B N 1
ATOM 12781 C CA . THR B 1 709 ? -1.792 87.188 10.953 1 94.94 709 THR B CA 1
ATOM 12782 C C . THR B 1 709 ? -1.168 86.625 9.672 1 94.94 709 THR B C 1
ATOM 12784 O O . THR B 1 709 ? -1.279 85.438 9.398 1 94.94 709 THR B O 1
ATOM 12787 N N . VAL B 1 710 ? -0.468 87.5 8.922 1 95.31 710 VAL B N 1
ATOM 12788 C CA . VAL B 1 710 ? 0.205 87.062 7.707 1 95.31 710 VAL B CA 1
ATOM 12789 C C . VAL B 1 710 ? 1.368 86.125 8.062 1 95.31 710 VAL B C 1
ATOM 12791 O O . VAL B 1 710 ? 1.659 85.188 7.332 1 95.31 710 VAL B O 1
ATOM 12794 N N . GLY B 1 711 ? 2.041 86.375 9.141 1 94.5 711 GLY B N 1
ATOM 12795 C CA . GLY B 1 711 ? 3.066 85.438 9.617 1 94.5 711 GLY B CA 1
ATOM 12796 C C . GLY B 1 711 ? 2.551 84.062 9.836 1 94.5 711 GLY B C 1
ATOM 12797 O O . GLY B 1 711 ? 3.18 83.062 9.414 1 94.5 711 GLY B O 1
ATOM 12798 N N . GLN B 1 712 ? 1.402 83.938 10.453 1 96.06 712 GLN B N 1
ATOM 12799 C CA . GLN B 1 712 ? 0.782 82.625 10.68 1 96.06 712 GLN B CA 1
ATOM 12800 C C . GLN B 1 712 ? 0.337 82 9.359 1 96.06 712 GLN B C 1
ATOM 12802 O O . GLN B 1 712 ? 0.45 80.75 9.18 1 96.06 712 GLN B O 1
ATOM 12807 N N . LEU B 1 713 ? -0.25 82.75 8.523 1 95.62 713 LEU B N 1
ATOM 12808 C CA . LEU B 1 713 ? -0.673 82.25 7.215 1 95.62 713 LEU B CA 1
ATOM 12809 C C . LEU B 1 713 ? 0.509 81.688 6.441 1 95.62 713 LEU B C 1
ATOM 12811 O O . LEU B 1 713 ? 0.387 80.688 5.797 1 95.62 713 LEU B O 1
ATOM 12815 N N . CYS B 1 714 ? 1.695 82.312 6.566 1 94.56 714 CYS B N 1
ATOM 12816 C CA . CYS B 1 714 ? 2.9 81.875 5.902 1 94.56 714 CYS B CA 1
ATOM 12817 C C . CYS B 1 714 ? 3.361 80.5 6.496 1 94.56 714 CYS B C 1
ATOM 12819 O O . CYS B 1 714 ? 3.781 79.625 5.766 1 94.56 714 CYS B O 1
ATOM 12821 N N . LEU B 1 715 ? 3.248 80.438 7.715 1 94.69 715 LEU B N 1
ATOM 12822 C CA . LEU B 1 715 ? 3.635 79.188 8.375 1 94.69 715 LEU B CA 1
ATOM 12823 C C . LEU B 1 715 ? 2.717 78.062 7.961 1 94.69 715 LEU B C 1
ATOM 12825 O O . LEU B 1 715 ? 3.178 76.938 7.738 1 94.69 715 LEU B O 1
ATOM 12829 N N . CYS B 1 716 ? 1.419 78.312 7.871 1 94.75 716 CYS B N 1
ATOM 12830 C CA . CYS B 1 716 ? 0.46 77.312 7.465 1 94.75 716 CYS B CA 1
ATOM 12831 C C . CYS B 1 716 ? 0.679 76.875 6.016 1 94.75 716 CYS B C 1
ATOM 12833 O O . CYS B 1 716 ? 0.574 75.688 5.672 1 94.75 716 CYS B O 1
ATOM 12835 N N . ILE B 1 717 ? 0.991 77.875 5.195 1 94 717 ILE B N 1
ATOM 12836 C CA . ILE B 1 717 ? 1.259 77.562 3.793 1 94 717 ILE B CA 1
ATOM 12837 C C . ILE B 1 717 ? 2.535 76.75 3.676 1 94 717 ILE B C 1
ATOM 12839 O O . ILE B 1 717 ? 2.592 75.812 2.898 1 94 717 ILE B O 1
ATOM 12843 N N . LEU B 1 718 ? 3.523 77.062 4.43 1 92.19 718 LEU B N 1
ATOM 12844 C CA . LEU B 1 718 ? 4.762 76.312 4.445 1 92.19 718 LEU B CA 1
ATOM 12845 C C . LEU B 1 718 ? 4.5 74.875 4.895 1 92.19 718 LEU B C 1
ATOM 12847 O O . LEU B 1 718 ? 5.082 73.938 4.352 1 92.19 718 LEU B O 1
ATOM 12851 N N . TRP B 1 719 ? 3.695 74.688 5.871 1 92.88 719 TRP B N 1
ATOM 12852 C CA . TRP B 1 719 ? 3.287 73.375 6.355 1 92.88 719 TRP B CA 1
ATOM 12853 C C . TRP B 1 719 ? 2.639 72.562 5.238 1 92.88 719 TRP B C 1
ATOM 12855 O O . TRP B 1 719 ? 2.982 71.375 5.035 1 92.88 719 TRP B O 1
ATOM 12865 N N . HIS B 1 720 ? 1.796 73.125 4.43 1 92.62 720 HIS B N 1
ATOM 12866 C CA . HIS B 1 720 ? 1.07 72.438 3.371 1 92.62 720 HIS B CA 1
ATOM 12867 C C . HIS B 1 720 ? 1.989 72.062 2.201 1 92.62 720 HIS B C 1
ATOM 12869 O O . HIS B 1 720 ? 1.754 71.125 1.48 1 92.62 720 HIS B O 1
ATOM 12875 N N . VAL B 1 721 ? 3.012 72.875 2.078 1 89.44 721 VAL B N 1
ATOM 12876 C CA . VAL B 1 721 ? 3.941 72.625 0.977 1 89.44 721 VAL B CA 1
ATOM 12877 C C . VAL B 1 721 ? 4.914 71.562 1.352 1 89.44 721 VAL B C 1
ATOM 12879 O O . VAL B 1 721 ? 5.277 70.688 0.51 1 89.44 721 VAL B O 1
ATOM 12882 N N . LEU B 1 722 ? 5.312 71.438 2.553 1 86.56 722 LEU B N 1
ATOM 12883 C CA . LEU B 1 722 ? 6.281 70.438 2.977 1 86.56 722 LEU B CA 1
ATOM 12884 C C . LEU B 1 722 ? 5.609 69.062 3.178 1 86.56 722 LEU B C 1
ATOM 12886 O O . LEU B 1 722 ? 6.078 68.062 2.66 1 86.56 722 LEU B O 1
ATOM 12890 N N . LYS B 1 723 ? 4.629 69 3.959 1 90.44 723 LYS B N 1
ATOM 12891 C CA . LYS B 1 723 ? 3.904 67.75 4.227 1 90.44 723 LYS B CA 1
ATOM 12892 C C . LYS B 1 723 ? 2.455 68.062 4.609 1 90.44 723 LYS B C 1
ATOM 12894 O O . LYS B 1 723 ? 2.127 68.188 5.793 1 90.44 723 LYS B O 1
ATOM 12899 N N . SER B 1 724 ? 1.67 68 3.682 1 91.56 724 SER B N 1
ATOM 12900 C CA . SER B 1 724 ? 0.259 68.312 3.893 1 91.56 724 SER B CA 1
ATOM 12901 C C . SER B 1 724 ? -0.437 67.188 4.672 1 91.56 724 SER B C 1
ATOM 12903 O O . SER B 1 724 ? -0.108 66 4.512 1 91.56 724 SER B O 1
ATOM 12905 N N . PRO B 1 725 ? -1.37 67.562 5.66 1 93.75 725 PRO B N 1
ATOM 12906 C CA . PRO B 1 725 ? -2.164 66.562 6.355 1 93.75 725 PRO B CA 1
ATOM 12907 C C . PRO B 1 725 ? -2.963 65.688 5.398 1 93.75 725 PRO B C 1
ATOM 12909 O O . PRO B 1 725 ? -3.412 66.125 4.352 1 93.75 725 PRO B O 1
ATOM 12912 N N . PHE B 1 726 ? -3.141 64.375 5.734 1 94.06 726 PHE B N 1
ATOM 12913 C CA . PHE B 1 726 ? -3.836 63.438 4.875 1 94.06 726 PHE B CA 1
ATOM 12914 C C . PHE B 1 726 ? -4.68 62.469 5.707 1 94.06 726 PHE B C 1
ATOM 12916 O O . PHE B 1 726 ? -4.609 62.469 6.941 1 94.06 726 PHE B O 1
ATOM 12923 N N . VAL B 1 727 ? -5.57 61.75 5 1 93.75 727 VAL B N 1
ATOM 12924 C CA . VAL B 1 727 ? -6.414 60.75 5.652 1 93.75 727 VAL B CA 1
ATOM 12925 C C . VAL B 1 727 ? -5.629 59.469 5.836 1 93.75 727 VAL B C 1
ATOM 12927 O O . VAL B 1 727 ? -5.031 58.938 4.887 1 93.75 727 VAL B O 1
ATOM 12930 N N . GLU B 1 728 ? -5.523 58.938 7.074 1 91.5 728 GLU B N 1
ATOM 12931 C CA . GLU B 1 728 ? -4.812 57.688 7.387 1 91.5 728 GLU B CA 1
ATOM 12932 C C . GLU B 1 728 ? -5.777 56.594 7.848 1 91.5 728 GLU B C 1
ATOM 12934 O O . GLU B 1 728 ? -6.703 56.875 8.617 1 91.5 728 GLU B O 1
ATOM 12939 N N . GLU B 1 729 ? -5.566 55.438 7.277 1 88.62 729 GLU B N 1
ATOM 12940 C CA . GLU B 1 729 ? -6.344 54.281 7.695 1 88.62 729 GLU B CA 1
ATOM 12941 C C . GLU B 1 729 ? -5.488 53.312 8.516 1 88.62 729 GLU B C 1
ATOM 12943 O O . GLU B 1 729 ? -4.457 52.844 8.039 1 88.62 729 GLU B O 1
ATOM 12948 N N . ILE B 1 730 ? -5.828 53.094 9.758 1 86 730 ILE B N 1
ATOM 12949 C CA . ILE B 1 730 ? -5.133 52.156 10.625 1 86 730 ILE B CA 1
ATOM 12950 C C . ILE B 1 730 ? -5.891 50.812 10.672 1 86 730 ILE B C 1
ATOM 12952 O O . ILE B 1 730 ? -7.066 50.781 11.047 1 86 730 ILE B O 1
ATOM 12956 N N . ASP B 1 731 ? -5.137 49.75 10.305 1 84.94 731 ASP B N 1
ATOM 12957 C CA . ASP B 1 731 ? -5.734 48.438 10.211 1 84.94 731 ASP B CA 1
ATOM 12958 C C . ASP B 1 731 ? -5.594 47.656 11.531 1 84.94 731 ASP B C 1
ATOM 12960 O O . ASP B 1 731 ? -4.477 47.375 11.961 1 84.94 731 ASP B O 1
ATOM 12964 N N . ASN B 1 732 ? -6.664 47.5 12.203 1 79.88 732 ASN B N 1
ATOM 12965 C CA . ASN B 1 732 ? -6.719 46.625 13.359 1 79.88 732 ASN B CA 1
ATOM 12966 C C . ASN B 1 732 ? -7.305 45.25 12.992 1 79.88 732 ASN B C 1
ATOM 12968 O O . ASN B 1 732 ? -7.703 45.031 11.844 1 79.88 732 ASN B O 1
ATOM 12972 N N . VAL B 1 733 ? -7.355 44.312 14.023 1 78.25 733 VAL B N 1
ATOM 12973 C CA . VAL B 1 733 ? -7.781 42.938 13.781 1 78.25 733 VAL B CA 1
ATOM 12974 C C . VAL B 1 733 ? -9.258 42.906 13.398 1 78.25 733 VAL B C 1
ATOM 12976 O O . VAL B 1 733 ? -9.648 42.25 12.438 1 78.25 733 VAL B O 1
ATOM 12979 N N . HIS B 1 734 ? -10.031 43.688 14.125 1 84.88 734 HIS B N 1
ATOM 12980 C CA . HIS B 1 734 ? -11.469 43.594 13.922 1 84.88 734 HIS B CA 1
ATOM 12981 C C . HIS B 1 734 ? -12.016 44.875 13.328 1 84.88 734 HIS B C 1
ATOM 12983 O O . HIS B 1 734 ? -13.188 44.938 12.938 1 84.88 734 HIS B O 1
ATOM 12989 N N . SER B 1 735 ? -11.141 46.031 13.219 1 86.25 735 SER B N 1
ATOM 12990 C CA . SER B 1 735 ? -11.664 47.344 12.781 1 86.25 735 SER B CA 1
ATOM 12991 C C . SER B 1 735 ? -10.602 48.125 12.047 1 86.25 735 SER B C 1
ATOM 12993 O O . SER B 1 735 ? -9.414 47.812 12.109 1 86.25 735 SER B O 1
ATOM 12995 N N . PHE B 1 736 ? -11.203 49.188 11.141 1 88 736 PHE B N 1
ATOM 12996 C CA . PHE B 1 736 ? -10.391 50.219 10.5 1 88 736 PHE B CA 1
ATOM 12997 C C . PHE B 1 736 ? -10.656 51.594 11.125 1 88 736 PHE B C 1
ATOM 12999 O O . PHE B 1 736 ? -11.805 52.031 11.195 1 88 736 PHE B O 1
ATOM 13006 N N . VAL B 1 737 ? -9.641 52.062 11.672 1 88 737 VAL B N 1
ATOM 13007 C CA . VAL B 1 737 ? -9.781 53.438 12.203 1 88 737 VAL B CA 1
ATOM 13008 C C . VAL B 1 737 ? -9.32 54.438 11.164 1 88 737 VAL B C 1
ATOM 13010 O O . V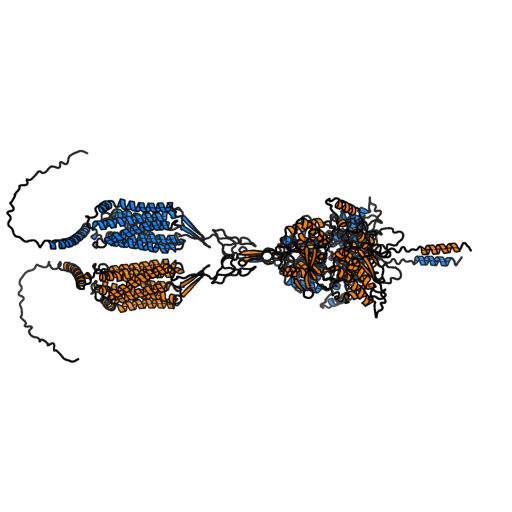AL B 1 737 ? -8.203 54.344 10.641 1 88 737 VAL B O 1
ATOM 13013 N N . ILE B 1 738 ? -10.281 55.375 10.773 1 90.94 738 ILE B N 1
ATOM 13014 C CA . ILE B 1 738 ? -9.945 56.438 9.852 1 90.94 738 ILE B CA 1
ATOM 13015 C C . ILE B 1 738 ? -9.734 57.75 10.625 1 90.94 738 ILE B C 1
ATOM 13017 O O . ILE B 1 738 ? -10.609 58.188 11.367 1 90.94 738 ILE B O 1
ATOM 13021 N N . GLN B 1 739 ? -8.602 58.25 10.5 1 90.62 739 GLN B N 1
ATOM 13022 C CA . GLN B 1 739 ? -8.273 59.5 11.203 1 90.62 739 GLN B CA 1
ATOM 13023 C C . GLN B 1 739 ? -7.426 60.438 10.336 1 90.62 739 GLN B C 1
ATOM 13025 O O . GLN B 1 739 ? -6.902 60 9.305 1 90.62 739 GLN B O 1
ATOM 13030 N N . CYS B 1 740 ? -7.477 61.75 10.711 1 91.12 740 CYS B N 1
ATOM 13031 C CA . CYS B 1 740 ? -6.621 62.719 10.039 1 91.12 740 CYS B CA 1
ATOM 13032 C C . CYS B 1 740 ? -5.203 62.688 10.594 1 91.12 740 CYS B C 1
ATOM 13034 O O . CYS B 1 740 ? -5.008 62.781 11.805 1 91.12 740 CYS B O 1
ATOM 13036 N N . ASN B 1 741 ? -4.27 62.406 9.695 1 91.5 741 ASN B N 1
ATOM 13037 C CA . ASN B 1 741 ? -2.854 62.531 10.023 1 91.5 741 ASN B CA 1
ATOM 13038 C C . ASN B 1 741 ? -2.322 63.906 9.695 1 91.5 741 ASN B C 1
ATOM 13040 O O . ASN B 1 741 ? -2.518 64.438 8.586 1 91.5 741 ASN B O 1
ATOM 13044 N N . GLU B 1 742 ? -1.659 64.562 10.633 1 91.12 742 GLU B N 1
ATOM 13045 C CA . GLU B 1 742 ? -1.222 65.938 10.5 1 91.12 742 GLU B CA 1
ATOM 13046 C C . GLU B 1 742 ? -0.033 66.062 9.547 1 91.12 742 GLU B C 1
ATOM 13048 O O . GLU B 1 742 ? 0.412 67.188 9.234 1 91.12 742 GLU B O 1
ATOM 13053 N N . GLY B 1 743 ? 0.452 65.062 9.016 1 88.19 743 GLY B N 1
ATOM 13054 C CA . GLY B 1 743 ? 1.595 65.062 8.117 1 88.19 743 GLY B CA 1
ATOM 13055 C C . GLY B 1 743 ? 2.918 65.25 8.836 1 88.19 743 GLY B C 1
ATOM 13056 O O . GLY B 1 743 ? 3.76 64.312 8.844 1 88.19 743 GLY B O 1
ATOM 13057 N N . SER B 1 744 ? 3.105 66.438 9.297 1 87.94 744 SER B N 1
ATOM 13058 C CA . SER B 1 744 ? 4.293 66.75 10.086 1 87.94 744 SER B CA 1
ATOM 13059 C C . SER B 1 744 ? 3.92 67.25 11.469 1 87.94 744 SER B C 1
ATOM 13061 O O . SER B 1 744 ? 3.287 68.312 11.602 1 87.94 744 SER B O 1
ATOM 13063 N N . TYR B 1 745 ? 4.316 66.5 12.461 1 86.06 745 TYR B N 1
ATOM 13064 C CA . TYR B 1 745 ? 4.051 66.875 13.836 1 86.06 745 TYR B CA 1
ATOM 13065 C C . TYR B 1 745 ? 4.875 68.125 14.203 1 86.06 745 TYR B C 1
ATOM 13067 O O . TYR B 1 745 ? 4.461 68.938 15.047 1 86.06 745 TYR B O 1
ATOM 13075 N N . VAL B 1 746 ? 5.965 68.312 13.508 1 84.69 746 VAL B N 1
ATOM 13076 C CA . VAL B 1 746 ? 6.809 69.438 13.758 1 84.69 746 VAL B CA 1
ATOM 13077 C C . VAL B 1 746 ? 6.117 70.75 13.242 1 84.69 746 VAL B C 1
ATOM 13079 O O . VAL B 1 746 ? 6.078 71.75 13.93 1 84.69 746 VAL B O 1
ATOM 13082 N N . ALA B 1 747 ? 5.641 70.625 12.055 1 88.94 747 ALA B N 1
ATOM 13083 C CA . ALA B 1 747 ? 4.93 71.75 11.5 1 88.94 747 ALA B CA 1
ATOM 13084 C C . ALA B 1 747 ? 3.703 72.125 12.344 1 88.94 747 ALA B C 1
ATOM 13086 O O . ALA B 1 747 ? 3.389 73.25 12.539 1 88.94 747 ALA B O 1
ATOM 13087 N N . PHE B 1 748 ? 3.016 71.125 12.828 1 91.56 748 PHE B N 1
ATOM 13088 C CA . PHE B 1 748 ? 1.873 71.312 13.719 1 91.56 748 PHE B CA 1
ATOM 13089 C C . PHE B 1 748 ? 2.291 72 15 1 91.56 748 PHE B C 1
ATOM 13091 O O . PHE B 1 748 ? 1.628 72.938 15.445 1 91.56 748 PHE B O 1
ATOM 13098 N N . ALA B 1 749 ? 3.432 71.625 15.484 1 88.88 749 ALA B N 1
ATOM 13099 C CA . ALA B 1 749 ? 3.961 72.25 16.719 1 88.88 749 ALA B CA 1
ATOM 13100 C C . ALA B 1 749 ? 4.398 73.688 16.484 1 88.88 749 ALA B C 1
ATOM 13102 O O . ALA B 1 749 ? 4.219 74.5 17.344 1 88.88 749 ALA B O 1
ATOM 13103 N N . VAL B 1 750 ? 4.887 74 15.383 1 91.12 750 VAL B N 1
ATOM 13104 C CA . VAL B 1 750 ? 5.344 75.312 15.062 1 91.12 750 VAL B CA 1
ATOM 13105 C C . VAL B 1 750 ? 4.145 76.25 14.945 1 91.12 750 VAL B C 1
ATOM 13107 O O . VAL B 1 750 ? 4.199 77.438 15.391 1 91.12 750 VAL B O 1
ATOM 13110 N N . MET B 1 751 ? 3.143 75.812 14.32 1 92.88 751 MET B N 1
ATOM 13111 C CA . MET B 1 751 ? 1.936 76.625 14.219 1 92.88 751 MET B CA 1
ATOM 13112 C C . MET B 1 751 ? 1.389 76.938 15.602 1 92.88 751 MET B C 1
ATOM 13114 O O . MET B 1 751 ? 1.082 78.125 15.883 1 92.88 751 MET B O 1
ATOM 13118 N N . LEU B 1 752 ? 1.299 75.938 16.422 1 91.31 752 LEU B N 1
ATOM 13119 C CA . LEU B 1 752 ? 0.811 76.125 17.781 1 91.31 752 LEU B CA 1
ATOM 13120 C C . LEU B 1 752 ? 1.81 77 18.594 1 91.31 752 LEU B C 1
ATOM 13122 O O . LEU B 1 752 ? 1.416 77.812 19.422 1 91.31 752 LEU B O 1
ATOM 13126 N N . GLY B 1 753 ? 3.062 76.812 18.375 1 91.12 753 GLY B N 1
ATOM 13127 C CA . GLY B 1 753 ? 4.113 77.5 19.047 1 91.12 753 GLY B CA 1
ATOM 13128 C C . GLY B 1 753 ? 4.086 79 18.734 1 91.12 753 GLY B C 1
ATOM 13129 O O . GLY B 1 753 ? 4.316 79.812 19.625 1 91.12 753 GLY B O 1
ATOM 13130 N N . TYR B 1 754 ? 3.799 79.375 17.5 1 94.31 754 TYR B N 1
ATOM 13131 C CA . TYR B 1 754 ? 3.682 80.75 17.109 1 94.31 754 TYR B CA 1
ATOM 13132 C C . TYR B 1 754 ? 2.607 81.5 17.938 1 94.31 754 TYR B C 1
ATOM 13134 O O . TYR B 1 754 ? 2.832 82.562 18.469 1 94.31 754 TYR B O 1
ATOM 13142 N N . ILE B 1 755 ? 1.502 80.875 18.062 1 94.25 755 ILE B N 1
ATOM 13143 C CA . ILE B 1 755 ? 0.424 81.438 18.875 1 94.25 755 ILE B CA 1
ATOM 13144 C C . ILE B 1 755 ? 0.856 81.438 20.344 1 94.25 755 ILE B C 1
ATOM 13146 O O . ILE B 1 755 ? 0.578 82.438 21.031 1 94.25 755 ILE B O 1
ATOM 13150 N N . GLY B 1 756 ? 1.569 80.438 20.828 1 92.12 756 GLY B N 1
ATOM 13151 C CA . GLY B 1 756 ? 2.07 80.438 22.188 1 92.12 756 GLY B CA 1
ATOM 13152 C C . GLY B 1 756 ? 3.045 81.562 22.5 1 92.12 756 GLY B C 1
ATOM 13153 O O . GLY B 1 756 ? 2.979 82.125 23.562 1 92.12 756 GLY B O 1
ATOM 13154 N N . ILE B 1 757 ? 3.826 81.938 21.594 1 92.62 757 ILE B N 1
ATOM 13155 C CA . ILE B 1 757 ? 4.793 83 21.766 1 92.62 757 ILE B CA 1
ATOM 13156 C C . ILE B 1 757 ? 4.066 84.312 21.828 1 92.62 757 ILE B C 1
ATOM 13158 O O . ILE B 1 757 ? 4.387 85.188 22.672 1 92.62 757 ILE B O 1
ATOM 13162 N N . LEU B 1 758 ? 3.125 84.5 20.969 1 93.38 758 LEU B N 1
ATOM 13163 C CA . LEU B 1 758 ? 2.338 85.688 21 1 93.38 758 LEU B CA 1
ATOM 13164 C C . LEU B 1 758 ? 1.585 85.812 22.312 1 93.38 758 LEU B C 1
ATOM 13166 O O . LEU B 1 758 ? 1.538 86.938 22.906 1 93.38 758 LEU B O 1
ATOM 13170 N N . ALA B 1 759 ? 1.03 84.688 22.734 1 93 759 ALA B N 1
ATOM 13171 C CA . ALA B 1 759 ? 0.316 84.688 24 1 93 759 ALA B CA 1
ATOM 13172 C C . ALA B 1 759 ? 1.266 85 25.172 1 93 759 ALA B C 1
ATOM 13174 O O . ALA B 1 759 ? 0.903 85.688 26.109 1 93 759 ALA B O 1
ATOM 13175 N N . PHE B 1 760 ? 2.439 84.562 25.125 1 90.31 760 PHE B N 1
ATOM 13176 C CA . PHE B 1 760 ? 3.438 84.812 26.172 1 90.31 760 PHE B CA 1
ATOM 13177 C C . PHE B 1 760 ? 3.848 86.25 26.219 1 90.31 760 PHE B C 1
ATOM 13179 O O . PHE B 1 760 ? 3.982 86.875 27.297 1 90.31 760 PHE B O 1
ATOM 13186 N N . ILE B 1 761 ? 3.953 86.875 25.094 1 90.88 761 ILE B N 1
ATOM 13187 C CA . ILE B 1 761 ? 4.281 88.312 25.016 1 90.88 761 ILE B CA 1
ATOM 13188 C C . ILE B 1 761 ? 3.129 89.125 25.594 1 90.88 761 ILE B C 1
ATOM 13190 O O . ILE B 1 761 ? 3.352 90.062 26.359 1 90.88 761 ILE B O 1
ATOM 13194 N N . CYS B 1 762 ? 2.023 88.688 25.188 1 88.88 762 CYS B N 1
ATOM 13195 C CA . CYS B 1 762 ? 0.851 89.312 25.719 1 88.88 762 CYS B CA 1
ATOM 13196 C C . CYS B 1 762 ? 0.795 89.188 27.234 1 88.88 762 CYS B C 1
ATOM 13198 O O . CYS B 1 762 ? 0.467 90.188 27.938 1 88.88 762 CYS B O 1
ATOM 13200 N N . PHE B 1 763 ? 1.093 88.125 27.766 1 87.69 763 PHE B N 1
ATOM 13201 C CA . PHE B 1 763 ? 1.109 87.812 29.203 1 87.69 763 PHE B CA 1
ATOM 13202 C C . PHE B 1 763 ? 2.131 88.75 29.906 1 87.69 763 PHE B C 1
ATOM 13204 O O . PHE B 1 763 ? 1.822 89.375 30.922 1 87.69 763 PHE B O 1
ATOM 13211 N N . VAL B 1 764 ? 3.277 88.938 29.344 1 86.31 764 VAL B N 1
ATOM 13212 C CA . VAL B 1 764 ? 4.355 89.75 29.953 1 86.31 764 VAL B CA 1
ATOM 13213 C C . VAL B 1 764 ? 3.996 91.25 29.938 1 86.31 764 VAL B C 1
ATOM 13215 O O . VAL B 1 764 ? 4.172 91.938 30.938 1 86.31 764 VAL B O 1
ATOM 13218 N N . LEU B 1 765 ? 3.387 91.688 28.891 1 84.94 765 LEU B N 1
ATOM 13219 C CA . LEU B 1 765 ? 3.02 93.062 28.781 1 84.94 765 LEU B CA 1
ATOM 13220 C C . LEU B 1 765 ? 1.864 93.438 29.719 1 84.94 765 LEU B C 1
ATOM 13222 O O . LEU B 1 765 ? 1.861 94.438 30.344 1 84.94 765 LEU B O 1
ATOM 13226 N N . ALA B 1 766 ? 0.964 92.438 29.719 1 82.19 766 ALA B N 1
ATOM 13227 C CA . ALA B 1 766 ? -0.171 92.688 30.609 1 82.19 766 ALA B CA 1
ATOM 13228 C C . ALA B 1 766 ? 0.255 92.625 32.094 1 82.19 766 ALA B C 1
ATOM 13230 O O . ALA B 1 766 ? -0.238 93.375 32.906 1 82.19 766 ALA B O 1
ATOM 13231 N N . TYR B 1 767 ? 1.169 91.812 32.344 1 77.69 767 TYR B N 1
ATOM 13232 C CA . TYR B 1 767 ? 1.664 91.625 33.719 1 77.69 767 TYR B CA 1
ATOM 13233 C C . TYR B 1 767 ? 2.418 92.875 34.156 1 77.69 767 TYR B C 1
ATOM 13235 O O . TYR B 1 767 ? 2.332 93.25 35.344 1 77.69 767 TYR B O 1
ATOM 13243 N N . LYS B 1 768 ? 3.055 93.562 33.344 1 76.69 768 LYS B N 1
ATOM 13244 C CA . LYS B 1 768 ? 3.764 94.812 33.625 1 76.69 768 LYS B CA 1
ATOM 13245 C C . LYS B 1 768 ? 2.787 95.938 33.938 1 76.69 768 LYS B C 1
ATOM 13247 O O . LYS B 1 768 ? 3.119 96.875 34.688 1 76.69 768 LYS B O 1
ATOM 13252 N N . GLY B 1 769 ? 1.662 95.875 33.375 1 68.75 769 GLY B N 1
ATOM 13253 C CA . GLY B 1 769 ? 0.663 96.875 33.625 1 68.75 769 GLY B CA 1
ATOM 13254 C C . GLY B 1 769 ? -0.269 96.562 34.781 1 68.75 769 GLY B C 1
ATOM 13255 O O . GLY B 1 769 ? -1.343 97.125 34.906 1 68.75 769 GLY B O 1
ATOM 13256 N N . ARG B 1 770 ? -0.033 95.688 35.719 1 63.97 770 ARG B N 1
ATOM 13257 C CA . ARG B 1 770 ? -0.923 95.125 36.719 1 63.97 770 ARG B CA 1
ATOM 13258 C C . ARG B 1 770 ? -1.163 96.125 37.844 1 63.97 770 ARG B C 1
ATOM 13260 O O . ARG B 1 770 ? -2.174 96.062 38.562 1 63.97 770 ARG B O 1
ATOM 13267 N N . ASN B 1 771 ? -0.276 97.125 38.094 1 59.09 771 ASN B N 1
ATOM 13268 C CA . ASN B 1 771 ? -0.409 98.062 39.188 1 59.09 771 ASN B CA 1
ATOM 13269 C C . ASN B 1 771 ? -1.258 99.312 38.812 1 59.09 771 ASN B C 1
ATOM 13271 O O . ASN B 1 771 ? -1.195 100.312 39.438 1 59.09 771 ASN B O 1
ATOM 13275 N N . LEU B 1 772 ? -1.994 99.125 37.75 1 58.91 772 LEU B N 1
ATOM 13276 C CA . LEU B 1 772 ? -2.875 100.188 37.344 1 58.91 772 LEU B CA 1
ATOM 13277 C C . LEU B 1 772 ? -4.121 100.25 38.219 1 58.91 772 LEU B C 1
ATOM 13279 O O . LEU B 1 772 ? -4.547 99.25 38.75 1 58.91 772 LEU B O 1
ATOM 13283 N N . PRO B 1 773 ? -4.586 101.438 38.625 1 52.25 773 PRO B N 1
ATOM 13284 C CA . PRO B 1 773 ? -5.691 101.562 39.562 1 52.25 773 PRO B CA 1
ATOM 13285 C C . PRO B 1 773 ? -6.871 100.688 39.25 1 52.25 773 PRO B C 1
ATOM 13287 O O . PRO B 1 773 ? -7.055 100.25 38.094 1 52.25 773 PRO B O 1
ATOM 13290 N N . LYS B 1 774 ? -7.57 100.25 40.219 1 51.53 774 LYS B N 1
ATOM 13291 C CA . LYS B 1 774 ? -8.57 99.188 40.312 1 51.53 774 LYS B CA 1
ATOM 13292 C C . LYS B 1 774 ? -9.523 99.188 39.125 1 51.53 774 LYS B C 1
ATOM 13294 O O . LYS B 1 774 ? -9.906 98.125 38.594 1 51.53 774 LYS B O 1
ATOM 13299 N N . ARG B 1 775 ? -9.969 100.312 38.781 1 47.69 775 ARG B N 1
ATOM 13300 C CA . ARG B 1 775 ? -11.039 100.375 37.781 1 47.69 775 ARG B CA 1
ATOM 13301 C C . ARG B 1 775 ? -10.531 100.062 36.406 1 47.69 775 ARG B C 1
ATOM 13303 O O . ARG B 1 775 ? -11.32 99.812 35.469 1 47.69 775 ARG B O 1
ATOM 13310 N N . TYR B 1 776 ? -9.203 100.125 36.219 1 51.91 776 TYR B N 1
ATOM 13311 C CA . TYR B 1 776 ? -8.648 99.688 34.938 1 51.91 776 TYR B CA 1
ATOM 13312 C C . TYR B 1 776 ? -8.117 98.25 35 1 51.91 776 TYR B C 1
ATOM 13314 O O . TYR B 1 776 ? -7.043 98 34.469 1 51.91 776 TYR B O 1
ATOM 13322 N N . ASN B 1 777 ? -8.805 97.5 35.688 1 61.41 777 ASN B N 1
ATOM 13323 C CA . ASN B 1 777 ? -8.664 96.125 36 1 61.41 777 ASN B CA 1
ATOM 13324 C C . ASN B 1 777 ? -8.602 95.25 34.719 1 61.41 777 ASN B C 1
ATOM 13326 O O . ASN B 1 777 ? -8.648 94 34.781 1 61.41 777 ASN B O 1
ATOM 13330 N N . GLU B 1 778 ? -8.352 95.812 33.594 1 73.12 778 GLU B N 1
ATOM 13331 C CA . GLU B 1 778 ? -8.383 95.062 32.344 1 73.12 778 GLU B CA 1
ATOM 13332 C C . GLU B 1 778 ? -7.086 94.312 32.125 1 73.12 778 GLU B C 1
ATOM 13334 O O . GLU B 1 778 ? -7.098 93.188 31.609 1 73.12 778 GLU B O 1
ATOM 13339 N N . ALA B 1 779 ? -5.977 94.812 32.656 1 77.25 779 ALA B N 1
ATOM 13340 C CA . ALA B 1 779 ? -4.695 94.188 32.5 1 77.25 779 ALA B CA 1
ATOM 13341 C C . ALA B 1 779 ? -4.668 92.875 33.281 1 77.25 779 ALA B C 1
ATOM 13343 O O . ALA B 1 779 ? -4.074 91.875 32.844 1 77.25 779 ALA B O 1
ATOM 13344 N N . ARG B 1 780 ? -5.359 92.875 34.375 1 77 780 ARG B N 1
ATOM 13345 C CA . ARG B 1 780 ? -5.426 91.625 35.156 1 77 780 ARG B CA 1
ATOM 13346 C C . ARG B 1 780 ? -6.219 90.562 34.438 1 77 780 ARG B C 1
ATOM 13348 O O . ARG B 1 780 ? -5.848 89.375 34.469 1 77 780 ARG B O 1
ATOM 13355 N N . ARG B 1 781 ? -7.223 90.875 33.812 1 81.75 781 ARG B N 1
ATOM 13356 C CA . ARG B 1 781 ? -8.055 89.938 33.062 1 81.75 781 ARG B CA 1
ATOM 13357 C C . ARG B 1 781 ? -7.32 89.375 31.859 1 81.75 781 ARG B C 1
ATOM 13359 O O . ARG B 1 781 ? -7.438 88.188 31.531 1 81.75 781 ARG B O 1
ATOM 13366 N N . ILE B 1 782 ? -6.512 90.25 31.219 1 86.56 782 ILE B N 1
ATOM 13367 C CA . ILE B 1 782 ? -5.723 89.812 30.078 1 86.56 782 ILE B CA 1
ATOM 13368 C C . ILE B 1 782 ? -4.672 88.75 30.531 1 86.56 782 ILE B C 1
ATOM 13370 O O . ILE B 1 782 ? -4.449 87.75 29.875 1 86.56 782 ILE B O 1
ATOM 13374 N N . THR B 1 783 ? -4.055 89.062 31.703 1 83.88 783 THR B N 1
ATOM 13375 C CA . THR B 1 783 ? -3.055 88.188 32.25 1 83.88 783 THR B CA 1
ATOM 13376 C C . THR B 1 783 ? -3.66 86.812 32.531 1 83.88 783 THR B C 1
ATOM 13378 O O . THR B 1 783 ? -3.061 85.75 32.188 1 83.88 783 THR B O 1
ATOM 13381 N N . PHE B 1 784 ? -4.848 86.75 33 1 81.88 784 PHE B N 1
ATOM 13382 C CA . PHE B 1 784 ? -5.5 85.5 33.344 1 81.88 784 PHE B CA 1
ATOM 13383 C C . PHE B 1 784 ? -5.902 84.75 32.094 1 81.88 784 PHE B C 1
ATOM 13385 O O . PHE B 1 784 ? -5.785 83.5 32.031 1 81.88 784 PHE B O 1
ATOM 13392 N N . SER B 1 785 ? -6.355 85.375 31.078 1 87.69 785 SER B N 1
ATOM 13393 C CA . SER B 1 785 ? -6.766 84.688 29.844 1 87.69 785 SER B CA 1
ATOM 13394 C C . SER B 1 785 ? -5.578 84.062 29.141 1 87.69 785 SER B C 1
ATOM 13396 O O . SER B 1 785 ? -5.676 82.938 28.656 1 87.69 785 SER B O 1
ATOM 13398 N N . MET B 1 786 ? -4.449 84.75 29.109 1 88.75 786 MET B N 1
ATOM 13399 C CA . MET B 1 786 ? -3.262 84.25 28.453 1 88.75 786 MET B CA 1
ATOM 13400 C C . MET B 1 786 ? -2.678 83.062 29.25 1 88.75 786 MET B C 1
ATOM 13402 O O . MET B 1 786 ? -2.141 82.125 28.672 1 88.75 786 MET B O 1
ATOM 13406 N N . LEU B 1 787 ? -2.848 83.188 30.594 1 82.5 787 LEU B N 1
ATOM 13407 C CA . LEU B 1 787 ? -2.406 82.062 31.422 1 82.5 787 LEU B CA 1
ATOM 13408 C C . LEU B 1 787 ? -3.252 80.812 31.172 1 82.5 787 LEU B C 1
ATOM 13410 O O . LEU B 1 787 ? -2.727 79.688 31.109 1 82.5 787 LEU B O 1
ATOM 13414 N N . ILE B 1 788 ? -4.492 80.938 31 1 82.75 788 ILE B N 1
ATOM 13415 C CA . ILE B 1 788 ? -5.387 79.812 30.719 1 82.75 788 ILE B CA 1
ATOM 13416 C C . ILE B 1 788 ? -5.02 79.188 29.359 1 82.75 788 ILE B C 1
ATOM 13418 O O . ILE B 1 788 ? -4.945 77.938 29.234 1 82.75 788 ILE B O 1
ATOM 13422 N N . TYR B 1 789 ? -4.758 80 28.375 1 88.25 789 TYR B N 1
ATOM 13423 C CA . TYR B 1 789 ? -4.391 79.5 27.062 1 88.25 789 TYR B CA 1
ATOM 13424 C C . TYR B 1 789 ? -3.115 78.688 27.125 1 88.25 789 TYR B C 1
ATOM 13426 O O . TYR B 1 789 ? -3.055 77.562 26.578 1 88.25 789 TYR B O 1
ATOM 13434 N N . MET B 1 790 ? -2.121 79.188 27.781 1 85.56 790 MET B N 1
ATOM 13435 C CA . MET B 1 790 ? -0.848 78.5 27.875 1 85.56 790 MET B CA 1
ATOM 13436 C C . MET B 1 790 ? -1.008 77.188 28.656 1 85.56 790 MET B C 1
ATOM 13438 O O . MET B 1 790 ? -0.439 76.188 28.266 1 85.56 790 MET B O 1
ATOM 13442 N N . PHE B 1 791 ? -1.818 77.188 29.625 1 80.06 791 PHE B N 1
ATOM 13443 C CA . PHE B 1 791 ? -2.055 76 30.406 1 80.06 791 PHE B CA 1
ATOM 13444 C C . PHE B 1 791 ? -2.777 74.938 29.578 1 80.06 791 PHE B C 1
ATOM 13446 O O . PHE B 1 791 ? -2.43 73.75 29.625 1 80.06 791 PHE B O 1
ATOM 13453 N N . VAL B 1 792 ? -3.736 75.25 28.859 1 85.06 792 VAL B N 1
ATOM 13454 C CA . VAL B 1 792 ? -4.535 74.375 28.047 1 85.06 792 VAL B CA 1
ATOM 13455 C C . VAL B 1 792 ? -3.648 73.688 27 1 85.06 792 VAL B C 1
ATOM 13457 O O . VAL B 1 792 ? -3.703 72.438 26.844 1 85.06 792 VAL B O 1
ATOM 13460 N N . TRP B 1 793 ? -2.791 74.312 26.344 1 86.62 793 TRP B N 1
ATOM 13461 C CA . TRP B 1 793 ? -2.045 73.75 25.234 1 86.62 793 TRP B CA 1
ATOM 13462 C C . TRP B 1 793 ? -0.789 73.062 25.719 1 86.62 793 TRP B C 1
ATOM 13464 O O . TRP B 1 793 ? -0.251 72.188 25.016 1 86.62 793 TRP B O 1
ATOM 13474 N N . ILE B 1 794 ? -0.391 73.375 26.922 1 77.06 794 ILE B N 1
ATOM 13475 C CA . ILE B 1 794 ? 0.668 72.562 27.531 1 77.06 794 ILE B CA 1
ATOM 13476 C C . ILE B 1 794 ? 0.12 71.188 27.938 1 77.06 794 ILE B C 1
ATOM 13478 O O . ILE B 1 794 ? 0.78 70.188 27.75 1 77.06 794 ILE B O 1
ATOM 13482 N N . ILE B 1 795 ? -1.098 71.188 28.375 1 73.25 795 ILE B N 1
ATOM 13483 C CA . ILE B 1 795 ? -1.761 69.938 28.781 1 73.25 795 ILE B CA 1
ATOM 13484 C C . ILE B 1 795 ? -2.158 69.125 27.531 1 73.25 795 ILE B C 1
ATOM 13486 O O . ILE B 1 795 ? -2.162 67.875 27.547 1 73.25 795 ILE B O 1
ATOM 13490 N N . PHE B 1 796 ? -2.389 69.75 26.5 1 85.62 796 PHE B N 1
ATOM 13491 C CA . PHE B 1 796 ? -2.797 69.125 25.234 1 85.62 796 PHE B CA 1
ATOM 13492 C C . PHE B 1 796 ? -1.731 68.188 24.719 1 85.62 796 PHE B C 1
ATOM 13494 O O . PHE B 1 796 ? -2.051 67.125 24.203 1 85.62 796 PHE B O 1
ATOM 13501 N N . ILE B 1 797 ? -0.501 68.5 24.797 1 77.06 797 ILE B N 1
ATOM 13502 C CA . ILE B 1 797 ? 0.589 67.812 24.156 1 77.06 797 ILE B CA 1
ATOM 13503 C C . ILE B 1 797 ? 0.634 66.375 24.672 1 77.06 797 ILE B C 1
ATOM 13505 O O . ILE B 1 797 ? 0.526 65.438 23.906 1 77.06 797 ILE B O 1
ATOM 13509 N N . PRO B 1 798 ? 0.672 66.125 25.906 1 69.44 798 PRO B N 1
ATOM 13510 C CA . PRO B 1 798 ? 0.735 64.75 26.359 1 69.44 798 PRO B CA 1
ATOM 13511 C C . PRO B 1 798 ? -0.562 63.969 26.094 1 69.44 798 PRO B C 1
ATOM 13513 O O . PRO B 1 798 ? -0.528 62.781 25.781 1 69.44 798 PRO B O 1
ATOM 13516 N N . ILE B 1 799 ? -1.646 64.625 26.203 1 73.94 799 ILE B N 1
ATOM 13517 C CA . ILE B 1 799 ? -2.928 63.938 25.984 1 73.94 799 ILE B CA 1
ATOM 13518 C C . ILE B 1 799 ? -3.057 63.531 24.516 1 73.94 799 ILE B C 1
ATOM 13520 O O . ILE B 1 799 ? -3.537 62.438 24.219 1 73.94 799 ILE B O 1
ATOM 13524 N N . TYR B 1 800 ? -2.639 64.438 23.672 1 81.56 800 TYR B N 1
ATOM 13525 C CA . TYR B 1 800 ? -2.717 64.188 22.234 1 81.56 800 TYR B CA 1
ATOM 13526 C C . TYR B 1 800 ? -1.837 63 21.828 1 81.56 800 TYR B C 1
ATOM 13528 O O . TYR B 1 800 ? -2.223 62.188 20.984 1 81.56 800 TYR B O 1
ATOM 13536 N N . LEU B 1 801 ? -0.73 62.906 22.281 1 72.38 801 LEU B N 1
ATOM 13537 C CA . LEU B 1 801 ? 0.214 61.844 21.906 1 72.38 801 LEU B CA 1
ATOM 13538 C C . LEU B 1 801 ? -0.248 60.5 22.438 1 72.38 801 LEU B C 1
ATOM 13540 O O . LEU B 1 801 ? 0.047 59.469 21.828 1 72.38 801 LEU B O 1
ATOM 13544 N N . LYS B 1 802 ? -1.05 60.5 23.359 1 62.91 802 LYS B N 1
ATOM 13545 C CA . LYS B 1 802 ? -1.368 59.219 23.984 1 62.91 802 LYS B CA 1
ATOM 13546 C C . LYS B 1 802 ? -2.799 58.781 23.672 1 62.91 802 LYS B C 1
ATOM 13548 O O . LYS B 1 802 ? -3.188 57.656 23.938 1 62.91 802 LYS B O 1
ATOM 13553 N N . SER B 1 803 ? -3.588 59.656 23.234 1 71.19 803 SER B N 1
ATOM 13554 C CA . SER B 1 803 ? -4.98 59.344 22.922 1 71.19 803 SER B CA 1
ATOM 13555 C C . SER B 1 803 ? -5.078 58.344 21.781 1 71.19 803 SER B C 1
ATOM 13557 O O . SER B 1 803 ? -4.168 58.219 20.953 1 71.19 803 SER B O 1
ATOM 13559 N N . ASP B 1 804 ? -6.23 57.594 21.969 1 69.44 804 ASP B N 1
ATOM 13560 C CA . ASP B 1 804 ? -6.531 56.656 20.891 1 69.44 804 ASP B CA 1
ATOM 13561 C C . ASP B 1 804 ? -6.707 57.375 19.562 1 69.44 804 ASP B C 1
ATOM 13563 O O . ASP B 1 804 ? -7.137 58.531 19.531 1 69.44 804 ASP B O 1
ATOM 13567 N N . ASP B 1 805 ? -6.465 56.656 18.578 1 73.5 805 ASP B N 1
ATOM 13568 C CA . ASP B 1 805 ? -6.449 57.219 17.219 1 73.5 805 ASP B CA 1
ATOM 13569 C C . ASP B 1 805 ? -7.785 57.875 16.891 1 73.5 805 ASP B C 1
ATOM 13571 O O . ASP B 1 805 ? -7.82 59.031 16.422 1 73.5 805 ASP B O 1
ATOM 13575 N N . MET B 1 806 ? -8.805 57.312 17.453 1 77.62 806 MET B N 1
ATOM 13576 C CA . MET B 1 806 ? -10.102 57.875 17.047 1 77.62 806 MET B CA 1
ATOM 13577 C C . MET B 1 806 ? -10.422 59.125 17.844 1 77.62 806 MET B C 1
ATOM 13579 O O . MET B 1 806 ? -11.141 60 17.359 1 77.62 806 MET B O 1
ATOM 13583 N N . TYR B 1 807 ? -9.797 59.281 18.953 1 84.75 807 TYR B N 1
ATOM 13584 C CA . TYR B 1 807 ? -10.164 60.375 19.844 1 84.75 807 TYR B CA 1
ATOM 13585 C C . TYR B 1 807 ? -9.141 61.5 19.766 1 84.75 807 TYR B C 1
ATOM 13587 O O . TYR B 1 807 ? -9.227 62.469 20.531 1 84.75 807 TYR B O 1
ATOM 13595 N N . LEU B 1 808 ? -8.25 61.344 18.938 1 87.31 808 LEU B N 1
ATOM 13596 C CA . LEU B 1 808 ? -7.277 62.406 18.734 1 87.31 808 LEU B CA 1
ATOM 13597 C C . LEU B 1 808 ? -7.98 63.719 18.375 1 87.31 808 LEU B C 1
ATOM 13599 O O . LEU B 1 808 ? -7.625 64.812 18.891 1 87.31 808 LEU B O 1
ATOM 13603 N N . SER B 1 809 ? -8.945 63.625 17.547 1 90.25 809 SER B N 1
ATOM 13604 C CA . SER B 1 809 ? -9.703 64.812 17.125 1 90.25 809 SER B CA 1
ATOM 13605 C C . SER B 1 809 ? -10.5 65.375 18.281 1 90.25 809 SER B C 1
ATOM 13607 O O . SER B 1 809 ? -10.648 66.625 18.375 1 90.25 809 SER B O 1
ATOM 13609 N N . ALA B 1 810 ? -10.984 64.562 19.109 1 90.44 810 ALA B N 1
ATOM 13610 C CA . ALA B 1 810 ? -11.75 65 20.25 1 90.44 810 ALA B CA 1
ATOM 13611 C C . ALA B 1 810 ? -10.867 65.812 21.203 1 90.44 810 ALA B C 1
ATOM 13613 O O . ALA B 1 810 ? -11.297 66.875 21.734 1 90.44 810 ALA B O 1
ATOM 13614 N N . VAL B 1 811 ? -9.727 65.375 21.359 1 89 811 VAL B N 1
ATOM 13615 C CA . VAL B 1 811 ? -8.789 66 22.25 1 89 811 VAL B CA 1
ATOM 13616 C C . VAL B 1 811 ? -8.461 67.438 21.734 1 89 811 VAL B C 1
ATOM 13618 O O . VAL B 1 811 ? -8.438 68.375 22.5 1 89 811 VAL B O 1
ATOM 13621 N N . GLN B 1 812 ? -8.219 67.562 20.578 1 91.81 812 GLN B N 1
ATOM 13622 C CA . GLN B 1 812 ? -7.902 68.875 20 1 91.81 812 GLN B CA 1
ATOM 13623 C C . GLN B 1 812 ? -9.109 69.812 20.031 1 91.81 812 GLN B C 1
ATOM 13625 O O . GLN B 1 812 ? -8.977 71 20.312 1 91.81 812 GLN B O 1
ATOM 13630 N N . ALA B 1 813 ? -10.258 69.312 19.75 1 93.19 813 ALA B N 1
ATOM 13631 C CA . ALA B 1 813 ? -11.477 70.062 19.812 1 93.19 813 ALA B CA 1
ATOM 13632 C C . ALA B 1 813 ? -11.719 70.625 21.234 1 93.19 813 ALA B C 1
ATOM 13634 O O . ALA B 1 813 ? -12.133 71.75 21.422 1 93.19 813 ALA B O 1
ATOM 13635 N N . LEU B 1 814 ? -11.422 69.812 22.141 1 92.38 814 LEU B N 1
ATOM 13636 C CA . LEU B 1 814 ? -11.578 70.188 23.531 1 92.38 814 LEU B CA 1
ATOM 13637 C C . LEU B 1 814 ? -10.586 71.312 23.891 1 92.38 814 LEU B C 1
ATOM 13639 O O . LEU B 1 814 ? -10.93 72.25 24.625 1 92.38 814 LEU B O 1
ATOM 13643 N N . ALA B 1 815 ? -9.414 71.188 23.406 1 92.31 815 ALA B N 1
ATOM 13644 C CA . ALA B 1 815 ? -8.406 72.188 23.656 1 92.31 815 ALA B CA 1
ATOM 13645 C C . ALA B 1 815 ? -8.828 73.562 23.031 1 92.31 815 ALA B C 1
ATOM 13647 O O . ALA B 1 815 ? -8.68 74.625 23.641 1 92.31 815 ALA B O 1
ATOM 13648 N N . ILE B 1 816 ? -9.32 73.562 21.891 1 94.31 816 ILE B N 1
ATOM 13649 C CA . ILE B 1 816 ? -9.805 74.75 21.203 1 94.31 816 ILE B CA 1
ATOM 13650 C C . ILE B 1 816 ? -10.969 75.375 21.984 1 94.31 816 ILE B C 1
ATOM 13652 O O . ILE B 1 816 ? -10.984 76.562 22.25 1 94.31 816 ILE B O 1
ATOM 13656 N N . LEU B 1 817 ? -11.844 74.562 22.391 1 94.31 817 LEU B N 1
ATOM 13657 C CA . LEU B 1 817 ? -13.016 75 23.141 1 94.31 817 LEU B CA 1
ATOM 13658 C C . LEU B 1 817 ? -12.602 75.625 24.453 1 94.31 817 LEU B C 1
ATOM 13660 O O . LEU B 1 817 ? -13.109 76.75 24.812 1 94.31 817 LEU B O 1
ATOM 13664 N N . ALA B 1 818 ? -11.703 75 25.141 1 92.38 818 ALA B N 1
ATOM 13665 C CA . ALA B 1 818 ? -11.227 75.562 26.406 1 92.38 818 ALA B CA 1
ATOM 13666 C C . ALA B 1 818 ? -10.539 76.938 26.219 1 92.38 818 ALA B C 1
ATOM 13668 O O . ALA B 1 818 ? -10.703 77.812 27.031 1 92.38 818 ALA B O 1
ATOM 13669 N N . SER B 1 819 ? -9.805 77.062 25.188 1 93.38 819 SER B N 1
ATOM 13670 C CA . SER B 1 819 ? -9.133 78.312 24.891 1 93.38 819 SER B CA 1
ATOM 13671 C C . SER B 1 819 ? -10.133 79.438 24.578 1 93.38 819 SER B C 1
ATOM 13673 O O . SER B 1 819 ? -9.961 80.562 25.031 1 93.38 819 SER B O 1
ATOM 13675 N N . VAL B 1 820 ? -11.18 79.125 23.859 1 94 820 VAL B N 1
ATOM 13676 C CA . VAL B 1 820 ? -12.203 80.125 23.516 1 94 820 VAL B CA 1
ATOM 13677 C C . VAL B 1 820 ? -12.977 80.562 24.766 1 94 820 VAL B C 1
ATOM 13679 O O . VAL B 1 820 ? -13.242 81.75 24.969 1 94 820 VAL B O 1
ATOM 13682 N N . TYR B 1 821 ? -13.297 79.562 25.594 1 93 821 TYR B N 1
ATOM 13683 C CA . TYR B 1 821 ? -13.977 79.875 26.844 1 93 821 TYR B CA 1
ATOM 13684 C C . TYR B 1 821 ? -13.141 80.812 27.719 1 93 821 TYR B C 1
ATOM 13686 O O . TYR B 1 821 ? -13.664 81.75 28.297 1 93 821 TYR B O 1
ATOM 13694 N N . GLY B 1 822 ? -11.883 80.562 27.781 1 89.81 822 GLY B N 1
ATOM 13695 C CA . GLY B 1 822 ? -11 81.438 28.531 1 89.81 822 GLY B CA 1
ATOM 13696 C C . GLY B 1 822 ? -10.984 82.875 28.016 1 89.81 822 GLY B C 1
ATOM 13697 O O . GLY B 1 822 ? -11.047 83.812 28.797 1 89.81 822 GLY B O 1
ATOM 13698 N N . MET B 1 823 ? -11.008 83 26.75 1 91.19 823 MET B N 1
ATOM 13699 C CA . MET B 1 823 ? -10.977 84.375 26.141 1 91.19 823 MET B CA 1
ATOM 13700 C C . MET B 1 823 ? -12.305 85.062 26.328 1 91.19 823 MET B C 1
ATOM 13702 O O . MET B 1 823 ? -12.32 86.25 26.641 1 91.19 823 MET B O 1
ATOM 13706 N N . VAL B 1 824 ? -13.398 84.375 26.234 1 92.44 824 VAL B N 1
ATOM 13707 C CA . VAL B 1 824 ? -14.719 85 26.328 1 92.44 824 VAL B CA 1
ATOM 13708 C C . VAL B 1 824 ? -15.008 85.375 27.766 1 92.44 824 VAL B C 1
ATOM 13710 O O . VAL B 1 824 ? -15.469 86.5 28.031 1 92.44 824 VAL B O 1
ATOM 13713 N N . PHE B 1 825 ? -14.602 84.625 28.703 1 90.06 825 PHE B N 1
ATOM 13714 C CA . PHE B 1 825 ? -14.898 84.875 30.109 1 90.06 825 PHE B CA 1
ATOM 13715 C C . PHE B 1 825 ? -14.031 86 30.656 1 90.06 825 PHE B C 1
ATOM 13717 O O . PHE B 1 825 ? -14.484 86.75 31.5 1 90.06 825 PHE B O 1
ATOM 13724 N N . CYS B 1 826 ? -12.922 86.188 30.031 1 87.56 826 CYS B N 1
ATOM 13725 C CA . CYS B 1 826 ? -12.008 87.188 30.594 1 87.56 826 CYS B CA 1
ATOM 13726 C C . CYS B 1 826 ? -12.117 88.5 29.828 1 87.56 826 CYS B C 1
ATOM 13728 O O . CYS B 1 826 ? -11.891 89.562 30.406 1 87.56 826 CYS B O 1
ATOM 13730 N N . HIS B 1 827 ? -12.516 88.5 28.594 1 87.62 827 HIS B N 1
ATOM 13731 C CA . HIS B 1 827 ? -12.43 89.688 27.812 1 87.62 827 HIS B CA 1
ATOM 13732 C C . HIS B 1 827 ? -13.82 90.25 27.453 1 87.62 827 HIS B C 1
ATOM 13734 O O . HIS B 1 827 ? -14.023 91.438 27.344 1 87.62 827 HIS B O 1
ATOM 13740 N N . LEU B 1 828 ? -14.812 89.375 27.25 1 88.19 828 LEU B N 1
ATOM 13741 C CA . LEU B 1 828 ? -16.094 89.812 26.734 1 88.19 828 LEU B CA 1
ATOM 13742 C C . LEU B 1 828 ? -17.156 89.875 27.828 1 88.19 828 LEU B C 1
ATOM 13744 O O . LEU B 1 828 ? -17.938 90.812 27.938 1 88.19 828 LEU B O 1
ATOM 13748 N N . LEU B 1 829 ? -17.125 89 28.75 1 88.38 829 LEU B N 1
ATOM 13749 C CA . LEU B 1 829 ? -18.188 88.812 29.734 1 88.38 829 LEU B CA 1
ATOM 13750 C C . LEU B 1 829 ? -18.172 89.938 30.75 1 88.38 829 LEU B C 1
ATOM 13752 O O . LEU B 1 829 ? -19.234 90.438 31.141 1 88.38 829 LEU B O 1
ATOM 13756 N N . PRO B 1 830 ? -17.047 90.375 31.203 1 85.69 830 PRO B N 1
ATOM 13757 C CA . PRO B 1 830 ? -17.062 91.5 32.156 1 85.69 830 PRO B CA 1
ATOM 13758 C C . PRO B 1 830 ? -17.672 92.75 31.547 1 85.69 830 PRO B C 1
ATOM 13760 O O . PRO B 1 830 ? -18.406 93.5 32.219 1 85.69 830 PRO B O 1
ATOM 13763 N N . ALA B 1 831 ? -17.328 93.062 30.359 1 84.19 831 ALA B N 1
ATOM 13764 C CA . ALA B 1 831 ? -17.906 94.25 29.688 1 84.19 831 ALA B CA 1
ATOM 13765 C C . ALA B 1 831 ? -19.406 94.062 29.5 1 84.19 831 ALA B C 1
ATOM 13767 O O . ALA B 1 831 ? -20.172 95 29.672 1 84.19 831 ALA B O 1
ATOM 13768 N N . LEU B 1 832 ? -19.797 92.812 29.172 1 87.62 832 LEU B N 1
ATOM 13769 C CA . LEU B 1 832 ? -21.219 92.562 29.031 1 87.62 832 LEU B CA 1
ATOM 13770 C C . LEU B 1 832 ? -21.953 92.688 30.359 1 87.62 832 LEU B C 1
ATOM 13772 O O . LEU B 1 832 ? -23.062 93.25 30.406 1 87.62 832 LEU B O 1
ATOM 13776 N N . TYR B 1 833 ? -21.328 92.312 31.438 1 87.5 833 TYR B N 1
ATOM 13777 C CA . TYR B 1 833 ? -21.906 92.438 32.781 1 87.5 833 TYR B CA 1
ATOM 13778 C C . TYR B 1 833 ? -22.094 93.875 33.156 1 87.5 833 TYR B C 1
ATOM 13780 O O . TYR B 1 833 ? -23.125 94.25 33.75 1 87.5 833 TYR B O 1
ATOM 13788 N N . ILE B 1 834 ? -21.172 94.75 32.812 1 84.69 834 ILE B N 1
ATOM 13789 C CA . ILE B 1 834 ? -21.25 96.188 33.156 1 84.69 834 ILE B CA 1
ATOM 13790 C C . ILE B 1 834 ? -22.344 96.812 32.344 1 84.69 834 ILE B C 1
ATOM 13792 O O . ILE B 1 834 ? -23.125 97.625 32.875 1 84.69 834 ILE B O 1
ATOM 13796 N N . ILE B 1 835 ? -22.5 96.5 31.141 1 86.25 835 ILE B N 1
ATOM 13797 C CA . ILE B 1 835 ? -23.469 97.125 30.25 1 86.25 835 ILE B CA 1
ATOM 13798 C C . ILE B 1 835 ? -24.891 96.688 30.656 1 86.25 835 ILE B C 1
ATOM 13800 O O . ILE B 1 835 ? -25.812 97.5 30.656 1 86.25 835 ILE B O 1
ATOM 13804 N N . LEU B 1 836 ? -25.016 95.5 31.141 1 85.94 836 LEU B N 1
ATOM 13805 C CA . LEU B 1 836 ? -26.359 95 31.406 1 85.94 836 LEU B CA 1
ATOM 13806 C C . LEU B 1 836 ? -26.75 95.188 32.875 1 85.94 836 LEU B C 1
ATOM 13808 O O . LEU B 1 836 ? -27.906 95.5 33.156 1 85.94 836 LEU B O 1
ATOM 13812 N N . PHE B 1 837 ? -25.812 95.188 33.844 1 83.81 837 PHE B N 1
ATOM 13813 C CA . PHE B 1 837 ? -26.203 95.188 35.25 1 83.81 837 PHE B CA 1
ATOM 13814 C C . PHE B 1 837 ? -25.703 96.438 35.938 1 83.81 837 PHE B C 1
ATOM 13816 O O . PHE B 1 837 ? -26.172 96.812 37.031 1 83.81 837 PHE B O 1
ATOM 13823 N N . LYS B 1 838 ? -24.688 97.125 35.469 1 79.69 838 LYS B N 1
ATOM 13824 C CA . LYS B 1 838 ? -24.172 98.375 36.094 1 79.69 838 LYS B CA 1
ATOM 13825 C C . LYS B 1 838 ? -24.312 99.562 35.188 1 79.69 838 LYS B C 1
ATOM 13827 O O . LYS B 1 838 ? -23.328 100.25 34.844 1 79.69 838 LYS B O 1
ATOM 13832 N N . ARG B 1 839 ? -25.531 100 34.781 1 74.12 839 ARG B N 1
ATOM 13833 C CA . ARG B 1 839 ? -25.828 101.062 33.844 1 74.12 839 ARG B CA 1
ATOM 13834 C C . ARG B 1 839 ? -25.469 102.438 34.406 1 74.12 839 ARG B C 1
ATOM 13836 O O . ARG B 1 839 ? -25.062 103.312 33.656 1 74.12 839 ARG B O 1
ATOM 13843 N N . LYS B 1 840 ? -25.453 102.5 35.719 1 67.62 840 LYS B N 1
ATOM 13844 C CA . LYS B 1 840 ? -25.219 103.812 36.344 1 67.62 840 LYS B CA 1
ATOM 13845 C C . LYS B 1 840 ? -23.734 104.188 36.281 1 67.62 840 LYS B C 1
ATOM 13847 O O . LYS B 1 840 ? -23.391 105.375 36.219 1 67.62 840 LYS B O 1
ATOM 13852 N N . THR B 1 841 ? -22.906 103.25 36.219 1 67.56 841 THR B N 1
ATOM 13853 C CA . THR B 1 841 ? -21.484 103.5 36.219 1 67.56 841 THR B CA 1
ATOM 13854 C C . THR B 1 841 ? -20.953 103.625 34.781 1 67.56 841 THR B C 1
ATOM 13856 O O . THR B 1 841 ? -19.797 104 34.562 1 67.56 841 THR B O 1
ATOM 13859 N N . ASN B 1 842 ? -21.812 103.562 33.719 1 71.56 842 ASN B N 1
ATOM 1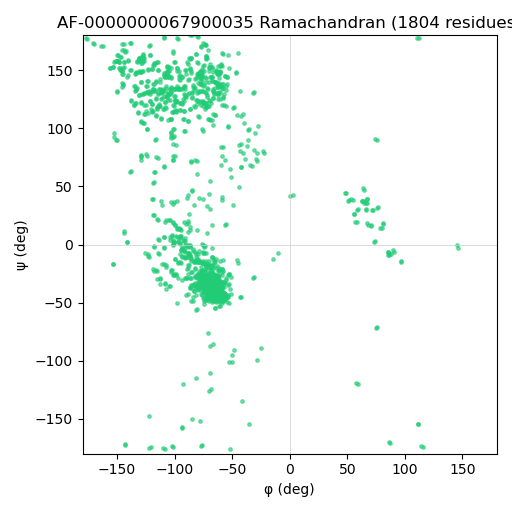3860 C CA . ASN B 1 842 ? -21.422 103.5 32.312 1 71.56 842 ASN B CA 1
ATOM 13861 C C . ASN B 1 842 ? -21.625 104.875 31.672 1 71.56 842 ASN B C 1
ATOM 13863 O O . ASN B 1 842 ? -22.359 105 30.688 1 71.56 842 ASN B O 1
ATOM 13867 N N . SER B 1 843 ? -21.328 106 32.531 1 71.31 843 SER B N 1
ATOM 13868 C CA . SER B 1 843 ? -21.406 107.312 32.031 1 71.31 843 SER B CA 1
ATOM 13869 C C . SER B 1 843 ? -20.016 107.938 31.891 1 71.31 843 SER B C 1
ATOM 13871 O O . SER B 1 843 ? -19.094 107.562 32.594 1 71.31 843 SER B O 1
ATOM 13873 N N . ARG B 1 844 ? -19.734 108.812 30.844 1 67.94 844 ARG B N 1
ATOM 13874 C CA . ARG B 1 844 ? -18.469 109.5 30.547 1 67.94 844 ARG B CA 1
ATOM 13875 C C . ARG B 1 844 ? -17.969 110.25 31.766 1 67.94 844 ARG B C 1
ATOM 13877 O O . ARG B 1 844 ? -16.766 110.312 32.031 1 67.94 844 ARG B O 1
ATOM 13884 N N . GLU B 1 845 ? -18.859 110.75 32.531 1 65.44 845 GLU B N 1
ATOM 13885 C CA . GLU B 1 845 ? -18.469 111.562 33.688 1 65.44 845 GLU B CA 1
ATOM 13886 C C . GLU B 1 845 ? -17.828 110.688 34.781 1 65.44 845 GLU B C 1
ATOM 13888 O O . GLU B 1 845 ? -16.812 111.062 35.344 1 65.44 845 GLU B O 1
ATOM 13893 N N . MET B 1 846 ? -18.328 109.625 34.938 1 63.06 846 MET B N 1
ATOM 13894 C CA . MET B 1 846 ? -17.797 108.75 36 1 63.06 846 MET B CA 1
ATOM 13895 C C . MET B 1 846 ? -16.484 108.125 35.562 1 63.06 846 MET B C 1
ATOM 13897 O O . MET B 1 846 ? -15.594 107.875 36.375 1 63.06 846 MET B O 1
ATOM 13901 N N . TYR B 1 847 ? -16.328 108 34.25 1 61.72 847 TYR B N 1
ATOM 13902 C CA . TYR B 1 847 ? -15.086 107.438 33.688 1 61.72 847 TYR B CA 1
ATOM 13903 C C . TYR B 1 847 ? -13.969 108.5 33.781 1 61.72 847 TYR B C 1
ATOM 13905 O O . TYR B 1 847 ? -12.844 108.125 34.156 1 61.72 847 TYR B O 1
ATOM 13913 N N . LEU B 1 848 ? -14.406 109.75 33.5 1 63.56 848 LEU B N 1
ATOM 13914 C CA . LEU B 1 848 ? -13.469 110.875 33.625 1 63.56 848 LEU B CA 1
ATOM 13915 C C . LEU B 1 848 ? -13.141 111.125 35.094 1 63.56 848 LEU B C 1
ATOM 13917 O O . LEU B 1 848 ? -12.008 111.5 35.438 1 63.56 848 LEU B O 1
ATOM 13921 N N . GLN B 1 849 ? -14.094 111 35.938 1 60.94 849 GLN B N 1
ATOM 13922 C CA . GLN B 1 849 ? -13.859 111.188 37.375 1 60.94 849 GLN B CA 1
ATOM 13923 C C . GLN B 1 849 ? -12.914 110.062 37.906 1 60.94 849 GLN B C 1
ATOM 13925 O O . GLN B 1 849 ? -12.062 110.375 38.75 1 60.94 849 GLN B O 1
ATOM 13930 N N . SER B 1 850 ? -13.031 109 37.312 1 59.56 850 SER B N 1
ATOM 13931 C CA . SER B 1 850 ? -12.164 107.938 37.75 1 59.56 850 SER B CA 1
ATOM 13932 C C . SER B 1 850 ? -10.734 108.125 37.25 1 59.56 850 SER B C 1
ATOM 13934 O O . SER B 1 850 ? -9.773 107.812 37.969 1 59.56 850 SER B O 1
ATOM 13936 N N . ILE B 1 851 ? -10.633 108.75 36.094 1 59.75 851 ILE B N 1
ATOM 13937 C CA . ILE B 1 851 ? -9.336 109.125 35.531 1 59.75 851 ILE B CA 1
ATOM 13938 C C . ILE B 1 851 ? -8.734 110.312 36.312 1 59.75 851 ILE B C 1
ATOM 13940 O O . ILE B 1 851 ? -7.543 110.312 36.625 1 59.75 851 ILE B O 1
ATOM 13944 N N . SER B 1 852 ? -9.641 111.312 36.562 1 59.97 852 SER B N 1
ATOM 13945 C CA . SER B 1 852 ? -9.18 112.438 37.312 1 59.97 852 SER B CA 1
ATOM 13946 C C . SER B 1 852 ? -8.812 112.062 38.719 1 59.97 852 SER B C 1
ATOM 13948 O O . SER B 1 852 ? -7.832 112.625 39.281 1 59.97 852 SER B O 1
ATOM 13950 N N . ALA B 1 853 ? -9.523 111.188 39.281 1 56 853 ALA B N 1
ATOM 13951 C CA . ALA B 1 853 ? -9.211 110.75 40.656 1 56 853 ALA B CA 1
ATOM 13952 C C . ALA B 1 853 ? -7.902 110 40.688 1 56 853 ALA B C 1
ATOM 13954 O O . ALA B 1 853 ? -7.113 110.125 41.625 1 56 853 ALA B O 1
ATOM 13955 N N . PHE B 1 854 ? -7.633 109.375 39.594 1 55.38 854 PHE B N 1
ATOM 13956 C CA . PHE B 1 854 ? -6.383 108.625 39.469 1 55.38 854 PHE B CA 1
ATOM 13957 C C . PHE B 1 854 ? -5.215 109.562 39.219 1 55.38 854 PHE B C 1
ATOM 13959 O O . PHE B 1 854 ? -4.148 109.438 39.812 1 55.38 854 PHE B O 1
ATOM 13966 N N . HIS B 1 855 ? -5.461 110.625 38.375 1 56.28 855 HIS B N 1
ATOM 13967 C CA . HIS B 1 855 ? -4.434 111.625 38.125 1 56.28 855 HIS B CA 1
ATOM 13968 C C . HIS B 1 855 ? -4.207 112.5 39.344 1 56.28 855 HIS B C 1
ATOM 13970 O O . HIS B 1 855 ? -3.07 112.875 39.656 1 56.28 855 HIS B O 1
ATOM 13976 N N . ARG B 1 856 ? -5.23 112.812 40.125 1 53.94 856 ARG B N 1
ATOM 13977 C CA . ARG B 1 856 ? -5.074 113.562 41.344 1 53.94 856 ARG B CA 1
ATOM 13978 C C . ARG B 1 856 ? -4.352 112.75 42.406 1 53.94 856 ARG B C 1
ATOM 13980 O O . ARG B 1 856 ? -3.529 113.312 43.156 1 53.94 856 ARG B O 1
ATOM 13987 N N . THR B 1 857 ? -4.691 111.5 42.312 1 50.62 857 THR B N 1
ATOM 13988 C CA . THR B 1 857 ? -4.012 110.688 43.281 1 50.62 857 THR B CA 1
ATOM 13989 C C . THR B 1 857 ? -2.559 110.438 42.875 1 50.62 857 THR B C 1
ATOM 13991 O O . THR B 1 857 ? -1.671 110.375 43.75 1 50.62 857 THR B O 1
ATOM 13994 N N . THR B 1 858 ? -2.328 110.562 41.625 1 51.53 858 THR B N 1
ATOM 13995 C CA . THR B 1 858 ? -0.953 110.438 41.125 1 51.53 858 THR B CA 1
ATOM 13996 C C . THR B 1 858 ? -0.235 111.75 41.219 1 51.53 858 THR B C 1
ATOM 13998 O O . THR B 1 858 ? 0.95 111.812 41.562 1 51.53 858 THR B O 1
ATOM 14001 N N . LYS B 1 859 ? -0.867 113 40.969 1 49.94 859 LYS B N 1
ATOM 14002 C CA . LYS B 1 859 ? -0.284 114.312 41.156 1 49.94 859 LYS B CA 1
ATOM 14003 C C . LYS B 1 859 ? -0.117 114.625 42.625 1 49.94 859 LYS B C 1
ATOM 14005 O O . LYS B 1 859 ? 0.871 115.25 43.031 1 49.94 859 LYS B O 1
ATOM 14010 N N . ARG B 1 860 ? -1.13 114.312 43.375 1 45.59 860 ARG B N 1
ATOM 14011 C CA . ARG B 1 860 ? -0.964 114.562 44.812 1 45.59 860 ARG B CA 1
ATOM 14012 C C . ARG B 1 860 ? 0.181 113.75 45.375 1 45.59 860 ARG B C 1
ATOM 14014 O O . ARG B 1 860 ? 0.912 114.188 46.25 1 45.59 860 ARG B O 1
ATOM 14021 N N . VAL B 1 861 ? 0.373 112.75 44.719 1 43 861 VAL B N 1
ATOM 14022 C CA . VAL B 1 861 ? 1.548 111.938 45.125 1 43 861 VAL B CA 1
ATOM 14023 C C . VAL B 1 861 ? 2.807 112.562 44.531 1 43 861 VAL B C 1
ATOM 14025 O O . VAL B 1 861 ? 3.826 112.688 45.219 1 43 861 VAL B O 1
ATOM 14028 N N . LEU B 1 862 ? 2.701 113.312 43.406 1 41.66 862 LEU B N 1
ATOM 14029 C CA . LEU B 1 862 ? 3.836 114.062 42.812 1 41.66 862 LEU B CA 1
ATOM 14030 C C . LEU B 1 862 ? 3.979 115.438 43.469 1 41.66 862 LEU B C 1
ATOM 14032 O O . LEU B 1 862 ? 5.094 115.875 43.75 1 41.66 862 LEU B O 1
ATOM 14036 N N . SER B 1 863 ? 2.904 116.312 43.656 1 43.66 863 SER B N 1
ATOM 14037 C CA . SER B 1 863 ? 3.01 117.562 44.281 1 43.66 863 SER B CA 1
ATOM 14038 C C . SER B 1 863 ? 3.445 117.438 45.75 1 43.66 863 SER B C 1
ATOM 14040 O O . SER B 1 863 ? 4.102 118.375 46.281 1 43.66 863 SER B O 1
ATOM 14042 N N . LEU B 1 864 ? 3.061 116.5 46.406 1 40.25 864 LEU B N 1
ATOM 14043 C CA . LEU B 1 864 ? 3.562 116.312 47.75 1 40.25 864 LEU B CA 1
ATOM 14044 C C . LEU B 1 864 ? 5.062 116.062 47.75 1 40.25 864 LEU B C 1
ATOM 14046 O O . LEU B 1 864 ? 5.762 116.375 48.719 1 40.25 864 LEU B O 1
ATOM 14050 N N . TYR B 1 865 ? 5.582 115.688 46.625 1 37.53 865 TYR B N 1
ATOM 14051 C CA . TYR B 1 865 ? 7.027 115.562 46.531 1 37.53 865 TYR B CA 1
ATOM 14052 C C . TYR B 1 865 ? 7.68 116.875 46.125 1 37.53 865 TYR B C 1
ATOM 14054 O O . TYR B 1 865 ? 8.828 117.125 46.5 1 37.53 865 TYR B O 1
ATOM 14062 N N . ILE B 1 866 ? 7.047 117.875 45.406 1 37.78 866 ILE B N 1
ATOM 14063 C CA . ILE B 1 866 ? 7.672 119.125 45 1 37.78 866 ILE B CA 1
ATOM 14064 C C . ILE B 1 866 ? 7.598 120.125 46.125 1 37.78 866 ILE B C 1
ATOM 14066 O O . ILE B 1 866 ? 8.523 120.938 46.312 1 37.78 866 ILE B O 1
ATOM 14070 N N . ASN B 1 867 ? 6.496 120.375 46.781 1 37.22 867 ASN B N 1
ATOM 14071 C CA . ASN B 1 867 ? 6.406 121.438 47.781 1 37.22 867 ASN B CA 1
ATOM 14072 C C . ASN B 1 867 ? 7.406 121.25 48.906 1 37.22 867 ASN B C 1
ATOM 14074 O O . ASN B 1 867 ? 7.504 122.062 49.812 1 37.22 867 ASN B O 1
ATOM 14078 N N . LYS B 1 868 ? 7.902 120.125 49.125 1 38.84 868 LYS B N 1
ATOM 14079 C CA . LYS B 1 868 ? 8.859 120 50.219 1 38.84 868 LYS B CA 1
ATOM 14080 C C . LYS B 1 868 ? 10.195 120.688 49.844 1 38.84 868 LYS B C 1
ATOM 14082 O O . LYS B 1 868 ? 11.086 120.812 50.688 1 38.84 868 LYS B O 1
ATOM 14087 N N . SER B 1 869 ? 10.477 121 48.531 1 32.97 869 SER B N 1
ATOM 14088 C CA . SER B 1 869 ? 11.828 121.5 48.312 1 32.97 869 SER B CA 1
ATOM 14089 C C . SER B 1 869 ? 11.898 123 48.562 1 32.97 869 SER B C 1
ATOM 14091 O O . SER B 1 869 ? 12.992 123.562 48.688 1 32.97 869 SER B O 1
ATOM 14093 N N . VAL B 1 870 ? 10.922 123.875 48.281 1 32.53 870 VAL B N 1
ATOM 14094 C CA . VAL B 1 870 ? 11.164 125.312 48.062 1 32.53 870 VAL B CA 1
ATOM 14095 C C . VAL B 1 870 ? 11.234 126 49.438 1 32.53 870 VAL B C 1
ATOM 14097 O O . VAL B 1 870 ? 11.414 127.188 49.5 1 32.53 870 VAL B O 1
ATOM 14100 N N . THR B 1 871 ? 10.852 125.438 50.5 1 28.58 871 THR B N 1
ATOM 14101 C CA . THR B 1 871 ? 10.609 126.375 51.594 1 28.58 871 THR B CA 1
ATOM 14102 C C . THR B 1 871 ? 11.93 126.875 52.125 1 28.58 871 THR B C 1
ATOM 14104 O O . THR B 1 871 ? 11.938 127.688 53.094 1 28.58 871 THR B O 1
ATOM 14107 N N . ASN B 1 872 ? 13.172 126.312 51.906 1 27.58 872 ASN B N 1
ATOM 14108 C CA . ASN B 1 872 ? 14.156 126.75 52.906 1 27.58 872 ASN B CA 1
ATOM 14109 C C . ASN B 1 872 ? 14.703 128.125 52.625 1 27.58 872 ASN B C 1
ATOM 14111 O O . ASN B 1 872 ? 15.656 128.625 53.25 1 27.58 872 ASN B O 1
ATOM 14115 N N . VAL B 1 873 ? 14.883 128.625 51.375 1 28.62 873 VAL B N 1
ATOM 14116 C CA . VAL B 1 873 ? 15.977 129.625 51.188 1 28.62 873 VAL B CA 1
ATOM 14117 C C . VAL B 1 873 ? 15.539 131 51.625 1 28.62 873 VAL B C 1
ATOM 14119 O O . VAL B 1 873 ? 14.875 131.75 50.844 1 28.62 873 VAL B O 1
ATOM 14122 N N . THR B 1 874 ? 15.148 131.375 52.844 1 22.91 874 THR B N 1
ATOM 14123 C CA . THR B 1 874 ? 14.523 132.625 53.188 1 22.91 874 THR B CA 1
ATOM 14124 C C . THR B 1 874 ? 15.562 133.75 53.281 1 22.91 874 THR B C 1
ATOM 14126 O O . THR B 1 874 ? 15.227 134.875 53.469 1 22.91 874 THR B O 1
ATOM 14129 N N . SER B 1 875 ? 16.969 133.5 53.531 1 22.3 875 SER B N 1
ATOM 14130 C CA . SER B 1 875 ? 17.359 134.5 54.5 1 22.3 875 SER B CA 1
ATOM 14131 C C . SER B 1 875 ? 17.406 135.875 53.906 1 22.3 875 SER B C 1
ATOM 14133 O O . SER B 1 875 ? 17 136.875 54.531 1 22.3 875 SER B O 1
ATOM 14135 N N . GLY B 1 876 ? 18.516 136.25 53.062 1 22.45 876 GLY B N 1
ATOM 14136 C CA . GLY B 1 876 ? 19.297 137.5 53.125 1 22.45 876 GLY B CA 1
ATOM 14137 C C . GLY B 1 876 ? 18.531 138.75 52.625 1 22.45 876 GLY B C 1
ATOM 14138 O O . GLY B 1 876 ? 17.547 138.625 51.906 1 22.45 876 GLY B O 1
ATOM 14139 N N . GLY B 1 877 ? 19.031 140 53.031 1 21.02 877 GLY B N 1
ATOM 14140 C CA . GLY B 1 877 ? 18.438 141.375 53.312 1 21.02 877 GLY B CA 1
ATOM 14141 C C . GLY B 1 877 ? 18 142 52.062 1 21.02 877 GLY B C 1
ATOM 14142 O O . GLY B 1 877 ? 18.016 141.5 50.969 1 21.02 877 GLY B O 1
ATOM 14143 N N . THR B 1 878 ? 18.609 143.5 51.75 1 20.28 878 THR B N 1
ATOM 14144 C CA . THR B 1 878 ? 17.875 144.75 51.812 1 20.28 878 THR B CA 1
ATOM 14145 C C . THR B 1 878 ? 17.297 145.125 50.438 1 20.28 878 THR B C 1
ATOM 14147 O O . THR B 1 878 ? 16.094 145.25 50.281 1 20.28 878 THR B O 1
ATOM 14150 N N . ASP B 1 879 ? 17.703 146.375 49.844 1 20.02 879 ASP B N 1
ATOM 14151 C CA . ASP B 1 879 ? 17.094 147.625 49.375 1 20.02 879 ASP B CA 1
ATOM 14152 C C . ASP B 1 879 ? 17.016 147.75 47.875 1 20.02 879 ASP B C 1
ATOM 14154 O O . ASP B 1 879 ? 16.172 148.5 47.312 1 20.02 879 ASP B O 1
ATOM 14158 N N . THR B 1 880 ? 18 147.25 47.094 1 20.08 880 THR B N 1
ATOM 14159 C CA . THR B 1 880 ? 18.484 148.125 46.031 1 20.08 880 THR B CA 1
ATOM 14160 C C . THR B 1 880 ? 17.406 148.375 44.969 1 20.08 880 THR B C 1
ATOM 14162 O O . THR B 1 880 ? 16.641 147.5 44.656 1 20.08 880 THR B O 1
ATOM 14165 N N . LYS B 1 881 ? 17.422 149.75 44.25 1 25.33 881 LYS B N 1
ATOM 14166 C CA . LYS B 1 881 ? 16.609 150.75 43.625 1 25.33 881 LYS B CA 1
ATOM 14167 C C . LYS B 1 881 ? 16.172 150.25 42.25 1 25.33 881 LYS B C 1
ATOM 14169 O O . LYS B 1 881 ? 15.523 151.125 41.531 1 25.33 881 LYS B O 1
ATOM 14174 N N . ILE B 1 882 ? 15.828 149.125 41.875 1 17.77 882 ILE B N 1
ATOM 14175 C CA . ILE B 1 882 ? 16.047 148.875 40.469 1 17.77 882 ILE B CA 1
ATOM 14176 C C . ILE B 1 882 ? 15.031 149.625 39.625 1 17.77 882 ILE B C 1
ATOM 14178 O O . ILE B 1 882 ? 13.828 149.625 39.875 1 17.77 882 ILE B O 1
ATOM 14182 N N . ASN B 1 883 ? 15.422 150.5 38.844 1 18.39 883 ASN B N 1
ATOM 14183 C CA . ASN B 1 883 ? 14.68 151.75 38.375 1 18.39 883 ASN B CA 1
ATOM 14184 C C . ASN B 1 883 ? 13.273 151.375 37.938 1 18.39 883 ASN B C 1
ATOM 14186 O O . ASN B 1 883 ? 12.289 151.875 38.406 1 18.39 883 ASN B O 1
ATOM 14190 N N . THR B 1 884 ? 12.969 151 36.469 1 17.39 884 THR B N 1
ATOM 14191 C CA . THR B 1 884 ? 12.891 151.875 35.281 1 17.39 884 THR B CA 1
ATOM 14192 C C . THR B 1 884 ? 11.516 151.75 34.625 1 17.39 884 THR B C 1
ATOM 14194 O O . THR B 1 884 ? 10.758 150.75 34.906 1 17.39 884 THR B O 1
ATOM 14197 N N . VAL B 1 885 ? 11.328 151.875 33.188 1 19.05 885 VAL B N 1
ATOM 14198 C CA . VAL B 1 885 ? 10.695 152.625 32.062 1 19.05 885 VAL B CA 1
ATOM 14199 C C . VAL B 1 885 ? 9.484 151.75 31.578 1 19.05 885 VAL B C 1
ATOM 14201 O O . VAL B 1 885 ? 9.43 150.625 31.719 1 19.05 885 VAL B O 1
ATOM 14204 N N . SER B 1 886 ? 8.305 152.5 30.938 1 18.81 886 SER B N 1
ATOM 14205 C CA . SER B 1 886 ? 6.902 152.75 30.656 1 18.81 886 SER B CA 1
ATOM 14206 C C . SER B 1 886 ? 6.422 152 29.469 1 18.81 886 SER B C 1
ATOM 14208 O O . SER B 1 886 ? 5.223 151.875 29.172 1 18.81 886 SER B O 1
ATOM 14210 N N . ARG B 1 887 ? 7.199 151.25 28.594 1 20.38 887 ARG B N 1
ATOM 14211 C CA . ARG B 1 887 ? 6.793 151.5 27.203 1 20.38 887 ARG B CA 1
ATOM 14212 C C . ARG B 1 887 ? 5.41 150.875 26.938 1 20.38 887 ARG B C 1
ATOM 14214 O O . ARG B 1 887 ? 5.039 149.875 27.547 1 20.38 887 ARG B O 1
ATOM 14221 N N . GLN B 1 888 ? 4.535 151.5 25.984 1 19.34 888 GLN B N 1
ATOM 14222 C CA . GLN B 1 888 ? 3.213 151.875 25.438 1 19.34 888 GLN B CA 1
ATOM 14223 C C . GLN B 1 888 ? 2.729 150.75 24.547 1 19.34 888 GLN B C 1
ATOM 14225 O O . GLN B 1 888 ? 2.848 150.75 23.312 1 19.34 888 GLN B O 1
ATOM 14230 N N . PHE B 1 889 ? 3.064 149.5 24.641 1 16.83 889 PHE B N 1
ATOM 14231 C CA . PHE B 1 889 ? 2.768 148.625 23.469 1 16.83 889 PHE B CA 1
ATOM 14232 C C . PHE B 1 889 ? 1.272 148.625 23.188 1 16.83 889 PHE B C 1
ATOM 14234 O O . PHE B 1 889 ? 0.485 148.125 23.953 1 16.83 889 PHE B O 1
ATOM 14241 N N . SER B 1 890 ? 0.769 149.625 22.438 1 16.91 890 SER B N 1
ATOM 14242 C CA . SER B 1 890 ? -0.512 150.125 21.875 1 16.91 890 SER B CA 1
ATOM 14243 C C . SER B 1 890 ? -1.185 149 21.109 1 16.91 890 SER B C 1
ATOM 14245 O O . SER B 1 890 ? -2.33 148.625 21.406 1 16.91 890 SER B O 1
ATOM 14247 N N . SER B 1 891 ? -1.068 149 19.672 1 17.36 891 SER B N 1
ATOM 14248 C CA . SER B 1 891 ? -2.113 149.375 18.719 1 17.36 891 SER B CA 1
ATOM 14249 C C . SER B 1 891 ? -2.805 148.125 18.203 1 17.36 891 SER B C 1
ATOM 14251 O O . SER B 1 891 ? -4.012 148.125 17.953 1 17.36 891 SER B O 1
ATOM 14253 N N . GLY B 1 892 ? -2.051 147 17.688 1 17.44 892 GLY B N 1
ATOM 14254 C CA . GLY B 1 892 ? -2.473 146.625 16.344 1 17.44 892 GLY B CA 1
ATOM 14255 C C . GLY B 1 892 ? -3.814 146 16.328 1 17.44 892 GLY B C 1
ATOM 14256 O O . GLY B 1 892 ? -4.301 145.5 17.359 1 17.44 892 GLY B O 1
ATOM 14257 N N . SER B 1 893 ? -4.402 145.875 15.047 1 18.89 893 SER B N 1
ATOM 14258 C CA . SER B 1 893 ? -5.625 145.875 14.25 1 18.89 893 SER B CA 1
ATOM 14259 C C . SER B 1 893 ? -6.328 144.5 14.367 1 18.89 893 SER B C 1
ATOM 14261 O O . SER B 1 893 ? -5.688 143.5 14.633 1 18.89 893 SER B O 1
ATOM 14263 N N . THR B 1 894 ? -7.582 144.5 14.609 1 19.27 894 THR B N 1
ATOM 14264 C CA . THR B 1 894 ? -8.781 143.75 14.688 1 19.27 894 THR B CA 1
ATOM 14265 C C . THR B 1 894 ? -8.977 142.875 13.398 1 19.27 894 THR B C 1
ATOM 14267 O O . THR B 1 894 ? -9.406 143.5 12.383 1 19.27 894 THR B O 1
ATOM 14270 N N . LEU B 1 895 ? -7.887 142.375 12.805 1 18.41 895 LEU B N 1
ATOM 14271 C CA . LEU B 1 895 ? -8.273 141.75 11.492 1 18.41 895 LEU B CA 1
ATOM 14272 C C . LEU B 1 895 ? -9.555 141 11.594 1 18.41 895 LEU B C 1
ATOM 14274 O O . LEU B 1 895 ? -9.672 140.125 12.445 1 18.41 895 LEU B O 1
ATOM 14278 N N . LYS B 1 896 ? -10.625 141.5 10.906 1 19.69 896 LYS B N 1
ATOM 14279 C CA . LYS B 1 896 ? -12 141.25 10.5 1 19.69 896 LYS B CA 1
ATOM 14280 C C . LYS B 1 896 ? -12.102 139.875 9.797 1 19.69 896 LYS B C 1
ATOM 14282 O O . LYS B 1 896 ? -11.359 139.625 8.852 1 19.69 896 LYS B O 1
ATOM 14287 N N . LEU B 1 897 ? -12.562 139 10.539 1 17.77 897 LEU B N 1
ATOM 14288 C CA . LEU B 1 897 ? -13.047 137.75 10.109 1 17.77 897 LEU B CA 1
ATOM 14289 C C . LEU B 1 897 ? -14.055 137.875 8.977 1 17.77 897 LEU B C 1
ATOM 14291 O O . LEU B 1 897 ? -15.188 138.25 9.195 1 17.77 897 LEU B O 1
ATOM 14295 N N . ARG B 1 898 ? -13.633 138.5 7.875 1 18.48 898 ARG B N 1
ATOM 14296 C CA . ARG B 1 898 ? -14.672 138.625 6.863 1 18.48 898 ARG B CA 1
ATOM 14297 C C . ARG B 1 898 ? -15.297 137.25 6.57 1 18.48 898 ARG B C 1
ATOM 14299 O O . ARG B 1 898 ? -14.633 136.25 6.68 1 18.48 898 ARG B O 1
ATOM 14306 N N . LYS B 1 899 ? -16.578 137.5 6.172 1 21.52 899 LYS B N 1
ATOM 14307 C CA . LYS B 1 899 ? -17.844 136.75 5.879 1 21.52 899 LYS B CA 1
ATOM 14308 C C . LYS B 1 899 ? -17.734 136 4.617 1 21.52 899 LYS B C 1
ATOM 14310 O O . LYS B 1 899 ? -18.703 135.25 4.223 1 21.52 899 LYS B O 1
ATOM 14315 N N . ARG B 1 900 ? -16.578 135.875 3.996 1 18.86 900 ARG B N 1
ATOM 14316 C CA . ARG B 1 900 ? -17.031 135.75 2.613 1 18.86 900 ARG B CA 1
ATOM 14317 C C . ARG B 1 900 ? -18.109 134.625 2.484 1 18.86 900 ARG B C 1
ATOM 14319 O O . ARG B 1 900 ? -18.234 133.75 3.344 1 18.86 900 ARG B O 1
ATOM 14326 N N . HIS B 1 901 ? -18.422 134.5 1.147 1 18.45 901 HIS B N 1
ATOM 14327 C CA . HIS B 1 901 ? -19.516 134.375 0.189 1 18.45 901 HIS B CA 1
ATOM 14328 C C . HIS B 1 901 ? -20.234 133 0.288 1 18.45 901 HIS B C 1
ATOM 14330 O O . HIS B 1 901 ? -21.469 133 0.432 1 18.45 901 HIS B O 1
ATOM 14336 N N . LYS B 1 902 ? -20.016 132.25 -0.755 1 19.28 902 LYS B N 1
ATOM 14337 C CA . LYS B 1 902 ? -21.031 132 -1.779 1 19.28 902 LYS B CA 1
ATOM 14338 C C . LYS B 1 902 ? -22.031 131 -1.336 1 19.28 902 LYS B C 1
ATOM 14340 O O . LYS B 1 902 ? -21.781 130.25 -0.369 1 19.28 902 LYS B O 1
ATOM 14345 N N . SER B 1 903 ? -22.609 130.25 -2.482 1 20.16 903 SER B N 1
ATOM 14346 C CA . SER B 1 903 ? -23.828 129.75 -2.992 1 20.16 903 SER B CA 1
ATOM 14347 C C . SER B 1 903 ? -24.156 128.375 -2.27 1 20.16 903 SER B C 1
ATOM 14349 O O . SER B 1 903 ? -25.25 128.25 -1.751 1 20.16 903 SER B O 1
ATOM 14351 N N . TYR B 1 904 ? -24.156 127.25 -3.062 1 20.23 904 TYR B N 1
ATOM 14352 C CA . TYR B 1 904 ? -25.203 126.25 -2.914 1 20.23 904 TYR B CA 1
ATOM 14353 C C . TYR B 1 904 ? -24.984 125.438 -1.645 1 20.23 904 TYR B C 1
ATOM 14355 O O . TYR B 1 904 ? -23.844 125.188 -1.229 1 20.23 904 TYR B O 1
#

Organism: Xenopus laevis (NCBI:txid8355)

pLDDT: mean 83.64, std 19.59, range [16.83, 98.75]

Solvent-accessible surface area (backbone atoms only — not comparable to full-atom values): 96522 Å² total; per-residue (Å²): 130,67,79,69,55,60,63,56,51,52,56,53,50,60,59,58,65,56,58,67,72,66,73,65,84,61,69,80,41,40,26,39,41,84,45,80,44,30,37,32,32,37,36,44,36,17,57,22,51,78,39,73,92,68,48,86,49,73,81,50,70,48,66,38,63,79,34,65,53,44,46,48,33,53,49,29,43,53,51,45,47,50,51,44,52,74,42,77,70,42,46,97,49,40,63,20,36,44,25,34,62,19,19,57,34,52,47,47,32,40,54,51,47,52,63,59,51,64,75,75,76,79,66,71,82,82,66,64,77,79,71,51,55,76,39,43,33,33,39,33,26,51,47,31,52,41,32,53,56,40,35,41,60,31,35,45,64,32,27,25,29,32,14,33,52,41,28,28,48,73,59,40,38,50,86,80,28,66,27,37,32,25,52,37,49,47,38,66,56,55,46,48,48,50,53,50,51,39,51,74,71,67,41,30,16,30,25,38,40,23,20,71,40,52,40,16,47,46,48,50,56,50,39,55,56,49,27,60,74,68,68,35,37,73,68,44,77,48,69,37,68,75,44,77,72,42,86,60,36,67,62,44,49,52,52,50,52,53,47,59,70,71,46,77,42,35,34,33,42,39,44,44,56,38,74,55,48,36,55,50,49,56,54,31,46,73,70,66,42,63,36,35,34,38,29,30,65,65,34,48,71,34,56,76,45,67,65,38,83,68,51,64,53,38,34,26,42,34,20,35,34,58,54,58,63,83,59,88,64,46,60,60,48,59,41,62,49,68,64,64,53,90,91,37,48,47,52,63,60,53,51,48,28,45,52,28,28,41,70,47,69,68,46,54,50,47,54,51,35,57,72,66,74,47,95,68,84,78,52,72,66,53,69,57,40,41,94,55,34,69,67,60,92,50,46,64,66,56,69,61,63,63,67,54,72,39,62,44,50,41,49,31,29,18,29,33,50,44,53,47,42,52,52,52,38,47,29,68,73,31,40,57,97,86,42,55,51,73,66,85,75,56,43,25,53,58,51,35,53,40,47,54,69,41,77,37,69,57,95,90,40,74,50,46,34,45,98,43,24,32,14,86,68,39,34,36,28,32,37,57,45,69,52,100,87,43,80,42,84,39,78,34,31,39,34,40,69,90,75,69,45,76,47,73,45,74,86,67,62,72,42,78,42,83,90,52,38,85,78,78,17,46,65,42,78,83,26,52,48,3,18,19,50,44,41,39,66,43,49,59,30,47,45,71,40,67,18,50,66,38,16,19,13,72,44,63,60,28,73,57,59,42,72,41,57,93,68,31,20,25,53,70,43,17,41,54,66,40,74,42,46,78,43,46,36,40,67,82,37,67,67,45,44,54,50,50,52,56,48,51,51,53,50,49,50,54,53,50,48,53,52,51,44,63,75,44,52,86,32,58,57,41,45,70,66,46,41,78,51,42,56,54,33,52,51,21,51,53,48,35,57,55,32,44,58,53,48,48,34,82,67,40,60,66,45,40,51,43,34,59,49,49,32,52,40,24,46,36,44,31,51,35,48,52,36,51,50,36,52,50,57,44,53,72,69,46,80,70,74,78,55,59,69,60,53,62,56,63,72,44,57,68,59,56,36,48,54,56,32,49,52,47,50,48,50,46,51,50,35,51,69,74,39,48,29,36,70,40,78,46,83,53,85,68,34,34,39,43,33,64,38,64,61,31,71,64,52,54,48,48,58,55,43,53,50,49,51,53,36,50,50,35,28,53,48,14,54,71,40,53,85,48,63,73,92,59,50,57,28,53,31,48,29,50,26,34,50,48,40,54,50,45,58,61,55,40,53,64,42,51,75,46,39,54,73,52,45,36,39,55,50,52,37,49,44,53,50,53,39,51,51,34,45,42,60,41,63,47,44,57,53,49,47,38,65,74,74,39,60,82,69,56,39,68,65,56,52,50,47,53,49,48,52,47,49,50,55,49,42,54,57,48,54,64,60,56,70,69,66,66,74,74,71,68,86,67,84,86,80,77,81,78,79,75,84,75,84,79,84,80,84,82,86,82,86,78,81,76,77,79,83,84,83,134,127,71,79,68,58,61,62,58,54,53,58,54,53,61,60,60,63,57,58,68,72,67,71,65,83,62,71,81,41,39,27,40,41,84,45,79,45,30,36,32,32,36,36,44,36,16,57,22,49,79,38,75,92,68,49,85,50,75,81,51,72,50,66,38,63,79,34,64,52,44,45,47,32,54,47,28,42,53,51,47,46,51,52,45,53,74,43,79,70,42,48,95,50,39,62,19,35,44,26,34,62,20,19,57,34,52,46,47,30,39,55,49,46,51,62,60,52,64,76,76,73,77,60,72,83,77,75,65,78,78,71,55,56,76,39,44,35,34,38,34,25,51,49,32,52,41,32,54,56,41,36,41,59,31,36,45,64,32,27,24,27,33,15,33,50,41,29,27,48,73,58,41,38,51,86,79,28,66,26,38,32,24,51,37,46,46,37,65,56,55,46,49,48,48,53,51,51,39,52,72,71,67,42,29,17,30,27,38,39,24,19,72,39,53,41,16,47,45,48,50,54,50,39,55,54,52,27,60,75,68,69,36,37,73,68,46,76,48,69,37,68,74,44,78,72,43,87,59,38,66,62,46,49,51,52,50,51,54,46,59,69,72,44,76,42,34,34,33,42,38,42,45,55,38,74,53,47,36,55,49,50,56,51,31,46,73,71,66,43,63,36,35,35,36,30,30,66,66,36,48,73,35,56,76,45,66,64,41,84,69,51,64,54,39,36,26,42,34,21,35,35,59,57,57,61,82,58,86,65,46,62,59,48,58,42,60,50,68,64,62,54,91,92,38,49,47,51,61,59,53,52,48,26,43,52,28,28,42,69,46,69,68,47,53,52,46,54,51,36,55,72,66,74,48,93,69,85,79,52,72,66,52,69,57,40,42,95,55,34,67,69,59,92,50,44,64,68,56,69,60,62,65,66,52,72,39,61,46,53,40,48,31,29,18,29,33,50,44,52,46,43,53,53,53,38,47,27,68,72,30,39,57,96,85,42,55,50,74,66,87,76,57,43,25,52,59,51,36,54,40,47,54,71,42,77,38,70,59,96,90,40,74,51,47,32,44,98,43,24,33,15,84,70,41,34,35,27,34,36,57,45,68,51,99,86,45,81,42,82,39,76,35,30,40,33,41,66,91,74,69,44,77,48,74,44,74,85,68,61,71,42,78,41,82,88,52,39,85,78,77,17,46,65,42,79,82,26,50,48,2,18,19,49,44,41,38,67,43,49,59,28,47,44,71,40,67,18,49,69,40,16,19,13,74,43,63,60,28,74,57,62,43,73,42,56,93,68,31,21,26,53,69,44,19,41,52,67,40,74,42,47,80,43,49,35,41,68,82,36,67,68,45,44,53,52,49,52,56,48,50,51,53,50,49,49,52,51,49,48,51,52,51,45,64,76,45,52,86,34,58,56,42,46,71,66,46,40,77,50,42,56,55,31,51,52,20,50,53,49,36,58,56,32,46,58,53,48,48,34,82,69,40,60,66,46,40,52,43,34,60,49,48,33,51,39,24,47,37,44,32,51,36,46,52,35,50,50,34,51,48,56,42,51,71,68,46,79,70,76,78,55,59,67,60,54,61,56,64,73,43,58,67,58,57,37,50,52,56,32,48,54,46,49,50,53,46,52,50,34,51,70,74,38,48,30,35,70,39,77,44,84,53,84,69,32,34,38,44,31,66,37,64,61,32,71,64,50,53,47,48,57,54,44,54,48,49,51,53,36,50,51,35,28,55,47,12,54,73,41,53,86,48,61,75,90,59,51,57,30,54,33,49,27,51,26,34,48,47,40,55,51,46,59,60,56,42,52,62,41,51,73,46,40,54,74,52,45,36,40,53,51,53,39,49,45,53,50,53,41,49,52,33,46,41,60,41,64,48,43,57,53,49,47,38,66,72,72,39,60,83,70,55,39,70,64,56,53,48,48,53,48,49,51,49,47,46,55,50,41,51,57,48,50,63,60,53,67,71,65,69,74,71,85,68,80,82,89,93,78,86,75,79,84,88,89,80,86,77,91,76,79,86,81,80,81,73,82,73,74,83,78,87,81,135

Radius of gyration: 63.97 Å; Cα contacts (8 Å, |Δi|>4): 3050; chains: 2; bounding box: 88×243×150 Å

Foldseek 3Di:
DPPVVVVVVVVVVVVVVVPVPVPCLQVQFQWWDDWPAEAEEEEQQAQAWDQPVPDDDLSPTHQDHGDLQRVLQVVLLVVLQVVLQPDLLAPPTHYMYGYHHCSNPQSSLLVVLCSQFPPPPCDPDCNDDPPFRSHLEYEDYQAQQNCLSSQQVCVVQLHAYEYAHNAQQVLLDCVSRVRYFYAAYHCLLVLLQVLVVCVVLPFAEEEEEAEPGSQRVSSVVSNVVSSVVSNHDYQYYAYAHQHPPDPCRVVSLVVVLVCLVVTPFQEYEYHHAQVSVQVSQVVCVVVQAAGEYEAEQRPLPAPSNVVDPPSCSNWWYKYKHFDFDDDPPSLVCQQQDADDDPVIRNNVLVVVLCLAANDDPLLVVQVVCVVVVHDDDDDPSNVNYHPNHPPDPDSRRDGDNSSVVRHDRSSSRRSSVVSQLLSNLQCVPQPDPSHGDDSSPDHSNSSSVSQQPDWGDDPRDIWHQDPSNYTQRFMFMWIWDDDPVDTDTDGQWTAHPVVSDIGGNQVPHAGPDDPRDDDHRFQDDKAAWQWEWADDPRRRHTDTDGDAKQWTAQGIHHHDTHGHDQQWIDHISHNDTHGFAEDAFACPDPLNVVLVVLLVVLLVVLVVLLVLCVVPLPFVLSVLLQRPLVNLLSVLLNQLSVLLVLLHDADDFVSLQVSLLSNLLSVLLNLLSLLLSLLVLLCVPPDVPDCVPSVVVSVCSVVSSVVLSVVLVVLSVVQCVPFGKHWDWDRDSRHIYIAIGRGDPVSSVVSVVSSLVSLVSSLVSLVVSCPQDDVSNLSVLSNQLSVQLNVLVVVLVVCLVPDDRNCNSSSVSVSSSSSSVSSCVRRRVVSVCCVPPVVPCRDPVNVVVVVVVRVCVVVVVVVVVPVVPPPPDCPDDDDPPPDDPPDDPDDDDDPDPPPDDDDD/DPPVVVVVVVVVVVVVPVPVPVPPLQVQFQWWDDWPAEAEEEEQQAQAWDQPVPADDLSPTHQDHGDLQRVLQVVLLVVLQVVLQPDLLAPPTHYMYGYHHCSNPQSSLLVVLCSQFPPPPCPPDCNDDPPFRSHLEYEDYQAQQNCLSSQQVCVVQLHAYEYLHNAQQVLLDCVSRVRYFYAAYHCLLVLLQVLVVCVVLPFAEEEEEAEPGSQRVSSVVSNVVSSVVSNHDYQYYAYAHQHPPDPCRVVSLVVVLVCLVVTPFQEYEYHHAQVSVQVSQVVCVVVQAAGEYEAEQRPLPAPSNVVDPPSCSNWWYKYKHFDFDDDPPSLVCQQQDADDDPVIRNNVLVVVLCLAANDDPLLVVVVVCVVVVDDDDDDPSNVNYHPNHPPDPDSRRDGDNSSVVRHDRSSSRRSSVVSQLLSNLQCVVQPDPSHGDDSSPDHSNSSSVSQQPDWGDDPRDIWHQDPSNYTQRFMFMWIWDDDPVDTDTDGQWTAHPVVSDIGGNQVPHAGPDDPRDDDHRFQDDKAAWQWEWADDPRRRHTDTHGDAKQWTAQGIHHHDTHGHDQQWIDHISHNDTHGFAEDAFACPDPLNVVLVVLLVVVLVVLVVLLVLCVVPLPFVLSVLLQRPLVVLLSVLLNQLSVLLVLLHHADDFVSLQVSLLSNLLSVLLNLLSLLLSLLVLLCVPDPVPPCVPSVVVSVCSVVSSVVLSVVLVVLSVVQCVPFGKHWDWDRDSRHIYIAIDRRDPVSSVVSLVSSLVSLVSSLVSLVVSCPPDDVSNLSVLSNQLSVQLNVLVVVLVVCLVPDDRNCNSSSVSVSSSSSSVSCCVRRRVVSVCCVPPVVVCRHPVNVVVVVVVRVCVVVVVVVVVVVVPPPDDPDDDDDDCPDDDDDDPDDDDPPDPDDDDDDD

Sequence (1808 aa):
MMNIVNCFLIFHFCHLLTTVLSCDIHKNSVAWQPGDIVIGGIFPIHNGILNVSDRKYVSDFNCTNLQLGVMNEVLSMIYTIEQINNSTLLPGITLGYEIYDSCSNALKAVQTTLQLIPESADNSDTCINDALPTIKAVVGDKYSEISVAISRILSTHFVPQISPASSASTLSDKVRFPSFLRTVPSDIYQTEAIAKMIKAFAWNWIGIITNDDDYGRSALESLNTLFKQEGICIGFSKTLPSYVGHVNLPSELENVLDELNKSTSNVVVVFVKGPIVRELFIKAIEVNISKTWIASDSWSYSNEVSSIKNIERVGTILGINFKAGKVPGFSDYVRNLQPPLPELRNDFIKEYKELRFGCTEEYRKYLECKASSKYCFPSDSVLSKSPLACTVENVYTANDDYLVKNIEMNKIYSTSLAITAIGQALRNIVCKNGTCEDFKNLTPLQLLNELKKGSYSYNNESFHFDSFGDAMTGYDIINWKVDKNSKKFQIVGKYDIMDSAIKLNRDLFQWNTLNNQVPFSNCSTLCSPGYYKKHSFISCCYQCLLCVEQYYSPEADMNECLKCPSRQWSKNGSSRCENKTIEYFQWSNPIAIVLLIFDSFIFLLVFITGAVFFKYADTPTVKAAGGKYTYLLQISLLLSMITIGFFIGQPNKFICQIRQPLYGISFTISVSCILMKSIRILLAFESAKKNKLIMKLTYQPAVIICVLTVGQLCLCILWHVLKSPFVEEIDNVHSFVIQCNEGSYVAFAVMLGYIGILAFICFVLAYKGRNLPKRYNEARRITFSMLIYMFVWIIFIPIYLKSDDMYLSAVQALAILASVYGMVFCHLLPALYIILFKRKTNSREMYLQSISAFHRTTKRVLSLYINKSVTNVTSGGTDTKINTVSRQFSSGSTLKLRKRHKSYMMNIVNCFLIFHFCHLLTTVLSCDIHKNSVAWQPGDIVIGGIFPIHNGILNVSDRKYVSDFNCTNLQLGVMNEVLSMIYTIEQINNSTLLPGITLGYEIYDSCSNALKAVQTTLQLIPESADNSDTCINDALPTIKAVVGDKYSEISVAISRILSTHFVPQISPASSASTLSDKVRFPSFLRTVPSDIYQTEAIAKMIKAFAWNWIGIITNDDDYGRSALESLNTLFKQEGICIGFSKTLPSYVGHVNLPSELENVLDELNKSTSNVVVVFVKGPIVRELFIKAIEVNISKTWIASDSWSYSNEVSSIKNIERVGTILGINFKAGKVPGFSDYVRNLQPPLPELRNDFIKEYKELRFGCTEEYRKYLECKASSKYCFPSDSVLSKSPLACTVENVYTANDDYLVKNIEMNKIYSTSLAITAIGQALRNIVCKNGTCEDFKNLTPLQLLNELKKGSYSYNNESFHFDSFGDAMTGYDIINWKVDKNSKKFQIVGKYDIMDSAIKLNRDLFQWNTLNNQVPFSNCSTLCSPGYYKKHSFISCCYQCLLCVEQYYSPEADMNECLKCPSRQWSKNGSSRCENKTIEYFQWSNPIAIVLLIFDSFIFLLVFITGAVFFKYADTPTVKAAGGKYTYLLQISLLLSMITIGFFIGQPNKFICQIRQPLYGISFTISVSCILMKSIRILLAFESAKKNKLIMKLTYQPAVIICVLTVGQLCLCILWHVLKSPFVEEIDNVHSFVIQCNEGSYVAFAVMLGYIGILAFICFVLAYKGRNLPKRYNEARRITFSMLIYMFVWIIFIPIYLKSDDMYLSAVQALAILASVYGMVFCHLLPALYIILFKRKTNSREMYLQSISAFHRTTKRVLSLYINKSVTNVTSGGTDTKINTVSRQFSSGSTLKLRKRHKSY

Secondary structure (DSSP, 8-state):
--TTHHHHHHHHHHHHT-------TTTT-SEEE--SEEEEEEE--EEEETTSTT--STT---EEEE-HHHHHHHHHHHHHHHHHHTSSSSTT--EEEEEEE-TT-HHHHHHHHHHHS------SSS-------SEEEEEE-SSHHHHHHHHHHHHHTT--EEESS---GGGG-TTT-TTEEESS--HHHHHHHHHHHHHHTT--EEEEEEESSHHHHHHHHHHHHHHHHHT-EEEEEEEE-SSTT-TTHHHHHHHHHHHHHH----EEEEE--HHHHHHHHHHHHHTT--EEEEE-TTTTT-HHHHTSTTGGGGEEEEEEEE-----TTHHHHHHT--PPPTTSEEHHHHHHHHHHH---HHHHHHHHHHHTT------HHHHT--TTTTT-S-TTT---SHHHHT--HHHHHHHHHHHHHHHHHHHHHHEETTEE---TT--HHHHHHHHHH-EEEETTEEEE--TTSB----EEEEEEEE-SS-EEEEEEEEEETTTTEEEE-GGG---SSGGGPPPP--SSPPPPTTEEEEE-SBTT-EEEEEPPTTEE--STTBSSPEEPPTTEE--TT-SS-EEPEEE---TTSHHHHHHHHHHHHHHHHHHHHHHHHHHTTTSHHHHHHTTTHHHHHHHHHHHHHHHHHTTSS---HHHHHHHHHHHHHHHHHHHHHHHHHHHHHHHHHS-TTS-HHHHHHTT-HHHHHHHHHHHHHHHHHHHHHHH--EEEEEE-SSEEEEEEE-S-HHHHHHHHHHHHHHHHHHHHHHHHTTTS-GGGTHHHHHHHHHHHHHHHHHHHHHHHHHS-GGGHHHHHHHHHHHHHHHHIIIIIHHHHHHHHH-GGG-SHHHHHHHHHHHHHHHHHHHHHHHTTTGGG--------------------------------/--TTHHHHHHHHHHHHT-------TTTT-SEEE--SEEEEEEE--EEEETTSTT--STT---EEEE-HHHHHHHHHHHHHHHHHHTSSSSTT--EEEEEEE-TT-HHHHHHHHHHHS------SSS-------SEEEEEE-SSHHHHHHHHHHHHHTT--EEESS---GGGG-TTT-TTEEESS--HHHHHHHHHHHHHHTT--EEEEEEESSHHHHHHHHHHHHHHHHHT-EEEEEEEE-SSTT-TTHHHHHHHHHHHHHH----EEEEE--HHHHHHHHHHHHHTT--EEEEE-TTTTT-HHHHTSTTGGGGEEEEEEEE-----TTHHHHHHT--PPPTTSEEHHHHHHHHHHH---HHHHHHHHHHHTT------HHHHT--TTTTT-S-GGG---SHHHHT--HHHHHHHHHHHHHHHHHHHHHHEETTEE---TT--HHHHHHHHHH-EEEETTEEEE--TTSB----EEEEEEEE-SS-EEEEEEEEEETTTTEEEE-GGG---SSGGGPPPP--SSPPPPTTEEEEE-SBTT-EEEEEPPTTEE--STT-SSPEEPPTTEE--TT-SS-EEPEEE---TTSHHHHHHHHHHHHHHHHHHHHHHHHHHTTTSHHHHHHTTTHHHHHHHHHHHHHHHHHTTSS---HHHHHHHHHHHHHHHHHHHHHHHHHHHHHHHHHS-TTS-HHHHHHTT-HHHHHHHHHHHHHHHHHHHHHHH--EEEEEE-SSEEEEEEE-S-HHHHHHHHHHHHHHHHHHHHHHHHTTTS-GGGTHHHHHHHHHHHHHHHHHHHHHHHHHS-GGGHHHHHHHHHHHHHHHHIIIIIHHHHHHHHH-GGG-SHHHHHHHHHHHHHHHHHHHHHHHTTTGGG--------------------------------